Protein 9ISM (pdb70)

Sequence (1688 aa):
NDKLVELSKSDDNWVMPGKNYDSNNFSDLKQINKGNVKQLRPAWTFSTGLLNGHEGAPLVVDGKMYIHTSFPNNTFALGLDDPGTILWQDKPKQNPAARAVACCDLVNRGLAYWPGDGKTPALILKTQLDGNVAALNAETGETVWKVENSDIKVGSTLTIAPYVVKDKVIIGSSGAELGVRGYLTAYDVKTGEQVWRAYATGPDKDLLLASDFNIKNPHYGQKGLGTGTWEGDAWKIGGGTNWGWYAYDPGTNLIYFGTGNPAPWNETMRPGDNKWTMTIFGRDADTGEAKFGYQKTPHDEWDYAGVNVMMLSEQKDKDGKARKLLTHPDRNGIVYTLDRTDGALVSANKLDDTVNVFKSVDLKTGQPVRDPEYGTRMDHLAKDICPSAMGYHNQGHDSYDPKRELFFMGINHICMDWEPFMLPYRAGQFFVGATLNMYPGPKGDRQNYEGLGQIKAYNAITGDYKWEKMERFAVWGGTMATAGDLVFYGTLDGYLKARDSDTGDLLWKFKIPSGAIGYPMTYTHKGTQYVAIYYGVGGWPGVGLVFDLADPTAGLGAVGAFKKLANYTQMGGGVVVFSLDGKGPYDDPNVGEWKGTLRVCAAEQPPLSMKDGSGLENRIATTVAEAMGRKAQFVWLGKPAIYLVRDGLEKKTCDVVIGLDADDPRVLTSKPYYRSGYVFLTRADKDLDIKSWSDPRLKEVSHMVVGFGTPGEAMLKDIGRYEEDMAYLYSLVNFRAPRNQYTQIDPARMVSEVATGKAEVGVAFGPDVARYVRDSSTKLRMTPVPDDTQASDGRKMPQSFDQAMGVRKDDTALKAEIDAALEKAKPKIEAILKEEGVPVLPVSNDKLVELSKSDDNWVMPGKNYDSNNFSDLKQINKGNVKQLRPAWTFSTGLLNGHEGAPLVVDGKMYIHTSFPNNTFALGLDDPGTILWQDKPKQNPAARAVACCDLVNRGLAYWPGDGKTPALILKTQLDGNVAALNAETGETVWKVENSDIKVGSTLTIAPYVVKDKVIIGSSGAELGVRGYLTAYDVKTGEQVWRAYATGPDKDLLLASDFNIKNPHYGQKGLGTGTWEGDAWKIGGGTNWGWYAYDPGTNLIYFGTGNPAPWNETMRPGDNKWTMTIFGRDADTGEAKFGYQKTPHDEWDYAGVNVMMLSEQKDKDGKARKLLTHPDRNGIVYTLDRTDGALVSANKLDDTVNVFKSVDLKTGQPVRDPEYGTRMDHLAKDICPSAMGYHNQGHDSYDPKRELFFMGINHICMDWEPFMLPYRAGQFFVGATLNMYPGPKGDRQNYEGLGQIKAYNAITGDYKWEKMERFAVWGGTMATAGDLVFYGTLDGYLKARDSDTGDLLWKFKIPSGAIGYPMTYTHKGTQYVAIYYGVGGWPGVGLVFDLADPTAGLGAVGAFKKLANYTQMGGGVVVFSLDGKGPYDDPNVGEWKGTLRVCAAEQPPLSMKDGSGLENRIATTVAEAMGRKAQFVWLGKPAIYLVRDGLEKKTCDVVIGLDADDPRVLTSKPYYRSGYVFLTRADKDLDIKSWSDPRLKEVSHMVVGFGTPGEAMLKDIGRYEEDMAYLYSLVNFRAPRNQYTQIDPARMVSEVATGKAEVGVAFGPDVARYVRDSSTKLRMTPVPDDTQASDGRKMPQSFDQAMGVRKDDTALKAEIDAALEKAKPKIEAILKEEGVPVLPVS

InterPro domains:
  IPR001479 Quinoprotein dehydrogenase, conserved site [PS00363] (40-68)
  IPR001479 Quinoprotein dehydrogenase, conserved site [PS00364] (270-291)
  IPR002372 Pyrrolo-quinoline quinone repeat domain [PF01011] (41-372)
  IPR002372 Pyrrolo-quinoline quinone repeat domain [PF01011] (502-558)
  IPR011047 Quinoprotein alcohol dehydrogenase-like superfamily [SSF50998] (34-621)
  IPR017512 PQQ-dependent dehydrogenase, methanol/ethanol family [TIGR03075] (23-566)
  IPR018391 Pyrrolo-quinoline quinone beta-propeller repeat [SM00564] (149-175)
  IPR018391 Pyrrolo-quinoline quinone beta-propeller repeat [SM00564] (189-226)
  IPR018391 Pyrrolo-quinoline quinone beta-propeller repeat [SM00564] (507-538)

B-factor: mean 64.54, std 12.33, range [45.6, 101.45]

Radius of gyration: 38.4 Å; Cα contacts (8 Å, |Δi|>4): 4125; chains: 4; bounding box: 104×80×92 Å

Nearest PDB structures (foldseek):
  5sv6-assembly1_A  TM=9.395E-01  e=4.796E-30  Methylophaga aminisulfidivorans MP
  6g4r-assembly1_A  TM=5.018E-01  e=7.452E-09  Corynebacterium glutamicum
  4ab6-assembly1_A  TM=5.555E-01  e=7.796E-08  Neisseria meningitidis serogroup B
  2uye-assembly1_B  TM=4.887E-01  e=1.827E-05  Burkholderia cepacia
  6x84-assembly2_B  TM=5.343E-01  e=5.276E-04  Escherichia coli K-12

Structure (mmCIF, N/CA/C/O backbone):
data_9ISM
#
_entry.id   9ISM
#
_cell.length_a   1.00
_cell.length_b   1.00
_cell.length_c   1.00
_cell.angle_alpha   90.00
_cell.angle_beta   90.00
_cell.angle_gamma   90.00
#
_symmetry.space_group_name_H-M   'P 1'
#
loop_
_entity.id
_entity.type
_entity.pdbx_description
1 polymer 'Methanol dehydrogenase, alpha subunit'
2 polymer 'Methanol oxidation protein MxaJ'
#
loop_
_atom_site.group_PDB
_atom_site.id
_atom_site.type_symbol
_atom_site.label_atom_id
_atom_site.label_alt_id
_atom_site.label_comp_id
_atom_site.label_asym_id
_atom_site.label_entity_id
_atom_site.label_seq_id
_atom_site.pdbx_PDB_ins_code
_atom_site.Cartn_x
_atom_site.Cartn_y
_atom_site.Cartn_z
_atom_site.occupancy
_atom_site.B_iso_or_equiv
_atom_site.auth_seq_id
_atom_site.auth_comp_id
_atom_site.auth_asym_id
_atom_site.auth_atom_id
_atom_site.pdbx_PDB_model_num
ATOM 1 N N . ASN A 1 28 ? 116.504 109.298 161.366 1.00 58.98 1 ASN A N 1
ATOM 2 C CA . ASN A 1 28 ? 116.378 107.939 161.876 1.00 58.98 1 ASN A CA 1
ATOM 3 C C . ASN A 1 28 ? 116.291 107.906 163.400 1.00 58.98 1 ASN A C 1
ATOM 4 O O . ASN A 1 28 ? 115.917 108.896 164.025 1.00 58.98 1 ASN A O 1
ATOM 9 N N . ASP A 1 29 ? 116.633 106.764 163.996 1.00 62.14 2 ASP A N 1
ATOM 10 C CA . ASP A 1 29 ? 116.503 106.591 165.437 1.00 62.14 2 ASP A CA 1
ATOM 11 C C . ASP A 1 29 ? 117.767 106.947 166.206 1.00 62.14 2 ASP A C 1
ATOM 12 O O . ASP A 1 29 ? 117.668 107.388 167.356 1.00 62.14 2 ASP A O 1
ATOM 17 N N . LYS A 1 30 ? 118.946 106.763 165.611 1.00 59.63 3 LYS A N 1
ATOM 18 C CA . LYS A 1 30 ? 120.178 107.150 166.290 1.00 59.63 3 LYS A CA 1
ATOM 19 C C . LYS A 1 30 ? 120.292 108.664 166.399 1.00 59.63 3 LYS A C 1
ATOM 20 O O . LYS A 1 30 ? 120.860 109.185 167.369 1.00 59.63 3 LYS A O 1
ATOM 26 N N . LEU A 1 31 ? 119.759 109.386 165.413 1.00 56.56 4 LEU A N 1
ATOM 27 C CA . LEU A 1 31 ? 119.874 110.838 165.414 1.00 56.56 4 LEU A CA 1
ATOM 28 C C . LEU A 1 31 ? 119.111 111.464 166.573 1.00 56.56 4 LEU A C 1
ATOM 29 O O . LEU A 1 31 ? 119.544 112.484 167.114 1.00 56.56 4 LEU A O 1
ATOM 34 N N . VAL A 1 32 ? 117.990 110.868 166.980 1.00 57.79 5 VAL A N 1
ATOM 35 C CA . VAL A 1 32 ? 117.242 111.398 168.119 1.00 57.79 5 VAL A CA 1
ATOM 36 C C . VAL A 1 32 ? 118.062 111.280 169.401 1.00 57.79 5 VAL A C 1
ATOM 37 O O . VAL A 1 32 ? 118.162 112.234 170.189 1.00 57.79 5 VAL A O 1
ATOM 41 N N . GLU A 1 33 ? 118.668 110.112 169.625 1.00 59.35 6 GLU A N 1
ATOM 42 C CA . GLU A 1 33 ? 119.505 109.922 170.805 1.00 59.35 6 GLU A CA 1
ATOM 43 C C . GLU A 1 33 ? 120.713 110.847 170.779 1.00 59.35 6 GLU A C 1
ATOM 44 O O . GLU A 1 33 ? 121.115 111.380 171.819 1.00 59.35 6 GLU A O 1
ATOM 50 N N . LEU A 1 34 ? 121.312 111.044 169.602 1.00 56.00 7 LEU A N 1
ATOM 51 C CA . LEU A 1 34 ? 122.405 112.005 169.496 1.00 56.00 7 LEU A CA 1
ATOM 52 C C . LEU A 1 34 ? 121.928 113.426 169.770 1.00 56.00 7 LEU A C 1
ATOM 53 O O . LEU A 1 34 ? 122.685 114.241 170.309 1.00 56.00 7 LEU A O 1
ATOM 58 N N . SER A 1 35 ? 120.683 113.739 169.406 1.00 55.71 8 SER A N 1
ATOM 59 C CA . SER A 1 35 ? 120.143 115.071 169.646 1.00 55.71 8 SER A CA 1
ATOM 60 C C . SER A 1 35 ? 119.886 115.321 171.123 1.00 55.71 8 SER A C 1
ATOM 61 O O . SER A 1 35 ? 120.021 116.459 171.585 1.00 55.71 8 SER A O 1
ATOM 64 N N . LYS A 1 36 ? 119.505 114.286 171.879 1.00 58.07 9 LYS A N 1
ATOM 65 C CA . LYS A 1 36 ? 119.301 114.487 173.312 1.00 58.07 9 LYS A CA 1
ATOM 66 C C . LYS A 1 36 ? 120.582 114.911 174.022 1.00 58.07 9 LYS A C 1
ATOM 67 O O . LYS A 1 36 ? 120.519 115.612 175.037 1.00 58.07 9 LYS A O 1
ATOM 73 N N . SER A 1 37 ? 121.742 114.500 173.518 1.00 59.23 10 SER A N 1
ATOM 74 C CA . SER A 1 37 ? 123.003 114.885 174.137 1.00 59.23 10 SER A CA 1
ATOM 75 C C . SER A 1 37 ? 123.299 116.358 173.880 1.00 59.23 10 SER A C 1
ATOM 76 O O . SER A 1 37 ? 122.941 116.908 172.836 1.00 59.23 10 SER A O 1
ATOM 79 N N . ASP A 1 38 ? 123.958 116.996 174.844 1.00 59.35 11 ASP A N 1
ATOM 80 C CA . ASP A 1 38 ? 124.258 118.419 174.773 1.00 59.35 11 ASP A CA 1
ATOM 81 C C . ASP A 1 38 ? 125.607 118.716 174.135 1.00 59.35 11 ASP A C 1
ATOM 82 O O . ASP A 1 38 ? 125.971 119.889 174.013 1.00 59.35 11 ASP A O 1
ATOM 87 N N . ASP A 1 39 ? 126.354 117.696 173.730 1.00 57.13 12 ASP A N 1
ATOM 88 C CA . ASP A 1 39 ? 127.659 117.881 173.114 1.00 57.13 12 ASP A CA 1
ATOM 89 C C . ASP A 1 39 ? 127.598 117.899 171.594 1.00 57.13 12 ASP A C 1
ATOM 90 O O . ASP A 1 39 ? 128.648 117.958 170.948 1.00 57.13 12 ASP A O 1
ATOM 95 N N . ASN A 1 40 ? 126.404 117.853 171.009 1.00 53.87 13 ASN A N 1
ATOM 96 C CA . ASN A 1 40 ? 126.255 117.681 169.573 1.00 53.87 13 ASN A CA 1
ATOM 97 C C . ASN A 1 40 ? 125.288 118.707 169.000 1.00 53.87 13 ASN A C 1
ATOM 98 O O . ASN A 1 40 ? 124.404 119.215 169.693 1.00 53.87 13 ASN A O 1
ATOM 103 N N . TRP A 1 41 ? 125.483 119.006 167.716 1.00 49.61 14 TRP A N 1
ATOM 104 C CA . TRP A 1 41 ? 124.561 119.803 166.901 1.00 49.61 14 TRP A CA 1
ATOM 105 C C . TRP A 1 41 ? 124.547 119.113 165.538 1.00 49.61 14 TRP A C 1
ATOM 106 O O . TRP A 1 41 ? 125.378 119.402 164.675 1.00 49.61 14 TRP A O 1
ATOM 117 N N . VAL A 1 42 ? 123.599 118.198 165.357 1.00 49.79 15 VAL A N 1
ATOM 118 C CA . VAL A 1 42 ? 123.674 117.225 164.271 1.00 49.79 15 VAL A CA 1
ATOM 119 C C . VAL A 1 42 ? 123.047 117.746 162.985 1.00 49.79 15 VAL A C 1
ATOM 120 O O . VAL A 1 42 ? 123.548 117.472 161.893 1.00 49.79 15 VAL A O 1
ATOM 124 N N . MET A 1 43 ? 121.952 118.483 163.074 1.00 51.08 16 MET A N 1
ATOM 125 C CA . MET A 1 43 ? 121.163 118.866 161.915 1.00 51.08 16 MET A CA 1
ATOM 126 C C . MET A 1 43 ? 120.678 120.298 162.049 1.00 51.08 16 MET A C 1
ATOM 127 O O . MET A 1 43 ? 120.631 120.845 163.156 1.00 51.08 16 MET A O 1
ATOM 132 N N . PRO A 1 44 ? 120.332 120.945 160.934 1.00 49.96 17 PRO A N 1
ATOM 133 C CA . PRO A 1 44 ? 119.769 122.299 161.012 1.00 49.96 17 PRO A CA 1
ATOM 134 C C . PRO A 1 44 ? 118.512 122.327 161.869 1.00 49.96 17 PRO A C 1
ATOM 135 O O . PRO A 1 44 ? 117.571 121.562 161.650 1.00 49.96 17 PRO A O 1
ATOM 139 N N . GLY A 1 45 ? 118.503 123.226 162.851 1.00 50.73 18 GLY A N 1
ATOM 140 C CA . GLY A 1 45 ? 117.448 123.285 163.836 1.00 50.73 18 GLY A CA 1
ATOM 141 C C . GLY A 1 45 ? 117.675 122.426 165.060 1.00 50.73 18 GLY A C 1
ATOM 142 O O . GLY A 1 45 ? 116.876 122.502 166.003 1.00 50.73 18 GLY A O 1
ATOM 143 N N . LYS A 1 46 ? 118.711 121.584 165.051 1.00 50.96 19 LYS A N 1
ATOM 144 C CA . LYS A 1 46 ? 119.178 120.800 166.192 1.00 50.96 19 LYS A CA 1
ATOM 145 C C . LYS A 1 46 ? 118.236 119.645 166.520 1.00 50.96 19 LYS A C 1
ATOM 146 O O . LYS A 1 46 ? 118.628 118.697 167.207 1.00 50.96 19 LYS A O 1
ATOM 152 N N . ASN A 1 47 ? 117.042 119.651 165.934 1.00 51.32 20 ASN A N 1
ATOM 153 C CA . ASN A 1 47 ? 116.001 118.680 166.242 1.00 51.32 20 ASN A CA 1
ATOM 154 C C . ASN A 1 47 ? 115.215 118.378 164.976 1.00 51.32 20 ASN A C 1
ATOM 155 O O . ASN A 1 47 ? 115.330 119.074 163.965 1.00 51.32 20 ASN A O 1
ATOM 160 N N . TYR A 1 48 ? 114.403 117.325 165.048 1.00 50.96 21 TYR A N 1
ATOM 161 C CA . TYR A 1 48 ? 113.335 117.122 164.080 1.00 50.96 21 TYR A CA 1
ATOM 162 C C . TYR A 1 48 ? 112.167 118.075 164.285 1.00 50.96 21 TYR A C 1
ATOM 163 O O . TYR A 1 48 ? 111.299 118.161 163.410 1.00 50.96 21 TYR A O 1
ATOM 172 N N . ASP A 1 49 ? 112.123 118.788 165.407 1.00 52.66 22 ASP A N 1
ATOM 173 C CA . ASP A 1 49 ? 111.075 119.762 165.665 1.00 52.66 22 ASP A CA 1
ATOM 174 C C . ASP A 1 49 ? 111.461 121.177 165.258 1.00 52.66 22 ASP A C 1
ATOM 175 O O . ASP A 1 49 ? 110.586 122.047 165.209 1.00 52.66 22 ASP A O 1
ATOM 180 N N . SER A 1 50 ? 112.739 121.423 164.965 1.00 52.50 23 SER A N 1
ATOM 181 C CA . SER A 1 50 ? 113.237 122.731 164.539 1.00 52.50 23 SER A CA 1
ATOM 182 C C . SER A 1 50 ? 112.906 123.817 165.565 1.00 52.50 23 SER A C 1
ATOM 183 O O . SER A 1 50 ? 112.180 124.772 165.291 1.00 52.50 23 SER A O 1
ATOM 186 N N . ASN A 1 51 ? 113.464 123.657 166.763 1.00 53.24 24 ASN A N 1
ATOM 187 C CA . ASN A 1 51 ? 113.243 124.593 167.858 1.00 53.24 24 ASN A CA 1
ATOM 188 C C . ASN A 1 51 ? 114.383 125.580 168.051 1.00 53.24 24 ASN A C 1
ATOM 189 O O . ASN A 1 51 ? 114.142 126.714 168.475 1.00 53.24 24 ASN A O 1
ATOM 194 N N . ASN A 1 52 ? 115.616 125.175 167.753 1.00 52.05 25 ASN A N 1
ATOM 195 C CA . ASN A 1 52 ? 116.806 125.975 168.036 1.00 52.05 25 ASN A CA 1
ATOM 196 C C . ASN A 1 52 ? 116.872 126.343 169.517 1.00 52.05 25 ASN A C 1
ATOM 197 O O . ASN A 1 52 ? 117.153 127.483 169.892 1.00 52.05 25 ASN A O 1
ATOM 202 N N . PHE A 1 53 ? 116.610 125.354 170.366 1.00 51.20 26 PHE A N 1
ATOM 203 C CA . PHE A 1 53 ? 116.562 125.537 171.809 1.00 51.20 26 PHE A CA 1
ATOM 204 C C . PHE A 1 53 ? 117.566 124.613 172.483 1.00 51.20 26 PHE A C 1
ATOM 205 O O . PHE A 1 53 ? 117.688 123.441 172.117 1.00 51.20 26 PHE A O 1
ATOM 213 N N . SER A 1 54 ? 118.281 125.146 173.469 1.00 53.14 27 SER A N 1
ATOM 214 C CA . SER A 1 54 ? 119.294 124.406 174.206 1.00 53.14 27 SER A CA 1
ATOM 215 C C . SER A 1 54 ? 118.968 124.423 175.692 1.00 53.14 27 SER A C 1
ATOM 216 O O . SER A 1 54 ? 118.482 125.428 176.218 1.00 53.14 27 SER A O 1
ATOM 219 N N . ASP A 1 55 ? 119.240 123.308 176.363 1.00 55.57 28 ASP A N 1
ATOM 220 C CA . ASP A 1 55 ? 118.954 123.163 177.783 1.00 55.57 28 ASP A CA 1
ATOM 221 C C . ASP A 1 55 ? 120.132 123.530 178.673 1.00 55.57 28 ASP A C 1
ATOM 222 O O . ASP A 1 55 ? 120.032 123.391 179.895 1.00 55.57 28 ASP A O 1
ATOM 227 N N . LEU A 1 56 ? 121.240 123.987 178.099 1.00 53.71 29 LEU A N 1
ATOM 228 C CA . LEU A 1 56 ? 122.395 124.363 178.901 1.00 53.71 29 LEU A CA 1
ATOM 229 C C . LEU A 1 56 ? 122.146 125.689 179.606 1.00 53.71 29 LEU A C 1
ATOM 230 O O . LEU A 1 56 ? 121.628 126.638 179.014 1.00 53.71 29 LEU A O 1
ATOM 235 N N . LYS A 1 57 ? 122.523 125.753 180.885 1.00 53.20 30 LYS A N 1
ATOM 236 C CA . LYS A 1 57 ? 122.336 126.960 181.681 1.00 53.20 30 LYS A CA 1
ATOM 237 C C . LYS A 1 57 ? 123.631 127.429 182.334 1.00 53.20 30 LYS A C 1
ATOM 238 O O . LYS A 1 57 ? 123.587 128.144 183.339 1.00 53.20 30 LYS A O 1
ATOM 244 N N . GLN A 1 58 ? 124.785 127.042 181.786 1.00 50.67 31 GLN A N 1
ATOM 245 C CA . GLN A 1 58 ? 126.052 127.537 182.313 1.00 50.67 31 GLN A CA 1
ATOM 246 C C . GLN A 1 58 ? 126.194 129.036 182.086 1.00 50.67 31 GLN A C 1
ATOM 247 O O . GLN A 1 58 ? 126.716 129.753 182.948 1.00 50.67 31 GLN A O 1
ATOM 253 N N . ILE A 1 59 ? 125.743 129.525 180.936 1.00 50.44 32 ILE A N 1
ATOM 254 C CA . ILE A 1 59 ? 125.749 130.947 180.615 1.00 50.44 32 ILE A CA 1
ATOM 255 C C . ILE A 1 59 ? 124.337 131.475 180.820 1.00 50.44 32 ILE A C 1
ATOM 256 O O . ILE A 1 59 ? 123.387 130.978 180.204 1.00 50.44 32 ILE A O 1
ATOM 261 N N . ASN A 1 60 ? 124.191 132.480 181.678 1.00 50.39 33 ASN A N 1
ATOM 262 C CA . ASN A 1 60 ? 122.875 133.005 182.018 1.00 50.39 33 ASN A CA 1
ATOM 263 C C . ASN A 1 60 ? 122.986 134.509 182.233 1.00 50.39 33 ASN A C 1
ATOM 264 O O . ASN A 1 60 ? 124.007 135.127 181.917 1.00 50.39 33 ASN A O 1
ATOM 269 N N . LYS A 1 61 ? 121.921 135.101 182.778 1.00 52.34 34 LYS A N 1
ATOM 270 C CA . LYS A 1 61 ? 121.896 136.537 183.025 1.00 52.34 34 LYS A CA 1
ATOM 271 C C . LYS A 1 61 ? 122.885 136.963 184.100 1.00 52.34 34 LYS A C 1
ATOM 272 O O . LYS A 1 61 ? 123.278 138.133 184.133 1.00 52.34 34 LYS A O 1
ATOM 278 N N . GLY A 1 62 ? 123.283 136.050 184.984 1.00 52.42 35 GLY A N 1
ATOM 279 C CA . GLY A 1 62 ? 124.225 136.411 186.030 1.00 52.42 35 GLY A CA 1
ATOM 280 C C . GLY A 1 62 ? 125.611 136.722 185.501 1.00 52.42 35 GLY A C 1
ATOM 281 O O . GLY A 1 62 ? 126.276 137.640 185.986 1.00 52.42 35 GLY A O 1
ATOM 282 N N . ASN A 1 63 ? 126.069 135.967 184.507 1.00 52.29 36 ASN A N 1
ATOM 283 C CA . ASN A 1 63 ? 127.432 136.077 183.999 1.00 52.29 36 ASN A CA 1
ATOM 284 C C . ASN A 1 63 ? 127.439 136.178 182.481 1.00 52.29 36 ASN A C 1
ATOM 285 O O . ASN A 1 63 ? 128.206 135.503 181.791 1.00 52.29 36 ASN A O 1
ATOM 290 N N . VAL A 1 64 ? 126.578 137.033 181.932 1.00 53.16 37 VAL A N 1
ATOM 291 C CA . VAL A 1 64 ? 126.549 137.228 180.487 1.00 53.16 37 VAL A CA 1
ATOM 292 C C . VAL A 1 64 ? 127.511 138.322 180.039 1.00 53.16 37 VAL A C 1
ATOM 293 O O . VAL A 1 64 ? 127.873 138.373 178.855 1.00 53.16 37 VAL A O 1
ATOM 297 N N . LYS A 1 65 ? 127.960 139.178 180.953 1.00 55.54 38 LYS A N 1
ATOM 298 C CA . LYS A 1 65 ? 128.844 140.281 180.606 1.00 55.54 38 LYS A CA 1
ATOM 299 C C . LYS A 1 65 ? 130.306 139.868 180.518 1.00 55.54 38 LYS A C 1
ATOM 300 O O . LYS A 1 65 ? 131.153 140.715 180.219 1.00 55.54 38 LYS A O 1
ATOM 306 N N . GLN A 1 66 ? 130.623 138.599 180.767 1.00 54.35 39 GLN A N 1
ATOM 307 C CA . GLN A 1 66 ? 131.995 138.117 180.749 1.00 54.35 39 GLN A CA 1
ATOM 308 C C . GLN A 1 66 ? 132.320 137.278 179.519 1.00 54.35 39 GLN A C 1
ATOM 309 O O . GLN A 1 66 ? 133.384 136.653 179.478 1.00 54.35 39 GLN A O 1
ATOM 315 N N . LEU A 1 67 ? 131.442 137.244 178.521 1.00 53.47 40 LEU A N 1
ATOM 316 C CA . LEU A 1 67 ? 131.708 136.477 177.310 1.00 53.47 40 LEU A CA 1
ATOM 317 C C . LEU A 1 67 ? 132.726 137.206 176.445 1.00 53.47 40 LEU A C 1
ATOM 318 O O . LEU A 1 67 ? 132.511 138.361 176.063 1.00 53.47 40 LEU A O 1
ATOM 323 N N . ARG A 1 68 ? 133.819 136.524 176.123 1.00 53.63 41 ARG A N 1
ATOM 324 C CA . ARG A 1 68 ? 134.876 137.016 175.258 1.00 53.63 41 ARG A CA 1
ATOM 325 C C . ARG A 1 68 ? 135.232 135.937 174.247 1.00 53.63 41 ARG A C 1
ATOM 326 O O . ARG A 1 68 ? 135.028 134.749 174.509 1.00 53.63 41 ARG A O 1
ATOM 334 N N . PRO A 1 69 ? 135.753 136.319 173.081 1.00 49.99 42 PRO A N 1
ATOM 335 C CA . PRO A 1 69 ? 136.060 135.318 172.054 1.00 49.99 42 PRO A CA 1
ATOM 336 C C . PRO A 1 69 ? 137.144 134.348 172.500 1.00 49.99 42 PRO A C 1
ATOM 337 O O . PRO A 1 69 ? 138.038 134.689 173.277 1.00 49.99 42 PRO A O 1
ATOM 341 N N . ALA A 1 70 ? 137.049 133.120 171.995 1.00 48.17 43 ALA A N 1
ATOM 342 C CA . ALA A 1 70 ? 138.022 132.070 172.259 1.00 48.17 43 ALA A CA 1
ATOM 343 C C . ALA A 1 70 ? 138.917 131.789 171.063 1.00 48.17 43 ALA A C 1
ATOM 344 O O . ALA A 1 70 ? 140.142 131.756 171.206 1.00 48.17 43 ALA A O 1
ATOM 346 N N . TRP A 1 71 ? 138.341 131.577 169.882 1.00 46.45 44 TRP A N 1
ATOM 347 C CA . TRP A 1 71 ? 139.146 131.440 168.677 1.00 46.45 44 TRP A CA 1
ATOM 348 C C . TRP A 1 71 ? 138.316 131.803 167.453 1.00 46.45 44 TRP A C 1
ATOM 349 O O . TRP A 1 71 ? 137.079 131.766 167.470 1.00 46.45 44 TRP A O 1
ATOM 360 N N . THR A 1 72 ? 139.031 132.137 166.380 1.00 48.33 45 THR A N 1
ATOM 361 C CA . THR A 1 72 ? 138.444 132.576 165.124 1.00 48.33 45 THR A CA 1
ATOM 362 C C . THR A 1 72 ? 139.045 131.784 163.971 1.00 48.33 45 THR A C 1
ATOM 363 O O . THR A 1 72 ? 140.163 131.273 164.065 1.00 48.33 45 THR A O 1
ATOM 367 N N . PHE A 1 73 ? 138.286 131.683 162.881 1.00 50.36 46 PHE A N 1
ATOM 368 C CA . PHE A 1 73 ? 138.730 130.984 161.683 1.00 50.36 46 PHE A CA 1
ATOM 369 C C . PHE A 1 73 ? 138.255 131.744 160.454 1.00 50.36 46 PHE A C 1
ATOM 370 O O . PHE A 1 73 ? 137.147 132.284 160.432 1.00 50.36 46 PHE A O 1
ATOM 378 N N . SER A 1 74 ? 139.103 131.776 159.428 1.00 51.74 47 SER A N 1
ATOM 379 C CA . SER A 1 74 ? 138.826 132.501 158.196 1.00 51.74 47 SER A CA 1
ATOM 380 C C . SER A 1 74 ? 138.719 131.535 157.027 1.00 51.74 47 SER A C 1
ATOM 381 O O . SER A 1 74 ? 139.432 130.529 156.971 1.00 51.74 47 SER A O 1
ATOM 384 N N . THR A 1 75 ? 137.825 131.853 156.093 1.00 53.09 48 THR A N 1
ATOM 385 C CA . THR A 1 75 ? 137.548 131.001 154.940 1.00 53.09 48 THR A CA 1
ATOM 386 C C . THR A 1 75 ? 138.420 131.330 153.731 1.00 53.09 48 THR A C 1
ATOM 387 O O . THR A 1 75 ? 139.180 130.482 153.256 1.00 53.09 48 THR A O 1
ATOM 391 N N . GLY A 1 76 ? 138.307 132.548 153.214 1.00 54.80 49 GLY A N 1
ATOM 392 C CA . GLY A 1 76 ? 138.998 132.902 151.993 1.00 54.80 49 GLY A CA 1
ATOM 393 C C . GLY A 1 76 ? 138.053 133.182 150.845 1.00 54.80 49 GLY A C 1
ATOM 394 O O . GLY A 1 76 ? 138.422 133.023 149.678 1.00 54.80 49 GLY A O 1
ATOM 395 N N . LEU A 1 77 ? 136.826 133.591 151.162 1.00 53.60 50 LEU A N 1
ATOM 396 C CA . LEU A 1 77 ? 135.841 133.959 150.157 1.00 53.60 50 LEU A CA 1
ATOM 397 C C . LEU A 1 77 ? 135.143 135.240 150.590 1.00 53.60 50 LEU A C 1
ATOM 398 O O . LEU A 1 77 ? 135.099 135.575 151.775 1.00 53.60 50 LEU A O 1
ATOM 403 N N . LEU A 1 78 ? 134.598 135.961 149.613 1.00 54.42 51 LEU A N 1
ATOM 404 C CA . LEU A 1 78 ? 133.858 137.200 149.849 1.00 54.42 51 LEU A CA 1
ATOM 405 C C . LEU A 1 78 ? 132.447 137.031 149.300 1.00 54.42 51 LEU A C 1
ATOM 406 O O . LEU A 1 78 ? 132.157 137.445 148.176 1.00 54.42 51 LEU A O 1
ATOM 411 N N . ASN A 1 79 ? 131.567 136.449 150.106 1.00 56.76 52 ASN A N 1
ATOM 412 C CA . ASN A 1 79 ? 130.179 136.244 149.723 1.00 56.76 52 ASN A CA 1
ATOM 413 C C . ASN A 1 79 ? 129.360 136.122 151.005 1.00 56.76 52 ASN A C 1
ATOM 414 O O . ASN A 1 79 ? 129.851 136.431 152.096 1.00 56.76 52 ASN A O 1
ATOM 419 N N . GLY A 1 80 ? 128.112 135.675 150.874 1.00 57.33 53 GLY A N 1
ATOM 420 C CA . GLY A 1 80 ? 127.255 135.477 152.024 1.00 57.33 53 GLY A CA 1
ATOM 421 C C . GLY A 1 80 ? 127.388 134.070 152.568 1.00 57.33 53 GLY A C 1
ATOM 422 O O . GLY A 1 80 ? 127.319 133.094 151.817 1.00 57.33 53 GLY A O 1
ATOM 423 N N . HIS A 1 81 ? 127.580 133.971 153.878 1.00 54.77 54 HIS A N 1
ATOM 424 C CA . HIS A 1 81 ? 127.670 132.696 154.574 1.00 54.77 54 HIS A CA 1
ATOM 425 C C . HIS A 1 81 ? 126.392 132.494 155.374 1.00 54.77 54 HIS A C 1
ATOM 426 O O . HIS A 1 81 ? 126.082 133.292 156.264 1.00 54.77 54 HIS A O 1
ATOM 433 N N . GLU A 1 82 ? 125.659 131.429 155.063 1.00 58.85 55 GLU A N 1
ATOM 434 C CA . GLU A 1 82 ? 124.371 131.157 155.677 1.00 58.85 55 GLU A CA 1
ATOM 435 C C . GLU A 1 82 ? 124.422 129.845 156.448 1.00 58.85 55 GLU A C 1
ATOM 436 O O . GLU A 1 82 ? 125.320 129.020 156.258 1.00 58.85 55 GLU A O 1
ATOM 442 N N . GLY A 1 83 ? 123.442 129.662 157.323 1.00 53.54 56 GLY A N 1
ATOM 443 C CA . GLY A 1 83 ? 123.381 128.476 158.145 1.00 53.54 56 GLY A CA 1
ATOM 444 C C . GLY A 1 83 ? 124.324 128.542 159.330 1.00 53.54 56 GLY A C 1
ATOM 445 O O . GLY A 1 83 ? 124.872 129.588 159.682 1.00 53.54 56 GLY A O 1
ATOM 446 N N . ALA A 1 84 ? 124.508 127.385 159.956 1.00 50.21 57 ALA A N 1
ATOM 447 C CA . ALA A 1 84 ? 125.387 127.243 161.103 1.00 50.21 57 ALA A CA 1
ATOM 448 C C . ALA A 1 84 ? 126.232 125.990 160.937 1.00 50.21 57 ALA A C 1
ATOM 449 O O . ALA A 1 84 ? 125.824 125.052 160.241 1.00 50.21 57 ALA A O 1
ATOM 451 N N . PRO A 1 85 ? 127.409 125.947 161.553 1.00 48.10 58 PRO A N 1
ATOM 452 C CA . PRO A 1 85 ? 128.242 124.742 161.479 1.00 48.10 58 PRO A CA 1
ATOM 453 C C . PRO A 1 85 ? 127.651 123.598 162.291 1.00 48.10 58 PRO A C 1
ATOM 454 O O . PRO A 1 85 ? 126.779 123.775 163.143 1.00 48.10 58 PRO A O 1
ATOM 458 N N . LEU A 1 86 ? 128.151 122.399 162.006 1.00 47.98 59 LEU A N 1
ATOM 459 C CA . LEU A 1 86 ? 127.736 121.178 162.681 1.00 47.98 59 LEU A CA 1
ATOM 460 C C . LEU A 1 86 ? 128.869 120.663 163.557 1.00 47.98 59 LEU A C 1
ATOM 461 O O . LEU A 1 86 ? 130.040 120.729 163.173 1.00 47.98 59 LEU A O 1
ATOM 466 N N . VAL A 1 87 ? 128.518 120.152 164.734 1.00 48.50 60 VAL A N 1
ATOM 467 C CA . VAL A 1 87 ? 129.487 119.608 165.678 1.00 48.50 60 VAL A CA 1
ATOM 468 C C . VAL A 1 87 ? 129.029 118.215 166.082 1.00 48.50 60 VAL A C 1
ATOM 469 O O . VAL A 1 87 ? 127.955 118.060 166.675 1.00 48.50 60 VAL A O 1
ATOM 473 N N . VAL A 1 88 ? 129.837 117.206 165.762 1.00 50.69 61 VAL A N 1
ATOM 474 C CA . VAL A 1 88 ? 129.527 115.814 166.074 1.00 50.69 61 VAL A CA 1
ATOM 475 C C . VAL A 1 88 ? 130.822 115.109 166.452 1.00 50.69 61 VAL A C 1
ATOM 476 O O . VAL A 1 88 ? 131.785 115.121 165.678 1.00 50.69 61 VAL A O 1
ATOM 480 N N . ASP A 1 89 ? 130.845 114.495 167.636 1.00 53.81 62 ASP A N 1
ATOM 481 C CA . ASP A 1 89 ? 131.949 113.639 168.078 1.00 53.81 62 ASP A CA 1
ATOM 482 C C . ASP A 1 89 ? 133.288 114.377 168.066 1.00 53.81 62 ASP A C 1
ATOM 483 O O . ASP A 1 89 ? 134.297 113.873 167.569 1.00 53.81 62 ASP A O 1
ATOM 488 N N . GLY A 1 90 ? 133.294 115.583 168.625 1.00 49.38 63 GLY A N 1
ATOM 489 C CA . GLY A 1 90 ? 134.534 116.315 168.780 1.00 49.38 63 GLY A CA 1
ATOM 490 C C . GLY A 1 90 ? 135.095 116.932 167.521 1.00 49.38 63 GLY A C 1
ATOM 491 O O . GLY A 1 90 ? 136.294 117.210 167.465 1.00 49.38 63 GLY A O 1
ATOM 492 N N . LYS A 1 91 ? 134.266 117.160 166.506 1.00 48.94 64 LYS A N 1
ATOM 493 C CA . LYS A 1 91 ? 134.714 117.779 165.268 1.00 48.94 64 LYS A CA 1
ATOM 494 C C . LYS A 1 91 ? 133.722 118.853 164.850 1.00 48.94 64 LYS A C 1
ATOM 495 O O . LYS A 1 91 ? 132.544 118.803 165.207 1.00 48.94 64 LYS A O 1
ATOM 501 N N . MET A 1 92 ? 134.214 119.827 164.090 1.00 47.82 65 MET A N 1
ATOM 502 C CA . MET A 1 92 ? 133.389 120.888 163.530 1.00 47.82 65 MET A CA 1
ATOM 503 C C . MET A 1 92 ? 133.505 120.863 162.013 1.00 47.82 65 MET A C 1
ATOM 504 O O . MET A 1 92 ? 134.614 120.794 161.472 1.00 47.82 65 MET A O 1
ATOM 509 N N . TYR A 1 93 ? 132.365 120.921 161.333 1.00 47.54 66 TYR A N 1
ATOM 510 C CA . TYR A 1 93 ? 132.303 120.909 159.878 1.00 47.54 66 TYR A CA 1
ATOM 511 C C . TYR A 1 93 ? 131.826 122.266 159.384 1.00 47.54 66 TYR A C 1
ATOM 512 O O . TYR A 1 93 ? 130.784 122.759 159.825 1.00 47.54 66 TYR A O 1
ATOM 521 N N . ILE A 1 94 ? 132.584 122.864 158.468 1.00 49.20 67 ILE A N 1
ATOM 522 C CA . ILE A 1 94 ? 132.319 124.212 157.979 1.00 49.20 67 ILE A CA 1
ATOM 523 C C . ILE A 1 94 ? 132.092 124.154 156.476 1.00 49.20 67 ILE A C 1
ATOM 524 O O . ILE A 1 94 ? 132.904 123.580 155.741 1.00 49.20 67 ILE A O 1
ATOM 529 N N . HIS A 1 95 ? 130.991 124.750 156.026 1.00 53.67 68 HIS A N 1
ATOM 530 C CA . HIS A 1 95 ? 130.633 124.833 154.619 1.00 53.67 68 HIS A CA 1
ATOM 531 C C . HIS A 1 95 ? 130.660 126.284 154.165 1.00 53.67 68 HIS A C 1
ATOM 532 O O . HIS A 1 95 ? 130.542 127.213 154.968 1.00 53.67 68 HIS A O 1
ATOM 539 N N . THR A 1 96 ? 130.815 126.472 152.859 1.00 56.25 69 THR A N 1
ATOM 540 C CA . THR A 1 96 ? 131.076 127.786 152.297 1.00 56.25 69 THR A CA 1
ATOM 541 C C . THR A 1 96 ? 130.084 128.080 151.180 1.00 56.25 69 THR A C 1
ATOM 542 O O . THR A 1 96 ? 129.239 127.253 150.829 1.00 56.25 69 THR A O 1
ATOM 546 N N . SER A 1 97 ? 130.198 129.280 150.622 1.00 60.00 70 SER A N 1
ATOM 547 C CA . SER A 1 97 ? 129.446 129.660 149.435 1.00 60.00 70 SER A CA 1
ATOM 548 C C . SER A 1 97 ? 130.185 129.145 148.201 1.00 60.00 70 SER A C 1
ATOM 549 O O . SER A 1 97 ? 131.113 128.339 148.299 1.00 60.00 70 SER A O 1
ATOM 552 N N . PHE A 1 98 ? 129.780 129.607 147.023 1.00 60.36 71 PHE A N 1
ATOM 553 C CA . PHE A 1 98 ? 130.426 129.187 145.787 1.00 60.36 71 PHE A CA 1
ATOM 554 C C . PHE A 1 98 ? 131.914 129.519 145.845 1.00 60.36 71 PHE A C 1
ATOM 555 O O . PHE A 1 98 ? 132.278 130.629 146.252 1.00 60.36 71 PHE A O 1
ATOM 563 N N . PRO A 1 99 ? 132.806 128.597 145.449 1.00 58.72 72 PRO A N 1
ATOM 564 C CA . PRO A 1 99 ? 132.543 127.278 144.862 1.00 58.72 72 PRO A CA 1
ATOM 565 C C . PRO A 1 99 ? 132.381 126.105 145.837 1.00 58.72 72 PRO A C 1
ATOM 566 O O . PRO A 1 99 ? 132.866 125.017 145.532 1.00 58.72 72 PRO A O 1
ATOM 570 N N . ASN A 1 100 ? 131.717 126.322 146.974 1.00 58.10 73 ASN A N 1
ATOM 571 C CA . ASN A 1 100 ? 131.233 125.248 147.845 1.00 58.10 73 ASN A CA 1
ATOM 572 C C . ASN A 1 100 ? 132.375 124.351 148.337 1.00 58.10 73 ASN A C 1
ATOM 573 O O . ASN A 1 100 ? 132.461 123.164 148.018 1.00 58.10 73 ASN A O 1
ATOM 578 N N . ASN A 1 101 ? 133.254 124.956 149.127 1.00 54.70 74 ASN A N 1
ATOM 579 C CA . ASN A 1 101 ? 134.309 124.217 149.803 1.00 54.70 74 ASN A CA 1
ATOM 580 C C . ASN A 1 101 ? 133.801 123.666 151.134 1.00 54.70 74 ASN A C 1
ATOM 581 O O . ASN A 1 101 ? 132.762 124.079 151.650 1.00 54.70 74 ASN A O 1
ATOM 586 N N . THR A 1 102 ? 134.548 122.715 151.695 1.00 51.70 75 THR A N 1
ATOM 587 C CA . THR A 1 102 ? 134.193 122.123 152.979 1.00 51.70 75 THR A CA 1
ATOM 588 C C . THR A 1 102 ? 135.453 121.883 153.799 1.00 51.70 75 THR A C 1
ATOM 589 O O . THR A 1 102 ? 136.467 121.436 153.261 1.00 51.70 75 THR A O 1
ATOM 593 N N . PHE A 1 103 ? 135.386 122.179 155.098 1.00 49.08 76 PHE A N 1
ATOM 594 C CA . PHE A 1 103 ? 136.514 121.994 156.003 1.00 49.08 76 PHE A CA 1
ATOM 595 C C . PHE A 1 103 ? 136.083 121.206 157.232 1.00 49.08 76 PHE A C 1
ATOM 596 O O . PHE A 1 103 ? 134.939 121.311 157.686 1.00 49.08 76 PHE A O 1
ATOM 604 N N . ALA A 1 104 ? 137.019 120.429 157.781 1.00 47.36 77 ALA A N 1
ATOM 605 C CA . ALA A 1 104 ? 136.817 119.719 159.038 1.00 47.36 77 ALA A CA 1
ATOM 606 C C . ALA A 1 104 ? 137.898 120.121 160.032 1.00 47.36 77 ALA A C 1
ATOM 607 O O . ALA A 1 104 ? 139.082 120.152 159.685 1.00 47.36 77 ALA A O 1
ATOM 609 N N . LEU A 1 105 ? 137.491 120.423 161.265 1.00 48.15 78 LEU A N 1
ATOM 610 C CA . LEU A 1 105 ? 138.401 120.887 162.302 1.00 48.15 78 LEU A CA 1
ATOM 611 C C . LEU A 1 105 ? 138.214 120.072 163.573 1.00 48.15 78 LEU A C 1
ATOM 612 O O . LEU A 1 105 ? 137.107 119.628 163.887 1.00 48.15 78 LEU A O 1
ATOM 617 N N . GLY A 1 106 ? 139.308 119.893 164.305 1.00 50.22 79 GLY A N 1
ATOM 618 C CA . GLY A 1 106 ? 139.289 119.200 165.583 1.00 50.22 79 GLY A CA 1
ATOM 619 C C . GLY A 1 106 ? 139.202 120.191 166.731 1.00 50.22 79 GLY A C 1
ATOM 620 O O . GLY A 1 106 ? 139.884 121.216 166.733 1.00 50.22 79 GLY A O 1
ATOM 621 N N . LEU A 1 107 ? 138.356 119.870 167.710 1.00 49.67 80 LEU A N 1
ATOM 622 C CA . LEU A 1 107 ? 138.063 120.809 168.786 1.00 49.67 80 LEU A CA 1
ATOM 623 C C . LEU A 1 107 ? 139.197 120.940 169.793 1.00 49.67 80 LEU A C 1
ATOM 624 O O . LEU A 1 107 ? 139.263 121.952 170.497 1.00 49.67 80 LEU A O 1
ATOM 629 N N . ASP A 1 108 ? 140.082 119.948 169.889 1.00 54.52 81 ASP A N 1
ATOM 630 C CA . ASP A 1 108 ? 141.224 120.068 170.788 1.00 54.52 81 ASP A CA 1
ATOM 631 C C . ASP A 1 108 ? 142.305 120.974 170.209 1.00 54.52 81 ASP A C 1
ATOM 632 O O . ASP A 1 108 ? 142.954 121.720 170.950 1.00 54.52 81 ASP A O 1
ATOM 637 N N . ASP A 1 109 ? 142.516 120.920 168.895 1.00 55.09 82 ASP A N 1
ATOM 638 C CA . ASP A 1 109 ? 143.501 121.753 168.204 1.00 55.09 82 ASP A CA 1
ATOM 639 C C . ASP A 1 109 ? 142.835 122.387 166.990 1.00 55.09 82 ASP A C 1
ATOM 640 O O . ASP A 1 109 ? 142.945 121.875 165.868 1.00 55.09 82 ASP A O 1
ATOM 645 N N . PRO A 1 110 ? 142.127 123.502 167.180 1.00 51.02 83 PRO A N 1
ATOM 646 C CA . PRO A 1 110 ? 141.415 124.124 166.051 1.00 51.02 83 PRO A CA 1
ATOM 647 C C . PRO A 1 110 ? 142.322 124.645 164.950 1.00 51.02 83 PRO A C 1
ATOM 648 O O . PRO A 1 110 ? 141.836 124.895 163.841 1.00 51.02 83 PRO A O 1
ATOM 652 N N . GLY A 1 111 ? 143.616 124.831 165.216 1.00 53.41 84 GLY A N 1
ATOM 653 C CA . GLY A 1 111 ? 144.505 125.344 164.186 1.00 53.41 84 GLY A CA 1
ATOM 654 C C . GLY A 1 111 ? 144.674 124.394 163.015 1.00 53.41 84 GLY A C 1
ATOM 655 O O . GLY A 1 111 ? 144.701 124.821 161.858 1.00 53.41 84 GLY A O 1
ATOM 656 N N . THR A 1 112 ? 144.791 123.100 163.295 1.00 51.25 85 THR A N 1
ATOM 657 C CA . THR A 1 112 ? 145.013 122.111 162.251 1.00 51.25 85 THR A CA 1
ATOM 658 C C . THR A 1 112 ? 143.707 121.750 161.558 1.00 51.25 85 THR A C 1
ATOM 659 O O . THR A 1 112 ? 142.663 121.608 162.201 1.00 51.25 85 THR A O 1
ATOM 663 N N . ILE A 1 113 ? 143.770 121.600 160.238 1.00 49.69 86 ILE A N 1
ATOM 664 C CA . ILE A 1 113 ? 142.624 121.203 159.429 1.00 49.69 86 ILE A CA 1
ATOM 665 C C . ILE A 1 113 ? 142.778 119.729 159.085 1.00 49.69 86 ILE A C 1
ATOM 666 O O . ILE A 1 113 ? 143.750 119.334 158.431 1.00 49.69 86 ILE A O 1
ATOM 671 N N . LEU A 1 114 ? 141.818 118.913 159.525 1.00 49.16 87 LEU A N 1
ATOM 672 C CA . LEU A 1 114 ? 141.904 117.476 159.292 1.00 49.16 87 LEU A CA 1
ATOM 673 C C . LEU A 1 114 ? 141.735 117.144 157.814 1.00 49.16 87 LEU A C 1
ATOM 674 O O . LEU A 1 114 ? 142.527 116.384 157.247 1.00 49.16 87 LEU A O 1
ATOM 679 N N . TRP A 1 115 ? 140.708 117.698 157.173 1.00 50.36 88 TRP A N 1
ATOM 680 C CA . TRP A 1 115 ? 140.550 117.511 155.738 1.00 50.36 88 TRP A CA 1
ATOM 681 C C . TRP A 1 115 ? 139.741 118.658 155.151 1.00 50.36 88 TRP A C 1
ATOM 682 O O . TRP A 1 115 ? 138.992 119.349 155.852 1.00 50.36 88 TRP A O 1
ATOM 693 N N . GLN A 1 116 ? 139.921 118.854 153.846 1.00 51.03 89 GLN A N 1
ATOM 694 C CA . GLN A 1 116 ? 139.227 119.886 153.094 1.00 51.03 89 GLN A CA 1
ATOM 695 C C . GLN A 1 116 ? 138.830 119.337 151.733 1.00 51.03 89 GLN A C 1
ATOM 696 O O . GLN A 1 116 ? 139.513 118.481 151.167 1.00 51.03 89 GLN A O 1
ATOM 702 N N . ASP A 1 117 ? 137.716 119.845 151.214 1.00 55.78 90 ASP A N 1
ATOM 703 C CA . ASP A 1 117 ? 137.194 119.452 149.911 1.00 55.78 90 ASP A CA 1
ATOM 704 C C . ASP A 1 117 ? 136.939 120.706 149.091 1.00 55.78 90 ASP A C 1
ATOM 705 O O . ASP A 1 117 ? 136.173 121.581 149.513 1.00 55.78 90 ASP A O 1
ATOM 710 N N . LYS A 1 118 ? 137.582 120.789 147.928 1.00 56.48 91 LYS A N 1
ATOM 711 C CA . LYS A 1 118 ? 137.457 121.926 147.018 1.00 56.48 91 LYS A CA 1
ATOM 712 C C . LYS A 1 118 ? 137.130 121.405 145.625 1.00 56.48 91 LYS A C 1
ATOM 713 O O . LYS A 1 118 ? 138.025 120.904 144.921 1.00 56.48 91 LYS A O 1
ATOM 719 N N . PRO A 1 119 ? 135.878 121.496 145.192 1.00 59.17 92 PRO A N 1
ATOM 720 C CA . PRO A 1 119 ? 135.496 120.935 143.895 1.00 59.17 92 PRO A CA 1
ATOM 721 C C . PRO A 1 119 ? 135.957 121.801 142.733 1.00 59.17 92 PRO A C 1
ATOM 722 O O . PRO A 1 119 ? 136.177 123.006 142.859 1.00 59.17 92 PRO A O 1
ATOM 726 N N . LYS A 1 120 ? 136.094 121.152 141.578 1.00 65.36 93 LYS A N 1
ATOM 727 C CA . LYS A 1 120 ? 136.371 121.816 140.309 1.00 65.36 93 LYS A CA 1
ATOM 728 C C . LYS A 1 120 ? 135.091 121.776 139.485 1.00 65.36 93 LYS A C 1
ATOM 729 O O . LYS A 1 120 ? 134.700 120.714 138.990 1.00 65.36 93 LYS A O 1
ATOM 735 N N . GLN A 1 121 ? 134.444 122.927 139.336 1.00 67.53 94 GLN A N 1
ATOM 736 C CA . GLN A 1 121 ? 133.130 123.010 138.721 1.00 67.53 94 GLN A CA 1
ATOM 737 C C . GLN A 1 121 ? 133.228 123.530 137.293 1.00 67.53 94 GLN A C 1
ATOM 738 O O . GLN A 1 121 ? 134.238 124.106 136.881 1.00 67.53 94 GLN A O 1
ATOM 744 N N . ASN A 1 122 ? 132.153 123.311 136.542 1.00 78.94 95 ASN A N 1
ATOM 745 C CA . ASN A 1 122 ? 132.094 123.774 135.165 1.00 78.94 95 ASN A CA 1
ATOM 746 C C . ASN A 1 122 ? 132.116 125.300 135.127 1.00 78.94 95 ASN A C 1
ATOM 747 O O . ASN A 1 122 ? 131.471 125.952 135.958 1.00 78.94 95 ASN A O 1
ATOM 752 N N . PRO A 1 123 ? 132.850 125.903 134.190 1.00 80.26 96 PRO A N 1
ATOM 753 C CA . PRO A 1 123 ? 132.919 127.373 134.142 1.00 80.26 96 PRO A CA 1
ATOM 754 C C . PRO A 1 123 ? 131.585 128.043 133.860 1.00 80.26 96 PRO A C 1
ATOM 755 O O . PRO A 1 123 ? 131.420 129.220 134.200 1.00 80.26 96 PRO A O 1
ATOM 759 N N . ALA A 1 124 ? 130.631 127.336 133.250 1.00 82.09 97 ALA A N 1
ATOM 760 C CA . ALA A 1 124 ? 129.359 127.951 132.889 1.00 82.09 97 ALA A CA 1
ATOM 761 C C . ALA A 1 124 ? 128.464 128.207 134.093 1.00 82.09 97 ALA A C 1
ATOM 762 O O . ALA A 1 124 ? 127.568 129.054 134.010 1.00 82.09 97 ALA A O 1
ATOM 764 N N . ALA A 1 125 ? 128.694 127.510 135.208 1.00 81.11 98 ALA A N 1
ATOM 765 C CA . ALA A 1 125 ? 127.799 127.621 136.356 1.00 81.11 98 ALA A CA 1
ATOM 766 C C . ALA A 1 125 ? 127.741 129.049 136.882 1.00 81.11 98 ALA A C 1
ATOM 767 O O . ALA A 1 125 ? 126.680 129.517 137.311 1.00 81.11 98 ALA A O 1
ATOM 769 N N . ARG A 1 126 ? 128.871 129.756 136.862 1.00 83.65 99 ARG A N 1
ATOM 770 C CA . ARG A 1 126 ? 128.877 131.143 137.310 1.00 83.65 99 ARG A CA 1
ATOM 771 C C . ARG A 1 126 ? 128.108 132.044 136.354 1.00 83.65 99 ARG A C 1
ATOM 772 O O . ARG A 1 126 ? 127.506 133.033 136.787 1.00 83.65 99 ARG A O 1
ATOM 780 N N . ALA A 1 127 ? 128.118 131.725 135.058 1.00 84.00 100 ALA A N 1
ATOM 781 C CA . ALA A 1 127 ? 127.449 132.578 134.083 1.00 84.00 100 ALA A CA 1
ATOM 782 C C . ALA A 1 127 ? 125.940 132.601 134.296 1.00 84.00 100 ALA A C 1
ATOM 783 O O . ALA A 1 127 ? 125.310 133.660 134.192 1.00 84.00 100 ALA A O 1
ATOM 785 N N . VAL A 1 128 ? 125.343 131.446 134.590 1.00 82.19 101 VAL A N 1
ATOM 786 C CA . VAL A 1 128 ? 123.889 131.363 134.697 1.00 82.19 101 VAL A CA 1
ATOM 787 C C . VAL A 1 128 ? 123.392 132.131 135.916 1.00 82.19 101 VAL A C 1
ATOM 788 O O . VAL A 1 128 ? 122.459 132.936 135.823 1.00 82.19 101 VAL A O 1
ATOM 792 N N . ALA A 1 129 ? 124.008 131.903 137.071 1.00 85.71 102 ALA A N 1
ATOM 793 C CA . ALA A 1 129 ? 123.565 132.494 138.330 1.00 85.71 102 ALA A CA 1
ATOM 794 C C . ALA A 1 129 ? 124.571 133.554 138.754 1.00 85.71 102 ALA A C 1
ATOM 795 O O . ALA A 1 129 ? 125.749 133.251 138.967 1.00 85.71 102 ALA A O 1
ATOM 797 N N . CYS A 1 130 ? 124.102 134.792 138.884 1.00 91.37 103 CYS A N 1
ATOM 798 C CA . CYS A 1 130 ? 124.935 135.913 139.304 1.00 91.37 103 CYS A CA 1
ATOM 799 C C . CYS A 1 130 ? 124.538 136.486 140.654 1.00 91.37 103 CYS A C 1
ATOM 800 O O . CYS A 1 130 ? 125.410 136.773 141.476 1.00 91.37 103 CYS A O 1
ATOM 803 N N . CYS A 1 131 ? 123.238 136.658 140.906 1.00 93.85 104 CYS A N 1
ATOM 804 C CA . CYS A 1 131 ? 122.800 137.230 142.174 1.00 93.85 104 CYS A CA 1
ATOM 805 C C . CYS A 1 131 ? 122.965 136.242 143.323 1.00 93.85 104 CYS A C 1
ATOM 806 O O . CYS A 1 131 ? 123.414 136.619 144.412 1.00 93.85 104 CYS A O 1
ATOM 809 N N . ASP A 1 132 ? 122.610 134.978 143.104 1.00 88.06 105 ASP A N 1
ATOM 810 C CA . ASP A 1 132 ? 122.627 133.965 144.152 1.00 88.06 105 ASP A CA 1
ATOM 811 C C . ASP A 1 132 ? 123.873 133.099 144.010 1.00 88.06 105 ASP A C 1
ATOM 812 O O . ASP A 1 132 ? 124.028 132.384 143.014 1.00 88.06 105 ASP A O 1
ATOM 817 N N . LEU A 1 133 ? 124.754 133.166 145.004 1.00 76.76 106 LEU A N 1
ATOM 818 C CA . LEU A 1 133 ? 125.970 132.362 145.043 1.00 76.76 106 LEU A CA 1
ATOM 819 C C . LEU A 1 133 ? 126.214 131.843 146.452 1.00 76.76 106 LEU A C 1
ATOM 820 O O . LEU A 1 133 ? 127.344 131.858 146.951 1.00 76.76 106 LEU A O 1
ATOM 825 N N . VAL A 1 134 ? 125.158 131.377 147.115 1.00 66.77 107 VAL A N 1
ATOM 826 C CA . VAL A 1 134 ? 125.251 130.969 148.513 1.00 66.77 107 VAL A CA 1
ATOM 827 C C . VAL A 1 134 ? 124.854 129.507 148.665 1.00 66.77 107 VAL A C 1
ATOM 828 O O . VAL A 1 134 ? 124.495 128.841 147.688 1.00 66.77 107 VAL A O 1
ATOM 832 N N . ASN A 1 135 ? 124.931 128.999 149.894 1.00 64.26 108 ASN A N 1
ATOM 833 C CA . ASN A 1 135 ? 124.528 127.638 150.216 1.00 64.26 108 ASN A CA 1
ATOM 834 C C . ASN A 1 135 ? 124.012 127.623 151.646 1.00 64.26 108 ASN A C 1
ATOM 835 O O . ASN A 1 135 ? 124.301 128.526 152.435 1.00 64.26 108 ASN A O 1
ATOM 840 N N . ARG A 1 136 ? 123.239 126.587 151.981 1.00 63.69 109 ARG A N 1
ATOM 841 C CA . ARG A 1 136 ? 122.446 126.629 153.201 1.00 63.69 109 ARG A CA 1
ATOM 842 C C . ARG A 1 136 ? 122.793 125.574 154.243 1.00 63.69 109 ARG A C 1
ATOM 843 O O . ARG A 1 136 ? 122.321 125.688 155.377 1.00 63.69 109 ARG A O 1
ATOM 851 N N . GLY A 1 137 ? 123.585 124.566 153.914 1.00 56.72 110 GLY A N 1
ATOM 852 C CA . GLY A 1 137 ? 124.054 123.666 154.947 1.00 56.72 110 GLY A CA 1
ATOM 853 C C . GLY A 1 137 ? 124.465 122.313 154.409 1.00 56.72 110 GLY A C 1
ATOM 854 O O . GLY A 1 137 ? 124.441 122.054 153.207 1.00 56.72 110 GLY A O 1
ATOM 855 N N . LEU A 1 138 ? 124.848 121.453 155.350 1.00 52.17 111 LEU A N 1
ATOM 856 C CA . LEU A 1 138 ? 125.268 120.083 155.102 1.00 52.17 111 LEU A CA 1
ATOM 857 C C . LEU A 1 138 ? 124.326 119.125 155.821 1.00 52.17 111 LEU A C 1
ATOM 858 O O . LEU A 1 138 ? 123.486 119.533 156.626 1.00 52.17 111 LEU A O 1
ATOM 863 N N . ALA A 1 139 ? 124.472 117.833 155.529 1.00 50.66 112 ALA A N 1
ATOM 864 C CA . ALA A 1 139 ? 123.692 116.809 156.211 1.00 50.66 112 ALA A CA 1
ATOM 865 C C . ALA A 1 139 ? 124.620 115.743 156.773 1.00 50.66 112 ALA A C 1
ATOM 866 O O . ALA A 1 139 ? 125.699 115.496 156.233 1.00 50.66 112 ALA A O 1
ATOM 868 N N . TYR A 1 140 ? 124.186 115.101 157.856 1.00 48.08 113 TYR A N 1
ATOM 869 C CA . TYR A 1 140 ? 124.980 114.086 158.537 1.00 48.08 113 TYR A CA 1
ATOM 870 C C . TYR A 1 140 ? 124.162 112.814 158.701 1.00 48.08 113 TYR A C 1
ATOM 871 O O . TYR A 1 140 ? 123.018 112.866 159.162 1.00 48.08 113 TYR A O 1
ATOM 880 N N . TRP A 1 141 ? 124.748 111.677 158.330 1.00 49.59 114 TRP A N 1
ATOM 881 C CA . TRP A 1 141 ? 124.120 110.372 158.512 1.00 49.59 114 TRP A CA 1
ATOM 882 C C . TRP A 1 141 ? 125.010 109.502 159.389 1.00 49.59 114 TRP A C 1
ATOM 883 O O . TRP A 1 141 ? 126.175 109.256 159.028 1.00 49.59 114 TRP A O 1
ATOM 894 N N . PRO A 1 142 ? 124.517 109.023 160.536 1.00 50.76 115 PRO A N 1
ATOM 895 C CA . PRO A 1 142 ? 125.387 108.263 161.452 1.00 50.76 115 PRO A CA 1
ATOM 896 C C . PRO A 1 142 ? 125.952 106.989 160.855 1.00 50.76 115 PRO A C 1
ATOM 897 O O . PRO A 1 142 ? 127.089 106.616 161.167 1.00 50.76 115 PRO A O 1
ATOM 901 N N . GLY A 1 143 ? 125.190 106.301 160.012 1.00 54.97 116 GLY A N 1
ATOM 902 C CA . GLY A 1 143 ? 125.663 105.071 159.414 1.00 54.97 116 GLY A CA 1
ATOM 903 C C . GLY A 1 143 ? 125.579 103.877 160.339 1.00 54.97 116 GLY A C 1
ATOM 904 O O . GLY A 1 143 ? 125.752 104.008 161.554 1.00 54.97 116 GLY A O 1
ATOM 905 N N . ASP A 1 144 ? 125.316 102.704 159.773 1.00 60.34 117 ASP A N 1
ATOM 906 C CA . ASP A 1 144 ? 125.259 101.469 160.541 1.00 60.34 117 ASP A CA 1
ATOM 907 C C . ASP A 1 144 ? 126.671 100.907 160.696 1.00 60.34 117 ASP A C 1
ATOM 908 O O . ASP A 1 144 ? 127.669 101.583 160.428 1.00 60.34 117 ASP A O 1
ATOM 913 N N . GLY A 1 145 ? 126.772 99.656 161.146 1.00 63.86 118 GLY A N 1
ATOM 914 C CA . GLY A 1 145 ? 128.082 99.056 161.338 1.00 63.86 118 GLY A CA 1
ATOM 915 C C . GLY A 1 145 ? 128.842 98.855 160.040 1.00 63.86 118 GLY A C 1
ATOM 916 O O . GLY A 1 145 ? 130.054 99.082 159.979 1.00 63.86 118 GLY A O 1
ATOM 917 N N . LYS A 1 146 ? 128.147 98.425 158.986 1.00 64.28 119 LYS A N 1
ATOM 918 C CA . LYS A 1 146 ? 128.818 98.124 157.725 1.00 64.28 119 LYS A CA 1
ATOM 919 C C . LYS A 1 146 ? 129.296 99.393 157.028 1.00 64.28 119 LYS A C 1
ATOM 920 O O . LYS A 1 146 ? 130.438 99.463 156.560 1.00 64.28 119 LYS A O 1
ATOM 926 N N . THR A 1 147 ? 128.437 100.408 156.948 1.00 58.70 120 THR A N 1
ATOM 927 C CA . THR A 1 147 ? 128.736 101.624 156.205 1.00 58.70 120 THR A CA 1
ATOM 928 C C . THR A 1 147 ? 129.086 102.754 157.158 1.00 58.70 120 THR A C 1
ATOM 929 O O . THR A 1 147 ? 128.342 102.998 158.118 1.00 58.70 120 THR A O 1
ATOM 933 N N . PRO A 1 148 ? 130.189 103.463 156.934 1.00 54.86 121 PRO A N 1
ATOM 934 C CA . PRO A 1 148 ? 130.592 104.526 157.862 1.00 54.86 121 PRO A CA 1
ATOM 935 C C . PRO A 1 148 ? 129.683 105.742 157.763 1.00 54.86 121 PRO A C 1
ATOM 936 O O . PRO A 1 148 ? 128.840 105.865 156.873 1.00 54.86 121 PRO A O 1
ATOM 940 N N . ALA A 1 149 ? 129.873 106.655 158.713 1.00 50.54 122 ALA A N 1
ATOM 941 C CA . ALA A 1 149 ? 129.094 107.883 158.757 1.00 50.54 122 ALA A CA 1
ATOM 942 C C . ALA A 1 149 ? 129.394 108.752 157.543 1.00 50.54 122 ALA A C 1
ATOM 943 O O . ALA A 1 149 ? 130.494 108.719 156.987 1.00 50.54 122 ALA A O 1
ATOM 945 N N . LEU A 1 150 ? 128.402 109.538 157.131 1.00 49.14 123 LEU A N 1
ATOM 946 C CA . LEU A 1 150 ? 128.491 110.275 155.880 1.00 49.14 123 LEU A CA 1
ATOM 947 C C . LEU A 1 150 ? 128.114 111.736 156.070 1.00 49.14 123 LEU A C 1
ATOM 948 O O . LEU A 1 150 ? 127.236 112.075 156.869 1.00 49.14 123 LEU A O 1
ATOM 953 N N . ILE A 1 151 ? 128.791 112.596 155.313 1.00 48.82 124 ILE A N 1
ATOM 954 C CA . ILE A 1 151 ? 128.454 114.008 155.184 1.00 48.82 124 ILE A CA 1
ATOM 955 C C . ILE A 1 151 ? 127.932 114.219 153.771 1.00 48.82 124 ILE A C 1
ATOM 956 O O . ILE A 1 151 ? 128.613 113.887 152.793 1.00 48.82 124 ILE A O 1
ATOM 961 N N . LEU A 1 152 ? 126.728 114.766 153.658 1.00 48.96 125 LEU A N 1
ATOM 962 C CA . LEU A 1 152 ? 126.031 114.884 152.386 1.00 48.96 125 LEU A CA 1
ATOM 963 C C . LEU A 1 152 ? 125.941 116.349 151.989 1.00 48.96 125 LEU A C 1
ATOM 964 O O . LEU A 1 152 ? 125.545 117.192 152.807 1.00 48.96 125 LEU A O 1
ATOM 969 N N . LYS A 1 153 ? 126.303 116.646 150.737 1.00 51.24 126 LYS A N 1
ATOM 970 C CA . LYS A 1 153 ? 126.368 118.023 150.264 1.00 51.24 126 LYS A CA 1
ATOM 971 C C . LYS A 1 153 ? 125.907 118.111 148.815 1.00 51.24 126 LYS A C 1
ATOM 972 O O . LYS A 1 153 ? 125.826 117.109 148.100 1.00 51.24 126 LYS A O 1
ATOM 978 N N . THR A 1 154 ? 125.600 119.339 148.395 1.00 55.68 127 THR A N 1
ATOM 979 C CA . THR A 1 154 ? 125.171 119.641 147.038 1.00 55.68 127 THR A CA 1
ATOM 980 C C . THR A 1 154 ? 126.033 120.757 146.463 1.00 55.68 127 THR A C 1
ATOM 981 O O . THR A 1 154 ? 126.565 121.592 147.198 1.00 55.68 127 THR A O 1
ATOM 985 N N . GLN A 1 155 ? 126.162 120.766 145.140 1.00 59.26 128 GLN A N 1
ATOM 986 C CA . GLN A 1 155 ? 126.978 121.736 144.427 1.00 59.26 128 GLN A CA 1
ATOM 987 C C . GLN A 1 155 ? 126.113 122.611 143.528 1.00 59.26 128 GLN A C 1
ATOM 988 O O . GLN A 1 155 ? 124.966 122.280 143.216 1.00 59.26 128 GLN A O 1
ATOM 994 N N . LEU A 1 156 ? 126.687 123.740 143.105 1.00 62.66 129 LEU A N 1
ATOM 995 C CA . LEU A 1 156 ? 125.935 124.705 142.307 1.00 62.66 129 LEU A CA 1
ATOM 996 C C . LEU A 1 156 ? 125.629 124.169 140.914 1.00 62.66 129 LEU A C 1
ATOM 997 O O . LEU A 1 156 ? 124.556 124.442 140.363 1.00 62.66 129 LEU A O 1
ATOM 1002 N N . ASP A 1 157 ? 126.553 123.410 140.325 1.00 62.32 130 ASP A N 1
ATOM 1003 C CA . ASP A 1 157 ? 126.333 122.887 138.983 1.00 62.32 130 ASP A CA 1
ATOM 1004 C C . ASP A 1 157 ? 125.242 121.827 138.928 1.00 62.32 130 ASP A C 1
ATOM 1005 O O . ASP A 1 157 ? 124.824 121.454 137.828 1.00 62.32 130 ASP A O 1
ATOM 1010 N N . GLY A 1 158 ? 124.777 121.331 140.071 1.00 59.94 131 GLY A N 1
ATOM 1011 C CA . GLY A 1 158 ? 123.680 120.386 140.085 1.00 59.94 131 GLY A CA 1
ATOM 1012 C C . GLY A 1 158 ? 124.090 118.962 140.387 1.00 59.94 131 GLY A C 1
ATOM 1013 O O . GLY A 1 158 ? 123.547 118.018 139.806 1.00 59.94 131 GLY A O 1
ATOM 1014 N N . ASN A 1 159 ? 125.045 118.789 141.294 1.00 56.07 132 ASN A N 1
ATOM 1015 C CA . ASN A 1 159 ? 125.527 117.476 141.689 1.00 56.07 132 ASN A CA 1
ATOM 1016 C C . ASN A 1 159 ? 125.378 117.302 143.192 1.00 56.07 132 ASN A C 1
ATOM 1017 O O . ASN A 1 159 ? 125.589 118.245 143.961 1.00 56.07 132 ASN A O 1
ATOM 1022 N N . VAL A 1 160 ? 125.012 116.092 143.604 1.00 50.81 133 VAL A N 1
ATOM 1023 C CA . VAL A 1 160 ? 124.886 115.730 145.010 1.00 50.81 133 VAL A CA 1
ATOM 1024 C C . VAL A 1 160 ? 125.935 114.676 145.323 1.00 50.81 133 VAL A C 1
ATOM 1025 O O . VAL A 1 160 ? 126.056 113.680 144.598 1.00 50.81 133 VAL A O 1
ATOM 1029 N N . ALA A 1 161 ? 126.687 114.892 146.401 1.00 49.79 134 ALA A N 1
ATOM 1030 C CA . ALA A 1 161 ? 127.820 114.049 146.738 1.00 49.79 134 ALA A CA 1
ATOM 1031 C C . ALA A 1 161 ? 127.760 113.618 148.196 1.00 49.79 134 ALA A C 1
ATOM 1032 O O . ALA A 1 161 ? 127.245 114.339 149.063 1.00 49.79 134 ALA A O 1
ATOM 1034 N N . ALA A 1 162 ? 128.294 112.424 148.451 1.00 48.19 135 ALA A N 1
ATOM 1035 C CA . ALA A 1 162 ? 128.442 111.889 149.797 1.00 48.19 135 ALA A CA 1
ATOM 1036 C C . ALA A 1 162 ? 129.921 111.708 150.100 1.00 48.19 135 ALA A C 1
ATOM 1037 O O . ALA A 1 162 ? 130.666 111.180 149.269 1.00 48.19 135 ALA A O 1
ATOM 1039 N N . LEU A 1 163 ? 130.344 112.140 151.287 1.00 50.03 136 LEU A N 1
ATOM 1040 C CA . LEU A 1 163 ? 131.738 112.077 151.695 1.00 50.03 136 LEU A CA 1
ATOM 1041 C C . LEU A 1 163 ? 131.858 111.347 153.024 1.00 50.03 136 LEU A C 1
ATOM 1042 O O . LEU A 1 163 ? 130.924 111.332 153.829 1.00 50.03 136 LEU A O 1
ATOM 1047 N N . ASN A 1 164 ? 133.020 110.740 153.245 1.00 53.87 137 ASN A N 1
ATOM 1048 C CA . ASN A 1 164 ? 133.296 110.087 154.516 1.00 53.87 137 ASN A CA 1
ATOM 1049 C C . ASN A 1 164 ? 133.535 111.127 155.604 1.00 53.87 137 ASN A C 1
ATOM 1050 O O . ASN A 1 164 ? 134.133 112.179 155.361 1.00 53.87 137 ASN A O 1
ATOM 1055 N N . ALA A 1 165 ? 133.064 110.825 156.814 1.00 54.10 138 ALA A N 1
ATOM 1056 C CA . ALA A 1 165 ? 133.131 111.786 157.908 1.00 54.10 138 ALA A CA 1
ATOM 1057 C C . ALA A 1 165 ? 134.525 111.898 158.510 1.00 54.10 138 ALA A C 1
ATOM 1058 O O . ALA A 1 165 ? 134.857 112.935 159.092 1.00 54.10 138 ALA A O 1
ATOM 1060 N N . GLU A 1 166 ? 135.348 110.858 158.392 1.00 58.49 139 GLU A N 1
ATOM 1061 C CA . GLU A 1 166 ? 136.660 110.846 159.025 1.00 58.49 139 GLU A CA 1
ATOM 1062 C C . GLU A 1 166 ? 137.809 111.131 158.068 1.00 58.49 139 GLU A C 1
ATOM 1063 O O . GLU A 1 166 ? 138.822 111.695 158.493 1.00 58.49 139 GLU A O 1
ATOM 1069 N N . THR A 1 167 ? 137.687 110.761 156.797 1.00 55.03 140 THR A N 1
ATOM 1070 C CA . THR A 1 167 ? 138.772 110.913 155.835 1.00 55.03 140 THR A CA 1
ATOM 1071 C C . THR A 1 167 ? 138.540 112.013 154.814 1.00 55.03 140 THR A C 1
ATOM 1072 O O . THR A 1 167 ? 139.482 112.724 154.461 1.00 55.03 140 THR A O 1
ATOM 1076 N N . GLY A 1 168 ? 137.316 112.177 154.327 1.00 54.01 141 GLY A N 1
ATOM 1077 C CA . GLY A 1 168 ? 137.026 113.160 153.306 1.00 54.01 141 GLY A CA 1
ATOM 1078 C C . GLY A 1 168 ? 136.941 112.627 151.895 1.00 54.01 141 GLY A C 1
ATOM 1079 O O . GLY A 1 168 ? 136.839 113.425 150.958 1.00 54.01 141 GLY A O 1
ATOM 1080 N N . GLU A 1 169 ? 136.983 111.312 151.711 1.00 54.89 142 GLU A N 1
ATOM 1081 C CA . GLU A 1 169 ? 136.881 110.709 150.394 1.00 54.89 142 GLU A CA 1
ATOM 1082 C C . GLU A 1 169 ? 135.433 110.727 149.912 1.00 54.89 142 GLU A C 1
ATOM 1083 O O . GLU A 1 169 ? 134.500 110.999 150.670 1.00 54.89 142 GLU A O 1
ATOM 1089 N N . THR A 1 170 ? 135.248 110.420 148.633 1.00 50.37 143 THR A N 1
ATOM 1090 C CA . THR A 1 170 ? 133.939 110.439 147.995 1.00 50.37 143 THR A CA 1
ATOM 1091 C C . THR A 1 170 ? 133.438 109.014 147.809 1.00 50.37 143 THR A C 1
ATOM 1092 O O . THR A 1 170 ? 134.163 108.161 147.287 1.00 50.37 143 THR A O 1
ATOM 1096 N N . VAL A 1 171 ? 132.205 108.762 148.235 1.00 46.71 144 VAL A N 1
ATOM 1097 C CA . VAL A 1 171 ? 131.583 107.450 148.105 1.00 46.71 144 VAL A CA 1
ATOM 1098 C C . VAL A 1 171 ? 130.676 107.380 146.884 1.00 46.71 144 VAL A C 1
ATOM 1099 O O . VAL A 1 171 ? 130.764 106.440 146.094 1.00 46.71 144 VAL A O 1
ATOM 1103 N N . TRP A 1 172 ? 129.795 108.363 146.705 1.00 48.41 145 TRP A N 1
ATOM 1104 C CA . TRP A 1 172 ? 128.983 108.409 145.497 1.00 48.41 145 TRP A CA 1
ATOM 1105 C C . TRP A 1 172 ? 128.631 109.848 145.150 1.00 48.41 145 TRP A C 1
ATOM 1106 O O . TRP A 1 172 ? 128.634 110.746 146.004 1.00 48.41 145 TRP A O 1
ATOM 1117 N N . LYS A 1 173 ? 128.329 110.048 143.865 1.00 49.54 146 LYS A N 1
ATOM 1118 C CA . LYS A 1 173 ? 128.001 111.351 143.302 1.00 49.54 146 LYS A CA 1
ATOM 1119 C C . LYS A 1 173 ? 126.984 111.166 142.186 1.00 49.54 146 LYS A C 1
ATOM 1120 O O . LYS A 1 173 ? 127.176 110.321 141.308 1.00 49.54 146 LYS A O 1
ATOM 1126 N N . VAL A 1 174 ? 125.908 111.954 142.222 1.00 53.50 147 VAL A N 1
ATOM 1127 C CA . VAL A 1 174 ? 124.835 111.869 141.236 1.00 53.50 147 VAL A CA 1
ATOM 1128 C C . VAL A 1 174 ? 124.532 113.269 140.721 1.00 53.50 147 VAL A C 1
ATOM 1129 O O . VAL A 1 174 ? 124.830 114.269 141.381 1.00 53.50 147 VAL A O 1
ATOM 1133 N N . GLU A 1 175 ? 123.951 113.343 139.524 1.00 60.71 148 GLU A N 1
ATOM 1134 C CA . GLU A 1 175 ? 123.531 114.607 138.929 1.00 60.71 148 GLU A CA 1
ATOM 1135 C C . GLU A 1 175 ? 122.021 114.770 139.072 1.00 60.71 148 GLU A C 1
ATOM 1136 O O . GLU A 1 175 ? 121.263 113.822 138.845 1.00 60.71 148 GLU A O 1
ATOM 1142 N N . ASN A 1 176 ? 121.591 115.969 139.469 1.00 61.79 149 ASN A N 1
ATOM 1143 C CA . ASN A 1 176 ? 120.184 116.234 139.751 1.00 61.79 149 ASN A CA 1
ATOM 1144 C C . ASN A 1 176 ? 119.580 117.256 138.798 1.00 61.79 149 ASN A C 1
ATOM 1145 O O . ASN A 1 176 ? 118.563 116.966 138.159 1.00 61.79 149 ASN A O 1
ATOM 1150 N N . SER A 1 177 ? 120.168 118.444 138.682 1.00 66.97 150 SER A N 1
ATOM 1151 C CA . SER A 1 177 ? 119.595 119.528 137.902 1.00 66.97 150 SER A CA 1
ATOM 1152 C C . SER A 1 177 ? 120.308 119.654 136.559 1.00 66.97 150 SER A C 1
ATOM 1153 O O . SER A 1 177 ? 121.264 118.935 136.257 1.00 66.97 150 SER A O 1
ATOM 1156 N N . ASP A 1 178 ? 119.829 120.588 135.739 1.00 69.83 151 ASP A N 1
ATOM 1157 C CA . ASP A 1 178 ? 120.392 120.849 134.420 1.00 69.83 151 ASP A CA 1
ATOM 1158 C C . ASP A 1 178 ? 120.712 122.331 134.306 1.00 69.83 151 ASP A C 1
ATOM 1159 O O . ASP A 1 178 ? 119.835 123.175 134.514 1.00 69.83 151 ASP A O 1
ATOM 1164 N N . ILE A 1 179 ? 121.967 122.644 133.979 1.00 70.35 152 ILE A N 1
ATOM 1165 C CA . ILE A 1 179 ? 122.369 124.036 133.804 1.00 70.35 152 ILE A CA 1
ATOM 1166 C C . ILE A 1 179 ? 121.773 124.617 132.527 1.00 70.35 152 ILE A C 1
ATOM 1167 O O . ILE A 1 179 ? 121.448 125.810 132.473 1.00 70.35 152 ILE A O 1
ATOM 1172 N N . LYS A 1 180 ? 121.606 123.792 131.490 1.00 71.03 153 LYS A N 1
ATOM 1173 C CA . LYS A 1 180 ? 121.089 124.289 130.218 1.00 71.03 153 LYS A CA 1
ATOM 1174 C C . LYS A 1 180 ? 119.691 124.877 130.375 1.00 71.03 153 LYS A C 1
ATOM 1175 O O . LYS A 1 180 ? 119.387 125.933 129.808 1.00 71.03 153 LYS A O 1
ATOM 1181 N N . VAL A 1 181 ? 118.825 124.204 131.134 1.00 69.06 154 VAL A N 1
ATOM 1182 C CA . VAL A 1 181 ? 117.506 124.758 131.418 1.00 69.06 154 VAL A CA 1
ATOM 1183 C C . VAL A 1 181 ? 117.629 126.024 132.256 1.00 69.06 154 VAL A C 1
ATOM 1184 O O . VAL A 1 181 ? 116.912 127.006 132.031 1.00 69.06 154 VAL A O 1
ATOM 1188 N N . GLY A 1 182 ? 118.534 126.025 133.230 1.00 70.41 155 GLY A N 1
ATOM 1189 C CA . GLY A 1 182 ? 118.762 127.197 134.050 1.00 70.41 155 GLY A CA 1
ATOM 1190 C C . GLY A 1 182 ? 118.544 126.952 135.527 1.00 70.41 155 GLY A C 1
ATOM 1191 O O . GLY A 1 182 ? 118.271 127.887 136.284 1.00 70.41 155 GLY A O 1
ATOM 1192 N N . SER A 1 183 ? 118.665 125.698 135.950 1.00 70.57 156 SER A N 1
ATOM 1193 C CA . SER A 1 183 ? 118.426 125.307 137.333 1.00 70.57 156 SER A CA 1
ATOM 1194 C C . SER A 1 183 ? 119.759 125.131 138.049 1.00 70.57 156 SER A C 1
ATOM 1195 O O . SER A 1 183 ? 120.605 124.345 137.611 1.00 70.57 156 SER A O 1
ATOM 1198 N N . THR A 1 184 ? 119.938 125.858 139.147 1.00 69.25 157 THR A N 1
ATOM 1199 C CA . THR A 1 184 ? 121.129 125.776 139.977 1.00 69.25 157 THR A CA 1
ATOM 1200 C C . THR A 1 184 ? 120.719 125.470 141.411 1.00 69.25 157 THR A C 1
ATOM 1201 O O . THR A 1 184 ? 119.599 125.774 141.829 1.00 69.25 157 THR A O 1
ATOM 1205 N N . LEU A 1 185 ? 121.634 124.870 142.164 1.00 64.87 158 LEU A N 1
ATOM 1206 C CA . LEU A 1 185 ? 121.325 124.349 143.488 1.00 64.87 158 LEU A CA 1
ATOM 1207 C C . LEU A 1 185 ? 121.902 125.246 144.575 1.00 64.87 158 LEU A C 1
ATOM 1208 O O . LEU A 1 185 ? 123.089 125.586 144.549 1.00 64.87 158 LEU A O 1
ATOM 1213 N N . THR A 1 186 ? 121.048 125.623 145.528 1.00 65.77 159 THR A N 1
ATOM 1214 C CA . THR A 1 186 ? 121.436 126.385 146.705 1.00 65.77 159 THR A CA 1
ATOM 1215 C C . THR A 1 186 ? 120.970 125.720 147.996 1.00 65.77 159 THR A C 1
ATOM 1216 O O . THR A 1 186 ? 121.500 126.036 149.068 1.00 65.77 159 THR A O 1
ATOM 1220 N N . ILE A 1 187 ? 120.047 124.766 147.913 1.00 62.54 160 ILE A N 1
ATOM 1221 C CA . ILE A 1 187 ? 119.402 124.131 149.056 1.00 62.54 160 ILE A CA 1
ATOM 1222 C C . ILE A 1 187 ? 120.372 123.251 149.830 1.00 62.54 160 ILE A C 1
ATOM 1223 O O . ILE A 1 187 ? 121.482 122.966 149.367 1.00 62.54 160 ILE A O 1
ATOM 1228 N N . ALA A 1 188 ? 119.951 122.815 151.023 1.00 57.55 161 ALA A N 1
ATOM 1229 C CA . ALA A 1 188 ? 120.649 121.845 151.847 1.00 57.55 161 ALA A CA 1
ATOM 1230 C C . ALA A 1 188 ? 119.876 120.532 151.892 1.00 57.55 161 ALA A C 1
ATOM 1231 O O . ALA A 1 188 ? 118.641 120.544 151.924 1.00 57.55 161 ALA A O 1
ATOM 1233 N N . PRO A 1 189 ? 120.564 119.394 151.894 1.00 50.62 162 PRO A N 1
ATOM 1234 C CA . PRO A 1 189 ? 119.865 118.106 151.918 1.00 50.62 162 PRO A CA 1
ATOM 1235 C C . PRO A 1 189 ? 119.221 117.840 153.269 1.00 50.62 162 PRO A C 1
ATOM 1236 O O . PRO A 1 189 ? 119.549 118.462 154.280 1.00 50.62 162 PRO A O 1
ATOM 1240 N N . TYR A 1 190 ? 118.284 116.893 153.275 1.00 48.41 163 TYR A N 1
ATOM 1241 C CA . TYR A 1 190 ? 117.664 116.449 154.518 1.00 48.41 163 TYR A CA 1
ATOM 1242 C C . TYR A 1 190 ? 117.833 114.944 154.654 1.00 48.41 163 TYR A C 1
ATOM 1243 O O . TYR A 1 190 ? 117.827 114.226 153.654 1.00 48.41 163 TYR A O 1
ATOM 1252 N N . VAL A 1 191 ? 117.995 114.464 155.884 1.00 48.10 164 VAL A N 1
ATOM 1253 C CA . VAL A 1 191 ? 118.218 113.045 156.146 1.00 48.10 164 VAL A CA 1
ATOM 1254 C C . VAL A 1 191 ? 117.083 112.527 157.015 1.00 48.10 164 VAL A C 1
ATOM 1255 O O . VAL A 1 191 ? 116.898 112.996 158.145 1.00 48.10 164 VAL A O 1
ATOM 1259 N N . VAL A 1 192 ? 116.329 111.561 156.493 1.00 49.63 165 VAL A N 1
ATOM 1260 C CA . VAL A 1 192 ? 115.229 110.942 157.226 1.00 49.63 165 VAL A CA 1
ATOM 1261 C C . VAL A 1 192 ? 115.323 109.437 157.033 1.00 49.63 165 VAL A C 1
ATOM 1262 O O . VAL A 1 192 ? 115.354 108.958 155.894 1.00 49.63 165 VAL A O 1
ATOM 1266 N N . LYS A 1 193 ? 115.364 108.693 158.139 1.00 52.01 166 LYS A N 1
ATOM 1267 C CA . LYS A 1 193 ? 115.509 107.234 158.133 1.00 52.01 166 LYS A CA 1
ATOM 1268 C C . LYS A 1 193 ? 116.772 106.897 157.350 1.00 52.01 166 LYS A C 1
ATOM 1269 O O . LYS A 1 193 ? 117.851 107.395 157.715 1.00 52.01 166 LYS A O 1
ATOM 1275 N N . ASP A 1 194 ? 116.704 106.082 156.299 1.00 51.77 167 ASP A N 1
ATOM 1276 C CA . ASP A 1 194 ? 117.854 105.770 155.460 1.00 51.77 167 ASP A CA 1
ATOM 1277 C C . ASP A 1 194 ? 117.805 106.478 154.109 1.00 51.77 167 ASP A C 1
ATOM 1278 O O . ASP A 1 194 ? 118.353 105.976 153.123 1.00 51.77 167 ASP A O 1
ATOM 1283 N N . LYS A 1 195 ? 117.174 107.649 154.050 1.00 48.12 168 LYS A N 1
ATOM 1284 C CA . LYS A 1 195 ? 116.965 108.359 152.799 1.00 48.12 168 LYS A CA 1
ATOM 1285 C C . LYS A 1 195 ? 117.413 109.807 152.922 1.00 48.12 168 LYS A C 1
ATOM 1286 O O . LYS A 1 195 ? 117.383 110.400 154.006 1.00 48.12 168 LYS A O 1
ATOM 1292 N N . VAL A 1 196 ? 117.828 110.368 151.789 1.00 46.95 169 VAL A N 1
ATOM 1293 C CA . VAL A 1 196 ? 118.175 111.778 151.671 1.00 46.95 169 VAL A CA 1
ATOM 1294 C C . VAL A 1 196 ? 117.172 112.439 150.732 1.00 46.95 169 VAL A C 1
ATOM 1295 O O . VAL A 1 196 ? 116.849 111.895 149.671 1.00 46.95 169 VAL A O 1
ATOM 1299 N N . ILE A 1 197 ? 116.664 113.596 151.139 1.00 47.29 170 ILE A N 1
ATOM 1300 C CA . ILE A 1 197 ? 115.621 114.314 150.421 1.00 47.29 170 ILE A CA 1
ATOM 1301 C C . ILE A 1 197 ? 116.204 115.620 149.903 1.00 47.29 170 ILE A C 1
ATOM 1302 O O . ILE A 1 197 ? 116.848 116.365 150.659 1.00 47.29 170 ILE A O 1
ATOM 1307 N N . ILE A 1 198 ? 115.989 115.878 148.609 1.00 51.35 171 ILE A N 1
ATOM 1308 C CA . ILE A 1 198 ? 116.567 117.012 147.896 1.00 51.35 171 ILE A CA 1
ATOM 1309 C C . ILE A 1 198 ? 115.473 117.692 147.082 1.00 51.35 171 ILE A C 1
ATOM 1310 O O . ILE A 1 198 ? 114.726 117.028 146.355 1.00 51.35 171 ILE A O 1
ATOM 1315 N N . GLY A 1 199 ? 115.389 119.013 147.196 1.00 57.62 172 GLY A N 1
ATOM 1316 C CA . GLY A 1 199 ? 114.458 119.807 146.423 1.00 57.62 172 GLY A CA 1
ATOM 1317 C C . GLY A 1 199 ? 115.082 120.368 145.163 1.00 57.62 172 GLY A C 1
ATOM 1318 O O . GLY A 1 199 ? 116.062 119.842 144.631 1.00 57.62 172 GLY A O 1
ATOM 1319 N N . SER A 1 200 ? 114.496 121.462 144.679 1.00 64.67 173 SER A N 1
ATOM 1320 C CA . SER A 1 200 ? 114.965 122.118 143.468 1.00 64.67 173 SER A CA 1
ATOM 1321 C C . SER A 1 200 ? 114.921 123.628 143.650 1.00 64.67 173 SER A C 1
ATOM 1322 O O . SER A 1 200 ? 114.134 124.152 144.441 1.00 64.67 173 SER A O 1
ATOM 1325 N N . SER A 1 201 ? 115.778 124.320 142.903 1.00 70.19 174 SER A N 1
ATOM 1326 C CA . SER A 1 201 ? 115.841 125.775 142.930 1.00 70.19 174 SER A CA 1
ATOM 1327 C C . SER A 1 201 ? 116.495 126.249 141.640 1.00 70.19 174 SER A C 1
ATOM 1328 O O . SER A 1 201 ? 116.958 125.447 140.826 1.00 70.19 174 SER A O 1
ATOM 1331 N N . GLY A 1 202 ? 116.523 127.567 141.460 1.00 72.43 175 GLY A N 1
ATOM 1332 C CA . GLY A 1 202 ? 117.149 128.141 140.285 1.00 72.43 175 GLY A CA 1
ATOM 1333 C C . GLY A 1 202 ? 116.421 129.334 139.701 1.00 72.43 175 GLY A C 1
ATOM 1334 O O . GLY A 1 202 ? 115.715 130.054 140.413 1.00 72.43 175 GLY A O 1
ATOM 1335 N N . ALA A 1 203 ? 116.589 129.552 138.395 1.00 71.42 176 ALA A N 1
ATOM 1336 C CA . ALA A 1 203 ? 115.996 130.704 137.728 1.00 71.42 176 ALA A CA 1
ATOM 1337 C C . ALA A 1 203 ? 114.496 130.564 137.516 1.00 71.42 176 ALA A C 1
ATOM 1338 O O . ALA A 1 203 ? 113.818 131.582 137.344 1.00 71.42 176 ALA A O 1
ATOM 1340 N N . GLU A 1 204 ? 113.976 129.334 137.495 1.00 73.35 177 GLU A N 1
ATOM 1341 C CA . GLU A 1 204 ? 112.541 129.032 137.393 1.00 73.35 177 GLU A CA 1
ATOM 1342 C C . GLU A 1 204 ? 111.857 129.769 136.238 1.00 73.35 177 GLU A C 1
ATOM 1343 O O . GLU A 1 204 ? 110.636 129.961 136.249 1.00 73.35 177 GLU A O 1
ATOM 1349 N N . LEU A 1 205 ? 112.619 130.161 135.215 1.00 69.78 178 LEU A N 1
ATOM 1350 C CA . LEU A 1 205 ? 112.026 130.856 134.077 1.00 69.78 178 LEU A CA 1
ATOM 1351 C C . LEU A 1 205 ? 111.128 129.927 133.269 1.00 69.78 178 LEU A C 1
ATOM 1352 O O . LEU A 1 205 ? 109.996 130.286 132.925 1.00 69.78 178 LEU A O 1
ATOM 1357 N N . GLY A 1 206 ? 111.611 128.726 132.964 1.00 65.44 179 GLY A N 1
ATOM 1358 C CA . GLY A 1 206 ? 110.854 127.801 132.146 1.00 65.44 179 GLY A CA 1
ATOM 1359 C C . GLY A 1 206 ? 110.848 126.374 132.654 1.00 65.44 179 GLY A C 1
ATOM 1360 O O . GLY A 1 206 ? 110.828 125.433 131.857 1.00 65.44 179 GLY A O 1
ATOM 1361 N N . VAL A 1 207 ? 110.867 126.194 133.974 1.00 60.44 180 VAL A N 1
ATOM 1362 C CA . VAL A 1 207 ? 110.916 124.867 134.573 1.00 60.44 180 VAL A CA 1
ATOM 1363 C C . VAL A 1 207 ? 109.905 124.789 135.710 1.00 60.44 180 VAL A C 1
ATOM 1364 O O . VAL A 1 207 ? 109.525 125.804 136.300 1.00 60.44 180 VAL A O 1
ATOM 1368 N N . ARG A 1 208 ? 109.459 123.569 136.005 1.00 52.85 181 ARG A N 1
ATOM 1369 C CA . ARG A 1 208 ? 108.613 123.295 137.160 1.00 52.85 181 ARG A CA 1
ATOM 1370 C C . ARG A 1 208 ? 109.490 123.089 138.394 1.00 52.85 181 ARG A C 1
ATOM 1371 O O . ARG A 1 208 ? 110.692 123.365 138.390 1.00 52.85 181 ARG A O 1
ATOM 1379 N N . GLY A 1 209 ? 108.892 122.600 139.465 1.00 56.10 182 GLY A N 1
ATOM 1380 C CA . GLY A 1 209 ? 109.638 122.246 140.662 1.00 56.10 182 GLY A CA 1
ATOM 1381 C C . GLY A 1 209 ? 109.284 120.849 141.118 1.00 56.10 182 GLY A C 1
ATOM 1382 O O . GLY A 1 209 ? 108.132 120.430 141.032 1.00 56.10 182 GLY A O 1
ATOM 1383 N N . TYR A 1 210 ? 110.292 120.129 141.607 1.00 55.13 183 TYR A N 1
ATOM 1384 C CA . TYR A 1 210 ? 110.094 118.743 142.000 1.00 55.13 183 TYR A CA 1
ATOM 1385 C C . TYR A 1 210 ? 110.953 118.409 143.212 1.00 55.13 183 TYR A C 1
ATOM 1386 O O . TYR A 1 210 ? 111.948 119.077 143.503 1.00 55.13 183 TYR A O 1
ATOM 1395 N N . LEU A 1 211 ? 110.542 117.355 143.913 1.00 51.05 184 LEU A N 1
ATOM 1396 C CA . LEU A 1 211 ? 111.201 116.847 145.107 1.00 51.05 184 LEU A CA 1
ATOM 1397 C C . LEU A 1 211 ? 111.627 115.407 144.862 1.00 51.05 184 LEU A C 1
ATOM 1398 O O . LEU A 1 211 ? 110.870 114.625 144.280 1.00 51.05 184 LEU A O 1
ATOM 1403 N N . THR A 1 212 ? 112.832 115.050 145.310 1.00 49.47 185 THR A N 1
ATOM 1404 C CA . THR A 1 212 ? 113.398 113.738 145.031 1.00 49.47 185 THR A CA 1
ATOM 1405 C C . THR A 1 212 ? 113.934 113.109 146.309 1.00 49.47 185 THR A C 1
ATOM 1406 O O . THR A 1 212 ? 114.444 113.810 147.192 1.00 49.47 185 THR A O 1
ATOM 1410 N N . ALA A 1 213 ? 113.815 111.785 146.405 1.00 48.73 186 ALA A N 1
ATOM 1411 C CA . ALA A 1 213 ? 114.392 111.025 147.505 1.00 48.73 186 ALA A CA 1
ATOM 1412 C C . ALA A 1 213 ? 115.374 109.996 146.965 1.00 48.73 186 ALA A C 1
ATOM 1413 O O . ALA A 1 213 ? 115.085 109.301 145.986 1.00 48.73 186 ALA A O 1
ATOM 1415 N N . TYR A 1 214 ? 116.534 109.900 147.609 1.00 49.61 187 TYR A N 1
ATOM 1416 C CA . TYR A 1 214 ? 117.588 108.975 147.223 1.00 49.61 187 TYR A CA 1
ATOM 1417 C C . TYR A 1 214 ? 117.958 108.088 148.403 1.00 49.61 187 TYR A C 1
ATOM 1418 O O . TYR A 1 214 ? 117.812 108.479 149.565 1.00 49.61 187 TYR A O 1
ATOM 1427 N N . ASP A 1 215 ? 118.443 106.890 148.093 1.00 51.99 188 ASP A N 1
ATOM 1428 C CA . ASP A 1 215 ? 119.005 106.024 149.119 1.00 51.99 188 ASP A CA 1
ATOM 1429 C C . ASP A 1 215 ? 120.358 106.567 149.556 1.00 51.99 188 ASP A C 1
ATOM 1430 O O . ASP A 1 215 ? 121.201 106.907 148.720 1.00 51.99 188 ASP A O 1
ATOM 1435 N N . VAL A 1 216 ? 120.567 106.650 150.869 1.00 50.46 189 VAL A N 1
ATOM 1436 C CA . VAL A 1 216 ? 121.764 107.305 151.382 1.00 50.46 189 VAL A CA 1
ATOM 1437 C C . VAL A 1 216 ? 123.000 106.425 151.254 1.00 50.46 189 VAL A C 1
ATOM 1438 O O . VAL A 1 216 ? 124.123 106.942 151.249 1.00 50.46 189 VAL A O 1
ATOM 1442 N N . LYS A 1 217 ? 122.828 105.110 151.127 1.00 51.47 190 LYS A N 1
ATOM 1443 C CA . LYS A 1 217 ? 123.975 104.214 151.065 1.00 51.47 190 LYS A CA 1
ATOM 1444 C C . LYS A 1 217 ? 124.592 104.183 149.672 1.00 51.47 190 LYS A C 1
ATOM 1445 O O . LYS A 1 217 ? 125.817 104.255 149.527 1.00 51.47 190 LYS A O 1
ATOM 1451 N N . THR A 1 218 ? 123.762 104.078 148.637 1.00 50.91 191 THR A N 1
ATOM 1452 C CA . THR A 1 218 ? 124.231 103.895 147.270 1.00 50.91 191 THR A CA 1
ATOM 1453 C C . THR A 1 218 ? 123.923 105.077 146.365 1.00 50.91 191 THR A C 1
ATOM 1454 O O . THR A 1 218 ? 124.835 105.632 145.748 1.00 50.91 191 THR A O 1
ATOM 1458 N N . GLY A 1 219 ? 122.660 105.481 146.258 1.00 52.37 192 GLY A N 1
ATOM 1459 C CA . GLY A 1 219 ? 122.335 106.670 145.496 1.00 52.37 192 GLY A CA 1
ATOM 1460 C C . GLY A 1 219 ? 121.264 106.509 144.435 1.00 52.37 192 GLY A C 1
ATOM 1461 O O . GLY A 1 219 ? 121.111 107.384 143.579 1.00 52.37 192 GLY A O 1
ATOM 1462 N N . GLU A 1 220 ? 120.518 105.409 144.468 1.00 54.22 193 GLU A N 1
ATOM 1463 C CA . GLU A 1 220 ? 119.430 105.242 143.520 1.00 54.22 193 GLU A CA 1
ATOM 1464 C C . GLU A 1 220 ? 118.244 106.118 143.908 1.00 54.22 193 GLU A C 1
ATOM 1465 O O . GLU A 1 220 ? 118.153 106.631 145.026 1.00 54.22 193 GLU A O 1
ATOM 1471 N N . GLN A 1 221 ? 117.325 106.281 142.963 1.00 49.07 194 GLN A N 1
ATOM 1472 C CA . GLN A 1 221 ? 116.164 107.136 143.150 1.00 49.07 194 GLN A CA 1
ATOM 1473 C C . GLN A 1 221 ? 114.980 106.301 143.615 1.00 49.07 194 GLN A C 1
ATOM 1474 O O . GLN A 1 221 ? 114.672 105.264 143.019 1.00 49.07 194 GLN A O 1
ATOM 1480 N N . VAL A 1 222 ? 114.320 106.754 144.681 1.00 48.21 195 VAL A N 1
ATOM 1481 C CA . VAL A 1 222 ? 113.198 106.022 145.256 1.00 48.21 195 VAL A CA 1
ATOM 1482 C C . VAL A 1 222 ? 111.883 106.617 144.771 1.00 48.21 195 VAL A C 1
ATOM 1483 O O . VAL A 1 222 ? 111.075 105.924 144.146 1.00 48.21 195 VAL A O 1
ATOM 1487 N N . TRP A 1 223 ? 111.651 107.899 145.052 1.00 48.37 196 TRP A N 1
ATOM 1488 C CA . TRP A 1 223 ? 110.435 108.551 144.595 1.00 48.37 196 TRP A CA 1
ATOM 1489 C C . TRP A 1 223 ? 110.701 110.006 144.238 1.00 48.37 196 TRP A C 1
ATOM 1490 O O . TRP A 1 223 ? 111.620 110.647 144.763 1.00 48.37 196 TRP A O 1
ATOM 1501 N N . ARG A 1 224 ? 109.877 110.512 143.322 1.00 49.43 197 ARG A N 1
ATOM 1502 C CA . ARG A 1 224 ? 109.913 111.893 142.868 1.00 49.43 197 ARG A CA 1
ATOM 1503 C C . ARG A 1 224 ? 108.490 112.428 142.816 1.00 49.43 197 ARG A C 1
ATOM 1504 O O . ARG A 1 224 ? 107.576 111.734 142.365 1.00 49.43 197 ARG A O 1
ATOM 1512 N N . ALA A 1 225 ? 108.308 113.661 143.277 1.00 50.14 198 ALA A N 1
ATOM 1513 C CA . ALA A 1 225 ? 106.993 114.282 143.336 1.00 50.14 198 ALA A CA 1
ATOM 1514 C C . ALA A 1 225 ? 107.041 115.667 142.712 1.00 50.14 198 ALA A C 1
ATOM 1515 O O . ALA A 1 225 ? 108.042 116.377 142.831 1.00 50.14 198 ALA A O 1
ATOM 1517 N N . TYR A 1 226 ? 105.953 116.046 142.049 1.00 50.86 199 TYR A N 1
ATOM 1518 C CA . TYR A 1 226 ? 105.833 117.334 141.385 1.00 50.86 199 TYR A CA 1
ATOM 1519 C C . TYR A 1 226 ? 104.826 118.212 142.115 1.00 50.86 199 TYR A C 1
ATOM 1520 O O . TYR A 1 226 ? 104.020 117.737 142.919 1.00 50.86 199 TYR A O 1
ATOM 1529 N N . ALA A 1 227 ? 104.879 119.508 141.820 1.00 49.78 200 ALA A N 1
ATOM 1530 C CA . ALA A 1 227 ? 103.982 120.484 142.427 1.00 49.78 200 ALA A CA 1
ATOM 1531 C C . ALA A 1 227 ? 102.781 120.813 141.554 1.00 49.78 200 ALA A C 1
ATOM 1532 O O . ALA A 1 227 ? 101.664 120.922 142.066 1.00 49.78 200 ALA A O 1
ATOM 1534 N N . THR A 1 228 ? 102.983 120.980 140.250 1.00 49.07 201 THR A N 1
ATOM 1535 C CA . THR A 1 228 ? 101.916 121.301 139.312 1.00 49.07 201 THR A CA 1
ATOM 1536 C C . THR A 1 228 ? 101.869 120.243 138.222 1.00 49.07 201 THR A C 1
ATOM 1537 O O . THR A 1 228 ? 102.910 119.859 137.681 1.00 49.07 201 THR A O 1
ATOM 1541 N N . GLY A 1 229 ? 100.667 119.776 137.901 1.00 48.38 202 GLY A N 1
ATOM 1542 C CA . GLY A 1 229 ? 100.489 118.800 136.854 1.00 48.38 202 GLY A CA 1
ATOM 1543 C C . GLY A 1 229 ? 99.338 117.854 137.120 1.00 48.38 202 GLY A C 1
ATOM 1544 O O . GLY A 1 229 ? 98.494 118.094 137.988 1.00 48.38 202 GLY A O 1
ATOM 1545 N N . PRO A 1 230 ? 99.280 116.758 136.370 1.00 50.10 203 PRO A N 1
ATOM 1546 C CA . PRO A 1 230 ? 98.219 115.768 136.579 1.00 50.10 203 PRO A CA 1
ATOM 1547 C C . PRO A 1 230 ? 98.392 115.038 137.903 1.00 50.10 203 PRO A C 1
ATOM 1548 O O . PRO A 1 230 ? 99.418 115.137 138.578 1.00 50.10 203 PRO A O 1
ATOM 1552 N N . ASP A 1 231 ? 97.350 114.289 138.271 1.00 54.50 204 ASP A N 1
ATOM 1553 C CA . ASP A 1 231 ? 97.359 113.577 139.545 1.00 54.50 204 ASP A CA 1
ATOM 1554 C C . ASP A 1 231 ? 98.432 112.497 139.588 1.00 54.50 204 ASP A C 1
ATOM 1555 O O . ASP A 1 231 ? 98.947 112.182 140.666 1.00 54.50 204 ASP A O 1
ATOM 1560 N N . LYS A 1 232 ? 98.774 111.913 138.439 1.00 54.19 205 LYS A N 1
ATOM 1561 C CA . LYS A 1 232 ? 99.835 110.913 138.408 1.00 54.19 205 LYS A CA 1
ATOM 1562 C C . LYS A 1 232 ? 101.176 111.517 138.803 1.00 54.19 205 LYS A C 1
ATOM 1563 O O . LYS A 1 232 ? 101.948 110.901 139.546 1.00 54.19 205 LYS A O 1
ATOM 1569 N N . ASP A 1 233 ? 101.471 112.724 138.317 1.00 54.38 206 ASP A N 1
ATOM 1570 C CA . ASP A 1 233 ? 102.733 113.375 138.650 1.00 54.38 206 ASP A CA 1
ATOM 1571 C C . ASP A 1 233 ? 102.744 113.926 140.070 1.00 54.38 206 ASP A C 1
ATOM 1572 O O . ASP A 1 233 ? 103.797 113.935 140.715 1.00 54.38 206 ASP A O 1
ATOM 1577 N N . LEU A 1 234 ? 101.597 114.391 140.568 1.00 52.56 207 LEU A N 1
ATOM 1578 C CA . LEU A 1 234 ? 101.534 114.897 141.935 1.00 52.56 207 LEU A CA 1
ATOM 1579 C C . LEU A 1 234 ? 101.756 113.791 142.956 1.00 52.56 207 LEU A C 1
ATOM 1580 O O . LEU A 1 234 ? 102.317 114.045 144.027 1.00 52.56 207 LEU A O 1
ATOM 1585 N N . LEU A 1 235 ? 101.322 112.570 142.643 1.00 53.19 208 LEU A N 1
ATOM 1586 C CA . LEU A 1 235 ? 101.486 111.404 143.509 1.00 53.19 208 LEU A CA 1
ATOM 1587 C C . LEU A 1 235 ? 100.799 111.653 144.857 1.00 53.19 208 LEU A C 1
ATOM 1588 O O . LEU A 1 235 ? 101.421 111.810 145.906 1.00 53.19 208 LEU A O 1
ATOM 1593 N N . LEU A 1 236 ? 99.476 111.749 144.775 1.00 54.19 209 LEU A N 1
ATOM 1594 C CA . LEU A 1 236 ? 98.626 111.963 145.934 1.00 54.19 209 LEU A CA 1
ATOM 1595 C C . LEU A 1 236 ? 98.116 110.631 146.479 1.00 54.19 209 LEU A C 1
ATOM 1596 O O . LEU A 1 236 ? 98.188 109.590 145.824 1.00 54.19 209 LEU A O 1
ATOM 1601 N N . ALA A 1 237 ? 97.588 110.677 147.698 1.00 56.00 210 ALA A N 1
ATOM 1602 C CA . ALA A 1 237 ? 97.100 109.494 148.385 1.00 56.00 210 ALA A CA 1
ATOM 1603 C C . ALA A 1 237 ? 95.598 109.334 148.169 1.00 56.00 210 ALA A C 1
ATOM 1604 O O . ALA A 1 237 ? 94.947 110.132 147.490 1.00 56.00 210 ALA A O 1
ATOM 1606 N N . SER A 1 238 ? 95.042 108.275 148.760 1.00 57.30 211 SER A N 1
ATOM 1607 C CA . SER A 1 238 ? 93.613 108.012 148.639 1.00 57.30 211 SER A CA 1
ATOM 1608 C C . SER A 1 238 ? 92.780 108.927 149.525 1.00 57.30 211 SER A C 1
ATOM 1609 O O . SER A 1 238 ? 91.667 109.304 149.144 1.00 57.30 211 SER A O 1
ATOM 1612 N N . ASP A 1 239 ? 93.290 109.289 150.699 1.00 58.74 212 ASP A N 1
ATOM 1613 C CA . ASP A 1 239 ? 92.574 110.132 151.655 1.00 58.74 212 ASP A CA 1
ATOM 1614 C C . ASP A 1 239 ? 93.112 111.557 151.684 1.00 58.74 212 ASP A C 1
ATOM 1615 O O . ASP A 1 239 ? 93.185 112.183 152.744 1.00 58.74 212 ASP A O 1
ATOM 1620 N N . PHE A 1 240 ? 93.493 112.089 150.527 1.00 54.79 213 PHE A N 1
ATOM 1621 C CA . PHE A 1 240 ? 94.020 113.444 150.450 1.00 54.79 213 PHE A CA 1
ATOM 1622 C C . PHE A 1 240 ? 92.949 114.457 150.835 1.00 54.79 213 PHE A C 1
ATOM 1623 O O . PHE A 1 240 ? 91.899 114.539 150.189 1.00 54.79 213 PHE A O 1
ATOM 1631 N N . ASN A 1 241 ? 93.221 115.227 151.890 1.00 57.23 214 ASN A N 1
ATOM 1632 C CA . ASN A 1 241 ? 92.317 116.269 152.380 1.00 57.23 214 ASN A CA 1
ATOM 1633 C C . ASN A 1 241 ? 90.937 115.701 152.708 1.00 57.23 214 ASN A C 1
ATOM 1634 O O . ASN A 1 241 ? 89.903 116.274 152.361 1.00 57.23 214 ASN A O 1
ATOM 1639 N N . ILE A 1 242 ? 90.929 114.554 153.389 1.00 57.85 215 ILE A N 1
ATOM 1640 C CA . ILE A 1 242 ? 89.668 113.907 153.736 1.00 57.85 215 ILE A CA 1
ATOM 1641 C C . ILE A 1 242 ? 88.904 114.705 154.788 1.00 57.85 215 ILE A C 1
ATOM 1642 O O . ILE A 1 242 ? 87.669 114.760 154.754 1.00 57.85 215 ILE A O 1
ATOM 1647 N N . LYS A 1 243 ? 89.605 115.333 155.731 1.00 60.75 216 LYS A N 1
ATOM 1648 C CA . LYS A 1 243 ? 88.943 116.040 156.820 1.00 60.75 216 LYS A CA 1
ATOM 1649 C C . LYS A 1 243 ? 88.586 117.479 156.478 1.00 60.75 216 LYS A C 1
ATOM 1650 O O . LYS A 1 243 ? 87.700 118.050 157.123 1.00 60.75 216 LYS A O 1
ATOM 1656 N N . ASN A 1 244 ? 89.244 118.074 155.485 1.00 61.95 217 ASN A N 1
ATOM 1657 C CA . ASN A 1 244 ? 88.984 119.449 155.056 1.00 61.95 217 ASN A CA 1
ATOM 1658 C C . ASN A 1 244 ? 88.724 119.425 153.556 1.00 61.95 217 ASN A C 1
ATOM 1659 O O . ASN A 1 244 ? 89.596 119.789 152.755 1.00 61.95 217 ASN A O 1
ATOM 1664 N N . PRO A 1 245 ? 87.528 119.002 153.138 1.00 60.31 218 PRO A N 1
ATOM 1665 C CA . PRO A 1 245 ? 87.271 118.818 151.702 1.00 60.31 218 PRO A CA 1
ATOM 1666 C C . PRO A 1 245 ? 87.161 120.111 150.913 1.00 60.31 218 PRO A C 1
ATOM 1667 O O . PRO A 1 245 ? 87.222 120.057 149.678 1.00 60.31 218 PRO A O 1
ATOM 1671 N N . HIS A 1 246 ? 87.004 121.262 151.561 1.00 60.67 219 HIS A N 1
ATOM 1672 C CA . HIS A 1 246 ? 86.865 122.518 150.838 1.00 60.67 219 HIS A CA 1
ATOM 1673 C C . HIS A 1 246 ? 88.202 123.153 150.483 1.00 60.67 219 HIS A C 1
ATOM 1674 O O . HIS A 1 246 ? 88.217 124.231 149.881 1.00 60.67 219 HIS A O 1
ATOM 1681 N N . TYR A 1 247 ? 89.319 122.522 150.841 1.00 60.21 220 TYR A N 1
ATOM 1682 C CA . TYR A 1 247 ? 90.624 123.013 150.424 1.00 60.21 220 TYR A CA 1
ATOM 1683 C C . TYR A 1 247 ? 90.981 122.586 149.007 1.00 60.21 220 TYR A C 1
ATOM 1684 O O . TYR A 1 247 ? 91.921 123.139 148.427 1.00 60.21 220 TYR A O 1
ATOM 1693 N N . GLY A 1 248 ? 90.257 121.623 148.442 1.00 58.95 221 GLY A N 1
ATOM 1694 C CA . GLY A 1 248 ? 90.572 121.087 147.132 1.00 58.95 221 GLY A CA 1
ATOM 1695 C C . GLY A 1 248 ? 91.074 119.661 147.215 1.00 58.95 221 GLY A C 1
ATOM 1696 O O . GLY A 1 248 ? 91.993 119.374 147.987 1.00 58.95 221 GLY A O 1
ATOM 1697 N N . GLN A 1 249 ? 90.487 118.754 146.434 1.00 56.79 222 GLN A N 1
ATOM 1698 C CA . GLN A 1 249 ? 90.803 117.336 146.546 1.00 56.79 222 GLN A CA 1
ATOM 1699 C C . GLN A 1 249 ? 91.486 116.769 145.308 1.00 56.79 222 GLN A C 1
ATOM 1700 O O . GLN A 1 249 ? 92.597 116.242 145.411 1.00 56.79 222 GLN A O 1
ATOM 1706 N N . LYS A 1 250 ? 90.864 116.858 144.134 1.00 54.72 223 LYS A N 1
ATOM 1707 C CA . LYS A 1 250 ? 91.361 116.138 142.970 1.00 54.72 223 LYS A CA 1
ATOM 1708 C C . LYS A 1 250 ? 91.225 116.981 141.712 1.00 54.72 223 LYS A C 1
ATOM 1709 O O . LYS A 1 250 ? 90.309 117.797 141.583 1.00 54.72 223 LYS A O 1
ATOM 1715 N N . GLY A 1 251 ? 92.155 116.768 140.784 1.00 53.04 224 GLY A N 1
ATOM 1716 C CA . GLY A 1 251 ? 92.077 117.342 139.458 1.00 53.04 224 GLY A CA 1
ATOM 1717 C C . GLY A 1 251 ? 92.397 118.813 139.358 1.00 53.04 224 GLY A C 1
ATOM 1718 O O . GLY A 1 251 ? 92.223 119.392 138.281 1.00 53.04 224 GLY A O 1
ATOM 1719 N N . LEU A 1 252 ? 92.862 119.438 140.433 1.00 50.37 225 LEU A N 1
ATOM 1720 C CA . LEU A 1 252 ? 93.095 120.874 140.439 1.00 50.37 225 LEU A CA 1
ATOM 1721 C C . LEU A 1 252 ? 94.495 121.254 139.983 1.00 50.37 225 LEU A C 1
ATOM 1722 O O . LEU A 1 252 ? 94.796 122.447 139.888 1.00 50.37 225 LEU A O 1
ATOM 1727 N N . GLY A 1 253 ? 95.357 120.277 139.702 1.00 50.57 226 GLY A N 1
ATOM 1728 C CA . GLY A 1 253 ? 96.670 120.596 139.172 1.00 50.57 226 GLY A CA 1
ATOM 1729 C C . GLY A 1 253 ? 96.615 121.203 137.787 1.00 50.57 226 GLY A C 1
ATOM 1730 O O . GLY A 1 253 ? 97.446 122.048 137.443 1.00 50.57 226 GLY A O 1
ATOM 1731 N N . THR A 1 254 ? 95.645 120.783 136.974 1.00 51.41 227 THR A N 1
ATOM 1732 C CA . THR A 1 254 ? 95.451 121.326 135.639 1.00 51.41 227 THR A CA 1
ATOM 1733 C C . THR A 1 254 ? 94.180 122.148 135.494 1.00 51.41 227 THR A C 1
ATOM 1734 O O . THR A 1 254 ? 94.092 122.955 134.564 1.00 51.41 227 THR A O 1
ATOM 1738 N N . GLY A 1 255 ? 93.200 121.962 136.379 1.00 51.87 228 GLY A N 1
ATOM 1739 C CA . GLY A 1 255 ? 91.951 122.694 136.251 1.00 51.87 228 GLY A CA 1
ATOM 1740 C C . GLY A 1 255 ? 92.105 124.187 136.468 1.00 51.87 228 GLY A C 1
ATOM 1741 O O . GLY A 1 255 ? 91.547 124.991 135.716 1.00 51.87 228 GLY A O 1
ATOM 1742 N N . THR A 1 256 ? 92.854 124.581 137.499 1.00 52.53 229 THR A N 1
ATOM 1743 C CA . THR A 1 256 ? 93.018 126.001 137.791 1.00 52.53 229 THR A CA 1
ATOM 1744 C C . THR A 1 256 ? 93.790 126.711 136.688 1.00 52.53 229 THR A C 1
ATOM 1745 O O . THR A 1 256 ? 93.450 127.840 136.313 1.00 52.53 229 THR A O 1
ATOM 1749 N N . TRP A 1 257 ? 94.828 126.075 136.159 1.00 53.69 230 TRP A N 1
ATOM 1750 C CA . TRP A 1 257 ? 95.597 126.674 135.080 1.00 53.69 230 TRP A CA 1
ATOM 1751 C C . TRP A 1 257 ? 94.799 126.658 133.783 1.00 53.69 230 TRP A C 1
ATOM 1752 O O . TRP A 1 257 ? 94.031 125.730 133.517 1.00 53.69 230 TRP A O 1
ATOM 1763 N N . GLU A 1 258 ? 94.984 127.697 132.973 1.00 58.05 231 GLU A N 1
ATOM 1764 C CA . GLU A 1 258 ? 94.293 127.821 131.695 1.00 58.05 231 GLU A CA 1
ATOM 1765 C C . GLU A 1 258 ? 95.195 127.267 130.600 1.00 58.05 231 GLU A C 1
ATOM 1766 O O . GLU A 1 258 ? 96.205 127.882 130.248 1.00 58.05 231 GLU A O 1
ATOM 1772 N N . GLY A 1 259 ? 94.828 126.109 130.060 1.00 55.26 232 GLY A N 1
ATOM 1773 C CA . GLY A 1 259 ? 95.613 125.485 129.017 1.00 55.26 232 GLY A CA 1
ATOM 1774 C C . GLY A 1 259 ? 96.773 124.669 129.545 1.00 55.26 232 GLY A C 1
ATOM 1775 O O . GLY A 1 259 ? 96.638 123.961 130.547 1.00 55.26 232 GLY A O 1
ATOM 1776 N N . ASP A 1 260 ? 97.920 124.759 128.877 1.00 55.49 233 ASP A N 1
ATOM 1777 C CA . ASP A 1 260 ? 99.117 124.005 129.242 1.00 55.49 233 ASP A CA 1
ATOM 1778 C C . ASP A 1 260 ? 100.157 124.881 129.924 1.00 55.49 233 ASP A C 1
ATOM 1779 O O . ASP A 1 260 ? 101.360 124.696 129.726 1.00 55.49 233 ASP A O 1
ATOM 1784 N N . ALA A 1 261 ? 99.723 125.847 130.734 1.00 53.49 234 ALA A N 1
ATOM 1785 C CA . ALA A 1 261 ? 100.667 126.736 131.398 1.00 53.49 234 ALA A CA 1
ATOM 1786 C C . ALA A 1 261 ? 101.414 126.054 132.534 1.00 53.49 234 ALA A C 1
ATOM 1787 O O . ALA A 1 261 ? 102.494 126.520 132.915 1.00 53.49 234 ALA A O 1
ATOM 1789 N N . TRP A 1 262 ? 100.879 124.956 133.074 1.00 51.48 235 TRP A N 1
ATOM 1790 C CA . TRP A 1 262 ? 101.508 124.319 134.225 1.00 51.48 235 TRP A CA 1
ATOM 1791 C C . TRP A 1 262 ? 102.875 123.735 133.899 1.00 51.48 235 TRP A C 1
ATOM 1792 O O . TRP A 1 262 ? 103.636 123.429 134.823 1.00 51.48 235 TRP A O 1
ATOM 1803 N N . LYS A 1 263 ? 103.207 123.572 132.618 1.00 52.00 236 LYS A N 1
ATOM 1804 C CA . LYS A 1 263 ? 104.543 123.116 132.258 1.00 52.00 236 LYS A CA 1
ATOM 1805 C C . LYS A 1 263 ? 105.600 124.179 132.511 1.00 52.00 236 LYS A C 1
ATOM 1806 O O . LYS A 1 263 ? 106.790 123.852 132.551 1.00 52.00 236 LYS A O 1
ATOM 1812 N N . ILE A 1 264 ? 105.199 125.438 132.677 1.00 55.12 237 ILE A N 1
ATOM 1813 C CA . ILE A 1 264 ? 106.130 126.513 133.001 1.00 55.12 237 ILE A CA 1
ATOM 1814 C C . ILE A 1 264 ? 105.617 127.258 134.225 1.00 55.12 237 ILE A C 1
ATOM 1815 O O . ILE A 1 264 ? 105.975 128.417 134.458 1.00 55.12 237 ILE A O 1
ATOM 1820 N N . GLY A 1 265 ? 104.779 126.589 135.018 1.00 55.94 238 GLY A N 1
ATOM 1821 C CA . GLY A 1 265 ? 104.160 127.252 136.154 1.00 55.94 238 GLY A CA 1
ATOM 1822 C C . GLY A 1 265 ? 105.146 127.639 137.238 1.00 55.94 238 GLY A C 1
ATOM 1823 O O . GLY A 1 265 ? 105.071 128.739 137.792 1.00 55.94 238 GLY A O 1
ATOM 1824 N N . GLY A 1 266 ? 106.078 126.749 137.559 1.00 56.43 239 GLY A N 1
ATOM 1825 C CA . GLY A 1 266 ? 107.011 127.000 138.637 1.00 56.43 239 GLY A CA 1
ATOM 1826 C C . GLY A 1 266 ? 106.638 126.270 139.909 1.00 56.43 239 GLY A C 1
ATOM 1827 O O . GLY A 1 266 ? 106.085 125.169 139.859 1.00 56.43 239 GLY A O 1
ATOM 1828 N N . GLY A 1 267 ? 106.933 126.870 141.054 1.00 60.11 240 GLY A N 1
ATOM 1829 C CA . GLY A 1 267 ? 106.639 126.269 142.332 1.00 60.11 240 GLY A CA 1
ATOM 1830 C C . GLY A 1 267 ? 107.798 125.571 143.002 1.00 60.11 240 GLY A C 1
ATOM 1831 O O . GLY A 1 267 ? 107.578 124.569 143.690 1.00 60.11 240 GLY A O 1
ATOM 1832 N N . THR A 1 268 ? 109.021 126.059 142.823 1.00 61.96 241 THR A N 1
ATOM 1833 C CA . THR A 1 268 ? 110.180 125.430 143.433 1.00 61.96 241 THR A CA 1
ATOM 1834 C C . THR A 1 268 ? 110.199 125.682 144.935 1.00 61.96 241 THR A C 1
ATOM 1835 O O . THR A 1 268 ? 109.788 126.740 145.417 1.00 61.96 241 THR A O 1
ATOM 1839 N N . ASN A 1 269 ? 110.684 124.692 145.679 1.00 61.37 242 ASN A N 1
ATOM 1840 C CA . ASN A 1 269 ? 110.809 124.790 147.126 1.00 61.37 242 ASN A CA 1
ATOM 1841 C C . ASN A 1 269 ? 112.281 124.861 147.504 1.00 61.37 242 ASN A C 1
ATOM 1842 O O . ASN A 1 269 ? 113.076 124.007 147.100 1.00 61.37 242 ASN A O 1
ATOM 1847 N N . TRP A 1 270 ? 112.636 125.891 148.269 1.00 63.54 243 TRP A N 1
ATOM 1848 C CA . TRP A 1 270 ? 114.006 126.083 148.726 1.00 63.54 243 TRP A CA 1
ATOM 1849 C C . TRP A 1 270 ? 114.085 126.501 150.191 1.00 63.54 243 TRP A C 1
ATOM 1850 O O . TRP A 1 270 ? 115.101 127.063 150.613 1.00 63.54 243 TRP A O 1
ATOM 1861 N N . GLY A 1 271 ? 113.064 126.204 150.980 1.00 58.80 244 GLY A N 1
ATOM 1862 C CA . GLY A 1 271 ? 113.070 126.463 152.406 1.00 58.80 244 GLY A CA 1
ATOM 1863 C C . GLY A 1 271 ? 113.577 125.288 153.212 1.00 58.80 244 GLY A C 1
ATOM 1864 O O . GLY A 1 271 ? 114.377 124.475 152.739 1.00 58.80 244 GLY A O 1
ATOM 1865 N N . TRP A 1 272 ? 113.103 125.197 154.451 1.00 52.52 245 TRP A N 1
ATOM 1866 C CA . TRP A 1 272 ? 113.511 124.157 155.379 1.00 52.52 245 TRP A CA 1
ATOM 1867 C C . TRP A 1 272 ? 112.472 123.037 155.411 1.00 52.52 245 TRP A C 1
ATOM 1868 O O . TRP A 1 272 ? 111.463 123.065 154.703 1.00 52.52 245 TRP A O 1
ATOM 1879 N N . TYR A 1 273 ? 112.729 122.034 156.248 1.00 50.74 246 TYR A N 1
ATOM 1880 C CA . TYR A 1 273 ? 111.862 120.874 156.379 1.00 50.74 246 TYR A CA 1
ATOM 1881 C C . TYR A 1 273 ? 111.572 120.613 157.850 1.00 50.74 246 TYR A C 1
ATOM 1882 O O . TYR A 1 273 ? 112.268 121.111 158.737 1.00 50.74 246 TYR A O 1
ATOM 1891 N N . ALA A 1 274 ? 110.530 119.823 158.105 1.00 51.35 247 ALA A N 1
ATOM 1892 C CA . ALA A 1 274 ? 110.302 119.287 159.441 1.00 51.35 247 ALA A CA 1
ATOM 1893 C C . ALA A 1 274 ? 109.866 117.833 159.325 1.00 51.35 247 ALA A C 1
ATOM 1894 O O . ALA A 1 274 ? 109.310 117.420 158.309 1.00 51.35 247 ALA A O 1
ATOM 1896 N N . TYR A 1 275 ? 110.120 117.054 160.374 1.00 50.15 248 TYR A N 1
ATOM 1897 C CA . TYR A 1 275 ? 109.794 115.634 160.363 1.00 50.15 248 TYR A CA 1
ATOM 1898 C C . TYR A 1 275 ? 109.193 115.226 161.698 1.00 50.15 248 TYR A C 1
ATOM 1899 O O . TYR A 1 275 ? 109.640 115.686 162.751 1.00 50.15 248 TYR A O 1
ATOM 1908 N N . ASP A 1 276 ? 108.184 114.362 161.655 1.00 51.36 249 ASP A N 1
ATOM 1909 C CA . ASP A 1 276 ? 107.555 113.844 162.871 1.00 51.36 249 ASP A CA 1
ATOM 1910 C C . ASP A 1 276 ? 107.570 112.322 162.866 1.00 51.36 249 ASP A C 1
ATOM 1911 O O . ASP A 1 276 ? 106.891 111.703 162.020 1.00 51.36 249 ASP A O 1
ATOM 1916 N N . PRO A 1 277 ? 108.317 111.682 163.769 1.00 50.65 250 PRO A N 1
ATOM 1917 C CA . PRO A 1 277 ? 108.335 110.209 163.792 1.00 50.65 250 PRO A CA 1
ATOM 1918 C C . PRO A 1 277 ? 106.990 109.581 164.108 1.00 50.65 250 PRO A C 1
ATOM 1919 O O . PRO A 1 277 ? 106.699 108.488 163.609 1.00 50.65 250 PRO A O 1
ATOM 1923 N N . GLY A 1 278 ? 106.165 110.228 164.933 1.00 51.96 251 GLY A N 1
ATOM 1924 C CA . GLY A 1 278 ? 104.906 109.617 165.329 1.00 51.96 251 GLY A CA 1
ATOM 1925 C C . GLY A 1 278 ? 103.953 109.426 164.165 1.00 51.96 251 GLY A C 1
ATOM 1926 O O . GLY A 1 278 ? 103.359 108.359 164.000 1.00 51.96 251 GLY A O 1
ATOM 1927 N N . THR A 1 279 ? 103.792 110.460 163.343 1.00 50.30 252 THR A N 1
ATOM 1928 C CA . THR A 1 279 ? 102.920 110.392 162.180 1.00 50.30 252 THR A CA 1
ATOM 1929 C C . THR A 1 279 ? 103.653 109.998 160.905 1.00 50.30 252 THR A C 1
ATOM 1930 O O . THR A 1 279 ? 103.001 109.796 159.876 1.00 50.30 252 THR A O 1
ATOM 1934 N N . ASN A 1 280 ? 104.979 109.875 160.954 1.00 50.74 253 ASN A N 1
ATOM 1935 C CA . ASN A 1 280 ? 105.794 109.505 159.798 1.00 50.74 253 ASN A CA 1
ATOM 1936 C C . ASN A 1 280 ? 105.541 110.442 158.620 1.00 50.74 253 ASN A C 1
ATOM 1937 O O . ASN A 1 280 ? 105.246 110.014 157.503 1.00 50.74 253 ASN A O 1
ATOM 1942 N N . LEU A 1 281 ? 105.660 111.741 158.879 1.00 50.41 254 LEU A N 1
ATOM 1943 C CA . LEU A 1 281 ? 105.410 112.751 157.865 1.00 50.41 254 LEU A CA 1
ATOM 1944 C C . LEU A 1 281 ? 106.528 113.784 157.857 1.00 50.41 254 LEU A C 1
ATOM 1945 O O . LEU A 1 281 ? 107.172 114.057 158.878 1.00 50.41 254 LEU A O 1
ATOM 1950 N N . ILE A 1 282 ? 106.747 114.351 156.673 1.00 50.06 255 ILE A N 1
ATOM 1951 C CA . ILE A 1 282 ? 107.664 115.462 156.457 1.00 50.06 255 ILE A CA 1
ATOM 1952 C C . ILE A 1 282 ? 106.852 116.653 155.967 1.00 50.06 255 ILE A C 1
ATOM 1953 O O . ILE A 1 282 ? 106.009 116.518 155.073 1.00 50.06 255 ILE A O 1
ATOM 1958 N N . TYR A 1 283 ? 107.085 117.807 156.579 1.00 50.36 256 TYR A N 1
ATOM 1959 C CA . TYR A 1 283 ? 106.318 119.018 156.330 1.00 50.36 256 TYR A CA 1
ATOM 1960 C C . TYR A 1 283 ? 107.198 120.051 155.645 1.00 50.36 256 TYR A C 1
ATOM 1961 O O . TYR A 1 283 ? 108.335 120.289 156.080 1.00 50.36 256 TYR A O 1
ATOM 1970 N N . PHE A 1 284 ? 106.667 120.659 154.582 1.00 50.73 257 PHE A N 1
ATOM 1971 C CA . PHE A 1 284 ? 107.390 121.701 153.857 1.00 50.73 257 PHE A CA 1
ATOM 1972 C C . PHE A 1 284 ? 106.396 122.578 153.101 1.00 50.73 257 PHE A C 1
ATOM 1973 O O . PHE A 1 284 ? 105.178 122.399 153.196 1.00 50.73 257 PHE A O 1
ATOM 1981 N N . GLY A 1 285 ? 106.933 123.540 152.345 1.00 54.59 258 GLY A N 1
ATOM 1982 C CA . GLY A 1 285 ? 106.110 124.461 151.588 1.00 54.59 258 GLY A CA 1
ATOM 1983 C C . GLY A 1 285 ? 106.752 124.809 150.259 1.00 54.59 258 GLY A C 1
ATOM 1984 O O . GLY A 1 285 ? 107.964 124.680 150.075 1.00 54.59 258 GLY A O 1
ATOM 1985 N N . THR A 1 286 ? 105.913 125.263 149.331 1.00 56.57 259 THR A N 1
ATOM 1986 C CA . THR A 1 286 ? 106.314 125.517 147.954 1.00 56.57 259 THR A CA 1
ATOM 1987 C C . THR A 1 286 ? 106.415 127.014 147.665 1.00 56.57 259 THR A C 1
ATOM 1988 O O . THR A 1 286 ? 105.977 127.860 148.446 1.00 56.57 259 THR A O 1
ATOM 1992 N N . GLY A 1 287 ? 107.001 127.330 146.508 1.00 59.62 260 GLY A N 1
ATOM 1993 C CA . GLY A 1 287 ? 107.297 128.694 146.131 1.00 59.62 260 GLY A CA 1
ATOM 1994 C C . GLY A 1 287 ? 106.241 129.312 145.229 1.00 59.62 260 GLY A C 1
ATOM 1995 O O . GLY A 1 287 ? 105.176 128.746 144.980 1.00 59.62 260 GLY A O 1
ATOM 1996 N N . ASN A 1 288 ? 106.563 130.505 144.727 1.00 59.33 261 ASN A N 1
ATOM 1997 C CA . ASN A 1 288 ? 105.625 131.320 143.970 1.00 59.33 261 ASN A CA 1
ATOM 1998 C C . ASN A 1 288 ? 105.512 130.857 142.519 1.00 59.33 261 ASN A C 1
ATOM 1999 O O . ASN A 1 288 ? 106.418 130.208 141.989 1.00 59.33 261 ASN A O 1
ATOM 2004 N N . PRO A 1 289 ? 104.399 131.165 141.858 1.00 54.60 262 PRO A N 1
ATOM 2005 C CA . PRO A 1 289 ? 104.233 130.766 140.459 1.00 54.60 262 PRO A CA 1
ATOM 2006 C C . PRO A 1 289 ? 104.915 131.730 139.499 1.00 54.60 262 PRO A C 1
ATOM 2007 O O . PRO A 1 289 ? 105.293 132.847 139.851 1.00 54.60 262 PRO A O 1
ATOM 2011 N N . ALA A 1 290 ? 105.068 131.264 138.265 1.00 54.96 263 ALA A N 1
ATOM 2012 C CA . ALA A 1 290 ? 105.707 132.001 137.189 1.00 54.96 263 ALA A CA 1
ATOM 2013 C C . ALA A 1 290 ? 104.849 131.921 135.937 1.00 54.96 263 ALA A C 1
ATOM 2014 O O . ALA A 1 290 ? 104.088 130.964 135.769 1.00 54.96 263 ALA A O 1
ATOM 2016 N N . PRO A 1 291 ? 104.944 132.911 135.034 1.00 55.08 264 PRO A N 1
ATOM 2017 C CA . PRO A 1 291 ? 105.776 134.121 135.046 1.00 55.08 264 PRO A CA 1
ATOM 2018 C C . PRO A 1 291 ? 105.276 135.204 135.996 1.00 55.08 264 PRO A C 1
ATOM 2019 O O . PRO A 1 291 ? 104.175 135.091 136.532 1.00 55.08 264 PRO A O 1
ATOM 2023 N N . TRP A 1 292 ? 106.089 136.243 136.198 1.00 59.68 265 TRP A N 1
ATOM 2024 C CA . TRP A 1 292 ? 105.762 137.270 137.179 1.00 59.68 265 TRP A CA 1
ATOM 2025 C C . TRP A 1 292 ? 104.552 138.104 136.782 1.00 59.68 265 TRP A C 1
ATOM 2026 O O . TRP A 1 292 ? 103.953 138.747 137.650 1.00 59.68 265 TRP A O 1
ATOM 2037 N N . ASN A 1 293 ? 104.181 138.113 135.505 1.00 62.65 266 ASN A N 1
ATOM 2038 C CA . ASN A 1 293 ? 103.026 138.880 135.058 1.00 62.65 266 ASN A CA 1
ATOM 2039 C C . ASN A 1 293 ? 101.744 138.122 135.378 1.00 62.65 266 ASN A C 1
ATOM 2040 O O . ASN A 1 293 ? 101.593 136.953 135.009 1.00 62.65 266 ASN A O 1
ATOM 2045 N N . GLU A 1 294 ? 100.821 138.794 136.064 1.00 63.81 267 GLU A N 1
ATOM 2046 C CA . GLU A 1 294 ? 99.612 138.142 136.550 1.00 63.81 267 GLU A CA 1
ATOM 2047 C C . GLU A 1 294 ? 98.608 137.889 135.436 1.00 63.81 267 GLU A C 1
ATOM 2048 O O . GLU A 1 294 ? 97.809 136.951 135.529 1.00 63.81 267 GLU A O 1
ATOM 2054 N N . THR A 1 295 ? 98.628 138.712 134.387 1.00 64.28 268 THR A N 1
ATOM 2055 C CA . THR A 1 295 ? 97.673 138.553 133.298 1.00 64.28 268 THR A CA 1
ATOM 2056 C C . THR A 1 295 ? 97.948 137.292 132.490 1.00 64.28 268 THR A C 1
ATOM 2057 O O . THR A 1 295 ? 97.025 136.723 131.895 1.00 64.28 268 THR A O 1
ATOM 2061 N N . MET A 1 296 ? 99.197 136.828 132.472 1.00 65.10 269 MET A N 1
ATOM 2062 C CA . MET A 1 296 ? 99.555 135.682 131.647 1.00 65.10 269 MET A CA 1
ATOM 2063 C C . MET A 1 296 ? 99.101 134.355 132.245 1.00 65.10 269 MET A C 1
ATOM 2064 O O . MET A 1 296 ? 99.055 133.353 131.524 1.00 65.10 269 MET A O 1
ATOM 2069 N N . ARG A 1 297 ? 98.769 134.318 133.536 1.00 57.94 270 ARG A N 1
ATOM 2070 C CA . ARG A 1 297 ? 98.386 133.085 134.225 1.00 57.94 270 ARG A CA 1
ATOM 2071 C C . ARG A 1 297 ? 97.096 133.309 135.003 1.00 57.94 270 ARG A C 1
ATOM 2072 O O . ARG A 1 297 ? 97.123 133.586 136.210 1.00 57.94 270 ARG A O 1
ATOM 2080 N N . PRO A 1 298 ? 95.945 133.195 134.346 1.00 57.25 271 PRO A N 1
ATOM 2081 C CA . PRO A 1 298 ? 94.674 133.397 135.053 1.00 57.25 271 PRO A CA 1
ATOM 2082 C C . PRO A 1 298 ? 94.188 132.144 135.764 1.00 57.25 271 PRO A C 1
ATOM 2083 O O . PRO A 1 298 ? 94.177 131.056 135.183 1.00 57.25 271 PRO A O 1
ATOM 2087 N N . GLY A 1 299 ? 93.781 132.291 137.023 1.00 57.19 272 GLY A N 1
ATOM 2088 C CA . GLY A 1 299 ? 93.292 131.172 137.806 1.00 57.19 272 GLY A CA 1
ATOM 2089 C C . GLY A 1 299 ? 93.898 131.111 139.193 1.00 57.19 272 GLY A C 1
ATOM 2090 O O . GLY A 1 299 ? 94.695 131.978 139.563 1.00 57.19 272 GLY A O 1
ATOM 2091 N N . ASP A 1 300 ? 93.530 130.092 139.974 1.00 54.33 273 ASP A N 1
ATOM 2092 C CA . ASP A 1 300 ? 94.084 129.957 141.318 1.00 54.33 273 ASP A CA 1
ATOM 2093 C C . ASP A 1 300 ? 95.519 129.450 141.297 1.00 54.33 273 ASP A C 1
ATOM 2094 O O . ASP A 1 300 ? 96.270 129.701 142.246 1.00 54.33 273 ASP A O 1
ATOM 2099 N N . ASN A 1 301 ? 95.913 128.738 140.240 1.00 54.82 274 ASN A N 1
ATOM 2100 C CA . ASN A 1 301 ? 97.247 128.151 140.127 1.00 54.82 274 ASN A CA 1
ATOM 2101 C C . ASN A 1 301 ? 97.516 127.204 141.298 1.00 54.82 274 ASN A C 1
ATOM 2102 O O . ASN A 1 301 ? 98.398 127.423 142.130 1.00 54.82 274 ASN A O 1
ATOM 2107 N N . LYS A 1 302 ? 96.726 126.135 141.342 1.00 51.51 275 LYS A N 1
ATOM 2108 C CA . LYS A 1 302 ? 96.635 125.299 142.530 1.00 51.51 275 LYS A CA 1
ATOM 2109 C C . LYS A 1 302 ? 97.925 124.523 142.783 1.00 51.51 275 LYS A C 1
ATOM 2110 O O . LYS A 1 302 ? 98.681 124.200 141.862 1.00 51.51 275 LYS A O 1
ATOM 2116 N N . TRP A 1 303 ? 98.156 124.224 144.066 1.00 51.12 276 TRP A N 1
ATOM 2117 C CA . TRP A 1 303 ? 99.356 123.539 144.554 1.00 51.12 276 TRP A CA 1
ATOM 2118 C C . TRP A 1 303 ? 100.622 124.315 144.203 1.00 51.12 276 TRP A C 1
ATOM 2119 O O . TRP A 1 303 ? 101.664 123.741 143.884 1.00 51.12 276 TRP A O 1
ATOM 2130 N N . THR A 1 304 ? 100.519 125.638 144.268 1.00 55.75 277 THR A N 1
ATOM 2131 C CA . THR A 1 304 ? 101.655 126.544 144.232 1.00 55.75 277 THR A CA 1
ATOM 2132 C C . THR A 1 304 ? 101.492 127.507 145.398 1.00 55.75 277 THR A C 1
ATOM 2133 O O . THR A 1 304 ? 100.404 128.053 145.602 1.00 55.75 277 THR A O 1
ATOM 2137 N N . MET A 1 305 ? 102.566 127.702 146.164 1.00 58.06 278 MET A N 1
ATOM 2138 C CA . MET A 1 305 ? 102.517 128.405 147.446 1.00 58.06 278 MET A CA 1
ATOM 2139 C C . MET A 1 305 ? 101.541 127.717 148.402 1.00 58.06 278 MET A C 1
ATOM 2140 O O . MET A 1 305 ? 100.541 128.287 148.837 1.00 58.06 278 MET A O 1
ATOM 2145 N N . THR A 1 306 ? 101.857 126.465 148.723 1.00 54.57 279 THR A N 1
ATOM 2146 C CA . THR A 1 306 ? 101.016 125.657 149.593 1.00 54.57 279 THR A CA 1
ATOM 2147 C C . THR A 1 306 ? 101.871 124.836 150.547 1.00 54.57 279 THR A C 1
ATOM 2148 O O . THR A 1 306 ? 103.025 124.509 150.257 1.00 54.57 279 THR A O 1
ATOM 2152 N N . ILE A 1 307 ? 101.282 124.512 151.694 1.00 52.28 280 ILE A N 1
ATOM 2153 C CA . ILE A 1 307 ? 101.915 123.692 152.722 1.00 52.28 280 ILE A CA 1
ATOM 2154 C C . ILE A 1 307 ? 101.562 122.236 152.455 1.00 52.28 280 ILE A C 1
ATOM 2155 O O . ILE A 1 307 ? 100.380 121.896 152.335 1.00 52.28 280 ILE A O 1
ATOM 2160 N N . PHE A 1 308 ? 102.581 121.380 152.364 1.00 51.49 281 PHE A N 1
ATOM 2161 C CA . PHE A 1 308 ? 102.408 119.944 152.196 1.00 51.49 281 PHE A CA 1
ATOM 2162 C C . PHE A 1 308 ? 102.890 119.179 153.418 1.00 51.49 281 PHE A C 1
ATOM 2163 O O . PHE A 1 308 ? 103.911 119.530 154.030 1.00 51.49 281 PHE A O 1
ATOM 2171 N N . GLY A 1 309 ? 102.149 118.118 153.746 1.00 51.83 282 GLY A N 1
ATOM 2172 C CA . GLY A 1 309 ? 102.652 117.049 154.588 1.00 51.83 282 GLY A CA 1
ATOM 2173 C C . GLY A 1 309 ? 102.696 115.736 153.826 1.00 51.83 282 GLY A C 1
ATOM 2174 O O . GLY A 1 309 ? 101.649 115.194 153.465 1.00 51.83 282 GLY A O 1
ATOM 2175 N N . ARG A 1 310 ? 103.896 115.212 153.575 1.00 50.66 283 ARG A N 1
ATOM 2176 C CA . ARG A 1 310 ? 104.092 114.055 152.712 1.00 50.66 283 ARG A CA 1
ATOM 2177 C C . ARG A 1 310 ? 104.689 112.890 153.490 1.00 50.66 283 ARG A C 1
ATOM 2178 O O . ARG A 1 310 ? 105.409 113.079 154.472 1.00 50.66 283 ARG A O 1
ATOM 2186 N N . ASP A 1 311 ? 104.386 111.676 153.040 1.00 52.25 284 ASP A N 1
ATOM 2187 C CA . ASP A 1 311 ? 104.928 110.484 153.675 1.00 52.25 284 ASP A CA 1
ATOM 2188 C C . ASP A 1 311 ? 106.422 110.355 153.396 1.00 52.25 284 ASP A C 1
ATOM 2189 O O . ASP A 1 311 ? 106.916 110.736 152.332 1.00 52.25 284 ASP A O 1
ATOM 2194 N N . ALA A 1 312 ? 107.145 109.809 154.375 1.00 51.65 285 ALA A N 1
ATOM 2195 C CA . ALA A 1 312 ? 108.596 109.713 154.271 1.00 51.65 285 ALA A CA 1
ATOM 2196 C C . ALA A 1 312 ? 109.050 108.576 153.365 1.00 51.65 285 ALA A C 1
ATOM 2197 O O . ALA A 1 312 ? 110.086 108.699 152.703 1.00 51.65 285 ALA A O 1
ATOM 2199 N N . ASP A 1 313 ? 108.308 107.471 153.321 1.00 53.23 286 ASP A N 1
ATOM 2200 C CA . ASP A 1 313 ? 108.746 106.291 152.580 1.00 53.23 286 ASP A CA 1
ATOM 2201 C C . ASP A 1 313 ? 108.212 106.279 151.150 1.00 53.23 286 ASP A C 1
ATOM 2202 O O . ASP A 1 313 ? 108.989 106.249 150.191 1.00 53.23 286 ASP A O 1
ATOM 2207 N N . THR A 1 314 ? 106.890 106.299 150.992 1.00 51.02 287 THR A N 1
ATOM 2208 C CA . THR A 1 314 ? 106.283 106.247 149.670 1.00 51.02 287 THR A CA 1
ATOM 2209 C C . THR A 1 314 ? 106.139 107.614 149.019 1.00 51.02 287 THR A C 1
ATOM 2210 O O . THR A 1 314 ? 105.942 107.684 147.801 1.00 51.02 287 THR A O 1
ATOM 2214 N N . GLY A 1 315 ? 106.233 108.694 149.788 1.00 52.36 288 GLY A N 1
ATOM 2215 C CA . GLY A 1 315 ? 106.129 110.029 149.243 1.00 52.36 288 GLY A CA 1
ATOM 2216 C C . GLY A 1 315 ? 104.722 110.541 149.036 1.00 52.36 288 GLY A C 1
ATOM 2217 O O . GLY A 1 315 ? 104.558 111.666 148.549 1.00 52.36 288 GLY A O 1
ATOM 2218 N N . GLU A 1 316 ? 103.703 109.762 149.385 1.00 54.38 289 GLU A N 1
ATOM 2219 C CA . GLU A 1 316 ? 102.328 110.181 149.159 1.00 54.38 289 GLU A CA 1
ATOM 2220 C C . GLU A 1 316 ? 101.947 111.316 150.100 1.00 54.38 289 GLU A C 1
ATOM 2221 O O . GLU A 1 316 ? 102.370 111.355 151.258 1.00 54.38 289 GLU A O 1
ATOM 2227 N N . ALA A 1 317 ? 101.137 112.240 149.594 1.00 53.45 290 ALA A N 1
ATOM 2228 C CA . ALA A 1 317 ? 100.740 113.420 150.345 1.00 53.45 290 ALA A CA 1
ATOM 2229 C C . ALA A 1 317 ? 99.477 113.149 151.147 1.00 53.45 290 ALA A C 1
ATOM 2230 O O . ALA A 1 317 ? 98.529 112.537 150.650 1.00 53.45 290 ALA A O 1
ATOM 2232 N N . LYS A 1 318 ? 99.472 113.611 152.395 1.00 53.54 291 LYS A N 1
ATOM 2233 C CA . LYS A 1 318 ? 98.320 113.479 153.276 1.00 53.54 291 LYS A CA 1
ATOM 2234 C C . LYS A 1 318 ? 97.452 114.725 153.303 1.00 53.54 291 LYS A C 1
ATOM 2235 O O . LYS A 1 318 ? 96.223 114.614 153.322 1.00 53.54 291 LYS A O 1
ATOM 2241 N N . PHE A 1 319 ? 98.053 115.912 153.307 1.00 53.12 292 PHE A N 1
ATOM 2242 C CA . PHE A 1 319 ? 97.265 117.133 153.266 1.00 53.12 292 PHE A CA 1
ATOM 2243 C C . PHE A 1 319 ? 98.090 118.264 152.672 1.00 53.12 292 PHE A C 1
ATOM 2244 O O . PHE A 1 319 ? 99.323 118.287 152.776 1.00 53.12 292 PHE A O 1
ATOM 2252 N N . GLY A 1 320 ? 97.380 119.195 152.051 1.00 52.25 293 GLY A N 1
ATOM 2253 C CA . GLY A 1 320 ? 97.984 120.413 151.549 1.00 52.25 293 GLY A CA 1
ATOM 2254 C C . GLY A 1 320 ? 97.016 121.566 151.700 1.00 52.25 293 GLY A C 1
ATOM 2255 O O . GLY A 1 320 ? 95.802 121.409 151.562 1.00 52.25 293 GLY A O 1
ATOM 2256 N N . TYR A 1 321 ? 97.572 122.736 151.995 1.00 54.66 294 TYR A N 1
ATOM 2257 C CA . TYR A 1 321 ? 96.762 123.925 152.243 1.00 54.66 294 TYR A CA 1
ATOM 2258 C C . TYR A 1 321 ? 97.374 125.120 151.530 1.00 54.66 294 TYR A C 1
ATOM 2259 O O . TYR A 1 321 ? 98.560 125.402 151.707 1.00 54.66 294 TYR A O 1
ATOM 2268 N N . GLN A 1 322 ? 96.569 125.825 150.737 1.00 55.07 295 GLN A N 1
ATOM 2269 C CA . GLN A 1 322 ? 97.060 126.954 149.957 1.00 55.07 295 GLN A CA 1
ATOM 2270 C C . GLN A 1 322 ? 96.914 128.255 150.734 1.00 55.07 295 GLN A C 1
ATOM 2271 O O . GLN A 1 322 ? 95.904 128.485 151.404 1.00 55.07 295 GLN A O 1
ATOM 2277 N N . LYS A 1 323 ? 97.932 129.110 150.632 1.00 57.69 296 LYS A N 1
ATOM 2278 C CA . LYS A 1 323 ? 98.004 130.342 151.410 1.00 57.69 296 LYS A CA 1
ATOM 2279 C C . LYS A 1 323 ? 97.593 131.569 150.601 1.00 57.69 296 LYS A C 1
ATOM 2280 O O . LYS A 1 323 ? 96.674 132.294 150.991 1.00 57.69 296 LYS A O 1
ATOM 2286 N N . THR A 1 324 ? 98.267 131.820 149.482 1.00 60.59 297 THR A N 1
ATOM 2287 C CA . THR A 1 324 ? 98.031 133.011 148.665 1.00 60.59 297 THR A CA 1
ATOM 2288 C C . THR A 1 324 ? 97.581 132.595 147.273 1.00 60.59 297 THR A C 1
ATOM 2289 O O . THR A 1 324 ? 98.421 132.257 146.420 1.00 60.59 297 THR A O 1
ATOM 2293 N N . PRO A 1 325 ? 96.277 132.588 146.995 1.00 59.48 298 PRO A N 1
ATOM 2294 C CA . PRO A 1 325 ? 95.807 132.216 145.653 1.00 59.48 298 PRO A CA 1
ATOM 2295 C C . PRO A 1 325 ? 96.038 133.342 144.653 1.00 59.48 298 PRO A C 1
ATOM 2296 O O . PRO A 1 325 ? 95.660 134.491 144.893 1.00 59.48 298 PRO A O 1
ATOM 2300 N N . HIS A 1 326 ? 96.663 132.997 143.526 1.00 59.85 299 HIS A N 1
ATOM 2301 C CA . HIS A 1 326 ? 96.899 133.908 142.405 1.00 59.85 299 HIS A CA 1
ATOM 2302 C C . HIS A 1 326 ? 97.687 135.140 142.863 1.00 59.85 299 HIS A C 1
ATOM 2303 O O . HIS A 1 326 ? 97.203 136.273 142.859 1.00 59.85 299 HIS A O 1
ATOM 2310 N N . ASP A 1 327 ? 98.925 134.871 143.271 1.00 65.83 300 ASP A N 1
ATOM 2311 C CA . ASP A 1 327 ? 99.785 135.904 143.834 1.00 65.83 300 ASP A CA 1
ATOM 2312 C C . ASP A 1 327 ? 100.049 137.016 142.827 1.00 65.83 300 ASP A C 1
ATOM 2313 O O . ASP A 1 327 ? 100.191 136.772 141.627 1.00 65.83 300 ASP A O 1
ATOM 2318 N N . GLU A 1 328 ? 100.114 138.251 143.332 1.00 66.56 301 GLU A N 1
ATOM 2319 C CA . GLU A 1 328 ? 100.394 139.419 142.509 1.00 66.56 301 GLU A CA 1
ATOM 2320 C C . GLU A 1 328 ? 101.579 140.246 142.984 1.00 66.56 301 GLU A C 1
ATOM 2321 O O . GLU A 1 328 ? 102.025 141.124 142.240 1.00 66.56 301 GLU A O 1
ATOM 2327 N N . TRP A 1 329 ? 102.092 140.014 144.189 1.00 66.03 302 TRP A N 1
ATOM 2328 C CA . TRP A 1 329 ? 103.155 140.833 144.752 1.00 66.03 302 TRP A CA 1
ATOM 2329 C C . TRP A 1 329 ? 104.529 140.186 144.658 1.00 66.03 302 TRP A C 1
ATOM 2330 O O . TRP A 1 329 ? 105.496 140.746 145.182 1.00 66.03 302 TRP A O 1
ATOM 2341 N N . ASP A 1 330 ? 104.638 139.029 144.005 1.00 65.75 303 ASP A N 1
ATOM 2342 C CA . ASP A 1 330 ? 105.893 138.288 143.877 1.00 65.75 303 ASP A CA 1
ATOM 2343 C C . ASP A 1 330 ? 106.489 137.964 145.249 1.00 65.75 303 ASP A C 1
ATOM 2344 O O . ASP A 1 330 ? 107.637 138.287 145.555 1.00 65.75 303 ASP A O 1
ATOM 2349 N N . TYR A 1 331 ? 105.677 137.309 146.074 1.00 66.91 304 TYR A N 1
ATOM 2350 C CA . TYR A 1 331 ? 106.110 136.833 147.380 1.00 66.91 304 TYR A CA 1
ATOM 2351 C C . TYR A 1 331 ? 106.775 135.466 147.223 1.00 66.91 304 TYR A C 1
ATOM 2352 O O . TYR A 1 331 ? 107.067 135.013 146.113 1.00 66.91 304 TYR A O 1
ATOM 2361 N N . ALA A 1 332 ? 107.024 134.788 148.344 1.00 66.90 305 ALA A N 1
ATOM 2362 C CA . ALA A 1 332 ? 107.583 133.437 148.315 1.00 66.90 305 ALA A CA 1
ATOM 2363 C C . ALA A 1 332 ? 107.286 132.770 149.652 1.00 66.90 305 ALA A C 1
ATOM 2364 O O . ALA A 1 332 ? 107.786 133.217 150.688 1.00 66.90 305 ALA A O 1
ATOM 2366 N N . GLY A 1 333 ? 106.483 131.709 149.627 1.00 65.51 306 GLY A N 1
ATOM 2367 C CA . GLY A 1 333 ? 106.148 130.981 150.837 1.00 65.51 306 GLY A CA 1
ATOM 2368 C C . GLY A 1 333 ? 107.075 129.817 151.120 1.00 65.51 306 GLY A C 1
ATOM 2369 O O . GLY A 1 333 ? 106.657 128.656 151.069 1.00 65.51 306 GLY A O 1
ATOM 2370 N N . VAL A 1 334 ? 108.337 130.112 151.426 1.00 62.02 307 VAL A N 1
ATOM 2371 C CA . VAL A 1 334 ? 109.349 129.081 151.625 1.00 62.02 307 VAL A CA 1
ATOM 2372 C C . VAL A 1 334 ? 110.029 129.268 152.974 1.00 62.02 307 VAL A C 1
ATOM 2373 O O . VAL A 1 334 ? 111.213 128.951 153.132 1.00 62.02 307 VAL A O 1
ATOM 2377 N N . ASN A 1 335 ? 109.294 129.788 153.951 1.00 61.22 308 ASN A N 1
ATOM 2378 C CA . ASN A 1 335 ? 109.868 130.104 155.252 1.00 61.22 308 ASN A CA 1
ATOM 2379 C C . ASN A 1 335 ? 109.993 128.835 156.093 1.00 61.22 308 ASN A C 1
ATOM 2380 O O . ASN A 1 335 ? 109.784 127.716 155.619 1.00 61.22 308 ASN A O 1
ATOM 2385 N N . VAL A 1 336 ? 110.335 129.005 157.366 1.00 56.64 309 VAL A N 1
ATOM 2386 C CA . VAL A 1 336 ? 110.617 127.891 158.258 1.00 56.64 309 VAL A CA 1
ATOM 2387 C C . VAL A 1 336 ? 109.315 127.376 158.860 1.00 56.64 309 VAL A C 1
ATOM 2388 O O . VAL A 1 336 ? 108.305 128.082 158.921 1.00 56.64 309 VAL A O 1
ATOM 2392 N N . MET A 1 337 ? 109.334 126.120 159.303 1.00 56.09 310 MET A N 1
ATOM 2393 C CA . MET A 1 337 ? 108.179 125.475 159.910 1.00 56.09 310 MET A CA 1
ATOM 2394 C C . MET A 1 337 ? 108.599 124.837 161.226 1.00 56.09 310 MET A C 1
ATOM 2395 O O . MET A 1 337 ? 109.647 124.188 161.293 1.00 56.09 310 MET A O 1
ATOM 2400 N N . MET A 1 338 ? 107.785 125.015 162.266 1.00 55.40 311 MET A N 1
ATOM 2401 C CA . MET A 1 338 ? 108.117 124.534 163.601 1.00 55.40 311 MET A CA 1
ATOM 2402 C C . MET A 1 338 ? 106.995 123.655 164.135 1.00 55.40 311 MET A C 1
ATOM 2403 O O . MET A 1 338 ? 105.852 123.739 163.687 1.00 55.40 311 MET A O 1
ATOM 2408 N N . LEU A 1 339 ? 107.332 122.818 165.113 1.00 53.51 312 LEU A N 1
ATOM 2409 C CA . LEU A 1 339 ? 106.383 121.907 165.734 1.00 53.51 312 LEU A CA 1
ATOM 2410 C C . LEU A 1 339 ? 106.355 122.118 167.241 1.00 53.51 312 LEU A C 1
ATOM 2411 O O . LEU A 1 339 ? 107.372 122.448 167.856 1.00 53.51 312 LEU A O 1
ATOM 2416 N N . SER A 1 340 ? 105.180 121.917 167.834 1.00 57.58 313 SER A N 1
ATOM 2417 C CA . SER A 1 340 ? 105.015 122.082 169.273 1.00 57.58 313 SER A CA 1
ATOM 2418 C C . SER A 1 340 ? 103.784 121.310 169.726 1.00 57.58 313 SER A C 1
ATOM 2419 O O . SER A 1 340 ? 103.026 120.774 168.914 1.00 57.58 313 SER A O 1
ATOM 2422 N N . GLU A 1 341 ? 103.601 121.249 171.044 1.00 61.63 314 GLU A N 1
ATOM 2423 C CA . GLU A 1 341 ? 102.421 120.648 171.657 1.00 61.63 314 GLU A CA 1
ATOM 2424 C C . GLU A 1 341 ? 101.846 121.639 172.654 1.00 61.63 314 GLU A C 1
ATOM 2425 O O . GLU A 1 341 ? 102.546 122.063 173.579 1.00 61.63 314 GLU A O 1
ATOM 2431 N N . GLN A 1 342 ? 100.577 122.003 172.479 1.00 64.15 315 GLN A N 1
ATOM 2432 C CA . GLN A 1 342 ? 99.998 123.065 173.292 1.00 64.15 315 GLN A CA 1
ATOM 2433 C C . GLN A 1 342 ? 98.510 122.822 173.485 1.00 64.15 315 GLN A C 1
ATOM 2434 O O . GLN A 1 342 ? 97.885 122.057 172.751 1.00 64.15 315 GLN A O 1
ATOM 2440 N N . LYS A 1 343 ? 97.945 123.496 174.482 1.00 67.98 316 LYS A N 1
ATOM 2441 C CA . LYS A 1 343 ? 96.509 123.454 174.723 1.00 67.98 316 LYS A CA 1
ATOM 2442 C C . LYS A 1 343 ? 95.822 124.552 173.922 1.00 67.98 316 LYS A C 1
ATOM 2443 O O . LYS A 1 343 ? 96.284 125.697 173.902 1.00 67.98 316 LYS A O 1
ATOM 2449 N N . ASP A 1 344 ? 94.720 124.200 173.267 1.00 68.43 317 ASP A N 1
ATOM 2450 C CA . ASP A 1 344 ? 93.955 125.160 172.484 1.00 68.43 317 ASP A CA 1
ATOM 2451 C C . ASP A 1 344 ? 93.086 126.012 173.409 1.00 68.43 317 ASP A C 1
ATOM 2452 O O . ASP A 1 344 ? 93.183 125.939 174.637 1.00 68.43 317 ASP A O 1
ATOM 2457 N N . LYS A 1 345 ? 92.221 126.840 172.821 1.00 71.02 318 LYS A N 1
ATOM 2458 C CA . LYS A 1 345 ? 91.380 127.721 173.623 1.00 71.02 318 LYS A CA 1
ATOM 2459 C C . LYS A 1 345 ? 90.367 126.933 174.446 1.00 71.02 318 LYS A C 1
ATOM 2460 O O . LYS A 1 345 ? 90.074 127.296 175.591 1.00 71.02 318 LYS A O 1
ATOM 2466 N N . ASP A 1 346 ? 89.818 125.855 173.880 1.00 70.97 319 ASP A N 1
ATOM 2467 C CA . ASP A 1 346 ? 88.847 125.051 174.613 1.00 70.97 319 ASP A CA 1
ATOM 2468 C C . ASP A 1 346 ? 89.480 124.375 175.823 1.00 70.97 319 ASP A C 1
ATOM 2469 O O . ASP A 1 346 ? 88.879 124.335 176.903 1.00 70.97 319 ASP A O 1
ATOM 2474 N N . GLY A 1 347 ? 90.688 123.838 175.666 1.00 69.20 320 GLY A N 1
ATOM 2475 C CA . GLY A 1 347 ? 91.362 123.183 176.769 1.00 69.20 320 GLY A CA 1
ATOM 2476 C C . GLY A 1 347 ? 91.850 121.786 176.450 1.00 69.20 320 GLY A C 1
ATOM 2477 O O . GLY A 1 347 ? 92.179 121.016 177.356 1.00 69.20 320 GLY A O 1
ATOM 2478 N N . LYS A 1 348 ? 91.902 121.446 175.167 1.00 67.14 321 LYS A N 1
ATOM 2479 C CA . LYS A 1 348 ? 92.330 120.128 174.719 1.00 67.14 321 LYS A CA 1
ATOM 2480 C C . LYS A 1 348 ? 93.743 120.213 174.158 1.00 67.14 321 LYS A C 1
ATOM 2481 O O . LYS A 1 348 ? 94.047 121.107 173.363 1.00 67.14 321 LYS A O 1
ATOM 2487 N N . ALA A 1 349 ? 94.601 119.288 174.580 1.00 62.89 322 ALA A N 1
ATOM 2488 C CA . ALA A 1 349 ? 95.980 119.275 174.112 1.00 62.89 322 ALA A CA 1
ATOM 2489 C C . ALA A 1 349 ? 96.041 118.831 172.657 1.00 62.89 322 ALA A C 1
ATOM 2490 O O . ALA A 1 349 ? 95.417 117.837 172.273 1.00 62.89 322 ALA A O 1
ATOM 2492 N N . ARG A 1 350 ? 96.795 119.569 171.844 1.00 60.31 323 ARG A N 1
ATOM 2493 C CA . ARG A 1 350 ? 96.925 119.285 170.425 1.00 60.31 323 ARG A CA 1
ATOM 2494 C C . ARG A 1 350 ? 98.380 119.418 170.002 1.00 60.31 323 ARG A C 1
ATOM 2495 O O . ARG A 1 350 ? 99.171 120.141 170.622 1.00 60.31 323 ARG A O 1
ATOM 2503 N N . LYS A 1 351 ? 98.715 118.708 168.928 1.00 57.50 324 LYS A N 1
ATOM 2504 C CA . LYS A 1 351 ? 100.026 118.765 168.299 1.00 57.50 324 LYS A CA 1
ATOM 2505 C C . LYS A 1 351 ? 99.940 119.723 167.119 1.00 57.50 324 LYS A C 1
ATOM 2506 O O . LYS A 1 351 ? 99.167 119.489 166.184 1.00 57.50 324 LYS A O 1
ATOM 2512 N N . LEU A 1 352 ? 100.729 120.794 167.156 1.00 55.87 325 LEU A N 1
ATOM 2513 C CA . LEU A 1 352 ? 100.573 121.895 166.222 1.00 55.87 325 LEU A CA 1
ATOM 2514 C C . LEU A 1 352 ? 101.862 122.148 165.458 1.00 55.87 325 LEU A C 1
ATOM 2515 O O . LEU A 1 352 ? 102.960 121.834 165.928 1.00 55.87 325 LEU A O 1
ATOM 2520 N N . LEU A 1 353 ? 101.707 122.727 164.270 1.00 55.54 326 LEU A N 1
ATOM 2521 C CA . LEU A 1 353 ? 102.817 123.237 163.480 1.00 55.54 326 LEU A CA 1
ATOM 2522 C C . LEU A 1 353 ? 102.574 124.700 163.135 1.00 55.54 326 LEU A C 1
ATOM 2523 O O . LEU A 1 353 ? 101.463 125.090 162.762 1.00 55.54 326 LEU A O 1
ATOM 2528 N N . THR A 1 354 ? 103.626 125.499 163.265 1.00 54.69 327 THR A N 1
ATOM 2529 C CA . THR A 1 354 ? 103.580 126.941 163.070 1.00 54.69 327 THR A CA 1
ATOM 2530 C C . THR A 1 354 ? 104.431 127.331 161.869 1.00 54.69 327 THR A C 1
ATOM 2531 O O . THR A 1 354 ? 105.546 126.827 161.696 1.00 54.69 327 THR A O 1
ATOM 2535 N N . HIS A 1 355 ? 103.895 128.231 161.042 1.00 55.98 328 HIS A N 1
ATOM 2536 C CA . HIS A 1 355 ? 104.556 128.664 159.819 1.00 55.98 328 HIS A CA 1
ATOM 2537 C C . HIS A 1 355 ? 104.406 130.167 159.614 1.00 55.98 328 HIS A C 1
ATOM 2538 O O . HIS A 1 355 ? 103.285 130.662 159.435 1.00 55.98 328 HIS A O 1
ATOM 2545 N N . PRO A 1 356 ? 105.494 130.926 159.668 1.00 58.77 329 PRO A N 1
ATOM 2546 C CA . PRO A 1 356 ? 105.450 132.319 159.219 1.00 58.77 329 PRO A CA 1
ATOM 2547 C C . PRO A 1 356 ? 105.470 132.397 157.700 1.00 58.77 329 PRO A C 1
ATOM 2548 O O . PRO A 1 356 ? 105.916 131.482 157.006 1.00 58.77 329 PRO A O 1
ATOM 2552 N N . ASP A 1 357 ? 104.972 133.518 157.187 1.00 62.29 330 ASP A N 1
ATOM 2553 C CA . ASP A 1 357 ? 104.889 133.720 155.751 1.00 62.29 330 ASP A CA 1
ATOM 2554 C C . ASP A 1 357 ? 105.292 135.147 155.414 1.00 62.29 330 ASP A C 1
ATOM 2555 O O . ASP A 1 357 ? 105.227 136.049 156.253 1.00 62.29 330 ASP A O 1
ATOM 2560 N N . ARG A 1 358 ? 105.717 135.340 154.164 1.00 63.69 331 ARG A N 1
ATOM 2561 C CA . ARG A 1 358 ? 106.183 136.653 153.735 1.00 63.69 331 ARG A CA 1
ATOM 2562 C C . ARG A 1 358 ? 105.045 137.657 153.627 1.00 63.69 331 ARG A C 1
ATOM 2563 O O . ARG A 1 358 ? 105.277 138.865 153.741 1.00 63.69 331 ARG A O 1
ATOM 2571 N N . ASN A 1 359 ? 103.818 137.190 153.412 1.00 61.35 332 ASN A N 1
ATOM 2572 C CA . ASN A 1 359 ? 102.692 138.091 153.208 1.00 61.35 332 ASN A CA 1
ATOM 2573 C C . ASN A 1 359 ? 102.183 138.720 154.498 1.00 61.35 332 ASN A C 1
ATOM 2574 O O . ASN A 1 359 ? 101.158 139.408 154.467 1.00 61.35 332 ASN A O 1
ATOM 2579 N N . GLY A 1 360 ? 102.862 138.507 155.619 1.00 60.41 333 GLY A N 1
ATOM 2580 C CA . GLY A 1 360 ? 102.481 139.116 156.873 1.00 60.41 333 GLY A CA 1
ATOM 2581 C C . GLY A 1 360 ? 101.537 138.311 157.733 1.00 60.41 333 GLY A C 1
ATOM 2582 O O . GLY A 1 360 ? 101.016 138.850 158.715 1.00 60.41 333 GLY A O 1
ATOM 2583 N N . ILE A 1 361 ? 101.302 137.045 157.405 1.00 59.16 334 ILE A N 1
ATOM 2584 C CA . ILE A 1 361 ? 100.373 136.194 158.137 1.00 59.16 334 ILE A CA 1
ATOM 2585 C C . ILE A 1 361 ? 101.141 135.007 158.698 1.00 59.16 334 ILE A C 1
ATOM 2586 O O . ILE A 1 361 ? 101.921 134.370 157.981 1.00 59.16 334 ILE A O 1
ATOM 2591 N N . VAL A 1 362 ? 100.922 134.719 159.976 1.00 57.25 335 VAL A N 1
ATOM 2592 C CA . VAL A 1 362 ? 101.466 133.536 160.633 1.00 57.25 335 VAL A CA 1
ATOM 2593 C C . VAL A 1 362 ? 100.341 132.525 160.815 1.00 57.25 335 VAL A C 1
ATOM 2594 O O . VAL A 1 362 ? 99.231 132.882 161.239 1.00 57.25 335 VAL A O 1
ATOM 2598 N N . TYR A 1 363 ? 100.617 131.272 160.458 1.00 56.42 336 TYR A N 1
ATOM 2599 C CA . TYR A 1 363 ? 99.642 130.194 160.478 1.00 56.42 336 TYR A CA 1
ATOM 2600 C C . TYR A 1 363 ? 100.003 129.172 161.547 1.00 56.42 336 TYR A C 1
ATOM 2601 O O . TYR A 1 363 ? 101.181 128.922 161.816 1.00 56.42 336 TYR A O 1
ATOM 2610 N N . THR A 1 364 ? 98.976 128.573 162.146 1.00 54.63 337 THR A N 1
ATOM 2611 C CA . THR A 1 364 ? 99.147 127.502 163.122 1.00 54.63 337 THR A CA 1
ATOM 2612 C C . THR A 1 364 ? 98.107 126.436 162.818 1.00 54.63 337 THR A C 1
ATOM 2613 O O . THR A 1 364 ? 96.904 126.690 162.943 1.00 54.63 337 THR A O 1
ATOM 2617 N N . LEU A 1 365 ? 98.573 125.253 162.424 1.00 55.44 338 LEU A N 1
ATOM 2618 C CA . LEU A 1 365 ? 97.729 124.160 161.967 1.00 55.44 338 LEU A CA 1
ATOM 2619 C C . LEU A 1 365 ? 97.964 122.919 162.818 1.00 55.44 338 LEU A C 1
ATOM 2620 O O . LEU A 1 365 ? 98.864 122.870 163.660 1.00 55.44 338 LEU A O 1
ATOM 2625 N N . ASP A 1 366 ? 97.148 121.899 162.563 1.00 56.86 339 ASP A N 1
ATOM 2626 C CA . ASP A 1 366 ? 97.254 120.602 163.218 1.00 56.86 339 ASP A CA 1
ATOM 2627 C C . ASP A 1 366 ? 98.064 119.655 162.342 1.00 56.86 339 ASP A C 1
ATOM 2628 O O . ASP A 1 366 ? 97.809 119.546 161.138 1.00 56.86 339 ASP A O 1
ATOM 2633 N N . ARG A 1 367 ? 99.039 118.972 162.948 1.00 55.46 340 ARG A N 1
ATOM 2634 C CA . ARG A 1 367 ? 99.935 118.119 162.173 1.00 55.46 340 ARG A CA 1
ATOM 2635 C C . ARG A 1 367 ? 99.262 116.827 161.732 1.00 55.46 340 ARG A C 1
ATOM 2636 O O . ARG A 1 367 ? 99.631 116.263 160.697 1.00 55.46 340 ARG A O 1
ATOM 2644 N N . THR A 1 368 ? 98.288 116.337 162.501 1.00 56.99 341 THR A N 1
ATOM 2645 C CA . THR A 1 368 ? 97.692 115.038 162.203 1.00 56.99 341 THR A CA 1
ATOM 2646 C C . THR A 1 368 ? 96.855 115.080 160.929 1.00 56.99 341 THR A C 1
ATOM 2647 O O . THR A 1 368 ? 97.001 114.221 160.053 1.00 56.99 341 THR A O 1
ATOM 2651 N N . ASP A 1 369 ? 95.974 116.068 160.803 1.00 57.46 342 ASP A N 1
ATOM 2652 C CA . ASP A 1 369 ? 95.062 116.136 159.666 1.00 57.46 342 ASP A CA 1
ATOM 2653 C C . ASP A 1 369 ? 95.223 117.393 158.828 1.00 57.46 342 ASP A C 1
ATOM 2654 O O . ASP A 1 369 ? 95.220 117.308 157.599 1.00 57.46 342 ASP A O 1
ATOM 2659 N N . GLY A 1 370 ? 95.361 118.556 159.454 1.00 56.80 343 GLY A N 1
ATOM 2660 C CA . GLY A 1 370 ? 95.567 119.781 158.709 1.00 56.80 343 GLY A CA 1
ATOM 2661 C C . GLY A 1 370 ? 94.530 120.848 158.986 1.00 56.80 343 GLY A C 1
ATOM 2662 O O . GLY A 1 370 ? 94.376 121.788 158.201 1.00 56.80 343 GLY A O 1
ATOM 2663 N N . ALA A 1 371 ? 93.814 120.717 160.097 1.00 57.30 344 ALA A N 1
ATOM 2664 C CA . ALA A 1 371 ? 92.801 121.699 160.447 1.00 57.30 344 ALA A CA 1
ATOM 2665 C C . ALA A 1 371 ? 93.442 123.043 160.769 1.00 57.30 344 ALA A C 1
ATOM 2666 O O . ALA A 1 371 ? 94.513 123.118 161.375 1.00 57.30 344 ALA A O 1
ATOM 2668 N N . LEU A 1 372 ? 92.773 124.112 160.352 1.00 58.21 345 LEU A N 1
ATOM 2669 C CA . LEU A 1 372 ? 93.257 125.463 160.601 1.00 58.21 345 LEU A CA 1
ATOM 2670 C C . LEU A 1 372 ? 92.909 125.863 162.028 1.00 58.21 345 LEU A C 1
ATOM 2671 O O . LEU A 1 372 ? 91.729 125.974 162.377 1.00 58.21 345 LEU A O 1
ATOM 2676 N N . VAL A 1 373 ? 93.930 126.074 162.852 1.00 57.54 346 VAL A N 1
ATOM 2677 C CA . VAL A 1 373 ? 93.740 126.398 164.258 1.00 57.54 346 VAL A CA 1
ATOM 2678 C C . VAL A 1 373 ? 93.854 127.894 164.513 1.00 57.54 346 VAL A C 1
ATOM 2679 O O . VAL A 1 373 ? 93.056 128.458 165.262 1.00 57.54 346 VAL A O 1
ATOM 2683 N N . SER A 1 374 ? 94.836 128.558 163.905 1.00 59.21 347 SER A N 1
ATOM 2684 C CA . SER A 1 374 ? 94.990 129.991 164.118 1.00 59.21 347 SER A CA 1
ATOM 2685 C C . SER A 1 374 ? 95.663 130.637 162.916 1.00 59.21 347 SER A C 1
ATOM 2686 O O . SER A 1 374 ? 96.478 130.015 162.230 1.00 59.21 347 SER A O 1
ATOM 2689 N N . ALA A 1 375 ? 95.319 131.900 162.678 1.00 59.16 348 ALA A N 1
ATOM 2690 C CA . ALA A 1 375 ? 95.954 132.706 161.643 1.00 59.16 348 ALA A CA 1
ATOM 2691 C C . ALA A 1 375 ? 95.949 134.155 162.101 1.00 59.16 348 ALA A C 1
ATOM 2692 O O . ALA A 1 375 ? 94.887 134.698 162.414 1.00 59.16 348 ALA A O 1
ATOM 2694 N N . ASN A 1 376 ? 97.126 134.777 162.142 1.00 58.93 349 ASN A N 1
ATOM 2695 C CA . ASN A 1 376 ? 97.245 136.116 162.706 1.00 58.93 349 ASN A CA 1
ATOM 2696 C C . ASN A 1 376 ? 98.213 136.953 161.882 1.00 58.93 349 ASN A C 1
ATOM 2697 O O . ASN A 1 376 ? 98.857 136.465 160.953 1.00 58.93 349 ASN A O 1
ATOM 2702 N N . LYS A 1 377 ? 98.310 138.232 162.240 1.00 62.45 350 LYS A N 1
ATOM 2703 C CA . LYS A 1 377 ? 99.141 139.203 161.539 1.00 62.45 350 LYS A CA 1
ATOM 2704 C C . LYS A 1 377 ? 100.379 139.516 162.367 1.00 62.45 350 LYS A C 1
ATOM 2705 O O . LYS A 1 377 ? 100.280 139.730 163.580 1.00 62.45 350 LYS A O 1
ATOM 2711 N N . LEU A 1 378 ? 101.542 139.545 161.710 1.00 63.01 351 LEU A N 1
ATOM 2712 C CA . LEU A 1 378 ? 102.790 139.805 162.423 1.00 63.01 351 LEU A CA 1
ATOM 2713 C C . LEU A 1 378 ? 102.827 141.217 162.994 1.00 63.01 351 LEU A C 1
ATOM 2714 O O . LEU A 1 378 ? 103.282 141.422 164.125 1.00 63.01 351 LEU A O 1
ATOM 2719 N N . ASP A 1 379 ? 102.361 142.202 162.231 1.00 68.05 352 ASP A N 1
ATOM 2720 C CA . ASP A 1 379 ? 102.360 143.588 162.671 1.00 68.05 352 ASP A CA 1
ATOM 2721 C C . ASP A 1 379 ? 101.012 144.213 162.344 1.00 68.05 352 ASP A C 1
ATOM 2722 O O . ASP A 1 379 ? 100.223 143.665 161.570 1.00 68.05 352 ASP A O 1
ATOM 2727 N N . ASP A 1 380 ? 100.752 145.369 162.948 1.00 68.02 353 ASP A N 1
ATOM 2728 C CA . ASP A 1 380 ? 99.502 146.086 162.742 1.00 68.02 353 ASP A CA 1
ATOM 2729 C C . ASP A 1 380 ? 99.555 147.043 161.557 1.00 68.02 353 ASP A C 1
ATOM 2730 O O . ASP A 1 380 ? 98.577 147.753 161.305 1.00 68.02 353 ASP A O 1
ATOM 2735 N N . THR A 1 381 ? 100.668 147.079 160.830 1.00 68.03 354 THR A N 1
ATOM 2736 C CA . THR A 1 381 ? 100.825 147.923 159.651 1.00 68.03 354 THR A CA 1
ATOM 2737 C C . THR A 1 381 ? 100.878 147.088 158.376 1.00 68.03 354 THR A C 1
ATOM 2738 O O . THR A 1 381 ? 101.628 147.392 157.448 1.00 68.03 354 THR A O 1
ATOM 2742 N N . VAL A 1 382 ? 100.083 146.021 158.318 1.00 68.83 355 VAL A N 1
ATOM 2743 C CA . VAL A 1 382 ? 100.106 145.138 157.155 1.00 68.83 355 VAL A CA 1
ATOM 2744 C C . VAL A 1 382 ? 99.364 145.772 155.986 1.00 68.83 355 VAL A C 1
ATOM 2745 O O . VAL A 1 382 ? 99.945 146.012 154.924 1.00 68.83 355 VAL A O 1
ATOM 2749 N N . ASN A 1 383 ? 98.064 146.015 156.156 1.00 69.90 356 ASN A N 1
ATOM 2750 C CA . ASN A 1 383 ? 97.200 146.752 155.232 1.00 69.90 356 ASN A CA 1
ATOM 2751 C C . ASN A 1 383 ? 97.157 146.170 153.819 1.00 69.90 356 ASN A C 1
ATOM 2752 O O . ASN A 1 383 ? 96.598 146.795 152.913 1.00 69.90 356 ASN A O 1
ATOM 2757 N N . VAL A 1 384 ? 97.724 144.982 153.614 1.00 68.04 357 VAL A N 1
ATOM 2758 C CA . VAL A 1 384 ? 97.547 144.272 152.352 1.00 68.04 357 VAL A CA 1
ATOM 2759 C C . VAL A 1 384 ? 96.501 143.168 152.474 1.00 68.04 357 VAL A C 1
ATOM 2760 O O . VAL A 1 384 ? 95.898 142.786 151.460 1.00 68.04 357 VAL A O 1
ATOM 2764 N N . PHE A 1 385 ? 96.262 142.657 153.679 1.00 68.44 358 PHE A N 1
ATOM 2765 C CA . PHE A 1 385 ? 95.191 141.713 153.955 1.00 68.44 358 PHE A CA 1
ATOM 2766 C C . PHE A 1 385 ? 94.422 142.218 155.164 1.00 68.44 358 PHE A C 1
ATOM 2767 O O . PHE A 1 385 ? 95.021 142.499 156.206 1.00 68.44 358 PHE A O 1
ATOM 2775 N N . LYS A 1 386 ? 93.103 142.345 155.024 1.00 71.04 359 LYS A N 1
ATOM 2776 C CA . LYS A 1 386 ? 92.292 142.800 156.149 1.00 71.04 359 LYS A CA 1
ATOM 2777 C C . LYS A 1 386 ? 92.313 141.784 157.283 1.00 71.04 359 LYS A C 1
ATOM 2778 O O . LYS A 1 386 ? 92.480 142.148 158.453 1.00 71.04 359 LYS A O 1
ATOM 2784 N N . SER A 1 387 ? 92.154 140.507 156.954 1.00 71.45 360 SER A N 1
ATOM 2785 C CA . SER A 1 387 ? 92.167 139.416 157.923 1.00 71.45 360 SER A CA 1
ATOM 2786 C C . SER A 1 387 ? 92.176 138.108 157.142 1.00 71.45 360 SER A C 1
ATOM 2787 O O . SER A 1 387 ? 92.115 138.100 155.909 1.00 71.45 360 SER A O 1
ATOM 2790 N N . VAL A 1 388 ? 92.252 136.999 157.872 1.00 70.42 361 VAL A N 1
ATOM 2791 C CA . VAL A 1 388 ? 92.141 135.663 157.299 1.00 70.42 361 VAL A CA 1
ATOM 2792 C C . VAL A 1 388 ? 90.971 134.962 157.971 1.00 70.42 361 VAL A C 1
ATOM 2793 O O . VAL A 1 388 ? 90.903 134.902 159.204 1.00 70.42 361 VAL A O 1
ATOM 2797 N N . ASP A 1 389 ? 90.051 134.443 157.164 1.00 73.31 362 ASP A N 1
ATOM 2798 C CA . ASP A 1 389 ? 88.864 133.786 157.692 1.00 73.31 362 ASP A CA 1
ATOM 2799 C C . ASP A 1 389 ? 89.192 132.355 158.095 1.00 73.31 362 ASP A C 1
ATOM 2800 O O . ASP A 1 389 ? 89.705 131.574 157.288 1.00 73.31 362 ASP A O 1
ATOM 2805 N N . LEU A 1 390 ? 88.896 132.015 159.349 1.00 72.77 363 LEU A N 1
ATOM 2806 C CA . LEU A 1 390 ? 89.210 130.683 159.855 1.00 72.77 363 LEU A CA 1
ATOM 2807 C C . LEU A 1 390 ? 88.249 129.632 159.314 1.00 72.77 363 LEU A C 1
ATOM 2808 O O . LEU A 1 390 ? 88.656 128.496 159.047 1.00 72.77 363 LEU A O 1
ATOM 2813 N N . LYS A 1 391 ? 86.973 129.988 159.154 1.00 73.91 364 LYS A N 1
ATOM 2814 C CA . LYS A 1 391 ? 85.975 129.010 158.732 1.00 73.91 364 LYS A CA 1
ATOM 2815 C C . LYS A 1 391 ? 86.226 128.522 157.311 1.00 73.91 364 LYS A C 1
ATOM 2816 O O . LYS A 1 391 ? 86.108 127.324 157.033 1.00 73.91 364 LYS A O 1
ATOM 2822 N N . THR A 1 392 ? 86.569 129.430 156.396 1.00 72.45 365 THR A N 1
ATOM 2823 C CA . THR A 1 392 ? 86.731 129.068 154.995 1.00 72.45 365 THR A CA 1
ATOM 2824 C C . THR A 1 392 ? 88.182 129.047 154.531 1.00 72.45 365 THR A C 1
ATOM 2825 O O . THR A 1 392 ? 88.472 128.439 153.495 1.00 72.45 365 THR A O 1
ATOM 2829 N N . GLY A 1 393 ? 89.093 129.686 155.259 1.00 71.80 366 GLY A N 1
ATOM 2830 C CA . GLY A 1 393 ? 90.492 129.663 154.889 1.00 71.80 366 GLY A CA 1
ATOM 2831 C C . GLY A 1 393 ? 90.899 130.642 153.813 1.00 71.80 366 GLY A C 1
ATOM 2832 O O . GLY A 1 393 ? 92.054 130.606 153.374 1.00 71.80 366 GLY A O 1
ATOM 2833 N N . GLN A 1 394 ? 89.998 131.514 153.373 1.00 72.05 367 GLN A N 1
ATOM 2834 C CA . GLN A 1 394 ? 90.390 132.439 152.321 1.00 72.05 367 GLN A CA 1
ATOM 2835 C C . GLN A 1 394 ? 90.664 133.823 152.893 1.00 72.05 367 GLN A C 1
ATOM 2836 O O . GLN A 1 394 ? 89.886 134.322 153.713 1.00 72.05 367 GLN A O 1
ATOM 2842 N N . PRO A 1 395 ? 91.757 134.458 152.482 1.00 70.97 368 PRO A N 1
ATOM 2843 C CA . PRO A 1 395 ? 92.071 135.795 152.993 1.00 70.97 368 PRO A CA 1
ATOM 2844 C C . PRO A 1 395 ? 91.141 136.852 152.419 1.00 70.97 368 PRO A C 1
ATOM 2845 O O . PRO A 1 395 ? 90.535 136.686 151.359 1.00 70.97 368 PRO A O 1
ATOM 2849 N N . VAL A 1 396 ? 91.035 137.959 153.148 1.00 70.73 369 VAL A N 1
ATOM 2850 C CA . VAL A 1 396 ? 90.250 139.113 152.728 1.00 70.73 369 VAL A CA 1
ATOM 2851 C C . VAL A 1 396 ? 91.210 140.154 152.173 1.00 70.73 369 VAL A C 1
ATOM 2852 O O . VAL A 1 396 ? 92.086 140.649 152.893 1.00 70.73 369 VAL A O 1
ATOM 2856 N N . ARG A 1 397 ? 91.048 140.493 150.899 1.00 67.74 370 ARG A N 1
ATOM 2857 C CA . ARG A 1 397 ? 91.959 141.394 150.210 1.00 67.74 370 ARG A CA 1
ATOM 2858 C C . ARG A 1 397 ? 91.464 142.833 150.276 1.00 67.74 370 ARG A C 1
ATOM 2859 O O . ARG A 1 397 ? 90.262 143.097 150.355 1.00 67.74 370 ARG A O 1
ATOM 2867 N N . ASP A 1 398 ? 92.414 143.765 150.246 1.00 72.70 371 ASP A N 1
ATOM 2868 C CA . ASP A 1 398 ? 92.122 145.192 150.163 1.00 72.70 371 ASP A CA 1
ATOM 2869 C C . ASP A 1 398 ? 92.481 145.686 148.769 1.00 72.70 371 ASP A C 1
ATOM 2870 O O . ASP A 1 398 ? 93.672 145.720 148.420 1.00 72.70 371 ASP A O 1
ATOM 2875 N N . PRO A 1 399 ? 91.507 146.073 147.940 1.00 72.31 372 PRO A N 1
ATOM 2876 C CA . PRO A 1 399 ? 91.822 146.388 146.537 1.00 72.31 372 PRO A CA 1
ATOM 2877 C C . PRO A 1 399 ? 92.649 147.647 146.356 1.00 72.31 372 PRO A C 1
ATOM 2878 O O . PRO A 1 399 ? 93.260 147.811 145.293 1.00 72.31 372 PRO A O 1
ATOM 2882 N N . GLU A 1 400 ? 92.685 148.543 147.345 1.00 73.35 373 GLU A N 1
ATOM 2883 C CA . GLU A 1 400 ? 93.441 149.782 147.189 1.00 73.35 373 GLU A CA 1
ATOM 2884 C C . GLU A 1 400 ? 94.934 149.514 147.069 1.00 73.35 373 GLU A C 1
ATOM 2885 O O . GLU A 1 400 ? 95.622 150.143 146.257 1.00 73.35 373 GLU A O 1
ATOM 2891 N N . TYR A 1 401 ? 95.453 148.583 147.862 1.00 69.91 374 TYR A N 1
ATOM 2892 C CA . TYR A 1 401 ? 96.877 148.292 147.897 1.00 69.91 374 TYR A CA 1
ATOM 2893 C C . TYR A 1 401 ? 97.274 147.176 146.942 1.00 69.91 374 TYR A C 1
ATOM 2894 O O . TYR A 1 401 ? 98.437 146.761 146.943 1.00 69.91 374 TYR A O 1
ATOM 2903 N N . GLY A 1 402 ? 96.342 146.681 146.136 1.00 70.35 375 GLY A N 1
ATOM 2904 C CA . GLY A 1 402 ? 96.674 145.660 145.172 1.00 70.35 375 GLY A CA 1
ATOM 2905 C C . GLY A 1 402 ? 97.357 146.217 143.939 1.00 70.35 375 GLY A C 1
ATOM 2906 O O . GLY A 1 402 ? 97.334 147.415 143.662 1.00 70.35 375 GLY A O 1
ATOM 2907 N N . THR A 1 403 ? 97.979 145.316 143.189 1.00 72.20 376 THR A N 1
ATOM 2908 C CA . THR A 1 403 ? 98.631 145.659 141.936 1.00 72.20 376 THR A CA 1
ATOM 2909 C C . THR A 1 403 ? 97.605 145.490 140.811 1.00 72.20 376 THR A C 1
ATOM 2910 O O . THR A 1 403 ? 96.405 145.358 141.066 1.00 72.20 376 THR A O 1
ATOM 2914 N N . ARG A 1 404 ? 98.057 145.526 139.556 1.00 80.01 377 ARG A N 1
ATOM 2915 C CA . ARG A 1 404 ? 97.274 145.366 138.330 1.00 80.01 377 ARG A CA 1
ATOM 2916 C C . ARG A 1 404 ? 96.273 146.497 138.112 1.00 80.01 377 ARG A C 1
ATOM 2917 O O . ARG A 1 404 ? 95.573 146.499 137.091 1.00 80.01 377 ARG A O 1
ATOM 2925 N N . MET A 1 405 ? 96.211 147.480 139.010 1.00 81.89 378 MET A N 1
ATOM 2926 C CA . MET A 1 405 ? 95.330 148.630 138.852 1.00 81.89 378 MET A CA 1
ATOM 2927 C C . MET A 1 405 ? 95.775 149.556 137.724 1.00 81.89 378 MET A C 1
ATOM 2928 O O . MET A 1 405 ? 95.003 150.435 137.323 1.00 81.89 378 MET A O 1
ATOM 2933 N N . ASP A 1 406 ? 96.985 149.363 137.194 1.00 81.44 379 ASP A N 1
ATOM 2934 C CA . ASP A 1 406 ? 97.559 150.162 136.113 1.00 81.44 379 ASP A CA 1
ATOM 2935 C C . ASP A 1 406 ? 97.805 151.610 136.518 1.00 81.44 379 ASP A C 1
ATOM 2936 O O . ASP A 1 406 ? 97.837 152.498 135.660 1.00 81.44 379 ASP A O 1
ATOM 2941 N N . HIS A 1 407 ? 97.984 151.866 137.811 1.00 77.95 380 HIS A N 1
ATOM 2942 C CA . HIS A 1 407 ? 98.312 153.193 138.313 1.00 77.95 380 HIS A CA 1
ATOM 2943 C C . HIS A 1 407 ? 99.417 153.045 139.352 1.00 77.95 380 HIS A C 1
ATOM 2944 O O . HIS A 1 407 ? 99.995 151.968 139.525 1.00 77.95 380 HIS A O 1
ATOM 2951 N N . LEU A 1 408 ? 99.715 154.138 140.047 1.00 69.40 381 LEU A N 1
ATOM 2952 C CA . LEU A 1 408 ? 100.754 154.153 141.073 1.00 69.40 381 LEU A CA 1
ATOM 2953 C C . LEU A 1 408 ? 100.162 153.672 142.390 1.00 69.40 381 LEU A C 1
ATOM 2954 O O . LEU A 1 408 ? 99.486 154.424 143.094 1.00 69.40 381 LEU A O 1
ATOM 2959 N N . ALA A 1 409 ? 100.416 152.411 142.728 1.00 67.32 382 ALA A N 1
ATOM 2960 C CA . ALA A 1 409 ? 100.060 151.893 144.040 1.00 67.32 382 ALA A CA 1
ATOM 2961 C C . ALA A 1 409 ? 101.152 152.257 145.037 1.00 67.32 382 ALA A C 1
ATOM 2962 O O . ALA A 1 409 ? 102.337 152.022 144.783 1.00 67.32 382 ALA A O 1
ATOM 2964 N N . LYS A 1 410 ? 100.756 152.831 146.169 1.00 66.37 383 LYS A N 1
ATOM 2965 C CA . LYS A 1 410 ? 101.705 153.383 147.121 1.00 66.37 383 LYS A CA 1
ATOM 2966 C C . LYS A 1 410 ? 101.469 152.811 148.509 1.00 66.37 383 LYS A C 1
ATOM 2967 O O . LYS A 1 410 ? 100.366 152.368 148.840 1.00 66.37 383 LYS A O 1
ATOM 2973 N N . ASP A 1 411 ? 102.533 152.826 149.314 1.00 65.58 384 ASP A N 1
ATOM 2974 C CA . ASP A 1 411 ? 102.493 152.399 150.712 1.00 65.58 384 ASP A CA 1
ATOM 2975 C C . ASP A 1 411 ? 102.027 150.952 150.851 1.00 65.58 384 ASP A C 1
ATOM 2976 O O . ASP A 1 411 ? 101.254 150.614 151.749 1.00 65.58 384 ASP A O 1
ATOM 2981 N N . ILE A 1 412 ? 102.498 150.089 149.958 1.00 66.41 385 ILE A N 1
ATOM 2982 C CA . ILE A 1 412 ? 102.226 148.660 150.068 1.00 66.41 385 ILE A CA 1
ATOM 2983 C C . ILE A 1 412 ? 103.240 148.058 151.029 1.00 66.41 385 ILE A C 1
ATOM 2984 O O . ILE A 1 412 ? 104.452 148.155 150.811 1.00 66.41 385 ILE A O 1
ATOM 2989 N N . CYS A 1 413 ? 102.747 147.435 152.096 1.00 69.55 386 CYS A N 1
ATOM 2990 C CA . CYS A 1 413 ? 103.602 146.791 153.086 1.00 69.55 386 CYS A CA 1
ATOM 2991 C C . CYS A 1 413 ? 103.065 145.382 153.291 1.00 69.55 386 CYS A C 1
ATOM 2992 O O . CYS A 1 413 ? 101.835 145.199 153.364 1.00 69.55 386 CYS A O 1
ATOM 2995 N N . PRO A 1 414 ? 103.918 144.351 153.352 1.00 67.75 387 PRO A N 1
ATOM 2996 C CA . PRO A 1 414 ? 105.373 144.364 153.208 1.00 67.75 387 PRO A CA 1
ATOM 2997 C C . PRO A 1 414 ? 105.841 144.437 151.762 1.00 67.75 387 PRO A C 1
ATOM 2998 O O . PRO A 1 414 ? 105.039 144.306 150.839 1.00 67.75 387 PRO A O 1
ATOM 3002 N N . SER A 1 415 ? 107.142 144.643 151.578 1.00 67.99 388 SER A N 1
ATOM 3003 C CA . SER A 1 415 ? 107.734 144.710 150.250 1.00 67.99 388 SER A CA 1
ATOM 3004 C C . SER A 1 415 ? 107.935 143.315 149.675 1.00 67.99 388 SER A C 1
ATOM 3005 O O . SER A 1 415 ? 107.398 142.336 150.202 1.00 67.99 388 SER A O 1
ATOM 3008 N N . ALA A 1 416 ? 108.701 143.218 148.588 1.00 70.53 389 ALA A N 1
ATOM 3009 C CA . ALA A 1 416 ? 108.996 141.921 147.991 1.00 70.53 389 ALA A CA 1
ATOM 3010 C C . ALA A 1 416 ? 109.770 141.033 148.957 1.00 70.53 389 ALA A C 1
ATOM 3011 O O . ALA A 1 416 ? 109.528 139.823 149.029 1.00 70.53 389 ALA A O 1
ATOM 3013 N N . MET A 1 417 ? 110.709 141.616 149.705 1.00 72.21 390 MET A N 1
ATOM 3014 C CA . MET A 1 417 ? 111.410 140.864 150.739 1.00 72.21 390 MET A CA 1
ATOM 3015 C C . MET A 1 417 ? 110.472 140.394 151.840 1.00 72.21 390 MET A C 1
ATOM 3016 O O . MET A 1 417 ? 110.698 139.328 152.423 1.00 72.21 390 MET A O 1
ATOM 3021 N N . GLY A 1 418 ? 109.430 141.164 152.139 1.00 70.28 391 GLY A N 1
ATOM 3022 C CA . GLY A 1 418 ? 108.433 140.749 153.103 1.00 70.28 391 GLY A CA 1
ATOM 3023 C C . GLY A 1 418 ? 108.810 141.036 154.539 1.00 70.28 391 GLY A C 1
ATOM 3024 O O . GLY A 1 418 ? 109.950 141.407 154.828 1.00 70.28 391 GLY A O 1
ATOM 3025 N N . TYR A 1 419 ? 107.848 140.874 155.451 1.00 69.13 392 TYR A N 1
ATOM 3026 C CA . TYR A 1 419 ? 108.140 141.037 156.870 1.00 69.13 392 TYR A CA 1
ATOM 3027 C C . TYR A 1 419 ? 109.115 139.986 157.377 1.00 69.13 392 TYR A C 1
ATOM 3028 O O . TYR A 1 419 ? 109.982 140.299 158.200 1.00 69.13 392 TYR A O 1
ATOM 3037 N N . HIS A 1 420 ? 108.999 138.747 156.915 1.00 65.26 393 HIS A N 1
ATOM 3038 C CA . HIS A 1 420 ? 109.842 137.670 157.406 1.00 65.26 393 HIS A CA 1
ATOM 3039 C C . HIS A 1 420 ? 110.887 137.294 156.367 1.00 65.26 393 HIS A C 1
ATOM 3040 O O . HIS A 1 420 ? 110.581 137.144 155.180 1.00 65.26 393 HIS A O 1
ATOM 3047 N N . ASN A 1 421 ? 112.123 137.149 156.831 1.00 64.85 394 ASN A N 1
ATOM 3048 C CA . ASN A 1 421 ? 113.255 136.784 155.994 1.00 64.85 394 ASN A CA 1
ATOM 3049 C C . ASN A 1 421 ? 113.307 135.269 155.822 1.00 64.85 394 ASN A C 1
ATOM 3050 O O . ASN A 1 421 ? 112.360 134.543 156.136 1.00 64.85 394 ASN A O 1
ATOM 3055 N N . GLN A 1 422 ? 114.437 134.776 155.317 1.00 63.94 395 GLN A N 1
ATOM 3056 C CA . GLN A 1 422 ? 114.692 133.353 155.153 1.00 63.94 395 GLN A CA 1
ATOM 3057 C C . GLN A 1 422 ? 115.397 132.738 156.357 1.00 63.94 395 GLN A C 1
ATOM 3058 O O . GLN A 1 422 ? 115.976 131.653 156.241 1.00 63.94 395 GLN A O 1
ATOM 3064 N N . GLY A 1 423 ? 115.345 133.395 157.513 1.00 59.37 396 GLY A N 1
ATOM 3065 C CA . GLY A 1 423 ? 116.066 132.934 158.678 1.00 59.37 396 GLY A CA 1
ATOM 3066 C C . GLY A 1 423 ? 115.363 131.809 159.410 1.00 59.37 396 GLY A C 1
ATOM 3067 O O . GLY A 1 423 ? 114.330 131.289 158.989 1.00 59.37 396 GLY A O 1
ATOM 3068 N N . HIS A 1 424 ? 115.953 131.428 160.542 1.00 55.45 397 HIS A N 1
ATOM 3069 C CA . HIS A 1 424 ? 115.461 130.334 161.372 1.00 55.45 397 HIS A CA 1
ATOM 3070 C C . HIS A 1 424 ? 115.134 130.888 162.753 1.00 55.45 397 HIS A C 1
ATOM 3071 O O . HIS A 1 424 ? 116.041 131.208 163.528 1.00 55.45 397 HIS A O 1
ATOM 3078 N N . ASP A 1 425 ? 113.844 130.989 163.067 1.00 58.34 398 ASP A N 1
ATOM 3079 C CA . ASP A 1 425 ? 113.403 131.559 164.332 1.00 58.34 398 ASP A CA 1
ATOM 3080 C C . ASP A 1 425 ? 113.548 130.528 165.451 1.00 58.34 398 ASP A C 1
ATOM 3081 O O . ASP A 1 425 ? 114.079 129.433 165.253 1.00 58.34 398 ASP A O 1
ATOM 3086 N N . SER A 1 426 ? 113.076 130.869 166.652 1.00 55.49 399 SER A N 1
ATOM 3087 C CA . SER A 1 426 ? 113.295 130.004 167.805 1.00 55.49 399 SER A CA 1
ATOM 3088 C C . SER A 1 426 ? 112.021 129.828 168.619 1.00 55.49 399 SER A C 1
ATOM 3089 O O . SER A 1 426 ? 111.099 130.643 168.555 1.00 55.49 399 SER A O 1
ATOM 3092 N N . TYR A 1 427 ? 111.993 128.751 169.405 1.00 55.00 400 TYR A N 1
ATOM 3093 C CA . TYR A 1 427 ? 110.853 128.408 170.242 1.00 55.00 400 TYR A CA 1
ATOM 3094 C C . TYR A 1 427 ? 111.322 128.026 171.638 1.00 55.00 400 TYR A C 1
ATOM 3095 O O . TYR A 1 427 ? 112.279 127.264 171.793 1.00 55.00 400 TYR A O 1
ATOM 3104 N N . ASP A 1 428 ? 110.638 128.557 172.649 1.00 57.77 401 ASP A N 1
ATOM 3105 C CA . ASP A 1 428 ? 110.887 128.229 174.049 1.00 57.77 401 ASP A CA 1
ATOM 3106 C C . ASP A 1 428 ? 109.712 127.429 174.591 1.00 57.77 401 ASP A C 1
ATOM 3107 O O . ASP A 1 428 ? 108.588 127.959 174.665 1.00 57.77 401 ASP A O 1
ATOM 3112 N N . PRO A 1 429 ? 109.918 126.161 174.966 1.00 57.20 402 PRO A N 1
ATOM 3113 C CA . PRO A 1 429 ? 108.784 125.330 175.407 1.00 57.20 402 PRO A CA 1
ATOM 3114 C C . PRO A 1 429 ? 108.265 125.671 176.792 1.00 57.20 402 PRO A C 1
ATOM 3115 O O . PRO A 1 429 ? 107.046 125.699 176.996 1.00 57.20 402 PRO A O 1
ATOM 3119 N N . LYS A 1 430 ? 109.154 125.914 177.759 1.00 57.34 403 LYS A N 1
ATOM 3120 C CA . LYS A 1 430 ? 108.706 126.180 179.122 1.00 57.34 403 LYS A CA 1
ATOM 3121 C C . LYS A 1 430 ? 107.874 127.453 179.196 1.00 57.34 403 LYS A C 1
ATOM 3122 O O . LYS A 1 430 ? 106.846 127.491 179.881 1.00 57.34 403 LYS A O 1
ATOM 3128 N N . ARG A 1 431 ? 108.303 128.505 178.504 1.00 58.45 404 ARG A N 1
ATOM 3129 C CA . ARG A 1 431 ? 107.536 129.738 178.422 1.00 58.45 404 ARG A CA 1
ATOM 3130 C C . ARG A 1 431 ? 106.500 129.717 177.308 1.00 58.45 404 ARG A C 1
ATOM 3131 O O . ARG A 1 431 ? 105.626 130.589 177.284 1.00 58.45 404 ARG A O 1
ATOM 3139 N N . GLU A 1 432 ? 106.577 128.745 176.398 1.00 59.58 405 GLU A N 1
ATOM 3140 C CA . GLU A 1 432 ? 105.681 128.644 175.247 1.00 59.58 405 GLU A CA 1
ATOM 3141 C C . GLU A 1 432 ? 105.692 129.939 174.434 1.00 59.58 405 GLU A C 1
ATOM 3142 O O . GLU A 1 432 ? 104.668 130.596 174.246 1.00 59.58 405 GLU A O 1
ATOM 3148 N N . LEU A 1 433 ? 106.877 130.299 173.948 1.00 57.34 406 LEU A N 1
ATOM 3149 C CA . LEU A 1 433 ? 107.048 131.551 173.223 1.00 57.34 406 LEU A CA 1
ATOM 3150 C C . LEU A 1 433 ? 107.812 131.320 171.929 1.00 57.34 406 LEU A C 1
ATOM 3151 O O . LEU A 1 433 ? 108.612 130.391 171.820 1.00 57.34 406 LEU A O 1
ATOM 3156 N N . PHE A 1 434 ? 107.550 132.170 170.942 1.00 55.09 407 PHE A N 1
ATOM 3157 C CA . PHE A 1 434 ? 108.262 132.150 169.672 1.00 55.09 407 PHE A CA 1
ATOM 3158 C C . PHE A 1 434 ? 109.048 133.443 169.525 1.00 55.09 407 PHE A C 1
ATOM 3159 O O . PHE A 1 434 ? 108.476 134.532 169.620 1.00 55.09 407 PHE A O 1
ATOM 3167 N N . PHE A 1 435 ? 110.349 133.324 169.296 1.00 55.40 408 PHE A N 1
ATOM 3168 C CA . PHE A 1 435 ? 111.217 134.477 169.104 1.00 55.40 408 PHE A CA 1
ATOM 3169 C C . PHE A 1 435 ? 111.517 134.613 167.619 1.00 55.40 408 PHE A C 1
ATOM 3170 O O . PHE A 1 435 ? 112.042 133.675 166.998 1.00 55.40 408 PHE A O 1
ATOM 3178 N N . MET A 1 436 ? 111.182 135.777 167.058 1.00 60.39 409 MET A N 1
ATOM 3179 C CA . MET A 1 436 ? 111.224 135.993 165.621 1.00 60.39 409 MET A CA 1
ATOM 3180 C C . MET A 1 436 ? 111.844 137.346 165.305 1.00 60.39 409 MET A C 1
ATOM 3181 O O . MET A 1 436 ? 111.777 138.285 166.105 1.00 60.39 409 MET A O 1
ATOM 3186 N N . GLY A 1 437 ? 112.446 137.430 164.120 1.00 60.50 410 GLY A N 1
ATOM 3187 C CA . GLY A 1 437 ? 112.961 138.677 163.591 1.00 60.50 410 GLY A CA 1
ATOM 3188 C C . GLY A 1 437 ? 112.201 139.093 162.349 1.00 60.50 410 GLY A C 1
ATOM 3189 O O . GLY A 1 437 ? 112.117 138.328 161.385 1.00 60.50 410 GLY A O 1
ATOM 3190 N N . ILE A 1 438 ? 111.645 140.302 162.352 1.00 61.27 411 ILE A N 1
ATOM 3191 C CA . ILE A 1 438 ? 110.684 140.733 161.347 1.00 61.27 411 ILE A CA 1
ATOM 3192 C C . ILE A 1 438 ? 111.203 141.986 160.655 1.00 61.27 411 ILE A C 1
ATOM 3193 O O . ILE A 1 438 ? 111.591 142.957 161.315 1.00 61.27 411 ILE A O 1
ATOM 3198 N N . ASN A 1 439 ? 111.201 141.962 159.326 1.00 64.74 412 ASN A N 1
ATOM 3199 C CA . ASN A 1 439 ? 111.604 143.118 158.546 1.00 64.74 412 ASN A CA 1
ATOM 3200 C C . ASN A 1 439 ? 110.548 144.214 158.652 1.00 64.74 412 ASN A C 1
ATOM 3201 O O . ASN A 1 439 ? 109.385 143.963 158.975 1.00 64.74 412 ASN A O 1
ATOM 3206 N N . HIS A 1 440 ? 110.964 145.450 158.375 1.00 62.62 413 HIS A N 1
ATOM 3207 C CA . HIS A 1 440 ? 110.041 146.588 158.394 1.00 62.62 413 HIS A CA 1
ATOM 3208 C C . HIS A 1 440 ? 110.373 147.466 157.187 1.00 62.62 413 HIS A C 1
ATOM 3209 O O . HIS A 1 440 ? 111.158 148.412 157.291 1.00 62.62 413 HIS A O 1
ATOM 3216 N N . ILE A 1 441 ? 109.765 147.148 156.043 1.00 64.68 414 ILE A N 1
ATOM 3217 C CA . ILE A 1 441 ? 109.997 147.861 154.789 1.00 64.68 414 ILE A CA 1
ATOM 3218 C C . ILE A 1 441 ? 108.672 148.005 154.052 1.00 64.68 414 ILE A C 1
ATOM 3219 O O . ILE A 1 441 ? 107.826 147.105 154.101 1.00 64.68 414 ILE A O 1
ATOM 3224 N N . CYS A 1 442 ? 108.476 149.127 153.366 1.00 66.76 415 CYS A N 1
ATOM 3225 C CA . CYS A 1 442 ? 107.293 149.341 152.549 1.00 66.76 415 CYS A CA 1
ATOM 3226 C C . CYS A 1 442 ? 107.689 149.679 151.115 1.00 66.76 415 CYS A C 1
ATOM 3227 O O . CYS A 1 442 ? 108.790 150.169 150.842 1.00 66.76 415 CYS A O 1
ATOM 3230 N N . MET A 1 443 ? 106.761 149.409 150.196 1.00 65.79 416 MET A N 1
ATOM 3231 C CA . MET A 1 443 ? 107.063 149.282 148.778 1.00 65.79 416 MET A CA 1
ATOM 3232 C C . MET A 1 443 ? 106.130 150.142 147.937 1.00 65.79 416 MET A C 1
ATOM 3233 O O . MET A 1 443 ? 104.977 150.384 148.303 1.00 65.79 416 MET A O 1
ATOM 3238 N N . ASP A 1 444 ? 106.652 150.605 146.805 1.00 64.79 417 ASP A N 1
ATOM 3239 C CA . ASP A 1 444 ? 105.893 151.269 145.756 1.00 64.79 417 ASP A CA 1
ATOM 3240 C C . ASP A 1 444 ? 105.923 150.411 144.496 1.00 64.79 417 ASP A C 1
ATOM 3241 O O . ASP A 1 444 ? 106.738 149.496 144.360 1.00 64.79 417 ASP A O 1
ATOM 3246 N N . TRP A 1 445 ? 105.023 150.715 143.563 1.00 63.38 418 TRP A N 1
ATOM 3247 C CA . TRP A 1 445 ? 104.884 149.914 142.353 1.00 63.38 418 TRP A CA 1
ATOM 3248 C C . TRP A 1 445 ? 104.339 150.784 141.233 1.00 63.38 418 TRP A C 1
ATOM 3249 O O . TRP A 1 445 ? 103.257 151.361 141.370 1.00 63.38 418 TRP A O 1
ATOM 3260 N N . GLU A 1 446 ? 105.079 150.868 140.128 1.00 64.07 419 GLU A N 1
ATOM 3261 C CA . GLU A 1 446 ? 104.627 151.653 138.985 1.00 64.07 419 GLU A CA 1
ATOM 3262 C C . GLU A 1 446 ? 104.840 150.891 137.683 1.00 64.07 419 GLU A C 1
ATOM 3263 O O . GLU A 1 446 ? 105.987 150.663 137.280 1.00 64.07 419 GLU A O 1
ATOM 3269 N N . PRO A 1 447 ? 103.776 150.460 137.016 1.00 60.56 420 PRO A N 1
ATOM 3270 C CA . PRO A 1 447 ? 103.930 149.796 135.720 1.00 60.56 420 PRO A CA 1
ATOM 3271 C C . PRO A 1 447 ? 104.190 150.794 134.601 1.00 60.56 420 PRO A C 1
ATOM 3272 O O . PRO A 1 447 ? 103.901 151.986 134.709 1.00 60.56 420 PRO A O 1
ATOM 3276 N N . PHE A 1 448 ? 104.749 150.277 133.510 1.00 58.06 421 PHE A N 1
ATOM 3277 C CA . PHE A 1 448 ? 105.030 151.105 132.347 1.00 58.06 421 PHE A CA 1
ATOM 3278 C C . PHE A 1 448 ? 105.101 150.235 131.100 1.00 58.06 421 PHE A C 1
ATOM 3279 O O . PHE A 1 448 ? 105.387 149.034 131.165 1.00 58.06 421 PHE A O 1
ATOM 3287 N N . MET A 1 449 ? 104.828 150.871 129.961 1.00 61.89 422 MET A N 1
ATOM 3288 C CA . MET A 1 449 ? 104.909 150.243 128.649 1.00 61.89 422 MET A CA 1
ATOM 3289 C C . MET A 1 449 ? 105.592 151.205 127.689 1.00 61.89 422 MET A C 1
ATOM 3290 O O . MET A 1 449 ? 105.257 152.392 127.656 1.00 61.89 422 MET A O 1
ATOM 3295 N N . LEU A 1 450 ? 106.543 150.692 126.913 1.00 60.67 423 LEU A N 1
ATOM 3296 C CA . LEU A 1 450 ? 107.327 151.503 125.987 1.00 60.67 423 LEU A CA 1
ATOM 3297 C C . LEU A 1 450 ? 107.224 150.904 124.592 1.00 60.67 423 LEU A C 1
ATOM 3298 O O . LEU A 1 450 ? 107.596 149.728 124.397 1.00 60.67 423 LEU A O 1
ATOM 3303 N N . PRO A 1 451 ? 106.732 151.645 123.605 1.00 59.38 424 PRO A N 1
ATOM 3304 C CA . PRO A 1 451 ? 106.705 151.140 122.230 1.00 59.38 424 PRO A CA 1
ATOM 3305 C C . PRO A 1 451 ? 108.077 151.243 121.579 1.00 59.38 424 PRO A C 1
ATOM 3306 O O . PRO A 1 451 ? 109.005 151.853 122.108 1.00 59.38 424 PRO A O 1
ATOM 3310 N N . TYR A 1 452 ? 108.185 150.645 120.400 1.00 61.36 425 TYR A N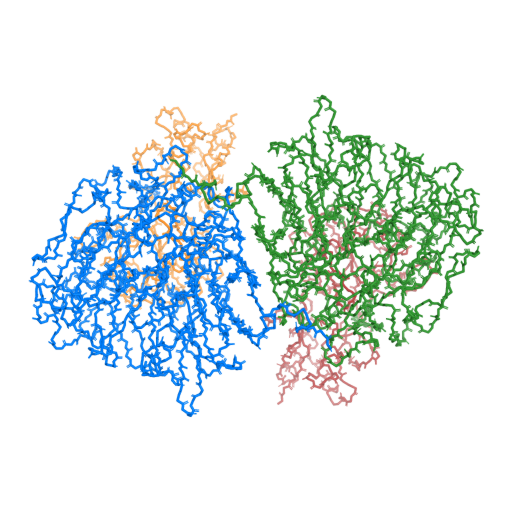 1
ATOM 3311 C CA . TYR A 1 452 ? 109.449 150.614 119.675 1.00 61.36 425 TYR A CA 1
ATOM 3312 C C . TYR A 1 452 ? 109.103 150.670 118.187 1.00 61.36 425 TYR A C 1
ATOM 3313 O O . TYR A 1 452 ? 108.003 151.087 117.812 1.00 61.36 425 TYR A O 1
ATOM 3322 N N . ARG A 1 453 ? 110.037 150.256 117.333 1.00 63.24 426 ARG A N 1
ATOM 3323 C CA . ARG A 1 453 ? 109.970 150.549 115.908 1.00 63.24 426 ARG A CA 1
ATOM 3324 C C . ARG A 1 453 ? 108.905 149.760 115.155 1.00 63.24 426 ARG A C 1
ATOM 3325 O O . ARG A 1 453 ? 107.956 150.352 114.633 1.00 63.24 426 ARG A O 1
ATOM 3333 N N . ALA A 1 454 ? 109.029 148.438 115.093 1.00 60.16 427 ALA A N 1
ATOM 3334 C CA . ALA A 1 454 ? 108.220 147.630 114.180 1.00 60.16 427 ALA A CA 1
ATOM 3335 C C . ALA A 1 454 ? 107.350 146.657 114.969 1.00 60.16 427 ALA A C 1
ATOM 3336 O O . ALA A 1 454 ? 107.729 145.501 115.174 1.00 60.16 427 ALA A O 1
ATOM 3338 N N . GLY A 1 455 ? 106.179 147.122 115.390 1.00 59.04 428 GLY A N 1
ATOM 3339 C CA . GLY A 1 455 ? 105.226 146.259 116.072 1.00 59.04 428 GLY A CA 1
ATOM 3340 C C . GLY A 1 455 ? 105.781 145.607 117.317 1.00 59.04 428 GLY A C 1
ATOM 3341 O O . GLY A 1 455 ? 105.499 144.432 117.582 1.00 59.04 428 GLY A O 1
ATOM 3342 N N . GLN A 1 456 ? 106.565 146.346 118.092 1.00 58.20 429 GLN A N 1
ATOM 3343 C CA . GLN A 1 456 ? 107.281 145.807 119.234 1.00 58.20 429 GLN A CA 1
ATOM 3344 C C . GLN A 1 456 ? 107.117 146.741 120.422 1.00 58.20 429 GLN A C 1
ATOM 3345 O O . GLN A 1 456 ? 107.130 147.964 120.264 1.00 58.20 429 GLN A O 1
ATOM 3351 N N . PHE A 1 457 ? 106.961 146.163 121.610 1.00 57.89 430 PHE A N 1
ATOM 3352 C CA . PHE A 1 457 ? 106.840 146.957 122.821 1.00 57.89 430 PHE A CA 1
ATOM 3353 C C . PHE A 1 457 ? 107.389 146.171 124.002 1.00 57.89 430 PHE A C 1
ATOM 3354 O O . PHE A 1 457 ? 107.529 144.947 123.950 1.00 57.89 430 PHE A O 1
ATOM 3362 N N . PHE A 1 458 ? 107.704 146.897 125.070 1.00 58.04 431 PHE A N 1
ATOM 3363 C CA . PHE A 1 458 ? 108.222 146.315 126.301 1.00 58.04 431 PHE A CA 1
ATOM 3364 C C . PHE A 1 458 ? 107.362 146.758 127.473 1.00 58.04 431 PHE A C 1
ATOM 3365 O O . PHE A 1 458 ? 107.095 147.952 127.633 1.00 58.04 431 PHE A O 1
ATOM 3373 N N . VAL A 1 459 ? 106.943 145.802 128.298 1.00 56.27 432 VAL A N 1
ATOM 3374 C CA . VAL A 1 459 ? 106.099 146.064 129.456 1.00 56.27 432 VAL A CA 1
ATOM 3375 C C . VAL A 1 459 ? 106.859 145.666 130.715 1.00 56.27 432 VAL A C 1
ATOM 3376 O O . VAL A 1 459 ? 107.560 144.649 130.732 1.00 56.27 432 VAL A O 1
ATOM 3380 N N . GLY A 1 460 ? 106.748 146.485 131.755 1.00 57.46 433 GLY A N 1
ATOM 3381 C CA . GLY A 1 460 ? 107.478 146.216 132.973 1.00 57.46 433 GLY A CA 1
ATOM 3382 C C . GLY A 1 460 ? 106.945 147.021 134.136 1.00 57.46 433 GLY A C 1
ATOM 3383 O O . GLY A 1 460 ? 105.924 147.701 134.029 1.00 57.46 433 GLY A O 1
ATOM 3384 N N . ALA A 1 461 ? 107.657 146.938 135.258 1.00 58.95 434 ALA A N 1
ATOM 3385 C CA . ALA A 1 461 ? 107.266 147.650 136.465 1.00 58.95 434 ALA A CA 1
ATOM 3386 C C . ALA A 1 461 ? 108.508 148.069 137.235 1.00 58.95 434 ALA A C 1
ATOM 3387 O O . ALA A 1 461 ? 109.520 147.366 137.238 1.00 58.95 434 ALA A O 1
ATOM 3389 N N . THR A 1 462 ? 108.417 149.223 137.892 1.00 61.32 435 THR A N 1
ATOM 3390 C CA . THR A 1 462 ? 109.493 149.754 138.713 1.00 61.32 435 THR A CA 1
ATOM 3391 C C . THR A 1 462 ? 109.051 149.813 140.169 1.00 61.32 435 THR A C 1
ATOM 3392 O O . THR A 1 462 ? 107.873 150.034 140.473 1.00 61.32 435 THR A O 1
ATOM 3396 N N . LEU A 1 463 ? 110.012 149.609 141.068 1.00 63.96 436 LEU A N 1
ATOM 3397 C CA . LEU A 1 463 ? 109.745 149.441 142.487 1.00 63.96 436 LEU A CA 1
ATOM 3398 C C . LEU A 1 463 ? 110.641 150.358 143.306 1.00 63.96 436 LEU A C 1
ATOM 3399 O O . LEU A 1 463 ? 111.799 150.590 142.949 1.00 63.96 436 LEU A O 1
ATOM 3404 N N . ASN A 1 464 ? 110.098 150.871 144.407 1.00 65.55 437 ASN A N 1
ATOM 3405 C CA . ASN A 1 464 ? 110.843 151.655 145.381 1.00 65.55 437 ASN A CA 1
ATOM 3406 C C . ASN A 1 464 ? 110.623 151.056 146.760 1.00 65.55 437 ASN A C 1
ATOM 3407 O O . ASN A 1 464 ? 109.525 150.589 147.070 1.00 65.55 437 ASN A O 1
ATOM 3412 N N . MET A 1 465 ? 111.665 151.073 147.588 1.00 67.35 438 MET A N 1
ATOM 3413 C CA . MET A 1 465 ? 111.610 150.500 148.926 1.00 67.35 438 MET A CA 1
ATOM 3414 C C . MET A 1 465 ? 112.074 151.532 149.940 1.00 67.35 438 MET A C 1
ATOM 3415 O O . MET A 1 465 ? 113.122 152.157 149.755 1.00 67.35 438 MET A O 1
ATOM 3420 N N . TYR A 1 466 ? 111.304 151.708 151.005 1.00 65.14 439 TYR A N 1
ATOM 3421 C CA . TYR A 1 466 ? 111.607 152.710 152.013 1.00 65.14 439 TYR A CA 1
ATOM 3422 C C . TYR A 1 466 ? 111.194 152.219 153.393 1.00 65.14 439 TYR A C 1
ATOM 3423 O O . TYR A 1 466 ? 110.338 151.336 153.516 1.00 65.14 439 TYR A O 1
ATOM 3432 N N . PRO A 1 467 ? 111.794 152.765 154.451 1.00 62.11 440 PRO A N 1
ATOM 3433 C CA . PRO A 1 467 ? 111.493 152.289 155.807 1.00 62.11 440 PRO A CA 1
ATOM 3434 C C . PRO A 1 467 ? 110.054 152.557 156.221 1.00 62.11 440 PRO A C 1
ATOM 3435 O O . PRO A 1 467 ? 109.373 153.441 155.699 1.00 62.11 440 PRO A O 1
ATOM 3439 N N . GLY A 1 468 ? 109.602 151.768 157.196 1.00 60.21 441 GLY A N 1
ATOM 3440 C CA . GLY A 1 468 ? 108.227 151.800 157.629 1.00 60.21 441 GLY A CA 1
ATOM 3441 C C . GLY A 1 468 ? 107.927 152.965 158.545 1.00 60.21 441 GLY A C 1
ATOM 3442 O O . GLY A 1 468 ? 108.785 153.799 158.861 1.00 60.21 441 GLY A O 1
ATOM 3443 N N . PRO A 1 469 ? 106.668 153.033 158.983 1.00 59.97 442 PRO A N 1
ATOM 3444 C CA . PRO A 1 469 ? 106.222 154.187 159.781 1.00 59.97 442 PRO A CA 1
ATOM 3445 C C . PRO A 1 469 ? 106.962 154.365 161.092 1.00 59.97 442 PRO A C 1
ATOM 3446 O O . PRO A 1 469 ? 107.131 155.505 161.543 1.00 59.97 442 PRO A O 1
ATOM 3450 N N . LYS A 1 470 ? 107.401 153.280 161.728 1.00 62.12 443 LYS A N 1
ATOM 3451 C CA . LYS A 1 470 ? 108.010 153.375 163.048 1.00 62.12 443 LYS A CA 1
ATOM 3452 C C . LYS A 1 470 ? 109.471 153.797 163.010 1.00 62.12 443 LYS A C 1
ATOM 3453 O O . LYS A 1 470 ? 110.048 154.060 164.069 1.00 62.12 443 LYS A O 1
ATOM 3459 N N . GLY A 1 471 ? 110.081 153.870 161.832 1.00 63.75 444 GLY A N 1
ATOM 3460 C CA . GLY A 1 471 ? 111.458 154.277 161.689 1.00 63.75 444 GLY A CA 1
ATOM 3461 C C . GLY A 1 471 ? 111.598 155.703 161.197 1.00 63.75 444 GLY A C 1
ATOM 3462 O O . GLY A 1 471 ? 110.701 156.538 161.351 1.00 63.75 444 GLY A O 1
ATOM 3463 N N . ASP A 1 472 ? 112.750 155.984 160.597 1.00 67.72 445 ASP A N 1
ATOM 3464 C CA . ASP A 1 472 ? 113.057 157.292 160.034 1.00 67.72 445 ASP A CA 1
ATOM 3465 C C . ASP A 1 472 ? 113.209 157.163 158.526 1.00 67.72 445 ASP A C 1
ATOM 3466 O O . ASP A 1 472 ? 113.983 156.328 158.046 1.00 67.72 445 ASP A O 1
ATOM 3471 N N . ARG A 1 473 ? 112.473 157.988 157.784 1.00 67.77 446 ARG A N 1
ATOM 3472 C CA . ARG A 1 473 ? 112.516 157.930 156.329 1.00 67.77 446 ARG A CA 1
ATOM 3473 C C . ARG A 1 473 ? 113.600 158.811 155.729 1.00 67.77 446 ARG A C 1
ATOM 3474 O O . ARG A 1 473 ? 114.196 158.438 154.712 1.00 67.77 446 ARG A O 1
ATOM 3482 N N . GLN A 1 474 ? 113.868 159.972 156.328 1.00 68.19 447 GLN A N 1
ATOM 3483 C CA . GLN A 1 474 ? 114.866 160.878 155.769 1.00 68.19 447 GLN A CA 1
ATOM 3484 C C . GLN A 1 474 ? 116.263 160.270 155.814 1.00 68.19 447 GLN A C 1
ATOM 3485 O O . GLN A 1 474 ? 117.021 160.368 154.842 1.00 68.19 447 GLN A O 1
ATOM 3491 N N . ASN A 1 475 ? 116.623 159.639 156.928 1.00 66.84 448 ASN A N 1
ATOM 3492 C CA . ASN A 1 475 ? 117.961 159.093 157.110 1.00 66.84 448 ASN A CA 1
ATOM 3493 C C . ASN A 1 475 ? 118.069 157.623 156.729 1.00 66.84 448 ASN A C 1
ATOM 3494 O O . ASN A 1 475 ? 119.167 157.062 156.809 1.00 66.84 448 ASN A O 1
ATOM 3499 N N . TYR A 1 476 ? 116.967 156.988 156.329 1.00 64.17 449 TYR A N 1
ATOM 3500 C CA . TYR A 1 476 ? 116.971 155.600 155.863 1.00 64.17 449 TYR A CA 1
ATOM 3501 C C . TYR A 1 476 ? 117.523 154.646 156.924 1.00 64.17 449 TYR A C 1
ATOM 3502 O O . TYR A 1 476 ? 118.464 153.889 156.682 1.00 64.17 449 TYR A O 1
ATOM 3511 N N . GLU A 1 477 ? 116.921 154.682 158.112 1.00 63.73 450 GLU A N 1
ATOM 3512 C CA . GLU A 1 477 ? 117.303 153.797 159.203 1.00 63.73 450 GLU A CA 1
ATOM 3513 C C . GLU A 1 477 ? 116.061 153.383 159.981 1.00 63.73 450 GLU A C 1
ATOM 3514 O O . GLU A 1 477 ? 115.033 154.063 159.957 1.00 63.73 450 GLU A O 1
ATOM 3520 N N . GLY A 1 478 ? 116.171 152.256 160.681 1.00 61.05 451 GLY A N 1
ATOM 3521 C CA . GLY A 1 478 ? 115.052 151.718 161.432 1.00 61.05 451 GLY A CA 1
ATOM 3522 C C . GLY A 1 478 ? 114.243 150.709 160.646 1.00 61.05 451 GLY A C 1
ATOM 3523 O O . GLY A 1 478 ? 113.025 150.850 160.511 1.00 61.05 451 GLY A O 1
ATOM 3524 N N . LEU A 1 479 ? 114.910 149.680 160.126 1.00 59.80 452 LEU A N 1
ATOM 3525 C CA . LEU A 1 479 ? 114.316 148.766 159.159 1.00 59.80 452 LEU A CA 1
ATOM 3526 C C . LEU A 1 479 ? 114.028 147.376 159.719 1.00 59.80 452 LEU A C 1
ATOM 3527 O O . LEU A 1 479 ? 113.690 146.476 158.944 1.00 59.80 452 LEU A O 1
ATOM 3532 N N . GLY A 1 480 ? 114.146 147.166 161.028 1.00 59.21 453 GLY A N 1
ATOM 3533 C CA . GLY A 1 480 ? 113.990 145.828 161.570 1.00 59.21 453 GLY A CA 1
ATOM 3534 C C . GLY A 1 480 ? 113.432 145.807 162.977 1.00 59.21 453 GLY A C 1
ATOM 3535 O O . GLY A 1 480 ? 113.584 146.762 163.746 1.00 59.21 453 GLY A O 1
ATOM 3536 N N . GLN A 1 481 ? 112.811 144.677 163.318 1.00 58.79 454 GLN A N 1
ATOM 3537 C CA . GLN A 1 481 ? 112.198 144.477 164.621 1.00 58.79 454 GLN A CA 1
ATOM 3538 C C . GLN A 1 481 ? 112.476 143.060 165.097 1.00 58.79 454 GLN A C 1
ATOM 3539 O O . GLN A 1 481 ? 112.722 142.152 164.300 1.00 58.79 454 GLN A O 1
ATOM 3545 N N . ILE A 1 482 ? 112.421 142.876 166.413 1.00 57.02 455 ILE A N 1
ATOM 3546 C CA . ILE A 1 482 ? 112.517 141.559 167.032 1.00 57.02 455 ILE A CA 1
ATOM 3547 C C . ILE A 1 482 ? 111.374 141.415 168.029 1.00 57.02 455 ILE A C 1
ATOM 3548 O O . ILE A 1 482 ? 111.097 142.341 168.804 1.00 57.02 455 ILE A O 1
ATOM 3553 N N . LYS A 1 483 ? 110.689 140.269 167.988 1.00 58.46 456 LYS A N 1
ATOM 3554 C CA . LYS A 1 483 ? 109.447 140.099 168.730 1.00 58.46 456 LYS A CA 1
ATOM 3555 C C . LYS A 1 483 ? 109.363 138.717 169.367 1.00 58.46 456 LYS A C 1
ATOM 3556 O O . LYS A 1 483 ? 110.001 137.754 168.925 1.00 58.46 456 LYS A O 1
ATOM 3562 N N . ALA A 1 484 ? 108.550 138.646 170.423 1.00 57.51 457 ALA A N 1
ATOM 3563 C CA . ALA A 1 484 ? 108.176 137.409 171.096 1.00 57.51 457 ALA A CA 1
ATOM 3564 C C . ALA A 1 484 ? 106.668 137.234 170.986 1.00 57.51 457 ALA A C 1
ATOM 3565 O O . ALA A 1 484 ? 105.912 138.177 171.240 1.00 57.51 457 ALA A O 1
ATOM 3567 N N . TYR A 1 485 ? 106.236 136.030 170.622 1.00 57.58 458 TYR A N 1
ATOM 3568 C CA . TYR A 1 485 ? 104.878 135.781 170.163 1.00 57.58 458 TYR A CA 1
ATOM 3569 C C . TYR A 1 485 ? 104.311 134.542 170.845 1.00 57.58 458 TYR A C 1
ATOM 3570 O O . TYR A 1 485 ? 105.040 133.594 171.145 1.00 57.58 458 TYR A O 1
ATOM 3579 N N . ASN A 1 486 ? 103.003 134.561 171.093 1.00 57.82 459 ASN A N 1
ATOM 3580 C CA . ASN A 1 486 ? 102.270 133.404 171.599 1.00 57.82 459 ASN A CA 1
ATOM 3581 C C . ASN A 1 486 ? 101.234 133.001 170.560 1.00 57.82 459 ASN A C 1
ATOM 3582 O O . ASN A 1 486 ? 100.398 133.819 170.165 1.00 57.82 459 ASN A O 1
ATOM 3587 N N . ALA A 1 487 ? 101.284 131.740 170.128 1.00 59.21 460 ALA A N 1
ATOM 3588 C CA . ALA A 1 487 ? 100.474 131.315 168.990 1.00 59.21 460 ALA A CA 1
ATOM 3589 C C . ALA A 1 487 ? 98.998 131.198 169.349 1.00 59.21 460 ALA A C 1
ATOM 3590 O O . ALA A 1 487 ? 98.134 131.653 168.591 1.00 59.21 460 ALA A O 1
ATOM 3592 N N . ILE A 1 488 ? 98.686 130.588 170.492 1.00 58.83 461 ILE A N 1
ATOM 3593 C CA . ILE A 1 488 ? 97.293 130.303 170.824 1.00 58.83 461 ILE A CA 1
ATOM 3594 C C . ILE A 1 488 ? 96.530 131.590 171.113 1.00 58.83 461 ILE A C 1
ATOM 3595 O O . ILE A 1 488 ? 95.422 131.800 170.606 1.00 58.83 461 ILE A O 1
ATOM 3600 N N . THR A 1 489 ? 97.110 132.475 171.925 1.00 58.02 462 THR A N 1
ATOM 3601 C CA . THR A 1 489 ? 96.402 133.693 172.308 1.00 58.02 462 THR A CA 1
ATOM 3602 C C . THR A 1 489 ? 96.566 134.796 171.269 1.00 58.02 462 THR A C 1
ATOM 3603 O O . THR A 1 489 ? 95.605 135.508 170.962 1.00 58.02 462 THR A O 1
ATOM 3607 N N . GLY A 1 490 ? 97.763 134.950 170.715 1.00 58.51 463 GLY A N 1
ATOM 3608 C CA . GLY A 1 490 ? 98.024 135.980 169.735 1.00 58.51 463 GLY A CA 1
ATOM 3609 C C . GLY A 1 490 ? 98.644 137.252 170.267 1.00 58.51 463 GLY A C 1
ATOM 3610 O O . GLY A 1 490 ? 98.694 138.245 169.534 1.00 58.51 463 GLY A O 1
ATOM 3611 N N . ASP A 1 491 ? 99.114 137.257 171.509 1.00 60.57 464 ASP A N 1
ATOM 3612 C CA . ASP A 1 491 ? 99.681 138.450 172.117 1.00 60.57 464 ASP A CA 1
ATOM 3613 C C . ASP A 1 491 ? 101.185 138.526 171.876 1.00 60.57 464 ASP A C 1
ATOM 3614 O O . ASP A 1 491 ? 101.844 137.532 171.566 1.00 60.57 464 ASP A O 1
ATOM 3619 N N . TYR A 1 492 ? 101.721 139.734 172.024 1.00 60.41 465 TYR A N 1
ATOM 3620 C CA . TYR A 1 492 ? 103.152 139.993 171.924 1.00 60.41 465 TYR A CA 1
ATOM 3621 C C . TYR A 1 492 ? 103.647 140.456 173.285 1.00 60.41 465 TYR A C 1
ATOM 3622 O O . TYR A 1 492 ? 103.177 141.472 173.806 1.00 60.41 465 TYR A O 1
ATOM 3631 N N . LYS A 1 493 ? 104.594 139.712 173.861 1.00 59.02 466 LYS A N 1
ATOM 3632 C CA . LYS A 1 493 ? 105.082 140.055 175.192 1.00 59.02 466 LYS A CA 1
ATOM 3633 C C . LYS A 1 493 ? 105.989 141.279 175.158 1.00 59.02 466 LYS A C 1
ATOM 3634 O O . LYS A 1 493 ? 105.879 142.160 176.018 1.00 59.02 466 LYS A O 1
ATOM 3640 N N . TRP A 1 494 ? 106.891 141.356 174.181 1.00 58.25 467 TRP A N 1
ATOM 3641 C CA . TRP A 1 494 ? 107.712 142.546 174.016 1.00 58.25 467 TRP A CA 1
ATOM 3642 C C . TRP A 1 494 ? 108.104 142.701 172.555 1.00 58.25 467 TRP A C 1
ATOM 3643 O O . TRP A 1 494 ? 108.105 141.740 171.782 1.00 58.25 467 TRP A O 1
ATOM 3654 N N . GLU A 1 495 ? 108.438 143.937 172.188 1.00 59.92 468 GLU A N 1
ATOM 3655 C CA . GLU A 1 495 ? 108.794 144.303 170.824 1.00 59.92 468 GLU A CA 1
ATOM 3656 C C . GLU A 1 495 ? 109.977 145.254 170.881 1.00 59.92 468 GLU A C 1
ATOM 3657 O O . GLU A 1 495 ? 109.973 146.184 171.692 1.00 59.92 468 GLU A O 1
ATOM 3663 N N . LYS A 1 496 ? 110.982 145.041 170.031 1.00 57.59 469 LYS A N 1
ATOM 3664 C CA . LYS A 1 496 ? 112.144 145.922 170.038 1.00 57.59 469 LYS A CA 1
ATOM 3665 C C . LYS A 1 496 ? 112.552 146.265 168.612 1.00 57.59 469 LYS A C 1
ATOM 3666 O O . LYS A 1 496 ? 112.337 145.490 167.678 1.00 57.59 469 LYS A O 1
ATOM 3672 N N . MET A 1 497 ? 113.161 147.442 168.462 1.00 57.00 470 MET A N 1
ATOM 3673 C CA . MET A 1 497 ? 113.563 147.991 167.174 1.00 57.00 470 MET A CA 1
ATOM 3674 C C . MET A 1 497 ? 115.060 147.811 166.951 1.00 57.00 470 MET A C 1
ATOM 3675 O O . MET A 1 497 ? 115.832 147.658 167.901 1.00 57.00 470 MET A O 1
ATOM 3680 N N . GLU A 1 498 ? 115.462 147.838 165.681 1.00 57.66 471 GLU A N 1
ATOM 3681 C CA . GLU A 1 498 ? 116.863 147.734 165.300 1.00 57.66 471 GLU A CA 1
ATOM 3682 C C . GLU A 1 498 ? 117.136 148.676 164.137 1.00 57.66 471 GLU A C 1
ATOM 3683 O O . GLU A 1 498 ? 116.222 149.092 163.421 1.00 57.66 471 GLU A O 1
ATOM 3689 N N . ARG A 1 499 ? 118.415 149.010 163.957 1.00 56.68 472 ARG A N 1
ATOM 3690 C CA . ARG A 1 499 ? 118.791 149.955 162.911 1.00 56.68 472 ARG A CA 1
ATOM 3691 C C . ARG A 1 499 ? 118.580 149.367 161.522 1.00 56.68 472 ARG A C 1
ATOM 3692 O O . ARG A 1 499 ? 118.001 150.022 160.649 1.00 56.68 472 ARG A O 1
ATOM 3700 N N . PHE A 1 500 ? 119.033 148.140 161.298 1.00 56.52 473 PHE A N 1
ATOM 3701 C CA . PHE A 1 500 ? 118.880 147.471 160.016 1.00 56.52 473 PHE A CA 1
ATOM 3702 C C . PHE A 1 500 ? 118.072 146.191 160.181 1.00 56.52 473 PHE A C 1
ATOM 3703 O O . PHE A 1 500 ? 117.695 145.797 161.287 1.00 56.52 473 PHE A O 1
ATOM 3711 N N . ALA A 1 501 ? 117.806 145.547 159.050 1.00 58.15 474 ALA A N 1
ATOM 3712 C CA . ALA A 1 501 ? 116.998 144.338 159.031 1.00 58.15 474 ALA A CA 1
ATOM 3713 C C . ALA A 1 501 ? 117.712 143.191 159.734 1.00 58.15 474 ALA A C 1
ATOM 3714 O O . ALA A 1 501 ? 118.943 143.119 159.764 1.00 58.15 474 ALA A O 1
ATOM 3716 N N . VAL A 1 502 ? 116.923 142.287 160.306 1.00 58.55 475 VAL A N 1
ATOM 3717 C CA . VAL A 1 502 ? 117.442 141.124 161.016 1.00 58.55 475 VAL A CA 1
ATOM 3718 C C . VAL A 1 502 ? 117.297 139.926 160.086 1.00 58.55 475 VAL A C 1
ATOM 3719 O O . VAL A 1 502 ? 116.205 139.377 159.920 1.00 58.55 475 VAL A O 1
ATOM 3723 N N . TRP A 1 503 ? 118.404 139.517 159.477 1.00 60.55 476 TRP A N 1
ATOM 3724 C CA . TRP A 1 503 ? 118.448 138.371 158.583 1.00 60.55 476 TRP A CA 1
ATOM 3725 C C . TRP A 1 503 ? 119.292 137.276 159.219 1.00 60.55 476 TRP A C 1
ATOM 3726 O O . TRP A 1 503 ? 120.428 137.528 159.634 1.00 60.55 476 TRP A O 1
ATOM 3737 N N . GLY A 1 504 ? 118.742 136.068 159.293 1.00 55.84 477 GLY A N 1
ATOM 3738 C CA . GLY A 1 504 ? 119.510 134.940 159.780 1.00 55.84 477 GLY A CA 1
ATOM 3739 C C . GLY A 1 504 ? 118.836 134.095 160.840 1.00 55.84 477 GLY A C 1
ATOM 3740 O O . GLY A 1 504 ? 118.996 132.871 160.847 1.00 55.84 477 GLY A O 1
ATOM 3741 N N . GLY A 1 505 ? 118.088 134.717 161.737 1.00 54.42 478 GLY A N 1
ATOM 3742 C CA . GLY A 1 505 ? 117.360 133.993 162.760 1.00 54.42 478 GLY A CA 1
ATOM 3743 C C . GLY A 1 505 ? 117.911 134.256 164.151 1.00 54.42 478 GLY A C 1
ATOM 3744 O O . GLY A 1 505 ? 118.825 135.055 164.356 1.00 54.42 478 GLY A O 1
ATOM 3745 N N . THR A 1 506 ? 117.323 133.550 165.114 1.00 53.25 479 THR A N 1
ATOM 3746 C CA . THR A 1 506 ? 117.625 133.722 166.527 1.00 53.25 479 THR A CA 1
ATOM 3747 C C . THR A 1 506 ? 117.842 132.364 167.181 1.00 53.25 479 THR A C 1
ATOM 3748 O O . THR A 1 506 ? 117.510 131.317 166.621 1.00 53.25 479 THR A O 1
ATOM 3752 N N . MET A 1 507 ? 118.411 132.390 168.385 1.00 53.19 480 MET A N 1
ATOM 3753 C CA . MET A 1 507 ? 118.565 131.200 169.211 1.00 53.19 480 MET A CA 1
ATOM 3754 C C . MET A 1 507 ? 118.076 131.501 170.621 1.00 53.19 480 MET A C 1
ATOM 3755 O O . MET A 1 507 ? 118.217 132.622 171.112 1.00 53.19 480 MET A O 1
ATOM 3760 N N . ALA A 1 508 ? 117.502 130.494 171.272 1.00 52.78 481 ALA A N 1
ATOM 3761 C CA . ALA A 1 508 ? 117.005 130.624 172.633 1.00 52.78 481 ALA A CA 1
ATOM 3762 C C . ALA A 1 508 ? 117.740 129.656 173.548 1.00 52.78 481 ALA A C 1
ATOM 3763 O O . ALA A 1 508 ? 118.112 128.553 173.139 1.00 52.78 481 ALA A O 1
ATOM 3765 N N . THR A 1 509 ? 117.948 130.073 174.796 1.00 54.54 482 THR A N 1
ATOM 3766 C CA . THR A 1 509 ? 118.692 129.276 175.759 1.00 54.54 482 THR A CA 1
ATOM 3767 C C . THR A 1 509 ? 117.906 129.182 177.059 1.00 54.54 482 THR A C 1
ATOM 3768 O O . THR A 1 509 ? 117.187 130.111 177.435 1.00 54.54 482 THR A O 1
ATOM 3772 N N . ALA A 1 510 ? 118.044 128.045 177.744 1.00 52.66 483 ALA A N 1
ATOM 3773 C CA . ALA A 1 510 ? 117.384 127.829 179.026 1.00 52.66 483 ALA A CA 1
ATOM 3774 C C . ALA A 1 510 ? 117.983 128.658 180.152 1.00 52.66 483 ALA A C 1
ATOM 3775 O O . ALA A 1 510 ? 117.527 128.534 181.293 1.00 52.66 483 ALA A O 1
ATOM 3777 N N . GLY A 1 511 ? 118.987 129.481 179.870 1.00 53.57 484 GLY A N 1
ATOM 3778 C CA . GLY A 1 511 ? 119.531 130.388 180.858 1.00 53.57 484 GLY A CA 1
ATOM 3779 C C . GLY A 1 511 ? 118.903 131.760 180.753 1.00 53.57 484 GLY A C 1
ATOM 3780 O O . GLY A 1 511 ? 119.496 132.758 181.174 1.00 53.57 484 GLY A O 1
ATOM 3781 N N . ASP A 1 512 ? 117.703 131.811 180.171 1.00 55.28 485 ASP A N 1
ATOM 3782 C CA . ASP A 1 512 ? 116.946 133.042 179.975 1.00 55.28 485 ASP A CA 1
ATOM 3783 C C . ASP A 1 512 ? 117.688 134.009 179.061 1.00 55.28 485 ASP A C 1
ATOM 3784 O O . ASP A 1 512 ? 117.960 135.149 179.449 1.00 55.28 485 ASP A O 1
ATOM 3789 N N . LEU A 1 513 ? 118.018 133.568 177.849 1.00 53.10 486 LEU A N 1
ATOM 3790 C CA . LEU A 1 513 ? 118.746 134.405 176.909 1.00 53.10 486 LEU A CA 1
ATOM 3791 C C . LEU A 1 513 ? 118.269 134.132 175.490 1.00 53.10 486 LEU A C 1
ATOM 3792 O O . LEU A 1 513 ? 117.910 133.003 175.140 1.00 53.10 486 LEU A O 1
ATOM 3797 N N . VAL A 1 514 ? 118.278 135.187 174.677 1.00 52.26 487 VAL A N 1
ATOM 3798 C CA . VAL A 1 514 ? 118.002 135.107 173.247 1.00 52.26 487 VAL A CA 1
ATOM 3799 C C . VAL A 1 514 ? 119.179 135.734 172.512 1.00 52.26 487 VAL A C 1
ATOM 3800 O O . VAL A 1 514 ? 119.512 136.901 172.748 1.00 52.26 487 VAL A O 1
ATOM 3804 N N . PHE A 1 515 ? 119.801 134.967 171.623 1.00 51.03 488 PHE A N 1
ATOM 3805 C CA . PHE A 1 515 ? 120.983 135.390 170.885 1.00 51.03 488 PHE A CA 1
ATOM 3806 C C . PHE A 1 515 ? 120.621 135.668 169.433 1.00 51.03 488 PHE A C 1
ATOM 3807 O O . PHE A 1 515 ? 119.863 134.906 168.821 1.00 51.03 488 PHE A O 1
ATOM 3815 N N . TYR A 1 516 ? 121.168 136.752 168.877 1.00 52.29 489 TYR A N 1
ATOM 3816 C CA . TYR A 1 516 ? 120.972 137.010 167.454 1.00 52.29 489 TYR A CA 1
ATOM 3817 C C . TYR A 1 516 ? 122.070 137.919 166.916 1.00 52.29 489 TYR A C 1
ATOM 3818 O O . TYR A 1 516 ? 122.710 138.668 167.659 1.00 52.29 489 TYR A O 1
ATOM 3827 N N . GLY A 1 517 ? 122.262 137.852 165.597 1.00 52.28 490 GLY A N 1
ATOM 3828 C CA . GLY A 1 517 ? 123.227 138.669 164.899 1.00 52.28 490 GLY A CA 1
ATOM 3829 C C . GLY A 1 517 ? 122.561 139.772 164.085 1.00 52.28 490 GLY A C 1
ATOM 3830 O O . GLY A 1 517 ? 121.357 139.768 163.841 1.00 52.28 490 GLY A O 1
ATOM 3831 N N . THR A 1 518 ? 123.384 140.729 163.660 1.00 53.64 491 THR A N 1
ATOM 3832 C CA . THR A 1 518 ? 122.909 141.931 162.990 1.00 53.64 491 THR A CA 1
ATOM 3833 C C . THR A 1 518 ? 123.773 142.222 161.770 1.00 53.64 491 THR A C 1
ATOM 3834 O O . THR A 1 518 ? 124.965 141.905 161.745 1.00 53.64 491 THR A O 1
ATOM 3838 N N . LEU A 1 519 ? 123.157 142.830 160.751 1.00 52.94 492 LEU A N 1
ATOM 3839 C CA . LEU A 1 519 ? 123.883 143.210 159.544 1.00 52.94 492 LEU A CA 1
ATOM 3840 C C . LEU A 1 519 ? 124.917 144.299 159.801 1.00 52.94 492 LEU A C 1
ATOM 3841 O O . LEU A 1 519 ? 125.823 144.478 158.981 1.00 52.94 492 LEU A O 1
ATOM 3846 N N . ASP A 1 520 ? 124.796 145.034 160.908 1.00 54.97 493 ASP A N 1
ATOM 3847 C CA . ASP A 1 520 ? 125.812 146.019 161.264 1.00 54.97 493 ASP A CA 1
ATOM 3848 C C . ASP A 1 520 ? 127.150 145.363 161.567 1.00 54.97 493 ASP A C 1
ATOM 3849 O O . ASP A 1 520 ? 128.202 145.929 161.252 1.00 54.97 493 ASP A O 1
ATOM 3854 N N . GLY A 1 521 ? 127.133 144.179 162.172 1.00 54.89 494 GLY A N 1
ATOM 3855 C CA . GLY A 1 521 ? 128.356 143.528 162.588 1.00 54.89 494 GLY A CA 1
ATOM 3856 C C . GLY A 1 521 ? 128.443 143.309 164.083 1.00 54.89 494 GLY A C 1
ATOM 3857 O O . GLY A 1 521 ? 129.536 143.346 164.656 1.00 54.89 494 GLY A O 1
ATOM 3858 N N . TYR A 1 522 ? 127.302 143.091 164.730 1.00 54.09 495 TYR A N 1
ATOM 3859 C CA . TYR A 1 522 ? 127.255 142.807 166.155 1.00 54.09 495 TYR A CA 1
ATOM 3860 C C . TYR A 1 522 ? 126.569 141.474 166.419 1.00 54.09 495 TYR A C 1
ATOM 3861 O O . TYR A 1 522 ? 125.695 141.040 165.664 1.00 54.09 495 TYR A O 1
ATOM 3870 N N . LEU A 1 523 ? 126.985 140.833 167.506 1.00 51.20 496 LEU A N 1
ATOM 3871 C CA . LEU A 1 523 ? 126.270 139.715 168.104 1.00 51.20 496 LEU A CA 1
ATOM 3872 C C . LEU A 1 523 ? 125.700 140.179 169.435 1.00 51.20 496 LEU A C 1
ATOM 3873 O O . LEU A 1 523 ? 126.435 140.723 170.269 1.00 51.20 496 LEU A O 1
ATOM 3878 N N . LYS A 1 524 ? 124.396 139.978 169.631 1.00 52.86 497 LYS A N 1
ATOM 3879 C CA . LYS A 1 524 ? 123.681 140.546 170.761 1.00 52.86 497 LYS A CA 1
ATOM 3880 C C . LYS A 1 524 ? 122.925 139.465 171.518 1.00 52.86 497 LYS A C 1
ATOM 3881 O O . LYS A 1 524 ? 122.462 138.475 170.935 1.00 52.86 497 LYS A O 1
ATOM 3887 N N . ALA A 1 525 ? 122.797 139.678 172.828 1.00 52.63 498 ALA A N 1
ATOM 3888 C CA . ALA A 1 525 ? 122.040 138.801 173.712 1.00 52.63 498 ALA A CA 1
ATOM 3889 C C . ALA A 1 525 ? 121.024 139.623 174.489 1.00 52.63 498 ALA A C 1
ATOM 3890 O O . ALA A 1 525 ? 121.365 140.671 175.045 1.00 52.63 498 ALA A O 1
ATOM 3892 N N . ARG A 1 526 ? 119.783 139.144 174.534 1.00 55.18 499 ARG A N 1
ATOM 3893 C CA . ARG A 1 526 ? 118.684 139.830 175.196 1.00 55.18 499 ARG A CA 1
ATOM 3894 C C . ARG A 1 526 ? 118.046 138.928 176.243 1.00 55.18 499 ARG A C 1
ATOM 3895 O O . ARG A 1 526 ? 118.104 137.698 176.149 1.00 55.18 499 ARG A O 1
ATOM 3903 N N . ASP A 1 527 ? 117.429 139.557 177.240 1.00 59.13 500 ASP A N 1
ATOM 3904 C CA . ASP A 1 527 ? 116.693 138.836 178.267 1.00 59.13 500 ASP A CA 1
ATOM 3905 C C . ASP A 1 527 ? 115.365 138.338 177.711 1.00 59.13 500 ASP A C 1
ATOM 3906 O O . ASP A 1 527 ? 114.700 139.031 176.936 1.00 59.13 500 ASP A O 1
ATOM 3911 N N . SER A 1 528 ? 114.982 137.125 178.111 1.00 58.86 501 SER A N 1
ATOM 3912 C CA . SER A 1 528 ? 113.809 136.490 177.521 1.00 58.86 501 SER A CA 1
ATOM 3913 C C . SER A 1 528 ? 112.512 137.107 178.031 1.00 58.86 501 SER A C 1
ATOM 3914 O O . SER A 1 528 ? 111.582 137.339 177.249 1.00 58.86 501 SER A O 1
ATOM 3917 N N . ASP A 1 529 ? 112.425 137.376 179.334 1.00 61.98 502 ASP A N 1
ATOM 3918 C CA . ASP A 1 529 ? 111.158 137.813 179.915 1.00 61.98 502 ASP A CA 1
ATOM 3919 C C . ASP A 1 529 ? 110.822 139.248 179.524 1.00 61.98 502 ASP A C 1
ATOM 3920 O O . ASP A 1 529 ? 109.681 139.548 179.154 1.00 61.98 502 ASP A O 1
ATOM 3925 N N . THR A 1 530 ? 111.797 140.150 179.598 1.00 61.17 503 THR A N 1
ATOM 3926 C CA . THR A 1 530 ? 111.561 141.575 179.395 1.00 61.17 503 THR A CA 1
ATOM 3927 C C . THR A 1 530 ? 112.078 142.095 178.064 1.00 61.17 503 THR A C 1
ATOM 3928 O O . THR A 1 530 ? 111.389 142.873 177.403 1.00 61.17 503 THR A O 1
ATOM 3932 N N . GLY A 1 531 ? 113.263 141.670 177.640 1.00 60.05 504 GLY A N 1
ATOM 3933 C CA . GLY A 1 531 ? 113.849 142.140 176.406 1.00 60.05 504 GLY A CA 1
ATOM 3934 C C . GLY A 1 531 ? 114.965 143.148 176.553 1.00 60.05 504 GLY A C 1
ATOM 3935 O O . GLY A 1 531 ? 115.396 143.715 175.544 1.00 60.05 504 GLY A O 1
ATOM 3936 N N . ASP A 1 532 ? 115.443 143.394 177.770 1.00 60.65 505 ASP A N 1
ATOM 3937 C CA . ASP A 1 532 ? 116.535 144.333 177.973 1.00 60.65 505 ASP A CA 1
ATOM 3938 C C . ASP A 1 532 ? 117.814 143.818 177.327 1.00 60.65 505 ASP A C 1
ATOM 3939 O O . ASP A 1 532 ? 118.097 142.617 177.341 1.00 60.65 505 ASP A O 1
ATOM 3944 N N . LEU A 1 533 ? 118.589 144.736 176.757 1.00 56.71 506 LEU A N 1
ATOM 3945 C CA . LEU A 1 533 ? 119.865 144.383 176.155 1.00 56.71 506 LEU A CA 1
ATOM 3946 C C . LEU A 1 533 ? 120.913 144.212 177.245 1.00 56.71 506 LEU A C 1
ATOM 3947 O O . LEU A 1 533 ? 121.088 145.093 178.092 1.00 56.71 506 LEU A O 1
ATOM 3952 N N . LEU A 1 534 ? 121.613 143.079 177.222 1.00 54.35 507 LEU A N 1
ATOM 3953 C CA . LEU A 1 534 ? 122.582 142.754 178.259 1.00 54.35 507 LEU A CA 1
ATOM 3954 C C . LEU A 1 534 ? 124.011 142.632 177.757 1.00 54.35 507 LEU A C 1
ATOM 3955 O O . LEU A 1 534 ? 124.938 142.918 178.514 1.00 54.35 507 LEU A O 1
ATOM 3960 N N . TRP A 1 535 ? 124.217 142.220 176.509 1.00 51.91 508 TRP A N 1
ATOM 3961 C CA . TRP A 1 535 ? 125.566 141.994 176.015 1.00 51.91 508 TRP A CA 1
ATOM 3962 C C . TRP A 1 535 ? 125.593 142.163 174.504 1.00 51.91 508 TRP A C 1
ATOM 3963 O O . TRP A 1 535 ? 124.671 141.730 173.805 1.00 51.91 508 TRP A O 1
ATOM 3974 N N . LYS A 1 536 ? 126.667 142.780 174.014 1.00 53.31 509 LYS A N 1
ATOM 3975 C CA . LYS A 1 536 ? 126.854 143.049 172.596 1.00 53.31 509 LYS A CA 1
ATOM 3976 C C . LYS A 1 536 ? 128.341 143.015 172.275 1.00 53.31 509 LYS A C 1
ATOM 3977 O O . LYS A 1 536 ? 129.154 143.554 173.030 1.00 53.31 509 LYS A O 1
ATOM 3983 N N . PHE A 1 537 ? 128.693 142.381 171.158 1.00 50.13 510 PHE A N 1
ATOM 3984 C CA . PHE A 1 537 ? 130.082 142.315 170.723 1.00 50.13 510 PHE A CA 1
ATOM 3985 C C . PHE A 1 537 ? 130.175 142.621 169.235 1.00 50.13 510 PHE A C 1
ATOM 3986 O O . PHE A 1 537 ? 129.232 142.383 168.478 1.00 50.13 510 PHE A O 1
ATOM 3994 N N . LYS A 1 538 ? 131.332 143.137 168.826 1.00 50.74 511 LYS A N 1
ATOM 3995 C CA . LYS A 1 538 ? 131.573 143.577 167.456 1.00 50.74 511 LYS A CA 1
ATOM 3996 C C . LYS A 1 538 ? 132.355 142.508 166.701 1.00 50.74 511 LYS A C 1
ATOM 3997 O O . LYS A 1 538 ? 133.475 142.162 167.091 1.00 50.74 511 LYS A O 1
ATOM 4003 N N . ILE A 1 539 ? 131.771 141.998 165.621 1.00 51.55 512 ILE A N 1
ATOM 4004 C CA . ILE A 1 539 ? 132.394 140.962 164.800 1.00 51.55 512 ILE A CA 1
ATOM 4005 C C . ILE A 1 539 ? 132.871 141.604 163.501 1.00 51.55 512 ILE A C 1
ATOM 4006 O O . ILE A 1 539 ? 132.404 142.699 163.154 1.00 51.55 512 ILE A O 1
ATOM 4011 N N . PRO A 1 540 ? 133.803 140.984 162.764 1.00 51.59 513 PRO A N 1
ATOM 4012 C CA . PRO A 1 540 ? 134.396 141.675 161.604 1.00 51.59 513 PRO A CA 1
ATOM 4013 C C . PRO A 1 540 ? 133.399 142.141 160.554 1.00 51.59 513 PRO A C 1
ATOM 4014 O O . PRO A 1 540 ? 133.574 143.229 159.993 1.00 51.59 513 PRO A O 1
ATOM 4018 N N . SER A 1 541 ? 132.362 141.359 160.264 1.00 52.71 514 SER A N 1
ATOM 4019 C CA . SER A 1 541 ? 131.414 141.708 159.216 1.00 52.71 514 SER A CA 1
ATOM 4020 C C . SER A 1 541 ? 130.015 141.302 159.655 1.00 52.71 514 SER A C 1
ATOM 4021 O O . SER A 1 541 ? 129.821 140.716 160.724 1.00 52.71 514 SER A O 1
ATOM 4024 N N . GLY A 1 542 ? 129.030 141.619 158.819 1.00 53.09 515 GLY A N 1
ATOM 4025 C CA . GLY A 1 542 ? 127.659 141.295 159.142 1.00 53.09 515 GLY A CA 1
ATOM 4026 C C . GLY A 1 542 ? 127.390 139.804 159.100 1.00 53.09 515 GLY A C 1
ATOM 4027 O O . GLY A 1 542 ? 128.122 139.021 158.496 1.00 53.09 515 GLY A O 1
ATOM 4028 N N . ALA A 1 543 ? 126.306 139.408 159.760 1.00 53.37 516 ALA A N 1
ATOM 4029 C CA . ALA A 1 543 ? 125.920 138.009 159.876 1.00 53.37 516 ALA A CA 1
ATOM 4030 C C . ALA A 1 543 ? 124.544 137.803 159.262 1.00 53.37 516 ALA A C 1
ATOM 4031 O O . ALA A 1 543 ? 123.614 138.565 159.544 1.00 53.37 516 ALA A O 1
ATOM 4033 N N . ILE A 1 544 ? 124.418 136.776 158.423 1.00 53.74 517 ILE A N 1
ATOM 4034 C CA . ILE A 1 544 ? 123.129 136.398 157.859 1.00 53.74 517 ILE A CA 1
ATOM 4035 C C . ILE A 1 544 ? 122.838 134.945 158.211 1.00 53.74 517 ILE A C 1
ATOM 4036 O O . ILE A 1 544 ? 122.099 134.258 157.498 1.00 53.74 517 ILE A O 1
ATOM 4041 N N . GLY A 1 545 ? 123.416 134.472 159.312 1.00 54.05 518 GLY A N 1
ATOM 4042 C CA . GLY A 1 545 ? 123.160 133.132 159.802 1.00 54.05 518 GLY A CA 1
ATOM 4043 C C . GLY A 1 545 ? 122.595 133.132 161.207 1.00 54.05 518 GLY A C 1
ATOM 4044 O O . GLY A 1 545 ? 122.132 134.170 161.688 1.00 54.05 518 GLY A O 1
ATOM 4045 N N . TYR A 1 546 ? 122.622 131.985 161.880 1.00 52.15 519 TYR A N 1
ATOM 4046 C CA . TYR A 1 546 ? 122.129 131.896 163.244 1.00 52.15 519 TYR A CA 1
ATOM 4047 C C . TYR A 1 546 ? 123.167 131.234 164.136 1.00 52.15 519 TYR A C 1
ATOM 4048 O O . TYR A 1 546 ? 123.921 130.367 163.684 1.00 52.15 519 TYR A O 1
ATOM 4057 N N . PRO A 1 547 ? 123.230 131.624 165.406 1.00 50.01 520 PRO A N 1
ATOM 4058 C CA . PRO A 1 547 ? 124.260 131.090 166.300 1.00 50.01 520 PRO A CA 1
ATOM 4059 C C . PRO A 1 547 ? 123.961 129.663 166.731 1.00 50.01 520 PRO A C 1
ATOM 4060 O O . PRO A 1 547 ? 122.832 129.178 166.648 1.00 50.01 520 PRO A O 1
ATOM 4064 N N . MET A 1 548 ? 125.008 128.988 167.204 1.00 49.41 521 MET A N 1
ATOM 4065 C CA . MET A 1 548 ? 124.852 127.647 167.748 1.00 49.41 521 MET A CA 1
ATOM 4066 C C . MET A 1 548 ? 125.667 127.529 169.028 1.00 49.41 521 MET A C 1
ATOM 4067 O O . MET A 1 548 ? 126.613 128.285 169.251 1.00 49.41 521 MET A O 1
ATOM 4072 N N . THR A 1 549 ? 125.281 126.584 169.882 1.00 47.59 522 THR A N 1
ATOM 4073 C CA . THR A 1 549 ? 125.939 126.393 171.167 1.00 47.59 522 THR A CA 1
ATOM 4074 C C . THR A 1 549 ? 126.233 124.918 171.398 1.00 47.59 522 THR A C 1
ATOM 4075 O O . THR A 1 549 ? 125.542 124.040 170.875 1.00 47.59 522 THR A O 1
ATOM 4079 N N . TYR A 1 550 ? 127.277 124.653 172.180 1.00 48.94 523 TYR A N 1
ATOM 4080 C CA . TYR A 1 550 ? 127.655 123.280 172.503 1.00 48.94 523 TYR A CA 1
ATOM 4081 C C . TYR A 1 550 ? 128.562 123.288 173.728 1.00 48.94 523 TYR A C 1
ATOM 4082 O O . TYR A 1 550 ? 128.880 124.342 174.282 1.00 48.94 523 TYR A O 1
ATOM 4091 N N . THR A 1 551 ? 128.961 122.091 174.162 1.00 51.78 524 THR A N 1
ATOM 4092 C CA . THR A 1 551 ? 129.912 121.913 175.252 1.00 51.78 524 THR A CA 1
ATOM 4093 C C . THR A 1 551 ? 130.940 120.860 174.867 1.00 51.78 524 THR A C 1
ATOM 4094 O O . THR A 1 551 ? 130.587 119.808 174.327 1.00 51.78 524 THR A O 1
ATOM 4098 N N . HIS A 1 552 ? 132.214 121.145 175.140 1.00 52.71 525 HIS A N 1
ATOM 4099 C CA . HIS A 1 552 ? 133.286 120.200 174.846 1.00 52.71 525 HIS A CA 1
ATOM 4100 C C . HIS A 1 552 ? 133.752 119.448 176.089 1.00 52.71 525 HIS A C 1
ATOM 4101 O O . HIS A 1 552 ? 133.648 118.220 176.148 1.00 52.71 525 HIS A O 1
ATOM 4108 N N . LYS A 1 553 ? 134.264 120.166 177.091 1.00 54.64 526 LYS A N 1
ATOM 4109 C CA . LYS A 1 553 ? 134.665 119.561 178.365 1.00 54.64 526 LYS A CA 1
ATOM 4110 C C . LYS A 1 553 ? 134.244 120.516 179.479 1.00 54.64 526 LYS A C 1
ATOM 4111 O O . LYS A 1 553 ? 135.032 121.358 179.916 1.00 54.64 526 LYS A O 1
ATOM 4117 N N . GLY A 1 554 ? 133.005 120.370 179.941 1.00 54.18 527 GLY A N 1
ATOM 4118 C CA . GLY A 1 554 ? 132.509 121.202 181.020 1.00 54.18 527 GLY A CA 1
ATOM 4119 C C . GLY A 1 554 ? 132.488 122.685 180.729 1.00 54.18 527 GLY A C 1
ATOM 4120 O O . GLY A 1 554 ? 132.396 123.487 181.661 1.00 54.18 527 GLY A O 1
ATOM 4121 N N . THR A 1 555 ? 132.572 123.078 179.461 1.00 51.86 528 THR A N 1
ATOM 4122 C CA . THR A 1 555 ? 132.603 124.483 179.083 1.00 51.86 528 THR A CA 1
ATOM 4123 C C . THR A 1 555 ? 131.670 124.706 177.905 1.00 51.86 528 THR A C 1
ATOM 4124 O O . THR A 1 555 ? 131.656 123.915 176.959 1.00 51.86 528 THR A O 1
ATOM 4128 N N . GLN A 1 556 ? 130.903 125.790 177.960 1.00 49.88 529 GLN A N 1
ATOM 4129 C CA . GLN A 1 556 ? 129.926 126.115 176.930 1.00 49.88 529 GLN A CA 1
ATOM 4130 C C . GLN A 1 556 ? 130.531 127.084 175.923 1.00 49.88 529 GLN A C 1
ATOM 4131 O O . GLN A 1 556 ? 131.151 128.080 176.308 1.00 49.88 529 GLN A O 1
ATOM 4137 N N . TYR A 1 557 ? 130.347 126.787 174.639 1.00 48.71 530 TYR A N 1
ATOM 4138 C CA . TYR A 1 557 ? 130.841 127.612 173.547 1.00 48.71 530 TYR A CA 1
ATOM 4139 C C . TYR A 1 557 ? 129.683 128.016 172.648 1.00 48.71 530 TYR A C 1
ATOM 4140 O O . TYR A 1 557 ? 128.780 127.213 172.381 1.00 48.71 530 TYR A O 1
ATOM 4149 N N . VAL A 1 558 ? 129.723 129.264 172.181 1.00 45.60 531 VAL A N 1
ATOM 4150 C CA . VAL A 1 558 ? 128.726 129.816 171.267 1.00 45.60 531 VAL A CA 1
ATOM 4151 C C . VAL A 1 558 ? 129.444 130.276 170.004 1.00 45.60 531 VAL A C 1
ATOM 4152 O O . VAL A 1 558 ? 130.309 131.155 170.064 1.00 45.60 531 VAL A O 1
ATOM 4156 N N . ALA A 1 559 ? 129.076 129.701 168.864 1.00 46.31 532 ALA A N 1
ATOM 4157 C CA . ALA A 1 559 ? 129.754 129.963 167.603 1.00 46.31 532 ALA A CA 1
ATOM 4158 C C . ALA A 1 559 ? 128.807 130.618 166.607 1.00 46.31 532 ALA A C 1
ATOM 4159 O O . ALA A 1 559 ? 127.601 130.335 166.591 1.00 46.31 532 ALA A O 1
ATOM 4161 N N . ILE A 1 560 ? 129.371 131.494 165.770 1.00 46.44 533 ILE A N 1
ATOM 4162 C CA . ILE A 1 560 ? 128.587 132.199 164.760 1.00 46.44 533 ILE A CA 1
ATOM 4163 C C . ILE A 1 560 ? 129.456 132.495 163.542 1.00 46.44 533 ILE A C 1
ATOM 4164 O O . ILE A 1 560 ? 130.659 132.747 163.655 1.00 46.44 533 ILE A O 1
ATOM 4169 N N . TYR A 1 561 ? 128.826 132.458 162.367 1.00 49.52 534 TYR A N 1
ATOM 4170 C CA . TYR A 1 561 ? 129.433 132.855 161.106 1.00 49.52 534 TYR A CA 1
ATOM 4171 C C . TYR A 1 561 ? 129.483 134.376 160.983 1.00 49.52 534 TYR A C 1
ATOM 4172 O O . TYR A 1 561 ? 128.841 135.113 161.735 1.00 49.52 534 TYR A O 1
ATOM 4181 N N . TYR A 1 562 ? 130.260 134.843 160.009 1.00 50.84 535 TYR A N 1
ATOM 4182 C CA . TYR A 1 562 ? 130.242 136.245 159.621 1.00 50.84 535 TYR A CA 1
ATOM 4183 C C . TYR A 1 562 ? 130.613 136.360 158.150 1.00 50.84 535 TYR A C 1
ATOM 4184 O O . TYR A 1 562 ? 131.428 135.589 157.633 1.00 50.84 535 TYR A O 1
ATOM 4193 N N . GLY A 1 563 ? 130.013 137.349 157.492 1.00 53.50 536 GLY A N 1
ATOM 4194 C CA . GLY A 1 563 ? 130.134 137.545 156.062 1.00 53.50 536 GLY A CA 1
ATOM 4195 C C . GLY A 1 563 ? 128.801 137.940 155.462 1.00 53.50 536 GLY A C 1
ATOM 4196 O O . GLY A 1 563 ? 127.800 137.246 155.660 1.00 53.50 536 GLY A O 1
ATOM 4197 N N . VAL A 1 564 ? 128.769 139.045 154.724 1.00 55.79 537 VAL A N 1
ATOM 4198 C CA . VAL A 1 564 ? 127.521 139.644 154.270 1.00 55.79 537 VAL A CA 1
ATOM 4199 C C . VAL A 1 564 ? 127.393 139.460 152.765 1.00 55.79 537 VAL A C 1
ATOM 4200 O O . VAL A 1 564 ? 128.388 139.380 152.037 1.00 55.79 537 VAL A O 1
ATOM 4204 N N . GLY A 1 565 ? 126.150 139.380 152.303 1.00 63.72 538 GLY A N 1
ATOM 4205 C CA . GLY A 1 565 ? 125.884 139.190 150.891 1.00 63.72 538 GLY A CA 1
ATOM 4206 C C . GLY A 1 565 ? 124.401 138.985 150.658 1.00 63.72 538 GLY A C 1
ATOM 4207 O O . GLY A 1 565 ? 123.575 139.329 151.503 1.00 63.72 538 GLY A O 1
ATOM 4208 N N . GLY A 1 566 ? 124.080 138.421 149.497 1.00 70.86 539 GLY A N 1
ATOM 4209 C CA . GLY A 1 566 ? 122.690 138.169 149.184 1.00 70.86 539 GLY A CA 1
ATOM 4210 C C . GLY A 1 566 ? 121.934 139.437 148.812 1.00 70.86 539 GLY A C 1
ATOM 4211 O O . GLY A 1 566 ? 122.504 140.441 148.375 1.00 70.86 539 GLY A O 1
ATOM 4212 N N . TRP A 1 567 ? 120.615 139.366 148.988 1.00 71.71 540 TRP A N 1
ATOM 4213 C CA . TRP A 1 567 ? 119.754 140.500 148.652 1.00 71.71 540 TRP A CA 1
ATOM 4214 C C . TRP A 1 567 ? 120.060 141.753 149.464 1.00 71.71 540 TRP A C 1
ATOM 4215 O O . TRP A 1 567 ? 120.150 142.838 148.863 1.00 71.71 540 TRP A O 1
ATOM 4226 N N . PRO A 1 568 ? 120.211 141.702 150.796 1.00 68.89 541 PRO A N 1
ATOM 4227 C CA . PRO A 1 568 ? 120.483 142.951 151.531 1.00 68.89 541 PRO A CA 1
ATOM 4228 C C . PRO A 1 568 ? 121.761 143.648 151.103 1.00 68.89 541 PRO A C 1
ATOM 4229 O O . PRO A 1 568 ? 121.824 144.882 151.127 1.00 68.89 541 PRO A O 1
ATOM 4233 N N . GLY A 1 569 ? 122.783 142.896 150.711 1.00 70.75 542 GLY A N 1
ATOM 4234 C CA . GLY A 1 569 ? 124.048 143.499 150.353 1.00 70.75 542 GLY A CA 1
ATOM 4235 C C . GLY A 1 569 ? 124.407 143.359 148.890 1.00 70.75 542 GLY A C 1
ATOM 4236 O O . GLY A 1 569 ? 125.573 143.144 148.554 1.00 70.75 542 GLY A O 1
ATOM 4237 N N . VAL A 1 570 ? 123.415 143.475 148.006 1.00 74.88 543 VAL A N 1
ATOM 4238 C CA . VAL A 1 570 ? 123.695 143.394 146.576 1.00 74.88 543 VAL A CA 1
ATOM 4239 C C . VAL A 1 570 ? 124.512 144.598 146.119 1.00 74.88 543 VAL A C 1
ATOM 4240 O O . VAL A 1 570 ? 125.473 144.457 145.352 1.00 74.88 543 VAL A O 1
ATOM 4244 N N . GLY A 1 571 ? 124.159 145.794 146.592 1.00 77.27 544 GLY A N 1
ATOM 4245 C CA . GLY A 1 571 ? 124.889 146.984 146.187 1.00 77.27 544 GLY A CA 1
ATOM 4246 C C . GLY A 1 571 ? 126.312 147.006 146.709 1.00 77.27 544 GLY A C 1
ATOM 4247 O O . GLY A 1 571 ? 127.236 147.408 145.998 1.00 77.27 544 GLY A O 1
ATOM 4248 N N . LEU A 1 572 ? 126.506 146.586 147.959 1.00 73.45 545 LEU A N 1
ATOM 4249 C CA . LEU A 1 572 ? 127.850 146.537 148.525 1.00 73.45 545 LEU A CA 1
ATOM 4250 C C . LEU A 1 572 ? 128.720 145.524 147.790 1.00 73.45 545 LEU A C 1
ATOM 4251 O O . LEU A 1 572 ? 129.901 145.783 147.533 1.00 73.45 545 LEU A O 1
ATOM 4256 N N . VAL A 1 573 ? 128.155 144.365 147.448 1.00 79.18 546 VAL A N 1
ATOM 4257 C CA . VAL A 1 573 ? 128.943 143.306 146.826 1.00 79.18 546 VAL A CA 1
ATOM 4258 C C . VAL A 1 573 ? 129.273 143.655 145.379 1.00 79.18 546 VAL A C 1
ATOM 4259 O O . VAL A 1 573 ? 130.431 143.571 144.954 1.00 79.18 546 VAL A O 1
ATOM 4263 N N . PHE A 1 574 ? 128.268 144.057 144.602 1.00 84.26 547 PHE A N 1
ATOM 4264 C CA . PHE A 1 574 ? 128.439 144.259 143.169 1.00 84.26 547 PHE A CA 1
ATOM 4265 C C . PHE A 1 574 ? 128.738 145.703 142.789 1.00 84.26 547 PHE A C 1
ATOM 4266 O O . PHE A 1 574 ? 128.855 145.999 141.596 1.00 84.26 547 PHE A O 1
ATOM 4274 N N . ASP A 1 575 ? 128.867 146.602 143.767 1.00 86.27 548 ASP A N 1
ATOM 4275 C CA . ASP A 1 575 ? 129.199 148.007 143.520 1.00 86.27 548 ASP A CA 1
ATOM 4276 C C . ASP A 1 575 ? 128.189 148.662 142.577 1.00 86.27 548 ASP A C 1
ATOM 4277 O O . ASP A 1 575 ? 128.544 149.228 141.541 1.00 86.27 548 ASP A O 1
ATOM 4282 N N . LEU A 1 576 ? 126.914 148.579 142.947 1.00 85.94 549 LEU A N 1
ATOM 4283 C CA . LEU A 1 576 ? 125.826 149.168 142.178 1.00 85.94 549 LEU A CA 1
ATOM 4284 C C . LEU A 1 576 ? 125.317 150.412 142.892 1.00 85.94 549 LEU A C 1
ATOM 4285 O O . LEU A 1 576 ? 125.046 150.372 144.096 1.00 85.94 549 LEU A O 1
ATOM 4290 N N . ALA A 1 577 ? 125.188 151.511 142.149 1.00 87.22 550 ALA A N 1
ATOM 4291 C CA . ALA A 1 577 ? 124.739 152.777 142.708 1.00 87.22 550 ALA A CA 1
ATOM 4292 C C . ALA A 1 577 ? 123.338 153.177 142.269 1.00 87.22 550 ALA A C 1
ATOM 4293 O O . ALA A 1 577 ? 122.790 154.140 142.818 1.00 87.22 550 ALA A O 1
ATOM 4295 N N . ASP A 1 578 ? 122.749 152.479 141.308 1.00 84.38 551 ASP A N 1
ATOM 4296 C CA . ASP A 1 578 ? 121.411 152.822 140.839 1.00 84.38 551 ASP A CA 1
ATOM 4297 C C . ASP A 1 578 ? 120.371 152.398 141.867 1.00 84.38 551 ASP A C 1
ATOM 4298 O O . ASP A 1 578 ? 120.330 151.217 142.243 1.00 84.38 551 ASP A O 1
ATOM 4303 N N . PRO A 1 579 ? 119.532 153.313 142.360 1.00 80.79 552 PRO A N 1
ATOM 4304 C CA . PRO A 1 579 ? 118.508 152.914 143.342 1.00 80.79 552 PRO A CA 1
ATOM 4305 C C . PRO A 1 579 ? 117.534 151.870 142.825 1.00 80.79 552 PRO A C 1
ATOM 4306 O O . PRO A 1 579 ? 117.070 151.028 143.605 1.00 80.79 552 PRO A O 1
ATOM 4310 N N . THR A 1 580 ? 117.211 151.894 141.530 1.00 79.68 553 THR A N 1
ATOM 4311 C CA . THR A 1 580 ? 116.249 150.940 140.989 1.00 79.68 553 THR A CA 1
ATOM 4312 C C . THR A 1 580 ? 116.856 149.550 140.842 1.00 79.68 553 THR A C 1
ATOM 4313 O O . THR A 1 580 ? 116.122 148.555 140.813 1.00 79.68 553 THR A O 1
ATOM 4317 N N . ALA A 1 581 ? 118.181 149.458 140.758 1.00 78.70 554 ALA A N 1
ATOM 4318 C CA . ALA A 1 581 ? 118.833 148.166 140.605 1.00 78.70 554 ALA A CA 1
ATOM 4319 C C . ALA A 1 581 ? 118.580 147.288 141.824 1.00 78.70 554 ALA A C 1
ATOM 4320 O O . ALA A 1 581 ? 118.524 147.770 142.958 1.00 78.70 554 ALA A O 1
ATOM 4322 N N . GLY A 1 582 ? 118.429 145.988 141.583 1.00 75.15 555 GLY A N 1
ATOM 4323 C CA . GLY A 1 582 ? 118.118 145.070 142.658 1.00 75.15 555 GLY A CA 1
ATOM 4324 C C . GLY A 1 582 ? 116.709 145.176 143.186 1.00 75.15 555 GLY A C 1
ATOM 4325 O O . GLY A 1 582 ? 116.462 144.812 144.338 1.00 75.15 555 GLY A O 1
ATOM 4326 N N . LEU A 1 583 ? 115.774 145.666 142.369 1.00 75.08 556 LEU A N 1
ATOM 4327 C CA . LEU A 1 583 ? 114.382 145.867 142.777 1.00 75.08 556 LEU A CA 1
ATOM 4328 C C . LEU A 1 583 ? 114.285 146.773 144.002 1.00 75.08 556 LEU A C 1
ATOM 4329 O O . LEU A 1 583 ? 113.505 146.525 144.923 1.00 75.08 556 LEU A O 1
ATOM 4334 N N . GLY A 1 584 ? 115.087 147.836 144.012 1.00 75.27 557 GLY A N 1
ATOM 4335 C CA . GLY A 1 584 ? 115.077 148.794 145.096 1.00 75.27 557 GLY A CA 1
ATOM 4336 C C . GLY A 1 584 ? 115.878 148.401 146.315 1.00 75.27 557 GLY A C 1
ATOM 4337 O O . GLY A 1 584 ? 115.830 149.119 147.322 1.00 75.27 557 GLY A O 1
ATOM 4338 N N . ALA A 1 585 ? 116.606 147.283 146.267 1.00 72.77 558 ALA A N 1
ATOM 4339 C CA . ALA A 1 585 ? 117.410 146.875 147.413 1.00 72.77 558 ALA A CA 1
ATOM 4340 C C . ALA A 1 585 ? 118.524 147.875 147.689 1.00 72.77 558 ALA A C 1
ATOM 4341 O O . ALA A 1 585 ? 118.838 148.159 148.851 1.00 72.77 558 ALA A O 1
ATOM 4343 N N . VAL A 1 586 ? 119.139 148.411 146.634 1.00 72.95 559 VAL A N 1
ATOM 4344 C CA . VAL A 1 586 ? 120.226 149.369 146.813 1.00 72.95 559 VAL A CA 1
ATOM 4345 C C . VAL A 1 586 ? 119.719 150.630 147.499 1.00 72.95 559 VAL A C 1
ATOM 4346 O O . VAL A 1 586 ? 120.383 151.183 148.384 1.00 72.95 559 VAL A O 1
ATOM 4350 N N . GLY A 1 587 ? 118.539 151.106 147.103 1.00 68.50 560 GLY A N 1
ATOM 4351 C CA . GLY A 1 587 ? 118.006 152.319 147.700 1.00 68.50 560 GLY A CA 1
ATOM 4352 C C . GLY A 1 587 ? 117.688 152.164 149.175 1.00 68.50 560 GLY A C 1
ATOM 4353 O O . GLY A 1 587 ? 117.981 153.052 149.979 1.00 68.50 560 GLY A O 1
ATOM 4354 N N . ALA A 1 588 ? 117.083 151.037 149.550 1.00 64.23 561 ALA A N 1
ATOM 4355 C CA . ALA A 1 588 ? 116.715 150.831 150.947 1.00 64.23 561 ALA A CA 1
ATOM 4356 C C . ALA A 1 588 ? 117.943 150.615 151.820 1.00 64.23 561 ALA A C 1
ATOM 4357 O O . ALA A 1 588 ? 117.972 151.050 152.977 1.00 64.23 561 ALA A O 1
ATOM 4359 N N . PHE A 1 589 ? 118.965 149.953 151.287 1.00 62.23 562 PHE A N 1
ATOM 4360 C CA . PHE A 1 589 ? 120.178 149.621 152.026 1.00 62.23 562 PHE A CA 1
ATOM 4361 C C . PHE A 1 589 ? 121.373 150.433 151.536 1.00 62.23 562 PHE A C 1
ATOM 4362 O O . PHE A 1 589 ? 122.486 149.920 151.419 1.00 62.23 562 PHE A O 1
ATOM 4370 N N . LYS A 1 590 ? 121.152 151.713 151.239 1.00 60.60 563 LYS A N 1
ATOM 4371 C CA . LYS A 1 590 ? 122.223 152.553 150.720 1.00 60.60 563 LYS A CA 1
ATOM 4372 C C . LYS A 1 590 ? 123.233 152.943 151.789 1.00 60.60 563 LYS A C 1
ATOM 4373 O O . LYS A 1 590 ? 124.362 153.310 151.448 1.00 60.60 563 LYS A O 1
ATOM 4379 N N . LYS A 1 591 ? 122.861 152.874 153.064 1.00 57.35 564 LYS A N 1
ATOM 4380 C CA . LYS A 1 591 ? 123.728 153.300 154.152 1.00 57.35 564 LYS A CA 1
ATOM 4381 C C . LYS A 1 591 ? 124.445 152.141 154.830 1.00 57.35 564 LYS A C 1
ATOM 4382 O O . LYS A 1 591 ? 125.080 152.342 155.869 1.00 57.35 564 LYS A O 1
ATOM 4388 N N . LEU A 1 592 ? 124.361 150.934 154.269 1.00 55.30 565 LEU A N 1
ATOM 4389 C CA . LEU A 1 592 ? 125.044 149.794 154.869 1.00 55.30 565 LEU A CA 1
ATOM 4390 C C . LEU A 1 592 ? 126.556 149.903 154.729 1.00 55.30 565 LEU A C 1
ATOM 4391 O O . LEU A 1 592 ? 127.293 149.389 155.577 1.00 55.30 565 LEU A O 1
ATOM 4396 N N . ALA A 1 593 ? 127.035 150.564 153.676 1.00 53.99 566 ALA A N 1
ATOM 4397 C CA . ALA A 1 593 ? 128.468 150.679 153.439 1.00 53.99 566 ALA A CA 1
ATOM 4398 C C . ALA A 1 593 ? 129.171 151.569 154.453 1.00 53.99 566 ALA A C 1
ATOM 4399 O O . ALA A 1 593 ? 130.404 151.565 154.499 1.00 53.99 566 ALA A O 1
ATOM 4401 N N . ASN A 1 594 ? 128.431 152.329 155.255 1.00 52.72 567 ASN A N 1
ATOM 4402 C CA . ASN A 1 594 ? 129.031 153.169 156.282 1.00 52.72 567 ASN A CA 1
ATOM 4403 C C . ASN A 1 594 ? 129.294 152.422 157.580 1.00 52.72 567 ASN A C 1
ATOM 4404 O O . ASN A 1 594 ? 129.848 153.015 158.512 1.00 52.72 567 ASN A O 1
ATOM 4409 N N . TYR A 1 595 ? 128.917 151.148 157.669 1.00 51.86 568 TYR A N 1
ATOM 4410 C CA . TYR A 1 595 ? 129.062 150.387 158.902 1.00 51.86 568 TYR A CA 1
ATOM 4411 C C . TYR A 1 595 ? 129.754 149.043 158.740 1.00 51.86 568 TYR A C 1
ATOM 4412 O O . TYR A 1 595 ? 130.190 148.481 159.751 1.00 51.86 568 TYR A O 1
ATOM 4421 N N . THR A 1 596 ? 129.876 148.506 157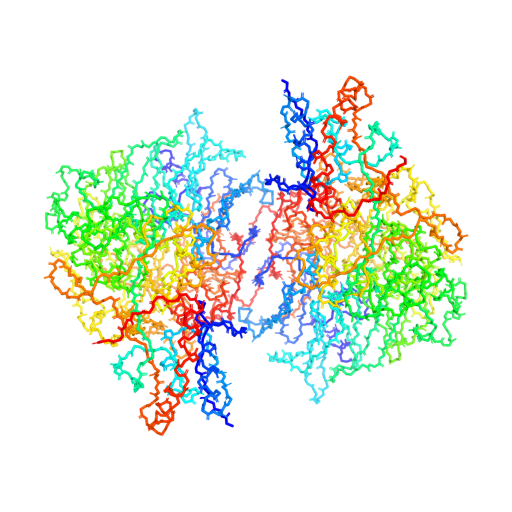.529 1.00 51.89 569 THR A N 1
ATOM 4422 C CA . THR A 1 596 ? 130.410 147.164 157.359 1.00 51.89 569 THR A CA 1
ATOM 4423 C C . THR A 1 596 ? 131.056 147.028 155.989 1.00 51.89 569 THR A C 1
ATOM 4424 O O . THR A 1 596 ? 130.835 147.842 155.090 1.00 51.89 569 THR A O 1
ATOM 4428 N N . GLN A 1 597 ? 131.866 145.983 155.849 1.00 53.97 570 GLN A N 1
ATOM 4429 C CA . GLN A 1 597 ? 132.476 145.613 154.579 1.00 53.97 570 GLN A CA 1
ATOM 4430 C C . GLN A 1 597 ? 132.330 144.102 154.419 1.00 53.97 570 GLN A C 1
ATOM 4431 O O . GLN A 1 597 ? 131.607 143.447 155.175 1.00 53.97 570 GLN A O 1
ATOM 4437 N N . MET A 1 598 ? 133.016 143.540 153.431 1.00 57.57 571 MET A N 1
ATOM 4438 C CA . MET A 1 598 ? 132.865 142.130 153.109 1.00 57.57 571 MET A CA 1
ATOM 4439 C C . MET A 1 598 ? 133.862 141.272 153.883 1.00 57.57 571 MET A C 1
ATOM 4440 O O . MET A 1 598 ? 134.839 141.765 154.450 1.00 57.57 571 MET A O 1
ATOM 4445 N N . GLY A 1 599 ? 133.597 139.971 153.899 1.00 54.36 572 GLY A N 1
ATOM 4446 C CA . GLY A 1 599 ? 134.450 139.035 154.602 1.00 54.36 572 GLY A CA 1
ATOM 4447 C C . GLY A 1 599 ? 133.782 137.679 154.701 1.00 54.36 572 GLY A C 1
ATOM 4448 O O . GLY A 1 599 ? 132.751 137.428 154.073 1.00 54.36 572 GLY A O 1
ATOM 4449 N N . GLY A 1 600 ? 134.394 136.805 155.498 1.00 51.36 573 GLY A N 1
ATOM 4450 C CA . GLY A 1 600 ? 133.824 135.495 155.754 1.00 51.36 573 GLY A CA 1
ATOM 4451 C C . GLY A 1 600 ? 134.608 134.655 156.740 1.00 51.36 573 GLY A C 1
ATOM 4452 O O . GLY A 1 600 ? 135.832 134.549 156.629 1.00 51.36 573 GLY A O 1
ATOM 4453 N N . GLY A 1 601 ? 133.923 134.047 157.704 1.00 49.44 574 GLY A N 1
ATOM 4454 C CA . GLY A 1 601 ? 134.605 133.213 158.679 1.00 49.44 574 GLY A CA 1
ATOM 4455 C C . GLY A 1 601 ? 133.684 132.851 159.828 1.00 49.44 574 GLY A C 1
ATOM 4456 O O . GLY A 1 601 ? 132.469 133.019 159.737 1.00 49.44 574 GLY A O 1
ATOM 4457 N N . VAL A 1 602 ? 134.286 132.363 160.912 1.00 47.59 575 VAL A N 1
ATOM 4458 C CA . VAL A 1 602 ? 133.547 131.920 162.092 1.00 47.59 575 VAL A CA 1
ATOM 4459 C C . VAL A 1 602 ? 134.272 132.387 163.351 1.00 47.59 575 VAL A C 1
ATOM 4460 O O . VAL A 1 602 ? 135.507 132.432 163.392 1.00 47.59 575 VAL A O 1
ATOM 4464 N N . VAL A 1 603 ? 133.496 132.755 164.374 1.00 47.53 576 VAL A N 1
ATOM 4465 C CA . VAL A 1 603 ? 134.016 133.200 165.664 1.00 47.53 576 VAL A CA 1
ATOM 4466 C C . VAL A 1 603 ? 133.358 132.382 166.768 1.00 47.53 576 VAL A C 1
ATOM 4467 O O . VAL A 1 603 ? 132.167 132.053 166.683 1.00 47.53 576 VAL A O 1
ATOM 4471 N N . VAL A 1 604 ? 134.134 132.054 167.810 1.00 46.88 577 VAL A N 1
ATOM 4472 C CA . VAL A 1 604 ? 133.655 131.263 168.939 1.00 46.88 577 VAL A CA 1
ATOM 4473 C C . VAL A 1 604 ? 133.844 132.052 170.229 1.00 46.88 577 VAL A C 1
ATOM 4474 O O . VAL A 1 604 ? 134.906 132.641 170.459 1.00 46.88 577 VAL A O 1
ATOM 4478 N N . PHE A 1 605 ? 132.811 132.055 171.072 1.00 48.31 578 PHE A N 1
ATOM 4479 C CA . PHE A 1 605 ? 132.785 132.764 172.342 1.00 48.31 578 PHE A CA 1
ATOM 4480 C C . PHE A 1 605 ? 132.643 131.777 173.493 1.00 48.31 578 PHE A C 1
ATOM 4481 O O . PHE A 1 605 ? 131.988 130.737 173.364 1.00 48.31 578 PHE A O 1
ATOM 4489 N N . SER A 1 606 ? 133.234 132.138 174.631 1.00 51.81 579 SER A N 1
ATOM 4490 C CA . SER A 1 606 ? 133.170 131.340 175.847 1.00 51.81 579 SER A CA 1
ATOM 4491 C C . SER A 1 606 ? 133.319 132.267 177.046 1.00 51.81 579 SER A C 1
ATOM 4492 O O . SER A 1 606 ? 133.699 133.432 176.912 1.00 51.81 579 SER A O 1
ATOM 4495 N N . LEU A 1 607 ? 133.011 131.737 178.228 1.00 52.43 580 LEU A N 1
ATOM 4496 C CA . LEU A 1 607 ? 133.119 132.523 179.450 1.00 52.43 580 LEU A CA 1
ATOM 4497 C C . LEU A 1 607 ? 134.578 132.803 179.778 1.00 52.43 580 LEU A C 1
ATOM 4498 O O . LEU A 1 607 ? 135.411 131.891 179.782 1.00 52.43 580 LEU A O 1
ATOM 4503 N N . ASP A 1 608 ? 134.885 134.070 180.051 1.00 56.42 581 ASP A N 1
ATOM 4504 C CA . ASP A 1 608 ? 136.221 134.548 180.398 1.00 56.42 581 ASP A CA 1
ATOM 4505 C C . ASP A 1 608 ? 137.261 134.241 179.328 1.00 56.42 581 ASP A C 1
ATOM 4506 O O . ASP A 1 608 ? 138.463 134.348 179.593 1.00 56.42 581 ASP A O 1
ATOM 4511 N N . GLY A 1 609 ? 136.836 133.866 178.125 1.00 55.75 582 GLY A N 1
ATOM 4512 C CA . GLY A 1 609 ? 137.777 133.546 177.073 1.00 55.75 582 GLY A CA 1
ATOM 4513 C C . GLY A 1 609 ? 138.502 132.234 177.246 1.00 55.75 582 GLY A C 1
ATOM 4514 O O . GLY A 1 609 ? 139.526 132.015 176.596 1.00 55.75 582 GLY A O 1
ATOM 4515 N N . LYS A 1 610 ? 138.004 131.353 178.109 1.00 57.50 583 LYS A N 1
ATOM 4516 C CA . LYS A 1 610 ? 138.648 130.065 178.321 1.00 57.50 583 LYS A CA 1
ATOM 4517 C C . LYS A 1 610 ? 138.549 129.220 177.057 1.00 57.50 583 LYS A C 1
ATOM 4518 O O . LYS A 1 610 ? 137.484 129.132 176.439 1.00 57.50 583 LYS A O 1
ATOM 4524 N N . GLY A 1 611 ? 139.660 128.598 176.672 1.00 54.97 584 GLY A N 1
ATOM 4525 C CA . GLY A 1 611 ? 139.718 127.862 175.433 1.00 54.97 584 GLY A CA 1
ATOM 4526 C C . GLY A 1 611 ? 140.801 126.805 175.411 1.00 54.97 584 GLY A C 1
ATOM 4527 O O . GLY A 1 611 ? 141.474 126.544 176.412 1.00 54.97 584 GLY A O 1
ATOM 4528 N N . PRO A 1 612 ? 140.977 126.163 174.255 1.00 53.32 585 PRO A N 1
ATOM 4529 C CA . PRO A 1 612 ? 141.966 125.078 174.159 1.00 53.32 585 PRO A CA 1
ATOM 4530 C C . PRO A 1 612 ? 143.394 125.520 174.409 1.00 53.32 585 PRO A C 1
ATOM 4531 O O . PRO A 1 612 ? 144.194 124.729 174.923 1.00 53.32 585 PRO A O 1
ATOM 4535 N N . TYR A 1 613 ? 143.746 126.757 174.061 1.00 54.92 586 TYR A N 1
ATOM 4536 C CA . TYR A 1 613 ? 145.123 127.228 174.128 1.00 54.92 586 TYR A CA 1
ATOM 4537 C C . TYR A 1 613 ? 145.418 127.996 175.411 1.00 54.92 586 TYR A C 1
ATOM 4538 O O . TYR A 1 613 ? 146.217 128.938 175.398 1.00 54.92 586 TYR A O 1
ATOM 4547 N N . ASP A 1 614 ? 144.783 127.616 176.522 1.00 58.75 587 ASP A N 1
ATOM 4548 C CA . ASP A 1 614 ? 145.129 128.216 177.806 1.00 58.75 587 ASP A CA 1
ATOM 4549 C C . ASP A 1 614 ? 146.571 127.905 178.178 1.00 58.75 587 ASP A C 1
ATOM 4550 O O . ASP A 1 614 ? 147.289 128.769 178.694 1.00 58.75 587 ASP A O 1
ATOM 4555 N N . ASP A 1 615 ? 147.013 126.673 177.927 1.00 60.87 588 ASP A N 1
ATOM 4556 C CA . ASP A 1 615 ? 148.422 126.330 178.048 1.00 60.87 588 ASP A CA 1
ATOM 4557 C C . ASP A 1 615 ? 149.085 126.606 176.707 1.00 60.87 588 ASP A C 1
ATOM 4558 O O . ASP A 1 615 ? 148.771 125.920 175.721 1.00 60.87 588 ASP A O 1
ATOM 4563 N N . PRO A 1 616 ? 149.988 127.585 176.611 1.00 58.98 589 PRO A N 1
ATOM 4564 C CA . PRO A 1 616 ? 150.524 127.963 175.294 1.00 58.98 589 PRO A CA 1
ATOM 4565 C C . PRO A 1 616 ? 151.348 126.879 174.626 1.00 58.98 589 PRO A C 1
ATOM 4566 O O . PRO A 1 616 ? 151.540 126.940 173.406 1.00 58.98 589 PRO A O 1
ATOM 4570 N N . ASN A 1 617 ? 151.840 125.894 175.373 1.00 59.64 590 ASN A N 1
ATOM 4571 C CA . ASN A 1 617 ? 152.691 124.859 174.803 1.00 59.64 590 ASN A CA 1
ATOM 4572 C C . ASN A 1 617 ? 151.926 123.844 173.963 1.00 59.64 590 ASN A C 1
ATOM 4573 O O . ASN A 1 617 ? 152.558 123.022 173.293 1.00 59.64 590 ASN A O 1
ATOM 4578 N N . VAL A 1 618 ? 150.599 123.877 173.982 1.00 59.47 591 VAL A N 1
ATOM 4579 C CA . VAL A 1 618 ? 149.798 122.943 173.198 1.00 59.47 591 VAL A CA 1
ATOM 4580 C C . VAL A 1 618 ? 149.760 123.411 171.750 1.00 59.47 591 VAL A C 1
ATOM 4581 O O . VAL A 1 618 ? 149.451 124.574 171.467 1.00 59.47 591 VAL A O 1
ATOM 4585 N N . GLY A 1 619 ? 150.072 122.503 170.828 1.00 60.32 592 GLY A N 1
ATOM 4586 C CA . GLY A 1 619 ? 150.018 122.820 169.416 1.00 60.32 592 GLY A CA 1
ATOM 4587 C C . GLY A 1 619 ? 151.227 123.532 168.862 1.00 60.32 592 GLY A C 1
ATOM 4588 O O . GLY A 1 619 ? 151.112 124.220 167.845 1.00 60.32 592 GLY A O 1
ATOM 4589 N N . GLU A 1 620 ? 152.386 123.391 169.495 1.00 61.77 593 GLU A N 1
ATOM 4590 C CA . GLU A 1 620 ? 153.618 124.007 169.031 1.00 61.77 593 GLU A CA 1
ATOM 4591 C C . GLU A 1 620 ? 154.521 122.960 168.393 1.00 61.77 593 GLU A C 1
ATOM 4592 O O . GLU A 1 620 ? 154.337 121.753 168.573 1.00 61.77 593 GLU A O 1
ATOM 4598 N N . TRP A 1 621 ? 155.504 123.439 167.638 1.00 59.79 594 TRP A N 1
ATOM 4599 C CA . TRP A 1 621 ? 156.447 122.545 166.982 1.00 59.79 594 TRP A CA 1
ATOM 4600 C C . TRP A 1 621 ? 157.381 121.917 168.009 1.00 59.79 594 TRP A C 1
ATOM 4601 O O . TRP A 1 621 ? 157.984 122.619 168.826 1.00 59.79 594 TRP A O 1
ATOM 4612 N N . LYS A 1 622 ? 157.504 120.593 167.955 1.00 60.72 595 LYS A N 1
ATOM 4613 C CA . LYS A 1 622 ? 158.325 119.822 168.889 1.00 60.72 595 LYS A CA 1
ATOM 4614 C C . LYS A 1 622 ? 157.992 120.139 170.343 1.00 60.72 595 LYS A C 1
ATOM 4615 O O . LYS A 1 622 ? 158.434 119.442 171.256 1.00 60.72 595 LYS A O 1
ATOM 4621 N N . GLY B 2 51 ? 126.708 174.937 110.275 1.00 91.27 18 GLY B N 1
ATOM 4622 C CA . GLY B 2 51 ? 125.470 174.181 110.250 1.00 91.27 18 GLY B CA 1
ATOM 4623 C C . GLY B 2 51 ? 125.569 172.852 110.971 1.00 91.27 18 GLY B C 1
ATOM 4624 O O . GLY B 2 51 ? 126.463 172.052 110.698 1.00 91.27 18 GLY B O 1
ATOM 4625 N N . THR B 2 52 ? 124.642 172.615 111.895 1.00 90.82 19 THR B N 1
ATOM 4626 C CA . THR B 2 52 ? 124.615 171.392 112.679 1.00 90.82 19 THR B CA 1
ATOM 4627 C C . THR B 2 52 ? 123.237 170.754 112.581 1.00 90.82 19 THR B C 1
ATOM 4628 O O . THR B 2 52 ? 122.237 171.421 112.304 1.00 90.82 19 THR B O 1
ATOM 4632 N N . LEU B 2 53 ? 123.196 169.443 112.812 1.00 89.05 20 LEU B N 1
ATOM 4633 C CA . LEU B 2 53 ? 121.958 168.682 112.756 1.00 89.05 20 LEU B CA 1
ATOM 4634 C C . LEU B 2 53 ? 121.548 168.077 114.089 1.00 89.05 20 LEU B C 1
ATOM 4635 O O . LEU B 2 53 ? 120.348 167.944 114.340 1.00 89.05 20 LEU B O 1
ATOM 4640 N N . ARG B 2 54 ? 122.504 167.711 114.945 1.00 88.20 21 ARG B N 1
ATOM 4641 C CA . ARG B 2 54 ? 122.234 167.176 116.279 1.00 88.20 21 ARG B CA 1
ATOM 4642 C C . ARG B 2 54 ? 121.367 165.915 116.197 1.00 88.20 21 ARG B C 1
ATOM 4643 O O . ARG B 2 54 ? 120.229 165.866 116.668 1.00 88.20 21 ARG B O 1
ATOM 4651 N N . VAL B 2 55 ? 121.945 164.888 115.579 1.00 88.53 22 VAL B N 1
ATOM 4652 C CA . VAL B 2 55 ? 121.248 163.626 115.361 1.00 88.53 22 VAL B CA 1
ATOM 4653 C C . VAL B 2 55 ? 121.391 162.752 116.600 1.00 88.53 22 VAL B C 1
ATOM 4654 O O . VAL B 2 55 ? 122.481 162.634 117.176 1.00 88.53 22 VAL B O 1
ATOM 4658 N N . CYS B 2 56 ? 120.278 162.160 117.020 1.00 90.46 23 CYS B N 1
ATOM 4659 C CA . CYS B 2 56 ? 120.248 161.325 118.209 1.00 90.46 23 CYS B CA 1
ATOM 4660 C C . CYS B 2 56 ? 120.967 160.012 117.912 1.00 90.46 23 CYS B C 1
ATOM 4661 O O . CYS B 2 56 ? 120.923 159.504 116.788 1.00 90.46 23 CYS B O 1
ATOM 4664 N N . ALA B 2 57 ? 121.638 159.450 118.918 1.00 86.84 24 ALA B N 1
ATOM 4665 C CA . ALA B 2 57 ? 122.378 158.223 118.661 1.00 86.84 24 ALA B CA 1
ATOM 4666 C C . ALA B 2 57 ? 122.490 157.377 119.921 1.00 86.84 24 ALA B C 1
ATOM 4667 O O . ALA B 2 57 ? 122.539 157.894 121.041 1.00 86.84 24 ALA B O 1
ATOM 4669 N N . ALA B 2 58 ? 122.548 156.063 119.711 1.00 83.61 25 ALA B N 1
ATOM 4670 C CA . ALA B 2 58 ? 122.746 155.095 120.778 1.00 83.61 25 ALA B CA 1
ATOM 4671 C C . ALA B 2 58 ? 123.482 153.895 120.202 1.00 83.61 25 ALA B C 1
ATOM 4672 O O . ALA B 2 58 ? 123.478 153.667 118.991 1.00 83.61 25 ALA B O 1
ATOM 4674 N N . GLU B 2 59 ? 124.120 153.128 121.081 1.00 84.22 26 GLU B N 1
ATOM 4675 C CA . GLU B 2 59 ? 124.940 151.996 120.661 1.00 84.22 26 GLU B CA 1
ATOM 4676 C C . GLU B 2 59 ? 124.057 150.776 120.426 1.00 84.22 26 GLU B C 1
ATOM 4677 O O . GLU B 2 59 ? 123.502 150.212 121.374 1.00 84.22 26 GLU B O 1
ATOM 4683 N N . GLN B 2 60 ? 123.926 150.366 119.165 1.00 77.68 27 GLN B N 1
ATOM 4684 C CA . GLN B 2 60 ? 123.273 149.103 118.840 1.00 77.68 27 GLN B CA 1
ATOM 4685 C C . GLN B 2 60 ? 123.735 148.597 117.478 1.00 77.68 27 GLN B C 1
ATOM 4686 O O . GLN B 2 60 ? 123.582 149.291 116.464 1.00 77.68 27 GLN B O 1
ATOM 4692 N N . PRO B 2 61 ? 124.334 147.414 117.414 1.00 74.84 28 PRO B N 1
ATOM 4693 C CA . PRO B 2 61 ? 124.726 146.852 116.124 1.00 74.84 28 PRO B CA 1
ATOM 4694 C C . PRO B 2 61 ? 123.543 146.198 115.438 1.00 74.84 28 PRO B C 1
ATOM 4695 O O . PRO B 2 61 ? 122.643 145.670 116.107 1.00 74.84 28 PRO B O 1
ATOM 4699 N N . PRO B 2 62 ? 123.501 146.211 114.098 1.00 73.62 29 PRO B N 1
ATOM 4700 C CA . PRO B 2 62 ? 124.441 146.900 113.218 1.00 73.62 29 PRO B CA 1
ATOM 4701 C C . PRO B 2 62 ? 123.956 148.287 112.817 1.00 73.62 29 PRO B C 1
ATOM 4702 O O . PRO B 2 62 ? 124.532 148.905 111.923 1.00 73.62 29 PRO B O 1
ATOM 4706 N N . LEU B 2 63 ? 122.896 148.763 113.470 1.00 76.80 30 LEU B N 1
ATOM 4707 C CA . LEU B 2 63 ? 122.297 150.037 113.090 1.00 76.80 30 LEU B CA 1
ATOM 4708 C C . LEU B 2 63 ? 123.217 151.212 113.402 1.00 76.80 30 LEU B C 1
ATOM 4709 O O . LEU B 2 63 ? 123.440 152.075 112.547 1.00 76.80 30 LEU B O 1
ATOM 4714 N N . SER B 2 64 ? 123.769 151.262 114.612 1.00 82.10 31 SER B N 1
ATOM 4715 C CA . SER B 2 64 ? 124.599 152.382 115.036 1.00 82.10 31 SER B CA 1
ATOM 4716 C C . SER B 2 64 ? 125.827 151.883 115.777 1.00 82.10 31 SER B C 1
ATOM 4717 O O . SER B 2 64 ? 125.708 151.133 116.751 1.00 82.10 31 SER B O 1
ATOM 4720 N N . MET B 2 65 ? 127.001 152.308 115.320 1.00 86.17 32 MET B N 1
ATOM 4721 C CA . MET B 2 65 ? 128.258 152.041 116.000 1.00 86.17 32 MET B CA 1
ATOM 4722 C C . MET B 2 65 ? 129.053 153.336 116.097 1.00 86.17 32 MET B C 1
ATOM 4723 O O . MET B 2 65 ? 128.807 154.296 115.363 1.00 86.17 32 MET B O 1
ATOM 4728 N N . LYS B 2 66 ? 130.012 153.354 117.025 1.00 87.89 33 LYS B N 1
ATOM 4729 C CA . LYS B 2 66 ? 130.851 154.536 117.198 1.00 87.89 33 LYS B CA 1
ATOM 4730 C C . LYS B 2 66 ? 131.692 154.809 115.957 1.00 87.89 33 LYS B C 1
ATOM 4731 O O . LYS B 2 66 ? 131.854 155.966 115.551 1.00 87.89 33 LYS B O 1
ATOM 4737 N N . ASP B 2 67 ? 132.234 153.759 115.337 1.00 90.19 34 ASP B N 1
ATOM 4738 C CA . ASP B 2 67 ? 133.120 153.936 114.192 1.00 90.19 34 ASP B CA 1
ATOM 4739 C C . ASP B 2 67 ? 132.402 154.466 112.959 1.00 90.19 34 ASP B C 1
ATOM 4740 O O . ASP B 2 67 ? 133.071 154.862 111.998 1.00 90.19 34 ASP B O 1
ATOM 4745 N N . GLY B 2 68 ? 131.073 154.485 112.957 1.00 87.45 35 GLY B N 1
ATOM 4746 C CA . GLY B 2 68 ? 130.339 155.036 111.838 1.00 87.45 35 GLY B CA 1
ATOM 4747 C C . GLY B 2 68 ? 130.129 154.097 110.676 1.00 87.45 35 GLY B C 1
ATOM 4748 O O . GLY B 2 68 ? 129.911 154.564 109.554 1.00 87.45 35 GLY B O 1
ATOM 4749 N N . SER B 2 69 ? 130.184 152.788 110.903 1.00 84.95 36 SER B N 1
ATOM 4750 C CA . SER B 2 69 ? 129.990 151.810 109.842 1.00 84.95 36 SER B CA 1
ATOM 4751 C C . SER B 2 69 ? 128.548 151.335 109.716 1.00 84.95 36 SER B C 1
ATOM 4752 O O . SER B 2 69 ? 128.256 150.523 108.831 1.00 84.95 36 SER B O 1
ATOM 4755 N N . GLY B 2 70 ? 127.641 151.814 110.568 1.00 83.30 37 GLY B N 1
ATOM 4756 C CA . GLY B 2 70 ? 126.270 151.357 110.516 1.00 83.30 37 GLY B CA 1
ATOM 4757 C C . GLY B 2 70 ? 125.438 152.083 109.475 1.00 83.30 37 GLY B C 1
ATOM 4758 O O . GLY B 2 70 ? 125.796 153.153 108.987 1.00 83.30 37 GLY B O 1
ATOM 4759 N N . LEU B 2 71 ? 124.289 151.483 109.153 1.00 80.03 38 LEU B N 1
ATOM 4760 C CA . LEU B 2 71 ? 123.394 152.064 108.156 1.00 80.03 38 LEU B CA 1
ATOM 4761 C C . LEU B 2 71 ? 122.919 153.448 108.581 1.00 80.03 38 LEU B C 1
ATOM 4762 O O . LEU B 2 71 ? 122.823 154.366 107.752 1.00 80.03 38 LEU B O 1
ATOM 4767 N N . GLU B 2 72 ? 122.616 153.613 109.872 1.00 83.60 39 GLU B N 1
ATOM 4768 C CA . GLU B 2 72 ? 122.254 154.923 110.403 1.00 83.60 39 GLU B CA 1
ATOM 4769 C C . GLU B 2 72 ? 123.303 155.976 110.079 1.00 83.60 39 GLU B C 1
ATOM 4770 O O . GLU B 2 72 ? 122.964 157.092 109.674 1.00 83.60 39 GLU B O 1
ATOM 4776 N N . ASN B 2 73 ? 124.580 155.646 110.262 1.00 85.31 40 ASN B N 1
ATOM 4777 C CA . ASN B 2 73 ? 125.630 156.638 110.066 1.00 85.31 40 ASN B CA 1
ATOM 4778 C C . ASN B 2 73 ? 125.715 157.078 108.607 1.00 85.31 40 ASN B C 1
ATOM 4779 O O . ASN B 2 73 ? 125.756 158.280 108.314 1.00 85.31 40 ASN B O 1
ATOM 4784 N N . ARG B 2 74 ? 125.722 156.119 107.675 1.00 83.65 41 ARG B N 1
ATOM 4785 C CA . ARG B 2 74 ? 125.761 156.474 106.259 1.00 83.65 41 ARG B CA 1
ATOM 4786 C C . ARG B 2 74 ? 124.547 157.304 105.862 1.00 83.65 41 ARG B C 1
ATOM 4787 O O . ARG B 2 74 ? 124.677 158.323 105.171 1.00 83.65 41 ARG B O 1
ATOM 4795 N N . ILE B 2 75 ? 123.354 156.889 106.294 1.00 83.52 42 ILE B N 1
ATOM 4796 C CA . ILE B 2 75 ? 122.151 157.580 105.843 1.00 83.52 42 ILE B CA 1
ATOM 4797 C C . ILE B 2 75 ? 122.081 158.985 106.439 1.00 83.52 42 ILE B C 1
ATOM 4798 O O . ILE B 2 75 ? 121.709 159.948 105.752 1.00 83.52 42 ILE B O 1
ATOM 4803 N N . ALA B 2 76 ? 122.479 159.137 107.707 1.00 85.08 43 ALA B N 1
ATOM 4804 C CA . ALA B 2 76 ? 122.491 160.454 108.328 1.00 85.08 43 ALA B CA 1
ATOM 4805 C C . ALA B 2 76 ? 123.508 161.368 107.663 1.00 85.08 43 ALA B C 1
ATOM 4806 O O . ALA B 2 76 ? 123.224 162.546 107.422 1.00 85.08 43 ALA B O 1
ATOM 4808 N N . THR B 2 77 ? 124.702 160.848 107.360 1.00 86.00 44 THR B N 1
ATOM 4809 C CA . THR B 2 77 ? 125.702 161.670 106.689 1.00 86.00 44 THR B CA 1
ATOM 4810 C C . THR B 2 77 ? 125.217 162.112 105.317 1.00 86.00 44 THR B C 1
ATOM 4811 O O . THR B 2 77 ? 125.403 163.272 104.932 1.00 86.00 44 THR B O 1
ATOM 4815 N N . THR B 2 78 ? 124.593 161.204 104.563 1.00 86.91 45 THR B N 1
ATOM 4816 C CA . THR B 2 78 ? 124.105 161.574 103.239 1.00 86.91 45 THR B CA 1
ATOM 4817 C C . THR B 2 78 ? 123.022 162.643 103.323 1.00 86.91 45 THR B C 1
ATOM 4818 O O . THR B 2 78 ? 123.049 163.622 102.566 1.00 86.91 45 THR B O 1
ATOM 4822 N N . VAL B 2 79 ? 122.070 162.489 104.247 1.00 88.21 46 VAL B N 1
ATOM 4823 C CA . VAL B 2 79 ? 121.007 163.485 104.366 1.00 88.21 46 VAL B CA 1
ATOM 4824 C C . VAL B 2 79 ? 121.571 164.829 104.820 1.00 88.21 46 VAL B C 1
ATOM 4825 O O . VAL B 2 79 ? 121.180 165.888 104.308 1.00 88.21 46 VAL B O 1
ATOM 4829 N N . ALA B 2 80 ? 122.501 164.813 105.780 1.00 90.20 47 ALA B N 1
ATOM 4830 C CA . ALA B 2 80 ? 123.097 166.056 106.257 1.00 90.20 47 ALA B CA 1
ATOM 4831 C C . ALA B 2 80 ? 123.874 166.758 105.153 1.00 90.20 47 ALA B C 1
ATOM 4832 O O . ALA B 2 80 ? 123.811 167.986 105.024 1.00 90.20 47 ALA B O 1
ATOM 4834 N N . GLU B 2 81 ? 124.621 165.998 104.348 1.00 91.74 48 GLU B N 1
ATOM 4835 C CA . GLU B 2 81 ? 125.323 166.594 103.217 1.00 91.74 48 GLU B CA 1
ATOM 4836 C C . GLU B 2 81 ? 124.341 167.164 102.205 1.00 91.74 48 GLU B C 1
ATOM 4837 O O . GLU B 2 81 ? 124.599 168.211 101.601 1.00 91.74 48 GLU B O 1
ATOM 4843 N N . ALA B 2 82 ? 123.211 166.484 101.999 1.00 90.45 49 ALA B N 1
ATOM 4844 C CA . ALA B 2 82 ? 122.191 167.011 101.101 1.00 90.45 49 ALA B CA 1
ATOM 4845 C C . ALA B 2 82 ? 121.658 168.349 101.597 1.00 90.45 49 ALA B C 1
ATOM 4846 O O . ALA B 2 82 ? 121.475 169.283 100.809 1.00 90.45 49 ALA B O 1
ATOM 4848 N N . MET B 2 83 ? 121.405 168.463 102.901 1.00 94.07 50 MET B N 1
ATOM 4849 C CA . MET B 2 83 ? 120.951 169.730 103.463 1.00 94.07 50 MET B CA 1
ATOM 4850 C C . MET B 2 83 ? 122.064 170.761 103.590 1.00 94.07 50 MET B C 1
ATOM 4851 O O . MET B 2 83 ? 121.773 171.929 103.866 1.00 94.07 50 MET B O 1
ATOM 4856 N N . GLY B 2 84 ? 123.321 170.363 103.406 1.00 94.27 51 GLY B N 1
ATOM 4857 C CA . GLY B 2 84 ? 124.437 171.280 103.490 1.00 94.27 51 GLY B CA 1
ATOM 4858 C C . GLY B 2 84 ? 125.021 171.470 104.873 1.00 94.27 51 GLY B C 1
ATOM 4859 O O . GLY B 2 84 ? 126.040 172.160 105.005 1.00 94.27 51 GLY B O 1
ATOM 4860 N N . ARG B 2 85 ? 124.419 170.887 105.903 1.00 90.96 52 ARG B N 1
ATOM 4861 C CA . ARG B 2 85 ? 124.949 170.987 107.252 1.00 90.96 52 ARG B CA 1
ATOM 4862 C C . ARG B 2 85 ? 125.901 169.828 107.536 1.00 90.96 52 ARG B C 1
ATOM 4863 O O . ARG B 2 85 ? 126.049 168.897 106.743 1.00 90.96 52 ARG B O 1
ATOM 4871 N N . LYS B 2 86 ? 126.553 169.896 108.693 1.00 90.88 53 LYS B N 1
ATOM 4872 C CA . LYS B 2 86 ? 127.402 168.819 109.180 1.00 90.88 53 LYS B CA 1
ATOM 4873 C C . LYS B 2 86 ? 126.686 168.100 110.314 1.00 90.88 53 LYS B C 1
ATOM 4874 O O . LYS B 2 86 ? 126.195 168.741 111.249 1.00 90.88 53 LYS B O 1
ATOM 4880 N N . ALA B 2 87 ? 126.626 166.775 110.228 1.00 89.58 54 ALA B N 1
ATOM 4881 C CA . ALA B 2 87 ? 125.895 165.984 111.207 1.00 89.58 54 ALA B CA 1
ATOM 4882 C C . ALA B 2 87 ? 126.662 165.919 112.521 1.00 89.58 54 ALA B C 1
ATOM 4883 O O . ALA B 2 87 ? 127.854 165.600 112.539 1.00 89.58 54 ALA B O 1
ATOM 4885 N N . GLN B 2 88 ? 125.974 166.222 113.617 1.00 90.88 55 GLN B N 1
ATOM 4886 C CA . GLN B 2 88 ? 126.535 166.145 114.959 1.00 90.88 55 GLN B CA 1
ATOM 4887 C C . GLN B 2 88 ? 125.791 165.071 115.736 1.00 90.88 55 GLN B C 1
ATOM 4888 O O . GLN B 2 88 ? 124.558 165.085 115.794 1.00 90.88 55 GLN B O 1
ATOM 4894 N N . PHE B 2 89 ? 126.538 164.149 116.335 1.00 88.84 56 PHE B N 1
ATOM 4895 C CA . PHE B 2 89 ? 125.967 162.984 117.000 1.00 88.84 56 PHE B CA 1
ATOM 4896 C C . PHE B 2 89 ? 125.881 163.240 118.498 1.00 88.84 56 PHE B C 1
ATOM 4897 O O . PHE B 2 89 ? 126.896 163.530 119.141 1.00 88.84 56 PHE B O 1
ATOM 4905 N N . VAL B 2 90 ? 124.678 163.129 119.051 1.00 88.45 57 VAL B N 1
ATOM 4906 C CA . VAL B 2 90 ? 124.467 163.205 120.491 1.00 88.45 57 VAL B CA 1
ATOM 4907 C C . VAL B 2 90 ? 124.255 161.781 120.986 1.00 88.45 57 VAL B C 1
ATOM 4908 O O . VAL B 2 90 ? 123.246 161.144 120.660 1.00 88.45 57 VAL B O 1
ATOM 4912 N N . TRP B 2 91 ? 125.203 161.284 121.777 1.00 86.64 58 TRP B N 1
ATOM 4913 C CA . TRP B 2 91 ? 125.222 159.889 122.192 1.00 86.64 58 TRP B CA 1
ATOM 4914 C C . TRP B 2 91 ? 124.506 159.702 123.522 1.00 86.64 58 TRP B C 1
ATOM 4915 O O . TRP B 2 91 ? 124.651 160.513 124.441 1.00 86.64 58 TRP B O 1
ATOM 4926 N N . LEU B 2 92 ? 123.729 158.627 123.616 1.00 84.96 59 LEU B N 1
ATOM 4927 C CA . LEU B 2 92 ? 123.155 158.176 124.876 1.00 84.96 59 LEU B CA 1
ATOM 4928 C C . LEU B 2 92 ? 123.543 156.723 125.105 1.00 84.96 59 LEU B C 1
ATOM 4929 O O . LEU B 2 92 ? 123.431 155.892 124.198 1.00 84.96 59 LEU B O 1
ATOM 4934 N N . GLY B 2 93 ? 124.005 156.422 126.320 1.00 83.68 60 GLY B N 1
ATOM 4935 C CA . GLY B 2 93 ? 124.461 155.076 126.619 1.00 83.68 60 GLY B CA 1
ATOM 4936 C C . GLY B 2 93 ? 123.365 154.033 126.549 1.00 83.68 60 GLY B C 1
ATOM 4937 O O . GLY B 2 93 ? 123.609 152.899 126.126 1.00 83.68 60 GLY B O 1
ATOM 4938 N N . LYS B 2 94 ? 122.154 154.392 126.961 1.00 82.15 61 LYS B N 1
ATOM 4939 C CA . LYS B 2 94 ? 121.044 153.459 126.961 1.00 82.15 61 LYS B CA 1
ATOM 4940 C C . LYS B 2 94 ? 120.625 153.124 125.529 1.00 82.15 61 LYS B C 1
ATOM 4941 O O . LYS B 2 94 ? 120.870 153.900 124.603 1.00 82.15 61 LYS B O 1
ATOM 4947 N N . PRO B 2 95 ? 119.990 151.957 125.320 1.00 78.16 62 PRO B N 1
ATOM 4948 C CA . PRO B 2 95 ? 119.696 151.512 123.949 1.00 78.16 62 PRO B CA 1
ATOM 4949 C C . PRO B 2 95 ? 118.656 152.364 123.238 1.00 78.16 62 PRO B C 1
ATOM 4950 O O . PRO B 2 95 ? 118.184 153.370 123.776 1.00 78.16 62 PRO B O 1
ATOM 4954 N N . ALA B 2 96 ? 118.295 151.958 122.017 1.00 77.22 63 ALA B N 1
ATOM 4955 C CA . ALA B 2 96 ? 117.439 152.788 121.175 1.00 77.22 63 ALA B CA 1
ATOM 4956 C C . ALA B 2 96 ? 116.047 152.963 121.763 1.00 77.22 63 ALA B C 1
ATOM 4957 O O . ALA B 2 96 ? 115.384 153.971 121.492 1.00 77.22 63 ALA B O 1
ATOM 4959 N N . ILE B 2 97 ? 115.592 152.003 122.570 1.00 73.24 64 ILE B N 1
ATOM 4960 C CA . ILE B 2 97 ? 114.241 152.055 123.123 1.00 73.24 64 ILE B CA 1
ATOM 4961 C C . ILE B 2 97 ? 114.023 153.328 123.928 1.00 73.24 64 ILE B C 1
ATOM 4962 O O . ILE B 2 97 ? 112.900 153.841 123.999 1.00 73.24 64 ILE B O 1
ATOM 4967 N N . TYR B 2 98 ? 115.080 153.868 124.529 1.00 79.78 65 TYR B N 1
ATOM 4968 C CA . TYR B 2 98 ? 114.988 155.057 125.362 1.00 79.78 65 TYR B CA 1
ATOM 4969 C C . TYR B 2 98 ? 115.334 156.334 124.612 1.00 79.78 65 TYR B C 1
ATOM 4970 O O . TYR B 2 98 ? 115.393 157.402 125.230 1.00 79.78 65 TYR B O 1
ATOM 4979 N N . LEU B 2 99 ? 115.576 156.253 123.301 1.00 80.36 66 LEU B N 1
ATOM 4980 C CA . LEU B 2 99 ? 116.051 157.426 122.574 1.00 80.36 66 LEU B CA 1
ATOM 4981 C C . LEU B 2 99 ? 115.020 158.546 122.572 1.00 80.36 66 LEU B C 1
ATOM 4982 O O . LEU B 2 99 ? 115.365 159.714 122.781 1.00 80.36 66 LEU B O 1
ATOM 4987 N N . VAL B 2 100 ? 113.753 158.218 122.327 1.00 82.66 67 VAL B N 1
ATOM 4988 C CA . VAL B 2 100 ? 112.739 159.259 122.200 1.00 82.66 67 VAL B CA 1
ATOM 4989 C C . VAL B 2 100 ? 112.470 159.921 123.546 1.00 82.66 67 VAL B C 1
ATOM 4990 O O . VAL B 2 100 ? 112.485 161.151 123.663 1.00 82.66 67 VAL B O 1
ATOM 4994 N N . ARG B 2 101 ? 112.242 159.118 124.586 1.00 87.26 68 ARG B N 1
ATOM 4995 C CA . ARG B 2 101 ? 111.754 159.672 125.845 1.00 87.26 68 ARG B CA 1
ATOM 4996 C C . ARG B 2 101 ? 112.854 160.419 126.592 1.00 87.26 68 ARG B C 1
ATOM 4997 O O . ARG B 2 101 ? 112.558 161.318 127.386 1.00 87.26 68 ARG B O 1
ATOM 5005 N N . ASP B 2 102 ? 114.124 160.084 126.342 1.00 87.39 69 ASP B N 1
ATOM 5006 C CA . ASP B 2 102 ? 115.241 160.763 126.988 1.00 87.39 69 ASP B CA 1
ATOM 5007 C C . ASP B 2 102 ? 116.049 161.669 126.070 1.00 87.39 69 ASP B C 1
ATOM 5008 O O . ASP B 2 102 ? 116.848 162.464 126.573 1.00 87.39 69 ASP B O 1
ATOM 5013 N N . GLY B 2 103 ? 115.877 161.573 124.755 1.00 87.80 70 GLY B N 1
ATOM 5014 C CA . GLY B 2 103 ? 116.725 162.329 123.854 1.00 87.80 70 GLY B CA 1
ATOM 5015 C C . GLY B 2 103 ? 116.053 163.475 123.128 1.00 87.80 70 GLY B C 1
ATOM 5016 O O . GLY B 2 103 ? 116.670 164.520 122.907 1.00 87.80 70 GLY B O 1
ATOM 5017 N N . LEU B 2 104 ? 114.789 163.297 122.750 1.00 86.88 71 LEU B N 1
ATOM 5018 C CA . LEU B 2 104 ? 114.115 164.282 121.916 1.00 86.88 71 LEU B CA 1
ATOM 5019 C C . LEU B 2 104 ? 113.387 165.346 122.730 1.00 86.88 71 LEU B C 1
ATOM 5020 O O . LEU B 2 104 ? 113.466 166.534 122.400 1.00 86.88 71 LEU B O 1
ATOM 5025 N N . GLU B 2 105 ? 112.678 164.952 123.786 1.00 89.22 72 GLU B N 1
ATOM 5026 C CA . GLU B 2 105 ? 111.968 165.904 124.631 1.00 89.22 72 GLU B CA 1
ATOM 5027 C C . GLU B 2 105 ? 112.802 166.416 125.798 1.00 89.22 72 GLU B C 1
ATOM 5028 O O . GLU B 2 105 ? 112.281 167.168 126.627 1.00 89.22 72 GLU B O 1
ATOM 5034 N N . LYS B 2 106 ? 114.073 166.031 125.888 1.00 92.31 73 LYS B N 1
ATOM 5035 C CA . LYS B 2 106 ? 114.987 166.591 126.872 1.00 92.31 73 LYS B CA 1
ATOM 5036 C C . LYS B 2 106 ? 115.790 167.760 126.316 1.00 92.31 73 LYS B C 1
ATOM 5037 O O . LYS B 2 106 ? 116.675 168.274 127.007 1.00 92.31 73 LYS B O 1
ATOM 5043 N N . LYS B 2 107 ? 115.500 168.183 125.084 1.00 92.06 74 LYS B N 1
ATOM 5044 C CA . LYS B 2 107 ? 116.162 169.325 124.450 1.00 92.06 74 LYS B CA 1
ATOM 5045 C C . LYS B 2 107 ? 117.674 169.129 124.376 1.00 92.06 74 LYS B C 1
ATOM 5046 O O . LYS B 2 107 ? 118.452 170.019 124.725 1.00 92.06 74 LYS B O 1
ATOM 5052 N N . THR B 2 108 ? 118.098 167.953 123.919 1.00 90.85 75 THR B N 1
ATOM 5053 C CA . THR B 2 108 ? 119.512 167.648 123.742 1.00 90.85 75 THR B CA 1
ATOM 5054 C C . THR B 2 108 ? 119.865 167.315 122.300 1.00 90.85 75 THR B C 1
ATOM 5055 O O . THR B 2 108 ? 120.838 167.849 121.761 1.00 90.85 75 THR B O 1
ATOM 5059 N N . CYS B 2 109 ? 119.092 166.445 121.657 1.00 90.20 76 CYS B N 1
ATOM 5060 C CA . CYS B 2 109 ? 119.283 166.096 120.257 1.00 90.20 76 CYS B CA 1
ATOM 5061 C C . CYS B 2 109 ? 117.980 166.310 119.502 1.00 90.20 76 CYS B C 1
ATOM 5062 O O . CYS B 2 109 ? 116.889 166.141 120.053 1.00 90.20 76 CYS B O 1
ATOM 5065 N N . ASP B 2 110 ? 118.104 166.687 118.230 1.00 87.98 77 ASP B N 1
ATOM 5066 C CA . ASP B 2 110 ? 116.996 167.275 117.488 1.00 87.98 77 ASP B CA 1
ATOM 5067 C C . ASP B 2 110 ? 116.241 166.299 116.598 1.00 87.98 77 ASP B C 1
ATOM 5068 O O . ASP B 2 110 ? 115.031 166.464 116.420 1.00 87.98 77 ASP B O 1
ATOM 5073 N N . VAL B 2 111 ? 116.905 165.303 116.019 1.00 84.76 78 VAL B N 1
ATOM 5074 C CA . VAL B 2 111 ? 116.255 164.408 115.071 1.00 84.76 78 VAL B CA 1
ATOM 5075 C C . VAL B 2 111 ? 116.579 162.963 115.422 1.00 84.76 78 VAL B C 1
ATOM 5076 O O . VAL B 2 111 ? 117.672 162.645 115.903 1.00 84.76 78 VAL B O 1
ATOM 5080 N N . VAL B 2 112 ? 115.603 162.086 115.199 1.00 78.65 79 VAL B N 1
ATOM 5081 C CA . VAL B 2 112 ? 115.776 160.646 115.330 1.00 78.65 79 VAL B CA 1
ATOM 5082 C C . VAL B 2 112 ? 115.612 160.029 113.949 1.00 78.65 79 VAL B C 1
ATOM 5083 O O . VAL B 2 112 ? 114.754 160.450 113.165 1.00 78.65 79 VAL B O 1
ATOM 5087 N N . ILE B 2 113 ? 116.458 159.050 113.642 1.00 76.53 80 ILE B N 1
ATOM 5088 C CA . ILE B 2 113 ? 116.606 158.593 112.265 1.00 76.53 80 ILE B CA 1
ATOM 5089 C C . ILE B 2 113 ? 115.624 157.482 111.894 1.00 76.53 80 ILE B C 1
ATOM 5090 O O . ILE B 2 113 ? 115.191 157.405 110.741 1.00 76.53 80 ILE B O 1
ATOM 5095 N N . GLY B 2 114 ? 115.267 156.612 112.836 1.00 73.42 81 GLY B N 1
ATOM 5096 C CA . GLY B 2 114 ? 114.398 155.500 112.518 1.00 73.42 81 GLY B CA 1
ATOM 5097 C C . GLY B 2 114 ? 113.233 155.341 113.469 1.00 73.42 81 GLY B C 1
ATOM 5098 O O . GLY B 2 114 ? 113.418 155.039 114.650 1.00 73.42 81 GLY B O 1
ATOM 5099 N N . LEU B 2 115 ? 112.025 155.531 112.949 1.00 70.62 82 LEU B N 1
ATOM 5100 C CA . LEU B 2 115 ? 110.794 155.348 113.699 1.00 70.62 82 LEU B CA 1
ATOM 5101 C C . LEU B 2 115 ? 109.699 154.975 112.716 1.00 70.62 82 LEU B C 1
ATOM 5102 O O . LEU B 2 115 ? 109.724 155.389 111.555 1.00 70.62 82 LEU B O 1
ATOM 5107 N N . ASP B 2 116 ? 108.743 154.183 113.185 1.00 72.54 83 ASP B N 1
ATOM 5108 C CA . ASP B 2 116 ? 107.648 153.768 112.326 1.00 72.54 83 ASP B CA 1
ATOM 5109 C C . ASP B 2 116 ? 106.813 154.978 111.930 1.00 72.54 83 ASP B C 1
ATOM 5110 O O . ASP B 2 116 ? 106.702 155.955 112.675 1.00 72.54 83 ASP B O 1
ATOM 5115 N N . ALA B 2 117 ? 106.230 154.909 110.738 1.00 73.82 84 ALA B N 1
ATOM 5116 C CA . ALA B 2 117 ? 105.386 155.992 110.264 1.00 73.82 84 ALA B CA 1
ATOM 5117 C C . ALA B 2 117 ? 104.161 156.140 111.161 1.00 73.82 84 ALA B C 1
ATOM 5118 O O . ALA B 2 117 ? 103.800 155.235 111.917 1.00 73.82 84 ALA B O 1
ATOM 5120 N N . ASP B 2 118 ? 103.540 157.320 111.082 1.00 77.43 85 ASP B N 1
ATOM 5121 C CA . ASP B 2 118 ? 102.348 157.688 111.859 1.00 77.43 85 ASP B CA 1
ATOM 5122 C C . ASP B 2 118 ? 102.473 157.321 113.339 1.00 77.43 85 ASP B C 1
ATOM 5123 O O . ASP B 2 118 ? 101.486 156.981 113.996 1.00 77.43 85 ASP B O 1
ATOM 5128 N N . ASP B 2 119 ? 103.678 157.420 113.882 1.00 76.45 86 ASP B N 1
ATOM 5129 C CA . ASP B 2 119 ? 103.883 157.183 115.306 1.00 76.45 86 ASP B CA 1
ATOM 5130 C C . ASP B 2 119 ? 103.282 158.332 116.105 1.00 76.45 86 ASP B C 1
ATOM 5131 O O . ASP B 2 119 ? 103.655 159.491 115.881 1.00 76.45 86 ASP B O 1
ATOM 5136 N N . PRO B 2 120 ? 102.355 158.069 117.030 1.00 75.65 87 PRO B N 1
ATOM 5137 C CA . PRO B 2 120 ? 101.674 159.173 117.726 1.00 75.65 87 PRO B CA 1
ATOM 5138 C C . PRO B 2 120 ? 102.580 160.016 118.608 1.00 75.65 87 PRO B C 1
ATOM 5139 O O . PRO B 2 120 ? 102.228 161.167 118.895 1.00 75.65 87 PRO B O 1
ATOM 5143 N N . ARG B 2 121 ? 103.722 159.491 119.052 1.00 75.02 88 ARG B N 1
ATOM 5144 C CA . ARG B 2 121 ? 104.545 160.219 120.014 1.00 75.02 88 ARG B CA 1
ATOM 5145 C C . ARG B 2 121 ? 105.134 161.485 119.403 1.00 75.02 88 ARG B C 1
ATOM 5146 O O . ARG B 2 121 ? 105.026 162.572 119.980 1.00 75.02 88 ARG B O 1
ATOM 5154 N N . VAL B 2 122 ? 105.761 161.366 118.233 1.00 77.60 89 VAL B N 1
ATOM 5155 C CA . VAL B 2 122 ? 106.472 162.475 117.615 1.00 77.60 89 VAL B CA 1
ATOM 5156 C C . VAL B 2 122 ? 106.038 162.606 116.163 1.00 77.60 89 VAL B C 1
ATOM 5157 O O . VAL B 2 122 ? 105.519 161.668 115.554 1.00 77.60 89 VAL B O 1
ATOM 5161 N N . LEU B 2 123 ? 106.255 163.797 115.613 1.00 80.00 90 LEU B N 1
ATOM 5162 C CA . LEU B 2 123 ? 105.890 164.062 114.229 1.00 80.00 90 LEU B CA 1
ATOM 5163 C C . LEU B 2 123 ? 106.826 163.317 113.286 1.00 80.00 90 LEU B C 1
ATOM 5164 O O . LEU B 2 123 ? 108.033 163.227 113.525 1.00 80.00 90 LEU B O 1
ATOM 5169 N N . THR B 2 124 ? 106.263 162.782 112.206 1.00 79.30 91 THR B N 1
ATOM 5170 C CA . THR B 2 124 ? 106.998 161.934 111.282 1.00 79.30 91 THR B CA 1
ATOM 5171 C C . THR B 2 124 ? 107.063 162.573 109.902 1.00 79.30 91 THR B C 1
ATOM 5172 O O . THR B 2 124 ? 106.124 163.240 109.461 1.00 79.30 91 THR B O 1
ATOM 5176 N N . SER B 2 125 ? 108.186 162.353 109.223 1.00 78.73 92 SER B N 1
ATOM 5177 C CA . SER B 2 125 ? 108.402 162.857 107.877 1.00 78.73 92 SER B CA 1
ATOM 5178 C C . SER B 2 125 ? 107.963 161.807 106.858 1.00 78.73 92 SER B C 1
ATOM 5179 O O . SER B 2 125 ? 107.319 160.811 107.196 1.00 78.73 92 SER B O 1
ATOM 5182 N N . LYS B 2 126 ? 108.308 162.022 105.594 1.00 78.93 93 LYS B N 1
ATOM 5183 C CA . LYS B 2 126 ? 107.946 161.066 104.560 1.00 78.93 93 LYS B CA 1
ATOM 5184 C C . LYS B 2 126 ? 108.821 159.819 104.663 1.00 78.93 93 LYS B C 1
ATOM 5185 O O . LYS B 2 126 ? 110.033 159.925 104.876 1.00 78.93 93 LYS B O 1
ATOM 5191 N N . PRO B 2 127 ? 108.240 158.630 104.526 1.00 74.59 94 PRO B N 1
ATOM 5192 C CA . PRO B 2 127 ? 109.046 157.408 104.567 1.00 74.59 94 PRO B CA 1
ATOM 5193 C C . PRO B 2 127 ? 109.974 157.320 103.369 1.00 74.59 94 PRO B C 1
ATOM 5194 O O . PRO B 2 127 ? 109.680 157.834 102.288 1.00 74.59 94 PRO B O 1
ATOM 5198 N N . TYR B 2 128 ? 111.110 156.654 103.571 1.00 73.29 95 TYR B N 1
ATOM 5199 C CA . TYR B 2 128 ? 112.073 156.469 102.498 1.00 73.29 95 TYR B CA 1
ATOM 5200 C C . TYR B 2 128 ? 112.343 155.014 102.139 1.00 73.29 95 TYR B C 1
ATOM 5201 O O . TYR B 2 128 ? 112.972 154.768 101.104 1.00 73.29 95 TYR B O 1
ATOM 5210 N N . TYR B 2 129 ? 111.892 154.047 102.939 1.00 71.82 96 TYR B N 1
ATOM 5211 C CA . TYR B 2 129 ? 111.975 152.655 102.515 1.00 71.82 96 TYR B CA 1
ATOM 5212 C C . TYR B 2 129 ? 110.964 151.807 103.277 1.00 71.82 96 TYR B C 1
ATOM 5213 O O . TYR B 2 129 ? 110.386 152.232 104.284 1.00 71.82 96 TYR B O 1
ATOM 5222 N N . ARG B 2 130 ? 110.746 150.605 102.745 1.00 72.71 97 ARG B N 1
ATOM 5223 C CA . ARG B 2 130 ? 109.732 149.663 103.199 1.00 72.71 97 ARG B CA 1
ATOM 5224 C C . ARG B 2 130 ? 110.401 148.328 103.472 1.00 72.71 97 ARG B C 1
ATOM 5225 O O . ARG B 2 130 ? 111.154 147.831 102.630 1.00 72.71 97 ARG B O 1
ATOM 5233 N N . SER B 2 131 ? 110.133 147.744 104.637 1.00 69.23 98 SER B N 1
ATOM 5234 C CA . SER B 2 131 ? 110.780 146.493 105.008 1.00 69.23 98 SER B CA 1
ATOM 5235 C C . SER B 2 131 ? 109.763 145.613 105.722 1.00 69.23 98 SER B C 1
ATOM 5236 O O . SER B 2 131 ? 108.575 145.937 105.796 1.00 69.23 98 SER B O 1
ATOM 5239 N N . GLY B 2 132 ? 110.235 144.495 106.257 1.00 65.27 99 GLY B N 1
ATOM 5240 C CA . GLY B 2 132 ? 109.346 143.568 106.929 1.00 65.27 99 GLY B CA 1
ATOM 5241 C C . GLY B 2 132 ? 110.121 142.416 107.524 1.00 65.27 99 GLY B C 1
ATOM 5242 O O . GLY B 2 132 ? 111.354 142.366 107.469 1.00 65.27 99 GLY B O 1
ATOM 5243 N N . TYR B 2 133 ? 109.371 141.485 108.104 1.00 60.19 100 TYR B N 1
ATOM 5244 C CA . TYR B 2 133 ? 109.957 140.314 108.734 1.00 60.19 100 TYR B CA 1
ATOM 5245 C C . TYR B 2 133 ? 110.256 139.238 107.699 1.00 60.19 100 TYR B C 1
ATOM 5246 O O . TYR B 2 133 ? 109.516 139.053 106.730 1.00 60.19 100 TYR B O 1
ATOM 5255 N N . VAL B 2 134 ? 111.357 138.524 107.914 1.00 61.37 101 VAL B N 1
ATOM 5256 C CA . VAL B 2 134 ? 111.831 137.507 106.986 1.00 61.37 101 VAL B CA 1
ATOM 5257 C C . VAL B 2 134 ? 112.142 136.224 107.745 1.00 61.37 101 VAL B C 1
ATOM 5258 O O . VAL B 2 134 ? 112.613 136.259 108.890 1.00 61.37 101 VAL B O 1
ATOM 5262 N N . PHE B 2 135 ? 111.853 135.092 107.107 1.00 63.51 102 PHE B N 1
ATOM 5263 C CA . PHE B 2 135 ? 112.262 133.785 107.594 1.00 63.51 102 PHE B CA 1
ATOM 5264 C C . PHE B 2 135 ? 113.749 133.565 107.332 1.00 63.51 102 PHE B C 1
ATOM 5265 O O . PHE B 2 135 ? 114.362 134.215 106.482 1.00 63.51 102 PHE B O 1
ATOM 5273 N N . LEU B 2 136 ? 114.328 132.633 108.083 1.00 66.97 103 LEU B N 1
ATOM 5274 C CA . LEU B 2 136 ? 115.733 132.275 107.936 1.00 66.97 103 LEU B CA 1
ATOM 5275 C C . LEU B 2 136 ? 115.856 130.766 108.058 1.00 66.97 103 LEU B C 1
ATOM 5276 O O . LEU B 2 136 ? 115.474 130.195 109.086 1.00 66.97 103 LEU B O 1
ATOM 5281 N N . THR B 2 137 ? 116.382 130.126 107.012 1.00 72.51 104 THR B N 1
ATOM 5282 C CA . THR B 2 137 ? 116.514 128.674 106.998 1.00 72.51 104 THR B CA 1
ATOM 5283 C C . THR B 2 137 ? 117.740 128.287 106.184 1.00 72.51 104 THR B C 1
ATOM 5284 O O . THR B 2 137 ? 118.077 128.944 105.198 1.00 72.51 104 THR B O 1
ATOM 5288 N N . ARG B 2 138 ? 118.411 127.216 106.605 1.00 78.62 105 ARG B N 1
ATOM 5289 C CA . ARG B 2 138 ? 119.580 126.739 105.876 1.00 78.62 105 ARG B CA 1
ATOM 5290 C C . ARG B 2 138 ? 119.189 126.286 104.474 1.00 78.62 105 ARG B C 1
ATOM 5291 O O . ARG B 2 138 ? 118.120 125.707 104.263 1.00 78.62 105 ARG B O 1
ATOM 5299 N N . ALA B 2 139 ? 120.070 126.559 103.508 1.00 79.87 106 ALA B N 1
ATOM 5300 C CA . ALA B 2 139 ? 119.744 126.295 102.110 1.00 79.87 106 ALA B CA 1
ATOM 5301 C C . ALA B 2 139 ? 119.719 124.803 101.806 1.00 79.87 106 ALA B C 1
ATOM 5302 O O . ALA B 2 139 ? 118.819 124.323 101.108 1.00 79.87 106 ALA B O 1
ATOM 5304 N N . ASP B 2 140 ? 120.694 124.054 102.317 1.00 83.06 107 ASP B N 1
ATOM 5305 C CA . ASP B 2 140 ? 120.833 122.647 101.964 1.00 83.06 107 ASP B CA 1
ATOM 5306 C C . ASP B 2 140 ? 119.872 121.731 102.711 1.00 83.06 107 ASP B C 1
ATOM 5307 O O . ASP B 2 140 ? 119.803 120.542 102.386 1.00 83.06 107 ASP B O 1
ATOM 5312 N N . LYS B 2 141 ? 119.132 122.245 103.692 1.00 83.59 108 LYS B N 1
ATOM 5313 C CA . LYS B 2 141 ? 118.240 121.408 104.482 1.00 83.59 108 LYS B CA 1
ATOM 5314 C C . LYS B 2 141 ? 116.959 121.035 103.748 1.00 83.59 108 LYS B C 1
ATOM 5315 O O . LYS B 2 141 ? 116.227 120.164 104.231 1.00 83.59 108 LYS B O 1
ATOM 5321 N N . ASP B 2 142 ? 116.678 121.662 102.605 1.00 83.86 109 ASP B N 1
ATOM 5322 C CA . ASP B 2 142 ? 115.486 121.369 101.806 1.00 83.86 109 ASP B CA 1
ATOM 5323 C C . ASP B 2 142 ? 114.221 121.522 102.652 1.00 83.86 109 ASP B C 1
ATOM 5324 O O . ASP B 2 142 ? 113.344 120.656 102.676 1.00 83.86 109 ASP B O 1
ATOM 5329 N N . LEU B 2 143 ? 114.145 122.634 103.373 1.00 78.59 110 LEU B N 1
ATOM 5330 C CA . LEU B 2 143 ? 112.981 122.984 104.182 1.00 78.59 110 LEU B CA 1
ATOM 5331 C C . LEU B 2 143 ? 112.352 124.224 103.551 1.00 78.59 110 LEU B C 1
ATOM 5332 O O . LEU B 2 143 ? 112.654 125.356 103.932 1.00 78.59 110 LEU B O 1
ATOM 5337 N N . ASP B 2 144 ? 111.471 124.000 102.578 1.00 79.15 111 ASP B N 1
ATOM 5338 C CA . ASP B 2 144 ? 110.812 125.093 101.870 1.00 79.15 111 ASP B CA 1
ATOM 5339 C C . ASP B 2 144 ? 109.616 125.561 102.687 1.00 79.15 111 ASP B C 1
ATOM 5340 O O . ASP B 2 144 ? 108.633 124.829 102.839 1.00 79.15 111 ASP B O 1
ATOM 5345 N N . ILE B 2 145 ? 109.696 126.779 103.213 1.00 72.62 112 ILE B N 1
ATOM 5346 C CA . ILE B 2 145 ? 108.651 127.353 104.049 1.00 72.62 112 ILE B CA 1
ATOM 5347 C C . ILE B 2 145 ? 108.232 128.688 103.449 1.00 72.62 112 ILE B C 1
ATOM 5348 O O . ILE B 2 145 ? 109.083 129.490 103.045 1.00 72.62 112 ILE B O 1
ATOM 5353 N N . LYS B 2 146 ? 106.919 128.910 103.357 1.00 70.48 113 LYS B N 1
ATOM 5354 C CA . LYS B 2 146 ? 106.386 130.114 102.740 1.00 70.48 113 LYS B CA 1
ATOM 5355 C C . LYS B 2 146 ? 105.256 130.760 103.527 1.00 70.48 113 LYS B C 1
ATOM 5356 O O . LYS B 2 146 ? 104.802 131.842 103.141 1.00 70.48 113 LYS B O 1
ATOM 5362 N N . SER B 2 147 ? 104.790 130.143 104.608 1.00 67.45 114 SER B N 1
ATOM 5363 C CA . SER B 2 147 ? 103.657 130.672 105.351 1.00 67.45 114 SER B CA 1
ATOM 5364 C C . SER B 2 147 ? 103.758 130.228 106.802 1.00 67.45 114 SER B C 1
ATOM 5365 O O . SER B 2 147 ? 104.569 129.369 107.158 1.00 67.45 114 SER B O 1
ATOM 5368 N N . TRP B 2 148 ? 102.918 130.827 107.639 1.00 64.71 115 TRP B N 1
ATOM 5369 C CA . TRP B 2 148 ? 102.889 130.534 109.065 1.00 64.71 115 TRP B CA 1
ATOM 5370 C C . TRP B 2 148 ? 101.860 129.479 109.442 1.00 64.71 115 TRP B C 1
ATOM 5371 O O . TRP B 2 148 ? 101.694 129.198 110.632 1.00 64.71 115 TRP B O 1
ATOM 5382 N N . SER B 2 149 ? 101.159 128.899 108.472 1.00 68.54 116 SER B N 1
ATOM 5383 C CA . SER B 2 149 ? 100.210 127.826 108.733 1.00 68.54 116 SER B CA 1
ATOM 5384 C C . SER B 2 149 ? 100.733 126.467 108.288 1.00 68.54 116 SER B C 1
ATOM 5385 O O . SER B 2 149 ? 99.981 125.487 108.308 1.00 68.54 116 SER B O 1
ATOM 5388 N N . ASP B 2 150 ? 101.996 126.385 107.886 1.00 71.84 117 ASP B N 1
ATOM 5389 C CA . ASP B 2 150 ? 102.551 125.126 107.417 1.00 71.84 117 ASP B CA 1
ATOM 5390 C C . ASP B 2 150 ? 102.667 124.138 108.577 1.00 71.84 117 ASP B C 1
ATOM 5391 O O . ASP B 2 150 ? 103.091 124.516 109.674 1.00 71.84 117 ASP B O 1
ATOM 5396 N N . PRO B 2 151 ? 102.287 122.874 108.372 1.00 71.82 118 PRO B N 1
ATOM 5397 C CA . PRO B 2 151 ? 102.321 121.908 109.483 1.00 71.82 118 PRO B CA 1
ATOM 5398 C C . PRO B 2 151 ? 103.704 121.680 110.064 1.00 71.82 118 PRO B C 1
ATOM 5399 O O . PRO B 2 151 ? 103.825 121.437 111.272 1.00 71.82 118 PRO B O 1
ATOM 5403 N N . ARG B 2 152 ? 104.755 121.765 109.245 1.00 70.29 119 ARG B N 1
ATOM 5404 C CA . ARG B 2 152 ? 106.092 121.399 109.699 1.00 70.29 119 ARG B CA 1
ATOM 5405 C C . ARG B 2 152 ? 106.582 122.267 110.848 1.00 70.29 119 ARG B C 1
ATOM 5406 O O . ARG B 2 152 ? 107.532 121.879 111.536 1.00 70.29 119 ARG B O 1
ATOM 5414 N N . LEU B 2 153 ? 105.966 123.430 111.072 1.00 70.49 120 LEU B N 1
ATOM 5415 C CA . LEU B 2 153 ? 106.364 124.265 112.199 1.00 70.49 120 LEU B CA 1
ATOM 5416 C C . LEU B 2 153 ? 106.089 123.586 113.533 1.00 70.49 120 LEU B C 1
ATOM 5417 O O . LEU B 2 153 ? 106.769 123.874 114.524 1.00 70.49 120 LEU B O 1
ATOM 5422 N N . LYS B 2 154 ? 105.108 122.687 113.585 1.00 70.45 121 LYS B N 1
ATOM 5423 C CA . LYS B 2 154 ? 104.821 121.986 114.828 1.00 70.45 121 LYS B CA 1
ATOM 5424 C C . LYS B 2 154 ? 105.790 120.845 115.102 1.00 70.45 121 LYS B C 1
ATOM 5425 O O . LYS B 2 154 ? 105.737 120.257 116.187 1.00 70.45 121 LYS B O 1
ATOM 5431 N N . GLU B 2 155 ? 106.669 120.520 114.154 1.00 74.46 122 GLU B N 1
ATOM 5432 C CA . GLU B 2 155 ? 107.634 119.444 114.320 1.00 74.46 122 GLU B CA 1
ATOM 5433 C C . GLU B 2 155 ? 109.077 119.923 114.374 1.00 74.46 122 GLU B C 1
ATOM 5434 O O . GLU B 2 155 ? 109.971 119.105 114.616 1.00 74.46 122 GLU B O 1
ATOM 5440 N N . VAL B 2 156 ? 109.330 121.213 114.148 1.00 69.88 123 VAL B N 1
ATOM 5441 C CA . VAL B 2 156 ? 110.693 121.726 114.190 1.00 69.88 123 VAL B CA 1
ATOM 5442 C C . VAL B 2 156 ? 111.248 121.589 115.601 1.00 69.88 123 VAL B C 1
ATOM 5443 O O . VAL B 2 156 ? 110.541 121.811 116.593 1.00 69.88 123 VAL B O 1
ATOM 5447 N N . SER B 2 157 ? 112.522 121.203 115.695 1.00 67.27 124 SER B N 1
ATOM 5448 C CA . SER B 2 157 ? 113.143 120.989 116.999 1.00 67.27 124 SER B CA 1
ATOM 5449 C C . SER B 2 157 ? 113.165 122.271 117.822 1.00 67.27 124 SER B C 1
ATOM 5450 O O . SER B 2 157 ? 112.831 122.262 119.012 1.00 67.27 124 SER B O 1
ATOM 5453 N N . HIS B 2 158 ? 113.553 123.385 117.206 1.00 68.18 125 HIS B N 1
ATOM 5454 C CA . HIS B 2 158 ? 113.620 124.656 117.911 1.00 68.18 125 HIS B CA 1
ATOM 5455 C C . HIS B 2 158 ? 113.525 125.797 116.908 1.00 68.18 125 HIS B C 1
ATOM 5456 O O . HIS B 2 158 ? 113.963 125.672 115.762 1.00 68.18 125 HIS B O 1
ATOM 5463 N N . MET B 2 159 ? 112.955 126.911 117.361 1.00 67.83 126 MET B N 1
ATOM 5464 C CA . MET B 2 159 ? 112.871 128.137 116.582 1.00 67.83 126 MET B CA 1
ATOM 5465 C C . MET B 2 159 ? 113.379 129.295 117.424 1.00 67.83 126 MET B C 1
ATOM 5466 O O . MET B 2 159 ? 113.308 129.263 118.655 1.00 67.83 126 MET B O 1
ATOM 5471 N N . VAL B 2 160 ? 113.890 130.323 116.754 1.00 63.45 127 VAL B N 1
ATOM 5472 C CA . VAL B 2 160 ? 114.390 131.521 117.417 1.00 63.45 127 VAL B CA 1
ATOM 5473 C C . VAL B 2 160 ? 113.544 132.715 116.992 1.00 63.45 127 VAL B C 1
ATOM 5474 O O . VAL B 2 160 ? 113.324 132.941 115.795 1.00 63.45 127 VAL B O 1
ATOM 5478 N N . VAL B 2 161 ? 113.041 133.458 117.979 1.00 58.70 128 VAL B N 1
ATOM 5479 C CA . VAL B 2 161 ? 112.281 134.682 117.759 1.00 58.70 128 VAL B CA 1
ATOM 5480 C C . VAL B 2 161 ? 112.690 135.693 118.823 1.00 58.70 128 VAL B C 1
ATOM 5481 O O . VAL B 2 161 ? 113.404 135.375 119.774 1.00 58.70 128 VAL B O 1
ATOM 5485 N N . GLY B 2 162 ? 112.223 136.926 118.650 1.00 57.71 129 GLY B N 1
ATOM 5486 C CA . GLY B 2 162 ? 112.521 138.000 119.571 1.00 57.71 129 GLY B CA 1
ATOM 5487 C C . GLY B 2 162 ? 111.545 138.055 120.729 1.00 57.71 129 GLY B C 1
ATOM 5488 O O . GLY B 2 162 ? 110.718 137.166 120.935 1.00 57.71 129 GLY B O 1
ATOM 5489 N N . PHE B 2 163 ? 111.652 139.133 121.499 1.00 59.52 130 PHE B N 1
ATOM 5490 C CA . PHE B 2 163 ? 110.798 139.370 122.654 1.00 59.52 130 PHE B CA 1
ATOM 5491 C C . PHE B 2 163 ? 109.841 140.516 122.354 1.00 59.52 130 PHE B C 1
ATOM 5492 O O . PHE B 2 163 ? 110.258 141.556 121.833 1.00 59.52 130 PHE B O 1
ATOM 5500 N N . GLY B 2 164 ? 108.569 140.325 122.686 1.00 59.49 131 GLY B N 1
ATOM 5501 C CA . GLY B 2 164 ? 107.563 141.343 122.423 1.00 59.49 131 GLY B CA 1
ATOM 5502 C C . GLY B 2 164 ? 107.357 141.637 120.954 1.00 59.49 131 GLY B C 1
ATOM 5503 O O . GLY B 2 164 ? 107.202 142.803 120.572 1.00 59.49 131 GLY B O 1
ATOM 5504 N N . THR B 2 165 ? 107.341 140.607 120.123 1.00 60.35 132 THR B N 1
ATOM 5505 C CA . THR B 2 165 ? 107.255 140.724 118.677 1.00 60.35 132 THR B CA 1
ATOM 5506 C C . THR B 2 165 ? 106.103 139.874 118.170 1.00 60.35 132 THR B C 1
ATOM 5507 O O . THR B 2 165 ? 105.639 138.965 118.868 1.00 60.35 132 THR B O 1
ATOM 5511 N N . PRO B 2 166 ? 105.604 140.154 116.963 1.00 61.83 133 PRO B N 1
ATOM 5512 C CA . PRO B 2 166 ? 104.523 139.320 116.411 1.00 61.83 133 PRO B CA 1
ATOM 5513 C C . PRO B 2 166 ? 104.877 137.848 116.302 1.00 61.83 133 PRO B C 1
ATOM 5514 O O . PRO B 2 166 ? 103.985 136.996 116.426 1.00 61.83 133 PRO B O 1
ATOM 5518 N N . GLY B 2 167 ? 106.149 137.520 116.071 1.00 62.50 134 GLY B N 1
ATOM 5519 C CA . GLY B 2 167 ? 106.539 136.121 116.015 1.00 62.50 134 GLY B CA 1
ATOM 5520 C C . GLY B 2 167 ? 106.276 135.388 117.316 1.00 62.50 134 GLY B C 1
ATOM 5521 O O . GLY B 2 167 ? 105.821 134.243 117.314 1.00 62.50 134 GLY B O 1
ATOM 5522 N N . GLU B 2 168 ? 106.558 136.039 118.444 1.00 62.83 135 GLU B N 1
ATOM 5523 C CA . GLU B 2 168 ? 106.290 135.427 119.741 1.00 62.83 135 GLU B CA 1
ATOM 5524 C C . GLU B 2 168 ? 104.793 135.233 119.957 1.00 62.83 135 GLU B C 1
ATOM 5525 O O . GLU B 2 168 ? 104.357 134.202 120.493 1.00 62.83 135 GLU B O 1
ATOM 5531 N N . ALA B 2 169 ? 103.990 136.211 119.536 1.00 64.62 136 ALA B N 1
ATOM 5532 C CA . ALA B 2 169 ? 102.544 136.076 119.641 1.00 64.62 136 ALA B CA 1
ATOM 5533 C C . ALA B 2 169 ? 102.045 134.895 118.823 1.00 64.62 136 ALA B C 1
ATOM 5534 O O . ALA B 2 169 ? 101.185 134.133 119.279 1.00 64.62 136 ALA B O 1
ATOM 5536 N N . MET B 2 170 ? 102.585 134.709 117.618 1.00 67.74 137 MET B N 1
ATOM 5537 C CA . MET B 2 170 ? 102.158 133.562 116.823 1.00 67.74 137 MET B CA 1
ATOM 5538 C C . MET B 2 170 ? 102.672 132.245 117.389 1.00 67.74 137 MET B C 1
ATOM 5539 O O . MET B 2 170 ? 102.010 131.211 117.238 1.00 67.74 137 MET B O 1
ATOM 5544 N N . LEU B 2 171 ? 103.846 132.250 118.023 1.00 64.14 138 LEU B N 1
ATOM 5545 C CA . LEU B 2 171 ? 104.303 131.045 118.705 1.00 64.14 138 LEU B CA 1
ATOM 5546 C C . LEU B 2 171 ? 103.336 130.650 119.809 1.00 64.14 138 LEU B C 1
ATOM 5547 O O . LEU B 2 171 ? 103.028 129.464 119.980 1.00 64.14 138 LEU B O 1
ATOM 5552 N N . LYS B 2 172 ? 102.847 131.627 120.575 1.00 66.35 139 LYS B N 1
ATOM 5553 C CA . LYS B 2 172 ? 101.793 131.323 121.540 1.00 66.35 139 LYS B CA 1
ATOM 5554 C C . LYS B 2 172 ? 100.526 130.843 120.842 1.00 66.35 139 LYS B C 1
ATOM 5555 O O . LYS B 2 172 ? 99.847 129.933 121.331 1.00 66.35 139 LYS B O 1
ATOM 5561 N N . ASP B 2 173 ? 100.187 131.450 119.703 1.00 70.80 140 ASP B N 1
ATOM 5562 C CA . ASP B 2 173 ? 98.936 131.121 119.025 1.00 70.80 140 ASP B CA 1
ATOM 5563 C C . ASP B 2 173 ? 98.917 129.678 118.534 1.00 70.80 140 ASP B C 1
ATOM 5564 O O . ASP B 2 173 ? 97.906 128.983 118.682 1.00 70.80 140 ASP B O 1
ATOM 5569 N N . ILE B 2 174 ? 100.021 129.205 117.944 1.00 67.58 141 ILE B N 1
ATOM 5570 C CA . ILE B 2 174 ? 100.054 127.851 117.398 1.00 67.58 141 ILE B CA 1
ATOM 5571 C C . ILE B 2 174 ? 100.509 126.816 118.419 1.00 67.58 141 ILE B C 1
ATOM 5572 O O . ILE B 2 174 ? 100.643 125.635 118.071 1.00 67.58 141 ILE B O 1
ATOM 5577 N N . GLY B 2 175 ? 100.750 127.217 119.665 1.00 66.48 142 GLY B N 1
ATOM 5578 C CA . GLY B 2 175 ? 101.043 126.273 120.727 1.00 66.48 142 GLY B CA 1
ATOM 5579 C C . GLY B 2 175 ? 102.448 125.708 120.713 1.00 66.48 142 GLY B C 1
ATOM 5580 O O . GLY B 2 175 ? 102.630 124.497 120.568 1.00 66.48 142 GLY B O 1
ATOM 5581 N N . ARG B 2 176 ? 103.451 126.574 120.856 1.00 64.58 143 ARG B N 1
ATOM 5582 C CA . ARG B 2 176 ? 104.835 126.128 120.918 1.00 64.58 143 ARG B CA 1
ATOM 5583 C C . ARG B 2 176 ? 105.681 126.879 121.936 1.00 64.58 143 ARG B C 1
ATOM 5584 O O . ARG B 2 176 ? 106.889 126.635 121.998 1.00 64.58 143 ARG B O 1
ATOM 5592 N N . TYR B 2 177 ? 105.098 127.780 122.728 1.00 65.23 144 TYR B N 1
ATOM 5593 C CA . TYR B 2 177 ? 105.903 128.604 123.624 1.00 65.23 144 TYR B CA 1
ATOM 5594 C C . TYR B 2 177 ? 106.552 127.769 124.720 1.00 65.23 144 TYR B C 1
ATOM 5595 O O . TYR B 2 177 ? 107.679 128.056 125.143 1.00 65.23 144 TYR B O 1
ATOM 5604 N N . GLU B 2 178 ? 105.853 126.738 125.197 1.00 65.91 145 GLU B N 1
ATOM 5605 C CA . GLU B 2 178 ? 106.377 125.928 126.289 1.00 65.91 145 GLU B CA 1
ATOM 5606 C C . GLU B 2 178 ? 107.604 125.130 125.870 1.00 65.91 145 GLU B C 1
ATOM 5607 O O . GLU B 2 178 ? 108.493 124.886 126.694 1.00 65.91 145 GLU B O 1
ATOM 5613 N N . GLU B 2 179 ? 107.675 124.716 124.606 1.00 69.21 146 GLU B N 1
ATOM 5614 C CA . GLU B 2 179 ? 108.799 123.924 124.127 1.00 69.21 146 GLU B CA 1
ATOM 5615 C C . GLU B 2 179 ? 110.033 124.757 123.808 1.00 69.21 146 GLU B C 1
ATOM 5616 O O . GLU B 2 179 ? 111.105 124.181 123.598 1.00 69.21 146 GLU B O 1
ATOM 5622 N N . ASP B 2 180 ? 109.919 126.085 123.762 1.00 67.97 147 ASP B N 1
ATOM 5623 C CA . ASP B 2 180 ? 111.035 126.929 123.362 1.00 67.97 147 ASP B CA 1
ATOM 5624 C C . ASP B 2 180 ? 111.335 128.072 124.320 1.00 67.97 147 ASP B C 1
ATOM 5625 O O . ASP B 2 180 ? 112.260 128.846 124.051 1.00 67.97 147 ASP B O 1
ATOM 5630 N N . MET B 2 181 ? 110.584 128.215 125.415 1.00 66.55 148 MET B N 1
ATOM 5631 C CA . MET B 2 181 ? 110.846 129.313 126.340 1.00 66.55 148 MET B CA 1
ATOM 5632 C C . MET B 2 181 ? 112.235 129.206 126.956 1.00 66.55 148 MET B C 1
ATOM 5633 O O . MET B 2 181 ? 112.948 130.211 127.080 1.00 66.55 148 MET B O 1
ATOM 5638 N N . ALA B 2 182 ? 112.637 127.996 127.354 1.00 66.88 149 ALA B N 1
ATOM 5639 C CA . ALA B 2 182 ? 113.953 127.815 127.956 1.00 66.88 149 ALA B CA 1
ATOM 5640 C C . ALA B 2 182 ? 115.064 128.149 126.969 1.00 66.88 149 ALA B C 1
ATOM 5641 O O . ALA B 2 182 ? 116.037 128.821 127.325 1.00 66.88 149 ALA B O 1
ATOM 5643 N N . TYR B 2 183 ? 114.933 127.697 125.722 1.00 66.68 150 TYR B N 1
ATOM 5644 C CA . TYR B 2 183 ? 115.931 128.018 124.708 1.00 66.68 150 TYR B CA 1
ATOM 5645 C C . TYR B 2 183 ? 115.997 129.519 124.455 1.00 66.68 150 TYR B C 1
ATOM 5646 O O . TYR B 2 183 ? 117.090 130.097 124.353 1.00 66.68 150 TYR B O 1
ATOM 5655 N N . LEU B 2 184 ? 114.834 130.169 124.364 1.00 65.65 151 LEU B N 1
ATOM 5656 C CA . LEU B 2 184 ? 114.798 131.604 124.111 1.00 65.65 151 LEU B CA 1
ATOM 5657 C C . LEU B 2 184 ? 115.462 132.378 125.238 1.00 65.65 151 LEU B C 1
ATOM 5658 O O . LEU B 2 184 ? 116.218 133.324 124.991 1.00 65.65 151 LEU B O 1
ATOM 5663 N N . TYR B 2 185 ? 115.197 131.991 126.483 1.00 66.28 152 TYR B N 1
ATOM 5664 C CA . TYR B 2 185 ? 115.816 132.672 127.609 1.00 66.28 152 TYR B CA 1
ATOM 5665 C C . TYR B 2 185 ? 117.251 132.229 127.850 1.00 66.28 152 TYR B C 1
ATOM 5666 O O . TYR B 2 185 ? 117.942 132.853 128.661 1.00 66.28 152 TYR B O 1
ATOM 5675 N N . SER B 2 186 ? 117.706 131.164 127.191 1.00 66.59 153 SER B N 1
ATOM 5676 C CA . SER B 2 186 ? 119.097 130.750 127.287 1.00 66.59 153 SER B CA 1
ATOM 5677 C C . SER B 2 186 ? 119.973 131.349 126.200 1.00 66.59 153 SER B C 1
ATOM 5678 O O . SER B 2 186 ? 121.199 131.357 126.353 1.00 66.59 153 SER B O 1
ATOM 5681 N N . LEU B 2 187 ? 119.383 131.837 125.104 1.00 65.95 154 LEU B N 1
ATOM 5682 C CA . LEU B 2 187 ? 120.192 132.500 124.085 1.00 65.95 154 LEU B CA 1
ATOM 5683 C C . LEU B 2 187 ? 120.910 133.713 124.661 1.00 65.95 154 LEU B C 1
ATOM 5684 O O . LEU B 2 187 ? 122.079 133.961 124.345 1.00 65.95 154 LEU B O 1
ATOM 5689 N N . VAL B 2 188 ? 120.229 134.480 125.498 1.00 68.86 155 VAL B N 1
ATOM 5690 C CA . VAL B 2 188 ? 120.878 135.433 126.374 1.00 68.86 155 VAL B CA 1
ATOM 5691 C C . VAL B 2 188 ? 121.014 134.750 127.728 1.00 68.86 155 VAL B C 1
ATOM 5692 O O . VAL B 2 188 ? 120.372 133.735 128.003 1.00 68.86 155 VAL B O 1
ATOM 5696 N N . ASN B 2 189 ? 121.882 135.284 128.581 1.00 72.11 156 ASN B N 1
ATOM 5697 C CA . ASN B 2 189 ? 121.976 134.754 129.932 1.00 72.11 156 ASN B CA 1
ATOM 5698 C C . ASN B 2 189 ? 120.650 134.957 130.653 1.00 72.11 156 ASN B C 1
ATOM 5699 O O . ASN B 2 189 ? 119.869 135.853 130.322 1.00 72.11 156 ASN B O 1
ATOM 5704 N N . PHE B 2 190 ? 120.393 134.116 131.651 1.00 68.66 157 PHE B N 1
ATOM 5705 C CA . PHE B 2 190 ? 119.087 134.114 132.297 1.00 68.66 157 PHE B CA 1
ATOM 5706 C C . PHE B 2 190 ? 118.931 135.332 133.197 1.00 68.66 157 PHE B C 1
ATOM 5707 O O . PHE B 2 190 ? 118.733 135.200 134.408 1.00 68.66 157 PHE B O 1
ATOM 5715 N N . ARG B 2 191 ? 119.011 136.523 132.605 1.00 71.45 158 ARG B N 1
ATOM 5716 C CA . ARG B 2 191 ? 118.918 137.793 133.321 1.00 71.45 158 ARG B CA 1
ATOM 5717 C C . ARG B 2 191 ? 117.922 138.672 132.571 1.00 71.45 158 ARG B C 1
ATOM 5718 O O . ARG B 2 191 ? 118.290 139.373 131.625 1.00 71.45 158 ARG B O 1
ATOM 5726 N N . ALA B 2 192 ? 116.661 138.632 132.994 1.00 67.01 159 ALA B N 1
ATOM 5727 C CA . ALA B 2 192 ? 115.592 139.431 132.396 1.00 67.01 159 ALA B CA 1
ATOM 5728 C C . ALA B 2 192 ? 114.836 140.145 133.508 1.00 67.01 159 ALA B C 1
ATOM 5729 O O . ALA B 2 192 ? 113.727 139.740 133.881 1.00 67.01 159 ALA B O 1
ATOM 5731 N N . PRO B 2 193 ? 115.406 141.212 134.061 1.00 66.78 160 PRO B N 1
ATOM 5732 C CA . PRO B 2 193 ? 114.716 141.950 135.122 1.00 66.78 160 PRO B CA 1
ATOM 5733 C C . PRO B 2 193 ? 113.530 142.729 134.577 1.00 66.78 160 PRO B C 1
ATOM 5734 O O . PRO B 2 193 ? 113.410 142.984 133.377 1.00 66.78 160 PRO B O 1
ATOM 5738 N N . ARG B 2 194 ? 112.636 143.106 135.493 1.00 65.08 161 ARG B N 1
ATOM 5739 C CA . ARG B 2 194 ? 111.472 143.895 135.106 1.00 65.08 161 ARG B CA 1
ATOM 5740 C C . ARG B 2 194 ? 111.876 145.270 134.589 1.00 65.08 161 ARG B C 1
ATOM 5741 O O . ARG B 2 194 ? 111.319 145.758 133.599 1.00 65.08 161 ARG B O 1
ATOM 5749 N N . ASN B 2 195 ? 112.842 145.914 135.248 1.00 66.73 162 ASN B N 1
ATOM 5750 C CA . ASN B 2 195 ? 113.160 147.300 134.923 1.00 66.73 162 ASN B CA 1
ATOM 5751 C C . ASN B 2 195 ? 113.882 147.420 133.587 1.00 66.73 162 ASN B C 1
ATOM 5752 O O . ASN B 2 195 ? 113.543 148.280 132.768 1.00 66.73 162 ASN B O 1
ATOM 5757 N N . GLN B 2 196 ? 114.875 146.573 133.348 1.00 69.17 163 GLN B N 1
ATOM 5758 C CA . GLN B 2 196 ? 115.752 146.722 132.199 1.00 69.17 163 GLN B CA 1
ATOM 5759 C C . GLN B 2 196 ? 115.145 146.088 130.951 1.00 69.17 163 GLN B C 1
ATOM 5760 O O . GLN B 2 196 ? 114.213 145.284 131.016 1.00 69.17 163 GLN B O 1
ATOM 5766 N N . TYR B 2 197 ? 115.701 146.462 129.803 1.00 62.93 164 TYR B N 1
ATOM 5767 C CA . TYR B 2 197 ? 115.248 145.989 128.502 1.00 62.93 164 TYR B CA 1
ATOM 5768 C C . TYR B 2 197 ? 116.260 144.986 127.963 1.00 62.93 164 TYR B C 1
ATOM 5769 O O . TYR B 2 197 ? 117.449 145.301 127.847 1.00 62.93 164 TYR B O 1
ATOM 5778 N N . THR B 2 198 ? 115.789 143.785 127.635 1.00 61.06 165 THR B N 1
ATOM 5779 C CA . THR B 2 198 ? 116.640 142.709 127.146 1.00 61.06 165 THR B CA 1
ATOM 5780 C C . THR B 2 198 ? 116.155 142.241 125.782 1.00 61.06 165 THR B C 1
ATOM 5781 O O . THR B 2 198 ? 114.949 142.140 125.542 1.00 61.06 165 THR B O 1
ATOM 5785 N N . GLN B 2 199 ? 117.103 141.955 124.892 1.00 60.51 166 GLN B N 1
ATOM 5786 C CA . GLN B 2 199 ? 116.783 141.482 123.554 1.00 60.51 166 GLN B CA 1
ATOM 5787 C C . GLN B 2 199 ? 117.945 140.646 123.037 1.00 60.51 166 GLN B C 1
ATOM 5788 O O . GLN B 2 199 ? 119.086 140.790 123.483 1.00 60.51 166 GLN B O 1
ATOM 5794 N N . ILE B 2 200 ? 117.641 139.765 122.091 1.00 63.04 167 ILE B N 1
ATOM 5795 C CA . ILE B 2 200 ? 118.648 138.894 121.494 1.00 63.04 167 ILE B CA 1
ATOM 5796 C C . ILE B 2 200 ? 119.342 139.638 120.362 1.00 63.04 167 ILE B C 1
ATOM 5797 O O . ILE B 2 200 ? 118.686 140.245 119.507 1.00 63.04 167 ILE B O 1
ATOM 5802 N N . ASP B 2 201 ? 120.670 139.596 120.354 1.00 67.65 168 ASP B N 1
ATOM 5803 C CA . ASP B 2 201 ? 121.424 140.240 119.290 1.00 67.65 168 ASP B CA 1
ATOM 5804 C C . ASP B 2 201 ? 121.194 139.512 117.967 1.00 67.65 168 ASP B C 1
ATOM 5805 O O . ASP B 2 201 ? 121.156 138.277 117.936 1.00 67.65 168 ASP B O 1
ATOM 5810 N N . PRO B 2 202 ? 121.025 140.244 116.863 1.00 66.97 169 PRO B N 1
ATOM 5811 C CA . PRO B 2 202 ? 120.803 139.576 115.569 1.00 66.97 169 PRO B CA 1
ATOM 5812 C C . PRO B 2 202 ? 121.946 138.672 115.145 1.00 66.97 169 PRO B C 1
ATOM 5813 O O . PRO B 2 202 ? 121.706 137.647 114.489 1.00 66.97 169 PRO B O 1
ATOM 5817 N N . ALA B 2 203 ? 123.184 139.023 115.495 1.00 67.32 170 ALA B N 1
ATOM 5818 C CA . ALA B 2 203 ? 124.315 138.161 115.173 1.00 67.32 170 ALA B CA 1
ATOM 5819 C C . ALA B 2 203 ? 124.167 136.801 115.835 1.00 67.32 170 ALA B C 1
ATOM 5820 O O . ALA B 2 203 ? 124.480 135.767 115.232 1.00 67.32 170 ALA B O 1
ATOM 5822 N N . ARG B 2 204 ? 123.695 136.785 117.081 1.00 67.78 171 ARG B N 1
ATOM 5823 C CA . ARG B 2 204 ? 123.463 135.521 117.765 1.00 67.78 171 ARG B CA 1
ATOM 5824 C C . ARG B 2 204 ? 122.407 134.697 117.038 1.00 67.78 171 ARG B C 1
ATOM 5825 O O . ARG B 2 204 ? 122.556 133.480 116.892 1.00 67.78 171 ARG B O 1
ATOM 5833 N N . MET B 2 205 ? 121.324 135.340 116.589 1.00 66.14 172 MET B N 1
ATOM 5834 C CA . MET B 2 205 ? 120.300 134.636 115.819 1.00 66.14 172 MET B CA 1
ATOM 5835 C C . MET B 2 205 ? 120.883 134.008 114.558 1.00 66.14 172 MET B C 1
ATOM 5836 O O . MET B 2 205 ? 120.616 132.839 114.249 1.00 66.14 172 MET B O 1
ATOM 5841 N N . VAL B 2 206 ? 121.676 134.777 113.809 1.00 66.89 173 VAL B N 1
ATOM 5842 C CA . VAL B 2 206 ? 122.250 134.252 112.572 1.00 66.89 173 VAL B CA 1
ATOM 5843 C C . VAL B 2 206 ? 123.187 133.089 112.871 1.00 66.89 173 VAL B C 1
ATOM 5844 O O . VAL B 2 206 ? 123.197 132.080 112.155 1.00 66.89 173 VAL B O 1
ATOM 5848 N N . SER B 2 207 ? 123.978 133.202 113.942 1.00 68.72 174 SER B N 1
ATOM 5849 C CA . SER B 2 207 ? 124.862 132.106 114.328 1.00 68.72 174 SER B CA 1
ATOM 5850 C C . SER B 2 207 ? 124.071 130.860 114.708 1.00 68.72 174 SER B C 1
ATOM 5851 O O . SER B 2 207 ? 124.462 129.739 114.364 1.00 68.72 174 SER B O 1
ATOM 5854 N N . GLU B 2 208 ? 122.964 131.033 115.435 1.00 67.72 175 GLU B N 1
ATOM 5855 C CA . GLU B 2 208 ? 122.148 129.889 115.829 1.00 67.72 175 GLU B CA 1
ATOM 5856 C C . GLU B 2 208 ? 121.528 129.207 114.618 1.00 67.72 175 GLU B C 1
ATOM 5857 O O . GLU B 2 208 ? 121.432 127.975 114.576 1.00 67.72 175 GLU B O 1
ATOM 5863 N N . VAL B 2 209 ? 121.093 129.985 113.627 1.00 68.24 176 VAL B N 1
ATOM 5864 C CA . VAL B 2 209 ? 120.547 129.380 112.415 1.00 68.24 176 VAL B CA 1
ATOM 5865 C C . VAL B 2 209 ? 121.642 128.667 111.628 1.00 68.24 176 VAL B C 1
ATOM 5866 O O . VAL B 2 209 ? 121.411 127.601 111.045 1.00 68.24 176 VAL B O 1
ATOM 5870 N N . ALA B 2 210 ? 122.849 129.236 111.602 1.00 69.81 177 ALA B N 1
ATOM 5871 C CA . ALA B 2 210 ? 123.917 128.660 110.790 1.00 69.81 177 ALA B CA 1
ATOM 5872 C C . ALA B 2 210 ? 124.469 127.378 111.404 1.00 69.81 177 ALA B C 1
ATOM 5873 O O . ALA B 2 210 ? 124.738 126.409 110.685 1.00 69.81 177 ALA B O 1
ATOM 5875 N N . THR B 2 211 ? 124.645 127.349 112.728 1.00 68.99 178 THR B N 1
ATOM 5876 C CA . THR B 2 211 ? 125.276 126.201 113.376 1.00 68.99 178 THR B CA 1
ATOM 5877 C C . THR B 2 211 ? 124.386 124.966 113.396 1.00 68.99 178 THR B C 1
ATOM 5878 O O . THR B 2 211 ? 124.897 123.856 113.577 1.00 68.99 178 THR B O 1
ATOM 5882 N N . GLY B 2 212 ? 123.080 125.127 113.227 1.00 68.63 179 GLY B N 1
ATOM 5883 C CA . GLY B 2 212 ? 122.169 124.004 113.200 1.00 68.63 179 GLY B CA 1
ATOM 5884 C C . GLY B 2 212 ? 121.445 123.715 114.494 1.00 68.63 179 GLY B C 1
ATOM 5885 O O . GLY B 2 212 ? 120.693 122.736 114.552 1.00 68.63 179 GLY B O 1
ATOM 5886 N N . LYS B 2 213 ? 121.651 124.523 115.534 1.00 69.67 180 LYS B N 1
ATOM 5887 C CA . LYS B 2 213 ? 120.915 124.320 116.776 1.00 69.67 180 LYS B CA 1
ATOM 5888 C C . LYS B 2 213 ? 119.468 124.790 116.677 1.00 69.67 180 LYS B C 1
ATOM 5889 O O . LYS B 2 213 ? 118.603 124.255 117.376 1.00 69.67 180 LYS B O 1
ATOM 5895 N N . ALA B 2 214 ? 119.188 125.775 115.829 1.00 67.99 181 ALA B N 1
ATOM 5896 C CA . ALA B 2 214 ? 117.828 126.187 115.514 1.00 67.99 181 ALA B CA 1
ATOM 5897 C C . ALA B 2 214 ? 117.594 126.017 114.020 1.00 67.99 181 ALA B C 1
ATOM 5898 O O . ALA B 2 214 ? 118.463 126.347 113.207 1.00 67.99 181 ALA B O 1
ATOM 5900 N N . GLU B 2 215 ? 116.424 125.495 113.656 1.00 68.72 182 GLU B N 1
ATOM 5901 C CA . GLU B 2 215 ? 116.151 125.193 112.256 1.00 68.72 182 GLU B CA 1
ATOM 5902 C C . GLU B 2 215 ? 115.550 126.379 111.507 1.00 68.72 182 GLU B C 1
ATOM 5903 O O . GLU B 2 215 ? 116.029 126.742 110.429 1.00 68.72 182 GLU B O 1
ATOM 5909 N N . VAL B 2 216 ? 114.506 126.990 112.062 1.00 66.90 183 VAL B N 1
ATOM 5910 C CA . VAL B 2 216 ? 113.777 128.073 111.413 1.00 66.90 183 VAL B CA 1
ATOM 5911 C C . VAL B 2 216 ? 113.835 129.299 112.311 1.00 66.90 183 VAL B C 1
ATOM 5912 O O . VAL B 2 216 ? 113.529 129.212 113.505 1.00 66.90 183 VAL B O 1
ATOM 5916 N N . GLY B 2 217 ? 114.221 130.438 111.739 1.00 65.03 184 GLY B N 1
ATOM 5917 C CA . GLY B 2 217 ? 114.238 131.675 112.497 1.00 65.03 184 GLY B CA 1
ATOM 5918 C C . GLY B 2 217 ? 113.391 132.765 111.873 1.00 65.03 184 GLY B C 1
ATOM 5919 O O . GLY B 2 217 ? 113.117 132.726 110.672 1.00 65.03 184 GLY B O 1
ATOM 5920 N N . VAL B 2 218 ? 112.966 133.740 112.671 1.00 60.25 185 VAL B N 1
ATOM 5921 C CA . VAL B 2 218 ? 112.211 134.891 112.189 1.00 60.25 185 VAL B CA 1
ATOM 5922 C C . VAL B 2 218 ? 112.945 136.148 112.630 1.00 60.25 185 VAL B C 1
ATOM 5923 O O . VAL B 2 218 ? 113.239 136.310 113.819 1.00 60.25 185 VAL B O 1
ATOM 5927 N N . ALA B 2 219 ? 113.240 137.037 111.683 1.00 60.72 186 ALA B N 1
ATOM 5928 C CA . ALA B 2 219 ? 114.049 138.206 111.994 1.00 60.72 186 ALA B CA 1
ATOM 5929 C C . ALA B 2 219 ? 113.545 139.410 111.214 1.00 60.72 186 ALA B C 1
ATOM 5930 O O . ALA B 2 219 ? 112.652 139.308 110.371 1.00 60.72 186 ALA B O 1
ATOM 5932 N N . PHE B 2 220 ? 114.131 140.565 111.516 1.00 62.79 187 PHE B N 1
ATOM 5933 C CA . PHE B 2 220 ? 113.827 141.819 110.842 1.00 62.79 187 PHE B CA 1
ATOM 5934 C C . PHE B 2 220 ? 114.966 142.136 109.883 1.00 62.79 187 PHE B C 1
ATOM 5935 O O . PHE B 2 220 ? 116.139 142.081 110.269 1.00 62.79 187 PHE B O 1
ATOM 5943 N N . GLY B 2 221 ? 114.618 142.456 108.639 1.00 64.27 188 GLY B N 1
ATOM 5944 C CA . GLY B 2 221 ? 115.573 142.540 107.557 1.00 64.27 188 GLY B CA 1
ATOM 5945 C C . GLY B 2 221 ? 116.758 143.463 107.777 1.00 64.27 188 GLY B C 1
ATOM 5946 O O . GLY B 2 221 ? 117.913 143.074 107.567 1.00 64.27 188 GLY B O 1
ATOM 5947 N N . PRO B 2 222 ? 116.500 144.712 108.172 1.00 65.27 189 PRO B N 1
ATOM 5948 C CA . PRO B 2 222 ? 117.617 145.645 108.392 1.00 65.27 189 PRO B CA 1
ATOM 5949 C C . PRO B 2 222 ? 118.624 145.177 109.424 1.00 65.27 189 PRO B C 1
ATOM 5950 O O . PRO B 2 222 ? 119.814 145.489 109.293 1.00 65.27 189 PRO B O 1
ATOM 5954 N N . ASP B 2 223 ? 118.195 144.443 110.446 1.00 68.69 190 ASP B N 1
ATOM 5955 C CA . ASP B 2 223 ? 119.107 144.041 111.506 1.00 68.69 190 ASP B CA 1
ATOM 5956 C C . ASP B 2 223 ? 119.947 142.819 111.156 1.00 68.69 190 ASP B C 1
ATOM 5957 O O . ASP B 2 223 ? 120.933 142.553 111.850 1.00 68.69 190 ASP B O 1
ATOM 5962 N N . VAL B 2 224 ? 119.593 142.071 110.109 1.00 66.45 191 VAL B N 1
ATOM 5963 C CA . VAL B 2 224 ? 120.261 140.814 109.796 1.00 66.45 191 VAL B CA 1
ATOM 5964 C C . VAL B 2 224 ? 120.799 140.760 108.376 1.00 66.45 191 VAL B C 1
ATOM 5965 O O . VAL B 2 224 ? 121.460 139.782 108.018 1.00 66.45 191 VAL B O 1
ATOM 5969 N N . ALA B 2 225 ? 120.532 141.771 107.544 1.00 69.66 192 ALA B N 1
ATOM 5970 C CA . ALA B 2 225 ? 120.980 141.716 106.155 1.00 69.66 192 ALA B CA 1
ATOM 5971 C C . ALA B 2 225 ? 122.499 141.656 106.059 1.00 69.66 192 ALA B C 1
ATOM 5972 O O . ALA B 2 225 ? 123.048 140.877 105.270 1.00 69.66 192 ALA B O 1
ATOM 5974 N N . ARG B 2 226 ? 123.196 142.465 106.859 1.00 72.31 193 ARG B N 1
ATOM 5975 C CA . ARG B 2 226 ? 124.654 142.483 106.808 1.00 72.31 193 ARG B CA 1
ATOM 5976 C C . ARG B 2 226 ? 125.236 141.131 107.194 1.00 72.31 193 ARG B C 1
ATOM 5977 O O . ARG B 2 226 ? 126.173 140.638 106.554 1.00 72.31 193 ARG B O 1
ATOM 5985 N N . TYR B 2 227 ? 124.693 140.515 108.244 1.00 68.30 194 TYR B N 1
ATOM 5986 C CA . TYR B 2 227 ? 125.235 139.246 108.715 1.00 68.30 194 TYR B CA 1
ATOM 5987 C C . TYR B 2 227 ? 124.909 138.108 107.757 1.00 68.30 194 TYR B C 1
ATOM 5988 O O . TYR B 2 227 ? 125.716 137.188 107.586 1.00 68.30 194 TYR B O 1
ATOM 5997 N N . VAL B 2 228 ? 123.733 138.141 107.125 1.00 69.85 195 VAL B N 1
ATOM 5998 C CA . VAL B 2 228 ? 123.416 137.101 106.149 1.00 69.85 195 VAL B CA 1
ATOM 5999 C C . VAL B 2 228 ? 124.250 137.263 104.883 1.00 69.85 195 VAL B C 1
ATOM 6000 O O . VAL B 2 228 ? 124.603 136.269 104.237 1.00 69.85 195 VAL B O 1
ATOM 6004 N N . ARG B 2 229 ? 124.579 138.499 104.502 1.00 75.74 196 ARG B N 1
ATOM 6005 C CA . ARG B 2 229 ? 125.424 138.697 103.328 1.00 75.74 196 ARG B CA 1
ATOM 6006 C C . ARG B 2 229 ? 126.807 138.086 103.527 1.00 75.74 196 ARG B C 1
ATOM 6007 O O . ARG B 2 229 ? 127.343 137.437 102.622 1.00 75.74 196 ARG B O 1
ATOM 6015 N N . ASP B 2 230 ? 127.395 138.275 104.704 1.00 77.90 197 ASP B N 1
ATOM 6016 C CA . ASP B 2 230 ? 128.756 137.835 104.981 1.00 77.90 197 ASP B CA 1
ATOM 6017 C C . ASP B 2 230 ? 128.829 136.459 105.631 1.00 77.90 197 ASP B C 1
ATOM 6018 O O . ASP B 2 230 ? 129.925 136.029 106.005 1.00 77.90 197 ASP B O 1
ATOM 6023 N N . SER B 2 231 ? 127.704 135.767 105.785 1.00 79.09 198 SER B N 1
ATOM 6024 C CA . SER B 2 231 ? 127.710 134.469 106.444 1.00 79.09 198 SER B CA 1
ATOM 6025 C C . SER B 2 231 ? 128.472 133.443 105.614 1.00 79.09 198 SER B C 1
ATOM 6026 O O . SER B 2 231 ? 128.375 133.419 104.384 1.00 79.09 198 SER B O 1
ATOM 6029 N N . SER B 2 232 ? 129.240 132.593 106.300 1.00 81.21 199 SER B N 1
ATOM 6030 C CA . SER B 2 232 ? 130.012 131.568 105.605 1.00 81.21 199 SER B CA 1
ATOM 6031 C C . SER B 2 232 ? 129.098 130.541 104.949 1.00 81.21 199 SER B C 1
ATOM 6032 O O . SER B 2 232 ? 129.237 130.240 103.758 1.00 81.21 199 SER B O 1
ATOM 6035 N N . THR B 2 233 ? 128.155 129.995 105.710 1.00 79.64 200 THR B N 1
ATOM 6036 C CA . THR B 2 233 ? 127.172 129.079 105.155 1.00 79.64 200 THR B CA 1
ATOM 6037 C C . THR B 2 233 ? 126.082 129.869 104.441 1.00 79.64 200 THR B C 1
ATOM 6038 O O . THR B 2 233 ? 125.725 130.978 104.846 1.00 79.64 200 THR B O 1
ATOM 6042 N N . LYS B 2 234 ? 125.566 129.299 103.355 1.00 77.78 201 LYS B N 1
ATOM 6043 C CA . LYS B 2 234 ? 124.538 129.963 102.561 1.00 77.78 201 LYS B CA 1
ATOM 6044 C C . LYS B 2 234 ? 123.184 129.769 103.232 1.00 77.78 201 LYS B C 1
ATOM 6045 O O . LYS B 2 234 ? 122.639 128.661 103.236 1.00 77.78 201 LYS B O 1
ATOM 6051 N N . LEU B 2 235 ? 122.641 130.842 103.804 1.00 71.44 202 LEU B N 1
ATOM 6052 C CA . LEU B 2 235 ? 121.310 130.811 104.386 1.00 71.44 202 LEU B CA 1
ATOM 6053 C C . LEU B 2 235 ? 120.267 131.108 103.313 1.00 71.44 202 LEU B C 1
ATOM 6054 O O . LEU B 2 235 ? 120.575 131.241 102.127 1.00 71.44 202 LEU B O 1
ATOM 6059 N N . ARG B 2 236 ? 119.010 131.218 103.733 1.00 70.09 203 ARG B N 1
ATOM 6060 C CA . ARG B 2 236 ? 117.926 131.510 102.809 1.00 70.09 203 ARG B CA 1
ATOM 6061 C C . ARG B 2 236 ? 116.856 132.311 103.532 1.00 70.09 203 ARG B C 1
ATOM 6062 O O . ARG B 2 236 ? 116.431 131.938 104.633 1.00 70.09 203 ARG B O 1
ATOM 6070 N N . MET B 2 237 ? 116.435 133.405 102.901 1.00 64.90 204 MET B N 1
ATOM 6071 C CA . MET B 2 237 ? 115.373 134.275 103.378 1.00 64.90 204 MET B CA 1
ATOM 6072 C C . MET B 2 237 ? 114.077 134.008 102.622 1.00 64.90 204 MET B C 1
ATOM 6073 O O . MET B 2 237 ? 114.054 133.348 101.582 1.00 64.90 204 MET B O 1
ATOM 6078 N N . THR B 2 238 ? 112.988 134.544 103.164 1.00 65.03 205 THR B N 1
ATOM 6079 C CA . THR B 2 238 ? 111.675 134.526 102.534 1.00 65.03 205 THR B CA 1
ATOM 6080 C C . THR B 2 238 ? 110.773 135.531 103.241 1.00 65.03 205 THR B C 1
ATOM 6081 O O . THR B 2 238 ? 110.686 135.521 104.476 1.00 65.03 205 THR B O 1
ATOM 6085 N N . PRO B 2 239 ? 110.108 136.419 102.508 1.00 63.43 206 PRO B N 1
ATOM 6086 C CA . PRO B 2 239 ? 109.211 137.380 103.155 1.00 63.43 206 PRO B CA 1
ATOM 6087 C C . PRO B 2 239 ? 107.968 136.706 103.711 1.00 63.43 206 PRO B C 1
ATOM 6088 O O . PRO B 2 239 ? 107.415 135.776 103.120 1.00 63.43 206 PRO B O 1
ATOM 6092 N N . VAL B 2 240 ? 107.528 137.196 104.865 1.00 63.19 207 VAL B N 1
ATOM 6093 C CA . VAL B 2 240 ? 106.335 136.679 105.530 1.00 63.19 207 VAL B CA 1
ATOM 6094 C C . VAL B 2 240 ? 105.104 137.313 104.896 1.00 63.19 207 VAL B C 1
ATOM 6095 O O . VAL B 2 240 ? 105.050 138.543 104.752 1.00 63.19 207 VAL B O 1
ATOM 6099 N N . PRO B 2 241 ? 104.110 136.526 104.490 1.00 67.19 208 PRO B N 1
ATOM 6100 C CA . PRO B 2 241 ? 102.924 137.107 103.849 1.00 67.19 208 PRO B CA 1
ATOM 6101 C C . PRO B 2 241 ? 102.191 138.067 104.774 1.00 67.19 208 PRO B C 1
ATOM 6102 O O . PRO B 2 241 ? 102.113 137.857 105.985 1.00 67.19 208 PRO B O 1
ATOM 6106 N N . ASP B 2 242 ? 101.650 139.133 104.182 1.00 72.06 209 ASP B N 1
ATOM 6107 C CA . ASP B 2 242 ? 100.885 140.123 104.929 1.00 72.06 209 ASP B CA 1
ATOM 6108 C C . ASP B 2 242 ? 99.481 139.650 105.273 1.00 72.06 209 ASP B C 1
ATOM 6109 O O . ASP B 2 242 ? 98.831 140.265 106.124 1.00 72.06 209 ASP B O 1
ATOM 6114 N N . ASP B 2 243 ? 98.999 138.584 104.638 1.00 76.35 210 ASP B N 1
ATOM 6115 C CA . ASP B 2 243 ? 97.686 138.023 104.948 1.00 76.35 210 ASP B CA 1
ATOM 6116 C C . ASP B 2 243 ? 97.813 136.982 106.060 1.00 76.35 210 ASP B C 1
ATOM 6117 O O . ASP B 2 243 ? 97.410 135.826 105.937 1.00 76.35 210 ASP B O 1
ATOM 6122 N N . THR B 2 244 ? 98.395 137.429 107.166 1.00 76.65 211 THR B N 1
ATOM 6123 C CA . THR B 2 244 ? 98.677 136.580 108.314 1.00 76.65 211 THR B CA 1
ATOM 6124 C C . THR B 2 244 ? 97.557 136.727 109.336 1.00 76.65 211 THR B C 1
ATOM 6125 O O . THR B 2 244 ? 97.296 137.832 109.823 1.00 76.65 211 THR B O 1
ATOM 6129 N N . GLN B 2 245 ? 96.904 135.615 109.660 1.00 83.92 212 GLN B N 1
ATOM 6130 C CA . GLN B 2 245 ? 95.755 135.613 110.552 1.00 83.92 212 GLN B CA 1
ATOM 6131 C C . GLN B 2 245 ? 95.985 134.632 111.692 1.00 83.92 212 GLN B C 1
ATOM 6132 O O . GLN B 2 245 ? 96.519 133.539 111.484 1.00 83.92 212 GLN B O 1
ATOM 6138 N N . ALA B 2 246 ? 95.581 135.031 112.894 1.00 85.72 213 ALA B N 1
ATOM 6139 C CA . ALA B 2 246 ? 95.711 134.193 114.073 1.00 85.72 213 ALA B CA 1
ATOM 6140 C C . ALA B 2 246 ? 94.467 133.322 114.241 1.00 85.72 213 ALA B C 1
ATOM 6141 O O . ALA B 2 246 ? 93.512 133.397 113.464 1.00 85.72 213 ALA B O 1
ATOM 6143 N N . SER B 2 247 ? 94.484 132.473 115.271 1.00 88.62 214 SER B N 1
ATOM 6144 C CA . SER B 2 247 ? 93.340 131.604 115.533 1.00 88.62 214 SER B CA 1
ATOM 6145 C C . SER B 2 247 ? 92.099 132.414 115.880 1.00 88.62 214 SER B C 1
ATOM 6146 O O . SER B 2 247 ? 90.997 132.110 115.408 1.00 88.62 214 SER B O 1
ATOM 6149 N N . ASP B 2 248 ? 92.255 133.447 116.711 1.00 89.30 215 ASP B N 1
ATOM 6150 C CA . ASP B 2 248 ? 91.126 134.314 117.029 1.00 89.30 215 ASP B CA 1
ATOM 6151 C C . ASP B 2 248 ? 90.641 135.058 115.794 1.00 89.30 215 ASP B C 1
ATOM 6152 O O . ASP B 2 248 ? 89.432 135.217 115.590 1.00 89.30 215 ASP B O 1
ATOM 6157 N N . GLY B 2 249 ? 91.567 135.526 114.962 1.00 87.99 216 GLY B N 1
ATOM 6158 C CA . GLY B 2 249 ? 91.205 136.203 113.734 1.00 87.99 216 GLY B CA 1
ATOM 6159 C C . GLY B 2 249 ? 91.856 137.560 113.567 1.00 87.99 216 GLY B C 1
ATOM 6160 O O . GLY B 2 249 ? 91.886 138.102 112.458 1.00 87.99 216 GLY B O 1
ATOM 6161 N N . ARG B 2 250 ? 92.376 138.120 114.656 1.00 87.39 217 ARG B N 1
ATOM 6162 C CA . ARG B 2 250 ? 92.987 139.440 114.589 1.00 87.39 217 ARG B CA 1
ATOM 6163 C C . ARG B 2 250 ? 94.210 139.418 113.681 1.00 87.39 217 ARG B C 1
ATOM 6164 O O . ARG B 2 250 ? 95.028 138.495 113.730 1.00 87.39 217 ARG B O 1
ATOM 6172 N N . LYS B 2 251 ? 94.324 140.440 112.840 1.00 83.80 218 LYS B N 1
ATOM 6173 C CA . LYS B 2 251 ? 95.399 140.492 111.862 1.00 83.80 218 LYS B CA 1
ATOM 6174 C C . LYS B 2 251 ? 96.731 140.806 112.533 1.00 83.80 218 LYS B C 1
ATOM 6175 O O . LYS B 2 251 ? 96.802 141.554 113.511 1.00 83.80 218 LYS B O 1
ATOM 6181 N N . MET B 2 252 ? 97.795 140.219 111.994 1.00 79.79 219 MET B N 1
ATOM 6182 C CA . MET B 2 252 ? 99.158 140.462 112.467 1.00 79.79 219 MET B CA 1
ATOM 6183 C C . MET B 2 252 ? 99.993 141.012 111.321 1.00 79.79 219 MET B C 1
ATOM 6184 O O . MET B 2 252 ? 100.463 140.240 110.466 1.00 79.79 219 MET B O 1
ATOM 6189 N N . PRO B 2 253 ? 100.201 142.326 111.250 1.00 71.92 220 PRO B N 1
ATOM 6190 C CA . PRO B 2 253 ? 100.989 142.889 110.149 1.00 71.92 220 PRO B CA 1
ATOM 6191 C C . PRO B 2 253 ? 102.433 142.420 110.200 1.00 71.92 220 PRO B C 1
ATOM 6192 O O . PRO B 2 253 ? 102.983 142.140 111.267 1.00 71.92 220 PRO B O 1
ATOM 6196 N N . GLN B 2 254 ? 103.049 142.333 109.020 1.00 69.33 221 GLN B N 1
ATOM 6197 C CA . GLN B 2 254 ? 104.427 141.884 108.906 1.00 69.33 221 GLN B CA 1
ATOM 6198 C C . GLN B 2 254 ? 105.309 142.807 108.077 1.00 69.33 221 GLN B C 1
ATOM 6199 O O . GLN B 2 254 ? 106.480 142.481 107.863 1.00 69.33 221 GLN B O 1
ATOM 6205 N N . SER B 2 255 ? 104.792 143.937 107.604 1.00 69.36 222 SER B N 1
ATOM 6206 C CA . SER B 2 255 ? 105.570 144.892 106.828 1.00 69.36 222 SER B CA 1
ATOM 6207 C C . SER B 2 255 ? 105.365 146.289 107.391 1.00 69.36 222 SER B C 1
ATOM 6208 O O . SER B 2 255 ? 104.297 146.613 107.915 1.00 69.36 222 SER B O 1
ATOM 6211 N N . PHE B 2 256 ? 106.400 147.118 107.280 1.00 67.72 223 PHE B N 1
ATOM 6212 C CA . PHE B 2 256 ? 106.371 148.445 107.875 1.00 67.72 223 PHE B CA 1
ATOM 6213 C C . PHE B 2 256 ? 107.178 149.425 107.034 1.00 67.72 223 PHE B C 1
ATOM 6214 O O . PHE B 2 256 ? 108.206 149.071 106.444 1.00 67.72 223 PHE B O 1
ATOM 6222 N N . ASP B 2 257 ? 106.698 150.666 106.997 1.00 71.47 224 ASP B N 1
ATOM 6223 C CA . ASP B 2 257 ? 107.459 151.787 106.473 1.00 71.47 224 ASP B CA 1
ATOM 6224 C C . ASP B 2 257 ? 108.536 152.189 107.473 1.00 71.47 224 ASP B C 1
ATOM 6225 O O . ASP B 2 257 ? 108.495 151.814 108.648 1.00 71.47 224 ASP B O 1
ATOM 6230 N N . GLN B 2 258 ? 109.507 152.968 107.004 1.00 70.67 225 GLN B N 1
ATOM 6231 C CA . GLN B 2 258 ? 110.468 153.595 107.902 1.00 70.67 225 GLN B CA 1
ATOM 6232 C C . GLN B 2 258 ? 110.610 155.066 107.544 1.00 70.67 225 GLN B C 1
ATOM 6233 O O . GLN B 2 258 ? 110.816 155.405 106.375 1.00 70.67 225 GLN B O 1
ATOM 6239 N N . ALA B 2 259 ? 110.508 155.932 108.551 1.00 73.95 226 ALA B N 1
ATOM 6240 C CA . ALA B 2 259 ? 110.532 157.371 108.330 1.00 73.95 226 ALA B CA 1
ATOM 6241 C C . ALA B 2 259 ? 111.228 158.055 109.497 1.00 73.95 226 ALA B C 1
ATOM 6242 O O . ALA B 2 259 ? 111.365 157.489 110.584 1.00 73.95 226 ALA B O 1
ATOM 6244 N N . MET B 2 260 ? 111.669 159.287 109.255 1.00 76.10 227 MET B N 1
ATOM 6245 C CA . MET B 2 260 ? 112.325 160.071 110.288 1.00 76.10 227 MET B CA 1
ATOM 6246 C C . MET B 2 260 ? 111.300 160.671 111.243 1.00 76.10 227 MET B C 1
ATOM 6247 O O . MET B 2 260 ? 110.110 160.779 110.937 1.00 76.10 227 MET B O 1
ATOM 6252 N N . GLY B 2 261 ? 111.780 161.064 112.409 1.00 79.82 228 GLY B N 1
ATOM 6253 C CA . GLY B 2 261 ? 110.929 161.675 113.417 1.00 79.82 228 GLY B CA 1
ATOM 6254 C C . GLY B 2 261 ? 111.549 162.937 113.972 1.00 79.82 228 GLY B C 1
ATOM 6255 O O . GLY B 2 261 ? 112.737 162.973 114.288 1.00 79.82 228 GLY B O 1
ATOM 6256 N N . VAL B 2 262 ? 110.725 163.978 114.088 1.00 82.60 229 VAL B N 1
ATOM 6257 C CA . VAL B 2 262 ? 111.151 165.266 114.614 1.00 82.60 229 VAL B CA 1
ATOM 6258 C C . VAL B 2 262 ? 110.187 165.684 115.715 1.00 82.60 229 VAL B C 1
ATOM 6259 O O . VAL B 2 262 ? 109.103 165.120 115.874 1.00 82.60 229 VAL B O 1
ATOM 6263 N N . ARG B 2 263 ? 110.602 166.687 116.483 1.00 85.92 230 ARG B N 1
ATOM 6264 C CA . ARG B 2 263 ? 109.769 167.194 117.561 1.00 85.92 230 ARG B CA 1
ATOM 6265 C C . ARG B 2 263 ? 108.521 167.869 116.995 1.00 85.92 230 ARG B C 1
ATOM 6266 O O . ARG B 2 263 ? 108.436 168.188 115.806 1.00 85.92 230 ARG B O 1
ATOM 6274 N N . LYS B 2 264 ? 107.536 168.079 117.872 1.00 86.59 231 LYS B N 1
ATOM 6275 C CA . LYS B 2 264 ? 106.241 168.590 117.431 1.00 86.59 231 LYS B CA 1
ATOM 6276 C C . LYS B 2 264 ? 106.356 169.988 116.831 1.00 86.59 231 LYS B C 1
ATOM 6277 O O . LYS B 2 264 ? 105.736 170.281 115.802 1.00 86.59 231 LYS B O 1
ATOM 6283 N N . ASP B 2 265 ? 107.142 170.865 117.458 1.00 90.49 232 ASP B N 1
ATOM 6284 C CA . ASP B 2 265 ? 107.144 172.274 117.074 1.00 90.49 232 ASP B CA 1
ATOM 6285 C C . ASP B 2 265 ? 107.931 172.532 115.791 1.00 90.49 232 ASP B C 1
ATOM 6286 O O . ASP B 2 265 ? 107.551 173.399 114.996 1.00 90.49 232 ASP B O 1
ATOM 6291 N N . ASP B 2 266 ? 109.022 171.800 115.568 1.00 91.61 233 ASP B N 1
ATOM 6292 C CA . ASP B 2 266 ? 109.972 172.123 114.502 1.00 91.61 233 ASP B CA 1
ATOM 6293 C C . ASP B 2 266 ? 109.393 171.733 113.144 1.00 91.61 233 ASP B C 1
ATOM 6294 O O . ASP B 2 266 ? 109.698 170.684 112.573 1.00 91.61 233 ASP B O 1
ATOM 6299 N N . THR B 2 267 ? 108.537 172.609 112.615 1.00 91.97 234 THR B N 1
ATOM 6300 C CA . THR B 2 267 ? 107.985 172.404 111.281 1.00 91.97 234 THR B CA 1
ATOM 6301 C C . THR B 2 267 ? 108.981 172.760 110.183 1.00 91.97 234 THR B C 1
ATOM 6302 O O . THR B 2 267 ? 108.995 172.110 109.131 1.00 91.97 234 THR B O 1
ATOM 6306 N N . ALA B 2 268 ? 109.812 173.782 110.403 1.00 92.82 235 ALA B N 1
ATOM 6307 C CA . ALA B 2 268 ? 110.789 174.178 109.392 1.00 92.82 235 ALA B CA 1
ATOM 6308 C C . ALA B 2 268 ? 111.817 173.080 109.153 1.00 92.82 235 ALA B C 1
ATOM 6309 O O . ALA B 2 268 ? 112.218 172.827 108.009 1.00 92.82 235 ALA B O 1
ATOM 6311 N N . LEU B 2 269 ? 112.269 172.426 110.225 1.00 92.40 236 LEU B N 1
ATOM 6312 C CA . LEU B 2 269 ? 113.196 171.313 110.068 1.00 92.40 236 LEU B CA 1
ATOM 6313 C C . LEU B 2 269 ? 112.544 170.169 109.304 1.00 92.40 236 LEU B C 1
ATOM 6314 O O . LEU B 2 269 ? 113.194 169.505 108.488 1.00 92.40 236 LEU B O 1
ATOM 6319 N N . LYS B 2 270 ? 111.253 169.930 109.549 1.00 91.22 237 LYS B N 1
ATOM 6320 C CA . LYS B 2 270 ? 110.523 168.937 108.767 1.00 91.22 237 LYS B CA 1
ATOM 6321 C C . LYS B 2 270 ? 110.484 169.315 107.295 1.00 91.22 237 LYS B C 1
ATOM 6322 O O . LYS B 2 270 ? 110.641 168.454 106.422 1.00 91.22 237 LYS B O 1
ATOM 6328 N N . ALA B 2 271 ? 110.260 170.597 106.999 1.00 92.84 238 ALA B N 1
ATOM 6329 C CA . ALA B 2 271 ? 110.244 171.038 105.609 1.00 92.84 238 ALA B CA 1
ATOM 6330 C C . ALA B 2 271 ? 111.599 170.822 104.950 1.00 92.84 238 ALA B C 1
ATOM 6331 O O . ALA B 2 271 ? 111.674 170.372 103.800 1.00 92.84 238 ALA B O 1
ATOM 6333 N N . GLU B 2 272 ? 112.682 171.135 105.665 1.00 93.66 239 GLU B N 1
ATOM 6334 C CA . GLU B 2 272 ? 114.017 170.914 105.115 1.00 93.66 239 GLU B CA 1
ATOM 6335 C C . GLU B 2 272 ? 114.280 169.433 104.871 1.00 93.66 239 GLU B C 1
ATOM 6336 O O . GLU B 2 272 ? 114.847 169.057 103.836 1.00 93.66 239 GLU B O 1
ATOM 6342 N N . ILE B 2 273 ? 113.879 168.576 105.813 1.00 91.39 240 ILE B N 1
ATOM 6343 C CA . ILE B 2 273 ? 114.073 167.138 105.645 1.00 91.39 240 ILE B CA 1
ATOM 6344 C C . ILE B 2 273 ? 113.294 166.636 104.436 1.00 91.39 240 ILE B C 1
ATOM 6345 O O . ILE B 2 273 ? 113.810 165.861 103.617 1.00 91.39 240 ILE B O 1
ATOM 6350 N N . ASP B 2 274 ? 112.042 167.077 104.302 1.00 92.82 241 ASP B N 1
ATOM 6351 C CA . ASP B 2 274 ? 111.233 166.682 103.156 1.00 92.82 241 ASP B CA 1
ATOM 6352 C C . ASP B 2 274 ? 111.878 167.140 101.856 1.00 92.82 241 ASP B C 1
ATOM 6353 O O . ASP B 2 274 ? 111.946 166.376 100.888 1.00 92.82 241 ASP B O 1
ATOM 6358 N N . ALA B 2 275 ? 112.377 168.376 101.822 1.00 94.28 242 ALA B N 1
ATOM 6359 C CA . ALA B 2 275 ? 113.008 168.883 100.608 1.00 94.28 242 ALA B CA 1
ATOM 6360 C C . ALA B 2 275 ? 114.246 168.073 100.248 1.00 94.28 242 ALA B C 1
ATOM 6361 O O . ALA B 2 275 ? 114.483 167.777 99.071 1.00 94.28 242 ALA B O 1
ATOM 6363 N N . ALA B 2 276 ? 115.047 167.703 101.246 1.00 92.61 243 ALA B N 1
ATOM 6364 C CA . ALA B 2 276 ? 116.279 166.974 100.976 1.00 92.61 243 ALA B CA 1
ATOM 6365 C C . ALA B 2 276 ? 116.048 165.505 100.651 1.00 92.61 243 ALA B C 1
ATOM 6366 O O . ALA B 2 276 ? 116.938 164.867 100.072 1.00 92.61 243 ALA B O 1
ATOM 6368 N N . LEU B 2 277 ? 114.891 164.949 101.019 1.00 93.43 244 LEU B N 1
ATOM 6369 C CA . LEU B 2 277 ? 114.669 163.521 100.806 1.00 93.43 244 LEU B CA 1
ATOM 6370 C C . LEU B 2 277 ? 114.694 163.159 99.324 1.00 93.43 244 LEU B C 1
ATOM 6371 O O . LEU B 2 277 ? 115.404 162.232 98.916 1.00 93.43 244 LEU B O 1
ATOM 6376 N N . GLU B 2 278 ? 113.920 163.870 98.498 1.00 97.41 245 GLU B N 1
ATOM 6377 C CA . GLU B 2 278 ? 113.937 163.566 97.069 1.00 97.41 245 GLU B CA 1
ATOM 6378 C C . GLU B 2 278 ? 115.277 163.912 96.436 1.00 97.41 245 GLU B C 1
ATOM 6379 O O . GLU B 2 278 ? 115.674 163.282 95.449 1.00 97.41 245 GLU B O 1
ATOM 6385 N N . LYS B 2 279 ? 115.981 164.906 96.977 1.00 96.13 246 LYS B N 1
ATOM 6386 C CA . LYS B 2 279 ? 117.298 165.242 96.449 1.00 96.13 246 LYS B CA 1
ATOM 6387 C C . LYS B 2 279 ? 118.287 164.104 96.666 1.00 96.13 246 LYS B C 1
ATOM 6388 O O . LYS B 2 279 ? 119.083 163.788 95.774 1.00 96.13 246 LYS B O 1
ATOM 6394 N N . ALA B 2 280 ? 118.250 163.473 97.838 1.00 93.50 247 ALA B N 1
ATOM 6395 C CA . ALA B 2 280 ? 119.213 162.436 98.185 1.00 93.50 247 ALA B CA 1
ATOM 6396 C C . ALA B 2 280 ? 118.702 161.020 97.945 1.00 93.50 247 ALA B C 1
ATOM 6397 O O . ALA B 2 280 ? 119.418 160.064 98.255 1.00 93.50 247 ALA B O 1
ATOM 6399 N N . LYS B 2 281 ? 117.491 160.863 97.408 1.00 93.17 248 LYS B N 1
ATOM 6400 C CA . LYS B 2 281 ? 116.908 159.536 97.205 1.00 93.17 248 LYS B CA 1
ATOM 6401 C C . LYS B 2 281 ? 117.806 158.545 96.468 1.00 93.17 248 LYS B C 1
ATOM 6402 O O . LYS B 2 281 ? 117.918 157.396 96.930 1.00 93.17 248 LYS B O 1
ATOM 6408 N N . PRO B 2 282 ? 118.439 158.885 95.335 1.00 90.99 249 PRO B N 1
ATOM 6409 C CA . PRO B 2 282 ? 119.274 157.876 94.658 1.00 90.99 249 PRO B CA 1
ATOM 6410 C C . PRO B 2 282 ? 120.408 157.347 95.518 1.00 90.99 249 PRO B C 1
ATOM 6411 O O . PRO B 2 282 ? 120.716 156.150 95.460 1.00 90.99 249 PRO B O 1
ATOM 6415 N N . LYS B 2 283 ? 121.036 158.205 96.324 1.00 91.34 250 LYS B N 1
ATOM 6416 C CA . LYS B 2 283 ? 122.120 157.744 97.186 1.00 91.34 250 LYS B CA 1
ATOM 6417 C C . LYS B 2 283 ? 121.610 156.771 98.242 1.00 91.34 250 LYS B C 1
ATOM 6418 O O . LYS B 2 283 ? 122.261 155.758 98.530 1.00 91.34 250 LYS B O 1
ATOM 6424 N N . ILE B 2 284 ? 120.445 157.062 98.828 1.00 90.14 251 ILE B N 1
ATOM 6425 C CA . ILE B 2 284 ? 119.860 156.162 99.818 1.00 90.14 251 ILE B CA 1
ATOM 6426 C C . ILE B 2 284 ? 119.530 154.818 99.185 1.00 90.14 251 ILE B C 1
ATOM 6427 O O . ILE B 2 284 ? 119.786 153.757 99.771 1.00 90.14 251 ILE B O 1
ATOM 6432 N N . GLU B 2 285 ? 118.953 154.841 97.980 1.00 90.42 252 GLU B N 1
ATOM 6433 C CA . GLU B 2 285 ? 118.637 153.591 97.298 1.00 90.42 252 GLU B CA 1
ATOM 6434 C C . GLU B 2 285 ? 119.901 152.794 97.000 1.00 90.42 252 GLU B C 1
ATOM 6435 O O . GLU B 2 285 ? 119.924 151.568 97.166 1.00 90.42 252 GLU B O 1
ATOM 6441 N N . ALA B 2 286 ? 120.963 153.472 96.560 1.00 87.61 253 ALA B N 1
ATOM 6442 C CA . ALA B 2 286 ? 122.214 152.779 96.272 1.00 87.61 253 ALA B CA 1
ATOM 6443 C C . ALA B 2 286 ? 122.803 152.153 97.529 1.00 87.61 253 ALA B C 1
ATOM 6444 O O . ALA B 2 286 ? 123.284 151.014 97.497 1.00 87.61 253 ALA B O 1
ATOM 6446 N N . ILE B 2 287 ? 122.775 152.881 98.647 1.00 86.55 254 ILE B N 1
ATOM 6447 C CA . ILE B 2 287 ? 123.304 152.339 99.897 1.00 86.55 254 ILE B CA 1
ATOM 6448 C C . ILE B 2 287 ? 122.497 151.125 100.338 1.00 86.55 254 ILE B C 1
ATOM 6449 O O . ILE B 2 287 ? 123.061 150.103 100.754 1.00 86.55 254 ILE B O 1
ATOM 6454 N N . LEU B 2 288 ? 121.167 151.212 100.252 1.00 83.48 255 LEU B N 1
ATOM 6455 C CA . LEU B 2 288 ? 120.331 150.081 100.645 1.00 83.48 255 LEU B CA 1
ATOM 6456 C C . LEU B 2 288 ? 120.585 148.870 99.758 1.00 83.48 255 LEU B C 1
ATOM 6457 O O . LEU B 2 288 ? 120.629 147.734 100.244 1.00 83.48 255 LEU B O 1
ATOM 6462 N N . LYS B 2 289 ? 120.746 149.090 98.451 1.00 84.37 256 LYS B N 1
ATOM 6463 C CA . LYS B 2 289 ? 121.057 147.983 97.551 1.00 84.37 256 LYS B CA 1
ATOM 6464 C C . LYS B 2 289 ? 122.405 147.359 97.888 1.00 84.37 256 LYS B C 1
ATOM 6465 O O . LYS B 2 289 ? 122.551 146.131 97.867 1.00 84.37 256 LYS B O 1
ATOM 6471 N N . GLU B 2 290 ? 123.403 148.189 98.196 1.00 85.45 257 GLU B N 1
ATOM 6472 C CA . GLU B 2 290 ? 124.726 147.666 98.522 1.00 85.45 257 GLU B CA 1
ATOM 6473 C C . GLU B 2 290 ? 124.705 146.847 99.805 1.00 85.45 257 GLU B C 1
ATOM 6474 O O . GLU B 2 290 ? 125.334 145.785 99.879 1.00 85.45 257 GLU B O 1
ATOM 6480 N N . GLU B 2 291 ? 123.987 147.320 100.826 1.00 83.34 258 GLU B N 1
ATOM 6481 C CA . GLU B 2 291 ? 123.993 146.627 102.111 1.00 83.34 258 GLU B CA 1
ATOM 6482 C C . GLU B 2 291 ? 123.373 145.239 102.000 1.00 83.34 258 GLU B C 1
ATOM 6483 O O . GLU B 2 291 ? 123.861 144.283 102.614 1.00 83.34 258 GLU B O 1
ATOM 6489 N N . GLY B 2 292 ? 122.300 145.107 101.227 1.00 79.49 259 GLY B N 1
ATOM 6490 C CA . GLY B 2 292 ? 121.617 143.841 101.066 1.00 79.49 259 GLY B CA 1
ATOM 6491 C C . GLY B 2 292 ? 120.238 143.758 101.684 1.00 79.49 259 GLY B C 1
ATOM 6492 O O . GLY B 2 292 ? 119.672 142.661 101.739 1.00 79.49 259 GLY B O 1
ATOM 6493 N N . VAL B 2 293 ? 119.684 144.868 102.151 1.00 76.15 260 VAL B N 1
ATOM 6494 C CA . VAL B 2 293 ? 118.353 144.851 102.768 1.00 76.15 260 VAL B CA 1
ATOM 6495 C C . VAL B 2 293 ? 117.302 144.621 101.688 1.00 76.15 260 VAL B C 1
ATOM 6496 O O . VAL B 2 293 ? 117.280 145.356 100.685 1.00 76.15 260 VAL B O 1
ATOM 6500 N N . PRO B 2 294 ? 116.421 143.634 101.834 1.00 75.72 261 PRO B N 1
ATOM 6501 C CA . PRO B 2 294 ? 115.361 143.421 100.841 1.00 75.72 261 PRO B CA 1
ATOM 6502 C C . PRO B 2 294 ? 114.234 144.421 101.040 1.00 75.72 261 PRO B C 1
ATOM 6503 O O . PRO B 2 294 ? 113.454 144.323 101.992 1.00 75.72 261 PRO B O 1
ATOM 6507 N N . VAL B 2 295 ? 114.142 145.387 100.131 1.00 77.90 262 VAL B N 1
ATOM 6508 C CA . VAL B 2 295 ? 113.173 146.471 100.230 1.00 77.90 262 VAL B CA 1
ATOM 6509 C C . VAL B 2 295 ? 111.957 146.130 99.382 1.00 77.90 262 VAL B C 1
ATOM 6510 O O . VAL B 2 295 ? 112.087 145.698 98.230 1.00 77.90 262 VAL B O 1
ATOM 6514 N N . LEU B 2 296 ? 110.780 146.288 99.962 1.00 81.92 263 LEU B N 1
ATOM 6515 C CA . LEU B 2 296 ? 109.533 146.054 99.256 1.00 81.92 263 LEU B CA 1
ATOM 6516 C C . LEU B 2 296 ? 109.032 147.345 98.621 1.00 81.92 263 LEU B C 1
ATOM 6517 O O . LEU B 2 296 ? 109.294 148.438 99.132 1.00 81.92 263 LEU B O 1
ATOM 6522 N N . PRO B 2 297 ? 108.324 147.249 97.496 1.00 90.48 264 PRO B N 1
ATOM 6523 C CA . PRO B 2 297 ? 107.766 148.456 96.877 1.00 90.48 264 PRO B CA 1
ATOM 6524 C C . PRO B 2 297 ? 106.787 149.149 97.813 1.00 90.48 264 PRO B C 1
ATOM 6525 O O . PRO B 2 297 ? 106.033 148.503 98.543 1.00 90.48 264 PRO B O 1
ATOM 6529 N N . VAL B 2 298 ? 106.806 150.477 97.784 1.00 94.14 265 VAL B N 1
ATOM 6530 C CA . VAL B 2 298 ? 105.934 151.273 98.642 1.00 94.14 265 VAL B CA 1
ATOM 6531 C C . VAL B 2 298 ? 104.554 151.344 98.001 1.00 94.14 265 VAL B C 1
ATOM 6532 O O . VAL B 2 298 ? 104.415 151.755 96.844 1.00 94.14 265 VAL B O 1
ATOM 6536 N N . SER B 2 299 ? 103.532 150.946 98.752 1.00 97.89 266 SER B N 1
ATOM 6537 C CA . SER B 2 299 ? 102.163 150.957 98.251 1.00 97.89 266 SER B CA 1
ATOM 6538 C C . SER B 2 299 ? 101.163 151.097 99.393 1.00 97.89 266 SER B C 1
ATOM 6539 O O . SER B 2 299 ? 99.953 151.137 99.170 1.00 97.89 266 SER B O 1
ATOM 6542 N N . ASN C 1 28 ? 160.328 167.171 161.383 1.00 60.15 1 ASN C N 1
ATOM 6543 C CA . ASN C 1 28 ? 159.485 168.144 162.065 1.00 60.15 1 ASN C CA 1
ATOM 6544 C C . ASN C 1 28 ? 159.857 168.264 163.534 1.00 60.15 1 ASN C C 1
ATOM 6545 O O . ASN C 1 28 ? 160.522 167.391 164.089 1.00 60.15 1 ASN C O 1
ATOM 6550 N N . ASP C 1 29 ? 159.424 169.355 164.159 1.00 63.94 2 ASP C N 1
ATOM 6551 C CA . ASP C 1 29 ? 159.566 169.531 165.597 1.00 63.94 2 ASP C CA 1
ATOM 6552 C C . ASP C 1 29 ? 158.296 169.193 166.360 1.00 63.94 2 ASP C C 1
ATOM 6553 O O . ASP C 1 29 ? 158.374 168.796 167.526 1.00 63.94 2 ASP C O 1
ATOM 6558 N N . LYS C 1 30 ? 157.130 169.347 165.731 1.00 61.78 3 LYS C N 1
ATOM 6559 C CA . LYS C 1 30 ? 155.882 168.959 166.378 1.00 61.78 3 LYS C CA 1
ATOM 6560 C C . LYS C 1 30 ? 155.766 167.445 166.482 1.00 61.78 3 LYS C C 1
ATOM 6561 O O . LYS C 1 30 ? 155.202 166.922 167.453 1.00 61.78 3 LYS C O 1
ATOM 6567 N N . LEU C 1 31 ? 156.293 166.724 165.491 1.00 57.77 4 LEU C N 1
ATOM 6568 C CA . LEU C 1 31 ? 156.168 165.273 165.489 1.00 57.77 4 LEU C CA 1
ATOM 6569 C C . LEU C 1 31 ? 156.955 164.635 166.625 1.00 57.77 4 LEU C C 1
ATOM 6570 O O . LEU C 1 31 ? 156.540 163.597 167.149 1.00 57.77 4 LEU C O 1
ATOM 6575 N N . VAL C 1 32 ? 158.073 165.237 167.034 1.00 59.56 5 VAL C N 1
ATOM 6576 C CA . VAL C 1 32 ? 158.831 164.704 168.165 1.00 59.56 5 VAL C CA 1
ATOM 6577 C C . VAL C 1 32 ? 157.998 164.769 169.442 1.00 59.56 5 VAL C C 1
ATOM 6578 O O . VAL C 1 32 ? 157.887 163.785 170.188 1.00 59.56 5 VAL C O 1
ATOM 6582 N N . GLU C 1 33 ? 157.390 165.928 169.704 1.00 60.89 6 GLU C N 1
ATOM 6583 C CA . GLU C 1 33 ? 156.553 166.076 170.889 1.00 60.89 6 GLU C CA 1
ATOM 6584 C C . GLU C 1 33 ? 155.337 165.163 170.822 1.00 60.89 6 GLU C C 1
ATOM 6585 O O . GLU C 1 33 ? 154.916 164.603 171.840 1.00 60.89 6 GLU C O 1
ATOM 6591 N N . LEU C 1 34 ? 154.752 165.007 169.632 1.00 58.39 7 LEU C N 1
ATOM 6592 C CA . LEU C 1 34 ? 153.632 164.085 169.483 1.00 58.39 7 LEU C CA 1
ATOM 6593 C C . LEU C 1 34 ? 154.059 162.649 169.762 1.00 58.39 7 LEU C C 1
ATOM 6594 O O . LEU C 1 34 ? 153.299 161.870 170.349 1.00 58.39 7 LEU C O 1
ATOM 6599 N N . SER C 1 35 ? 155.273 162.280 169.350 1.00 57.61 8 SER C N 1
ATOM 6600 C CA . SER C 1 35 ? 155.751 160.920 169.560 1.00 57.61 8 SER C CA 1
ATOM 6601 C C . SER C 1 35 ? 156.105 160.661 171.017 1.00 57.61 8 SER C C 1
ATOM 6602 O O . SER C 1 35 ? 156.037 159.513 171.471 1.00 57.61 8 SER C O 1
ATOM 6605 N N . LYS C 1 36 ? 156.492 161.699 171.763 1.00 59.32 9 LYS C N 1
ATOM 6606 C CA . LYS C 1 36 ? 156.775 161.497 173.183 1.00 59.32 9 LYS C CA 1
ATOM 6607 C C . LYS C 1 36 ? 155.530 161.082 173.959 1.00 59.32 9 LYS C C 1
ATOM 6608 O O . LYS C 1 36 ? 155.641 160.395 174.979 1.00 59.32 9 LYS C O 1
ATOM 6614 N N . SER C 1 37 ? 154.347 161.488 173.506 1.00 60.01 10 SER C N 1
ATOM 6615 C CA . SER C 1 37 ? 153.114 161.101 174.176 1.00 60.01 10 SER C CA 1
ATOM 6616 C C . SER C 1 37 ? 152.784 159.638 173.901 1.00 60.01 10 SER C C 1
ATOM 6617 O O . SER C 1 37 ? 153.149 159.078 172.865 1.00 60.01 10 SER C O 1
ATOM 6620 N N . ASP C 1 38 ? 152.080 159.021 174.847 1.00 59.66 11 ASP C N 1
ATOM 6621 C CA . ASP C 1 38 ? 151.719 157.613 174.757 1.00 59.66 11 ASP C CA 1
ATOM 6622 C C . ASP C 1 38 ? 150.373 157.382 174.086 1.00 59.66 11 ASP C C 1
ATOM 6623 O O . ASP C 1 38 ? 149.981 156.226 173.902 1.00 59.66 11 ASP C O 1
ATOM 6628 N N . ASP C 1 39 ? 149.661 158.440 173.717 1.00 57.08 12 ASP C N 1
ATOM 6629 C CA . ASP C 1 39 ? 148.361 158.318 173.074 1.00 57.08 12 ASP C CA 1
ATOM 6630 C C . ASP C 1 39 ? 148.452 158.216 171.559 1.00 57.08 12 ASP C C 1
ATOM 6631 O O . ASP C 1 39 ? 147.417 158.064 170.903 1.00 57.08 12 ASP C O 1
ATOM 6636 N N . ASN C 1 40 ? 149.651 158.291 170.986 1.00 55.50 13 ASN C N 1
ATOM 6637 C CA . ASN C 1 40 ? 149.807 158.444 169.549 1.00 55.50 13 ASN C CA 1
ATOM 6638 C C . ASN C 1 40 ? 150.791 157.425 168.993 1.00 55.50 13 ASN C C 1
ATOM 6639 O O . ASN C 1 40 ? 151.667 156.915 169.695 1.00 55.50 13 ASN C O 1
ATOM 6644 N N . TRP C 1 41 ? 150.620 157.136 167.702 1.00 51.19 14 TRP C N 1
ATOM 6645 C CA . TRP C 1 41 ? 151.538 156.321 166.902 1.00 51.19 14 TRP C CA 1
ATOM 6646 C C . TRP C 1 41 ? 151.565 156.988 165.527 1.00 51.19 14 TRP C C 1
ATOM 6647 O O . TRP C 1 41 ? 150.724 156.702 164.671 1.00 51.19 14 TRP C O 1
ATOM 6658 N N . VAL C 1 42 ? 152.534 157.876 165.325 1.00 51.38 15 VAL C N 1
ATOM 6659 C CA . VAL C 1 42 ? 152.455 158.857 164.245 1.00 51.38 15 VAL C CA 1
ATOM 6660 C C . VAL C 1 42 ? 153.123 158.372 162.963 1.00 51.38 15 VAL C C 1
ATOM 6661 O O . VAL C 1 42 ? 152.621 158.630 161.868 1.00 51.38 15 VAL C O 1
ATOM 6665 N N . MET C 1 43 ? 154.251 157.684 163.048 1.00 52.40 16 MET C N 1
ATOM 6666 C CA . MET C 1 43 ? 154.996 157.276 161.869 1.00 52.40 16 MET C CA 1
ATOM 6667 C C . MET C 1 43 ? 155.382 155.811 161.967 1.00 52.40 16 MET C C 1
ATOM 6668 O O . MET C 1 43 ? 155.425 155.244 163.064 1.00 52.40 16 MET C O 1
ATOM 6673 N N . PRO C 1 44 ? 155.649 155.162 160.832 1.00 50.39 17 PRO C N 1
ATOM 6674 C CA . PRO C 1 44 ? 156.162 153.784 160.870 1.00 50.39 17 PRO C CA 1
ATOM 6675 C C . PRO C 1 44 ? 157.467 153.712 161.646 1.00 50.39 17 PRO C C 1
ATOM 6676 O O . PRO C 1 44 ? 158.456 154.360 161.297 1.00 50.39 17 PRO C O 1
ATOM 6680 N N . GLY C 1 45 ? 157.464 152.910 162.706 1.00 52.08 18 GLY C N 1
ATOM 6681 C CA . GLY C 1 45 ? 158.574 152.836 163.628 1.00 52.08 18 GLY C CA 1
ATOM 6682 C C . GLY C 1 45 ? 158.373 153.603 164.917 1.00 52.08 18 GLY C C 1
ATOM 6683 O O . GLY C 1 45 ? 159.181 153.443 165.841 1.00 52.08 18 GLY C O 1
ATOM 6684 N N . LYS C 1 46 ? 157.349 154.457 164.983 1.00 52.77 19 LYS C N 1
ATOM 6685 C CA . LYS C 1 46 ? 156.918 155.163 166.187 1.00 52.77 19 LYS C CA 1
ATOM 6686 C C . LYS C 1 46 ? 157.873 156.284 166.581 1.00 52.77 19 LYS C C 1
ATOM 6687 O O . LYS C 1 46 ? 157.541 157.112 167.435 1.00 52.77 19 LYS C O 1
ATOM 6693 N N . ASN C 1 47 ? 159.036 156.354 165.940 1.00 52.76 20 ASN C N 1
ATOM 6694 C CA . ASN C 1 47 ? 160.060 157.346 166.245 1.00 52.76 20 ASN C CA 1
ATOM 6695 C C . ASN C 1 47 ? 160.901 157.586 165.002 1.00 52.76 20 ASN C C 1
ATOM 6696 O O . ASN C 1 47 ? 160.857 156.821 164.036 1.00 52.76 20 ASN C O 1
ATOM 6701 N N . TYR C 1 48 ? 161.676 158.670 165.040 1.00 52.75 21 TYR C N 1
ATOM 6702 C CA . TYR C 1 48 ? 162.756 158.864 164.083 1.00 52.75 21 TYR C CA 1
ATOM 6703 C C . TYR C 1 48 ? 163.905 157.889 164.285 1.00 52.75 21 TYR C C 1
ATOM 6704 O O . TYR C 1 48 ? 164.765 157.783 163.405 1.00 52.75 21 TYR C O 1
ATOM 6713 N N . ASP C 1 49 ? 163.945 157.180 165.411 1.00 55.53 22 ASP C N 1
ATOM 6714 C CA . ASP C 1 49 ? 164.975 156.184 165.661 1.00 55.53 22 ASP C CA 1
ATOM 6715 C C . ASP C 1 49 ? 164.582 154.783 165.213 1.00 55.53 22 ASP C C 1
ATOM 6716 O O . ASP C 1 49 ? 165.445 153.900 165.185 1.00 55.53 22 ASP C O 1
ATOM 6721 N N . SER C 1 50 ? 163.314 154.561 164.864 1.00 55.49 23 SER C N 1
ATOM 6722 C CA . SER C 1 50 ? 162.815 153.255 164.432 1.00 55.49 23 SER C CA 1
ATOM 6723 C C . SER C 1 50 ? 163.089 152.181 165.488 1.00 55.49 23 SER C C 1
ATOM 6724 O O . SER C 1 50 ? 163.841 151.231 165.273 1.00 55.49 23 SER C O 1
ATOM 6727 N N . ASN C 1 51 ? 162.451 152.349 166.645 1.00 55.14 24 ASN C N 1
ATOM 6728 C CA . ASN C 1 51 ? 162.690 151.499 167.805 1.00 55.14 24 ASN C CA 1
ATOM 6729 C C . ASN C 1 51 ? 161.611 150.448 168.034 1.00 55.14 24 ASN C C 1
ATOM 6730 O O . ASN C 1 51 ? 161.932 149.328 168.440 1.00 55.14 24 ASN C O 1
ATOM 6735 N N . ASN C 1 52 ? 160.345 150.780 167.785 1.00 54.98 25 ASN C N 1
ATOM 6736 C CA . ASN C 1 52 ? 159.208 149.957 168.203 1.00 54.98 25 ASN C CA 1
ATOM 6737 C C . ASN C 1 52 ? 159.268 149.654 169.698 1.00 54.98 25 ASN C C 1
ATOM 6738 O O . ASN C 1 52 ? 159.126 148.510 170.135 1.00 54.98 25 ASN C O 1
ATOM 6743 N N . PHE C 1 53 ? 159.482 150.698 170.491 1.00 54.56 26 PHE C N 1
ATOM 6744 C CA . PHE C 1 53 ? 159.552 150.577 171.939 1.00 54.56 26 PHE C CA 1
ATOM 6745 C C . PHE C 1 53 ? 158.519 151.489 172.582 1.00 54.56 26 PHE C C 1
ATOM 6746 O O . PHE C 1 53 ? 158.355 152.642 172.174 1.00 54.56 26 PHE C O 1
ATOM 6754 N N . SER C 1 54 ? 157.824 150.966 173.589 1.00 56.75 27 SER C N 1
ATOM 6755 C CA . SER C 1 54 ? 156.795 151.705 174.303 1.00 56.75 27 SER C CA 1
ATOM 6756 C C . SER C 1 54 ? 157.100 151.696 175.792 1.00 56.75 27 SER C C 1
ATOM 6757 O O . SER C 1 54 ? 157.516 150.673 176.343 1.00 56.75 27 SER C O 1
ATOM 6760 N N . ASP C 1 55 ? 156.890 152.838 176.438 1.00 58.57 28 ASP C N 1
ATOM 6761 C CA . ASP C 1 55 ? 157.147 152.987 177.864 1.00 58.57 28 ASP C CA 1
ATOM 6762 C C . ASP C 1 55 ? 155.967 152.569 178.729 1.00 58.57 28 ASP C C 1
ATOM 6763 O O . ASP C 1 55 ? 156.076 152.613 179.958 1.00 58.57 28 ASP C O 1
ATOM 6768 N N . LEU C 1 56 ? 154.849 152.176 178.127 1.00 55.86 29 LEU C N 1
ATOM 6769 C CA . LEU C 1 56 ? 153.694 151.746 178.901 1.00 55.86 29 LEU C CA 1
ATOM 6770 C C . LEU C 1 56 ? 153.978 150.419 179.594 1.00 55.86 29 LEU C C 1
ATOM 6771 O O . LEU C 1 56 ? 154.583 149.514 179.014 1.00 55.86 29 LEU C O 1
ATOM 6776 N N . LYS C 1 57 ? 153.534 150.305 180.847 1.00 55.62 30 LYS C N 1
ATOM 6777 C CA . LYS C 1 57 ? 153.746 149.099 181.638 1.00 55.62 30 LYS C CA 1
ATOM 6778 C C . LYS C 1 57 ? 152.456 148.630 182.298 1.00 55.62 30 LYS C C 1
ATOM 6779 O O . LYS C 1 57 ? 152.489 147.945 183.323 1.00 55.62 30 LYS C O 1
ATOM 6785 N N . GLN C 1 58 ? 151.307 148.988 181.722 1.00 53.32 31 GLN C N 1
ATOM 6786 C CA . GLN C 1 58 ? 150.037 148.508 182.256 1.00 53.32 31 GLN C CA 1
ATOM 6787 C C . GLN C 1 58 ? 149.885 147.007 182.048 1.00 53.32 31 GLN C C 1
ATOM 6788 O O . GLN C 1 58 ? 149.326 146.311 182.903 1.00 53.32 31 GLN C O 1
ATOM 6794 N N . ILE C 1 59 ? 150.368 146.494 180.922 1.00 52.28 32 ILE C N 1
ATOM 6795 C CA . ILE C 1 59 ? 150.381 145.063 180.641 1.00 52.28 32 ILE C CA 1
ATOM 6796 C C . ILE C 1 59 ? 151.799 144.559 180.855 1.00 52.28 32 ILE C C 1
ATOM 6797 O O . ILE C 1 59 ? 152.744 145.063 180.237 1.00 52.28 32 ILE C O 1
ATOM 6802 N N . ASN C 1 60 ? 151.956 143.567 181.726 1.00 52.70 33 ASN C N 1
ATOM 6803 C CA . ASN C 1 60 ? 153.276 143.059 182.071 1.00 52.70 33 ASN C CA 1
ATOM 6804 C C . ASN C 1 60 ? 153.182 141.555 182.297 1.00 52.70 33 ASN C C 1
ATOM 6805 O O . ASN C 1 60 ? 152.178 140.919 181.963 1.00 52.70 33 ASN C O 1
ATOM 6810 N N . LYS C 1 61 ? 154.246 140.984 182.868 1.00 53.88 34 LYS C N 1
ATOM 6811 C CA . LYS C 1 61 ? 154.293 139.545 183.103 1.00 53.88 34 LYS C CA 1
ATOM 6812 C C . LYS C 1 61 ? 153.251 139.098 184.118 1.00 53.88 34 LYS C C 1
ATOM 6813 O O . LYS C 1 61 ? 152.810 137.944 184.083 1.00 53.88 34 LYS C O 1
ATOM 6819 N N . GLY C 1 62 ? 152.856 139.983 185.032 1.00 53.74 35 GLY C N 1
ATOM 6820 C CA . GLY C 1 62 ? 151.905 139.596 186.059 1.00 53.74 35 GLY C CA 1
ATOM 6821 C C . GLY C 1 62 ? 150.522 139.295 185.514 1.00 53.74 35 GLY C C 1
ATOM 6822 O O . GLY C 1 62 ? 149.871 138.341 185.949 1.00 53.74 35 GLY C O 1
ATOM 6823 N N . ASN C 1 63 ? 150.052 140.095 184.562 1.00 53.54 36 ASN C N 1
ATOM 6824 C CA . ASN C 1 63 ? 148.685 139.995 184.062 1.00 53.54 36 ASN C CA 1
ATOM 6825 C C . ASN C 1 63 ? 148.667 139.880 182.545 1.00 53.54 36 ASN C C 1
ATOM 6826 O O . ASN C 1 63 ? 147.890 140.545 181.856 1.00 53.54 36 ASN C O 1
ATOM 6831 N N . VAL C 1 64 ? 149.527 139.024 181.997 1.00 54.00 37 VAL C N 1
ATOM 6832 C CA . VAL C 1 64 ? 149.515 138.787 180.559 1.00 54.00 37 VAL C CA 1
ATOM 6833 C C . VAL C 1 64 ? 148.529 137.691 180.168 1.00 54.00 37 VAL C C 1
ATOM 6834 O O . VAL C 1 64 ? 148.151 137.599 178.992 1.00 54.00 37 VAL C O 1
ATOM 6838 N N . LYS C 1 65 ? 148.088 136.871 181.122 1.00 55.76 38 LYS C N 1
ATOM 6839 C CA . LYS C 1 65 ? 147.158 135.788 180.835 1.00 55.76 38 LYS C CA 1
ATOM 6840 C C . LYS C 1 65 ? 145.741 136.274 180.566 1.00 55.76 38 LYS C C 1
ATOM 6841 O O . LYS C 1 65 ? 144.911 135.482 180.110 1.00 55.76 38 LYS C O 1
ATOM 6847 N N . GLN C 1 66 ? 145.445 137.544 180.832 1.00 55.62 39 GLN C N 1
ATOM 6848 C CA . GLN C 1 66 ? 144.085 138.057 180.785 1.00 55.62 39 GLN C CA 1
ATOM 6849 C C . GLN C 1 66 ? 143.787 138.865 179.528 1.00 55.62 39 GLN C C 1
ATOM 6850 O O . GLN C 1 66 ? 142.744 139.521 179.463 1.00 55.62 39 GLN C O 1
ATOM 6856 N N . LEU C 1 67 ? 144.668 138.837 178.534 1.00 54.32 40 LEU C N 1
ATOM 6857 C CA . LEU C 1 67 ? 144.431 139.568 177.297 1.00 54.32 40 LEU C CA 1
ATOM 6858 C C . LEU C 1 67 ? 143.397 138.845 176.445 1.00 54.32 40 LEU C C 1
ATOM 6859 O O . LEU C 1 67 ? 143.557 137.662 176.129 1.00 54.32 40 LEU C O 1
ATOM 6864 N N . ARG C 1 68 ? 142.338 139.557 176.072 1.00 54.48 41 ARG C N 1
ATOM 6865 C CA . ARG C 1 68 ? 141.286 139.037 175.215 1.00 54.48 41 ARG C CA 1
ATOM 6866 C C . ARG C 1 68 ? 140.874 140.118 174.229 1.00 54.48 41 ARG C C 1
ATOM 6867 O O . ARG C 1 68 ? 141.049 141.310 174.507 1.00 54.48 41 ARG C O 1
ATOM 6875 N N . PRO C 1 69 ? 140.337 139.737 173.069 1.00 50.78 42 PRO C N 1
ATOM 6876 C CA . PRO C 1 69 ? 139.997 140.738 172.052 1.00 50.78 42 PRO C CA 1
ATOM 6877 C C . PRO C 1 69 ? 138.928 141.710 172.523 1.00 50.78 42 PRO C C 1
ATOM 6878 O O . PRO C 1 69 ? 138.041 141.368 173.307 1.00 50.78 42 PRO C O 1
ATOM 6882 N N . ALA C 1 70 ? 139.026 142.943 172.028 1.00 49.20 43 ALA C N 1
ATOM 6883 C CA . ALA C 1 70 ? 138.043 143.987 172.280 1.00 49.20 43 ALA C CA 1
ATOM 6884 C C . ALA C 1 70 ? 137.149 144.247 171.078 1.00 49.20 43 ALA C C 1
ATOM 6885 O O . ALA C 1 70 ? 135.926 144.304 171.222 1.00 49.20 43 ALA C O 1
ATOM 6887 N N . TRP C 1 71 ? 137.727 144.410 169.890 1.00 47.58 44 TRP C N 1
ATOM 6888 C CA . TRP C 1 71 ? 136.929 144.523 168.677 1.00 47.58 44 TRP C CA 1
ATOM 6889 C C . TRP C 1 71 ? 137.772 144.127 167.470 1.00 47.58 44 TRP C C 1
ATOM 6890 O O . TRP C 1 71 ? 138.994 143.952 167.555 1.00 47.58 44 TRP C O 1
ATOM 6901 N N . THR C 1 72 ? 137.079 143.957 166.345 1.00 48.60 45 THR C N 1
ATOM 6902 C CA . THR C 1 72 ? 137.666 143.493 165.098 1.00 48.60 45 THR C CA 1
ATOM 6903 C C . THR C 1 72 ? 137.070 144.285 163.943 1.00 48.60 45 THR C C 1
ATOM 6904 O O . THR C 1 72 ? 136.001 144.886 164.064 1.00 48.60 45 THR C O 1
ATOM 6908 N N . PHE C 1 73 ? 137.777 144.283 162.814 1.00 50.61 46 PHE C N 1
ATOM 6909 C CA . PHE C 1 73 ? 137.325 145.001 161.631 1.00 50.61 46 PHE C CA 1
ATOM 6910 C C . PHE C 1 73 ? 137.839 144.289 160.389 1.00 50.61 46 PHE C C 1
ATOM 6911 O O . PHE C 1 73 ? 138.946 143.746 160.384 1.00 50.61 46 PHE C O 1
ATOM 6919 N N . SER C 1 74 ? 137.026 144.298 159.335 1.00 52.66 47 SER C N 1
ATOM 6920 C CA . SER C 1 74 ? 137.339 143.621 158.084 1.00 52.66 47 SER C CA 1
ATOM 6921 C C . SER C 1 74 ? 137.436 144.633 156.951 1.00 52.66 47 SER C C 1
ATOM 6922 O O . SER C 1 74 ? 136.609 145.543 156.847 1.00 52.66 47 SER C O 1
ATOM 6925 N N . THR C 1 75 ? 138.448 144.465 156.100 1.00 53.35 48 THR C N 1
ATOM 6926 C CA . THR C 1 75 ? 138.690 145.397 155.005 1.00 53.35 48 THR C CA 1
ATOM 6927 C C . THR C 1 75 ? 137.997 144.993 153.712 1.00 53.35 48 THR C C 1
ATOM 6928 O O . THR C 1 75 ? 137.643 145.867 152.913 1.00 53.35 48 THR C O 1
ATOM 6932 N N . GLY C 1 76 ? 137.792 143.701 153.483 1.00 53.15 49 GLY C N 1
ATOM 6933 C CA . GLY C 1 76 ? 137.118 143.248 152.285 1.00 53.15 49 GLY C CA 1
ATOM 6934 C C . GLY C 1 76 ? 138.013 142.880 151.126 1.00 53.15 49 GLY C C 1
ATOM 6935 O O . GLY C 1 76 ? 137.557 142.920 149.978 1.00 53.15 49 GLY C O 1
ATOM 6936 N N . LEU C 1 77 ? 139.270 142.525 151.380 1.00 53.11 50 LEU C N 1
ATOM 6937 C CA . LEU C 1 77 ? 140.206 142.155 150.330 1.00 53.11 50 LEU C CA 1
ATOM 6938 C C . LEU C 1 77 ? 140.977 140.909 150.743 1.00 53.11 50 LEU C C 1
ATOM 6939 O O . LEU C 1 77 ? 141.142 140.628 151.932 1.00 53.11 50 LEU C O 1
ATOM 6944 N N . LEU C 1 78 ? 141.448 140.165 149.745 1.00 54.52 51 LEU C N 1
ATOM 6945 C CA . LEU C 1 78 ? 142.220 138.937 149.945 1.00 54.52 51 LEU C CA 1
ATOM 6946 C C . LEU C 1 78 ? 143.600 139.099 149.323 1.00 54.52 51 LEU C C 1
ATOM 6947 O O . LEU C 1 78 ? 143.836 138.681 148.187 1.00 54.52 51 LEU C O 1
ATOM 6952 N N . ASN C 1 79 ? 144.513 139.682 150.087 1.00 57.09 52 ASN C N 1
ATOM 6953 C CA . ASN C 1 79 ? 145.912 139.821 149.711 1.00 57.09 52 ASN C CA 1
ATOM 6954 C C . ASN C 1 79 ? 146.713 139.972 150.997 1.00 57.09 52 ASN C C 1
ATOM 6955 O O . ASN C 1 79 ? 146.203 139.727 152.095 1.00 57.09 52 ASN C O 1
ATOM 6960 N N . GLY C 1 80 ? 147.971 140.376 150.865 1.00 56.98 53 GLY C N 1
ATOM 6961 C CA . GLY C 1 80 ? 148.804 140.631 152.022 1.00 56.98 53 GLY C CA 1
ATOM 6962 C C . GLY C 1 80 ? 148.569 142.029 152.571 1.00 56.98 53 GLY C C 1
ATOM 6963 O O . GLY C 1 80 ? 148.385 142.984 151.820 1.00 56.98 53 GLY C O 1
ATOM 6964 N N . HIS C 1 81 ? 148.574 142.131 153.896 1.00 55.22 54 HIS C N 1
ATOM 6965 C CA . HIS C 1 81 ? 148.450 143.403 154.594 1.00 55.22 54 HIS C CA 1
ATOM 6966 C C . HIS C 1 81 ? 149.705 143.611 155.426 1.00 55.22 54 HIS C C 1
ATOM 6967 O O . HIS C 1 81 ? 149.997 142.811 156.321 1.00 55.22 54 HIS C O 1
ATOM 6974 N N . GLU C 1 82 ? 150.439 144.679 155.137 1.00 58.96 55 GLU C N 1
ATOM 6975 C CA . GLU C 1 82 ? 151.710 144.963 155.784 1.00 58.96 55 GLU C CA 1
ATOM 6976 C C . GLU C 1 82 ? 151.615 146.259 156.576 1.00 58.96 55 GLU C C 1
ATOM 6977 O O . GLU C 1 82 ? 150.653 147.023 156.459 1.00 58.96 55 GLU C O 1
ATOM 6983 N N . GLY C 1 83 ? 152.634 146.500 157.391 1.00 54.03 56 GLY C N 1
ATOM 6984 C CA . GLY C 1 83 ? 152.673 147.694 158.203 1.00 54.03 56 GLY C CA 1
ATOM 6985 C C . GLY C 1 83 ? 151.731 147.615 159.392 1.00 54.03 56 GLY C C 1
ATOM 6986 O O . GLY C 1 83 ? 151.196 146.566 159.744 1.00 54.03 56 GLY C O 1
ATOM 6987 N N . ALA C 1 84 ? 151.538 148.772 160.015 1.00 50.59 57 ALA C N 1
ATOM 6988 C CA . ALA C 1 84 ? 150.668 148.907 161.170 1.00 50.59 57 ALA C CA 1
ATOM 6989 C C . ALA C 1 84 ? 149.808 150.150 161.008 1.00 50.59 57 ALA C C 1
ATOM 6990 O O . ALA C 1 84 ? 150.218 151.109 160.345 1.00 50.59 57 ALA C O 1
ATOM 6992 N N . PRO C 1 85 ? 148.614 150.159 161.593 1.00 49.12 58 PRO C N 1
ATOM 6993 C CA . PRO C 1 85 ? 147.775 151.359 161.540 1.00 49.12 58 PRO C CA 1
ATOM 6994 C C . PRO C 1 85 ? 148.352 152.495 162.370 1.00 49.12 58 PRO C C 1
ATOM 6995 O O . PRO C 1 85 ? 149.144 152.297 163.294 1.00 49.12 58 PRO C O 1
ATOM 6999 N N . LEU C 1 86 ? 147.939 153.709 162.018 1.00 49.19 59 LEU C N 1
ATOM 7000 C CA . LEU C 1 86 ? 148.350 154.926 162.704 1.00 49.19 59 LEU C CA 1
ATOM 7001 C C . LEU C 1 86 ? 147.215 155.430 163.584 1.00 49.19 59 LEU C C 1
ATOM 7002 O O . LEU C 1 86 ? 146.043 155.357 163.202 1.00 49.19 59 LEU C O 1
ATOM 7007 N N . VAL C 1 87 ? 147.564 155.940 164.762 1.00 50.46 60 VAL C N 1
ATOM 7008 C CA . VAL C 1 87 ? 146.595 156.478 165.712 1.00 50.46 60 VAL C CA 1
ATOM 7009 C C . VAL C 1 87 ? 147.065 157.865 166.123 1.00 50.46 60 VAL C C 1
ATOM 7010 O O . VAL C 1 87 ? 148.088 158.001 166.804 1.00 50.46 60 VAL C O 1
ATOM 7014 N N . VAL C 1 88 ? 146.330 158.896 165.706 1.00 52.37 61 VAL C N 1
ATOM 7015 C CA . VAL C 1 88 ? 146.658 160.281 166.030 1.00 52.37 61 VAL C CA 1
ATOM 7016 C C . VAL C 1 88 ? 145.374 161.002 166.421 1.00 52.37 61 VAL C C 1
ATOM 7017 O O . VAL C 1 88 ? 144.414 161.027 165.643 1.00 52.37 61 VAL C O 1
ATOM 7021 N N . ASP C 1 89 ? 145.360 161.595 167.617 1.00 55.77 62 ASP C N 1
ATOM 7022 C CA . ASP C 1 89 ? 144.248 162.423 168.096 1.00 55.77 62 ASP C CA 1
ATOM 7023 C C . ASP C 1 89 ? 142.907 161.691 168.033 1.00 55.77 62 ASP C C 1
ATOM 7024 O O . ASP C 1 89 ? 141.925 162.193 167.485 1.00 55.77 62 ASP C O 1
ATOM 7029 N N . GLY C 1 90 ? 142.870 160.493 168.607 1.00 50.72 63 GLY C N 1
ATOM 7030 C CA . GLY C 1 90 ? 141.611 159.790 168.757 1.00 50.72 63 GLY C CA 1
ATOM 7031 C C . GLY C 1 90 ? 141.035 159.196 167.494 1.00 50.72 63 GLY C C 1
ATOM 7032 O O . GLY C 1 90 ? 139.827 158.962 167.432 1.00 50.72 63 GLY C O 1
ATOM 7033 N N . LYS C 1 91 ? 141.860 158.942 166.482 1.00 50.65 64 LYS C N 1
ATOM 7034 C CA . LYS C 1 91 ? 141.401 158.319 165.251 1.00 50.65 64 LYS C CA 1
ATOM 7035 C C . LYS C 1 91 ? 142.390 157.242 164.835 1.00 50.65 64 LYS C C 1
ATOM 7036 O O . LYS C 1 91 ? 143.565 157.275 165.203 1.00 50.65 64 LYS C O 1
ATOM 7042 N N . MET C 1 92 ? 141.898 156.279 164.061 1.00 49.23 65 MET C N 1
ATOM 7043 C CA . MET C 1 92 ? 142.721 155.212 163.510 1.00 49.23 65 MET C CA 1
ATOM 7044 C C . MET C 1 92 ? 142.584 155.203 161.995 1.00 49.23 65 MET C C 1
ATOM 7045 O O . MET C 1 92 ? 141.469 155.268 161.468 1.00 49.23 65 MET C O 1
ATOM 7050 N N . TYR C 1 93 ? 143.715 155.121 161.301 1.00 49.24 66 TYR C N 1
ATOM 7051 C CA . TYR C 1 93 ? 143.756 155.121 159.846 1.00 49.24 66 TYR C CA 1
ATOM 7052 C C . TYR C 1 93 ? 144.222 153.759 159.353 1.00 49.24 66 TYR C C 1
ATOM 7053 O O . TYR C 1 93 ? 145.269 153.266 159.783 1.00 49.24 66 TYR C O 1
ATOM 7062 N N . ILE C 1 94 ? 143.449 153.158 158.451 1.00 50.40 67 ILE C N 1
ATOM 7063 C CA . ILE C 1 94 ? 143.690 151.800 157.978 1.00 50.40 67 ILE C CA 1
ATOM 7064 C C . ILE C 1 94 ? 143.904 151.835 156.473 1.00 50.40 67 ILE C C 1
ATOM 7065 O O . ILE C 1 94 ? 143.116 152.448 155.743 1.00 50.40 67 ILE C O 1
ATOM 7070 N N . HIS C 1 95 ? 144.965 151.177 156.012 1.00 54.28 68 HIS C N 1
ATOM 7071 C CA . HIS C 1 95 ? 145.287 151.080 154.597 1.00 54.28 68 HIS C CA 1
ATOM 7072 C C . HIS C 1 95 ? 145.314 149.620 154.172 1.00 54.28 68 HIS C C 1
ATOM 7073 O O . HIS C 1 95 ? 145.694 148.737 154.947 1.00 54.28 68 HIS C O 1
ATOM 7080 N N . THR C 1 96 ? 144.905 149.372 152.935 1.00 56.47 69 THR C N 1
ATOM 7081 C CA . THR C 1 96 ? 144.800 148.029 152.387 1.00 56.47 69 THR C CA 1
ATOM 7082 C C . THR C 1 96 ? 145.750 147.871 151.204 1.00 56.47 69 THR C C 1
ATOM 7083 O O . THR C 1 96 ? 146.471 148.794 150.822 1.00 56.47 69 THR C O 1
ATOM 7087 N N . SER C 1 97 ? 145.739 146.674 150.627 1.00 60.70 70 SER C N 1
ATOM 7088 C CA . SER C 1 97 ? 146.523 146.367 149.439 1.00 60.70 70 SER C CA 1
ATOM 7089 C C . SER C 1 97 ? 145.791 146.892 148.205 1.00 60.70 70 SER C C 1
ATOM 7090 O O . SER C 1 97 ? 144.853 147.687 148.303 1.00 60.70 70 SER C O 1
ATOM 7093 N N . PHE C 1 98 ? 146.221 146.453 147.027 1.00 61.19 71 PHE C N 1
ATOM 7094 C CA . PHE C 1 98 ? 145.593 146.883 145.786 1.00 61.19 71 PHE C CA 1
ATOM 7095 C C . PHE C 1 98 ? 144.104 146.554 145.819 1.00 61.19 71 PHE C C 1
ATOM 7096 O O . PHE C 1 98 ? 143.731 145.437 146.201 1.00 61.19 71 PHE C O 1
ATOM 7104 N N . PRO C 1 99 ? 143.220 147.485 145.426 1.00 59.19 72 PRO C N 1
ATOM 7105 C CA . PRO C 1 99 ? 143.510 148.804 144.854 1.00 59.19 72 PRO C CA 1
ATOM 7106 C C . PRO C 1 99 ? 143.684 149.965 145.841 1.00 59.19 72 PRO C C 1
ATOM 7107 O O . PRO C 1 99 ? 143.195 151.057 145.556 1.00 59.19 72 PRO C O 1
ATOM 7111 N N . ASN C 1 100 ? 144.363 149.734 146.966 1.00 58.43 73 ASN C N 1
ATOM 7112 C CA . ASN C 1 100 ? 144.849 150.796 147.850 1.00 58.43 73 ASN C CA 1
ATOM 7113 C C . ASN C 1 100 ? 143.708 151.686 148.354 1.00 58.43 73 ASN C C 1
ATOM 7114 O O . ASN C 1 100 ? 143.620 152.876 148.051 1.00 58.43 73 ASN C O 1
ATOM 7119 N N . ASN C 1 101 ? 142.830 151.070 149.138 1.00 54.83 74 ASN C N 1
ATOM 7120 C CA . ASN C 1 101 ? 141.768 151.799 149.813 1.00 54.83 74 ASN C CA 1
ATOM 7121 C C . ASN C 1 101 ? 142.266 152.356 151.144 1.00 54.83 74 ASN C C 1
ATOM 7122 O O . ASN C 1 101 ? 143.293 151.930 151.677 1.00 54.83 74 ASN C O 1
ATOM 7127 N N . THR C 1 102 ? 141.525 153.325 151.679 1.00 52.26 75 THR C N 1
ATOM 7128 C CA . THR C 1 102 ? 141.866 153.929 152.961 1.00 52.26 75 THR C CA 1
ATOM 7129 C C . THR C 1 102 ? 140.600 154.152 153.776 1.00 52.26 75 THR C C 1
ATOM 7130 O O . THR C 1 102 ? 139.574 154.560 153.230 1.00 52.26 75 THR C O 1
ATOM 7134 N N . PHE C 1 103 ? 140.676 153.885 155.081 1.00 49.67 76 PHE C N 1
ATOM 7135 C CA . PHE C 1 103 ? 139.547 154.060 155.986 1.00 49.67 76 PHE C CA 1
ATOM 7136 C C . PHE C 1 103 ? 139.976 154.849 157.214 1.00 49.67 76 PHE C C 1
ATOM 7137 O O . PHE C 1 103 ? 141.121 154.749 157.665 1.00 49.67 76 PHE C O 1
ATOM 7145 N N . ALA C 1 104 ? 139.039 155.621 157.767 1.00 48.04 77 ALA C N 1
ATOM 7146 C CA . ALA C 1 104 ? 139.245 156.331 159.024 1.00 48.04 77 ALA C CA 1
ATOM 7147 C C . ALA C 1 104 ? 138.174 155.919 160.025 1.00 48.04 77 ALA C C 1
ATOM 7148 O O . ALA C 1 104 ? 136.987 155.879 159.687 1.00 48.04 77 ALA C O 1
ATOM 7150 N N . LEU C 1 105 ? 138.594 155.620 161.255 1.00 48.96 78 LEU C N 1
ATOM 7151 C CA . LEU C 1 105 ? 137.696 155.150 162.300 1.00 48.96 78 LEU C CA 1
ATOM 7152 C C . LEU C 1 105 ? 137.891 155.968 163.568 1.00 48.96 78 LEU C C 1
ATOM 7153 O O . LEU C 1 105 ? 138.998 156.422 163.869 1.00 48.96 78 LEU C O 1
ATOM 7158 N N . GLY C 1 106 ? 136.803 156.142 164.311 1.00 51.82 79 GLY C N 1
ATOM 7159 C CA . GLY C 1 106 ? 136.830 156.848 165.583 1.00 51.82 79 GLY C CA 1
ATOM 7160 C C . GLY C 1 106 ? 136.891 155.867 166.740 1.00 51.82 79 GLY C C 1
ATOM 7161 O O . GLY C 1 106 ? 136.190 154.855 166.748 1.00 51.82 79 GLY C O 1
ATOM 7162 N N . LEU C 1 107 ? 137.739 156.180 167.722 1.00 51.71 80 LEU C N 1
ATOM 7163 C CA . LEU C 1 107 ? 138.014 155.231 168.794 1.00 51.71 80 LEU C CA 1
ATOM 7164 C C . LEU C 1 107 ? 136.876 155.125 169.800 1.00 51.71 80 LEU C C 1
ATOM 7165 O O . LEU C 1 107 ? 136.792 154.119 170.511 1.00 51.71 80 LEU C O 1
ATOM 7170 N N . ASP C 1 108 ? 136.006 156.130 169.885 1.00 55.48 81 ASP C N 1
ATOM 7171 C CA . ASP C 1 108 ? 134.861 156.034 170.784 1.00 55.48 81 ASP C CA 1
ATOM 7172 C C . ASP C 1 108 ? 133.777 155.123 170.219 1.00 55.48 81 ASP C C 1
ATOM 7173 O O . ASP C 1 108 ? 133.148 154.366 170.967 1.00 55.48 81 ASP C O 1
ATOM 7178 N N . ASP C 1 109 ? 133.540 155.183 168.910 1.00 55.98 82 ASP C N 1
ATOM 7179 C CA . ASP C 1 109 ? 132.542 154.355 168.234 1.00 55.98 82 ASP C CA 1
ATOM 7180 C C . ASP C 1 109 ? 133.186 153.722 167.008 1.00 55.98 82 ASP C C 1
ATOM 7181 O O . ASP C 1 109 ? 133.056 154.234 165.888 1.00 55.98 82 ASP C O 1
ATOM 7186 N N . PRO C 1 110 ? 133.897 152.604 167.184 1.00 51.24 83 PRO C N 1
ATOM 7187 C CA . PRO C 1 110 ? 134.599 151.982 166.050 1.00 51.24 83 PRO C CA 1
ATOM 7188 C C . PRO C 1 110 ? 133.685 151.451 164.956 1.00 51.24 83 PRO C C 1
ATOM 7189 O O . PRO C 1 110 ? 134.174 151.180 163.853 1.00 51.24 83 PRO C O 1
ATOM 7193 N N . GLY C 1 111 ? 132.390 151.278 165.222 1.00 52.33 84 GLY C N 1
ATOM 7194 C CA . GLY C 1 111 ? 131.499 150.764 164.194 1.00 52.33 84 GLY C CA 1
ATOM 7195 C C . GLY C 1 111 ? 131.321 151.718 163.027 1.00 52.33 84 GLY C C 1
ATOM 7196 O O . GLY C 1 111 ? 131.261 151.292 161.871 1.00 52.33 84 GLY C O 1
ATOM 7197 N N . THR C 1 112 ? 131.231 153.014 163.310 1.00 50.29 85 THR C N 1
ATOM 7198 C CA . THR C 1 112 ? 131.019 154.007 162.268 1.00 50.29 85 THR C CA 1
ATOM 7199 C C . THR C 1 112 ? 132.329 154.355 161.574 1.00 50.29 85 THR C C 1
ATOM 7200 O O . THR C 1 112 ? 133.371 154.504 162.218 1.00 50.29 85 THR C O 1
ATOM 7204 N N . ILE C 1 113 ? 132.270 154.488 160.252 1.00 48.71 86 ILE C N 1
ATOM 7205 C CA . ILE C 1 113 ? 133.418 154.870 159.440 1.00 48.71 86 ILE C CA 1
ATOM 7206 C C . ILE C 1 113 ? 133.284 156.347 159.098 1.00 48.71 86 ILE C C 1
ATOM 7207 O O . ILE C 1 113 ? 132.315 156.755 158.447 1.00 48.71 86 ILE C O 1
ATOM 7212 N N . LEU C 1 114 ? 134.257 157.150 159.532 1.00 49.40 87 LEU C N 1
ATOM 7213 C CA . LEU C 1 114 ? 134.186 158.588 159.300 1.00 49.40 87 LEU C CA 1
ATOM 7214 C C . LEU C 1 114 ? 134.341 158.917 157.821 1.00 49.40 87 LEU C C 1
ATOM 7215 O O . LEU C 1 114 ? 133.551 159.686 157.262 1.00 49.40 87 LEU C O 1
ATOM 7220 N N . TRP C 1 115 ? 135.352 158.350 157.167 1.00 50.02 88 TRP C N 1
ATOM 7221 C CA . TRP C 1 115 ? 135.503 158.540 155.732 1.00 50.02 88 TRP C CA 1
ATOM 7222 C C . TRP C 1 115 ? 136.321 157.401 155.142 1.00 50.02 88 TRP C C 1
ATOM 7223 O O . TRP C 1 115 ? 137.062 156.702 155.844 1.00 50.02 88 TRP C O 1
ATOM 7234 N N . GLN C 1 116 ? 136.157 157.221 153.832 1.00 51.50 89 GLN C N 1
ATOM 7235 C CA . GLN C 1 116 ? 136.850 156.190 153.079 1.00 51.50 89 GLN C CA 1
ATOM 7236 C C . GLN C 1 116 ? 137.269 156.747 151.728 1.00 51.50 89 GLN C C 1
ATOM 7237 O O . GLN C 1 116 ? 136.607 157.621 151.164 1.00 51.50 89 GLN C O 1
ATOM 7243 N N . ASP C 1 117 ? 138.378 156.223 151.213 1.00 55.92 90 ASP C N 1
ATOM 7244 C CA . ASP C 1 117 ? 138.927 156.622 149.922 1.00 55.92 90 ASP C CA 1
ATOM 7245 C C . ASP C 1 117 ? 139.166 155.367 149.095 1.00 55.92 90 ASP C C 1
ATOM 7246 O O . ASP C 1 117 ? 139.990 154.522 149.465 1.00 55.92 90 ASP C O 1
ATOM 7251 N N . LYS C 1 118 ? 138.437 155.246 147.991 1.00 56.73 91 LYS C N 1
ATOM 7252 C CA . LYS C 1 118 ? 138.564 154.122 147.066 1.00 56.73 91 LYS C CA 1
ATOM 7253 C C . LYS C 1 118 ? 138.881 154.652 145.677 1.00 56.73 91 LYS C C 1
ATOM 7254 O O . LYS C 1 118 ? 137.984 155.200 145.008 1.00 56.73 91 LYS C O 1
ATOM 7260 N N . PRO C 1 119 ? 140.112 154.525 145.196 1.00 59.14 92 PRO C N 1
ATOM 7261 C CA . PRO C 1 119 ? 140.472 155.123 143.910 1.00 59.14 92 PRO C CA 1
ATOM 7262 C C . PRO C 1 119 ? 140.085 154.239 142.735 1.00 59.14 92 PRO C C 1
ATOM 7263 O O . PRO C 1 119 ? 139.831 153.042 142.869 1.00 59.14 92 PRO C O 1
ATOM 7267 N N . LYS C 1 120 ? 140.047 154.866 141.562 1.00 64.19 93 LYS C N 1
ATOM 7268 C CA . LYS C 1 120 ? 139.796 154.188 140.295 1.00 64.19 93 LYS C CA 1
ATOM 7269 C C . LYS C 1 120 ? 141.084 154.234 139.485 1.00 64.19 93 LYS C C 1
ATOM 7270 O O . LYS C 1 120 ? 141.499 155.306 139.032 1.00 64.19 93 LYS C O 1
ATOM 7276 N N . GLN C 1 121 ? 141.712 153.078 139.302 1.00 66.95 94 GLN C N 1
ATOM 7277 C CA . GLN C 1 121 ? 143.026 152.995 138.686 1.00 66.95 94 GLN C CA 1
ATOM 7278 C C . GLN C 1 121 ? 142.927 152.455 137.266 1.00 66.95 94 GLN C C 1
ATOM 7279 O O . GLN C 1 121 ? 141.929 151.845 136.873 1.00 66.95 94 GLN C O 1
ATOM 7285 N N . ASN C 1 122 ? 143.985 152.697 136.499 1.00 75.98 95 ASN C N 1
ATOM 7286 C CA . ASN C 1 122 ? 144.035 152.233 135.122 1.00 75.98 95 ASN C CA 1
ATOM 7287 C C . ASN C 1 122 ? 144.039 150.707 135.087 1.00 75.98 95 ASN C C 1
ATOM 7288 O O . ASN C 1 122 ? 144.698 150.068 135.916 1.00 75.98 95 ASN C O 1
ATOM 7293 N N . PRO C 1 123 ? 143.308 150.089 134.155 1.00 77.06 96 PRO C N 1
ATOM 7294 C CA . PRO C 1 123 ? 143.272 148.618 134.110 1.00 77.06 96 PRO C CA 1
ATOM 7295 C C . PRO C 1 123 ? 144.628 147.981 133.867 1.00 77.06 96 PRO C C 1
ATOM 7296 O O . PRO C 1 123 ? 144.856 146.848 134.309 1.00 77.06 96 PRO C O 1
ATOM 7300 N N . ALA C 1 124 ? 145.535 148.671 133.171 1.00 78.92 97 ALA C N 1
ATOM 7301 C CA . ALA C 1 124 ? 146.835 148.093 132.853 1.00 78.92 97 ALA C CA 1
ATOM 7302 C C . ALA C 1 124 ? 147.699 147.873 134.087 1.00 78.92 97 ALA C C 1
ATOM 7303 O O . ALA C 1 124 ? 148.594 147.020 134.053 1.00 78.92 97 ALA C O 1
ATOM 7305 N N . ALA C 1 125 ? 147.441 148.604 135.173 1.00 78.42 98 ALA C N 1
ATOM 7306 C CA . ALA C 1 125 ? 148.314 148.545 136.341 1.00 78.42 98 ALA C CA 1
ATOM 7307 C C . ALA C 1 125 ? 148.401 147.133 136.905 1.00 78.42 98 ALA C C 1
ATOM 7308 O O . ALA C 1 125 ? 149.476 146.693 137.330 1.00 78.42 98 ALA C O 1
ATOM 7310 N N . ARG C 1 126 ? 147.283 146.407 136.921 1.00 81.67 99 ARG C N 1
ATOM 7311 C CA . ARG C 1 126 ? 147.312 145.040 137.430 1.00 81.67 99 ARG C CA 1
ATOM 7312 C C . ARG C 1 126 ? 148.049 144.104 136.482 1.00 81.67 99 ARG C C 1
ATOM 7313 O O . ARG C 1 126 ? 148.652 143.122 136.930 1.00 81.67 99 ARG C O 1
ATOM 7321 N N . ALA C 1 127 ? 148.009 144.384 135.178 1.00 82.33 100 ALA C N 1
ATOM 7322 C CA . ALA C 1 127 ? 148.655 143.501 134.213 1.00 82.33 100 ALA C CA 1
ATOM 7323 C C . ALA C 1 127 ? 150.169 143.490 134.389 1.00 82.33 100 ALA C C 1
ATOM 7324 O O . ALA C 1 127 ? 150.803 142.432 134.301 1.00 82.33 100 ALA C O 1
ATOM 7326 N N . VAL C 1 128 ? 150.766 144.657 134.633 1.00 80.94 101 VAL C N 1
ATOM 7327 C CA . VAL C 1 128 ? 152.221 144.753 134.701 1.00 80.94 101 VAL C CA 1
ATOM 7328 C C . VAL C 1 128 ? 152.754 144.045 135.941 1.00 80.94 101 VAL C C 1
ATOM 7329 O O . VAL C 1 128 ? 153.704 143.258 135.865 1.00 80.94 101 VAL C O 1
ATOM 7333 N N . ALA C 1 129 ? 152.146 144.302 137.097 1.00 84.58 102 ALA C N 1
ATOM 7334 C CA . ALA C 1 129 ? 152.710 143.842 138.360 1.00 84.58 102 ALA C CA 1
ATOM 7335 C C . ALA C 1 129 ? 151.756 142.922 139.110 1.00 84.58 102 ALA C C 1
ATOM 7336 O O . ALA C 1 129 ? 151.546 143.091 140.315 1.00 84.58 102 ALA C O 1
ATOM 7338 N N . CYS C 1 130 ? 151.173 141.950 138.407 1.00 89.30 103 CYS C N 1
ATOM 7339 C CA . CYS C 1 130 ? 150.260 141.012 139.051 1.00 89.30 103 CYS C CA 1
ATOM 7340 C C . CYS C 1 130 ? 150.955 140.146 140.094 1.00 89.30 103 CYS C C 1
ATOM 7341 O O . CYS C 1 130 ? 150.285 139.616 140.987 1.00 89.30 103 CYS C O 1
ATOM 7344 N N . CYS C 1 131 ? 152.277 139.984 139.997 1.00 88.35 104 CYS C N 1
ATOM 7345 C CA . CYS C 1 131 ? 152.994 139.139 140.947 1.00 88.35 104 CYS C CA 1
ATOM 7346 C C . CYS C 1 131 ? 152.943 139.709 142.360 1.00 88.35 104 CYS C C 1
ATOM 7347 O O . CYS C 1 131 ? 152.741 138.965 143.327 1.00 88.35 104 CYS C O 1
ATOM 7350 N N . ASP C 1 132 ? 153.125 141.021 142.503 1.00 82.39 105 ASP C N 1
ATOM 7351 C CA . ASP C 1 132 ? 153.197 141.670 143.808 1.00 82.39 105 ASP C CA 1
ATOM 7352 C C . ASP C 1 132 ? 152.131 142.752 143.895 1.00 82.39 105 ASP C C 1
ATOM 7353 O O . ASP C 1 132 ? 152.176 143.733 143.146 1.00 82.39 105 ASP C O 1
ATOM 7358 N N . LEU C 1 133 ? 151.176 142.571 144.812 1.00 75.67 106 LEU C N 1
ATOM 7359 C CA . LEU C 1 133 ? 150.123 143.554 145.079 1.00 75.67 106 LEU C CA 1
ATOM 7360 C C . LEU C 1 133 ? 150.078 143.783 146.589 1.00 75.67 106 LEU C C 1
ATOM 7361 O O . LEU C 1 133 ? 149.271 143.177 147.297 1.00 75.67 106 LEU C O 1
ATOM 7366 N N . VAL C 1 134 ? 150.942 144.674 147.075 1.00 67.63 107 VAL C N 1
ATOM 7367 C CA . VAL C 1 134 ? 151.024 145.000 148.496 1.00 67.63 107 VAL C CA 1
ATOM 7368 C C . VAL C 1 134 ? 151.311 146.487 148.650 1.00 67.63 107 VAL C C 1
ATOM 7369 O O . VAL C 1 134 ? 151.490 147.202 147.657 1.00 67.63 107 VAL C O 1
ATOM 7373 N N . ASN C 1 135 ? 151.353 146.964 149.892 1.00 64.23 108 ASN C N 1
ATOM 7374 C CA . ASN C 1 135 ? 151.695 148.350 150.174 1.00 64.23 108 ASN C CA 1
ATOM 7375 C C . ASN C 1 135 ? 152.344 148.428 151.547 1.00 64.23 108 ASN C C 1
ATOM 7376 O O . ASN C 1 135 ? 152.167 147.544 152.389 1.00 64.23 108 ASN C O 1
ATOM 7381 N N . ARG C 1 136 ? 153.100 149.503 151.768 1.00 63.07 109 ARG C N 1
ATOM 7382 C CA . ARG C 1 136 ? 153.856 149.657 153.008 1.00 63.07 109 ARG C CA 1
ATOM 7383 C C . ARG C 1 136 ? 153.052 150.383 154.086 1.00 63.07 109 ARG C C 1
ATOM 7384 O O . ARG C 1 136 ? 152.831 149.837 155.171 1.00 63.07 109 ARG C O 1
ATOM 7392 N N . GLY C 1 137 ? 152.615 151.605 153.808 1.00 56.91 110 GLY C N 1
ATOM 7393 C CA . GLY C 1 137 ? 151.878 152.353 154.807 1.00 56.91 110 GLY C CA 1
ATOM 7394 C C . GLY C 1 137 ? 151.568 153.758 154.342 1.00 56.91 110 GLY C C 1
ATOM 7395 O O . GLY C 1 137 ? 151.682 154.085 153.160 1.00 56.91 110 GLY C O 1
ATOM 7396 N N . LEU C 1 138 ? 151.167 154.586 155.304 1.00 51.74 111 LEU C N 1
ATOM 7397 C CA . LEU C 1 138 ? 150.764 155.966 155.083 1.00 51.74 111 LEU C CA 1
ATOM 7398 C C . LEU C 1 138 ? 151.713 156.906 155.816 1.00 51.74 111 LEU C C 1
ATOM 7399 O O . LEU C 1 138 ? 152.534 156.484 156.632 1.00 51.74 111 LEU C O 1
ATOM 7404 N N . ALA C 1 139 ? 151.592 158.201 155.523 1.00 51.19 112 ALA C N 1
ATOM 7405 C CA . ALA C 1 139 ? 152.381 159.215 156.210 1.00 51.19 112 ALA C CA 1
ATOM 7406 C C . ALA C 1 139 ? 151.465 160.301 156.756 1.00 51.19 112 ALA C C 1
ATOM 7407 O O . ALA C 1 139 ? 150.396 160.562 156.203 1.00 51.19 112 ALA C O 1
ATOM 7409 N N . TYR C 1 140 ? 151.900 160.943 157.839 1.00 50.26 113 TYR C N 1
ATOM 7410 C CA . TYR C 1 140 ? 151.106 161.958 158.523 1.00 50.26 113 TYR C CA 1
ATOM 7411 C C . TYR C 1 140 ? 151.923 163.230 158.697 1.00 50.26 113 TYR C C 1
ATOM 7412 O O . TYR C 1 140 ? 153.063 163.176 159.165 1.00 50.26 113 TYR C O 1
ATOM 7421 N N . TRP C 1 141 ? 151.338 164.369 158.329 1.00 51.41 114 TRP C N 1
ATOM 7422 C CA . TRP C 1 141 ? 151.963 165.675 158.521 1.00 51.41 114 TRP C CA 1
ATOM 7423 C C . TRP C 1 141 ? 151.064 166.543 159.390 1.00 51.41 114 TRP C C 1
ATOM 7424 O O . TRP C 1 141 ? 149.894 166.768 159.030 1.00 51.41 114 TRP C O 1
ATOM 7435 N N . PRO C 1 142 ? 151.552 167.045 160.530 1.00 52.22 115 PRO C N 1
ATOM 7436 C CA . PRO C 1 142 ? 150.674 167.803 161.439 1.00 52.22 115 PRO C CA 1
ATOM 7437 C C . PRO C 1 142 ? 150.087 169.064 160.833 1.00 52.22 115 PRO C C 1
ATOM 7438 O O . PRO C 1 142 ? 148.941 169.415 161.137 1.00 52.22 115 PRO C O 1
ATOM 7442 N N . GLY C 1 143 ? 150.838 169.764 159.990 1.00 56.23 116 GLY C N 1
ATOM 7443 C CA . GLY C 1 143 ? 150.346 170.991 159.397 1.00 56.23 116 GLY C CA 1
ATOM 7444 C C . GLY C 1 143 ? 150.512 172.203 160.288 1.00 56.23 116 GLY C C 1
ATOM 7445 O O . GLY C 1 143 ? 150.367 172.110 161.510 1.00 56.23 116 GLY C O 1
ATOM 7446 N N . ASP C 1 144 ? 150.817 173.348 159.686 1.00 61.74 117 ASP C N 1
ATOM 7447 C CA . ASP C 1 144 ? 150.970 174.597 160.420 1.00 61.74 117 ASP C CA 1
ATOM 7448 C C . ASP C 1 144 ? 149.596 175.224 160.649 1.00 61.74 117 ASP C C 1
ATOM 7449 O O . ASP C 1 144 ? 148.555 174.586 160.474 1.00 61.74 117 ASP C O 1
ATOM 7454 N N . GLY C 1 145 ? 149.580 176.491 161.066 1.00 64.36 118 GLY C N 1
ATOM 7455 C CA . GLY C 1 145 ? 148.313 177.165 161.297 1.00 64.36 118 GLY C CA 1
ATOM 7456 C C . GLY C 1 145 ? 147.501 177.360 160.030 1.00 64.36 118 GLY C C 1
ATOM 7457 O O . GLY C 1 145 ? 146.277 177.198 160.037 1.00 64.36 118 GLY C O 1
ATOM 7458 N N . LYS C 1 146 ? 148.164 177.712 158.928 1.00 64.62 119 LYS C N 1
ATOM 7459 C CA . LYS C 1 146 ? 147.443 178.013 157.694 1.00 64.62 119 LYS C CA 1
ATOM 7460 C C . LYS C 1 146 ? 146.881 176.750 157.050 1.00 64.62 119 LYS C C 1
ATOM 7461 O O . LYS C 1 146 ? 145.722 176.726 156.621 1.00 64.62 119 LYS C O 1
ATOM 7467 N N . THR C 1 147 ? 147.684 175.690 156.972 1.00 60.65 120 THR C N 1
ATOM 7468 C CA . THR C 1 147 ? 147.252 174.487 156.277 1.00 60.65 120 THR C CA 1
ATOM 7469 C C . THR C 1 147 ? 146.872 173.389 157.266 1.00 60.65 120 THR C C 1
ATOM 7470 O O . THR C 1 147 ? 147.490 173.258 158.326 1.00 60.65 120 THR C O 1
ATOM 7474 N N . PRO C 1 148 ? 145.867 172.582 156.947 1.00 57.21 121 PRO C N 1
ATOM 7475 C CA . PRO C 1 148 ? 145.439 171.522 157.863 1.00 57.21 121 PRO C CA 1
ATOM 7476 C C . PRO C 1 148 ? 146.361 170.310 157.795 1.00 57.21 121 PRO C C 1
ATOM 7477 O O . PRO C 1 148 ? 147.242 170.204 156.942 1.00 57.21 121 PRO C O 1
ATOM 7481 N N . ALA C 1 149 ? 146.136 169.387 158.727 1.00 52.58 122 ALA C N 1
ATOM 7482 C CA . ALA C 1 149 ? 146.910 168.157 158.780 1.00 52.58 122 ALA C CA 1
ATOM 7483 C C . ALA C 1 149 ? 146.651 167.310 157.541 1.00 52.58 122 ALA C C 1
ATOM 7484 O O . ALA C 1 149 ? 145.561 167.333 156.964 1.00 52.58 122 ALA C O 1
ATOM 7486 N N . LEU C 1 150 ? 147.666 166.555 157.130 1.00 50.20 123 LEU C N 1
ATOM 7487 C CA . LEU C 1 150 ? 147.613 165.836 155.866 1.00 50.20 123 LEU C CA 1
ATOM 7488 C C . LEU C 1 150 ? 147.980 164.371 156.048 1.00 50.20 123 LEU C C 1
ATOM 7489 O O . LEU C 1 150 ? 148.840 164.029 156.865 1.00 50.20 123 LEU C O 1
ATOM 7494 N N . ILE C 1 151 ? 147.320 163.517 155.271 1.00 49.75 124 ILE C N 1
ATOM 7495 C CA . ILE C 1 151 ? 147.651 162.103 155.152 1.00 49.75 124 ILE C CA 1
ATOM 7496 C C . ILE C 1 151 ? 148.171 161.881 153.739 1.00 49.75 124 ILE C C 1
ATOM 7497 O O . ILE C 1 151 ? 147.489 162.207 152.760 1.00 49.75 124 ILE C O 1
ATOM 7502 N N . LEU C 1 152 ? 149.376 161.337 153.632 1.00 50.09 125 LEU C N 1
ATOM 7503 C CA . LEU C 1 152 ? 150.073 161.195 152.362 1.00 50.09 125 LEU C CA 1
ATOM 7504 C C . LEU C 1 152 ? 150.142 159.725 151.978 1.00 50.09 125 LEU C C 1
ATOM 7505 O O . LEU C 1 152 ? 150.520 158.882 152.804 1.00 50.09 125 LEU C O 1
ATOM 7510 N N . LYS C 1 153 ? 149.784 159.427 150.726 1.00 51.45 126 LYS C N 1
ATOM 7511 C CA . LYS C 1 153 ? 149.704 158.046 150.270 1.00 51.45 126 LYS C CA 1
ATOM 7512 C C . LYS C 1 153 ? 150.142 157.942 148.815 1.00 51.45 126 LYS C C 1
ATOM 7513 O O . LYS C 1 153 ? 150.232 158.941 148.094 1.00 51.45 126 LYS C O 1
ATOM 7519 N N . THR C 1 154 ? 150.413 156.706 148.397 1.00 55.89 127 THR C N 1
ATOM 7520 C CA . THR C 1 154 ? 150.841 156.386 147.043 1.00 55.89 127 THR C CA 1
ATOM 7521 C C . THR C 1 154 ? 149.967 155.273 146.478 1.00 55.89 127 THR C C 1
ATOM 7522 O O . THR C 1 154 ? 149.355 154.499 147.217 1.00 55.89 127 THR C O 1
ATOM 7526 N N . GLN C 1 155 ? 149.919 155.198 145.150 1.00 59.57 128 GLN C N 1
ATOM 7527 C CA . GLN C 1 155 ? 149.104 154.225 144.439 1.00 59.57 128 GLN C CA 1
ATOM 7528 C C . GLN C 1 155 ? 149.973 153.376 143.520 1.00 59.57 128 GLN C C 1
ATOM 7529 O O . GLN C 1 155 ? 151.063 153.782 143.110 1.00 59.57 128 GLN C O 1
ATOM 7535 N N . LEU C 1 156 ? 149.466 152.184 143.193 1.00 63.24 129 LEU C N 1
ATOM 7536 C CA . LEU C 1 156 ? 150.212 151.263 142.341 1.00 63.24 129 LEU C CA 1
ATOM 7537 C C . LEU C 1 156 ? 150.365 151.798 140.924 1.00 63.24 129 LEU C C 1
ATOM 7538 O O . LEU C 1 156 ? 151.341 151.467 140.241 1.00 63.24 129 LEU C O 1
ATOM 7543 N N . ASP C 1 157 ? 149.417 152.614 140.462 1.00 63.52 130 ASP C N 1
ATOM 7544 C CA . ASP C 1 157 ? 149.519 153.180 139.123 1.00 63.52 130 ASP C CA 1
ATOM 7545 C C . ASP C 1 157 ? 150.716 154.110 138.996 1.00 63.52 130 ASP C C 1
ATOM 7546 O O . ASP C 1 157 ? 151.253 154.283 137.897 1.00 63.52 130 ASP C O 1
ATOM 7551 N N . GLY C 1 158 ? 151.149 154.715 140.098 1.00 61.14 131 GLY C N 1
ATOM 7552 C CA . GLY C 1 158 ? 152.298 155.596 140.070 1.00 61.14 131 GLY C CA 1
ATOM 7553 C C . GLY C 1 158 ? 151.970 157.034 140.409 1.00 61.14 131 GLY C C 1
ATOM 7554 O O . GLY C 1 158 ? 152.622 157.958 139.918 1.00 61.14 131 GLY C O 1
ATOM 7555 N N . ASN C 1 159 ? 150.961 157.237 141.249 1.00 57.39 132 ASN C N 1
ATOM 7556 C CA . ASN C 1 159 ? 150.529 158.565 141.651 1.00 57.39 132 ASN C CA 1
ATOM 7557 C C . ASN C 1 159 ? 150.711 158.741 143.151 1.00 57.39 132 ASN C C 1
ATOM 7558 O O . ASN C 1 159 ? 150.627 157.780 143.922 1.00 57.39 132 ASN C O 1
ATOM 7563 N N . VAL C 1 160 ? 150.964 159.982 143.558 1.00 53.24 133 VAL C N 1
ATOM 7564 C CA . VAL C 1 160 ? 151.133 160.348 144.958 1.00 53.24 133 VAL C CA 1
ATOM 7565 C C . VAL C 1 160 ? 150.088 161.397 145.303 1.00 53.24 133 VAL C C 1
ATOM 7566 O O . VAL C 1 160 ? 149.941 162.392 144.583 1.00 53.24 133 VAL C O 1
ATOM 7570 N N . ALA C 1 161 ? 149.369 161.178 146.405 1.00 51.42 134 ALA C N 1
ATOM 7571 C CA . ALA C 1 161 ? 148.231 162.009 146.759 1.00 51.42 134 ALA C CA 1
ATOM 7572 C C . ALA C 1 161 ? 148.307 162.455 148.212 1.00 51.42 134 ALA C C 1
ATOM 7573 O O . ALA C 1 161 ? 148.818 161.737 149.084 1.00 51.42 134 ALA C O 1
ATOM 7575 N N . ALA C 1 162 ? 147.786 163.658 148.456 1.00 49.50 135 ALA C N 1
ATOM 7576 C CA . ALA C 1 162 ? 147.626 164.203 149.796 1.00 49.50 135 ALA C CA 1
ATOM 7577 C C . ALA C 1 162 ? 146.145 164.377 150.099 1.00 49.50 135 ALA C C 1
ATOM 7578 O O . ALA C 1 162 ? 145.385 164.858 149.254 1.00 49.50 135 ALA C O 1
ATOM 7580 N N . LEU C 1 163 ? 145.735 163.987 151.306 1.00 50.10 136 LEU C N 1
ATOM 7581 C CA . LEU C 1 163 ? 144.339 164.038 151.709 1.00 50.10 136 LEU C CA 1
ATOM 7582 C C . LEU C 1 163 ? 144.201 164.753 153.046 1.00 50.10 136 LEU C C 1
ATOM 7583 O O . LEU C 1 163 ? 145.117 164.745 153.870 1.00 50.10 136 LEU C O 1
ATOM 7588 N N . ASN C 1 164 ? 143.044 165.378 153.248 1.00 53.72 137 ASN C N 1
ATOM 7589 C CA . ASN C 1 164 ? 142.749 166.017 154.522 1.00 53.72 137 ASN C CA 1
ATOM 7590 C C . ASN C 1 164 ? 142.445 164.967 155.584 1.00 53.72 137 ASN C C 1
ATOM 7591 O O . ASN C 1 164 ? 141.786 163.959 155.314 1.00 53.72 137 ASN C O 1
ATOM 7596 N N . ALA C 1 165 ? 142.932 165.210 156.803 1.00 54.06 138 ALA C N 1
ATOM 7597 C CA . ALA C 1 165 ? 142.788 164.220 157.865 1.00 54.06 138 ALA C CA 1
ATOM 7598 C C . ALA C 1 165 ? 141.364 164.169 158.403 1.00 54.06 138 ALA C C 1
ATOM 7599 O O . ALA C 1 165 ? 140.826 163.083 158.641 1.00 54.06 138 ALA C O 1
ATOM 7601 N N . GLU C 1 166 ? 140.740 165.329 158.609 1.00 57.71 139 GLU C N 1
ATOM 7602 C CA . GLU C 1 166 ? 139.419 165.359 159.229 1.00 57.71 139 GLU C CA 1
ATOM 7603 C C . GLU C 1 166 ? 138.318 164.910 158.274 1.00 57.71 139 GLU C C 1
ATOM 7604 O O . GLU C 1 166 ? 137.428 164.149 158.669 1.00 57.71 139 GLU C O 1
ATOM 7610 N N . THR C 1 167 ? 138.353 165.363 157.021 1.00 53.40 140 THR C N 1
ATOM 7611 C CA . THR C 1 167 ? 137.266 165.120 156.081 1.00 53.40 140 THR C CA 1
ATOM 7612 C C . THR C 1 167 ? 137.622 164.075 155.031 1.00 53.40 140 THR C C 1
ATOM 7613 O O . THR C 1 167 ? 136.904 163.083 154.883 1.00 53.40 140 THR C O 1
ATOM 7617 N N . GLY C 1 168 ? 138.706 164.268 154.287 1.00 53.17 141 GLY C N 1
ATOM 7618 C CA . GLY C 1 168 ? 139.155 163.240 153.367 1.00 53.17 141 GLY C CA 1
ATOM 7619 C C . GLY C 1 168 ? 139.161 163.608 151.897 1.00 53.17 141 GLY C C 1
ATOM 7620 O O . GLY C 1 168 ? 139.170 162.718 151.043 1.00 53.17 141 GLY C O 1
ATOM 7621 N N . GLU C 1 169 ? 139.157 164.900 151.578 1.00 54.46 142 GLU C N 1
ATOM 7622 C CA . GLU C 1 169 ? 139.241 165.318 150.188 1.00 54.46 142 GLU C CA 1
ATOM 7623 C C . GLU C 1 169 ? 140.691 165.281 149.716 1.00 54.46 142 GLU C C 1
ATOM 7624 O O . GLU C 1 169 ? 141.615 164.988 150.477 1.00 54.46 142 GLU C O 1
ATOM 7630 N N . THR C 1 170 ? 140.894 165.593 148.441 1.00 51.12 143 THR C N 1
ATOM 7631 C CA . THR C 1 170 ? 142.216 165.589 147.831 1.00 51.12 143 THR C CA 1
ATOM 7632 C C . THR C 1 170 ? 142.717 167.019 147.689 1.00 51.12 143 THR C C 1
ATOM 7633 O O . THR C 1 170 ? 142.026 167.869 147.120 1.00 51.12 143 THR C O 1
ATOM 7637 N N . VAL C 1 171 ? 143.912 167.280 148.206 1.00 49.28 144 VAL C N 1
ATOM 7638 C CA . VAL C 1 171 ? 144.532 168.596 148.118 1.00 49.28 144 VAL C CA 1
ATOM 7639 C C . VAL C 1 171 ? 145.474 168.691 146.925 1.00 49.28 144 VAL C C 1
ATOM 7640 O O . VAL C 1 171 ? 145.432 169.663 146.172 1.00 49.28 144 VAL C O 1
ATOM 7644 N N . TRP C 1 172 ? 146.335 167.693 146.730 1.00 50.85 145 TRP C N 1
ATOM 7645 C CA . TRP C 1 172 ? 147.150 167.655 145.524 1.00 50.85 145 TRP C CA 1
ATOM 7646 C C . TRP C 1 172 ? 147.481 166.217 145.152 1.00 50.85 145 TRP C C 1
ATOM 7647 O O . TRP C 1 172 ? 147.467 165.306 145.990 1.00 50.85 145 TRP C O 1
ATOM 7658 N N . LYS C 1 173 ? 147.779 166.036 143.864 1.00 52.75 146 LYS C N 1
ATOM 7659 C CA . LYS C 1 173 ? 148.041 164.734 143.265 1.00 52.75 146 LYS C CA 1
ATOM 7660 C C . LYS C 1 173 ? 149.067 164.901 142.154 1.00 52.75 146 LYS C C 1
ATOM 7661 O O . LYS C 1 173 ? 148.881 165.731 141.261 1.00 52.75 146 LYS C O 1
ATOM 7667 N N . VAL C 1 174 ? 150.142 164.115 142.210 1.00 55.82 147 VAL C N 1
ATOM 7668 C CA . VAL C 1 174 ? 151.230 164.205 141.242 1.00 55.82 147 VAL C CA 1
ATOM 7669 C C . VAL C 1 174 ? 151.526 162.812 140.699 1.00 55.82 147 VAL C C 1
ATOM 7670 O O . VAL C 1 174 ? 151.210 161.801 141.332 1.00 55.82 147 VAL C O 1
ATOM 7674 N N . GLU C 1 175 ? 152.124 162.762 139.510 1.00 62.69 148 GLU C N 1
ATOM 7675 C CA . GLU C 1 175 ? 152.548 161.512 138.890 1.00 62.69 148 GLU C CA 1
ATOM 7676 C C . GLU C 1 175 ? 154.058 161.355 139.034 1.00 62.69 148 GLU C C 1
ATOM 7677 O O . GLU C 1 175 ? 154.813 162.306 138.806 1.00 62.69 148 GLU C O 1
ATOM 7683 N N . ASN C 1 176 ? 154.492 160.160 139.437 1.00 63.08 149 ASN C N 1
ATOM 7684 C CA . ASN C 1 176 ? 155.893 159.902 139.746 1.00 63.08 149 ASN C CA 1
ATOM 7685 C C . ASN C 1 176 ? 156.531 158.899 138.793 1.00 63.08 149 ASN C C 1
ATOM 7686 O O . ASN C 1 176 ? 157.555 159.200 138.174 1.00 63.08 149 ASN C O 1
ATOM 7691 N N . SER C 1 177 ? 155.954 157.710 138.659 1.00 67.77 150 SER C N 1
ATOM 7692 C CA . SER C 1 177 ? 156.535 156.636 137.867 1.00 67.77 150 SER C CA 1
ATOM 7693 C C . SER C 1 177 ? 155.756 156.446 136.573 1.00 67.77 150 SER C C 1
ATOM 7694 O O . SER C 1 177 ? 154.710 157.059 136.348 1.00 67.77 150 SER C O 1
ATOM 7697 N N . ASP C 1 178 ? 156.287 155.579 135.714 1.00 69.96 151 ASP C N 1
ATOM 7698 C CA . ASP C 1 178 ? 155.693 155.283 134.417 1.00 69.96 151 ASP C CA 1
ATOM 7699 C C . ASP C 1 178 ? 155.371 153.798 134.331 1.00 69.96 151 ASP C C 1
ATOM 7700 O O . ASP C 1 178 ? 156.246 152.955 134.554 1.00 69.96 151 ASP C O 1
ATOM 7705 N N . ILE C 1 179 ? 154.115 153.485 134.009 1.00 69.68 152 ILE C N 1
ATOM 7706 C CA . ILE C 1 179 ? 153.703 152.093 133.861 1.00 69.68 152 ILE C CA 1
ATOM 7707 C C . ILE C 1 179 ? 154.305 151.479 132.603 1.00 69.68 152 ILE C C 1
ATOM 7708 O O . ILE C 1 179 ? 154.664 150.295 132.594 1.00 69.68 152 ILE C O 1
ATOM 7713 N N . LYS C 1 180 ? 154.437 152.266 131.532 1.00 69.62 153 LYS C N 1
ATOM 7714 C CA . LYS C 1 180 ? 154.940 151.731 130.270 1.00 69.62 153 LYS C CA 1
ATOM 7715 C C . LYS C 1 180 ? 156.353 151.180 130.421 1.00 69.62 153 LYS C C 1
ATOM 7716 O O . LYS C 1 180 ? 156.678 150.125 129.862 1.00 69.62 153 LYS C O 1
ATOM 7722 N N . VAL C 1 181 ? 157.209 151.881 131.164 1.00 68.45 154 VAL C N 1
ATOM 7723 C CA . VAL C 1 181 ? 158.540 151.356 131.453 1.00 68.45 154 VAL C CA 1
ATOM 7724 C C . VAL C 1 181 ? 158.438 150.092 132.296 1.00 68.45 154 VAL C C 1
ATOM 7725 O O . VAL C 1 181 ? 159.151 149.110 132.059 1.00 68.45 154 VAL C O 1
ATOM 7729 N N . GLY C 1 182 ? 157.549 150.092 133.285 1.00 69.34 155 GLY C N 1
ATOM 7730 C CA . GLY C 1 182 ? 157.320 148.913 134.095 1.00 69.34 155 GLY C CA 1
ATOM 7731 C C . GLY C 1 182 ? 157.482 149.152 135.581 1.00 69.34 155 GLY C C 1
ATOM 7732 O O . GLY C 1 182 ? 157.640 148.203 136.353 1.00 69.34 155 GLY C O 1
ATOM 7733 N N . SER C 1 183 ? 157.438 150.414 135.995 1.00 69.05 156 SER C N 1
ATOM 7734 C CA . SER C 1 183 ? 157.662 150.794 137.383 1.00 69.05 156 SER C CA 1
ATOM 7735 C C . SER C 1 183 ? 156.323 150.965 138.089 1.00 69.05 156 SER C C 1
ATOM 7736 O O . SER C 1 183 ? 155.484 151.762 137.655 1.00 69.05 156 SER C O 1
ATOM 7739 N N . THR C 1 184 ? 156.130 150.221 139.174 1.00 68.25 157 THR C N 1
ATOM 7740 C CA . THR C 1 184 ? 154.922 150.288 139.981 1.00 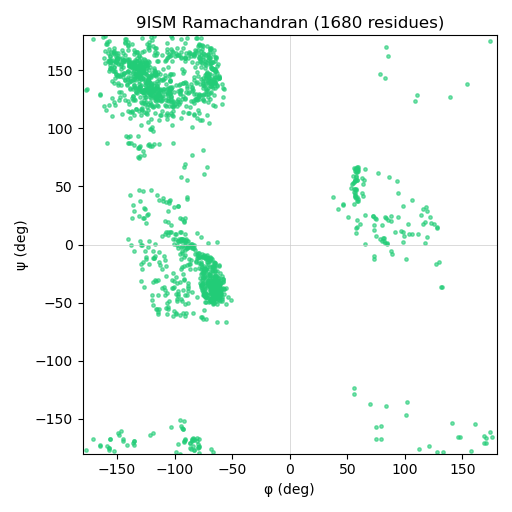68.25 157 THR C CA 1
ATOM 7741 C C . THR C 1 184 ? 155.304 150.577 141.424 1.00 68.25 157 THR C C 1
ATOM 7742 O O . THR C 1 184 ? 156.375 150.180 141.889 1.00 68.25 157 THR C O 1
ATOM 7746 N N . LEU C 1 185 ? 154.416 151.265 142.134 1.00 64.02 158 LEU C N 1
ATOM 7747 C CA . LEU C 1 185 ? 154.721 151.793 143.455 1.00 64.02 158 LEU C CA 1
ATOM 7748 C C . LEU C 1 185 ? 154.139 150.902 144.545 1.00 64.02 158 LEU C C 1
ATOM 7749 O O . LEU C 1 185 ? 152.962 150.532 144.496 1.00 64.02 158 LEU C O 1
ATOM 7754 N N . THR C 1 186 ? 154.976 150.565 145.526 1.00 65.15 159 THR C N 1
ATOM 7755 C CA . THR C 1 186 ? 154.575 149.817 146.711 1.00 65.15 159 THR C CA 1
ATOM 7756 C C . THR C 1 186 ? 155.010 150.489 148.008 1.00 65.15 159 THR C C 1
ATOM 7757 O O . THR C 1 186 ? 154.381 150.260 149.049 1.00 65.15 159 THR C O 1
ATOM 7761 N N . ILE C 1 187 ? 156.015 151.359 147.963 1.00 61.43 160 ILE C N 1
ATOM 7762 C CA . ILE C 1 187 ? 156.626 152.001 149.120 1.00 61.43 160 ILE C CA 1
ATOM 7763 C C . ILE C 1 187 ? 155.659 152.933 149.836 1.00 61.43 160 ILE C C 1
ATOM 7764 O O . ILE C 1 187 ? 154.589 153.263 149.314 1.00 61.43 160 ILE C O 1
ATOM 7769 N N . ALA C 1 188 ? 156.039 153.362 151.045 1.00 56.63 161 ALA C N 1
ATOM 7770 C CA . ALA C 1 188 ? 155.355 154.389 151.810 1.00 56.63 161 ALA C CA 1
ATOM 7771 C C . ALA C 1 188 ? 156.186 155.669 151.850 1.00 56.63 161 ALA C C 1
ATOM 7772 O O . ALA C 1 188 ? 157.419 155.615 151.874 1.00 56.63 161 ALA C O 1
ATOM 7774 N N . PRO C 1 189 ? 155.543 156.833 151.853 1.00 50.68 162 PRO C N 1
ATOM 7775 C CA . PRO C 1 189 ? 156.291 158.093 151.903 1.00 50.68 162 PRO C CA 1
ATOM 7776 C C . PRO C 1 189 ? 156.899 158.329 153.276 1.00 50.68 162 PRO C C 1
ATOM 7777 O O . PRO C 1 189 ? 156.513 157.714 154.271 1.00 50.68 162 PRO C O 1
ATOM 7781 N N . TYR C 1 190 ? 157.871 159.240 153.324 1.00 49.49 163 TYR C N 1
ATOM 7782 C CA . TYR C 1 190 ? 158.486 159.621 154.592 1.00 49.49 163 TYR C CA 1
ATOM 7783 C C . TYR C 1 190 ? 158.421 161.131 154.756 1.00 49.49 163 TYR C C 1
ATOM 7784 O O . TYR C 1 190 ? 158.752 161.870 153.827 1.00 49.49 163 TYR C O 1
ATOM 7793 N N . VAL C 1 191 ? 158.007 161.594 155.932 1.00 49.30 164 VAL C N 1
ATOM 7794 C CA . VAL C 1 191 ? 157.801 163.017 156.187 1.00 49.30 164 VAL C CA 1
ATOM 7795 C C . VAL C 1 191 ? 158.951 163.530 157.039 1.00 49.30 164 VAL C C 1
ATOM 7796 O O . VAL C 1 191 ? 159.150 163.068 158.169 1.00 49.30 164 VAL C O 1
ATOM 7800 N N . VAL C 1 192 ? 159.705 164.488 156.503 1.00 52.24 165 VAL C N 1
ATOM 7801 C CA . VAL C 1 192 ? 160.806 165.114 157.227 1.00 52.24 165 VAL C CA 1
ATOM 7802 C C . VAL C 1 192 ? 160.714 166.618 157.023 1.00 52.24 165 VAL C C 1
ATOM 7803 O O . VAL C 1 192 ? 160.693 167.092 155.882 1.00 52.24 165 VAL C O 1
ATOM 7807 N N . LYS C 1 193 ? 160.664 167.364 158.124 1.00 55.04 166 LYS C N 1
ATOM 7808 C CA . LYS C 1 193 ? 160.529 168.826 158.110 1.00 55.04 166 LYS C CA 1
ATOM 7809 C C . LYS C 1 193 ? 159.275 169.156 157.304 1.00 55.04 166 LYS C C 1
ATOM 7810 O O . LYS C 1 193 ? 158.208 168.587 157.585 1.00 55.04 166 LYS C O 1
ATOM 7816 N N . ASP C 1 194 ? 159.343 170.043 156.312 1.00 54.68 167 ASP C N 1
ATOM 7817 C CA . ASP C 1 194 ? 158.209 170.351 155.449 1.00 54.68 167 ASP C CA 1
ATOM 7818 C C . ASP C 1 194 ? 158.288 169.638 154.103 1.00 54.68 167 ASP C C 1
ATOM 7819 O O . ASP C 1 194 ? 157.806 170.161 153.093 1.00 54.68 167 ASP C O 1
ATOM 7824 N N . LYS C 1 195 ? 158.869 168.441 154.072 1.00 51.19 168 LYS C N 1
ATOM 7825 C CA . LYS C 1 195 ? 159.113 167.727 152.830 1.00 51.19 168 LYS C CA 1
ATOM 7826 C C . LYS C 1 195 ? 158.663 166.278 152.944 1.00 51.19 168 LYS C C 1
ATOM 7827 O O . LYS C 1 195 ? 158.661 165.688 154.029 1.00 51.19 168 LYS C O 1
ATOM 7833 N N . VAL C 1 196 ? 158.284 165.713 151.800 1.00 48.97 169 VAL C N 1
ATOM 7834 C CA . VAL C 1 196 ? 157.911 164.309 151.682 1.00 48.97 169 VAL C CA 1
ATOM 7835 C C . VAL C 1 196 ? 158.881 163.631 150.722 1.00 48.97 169 VAL C C 1
ATOM 7836 O O . VAL C 1 196 ? 159.157 164.141 149.631 1.00 48.97 169 VAL C O 1
ATOM 7840 N N . ILE C 1 197 ? 159.414 162.488 151.140 1.00 48.37 170 ILE C N 1
ATOM 7841 C CA . ILE C 1 197 ? 160.467 161.785 150.420 1.00 48.37 170 ILE C CA 1
ATOM 7842 C C . ILE C 1 197 ? 159.906 160.464 149.919 1.00 48.37 170 ILE C C 1
ATOM 7843 O O . ILE C 1 197 ? 159.281 159.716 150.687 1.00 48.37 170 ILE C O 1
ATOM 7848 N N . ILE C 1 198 ? 160.113 160.200 148.626 1.00 51.77 171 ILE C N 1
ATOM 7849 C CA . ILE C 1 198 ? 159.539 159.060 147.922 1.00 51.77 171 ILE C CA 1
ATOM 7850 C C . ILE C 1 198 ? 160.631 158.385 147.101 1.00 51.77 171 ILE C C 1
ATOM 7851 O O . ILE C 1 198 ? 161.367 159.052 146.364 1.00 51.77 171 ILE C O 1
ATOM 7856 N N . GLY C 1 199 ? 160.727 157.067 147.221 1.00 58.24 172 GLY C N 1
ATOM 7857 C CA . GLY C 1 199 ? 161.627 156.271 146.415 1.00 58.24 172 GLY C CA 1
ATOM 7858 C C . GLY C 1 199 ? 160.956 155.735 145.168 1.00 58.24 172 GLY C C 1
ATOM 7859 O O . GLY C 1 199 ? 159.938 156.253 144.703 1.00 58.24 172 GLY C O 1
ATOM 7860 N N . SER C 1 200 ? 161.542 154.673 144.619 1.00 63.56 173 SER C N 1
ATOM 7861 C CA . SER C 1 200 ? 161.033 154.055 143.404 1.00 63.56 173 SER C CA 1
ATOM 7862 C C . SER C 1 200 ? 161.073 152.540 143.539 1.00 63.56 173 SER C C 1
ATOM 7863 O O . SER C 1 200 ? 161.889 151.987 144.279 1.00 63.56 173 SER C O 1
ATOM 7866 N N . SER C 1 201 ? 160.177 151.877 142.812 1.00 70.34 174 SER C N 1
ATOM 7867 C CA . SER C 1 201 ? 160.102 150.422 142.788 1.00 70.34 174 SER C CA 1
ATOM 7868 C C . SER C 1 201 ? 159.453 150.003 141.477 1.00 70.34 174 SER C C 1
ATOM 7869 O O . SER C 1 201 ? 158.868 150.820 140.763 1.00 70.34 174 SER C O 1
ATOM 7872 N N . GLY C 1 202 ? 159.571 148.720 141.163 1.00 73.50 175 GLY C N 1
ATOM 7873 C CA . GLY C 1 202 ? 158.976 148.214 139.935 1.00 73.50 175 GLY C CA 1
ATOM 7874 C C . GLY C 1 202 ? 159.598 146.886 139.533 1.00 73.50 175 GLY C C 1
ATOM 7875 O O . GLY C 1 202 ? 160.109 146.145 140.374 1.00 73.50 175 GLY C O 1
ATOM 7876 N N . ALA C 1 203 ? 159.535 146.611 138.229 1.00 72.69 176 ALA C N 1
ATOM 7877 C CA . ALA C 1 203 ? 160.031 145.360 137.674 1.00 72.69 176 ALA C CA 1
ATOM 7878 C C . ALA C 1 203 ? 161.542 145.335 137.500 1.00 72.69 176 ALA C C 1
ATOM 7879 O O . ALA C 1 203 ? 162.087 144.270 137.192 1.00 72.69 176 ALA C O 1
ATOM 7881 N N . GLU C 1 204 ? 162.217 146.476 137.671 1.00 73.83 177 GLU C N 1
ATOM 7882 C CA . GLU C 1 204 ? 163.683 146.590 137.614 1.00 73.83 177 GLU C CA 1
ATOM 7883 C C . GLU C 1 204 ? 164.280 145.860 136.409 1.00 73.83 177 GLU C C 1
ATOM 7884 O O . GLU C 1 204 ? 165.398 145.340 136.465 1.00 73.83 177 GLU C O 1
ATOM 7890 N N . LEU C 1 205 ? 163.550 145.844 135.294 1.00 70.61 178 LEU C N 1
ATOM 7891 C CA . LEU C 1 205 ? 164.042 145.181 134.091 1.00 70.61 178 LEU C CA 1
ATOM 7892 C C . LEU C 1 205 ? 164.959 146.098 133.288 1.00 70.61 178 LEU C C 1
ATOM 7893 O O . LEU C 1 205 ? 166.127 145.774 133.052 1.00 70.61 178 LEU C O 1
ATOM 7898 N N . GLY C 1 206 ? 164.447 147.250 132.863 1.00 65.60 179 GLY C N 1
ATOM 7899 C CA . GLY C 1 206 ? 165.225 148.153 132.037 1.00 65.60 179 GLY C CA 1
ATOM 7900 C C . GLY C 1 206 ? 165.248 149.592 132.510 1.00 65.60 179 GLY C C 1
ATOM 7901 O O . GLY C 1 206 ? 165.233 150.513 131.690 1.00 65.60 179 GLY C O 1
ATOM 7902 N N . VAL C 1 207 ? 165.285 149.807 133.825 1.00 60.42 180 VAL C N 1
ATOM 7903 C CA . VAL C 1 207 ? 165.302 151.153 134.383 1.00 60.42 180 VAL C CA 1
ATOM 7904 C C . VAL C 1 207 ? 166.133 151.143 135.657 1.00 60.42 180 VAL C C 1
ATOM 7905 O O . VAL C 1 207 ? 166.274 150.112 136.319 1.00 60.42 180 VAL C O 1
ATOM 7909 N N . ARG C 1 208 ? 166.700 152.300 135.991 1.00 53.04 181 ARG C N 1
ATOM 7910 C CA . ARG C 1 208 ? 167.449 152.487 137.224 1.00 53.04 181 ARG C CA 1
ATOM 7911 C C . ARG C 1 208 ? 166.618 153.262 138.241 1.00 53.04 181 ARG C C 1
ATOM 7912 O O . ARG C 1 208 ? 165.633 153.922 137.903 1.00 53.04 181 ARG C O 1
ATOM 7920 N N . GLY C 1 209 ? 167.035 153.174 139.506 1.00 55.93 182 GLY C N 1
ATOM 7921 C CA . GLY C 1 209 ? 166.274 153.759 140.587 1.00 55.93 182 GLY C CA 1
ATOM 7922 C C . GLY C 1 209 ? 166.674 155.185 140.916 1.00 55.93 182 GLY C C 1
ATOM 7923 O O . GLY C 1 209 ? 167.760 155.645 140.573 1.00 55.93 182 GLY C O 1
ATOM 7924 N N . TYR C 1 210 ? 165.770 155.884 141.600 1.00 54.41 183 TYR C N 1
ATOM 7925 C CA . TYR C 1 210 ? 166.008 157.267 141.987 1.00 54.41 183 TYR C CA 1
ATOM 7926 C C . TYR C 1 210 ? 165.146 157.618 143.191 1.00 54.41 183 TYR C C 1
ATOM 7927 O O . TYR C 1 210 ? 164.172 156.931 143.508 1.00 54.41 183 TYR C O 1
ATOM 7936 N N . LEU C 1 211 ? 165.529 158.706 143.856 1.00 51.47 184 LEU C N 1
ATOM 7937 C CA . LEU C 1 211 ? 164.871 159.214 145.054 1.00 51.47 184 LEU C CA 1
ATOM 7938 C C . LEU C 1 211 ? 164.446 160.653 144.809 1.00 51.47 184 LEU C C 1
ATOM 7939 O O . LEU C 1 211 ? 165.193 161.427 144.205 1.00 51.47 184 LEU C O 1
ATOM 7944 N N . THR C 1 212 ? 163.252 161.018 145.283 1.00 50.32 185 THR C N 1
ATOM 7945 C CA . THR C 1 212 ? 162.681 162.326 145.003 1.00 50.32 185 THR C CA 1
ATOM 7946 C C . THR C 1 212 ? 162.149 162.953 146.286 1.00 50.32 185 THR C C 1
ATOM 7947 O O . THR C 1 212 ? 161.620 162.261 147.163 1.00 50.32 185 THR C O 1
ATOM 7951 N N . ALA C 1 213 ? 162.303 164.273 146.396 1.00 49.38 186 ALA C N 1
ATOM 7952 C CA . ALA C 1 213 ? 161.736 165.038 147.500 1.00 49.38 186 ALA C CA 1
ATOM 7953 C C . ALA C 1 213 ? 160.742 166.054 146.958 1.00 49.38 186 ALA C C 1
ATOM 7954 O O . ALA C 1 213 ? 161.040 166.768 145.995 1.00 49.38 186 ALA C O 1
ATOM 7956 N N . TYR C 1 214 ? 159.565 166.118 147.577 1.00 50.61 187 TYR C N 1
ATOM 7957 C CA . TYR C 1 214 ? 158.506 167.039 147.196 1.00 50.61 187 TYR C CA 1
ATOM 7958 C C . TYR C 1 214 ? 158.153 167.939 148.372 1.00 50.61 187 TYR C C 1
ATOM 7959 O O . TYR C 1 214 ? 158.321 167.563 149.536 1.00 50.61 187 TYR C O 1
ATOM 7968 N N . ASP C 1 215 ? 157.659 169.131 148.056 1.00 54.03 188 ASP C N 1
ATOM 7969 C CA . ASP C 1 215 ? 157.067 169.984 149.075 1.00 54.03 188 ASP C CA 1
ATOM 7970 C C . ASP C 1 215 ? 155.738 169.396 149.527 1.00 54.03 188 ASP C C 1
ATOM 7971 O O . ASP C 1 215 ? 154.954 168.895 148.716 1.00 54.03 188 ASP C O 1
ATOM 7976 N N . VAL C 1 216 ? 155.484 169.455 150.834 1.00 52.92 189 VAL C N 1
ATOM 7977 C CA . VAL C 1 216 ? 154.310 168.787 151.380 1.00 52.92 189 VAL C CA 1
ATOM 7978 C C . VAL C 1 216 ? 153.049 169.629 151.233 1.00 52.92 189 VAL C C 1
ATOM 7979 O O . VAL C 1 216 ? 151.940 169.081 151.255 1.00 52.92 189 VAL C O 1
ATOM 7983 N N . LYS C 1 217 ? 153.182 170.942 151.060 1.00 53.64 190 LYS C N 1
ATOM 7984 C CA . LYS C 1 217 ? 152.020 171.812 150.943 1.00 53.64 190 LYS C CA 1
ATOM 7985 C C . LYS C 1 217 ? 151.535 171.956 149.505 1.00 53.64 190 LYS C C 1
ATOM 7986 O O . LYS C 1 217 ? 150.324 171.962 149.261 1.00 53.64 190 LYS C O 1
ATOM 7992 N N . THR C 1 218 ? 152.451 172.071 148.546 1.00 53.32 191 THR C N 1
ATOM 7993 C CA . THR C 1 218 ? 152.101 172.310 147.151 1.00 53.32 191 THR C CA 1
ATOM 7994 C C . THR C 1 218 ? 152.260 171.078 146.275 1.00 53.32 191 THR C C 1
ATOM 7995 O O . THR C 1 218 ? 151.318 170.691 145.579 1.00 53.32 191 THR C O 1
ATOM 7999 N N . GLY C 1 219 ? 153.433 170.452 146.281 1.00 53.67 192 GLY C N 1
ATOM 8000 C CA . GLY C 1 219 ? 153.659 169.272 145.469 1.00 53.67 192 GLY C CA 1
ATOM 8001 C C . GLY C 1 219 ? 154.763 169.439 144.446 1.00 53.67 192 GLY C C 1
ATOM 8002 O O . GLY C 1 219 ? 154.979 168.561 143.607 1.00 53.67 192 GLY C O 1
ATOM 8003 N N . GLU C 1 220 ? 155.468 170.564 144.504 1.00 54.76 193 GLU C N 1
ATOM 8004 C CA . GLU C 1 220 ? 156.563 170.827 143.586 1.00 54.76 193 GLU C CA 1
ATOM 8005 C C . GLU C 1 220 ? 157.805 170.034 143.988 1.00 54.76 193 GLU C C 1
ATOM 8006 O O . GLU C 1 220 ? 158.010 169.694 145.156 1.00 54.76 193 GLU C O 1
ATOM 8012 N N . GLN C 1 221 ? 158.638 169.740 142.994 1.00 50.16 194 GLN C N 1
ATOM 8013 C CA . GLN C 1 221 ? 159.810 168.896 143.183 1.00 50.16 194 GLN C CA 1
ATOM 8014 C C . GLN C 1 221 ? 160.999 169.736 143.631 1.00 50.16 194 GLN C C 1
ATOM 8015 O O . GLN C 1 221 ? 161.302 170.766 143.023 1.00 50.16 194 GLN C O 1
ATOM 8021 N N . VAL C 1 222 ? 161.676 169.286 144.688 1.00 50.16 195 VAL C N 1
ATOM 8022 C CA . VAL C 1 222 ? 162.804 170.023 145.247 1.00 50.16 195 VAL C CA 1
ATOM 8023 C C . VAL C 1 222 ? 164.117 169.438 144.746 1.00 50.16 195 VAL C C 1
ATOM 8024 O O . VAL C 1 222 ? 164.917 170.142 144.121 1.00 50.16 195 VAL C O 1
ATOM 8028 N N . TRP C 1 223 ? 164.361 168.154 145.012 1.00 50.20 196 TRP C N 1
ATOM 8029 C CA . TRP C 1 223 ? 165.592 167.539 144.539 1.00 50.20 196 TRP C CA 1
ATOM 8030 C C . TRP C 1 223 ? 165.372 166.075 144.187 1.00 50.20 196 TRP C C 1
ATOM 8031 O O . TRP C 1 223 ? 164.453 165.416 144.691 1.00 50.20 196 TRP C O 1
ATOM 8042 N N . ARG C 1 224 ? 166.239 165.584 143.299 1.00 50.56 197 ARG C N 1
ATOM 8043 C CA . ARG C 1 224 ? 166.257 164.204 142.843 1.00 50.56 197 ARG C CA 1
ATOM 8044 C C . ARG C 1 224 ? 167.675 163.662 142.943 1.00 50.56 197 ARG C C 1
ATOM 8045 O O . ARG C 1 224 ? 168.650 164.390 142.743 1.00 50.56 197 ARG C O 1
ATOM 8053 N N . ALA C 1 225 ? 167.782 162.374 143.255 1.00 51.70 198 ALA C N 1
ATOM 8054 C CA . ALA C 1 225 ? 169.075 161.719 143.372 1.00 51.70 198 ALA C CA 1
ATOM 8055 C C . ALA C 1 225 ? 169.021 160.363 142.688 1.00 51.70 198 ALA C C 1
ATOM 8056 O O . ALA C 1 225 ? 167.996 159.680 142.715 1.00 51.70 198 ALA C O 1
ATOM 8058 N N . TYR C 1 226 ? 170.137 159.978 142.077 1.00 52.08 199 TYR C N 1
ATOM 8059 C CA . TYR C 1 226 ? 170.250 158.720 141.358 1.00 52.08 199 TYR C CA 1
ATOM 8060 C C . TYR C 1 226 ? 171.258 157.815 142.054 1.00 52.08 199 TYR C C 1
ATOM 8061 O O . TYR C 1 226 ? 172.129 158.275 142.795 1.00 52.08 199 TYR C O 1
ATOM 8070 N N . ALA C 1 227 ? 171.128 156.514 141.805 1.00 52.56 200 ALA C N 1
ATOM 8071 C CA . ALA C 1 227 ? 172.011 155.532 142.422 1.00 52.56 200 ALA C CA 1
ATOM 8072 C C . ALA C 1 227 ? 173.257 155.263 141.590 1.00 52.56 200 ALA C C 1
ATOM 8073 O O . ALA C 1 227 ? 174.360 155.183 142.140 1.00 52.56 200 ALA C O 1
ATOM 8075 N N . THR C 1 228 ? 173.107 155.118 140.275 1.00 52.12 201 THR C N 1
ATOM 8076 C CA . THR C 1 228 ? 174.218 154.826 139.380 1.00 52.12 201 THR C CA 1
ATOM 8077 C C . THR C 1 228 ? 174.269 155.861 138.269 1.00 52.12 201 THR C C 1
ATOM 8078 O O . THR C 1 228 ? 173.235 156.237 137.712 1.00 52.12 201 THR C O 1
ATOM 8082 N N . GLY C 1 229 ? 175.475 156.318 137.948 1.00 52.54 202 GLY C N 1
ATOM 8083 C CA . GLY C 1 229 ? 175.664 157.279 136.890 1.00 52.54 202 GLY C CA 1
ATOM 8084 C C . GLY C 1 229 ? 176.794 158.246 137.171 1.00 52.54 202 GLY C C 1
ATOM 8085 O O . GLY C 1 229 ? 177.623 158.030 138.059 1.00 52.54 202 GLY C O 1
ATOM 8086 N N . PRO C 1 230 ? 176.849 159.335 136.410 1.00 54.30 203 PRO C N 1
ATOM 8087 C CA . PRO C 1 230 ? 177.893 160.343 136.627 1.00 54.30 203 PRO C CA 1
ATOM 8088 C C . PRO C 1 230 ? 177.699 161.069 137.950 1.00 54.30 203 PRO C C 1
ATOM 8089 O O . PRO C 1 230 ? 176.672 160.950 138.622 1.00 54.30 203 PRO C O 1
ATOM 8093 N N . ASP C 1 231 ? 178.724 161.839 138.322 1.00 57.74 204 ASP C N 1
ATOM 8094 C CA . ASP C 1 231 ? 178.706 162.533 139.605 1.00 57.74 204 ASP C CA 1
ATOM 8095 C C . ASP C 1 231 ? 177.616 163.595 139.667 1.00 57.74 204 ASP C C 1
ATOM 8096 O O . ASP C 1 231 ? 177.076 163.860 140.747 1.00 57.74 204 ASP C O 1
ATOM 8101 N N . LYS C 1 232 ? 177.286 164.217 138.535 1.00 57.41 205 LYS C N 1
ATOM 8102 C CA . LYS C 1 232 ? 176.215 165.208 138.527 1.00 57.41 205 LYS C CA 1
ATOM 8103 C C . LYS C 1 232 ? 174.874 164.573 138.871 1.00 57.41 205 LYS C C 1
ATOM 8104 O O . LYS C 1 232 ? 174.080 165.150 139.623 1.00 57.41 205 LYS C O 1
ATOM 8110 N N . ASP C 1 233 ? 174.603 163.384 138.329 1.00 56.78 206 ASP C N 1
ATOM 8111 C CA . ASP C 1 233 ? 173.354 162.697 138.641 1.00 56.78 206 ASP C CA 1
ATOM 8112 C C . ASP C 1 233 ? 173.355 162.138 140.057 1.00 56.78 206 ASP C C 1
ATOM 8113 O O . ASP C 1 233 ? 172.302 162.087 140.701 1.00 56.78 206 ASP C O 1
ATOM 8118 N N . LEU C 1 234 ? 174.517 161.709 140.554 1.00 55.38 207 LEU C N 1
ATOM 8119 C CA . LEU C 1 234 ? 174.601 161.205 141.921 1.00 55.38 207 LEU C CA 1
ATOM 8120 C C . LEU C 1 234 ? 174.345 162.304 142.941 1.00 55.38 207 LEU C C 1
ATOM 8121 O O . LEU C 1 234 ? 173.789 162.034 144.011 1.00 55.38 207 LEU C O 1
ATOM 8126 N N . LEU C 1 235 ? 174.745 163.537 142.629 1.00 56.40 208 LEU C N 1
ATOM 8127 C CA . LEU C 1 235 ? 174.564 164.695 143.502 1.00 56.40 208 LEU C CA 1
ATOM 8128 C C . LEU C 1 235 ? 175.263 164.449 144.844 1.00 56.40 208 LEU C C 1
ATOM 8129 O O . LEU C 1 235 ? 174.651 164.270 145.895 1.00 56.40 208 LEU C O 1
ATOM 8134 N N . LEU C 1 236 ? 176.586 164.377 144.751 1.00 58.25 209 LEU C N 1
ATOM 8135 C CA . LEU C 1 236 ? 177.458 164.125 145.887 1.00 58.25 209 LEU C CA 1
ATOM 8136 C C . LEU C 1 236 ? 177.995 165.437 146.449 1.00 58.25 209 LEU C C 1
ATOM 8137 O O . LEU C 1 236 ? 177.953 166.483 145.799 1.00 58.25 209 LEU C O 1
ATOM 8142 N N . ALA C 1 237 ? 178.508 165.365 147.673 1.00 60.84 210 ALA C N 1
ATOM 8143 C CA . ALA C 1 237 ? 179.005 166.532 148.381 1.00 60.84 210 ALA C CA 1
ATOM 8144 C C . ALA C 1 237 ? 180.512 166.677 148.180 1.00 60.84 210 ALA C C 1
ATOM 8145 O O . ALA C 1 237 ? 181.168 165.851 147.543 1.00 60.84 210 ALA C O 1
ATOM 8147 N N . SER C 1 238 ? 181.064 167.756 148.739 1.00 62.64 211 SER C N 1
ATOM 8148 C CA . SER C 1 238 ? 182.493 168.018 148.614 1.00 62.64 211 SER C CA 1
ATOM 8149 C C . SER C 1 238 ? 183.326 167.130 149.528 1.00 62.64 211 SER C C 1
ATOM 8150 O O . SER C 1 238 ? 184.439 166.740 149.159 1.00 62.64 211 SER C O 1
ATOM 8153 N N . ASP C 1 239 ? 182.816 166.806 150.714 1.00 63.27 212 ASP C N 1
ATOM 8154 C CA . ASP C 1 239 ? 183.527 165.977 151.685 1.00 63.27 212 ASP C CA 1
ATOM 8155 C C . ASP C 1 239 ? 182.972 164.561 151.736 1.00 63.27 212 ASP C C 1
ATOM 8156 O O . ASP C 1 239 ? 182.878 163.959 152.808 1.00 63.27 212 ASP C O 1
ATOM 8161 N N . PHE C 1 240 ? 182.593 164.010 150.587 1.00 58.17 213 PHE C N 1
ATOM 8162 C CA . PHE C 1 240 ? 182.049 162.660 150.533 1.00 58.17 213 PHE C CA 1
ATOM 8163 C C . PHE C 1 240 ? 183.127 161.646 150.900 1.00 58.17 213 PHE C C 1
ATOM 8164 O O . PHE C 1 240 ? 184.166 161.566 150.236 1.00 58.17 213 PHE C O 1
ATOM 8172 N N . ASN C 1 241 ? 182.873 160.873 151.958 1.00 60.50 214 ASN C N 1
ATOM 8173 C CA . ASN C 1 241 ? 183.780 159.819 152.417 1.00 60.50 214 ASN C CA 1
ATOM 8174 C C . ASN C 1 241 ? 185.172 160.366 152.725 1.00 60.50 214 ASN C C 1
ATOM 8175 O O . ASN C 1 241 ? 186.187 159.758 152.381 1.00 60.50 214 ASN C O 1
ATOM 8180 N N . ILE C 1 242 ? 185.221 161.526 153.381 1.00 62.24 215 ILE C N 1
ATOM 8181 C CA . ILE C 1 242 ? 186.505 162.126 153.730 1.00 62.24 215 ILE C CA 1
ATOM 8182 C C . ILE C 1 242 ? 187.211 161.314 154.811 1.00 62.24 215 ILE C C 1
ATOM 8183 O O . ILE C 1 242 ? 188.441 161.186 154.803 1.00 62.24 215 ILE C O 1
ATOM 8188 N N . LYS C 1 243 ? 186.455 160.756 155.758 1.00 65.64 216 LYS C N 1
ATOM 8189 C CA . LYS C 1 243 ? 187.063 160.033 156.869 1.00 65.64 216 LYS C CA 1
ATOM 8190 C C . LYS C 1 243 ? 187.528 158.638 156.473 1.00 65.64 216 LYS C C 1
ATOM 8191 O O . LYS C 1 243 ? 188.483 158.120 157.061 1.00 65.64 216 LYS C O 1
ATOM 8197 N N . ASN C 1 244 ? 186.871 158.014 155.493 1.00 65.14 217 ASN C N 1
ATOM 8198 C CA . ASN C 1 244 ? 187.177 156.652 155.059 1.00 65.14 217 ASN C CA 1
ATOM 8199 C C . ASN C 1 244 ? 187.388 156.666 153.550 1.00 65.14 217 ASN C C 1
ATOM 8200 O O . ASN C 1 244 ? 186.482 156.313 152.781 1.00 65.14 217 ASN C O 1
ATOM 8205 N N . PRO C 1 245 ? 188.576 157.070 153.088 1.00 62.79 218 PRO C N 1
ATOM 8206 C CA . PRO C 1 245 ? 188.801 157.193 151.641 1.00 62.79 218 PRO C CA 1
ATOM 8207 C C . PRO C 1 245 ? 188.885 155.867 150.905 1.00 62.79 218 PRO C C 1
ATOM 8208 O O . PRO C 1 245 ? 188.785 155.866 149.672 1.00 62.79 218 PRO C O 1
ATOM 8212 N N . HIS C 1 246 ? 189.060 154.746 151.600 1.00 63.38 219 HIS C N 1
ATOM 8213 C CA . HIS C 1 246 ? 189.188 153.462 150.922 1.00 63.38 219 HIS C CA 1
ATOM 8214 C C . HIS C 1 246 ? 187.845 152.820 150.602 1.00 63.38 219 HIS C C 1
ATOM 8215 O O . HIS C 1 246 ? 187.823 151.739 150.005 1.00 63.38 219 HIS C O 1
ATOM 8222 N N . TYR C 1 247 ? 186.734 153.448 150.981 1.00 63.00 220 TYR C N 1
ATOM 8223 C CA . TYR C 1 247 ? 185.416 152.947 150.619 1.00 63.00 220 TYR C CA 1
ATOM 8224 C C . TYR C 1 247 ? 185.017 153.316 149.198 1.00 63.00 220 TYR C C 1
ATOM 8225 O O . TYR C 1 247 ? 184.026 152.779 148.692 1.00 63.00 220 TYR C O 1
ATOM 8234 N N . GLY C 1 248 ? 185.758 154.209 148.547 1.00 62.26 221 GLY C N 1
ATOM 8235 C CA . GLY C 1 248 ? 185.377 154.732 147.250 1.00 62.26 221 GLY C CA 1
ATOM 8236 C C . GLY C 1 248 ? 184.939 156.177 147.355 1.00 62.26 221 GLY C C 1
ATOM 8237 O O . GLY C 1 248 ? 184.019 156.489 148.117 1.00 62.26 221 GLY C O 1
ATOM 8238 N N . GLN C 1 249 ? 185.579 157.072 146.604 1.00 60.97 222 GLN C N 1
ATOM 8239 C CA . GLN C 1 249 ? 185.369 158.503 146.782 1.00 60.97 222 GLN C CA 1
ATOM 8240 C C . GLN C 1 249 ? 184.703 159.168 145.584 1.00 60.97 222 GLN C C 1
ATOM 8241 O O . GLN C 1 249 ? 183.621 159.743 145.729 1.00 60.97 222 GLN C O 1
ATOM 8247 N N . LYS C 1 250 ? 185.308 159.110 144.399 1.00 58.85 223 LYS C N 1
ATOM 8248 C CA . LYS C 1 250 ? 184.799 159.877 143.269 1.00 58.85 223 LYS C CA 1
ATOM 8249 C C . LYS C 1 250 ? 184.979 159.102 141.975 1.00 58.85 223 LYS C C 1
ATOM 8250 O O . LYS C 1 250 ? 185.932 158.335 141.816 1.00 58.85 223 LYS C O 1
ATOM 8256 N N . GLY C 1 251 ? 184.046 159.315 141.049 1.00 57.20 224 GLY C N 1
ATOM 8257 C CA . GLY C 1 251 ? 184.150 158.805 139.700 1.00 57.20 224 GLY C CA 1
ATOM 8258 C C . GLY C 1 251 ? 183.782 157.351 139.514 1.00 57.20 224 GLY C C 1
ATOM 8259 O O . GLY C 1 251 ? 183.891 156.846 138.390 1.00 57.20 224 GLY C O 1
ATOM 8260 N N . LEU C 1 252 ? 183.344 156.662 140.563 1.00 54.63 225 LEU C N 1
ATOM 8261 C CA . LEU C 1 252 ? 183.094 155.231 140.489 1.00 54.63 225 LEU C CA 1
ATOM 8262 C C . LEU C 1 252 ? 181.680 154.889 140.044 1.00 54.63 225 LEU C C 1
ATOM 8263 O O . LEU C 1 252 ? 181.354 153.705 139.931 1.00 54.63 225 LEU C O 1
ATOM 8268 N N . GLY C 1 253 ? 180.833 155.888 139.792 1.00 54.76 226 GLY C N 1
ATOM 8269 C CA . GLY C 1 253 ? 179.495 155.602 139.308 1.00 54.76 226 GLY C CA 1
ATOM 8270 C C . GLY C 1 253 ? 179.484 154.964 137.936 1.00 54.76 226 GLY C C 1
ATOM 8271 O O . GLY C 1 253 ? 178.630 154.122 137.647 1.00 54.76 226 GLY C O 1
ATOM 8272 N N . THR C 1 254 ? 180.424 155.354 137.073 1.00 55.92 227 THR C N 1
ATOM 8273 C CA . THR C 1 254 ? 180.552 154.781 135.742 1.00 55.92 227 THR C CA 1
ATOM 8274 C C . THR C 1 254 ? 181.824 153.972 135.546 1.00 55.92 227 THR C C 1
ATOM 8275 O O . THR C 1 254 ? 181.890 153.180 134.601 1.00 55.92 227 THR C O 1
ATOM 8279 N N . GLY C 1 255 ? 182.828 154.151 136.405 1.00 56.11 228 GLY C N 1
ATOM 8280 C CA . GLY C 1 255 ? 184.075 153.423 136.234 1.00 56.11 228 GLY C CA 1
ATOM 8281 C C . GLY C 1 255 ? 183.930 151.928 136.441 1.00 56.11 228 GLY C C 1
ATOM 8282 O O . GLY C 1 255 ? 184.492 151.132 135.684 1.00 56.11 228 GLY C O 1
ATOM 8283 N N . THR C 1 256 ? 183.183 151.524 137.470 1.00 56.76 229 THR C N 1
ATOM 8284 C CA . THR C 1 256 ? 183.036 150.101 137.763 1.00 56.76 229 THR C CA 1
ATOM 8285 C C . THR C 1 256 ? 182.282 149.378 136.654 1.00 56.76 229 THR C C 1
ATOM 8286 O O . THR C 1 256 ? 182.640 148.254 136.285 1.00 56.76 229 THR C O 1
ATOM 8290 N N . TRP C 1 257 ? 181.241 150.000 136.115 1.00 57.49 230 TRP C N 1
ATOM 8291 C CA . TRP C 1 257 ? 180.486 149.386 135.036 1.00 57.49 230 TRP C CA 1
ATOM 8292 C C . TRP C 1 257 ? 181.292 149.404 133.741 1.00 57.49 230 TRP C C 1
ATOM 8293 O O . TRP C 1 257 ? 182.175 150.242 133.535 1.00 57.49 230 TRP C O 1
ATOM 8304 N N . GLU C 1 258 ? 180.978 148.460 132.860 1.00 62.67 231 GLU C N 1
ATOM 8305 C CA . GLU C 1 258 ? 181.628 148.352 131.562 1.00 62.67 231 GLU C CA 1
ATOM 8306 C C . GLU C 1 258 ? 180.731 148.986 130.508 1.00 62.67 231 GLU C C 1
ATOM 8307 O O . GLU C 1 258 ? 179.589 148.554 130.320 1.00 62.67 231 GLU C O 1
ATOM 8313 N N . GLY C 1 259 ? 181.247 150.003 129.826 1.00 60.65 232 GLY C N 1
ATOM 8314 C CA . GLY C 1 259 ? 180.450 150.679 128.817 1.00 60.65 232 GLY C CA 1
ATOM 8315 C C . GLY C 1 259 ? 179.325 151.485 129.437 1.00 60.65 232 GLY C C 1
ATOM 8316 O O . GLY C 1 259 ? 179.501 152.177 130.446 1.00 60.65 232 GLY C O 1
ATOM 8317 N N . ASP C 1 260 ? 178.148 151.398 128.824 1.00 59.78 233 ASP C N 1
ATOM 8318 C CA . ASP C 1 260 ? 176.970 152.151 129.240 1.00 59.78 233 ASP C CA 1
ATOM 8319 C C . ASP C 1 260 ? 175.940 151.255 129.919 1.00 59.78 233 ASP C C 1
ATOM 8320 O O . ASP C 1 260 ? 174.733 151.431 129.748 1.00 59.78 233 ASP C O 1
ATOM 8325 N N . ALA C 1 261 ? 176.406 150.279 130.699 1.00 57.55 234 ALA C N 1
ATOM 8326 C CA . ALA C 1 261 ? 175.491 149.359 131.362 1.00 57.55 234 ALA C CA 1
ATOM 8327 C C . ALA C 1 261 ? 174.745 150.005 132.521 1.00 57.55 234 ALA C C 1
ATOM 8328 O O . ALA C 1 261 ? 173.683 149.506 132.910 1.00 57.55 234 ALA C O 1
ATOM 8330 N N . TRP C 1 262 ? 175.260 151.107 133.071 1.00 54.77 235 TRP C N 1
ATOM 8331 C CA . TRP C 1 262 ? 174.640 151.706 134.246 1.00 54.77 235 TRP C CA 1
ATOM 8332 C C . TRP C 1 262 ? 173.250 152.257 133.962 1.00 54.77 235 TRP C C 1
ATOM 8333 O O . TRP C 1 262 ? 172.504 152.529 134.908 1.00 54.77 235 TRP C O 1
ATOM 8344 N N . LYS C 1 263 ? 172.883 152.430 132.693 1.00 55.08 236 LYS C N 1
ATOM 8345 C CA . LYS C 1 263 ? 171.528 152.847 132.365 1.00 55.08 236 LYS C CA 1
ATOM 8346 C C . LYS C 1 263 ? 170.503 151.753 132.615 1.00 55.08 236 LYS C C 1
ATOM 8347 O O . LYS C 1 263 ? 169.302 152.038 132.591 1.00 55.08 236 LYS C O 1
ATOM 8353 N N . ILE C 1 264 ? 170.941 150.517 132.845 1.00 57.45 237 ILE C N 1
ATOM 8354 C CA . ILE C 1 264 ? 170.059 149.409 133.182 1.00 57.45 237 ILE C CA 1
ATOM 8355 C C . ILE C 1 264 ? 170.501 148.756 134.495 1.00 57.45 237 ILE C C 1
ATOM 8356 O O . ILE C 1 264 ? 170.127 147.633 134.804 1.00 57.45 237 ILE C O 1
ATOM 8361 N N . GLY C 1 265 ? 171.301 149.475 135.283 1.00 57.63 238 GLY C N 1
ATOM 8362 C CA . GLY C 1 265 ? 171.898 148.873 136.464 1.00 57.63 238 GLY C CA 1
ATOM 8363 C C . GLY C 1 265 ? 170.882 148.460 137.510 1.00 57.63 238 GLY C C 1
ATOM 8364 O O . GLY C 1 265 ? 170.981 147.376 138.090 1.00 57.63 238 GLY C O 1
ATOM 8365 N N . GLY C 1 266 ? 169.894 149.309 137.766 1.00 57.62 239 GLY C N 1
ATOM 8366 C CA . GLY C 1 266 ? 168.944 149.040 138.824 1.00 57.62 239 GLY C CA 1
ATOM 8367 C C . GLY C 1 266 ? 169.246 149.841 140.072 1.00 57.62 239 GLY C C 1
ATOM 8368 O O . GLY C 1 266 ? 169.536 151.037 139.990 1.00 57.62 239 GLY C O 1
ATOM 8369 N N . GLY C 1 267 ? 169.186 149.198 141.233 1.00 61.12 240 GLY C N 1
ATOM 8370 C CA . GLY C 1 267 ? 169.474 149.878 142.476 1.00 61.12 240 GLY C CA 1
ATOM 8371 C C . GLY C 1 267 ? 168.292 150.556 143.127 1.00 61.12 240 GLY C C 1
ATOM 8372 O O . GLY C 1 267 ? 168.483 151.508 143.891 1.00 61.12 240 GLY C O 1
ATOM 8373 N N . THR C 1 268 ? 167.075 150.104 142.844 1.00 61.06 241 THR C N 1
ATOM 8374 C CA . THR C 1 268 ? 165.895 150.691 143.458 1.00 61.06 241 THR C CA 1
ATOM 8375 C C . THR C 1 268 ? 165.844 150.366 144.946 1.00 61.06 241 THR C C 1
ATOM 8376 O O . THR C 1 268 ? 166.277 149.299 145.387 1.00 61.06 241 THR C O 1
ATOM 8380 N N . ASN C 1 269 ? 165.306 151.302 145.722 1.00 61.08 242 ASN C N 1
ATOM 8381 C CA . ASN C 1 269 ? 165.161 151.147 147.162 1.00 61.08 242 ASN C CA 1
ATOM 8382 C C . ASN C 1 269 ? 163.685 151.110 147.524 1.00 61.08 242 ASN C C 1
ATOM 8383 O O . ASN C 1 269 ? 162.918 151.987 147.112 1.00 61.08 242 ASN C O 1
ATOM 8388 N N . TRP C 1 270 ? 163.287 150.094 148.289 1.00 63.54 243 TRP C N 1
ATOM 8389 C CA . TRP C 1 270 ? 161.911 149.979 148.755 1.00 63.54 243 TRP C CA 1
ATOM 8390 C C . TRP C 1 270 ? 161.861 149.603 150.230 1.00 63.54 243 TRP C C 1
ATOM 8391 O O . TRP C 1 270 ? 160.906 148.971 150.685 1.00 63.54 243 TRP C O 1
ATOM 8402 N N . GLY C 1 271 ? 162.875 149.993 150.988 1.00 58.99 244 GLY C N 1
ATOM 8403 C CA . GLY C 1 271 ? 162.966 149.706 152.401 1.00 58.99 244 GLY C CA 1
ATOM 8404 C C . GLY C 1 271 ? 162.445 150.837 153.259 1.00 58.99 244 GLY C C 1
ATOM 8405 O O . GLY C 1 271 ? 161.563 151.603 152.855 1.00 58.99 244 GLY C O 1
ATOM 8406 N N . TRP C 1 272 ? 162.998 150.945 154.462 1.00 54.17 245 TRP C N 1
ATOM 8407 C CA . TRP C 1 272 ? 162.597 151.953 155.427 1.00 54.17 245 TRP C CA 1
ATOM 8408 C C . TRP C 1 272 ? 163.624 153.081 155.465 1.00 54.17 245 TRP C C 1
ATOM 8409 O O . TRP C 1 272 ? 164.637 153.064 154.761 1.00 54.17 245 TRP C O 1
ATOM 8420 N N . TYR C 1 273 ? 163.356 154.078 156.304 1.00 51.09 246 TYR C N 1
ATOM 8421 C CA . TYR C 1 273 ? 164.216 155.241 156.444 1.00 51.09 246 TYR C CA 1
ATOM 8422 C C . TYR C 1 273 ? 164.492 155.499 157.917 1.00 51.09 246 TYR C C 1
ATOM 8423 O O . TYR C 1 273 ? 163.787 155.004 158.798 1.00 51.09 246 TYR C O 1
ATOM 8432 N N . ALA C 1 274 ? 165.535 156.283 158.180 1.00 52.61 247 ALA C N 1
ATOM 8433 C CA . ALA C 1 274 ? 165.763 156.819 159.516 1.00 52.61 247 ALA C CA 1
ATOM 8434 C C . ALA C 1 274 ? 166.206 158.269 159.392 1.00 52.61 247 ALA C C 1
ATOM 8435 O O . ALA C 1 274 ? 166.752 158.677 158.370 1.00 52.61 247 ALA C O 1
ATOM 8437 N N . TYR C 1 275 ? 165.968 159.053 160.441 1.00 51.94 248 TYR C N 1
ATOM 8438 C CA . TYR C 1 275 ? 166.289 160.473 160.410 1.00 51.94 248 TYR C CA 1
ATOM 8439 C C . TYR C 1 275 ? 166.896 160.892 161.740 1.00 51.94 248 TYR C C 1
ATOM 8440 O O . TYR C 1 275 ? 166.462 160.443 162.803 1.00 51.94 248 TYR C O 1
ATOM 8449 N N . ASP C 1 276 ? 167.903 161.756 161.676 1.00 54.09 249 ASP C N 1
ATOM 8450 C CA . ASP C 1 276 ? 168.559 162.271 162.879 1.00 54.09 249 ASP C CA 1
ATOM 8451 C C . ASP C 1 276 ? 168.519 163.792 162.895 1.00 54.09 249 ASP C C 1
ATOM 8452 O O . ASP C 1 276 ? 169.180 164.433 162.052 1.00 54.09 249 ASP C O 1
ATOM 8457 N N . PRO C 1 277 ? 167.768 164.406 163.813 1.00 52.95 250 PRO C N 1
ATOM 8458 C CA . PRO C 1 277 ? 167.734 165.876 163.868 1.00 52.95 250 PRO C CA 1
ATOM 8459 C C . PRO C 1 277 ? 169.080 166.515 164.162 1.00 52.95 250 PRO C C 1
ATOM 8460 O O . PRO C 1 277 ? 169.360 167.604 163.647 1.00 52.95 250 PRO C O 1
ATOM 8464 N N . GLY C 1 278 ? 169.918 165.879 164.982 1.00 54.71 251 GLY C N 1
ATOM 8465 C CA . GLY C 1 278 ? 171.178 166.500 165.359 1.00 54.71 251 GLY C CA 1
ATOM 8466 C C . GLY C 1 278 ? 172.122 166.679 164.185 1.00 54.71 251 GLY C C 1
ATOM 8467 O O . GLY C 1 278 ? 172.712 167.746 164.003 1.00 54.71 251 GLY C O 1
ATOM 8468 N N . THR C 1 279 ? 172.278 165.635 163.375 1.00 53.18 252 THR C N 1
ATOM 8469 C CA . THR C 1 279 ? 173.154 165.686 162.213 1.00 53.18 252 THR C CA 1
ATOM 8470 C C . THR C 1 279 ? 172.427 166.075 160.933 1.00 53.18 252 THR C C 1
ATOM 8471 O O . THR C 1 279 ? 173.085 166.287 159.909 1.00 53.18 252 THR C O 1
ATOM 8475 N N . ASN C 1 280 ? 171.098 166.181 160.970 1.00 53.98 253 ASN C N 1
ATOM 8476 C CA . ASN C 1 280 ? 170.284 166.558 159.814 1.00 53.98 253 ASN C CA 1
ATOM 8477 C C . ASN C 1 280 ? 170.548 165.631 158.627 1.00 53.98 253 ASN C C 1
ATOM 8478 O O . ASN C 1 280 ? 170.865 166.067 157.519 1.00 53.98 253 ASN C O 1
ATOM 8483 N N . LEU C 1 281 ? 170.410 164.332 158.879 1.00 52.60 254 LEU C N 1
ATOM 8484 C CA . LEU C 1 281 ? 170.647 163.329 157.855 1.00 52.60 254 LEU C CA 1
ATOM 8485 C C . LEU C 1 281 ? 169.523 162.303 157.858 1.00 52.60 254 LEU C C 1
ATOM 8486 O O . LEU C 1 281 ? 168.880 162.044 158.883 1.00 52.60 254 LEU C O 1
ATOM 8491 N N . ILE C 1 282 ? 169.301 161.720 156.682 1.00 51.28 255 ILE C N 1
ATOM 8492 C CA . ILE C 1 282 ? 168.363 160.624 156.480 1.00 51.28 255 ILE C CA 1
ATOM 8493 C C . ILE C 1 282 ? 169.145 159.421 155.967 1.00 51.28 255 ILE C C 1
ATOM 8494 O O . ILE C 1 282 ? 169.939 159.539 155.026 1.00 51.28 255 ILE C O 1
ATOM 8499 N N . TYR C 1 283 ? 168.952 158.281 156.619 1.00 51.74 256 TYR C N 1
ATOM 8500 C CA . TYR C 1 283 ? 169.711 157.067 156.364 1.00 51.74 256 TYR C CA 1
ATOM 8501 C C . TYR C 1 283 ? 168.821 156.031 155.694 1.00 51.74 256 TYR C C 1
ATOM 8502 O O . TYR C 1 283 ? 167.688 155.799 156.140 1.00 51.74 256 TYR C O 1
ATOM 8511 N N . PHE C 1 284 ? 169.342 155.413 154.633 1.00 52.95 257 PHE C N 1
ATOM 8512 C CA . PHE C 1 284 ? 168.628 154.364 153.912 1.00 52.95 257 PHE C CA 1
ATOM 8513 C C . PHE C 1 284 ? 169.638 153.489 153.176 1.00 52.95 257 PHE C C 1
ATOM 8514 O O . PHE C 1 284 ? 170.853 153.649 153.323 1.00 52.95 257 PHE C O 1
ATOM 8522 N N . GLY C 1 285 ? 169.123 152.555 152.385 1.00 56.49 258 GLY C N 1
ATOM 8523 C CA . GLY C 1 285 ? 169.970 151.631 151.648 1.00 56.49 258 GLY C CA 1
ATOM 8524 C C . GLY C 1 285 ? 169.356 151.265 150.315 1.00 56.49 258 GLY C C 1
ATOM 8525 O O . GLY C 1 285 ? 168.131 151.252 150.159 1.00 56.49 258 GLY C O 1
ATOM 8526 N N . THR C 1 286 ? 170.217 150.954 149.350 1.00 58.20 259 THR C N 1
ATOM 8527 C CA . THR C 1 286 ? 169.811 150.690 147.977 1.00 58.20 259 THR C CA 1
ATOM 8528 C C . THR C 1 286 ? 169.704 149.191 147.709 1.00 58.20 259 THR C C 1
ATOM 8529 O O . THR C 1 286 ? 170.138 148.354 148.503 1.00 58.20 259 THR C O 1
ATOM 8533 N N . GLY C 1 287 ? 169.123 148.861 146.559 1.00 61.30 260 GLY C N 1
ATOM 8534 C CA . GLY C 1 287 ? 168.798 147.494 146.208 1.00 61.30 260 GLY C CA 1
ATOM 8535 C C . GLY C 1 287 ? 169.874 146.792 145.407 1.00 61.30 260 GLY C C 1
ATOM 8536 O O . GLY C 1 287 ? 171.048 147.169 145.421 1.00 61.30 260 GLY C O 1
ATOM 8537 N N . ASN C 1 288 ? 169.454 145.738 144.698 1.00 62.08 261 ASN C N 1
ATOM 8538 C CA . ASN C 1 288 ? 170.328 144.849 143.949 1.00 62.08 261 ASN C CA 1
ATOM 8539 C C . ASN C 1 288 ? 170.503 145.313 142.508 1.00 62.08 261 ASN C C 1
ATOM 8540 O O . ASN C 1 288 ? 169.682 146.069 141.980 1.00 62.08 261 ASN C O 1
ATOM 8545 N N . PRO C 1 289 ? 171.584 144.900 141.850 1.00 57.26 262 PRO C N 1
ATOM 8546 C CA . PRO C 1 289 ? 171.792 145.271 140.450 1.00 57.26 262 PRO C CA 1
ATOM 8547 C C . PRO C 1 289 ? 171.127 144.300 139.483 1.00 57.26 262 PRO C C 1
ATOM 8548 O O . PRO C 1 289 ? 170.749 143.181 139.833 1.00 57.26 262 PRO C O 1
ATOM 8552 N N . ALA C 1 290 ? 170.991 144.761 138.246 1.00 56.48 263 ALA C N 1
ATOM 8553 C CA . ALA C 1 290 ? 170.350 144.021 137.173 1.00 56.48 263 ALA C CA 1
ATOM 8554 C C . ALA C 1 290 ? 171.219 144.072 135.927 1.00 56.48 263 ALA C C 1
ATOM 8555 O O . ALA C 1 290 ? 171.993 145.017 135.749 1.00 56.48 263 ALA C O 1
ATOM 8557 N N . PRO C 1 291 ? 171.120 143.067 135.040 1.00 56.17 264 PRO C N 1
ATOM 8558 C CA . PRO C 1 291 ? 170.281 141.862 135.080 1.00 56.17 264 PRO C CA 1
ATOM 8559 C C . PRO C 1 291 ? 170.792 140.784 136.031 1.00 56.17 264 PRO C C 1
ATOM 8560 O O . PRO C 1 291 ? 171.897 140.900 136.559 1.00 56.17 264 PRO C O 1
ATOM 8564 N N . TRP C 1 292 ? 169.981 139.746 136.245 1.00 60.31 265 TRP C N 1
ATOM 8565 C CA . TRP C 1 292 ? 170.314 138.716 137.223 1.00 60.31 265 TRP C CA 1
ATOM 8566 C C . TRP C 1 292 ? 171.523 137.885 136.822 1.00 60.31 265 TRP C C 1
ATOM 8567 O O . TRP C 1 292 ? 172.118 137.230 137.683 1.00 60.31 265 TRP C O 1
ATOM 8578 N N . ASN C 1 293 ? 171.898 137.889 135.545 1.00 63.15 266 ASN C N 1
ATOM 8579 C CA . ASN C 1 293 ? 173.047 137.119 135.076 1.00 63.15 266 ASN C CA 1
ATOM 8580 C C . ASN C 1 293 ? 174.322 137.877 135.421 1.00 63.15 266 ASN C C 1
ATOM 8581 O O . ASN C 1 293 ? 174.580 138.953 134.875 1.00 63.15 266 ASN C O 1
ATOM 8586 N N . GLU C 1 294 ? 175.125 137.315 136.325 1.00 65.99 267 GLU C N 1
ATOM 8587 C CA . GLU C 1 294 ? 176.338 137.987 136.774 1.00 65.99 267 GLU C CA 1
ATOM 8588 C C . GLU C 1 294 ? 177.411 138.060 135.699 1.00 65.99 267 GLU C C 1
ATOM 8589 O O . GLU C 1 294 ? 178.373 138.817 135.861 1.00 65.99 267 GLU C O 1
ATOM 8595 N N . THR C 1 295 ? 177.276 137.299 134.614 1.00 65.45 268 THR C N 1
ATOM 8596 C CA . THR C 1 295 ? 178.254 137.332 133.537 1.00 65.45 268 THR C CA 1
ATOM 8597 C C . THR C 1 295 ? 178.134 138.583 132.677 1.00 65.45 268 THR C C 1
ATOM 8598 O O . THR C 1 295 ? 179.148 139.070 132.166 1.00 65.45 268 THR C O 1
ATOM 8602 N N . MET C 1 296 ? 176.931 139.133 132.536 1.00 64.41 269 MET C N 1
ATOM 8603 C CA . MET C 1 296 ? 176.690 140.249 131.635 1.00 64.41 269 MET C CA 1
ATOM 8604 C C . MET C 1 296 ? 177.045 141.608 132.227 1.00 64.41 269 MET C C 1
ATOM 8605 O O . MET C 1 296 ? 177.022 142.604 131.496 1.00 64.41 269 MET C O 1
ATOM 8610 N N . ARG C 1 297 ? 177.368 141.686 133.517 1.00 59.50 270 ARG C N 1
ATOM 8611 C CA . ARG C 1 297 ? 177.703 142.948 134.177 1.00 59.50 270 ARG C CA 1
ATOM 8612 C C . ARG C 1 297 ? 178.984 142.788 134.986 1.00 59.50 270 ARG C C 1
ATOM 8613 O O . ARG C 1 297 ? 178.950 142.693 136.219 1.00 59.50 270 ARG C O 1
ATOM 8621 N N . PRO C 1 298 ? 180.138 142.757 134.324 1.00 59.62 271 PRO C N 1
ATOM 8622 C CA . PRO C 1 298 ? 181.402 142.621 135.056 1.00 59.62 271 PRO C CA 1
ATOM 8623 C C . PRO C 1 298 ? 181.804 143.918 135.742 1.00 59.62 271 PRO C C 1
ATOM 8624 O O . PRO C 1 298 ? 181.663 145.010 135.187 1.00 59.62 271 PRO C O 1
ATOM 8628 N N . GLY C 1 299 ? 182.310 143.786 136.963 1.00 60.51 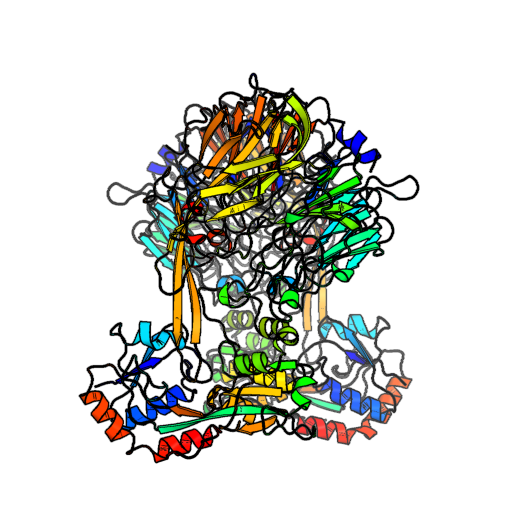272 GLY C N 1
ATOM 8629 C CA . GLY C 1 299 ? 182.762 144.909 137.757 1.00 60.51 272 GLY C CA 1
ATOM 8630 C C . GLY C 1 299 ? 182.138 144.906 139.135 1.00 60.51 272 GLY C C 1
ATOM 8631 O O . GLY C 1 299 ? 181.366 144.022 139.501 1.00 60.51 272 GLY C O 1
ATOM 8632 N N . ASP C 1 300 ? 182.493 145.932 139.913 1.00 59.52 273 ASP C N 1
ATOM 8633 C CA . ASP C 1 300 ? 181.946 146.067 141.259 1.00 59.52 273 ASP C CA 1
ATOM 8634 C C . ASP C 1 300 ? 180.512 146.579 141.259 1.00 59.52 273 ASP C C 1
ATOM 8635 O O . ASP C 1 300 ? 179.777 146.329 142.220 1.00 59.52 273 ASP C O 1
ATOM 8640 N N . ASN C 1 301 ? 180.101 147.289 140.207 1.00 58.81 274 ASN C N 1
ATOM 8641 C CA . ASN C 1 301 ? 178.767 147.884 140.118 1.00 58.81 274 ASN C CA 1
ATOM 8642 C C . ASN C 1 301 ? 178.521 148.826 141.299 1.00 58.81 274 ASN C C 1
ATOM 8643 O O . ASN C 1 301 ? 177.656 148.601 142.148 1.00 58.81 274 ASN C O 1
ATOM 8648 N N . LYS C 1 302 ? 179.311 149.895 141.332 1.00 54.76 275 LYS C N 1
ATOM 8649 C CA . LYS C 1 302 ? 179.402 150.743 142.511 1.00 54.76 275 LYS C CA 1
ATOM 8650 C C . LYS C 1 302 ? 178.101 151.495 142.774 1.00 54.76 275 LYS C C 1
ATOM 8651 O O . LYS C 1 302 ? 177.334 151.809 141.859 1.00 54.76 275 LYS C O 1
ATOM 8657 N N . TRP C 1 303 ? 177.871 151.783 144.059 1.00 53.90 276 TRP C N 1
ATOM 8658 C CA . TRP C 1 303 ? 176.670 152.462 144.553 1.00 53.90 276 TRP C CA 1
ATOM 8659 C C . TRP C 1 303 ? 175.404 151.683 144.210 1.00 53.90 276 TRP C C 1
ATOM 8660 O O . TRP C 1 303 ? 174.359 152.253 143.896 1.00 53.90 276 TRP C O 1
ATOM 8671 N N . THR C 1 304 ? 175.513 150.360 144.276 1.00 57.78 277 THR C N 1
ATOM 8672 C CA . THR C 1 304 ? 174.381 149.449 144.318 1.00 57.78 277 THR C CA 1
ATOM 8673 C C . THR C 1 304 ? 174.616 148.521 145.500 1.00 57.78 277 THR C C 1
ATOM 8674 O O . THR C 1 304 ? 175.731 148.021 145.678 1.00 57.78 277 THR C O 1
ATOM 8678 N N . MET C 1 305 ? 173.578 148.307 146.311 1.00 60.50 278 MET C N 1
ATOM 8679 C CA . MET C 1 305 ? 173.710 147.700 147.636 1.00 60.50 278 MET C CA 1
ATOM 8680 C C . MET C 1 305 ? 174.643 148.535 148.518 1.00 60.50 278 MET C C 1
ATOM 8681 O O . MET C 1 305 ? 175.709 148.094 148.950 1.00 60.50 278 MET C O 1
ATOM 8686 N N . THR C 1 306 ? 174.206 149.766 148.774 1.00 57.62 279 THR C N 1
ATOM 8687 C CA . THR C 1 306 ? 175.002 150.735 149.513 1.00 57.62 279 THR C CA 1
ATOM 8688 C C . THR C 1 306 ? 174.166 151.408 150.592 1.00 57.62 279 THR C C 1
ATOM 8689 O O . THR C 1 306 ? 173.027 151.816 150.346 1.00 57.62 279 THR C O 1
ATOM 8693 N N . ILE C 1 307 ? 174.743 151.518 151.785 1.00 55.46 280 ILE C N 1
ATOM 8694 C CA . ILE C 1 307 ? 174.166 152.310 152.866 1.00 55.46 280 ILE C CA 1
ATOM 8695 C C . ILE C 1 307 ? 174.518 153.771 152.625 1.00 55.46 280 ILE C C 1
ATOM 8696 O O . ILE C 1 307 ? 175.696 154.113 152.464 1.00 55.46 280 ILE C O 1
ATOM 8701 N N . PHE C 1 308 ? 173.494 154.626 152.590 1.00 54.81 281 PHE C N 1
ATOM 8702 C CA . PHE C 1 308 ? 173.624 156.051 152.322 1.00 54.81 281 PHE C CA 1
ATOM 8703 C C . PHE C 1 308 ? 173.066 156.871 153.475 1.00 54.81 281 PHE C C 1
ATOM 8704 O O . PHE C 1 308 ? 172.065 156.492 154.100 1.00 54.81 281 PHE C O 1
ATOM 8712 N N . GLY C 1 309 ? 173.719 158.002 153.735 1.00 54.89 282 GLY C N 1
ATOM 8713 C CA . GLY C 1 309 ? 173.190 159.051 154.583 1.00 54.89 282 GLY C CA 1
ATOM 8714 C C . GLY C 1 309 ? 173.202 160.383 153.857 1.00 54.89 282 GLY C C 1
ATOM 8715 O O . GLY C 1 309 ? 174.272 160.914 153.548 1.00 54.89 282 GLY C O 1
ATOM 8716 N N . ARG C 1 310 ? 172.023 160.934 153.584 1.00 54.06 283 ARG C N 1
ATOM 8717 C CA . ARG C 1 310 ? 171.874 162.106 152.734 1.00 54.06 283 ARG C CA 1
ATOM 8718 C C . ARG C 1 310 ? 171.284 163.271 153.517 1.00 54.06 283 ARG C C 1
ATOM 8719 O O . ARG C 1 310 ? 170.502 163.081 154.450 1.00 54.06 283 ARG C O 1
ATOM 8727 N N . ASP C 1 311 ? 171.667 164.484 153.128 1.00 55.51 284 ASP C N 1
ATOM 8728 C CA . ASP C 1 311 ? 171.112 165.679 153.747 1.00 55.51 284 ASP C CA 1
ATOM 8729 C C . ASP C 1 311 ? 169.644 165.836 153.371 1.00 55.51 284 ASP C C 1
ATOM 8730 O O . ASP C 1 311 ? 169.245 165.568 152.236 1.00 55.51 284 ASP C O 1
ATOM 8735 N N . ALA C 1 312 ? 168.834 166.267 154.338 1.00 55.28 285 ALA C N 1
ATOM 8736 C CA . ALA C 1 312 ? 167.401 166.386 154.098 1.00 55.28 285 ALA C CA 1
ATOM 8737 C C . ALA C 1 312 ? 167.062 167.607 153.251 1.00 55.28 285 ALA C C 1
ATOM 8738 O O . ALA C 1 312 ? 166.182 167.539 152.386 1.00 55.28 285 ALA C O 1
ATOM 8740 N N . ASP C 1 313 ? 167.742 168.730 153.487 1.00 57.27 286 ASP C N 1
ATOM 8741 C CA . ASP C 1 313 ? 167.385 169.973 152.812 1.00 57.27 286 ASP C CA 1
ATOM 8742 C C . ASP C 1 313 ? 167.831 169.992 151.353 1.00 57.27 286 ASP C C 1
ATOM 8743 O O . ASP C 1 313 ? 167.075 170.429 150.480 1.00 57.27 286 ASP C O 1
ATOM 8748 N N . THR C 1 314 ? 169.049 169.531 151.066 1.00 55.25 287 THR C N 1
ATOM 8749 C CA . THR C 1 314 ? 169.614 169.629 149.728 1.00 55.25 287 THR C CA 1
ATOM 8750 C C . THR C 1 314 ? 169.815 168.288 149.040 1.00 55.25 287 THR C C 1
ATOM 8751 O O . THR C 1 314 ? 170.012 168.264 147.822 1.00 55.25 287 THR C O 1
ATOM 8755 N N . GLY C 1 315 ? 169.774 167.180 149.774 1.00 55.73 288 GLY C N 1
ATOM 8756 C CA . GLY C 1 315 ? 169.934 165.869 149.185 1.00 55.73 288 GLY C CA 1
ATOM 8757 C C . GLY C 1 315 ? 171.362 165.408 148.999 1.00 55.73 288 GLY C C 1
ATOM 8758 O O . GLY C 1 315 ? 171.574 164.307 148.480 1.00 55.73 288 GLY C O 1
ATOM 8759 N N . GLU C 1 316 ? 172.345 166.208 149.397 1.00 58.67 289 GLU C N 1
ATOM 8760 C CA . GLU C 1 316 ? 173.737 165.835 149.201 1.00 58.67 289 GLU C CA 1
ATOM 8761 C C . GLU C 1 316 ? 174.125 164.689 150.126 1.00 58.67 289 GLU C C 1
ATOM 8762 O O . GLU C 1 316 ? 173.744 164.656 151.298 1.00 58.67 289 GLU C O 1
ATOM 8768 N N . ALA C 1 317 ? 174.895 163.747 149.590 1.00 56.78 290 ALA C N 1
ATOM 8769 C CA . ALA C 1 317 ? 175.318 162.572 150.335 1.00 56.78 290 ALA C CA 1
ATOM 8770 C C . ALA C 1 317 ? 176.579 162.871 151.129 1.00 56.78 290 ALA C C 1
ATOM 8771 O O . ALA C 1 317 ? 177.497 163.531 150.636 1.00 56.78 290 ALA C O 1
ATOM 8773 N N . LYS C 1 318 ? 176.620 162.377 152.364 1.00 56.65 291 LYS C N 1
ATOM 8774 C CA . LYS C 1 318 ? 177.746 162.598 153.260 1.00 56.65 291 LYS C CA 1
ATOM 8775 C C . LYS C 1 318 ? 178.690 161.407 153.321 1.00 56.65 291 LYS C C 1
ATOM 8776 O O . LYS C 1 318 ? 179.905 161.592 153.421 1.00 56.65 291 LYS C O 1
ATOM 8782 N N . PHE C 1 319 ? 178.160 160.188 153.259 1.00 56.65 292 PHE C N 1
ATOM 8783 C CA . PHE C 1 319 ? 178.994 158.997 153.195 1.00 56.65 292 PHE C CA 1
ATOM 8784 C C . PHE C 1 319 ? 178.196 157.871 152.558 1.00 56.65 292 PHE C C 1
ATOM 8785 O O . PHE C 1 319 ? 176.966 157.922 152.479 1.00 56.65 292 PHE C O 1
ATOM 8793 N N . GLY C 1 320 ? 178.915 156.858 152.103 1.00 55.57 293 GLY C N 1
ATOM 8794 C CA . GLY C 1 320 ? 178.291 155.681 151.525 1.00 55.57 293 GLY C CA 1
ATOM 8795 C C . GLY C 1 320 ? 179.173 154.474 151.732 1.00 55.57 293 GLY C C 1
ATOM 8796 O O . GLY C 1 320 ? 180.403 154.566 151.672 1.00 55.57 293 GLY C O 1
ATOM 8797 N N . TYR C 1 321 ? 178.541 153.332 151.986 1.00 58.00 294 TYR C N 1
ATOM 8798 C CA . TYR C 1 321 ? 179.288 152.107 152.257 1.00 58.00 294 TYR C CA 1
ATOM 8799 C C . TYR C 1 321 ? 178.666 150.937 151.510 1.00 58.00 294 TYR C C 1
ATOM 8800 O O . TYR C 1 321 ? 177.468 150.685 151.647 1.00 58.00 294 TYR C O 1
ATOM 8809 N N . GLN C 1 322 ? 179.478 150.208 150.746 1.00 58.55 295 GLN C N 1
ATOM 8810 C CA . GLN C 1 322 ? 178.982 149.083 149.963 1.00 58.55 295 GLN C CA 1
ATOM 8811 C C . GLN C 1 322 ? 179.167 147.771 150.714 1.00 58.55 295 GLN C C 1
ATOM 8812 O O . GLN C 1 322 ? 180.206 147.538 151.337 1.00 58.55 295 GLN C O 1
ATOM 8818 N N . LYS C 1 323 ? 178.149 146.913 150.645 1.00 60.55 296 LYS C N 1
ATOM 8819 C CA . LYS C 1 323 ? 178.114 145.672 151.412 1.00 60.55 296 LYS C CA 1
ATOM 8820 C C . LYS C 1 323 ? 178.621 144.471 150.619 1.00 60.55 296 LYS C C 1
ATOM 8821 O O . LYS C 1 323 ? 179.594 143.827 151.020 1.00 60.55 296 LYS C O 1
ATOM 8827 N N . THR C 1 324 ? 177.973 144.151 149.502 1.00 62.96 297 THR C N 1
ATOM 8828 C CA . THR C 1 324 ? 178.324 142.981 148.695 1.00 62.96 297 THR C CA 1
ATOM 8829 C C . THR C 1 324 ? 178.687 143.410 147.282 1.00 62.96 297 THR C C 1
ATOM 8830 O O . THR C 1 324 ? 177.790 143.653 146.455 1.00 62.96 297 THR C O 1
ATOM 8834 N N . PRO C 1 325 ? 179.972 143.524 146.954 1.00 62.57 298 PRO C N 1
ATOM 8835 C CA . PRO C 1 325 ? 180.352 143.875 145.580 1.00 62.57 298 PRO C CA 1
ATOM 8836 C C . PRO C 1 325 ? 180.088 142.719 144.626 1.00 62.57 298 PRO C C 1
ATOM 8837 O O . PRO C 1 325 ? 180.415 141.567 144.919 1.00 62.57 298 PRO C O 1
ATOM 8841 N N . HIS C 1 326 ? 179.495 143.041 143.474 1.00 62.40 299 HIS C N 1
ATOM 8842 C CA . HIS C 1 326 ? 179.209 142.080 142.408 1.00 62.40 299 HIS C CA 1
ATOM 8843 C C . HIS C 1 326 ? 178.378 140.905 142.933 1.00 62.40 299 HIS C C 1
ATOM 8844 O O . HIS C 1 326 ? 178.821 139.756 142.985 1.00 62.40 299 HIS C O 1
ATOM 8851 N N . ASP C 1 327 ? 177.155 141.238 143.335 1.00 68.03 300 ASP C N 1
ATOM 8852 C CA . ASP C 1 327 ? 176.235 140.239 143.862 1.00 68.03 300 ASP C CA 1
ATOM 8853 C C . ASP C 1 327 ? 175.971 139.144 142.835 1.00 68.03 300 ASP C C 1
ATOM 8854 O O . ASP C 1 327 ? 175.793 139.413 141.645 1.00 68.03 300 ASP C O 1
ATOM 8859 N N . GLU C 1 328 ? 175.950 137.897 143.311 1.00 68.11 301 GLU C N 1
ATOM 8860 C CA . GLU C 1 328 ? 175.714 136.735 142.468 1.00 68.11 301 GLU C CA 1
ATOM 8861 C C . GLU C 1 328 ? 174.527 135.890 142.900 1.00 68.11 301 GLU C C 1
ATOM 8862 O O . GLU C 1 328 ? 174.052 135.079 142.099 1.00 68.11 301 GLU C O 1
ATOM 8868 N N . TRP C 1 329 ? 174.041 136.049 144.128 1.00 66.90 302 TRP C N 1
ATOM 8869 C CA . TRP C 1 329 ? 172.990 135.206 144.677 1.00 66.90 302 TRP C CA 1
ATOM 8870 C C . TRP C 1 329 ? 171.612 135.847 144.616 1.00 66.90 302 TRP C C 1
ATOM 8871 O O . TRP C 1 329 ? 170.655 135.270 145.139 1.00 66.90 302 TRP C O 1
ATOM 8882 N N . ASP C 1 330 ? 171.491 137.021 143.996 1.00 66.96 303 ASP C N 1
ATOM 8883 C CA . ASP C 1 330 ? 170.232 137.758 143.893 1.00 66.96 303 ASP C CA 1
ATOM 8884 C C . ASP C 1 330 ? 169.658 138.075 145.276 1.00 66.96 303 ASP C C 1
ATOM 8885 O O . ASP C 1 330 ? 168.516 137.748 145.600 1.00 66.96 303 ASP C O 1
ATOM 8890 N N . TYR C 1 331 ? 170.481 138.730 146.089 1.00 68.19 304 TYR C N 1
ATOM 8891 C CA . TYR C 1 331 ? 170.063 139.236 147.386 1.00 68.19 304 TYR C CA 1
ATOM 8892 C C . TYR C 1 331 ? 169.454 140.627 147.206 1.00 68.19 304 TYR C C 1
ATOM 8893 O O . TYR C 1 331 ? 169.226 141.085 146.084 1.00 68.19 304 TYR C O 1
ATOM 8902 N N . ALA C 1 332 ? 169.185 141.317 148.314 1.00 68.83 305 ALA C N 1
ATOM 8903 C CA . ALA C 1 332 ? 168.707 142.699 148.258 1.00 68.83 305 ALA C CA 1
ATOM 8904 C C . ALA C 1 332 ? 168.930 143.350 149.613 1.00 68.83 305 ALA C C 1
ATOM 8905 O O . ALA C 1 332 ? 168.382 142.886 150.618 1.00 68.83 305 ALA C O 1
ATOM 8907 N N . GLY C 1 333 ? 169.727 144.416 149.643 1.00 66.23 306 GLY C N 1
ATOM 8908 C CA . GLY C 1 333 ? 169.983 145.139 150.875 1.00 66.23 306 GLY C CA 1
ATOM 8909 C C . GLY C 1 333 ? 169.017 146.280 151.124 1.00 66.23 306 GLY C C 1
ATOM 8910 O O . GLY C 1 333 ? 169.403 147.451 151.064 1.00 66.23 306 GLY C O 1
ATOM 8911 N N . VAL C 1 334 ? 167.759 145.953 151.414 1.00 63.19 307 VAL C N 1
ATOM 8912 C CA . VAL C 1 334 ? 166.722 146.962 151.597 1.00 63.19 307 VAL C CA 1
ATOM 8913 C C . VAL C 1 334 ? 166.046 146.777 152.948 1.00 63.19 307 VAL C C 1
ATOM 8914 O O . VAL C 1 334 ? 164.858 147.080 153.107 1.00 63.19 307 VAL C O 1
ATOM 8918 N N . ASN C 1 335 ? 166.792 146.280 153.929 1.00 62.37 308 ASN C N 1
ATOM 8919 C CA . ASN C 1 335 ? 166.244 146.006 155.250 1.00 62.37 308 ASN C CA 1
ATOM 8920 C C . ASN C 1 335 ? 166.164 147.301 156.059 1.00 62.37 308 ASN C C 1
ATOM 8921 O O . ASN C 1 335 ? 166.334 148.405 155.536 1.00 62.37 308 ASN C O 1
ATOM 8926 N N . VAL C 1 336 ? 165.902 147.175 157.353 1.00 57.96 309 VAL C N 1
ATOM 8927 C CA . VAL C 1 336 ? 165.584 148.307 158.215 1.00 57.96 309 VAL C CA 1
ATOM 8928 C C . VAL C 1 336 ? 166.848 148.844 158.873 1.00 57.96 309 VAL C C 1
ATOM 8929 O O . VAL C 1 336 ? 167.795 148.105 159.161 1.00 57.96 309 VAL C O 1
ATOM 8933 N N . MET C 1 337 ? 166.866 150.156 159.096 1.00 57.65 310 MET C N 1
ATOM 8934 C CA . MET C 1 337 ? 167.922 150.829 159.839 1.00 57.65 310 MET C CA 1
ATOM 8935 C C . MET C 1 337 ? 167.415 151.183 161.231 1.00 57.65 310 MET C C 1
ATOM 8936 O O . MET C 1 337 ? 166.262 151.590 161.393 1.00 57.65 310 MET C O 1
ATOM 8941 N N . MET C 1 338 ? 168.277 151.031 162.237 1.00 57.61 311 MET C N 1
ATOM 8942 C CA . MET C 1 338 ? 167.932 151.408 163.601 1.00 57.61 311 MET C CA 1
ATOM 8943 C C . MET C 1 338 ? 169.029 152.288 164.181 1.00 57.61 311 MET C C 1
ATOM 8944 O O . MET C 1 338 ? 170.185 152.208 163.767 1.00 57.61 311 MET C O 1
ATOM 8949 N N . LEU C 1 339 ? 168.661 153.129 165.144 1.00 56.33 312 LEU C N 1
ATOM 8950 C CA . LEU C 1 339 ? 169.581 154.084 165.746 1.00 56.33 312 LEU C CA 1
ATOM 8951 C C . LEU C 1 339 ? 169.659 153.870 167.251 1.00 56.33 312 LEU C C 1
ATOM 8952 O O . LEU C 1 339 ? 168.664 153.517 167.889 1.00 56.33 312 LEU C O 1
ATOM 8957 N N . SER C 1 340 ? 170.846 154.087 167.814 1.00 59.87 313 SER C N 1
ATOM 8958 C CA . SER C 1 340 ? 171.050 153.921 169.247 1.00 59.87 313 SER C CA 1
ATOM 8959 C C . SER C 1 340 ? 172.257 154.744 169.677 1.00 59.87 313 SER C C 1
ATOM 8960 O O . SER C 1 340 ? 172.955 155.342 168.855 1.00 59.87 313 SER C O 1
ATOM 8963 N N . GLU C 1 341 ? 172.494 154.766 170.988 1.00 63.65 314 GLU C N 1
ATOM 8964 C CA . GLU C 1 341 ? 173.633 155.472 171.571 1.00 63.65 314 GLU C CA 1
ATOM 8965 C C . GLU C 1 341 ? 174.213 154.597 172.673 1.00 63.65 314 GLU C C 1
ATOM 8966 O O . GLU C 1 341 ? 173.592 154.439 173.727 1.00 63.65 314 GLU C O 1
ATOM 8972 N N . GLN C 1 342 ? 175.397 154.030 172.439 1.00 64.58 315 GLN C N 1
ATOM 8973 C CA . GLN C 1 342 ? 175.961 153.055 173.365 1.00 64.58 315 GLN C CA 1
ATOM 8974 C C . GLN C 1 342 ? 177.460 153.268 173.504 1.00 64.58 315 GLN C C 1
ATOM 8975 O O . GLN C 1 342 ? 178.072 154.047 172.773 1.00 64.58 315 GLN C O 1
ATOM 8981 N N . LYS C 1 343 ? 178.054 152.553 174.454 1.00 68.56 316 LYS C N 1
ATOM 8982 C CA . LYS C 1 343 ? 179.493 152.598 174.669 1.00 68.56 316 LYS C CA 1
ATOM 8983 C C . LYS C 1 343 ? 180.178 151.489 173.882 1.00 68.56 316 LYS C C 1
ATOM 8984 O O . LYS C 1 343 ? 179.688 150.358 173.824 1.00 68.56 316 LYS C O 1
ATOM 8990 N N . ASP C 1 344 ? 181.314 151.820 173.277 1.00 70.49 317 ASP C N 1
ATOM 8991 C CA . ASP C 1 344 ? 182.076 150.859 172.495 1.00 70.49 317 ASP C CA 1
ATOM 8992 C C . ASP C 1 344 ? 182.984 150.039 173.411 1.00 70.49 317 ASP C C 1
ATOM 8993 O O . ASP C 1 344 ? 182.917 150.136 174.639 1.00 70.49 317 ASP C O 1
ATOM 8998 N N . LYS C 1 345 ? 183.847 149.214 172.815 1.00 73.48 318 LYS C N 1
ATOM 8999 C CA . LYS C 1 345 ? 184.734 148.373 173.612 1.00 73.48 318 LYS C CA 1
ATOM 9000 C C . LYS C 1 345 ? 185.790 149.194 174.343 1.00 73.48 318 LYS C C 1
ATOM 9001 O O . LYS C 1 345 ? 186.197 148.828 175.451 1.00 73.48 318 LYS C O 1
ATOM 9007 N N . ASP C 1 346 ? 186.248 150.296 173.744 1.00 73.21 319 ASP C N 1
ATOM 9008 C CA . ASP C 1 346 ? 187.229 151.145 174.411 1.00 73.21 319 ASP C CA 1
ATOM 9009 C C . ASP C 1 346 ? 186.643 151.797 175.656 1.00 73.21 319 ASP C C 1
ATOM 9010 O O . ASP C 1 346 ? 187.317 151.893 176.688 1.00 73.21 319 ASP C O 1
ATOM 9015 N N . GLY C 1 347 ? 185.394 152.249 175.583 1.00 71.53 320 GLY C N 1
ATOM 9016 C CA . GLY C 1 347 ? 184.747 152.850 176.732 1.00 71.53 320 GLY C CA 1
ATOM 9017 C C . GLY C 1 347 ? 184.317 154.289 176.537 1.00 71.53 320 GLY C C 1
ATOM 9018 O O . GLY C 1 347 ? 184.259 155.057 177.502 1.00 71.53 320 GLY C O 1
ATOM 9019 N N . LYS C 1 348 ? 184.013 154.672 175.301 1.00 69.00 321 LYS C N 1
ATOM 9020 C CA . LYS C 1 348 ? 183.542 156.014 174.990 1.00 69.00 321 LYS C CA 1
ATOM 9021 C C . LYS C 1 348 ? 182.167 155.938 174.342 1.00 69.00 321 LYS C C 1
ATOM 9022 O O . LYS C 1 348 ? 181.874 155.005 173.589 1.00 69.00 321 LYS C O 1
ATOM 9028 N N . ALA C 1 349 ? 181.323 156.920 174.649 1.00 65.29 322 ALA C N 1
ATOM 9029 C CA . ALA C 1 349 ? 179.962 156.932 174.133 1.00 65.29 322 ALA C CA 1
ATOM 9030 C C . ALA C 1 349 ? 179.957 157.281 172.651 1.00 65.29 322 ALA C C 1
ATOM 9031 O O . ALA C 1 349 ? 180.625 158.227 172.224 1.00 65.29 322 ALA C O 1
ATOM 9033 N N . ARG C 1 350 ? 179.200 156.517 171.866 1.00 63.56 323 ARG C N 1
ATOM 9034 C CA . ARG C 1 350 ? 179.118 156.711 170.430 1.00 63.56 323 ARG C CA 1
ATOM 9035 C C . ARG C 1 350 ? 177.676 156.554 169.971 1.00 63.56 323 ARG C C 1
ATOM 9036 O O . ARG C 1 350 ? 176.901 155.769 170.534 1.00 63.56 323 ARG C O 1
ATOM 9044 N N . LYS C 1 351 ? 177.336 157.307 168.929 1.00 59.76 324 LYS C N 1
ATOM 9045 C CA . LYS C 1 351 ? 176.033 157.252 168.282 1.00 59.76 324 LYS C CA 1
ATOM 9046 C C . LYS C 1 351 ? 176.127 156.281 167.113 1.00 59.76 324 LYS C C 1
ATOM 9047 O O . LYS C 1 351 ? 176.994 156.435 166.247 1.00 59.76 324 LYS C O 1
ATOM 9053 N N . LEU C 1 352 ? 175.242 155.288 167.081 1.00 57.58 325 LEU C N 1
ATOM 9054 C CA . LEU C 1 352 ? 175.410 154.146 166.199 1.00 57.58 325 LEU C CA 1
ATOM 9055 C C . LEU C 1 352 ? 174.143 153.880 165.400 1.00 57.58 325 LEU C C 1
ATOM 9056 O O . LEU C 1 352 ? 173.028 154.156 165.854 1.00 57.58 325 LEU C O 1
ATOM 9061 N N . LEU C 1 353 ? 174.334 153.328 164.202 1.00 56.80 326 LEU C N 1
ATOM 9062 C CA . LEU C 1 353 ? 173.251 152.800 163.386 1.00 56.80 326 LEU C CA 1
ATOM 9063 C C . LEU C 1 353 ? 173.500 151.323 163.118 1.00 56.80 326 LEU C C 1
ATOM 9064 O O . LEU C 1 353 ? 174.627 150.913 162.822 1.00 56.80 326 LEU C O 1
ATOM 9069 N N . THR C 1 354 ? 172.441 150.532 163.232 1.00 56.37 327 THR C N 1
ATOM 9070 C CA . THR C 1 354 ? 172.485 149.092 163.039 1.00 56.37 327 THR C CA 1
ATOM 9071 C C . THR C 1 354 ? 171.639 148.708 161.833 1.00 56.37 327 THR C C 1
ATOM 9072 O O . THR C 1 354 ? 170.516 149.201 161.665 1.00 56.37 327 THR C O 1
ATOM 9076 N N . HIS C 1 355 ? 172.190 147.831 160.991 1.00 56.26 328 HIS C N 1
ATOM 9077 C CA . HIS C 1 355 ? 171.528 147.379 159.776 1.00 56.26 328 HIS C CA 1
ATOM 9078 C C . HIS C 1 355 ? 171.684 145.874 159.595 1.00 56.26 328 HIS C C 1
ATOM 9079 O O . HIS C 1 355 ? 172.809 145.381 159.429 1.00 56.26 328 HIS C O 1
ATOM 9086 N N . PRO C 1 356 ? 170.598 145.112 159.658 1.00 59.12 329 PRO C N 1
ATOM 9087 C CA . PRO C 1 356 ? 170.645 143.718 159.215 1.00 59.12 329 PRO C CA 1
ATOM 9088 C C . PRO C 1 356 ? 170.590 143.637 157.698 1.00 59.12 329 PRO C C 1
ATOM 9089 O O . PRO C 1 356 ? 170.123 144.549 157.013 1.00 59.12 329 PRO C O 1
ATOM 9093 N N . ASP C 1 357 ? 171.081 142.519 157.175 1.00 62.96 330 ASP C N 1
ATOM 9094 C CA . ASP C 1 357 ? 171.148 142.328 155.737 1.00 62.96 330 ASP C CA 1
ATOM 9095 C C . ASP C 1 357 ? 170.775 140.893 155.396 1.00 62.96 330 ASP C C 1
ATOM 9096 O O . ASP C 1 357 ? 170.877 139.987 156.227 1.00 62.96 330 ASP C O 1
ATOM 9101 N N . ARG C 1 358 ? 170.331 140.699 154.153 1.00 64.83 331 ARG C N 1
ATOM 9102 C CA . ARG C 1 358 ? 169.847 139.389 153.735 1.00 64.83 331 ARG C CA 1
ATOM 9103 C C . ARG C 1 358 ? 170.968 138.366 153.634 1.00 64.83 331 ARG C C 1
ATOM 9104 O O . ARG C 1 358 ? 170.719 137.165 153.783 1.00 64.83 331 ARG C O 1
ATOM 9112 N N . ASN C 1 359 ? 172.202 138.808 153.387 1.00 62.24 332 ASN C N 1
ATOM 9113 C CA . ASN C 1 359 ? 173.298 137.864 153.210 1.00 62.24 332 ASN C CA 1
ATOM 9114 C C . ASN C 1 359 ? 173.709 137.186 154.508 1.00 62.24 332 ASN C C 1
ATOM 9115 O O . ASN C 1 359 ? 174.514 136.251 154.468 1.00 62.24 332 ASN C O 1
ATOM 9120 N N . GLY C 1 360 ? 173.186 137.625 155.645 1.00 60.17 333 GLY C N 1
ATOM 9121 C CA . GLY C 1 360 ? 173.530 137.041 156.919 1.00 60.17 333 GLY C CA 1
ATOM 9122 C C . GLY C 1 360 ? 174.500 137.835 157.762 1.00 60.17 333 GLY C C 1
ATOM 9123 O O . GLY C 1 360 ? 175.084 137.269 158.691 1.00 60.17 333 GLY C O 1
ATOM 9124 N N . ILE C 1 361 ? 174.689 139.118 157.473 1.00 59.03 334 ILE C N 1
ATOM 9125 C CA . ILE C 1 361 ? 175.635 139.962 158.191 1.00 59.03 334 ILE C CA 1
ATOM 9126 C C . ILE C 1 361 ? 174.884 141.147 158.779 1.00 59.03 334 ILE C C 1
ATOM 9127 O O . ILE C 1 361 ? 174.087 141.792 158.087 1.00 59.03 334 ILE C O 1
ATOM 9132 N N . VAL C 1 362 ? 175.137 141.425 160.054 1.00 56.96 335 VAL C N 1
ATOM 9133 C CA . VAL C 1 362 ? 174.637 142.615 160.731 1.00 56.96 335 VAL C CA 1
ATOM 9134 C C . VAL C 1 362 ? 175.776 143.616 160.842 1.00 56.96 335 VAL C C 1
ATOM 9135 O O . VAL C 1 362 ? 176.867 143.275 161.324 1.00 56.96 335 VAL C O 1
ATOM 9139 N N . TYR C 1 363 ? 175.523 144.843 160.391 1.00 56.91 336 TYR C N 1
ATOM 9140 C CA . TYR C 1 363 ? 176.501 145.920 160.398 1.00 56.91 336 TYR C CA 1
ATOM 9141 C C . TYR C 1 363 ? 176.132 146.947 161.458 1.00 56.91 336 TYR C C 1
ATOM 9142 O O . TYR C 1 363 ? 174.950 147.229 161.678 1.00 56.91 336 TYR C O 1
ATOM 9151 N N . THR C 1 364 ? 177.148 147.507 162.110 1.00 55.08 337 THR C N 1
ATOM 9152 C CA . THR C 1 364 ? 176.974 148.581 163.078 1.00 55.08 337 THR C CA 1
ATOM 9153 C C . THR C 1 364 ? 177.998 149.658 162.769 1.00 55.08 337 THR C C 1
ATOM 9154 O O . THR C 1 364 ? 179.206 149.413 162.870 1.00 55.08 337 THR C O 1
ATOM 9158 N N . LEU C 1 365 ? 177.510 150.843 162.404 1.00 56.70 338 LEU C N 1
ATOM 9159 C CA . LEU C 1 365 ? 178.331 151.950 161.939 1.00 56.70 338 LEU C CA 1
ATOM 9160 C C . LEU C 1 365 ? 178.100 153.172 162.814 1.00 56.70 338 LEU C C 1
ATOM 9161 O O . LEU C 1 365 ? 177.166 153.221 163.617 1.00 56.70 338 LEU C O 1
ATOM 9166 N N . ASP C 1 366 ? 178.960 154.169 162.633 1.00 58.28 339 ASP C N 1
ATOM 9167 C CA . ASP C 1 366 ? 178.808 155.468 163.274 1.00 58.28 339 ASP C CA 1
ATOM 9168 C C . ASP C 1 366 ? 178.047 156.398 162.339 1.00 58.28 339 ASP C C 1
ATOM 9169 O O . ASP C 1 366 ? 178.422 156.554 161.172 1.00 58.28 339 ASP C O 1
ATOM 9174 N N . ARG C 1 367 ? 176.980 157.014 162.848 1.00 57.23 340 ARG C N 1
ATOM 9175 C CA . ARG C 1 367 ? 176.101 157.831 162.023 1.00 57.23 340 ARG C CA 1
ATOM 9176 C C . ARG C 1 367 ? 176.512 159.296 161.982 1.00 57.23 340 ARG C C 1
ATOM 9177 O O . ARG C 1 367 ? 175.675 160.157 161.690 1.00 57.23 340 ARG C O 1
ATOM 9185 N N . THR C 1 368 ? 177.775 159.599 162.262 1.00 58.00 341 THR C N 1
ATOM 9186 C CA . THR C 1 368 ? 178.317 160.942 162.092 1.00 58.00 341 THR C CA 1
ATOM 9187 C C . THR C 1 368 ? 179.322 161.039 160.956 1.00 58.00 341 THR C C 1
ATOM 9188 O O . THR C 1 368 ? 179.351 162.048 160.251 1.00 58.00 341 THR C O 1
ATOM 9192 N N . ASP C 1 369 ? 180.141 160.017 160.760 1.00 59.51 342 ASP C N 1
ATOM 9193 C CA . ASP C 1 369 ? 181.107 159.985 159.667 1.00 59.51 342 ASP C CA 1
ATOM 9194 C C . ASP C 1 369 ? 180.998 158.730 158.816 1.00 59.51 342 ASP C C 1
ATOM 9195 O O . ASP C 1 369 ? 181.187 158.803 157.601 1.00 59.51 342 ASP C O 1
ATOM 9200 N N . GLY C 1 370 ? 180.701 157.583 159.420 1.00 58.52 343 GLY C N 1
ATOM 9201 C CA . GLY C 1 370 ? 180.519 156.360 158.665 1.00 58.52 343 GLY C CA 1
ATOM 9202 C C . GLY C 1 370 ? 181.548 155.289 158.960 1.00 58.52 343 GLY C C 1
ATOM 9203 O O . GLY C 1 370 ? 181.710 154.348 158.178 1.00 58.52 343 GLY C O 1
ATOM 9204 N N . ALA C 1 371 ? 182.251 155.419 160.080 1.00 58.77 344 ALA C N 1
ATOM 9205 C CA . ALA C 1 371 ? 183.270 154.446 160.438 1.00 58.77 344 ALA C CA 1
ATOM 9206 C C . ALA C 1 371 ? 182.640 153.106 160.797 1.00 58.77 344 ALA C C 1
ATOM 9207 O O . ALA C 1 371 ? 181.570 153.039 161.407 1.00 58.77 344 ALA C O 1
ATOM 9209 N N . LEU C 1 372 ? 183.320 152.031 160.412 1.00 59.37 345 LEU C N 1
ATOM 9210 C CA . LEU C 1 372 ? 182.850 150.686 160.710 1.00 59.37 345 LEU C CA 1
ATOM 9211 C C . LEU C 1 372 ? 183.175 150.332 162.154 1.00 59.37 345 LEU C C 1
ATOM 9212 O O . LEU C 1 372 ? 184.332 150.407 162.575 1.00 59.37 345 LEU C O 1
ATOM 9217 N N . VAL C 1 373 ? 182.150 149.947 162.910 1.00 58.44 346 VAL C N 1
ATOM 9218 C CA . VAL C 1 373 ? 182.297 149.605 164.314 1.00 58.44 346 VAL C CA 1
ATOM 9219 C C . VAL C 1 373 ? 182.160 148.107 164.546 1.00 58.44 346 VAL C C 1
ATOM 9220 O O . VAL C 1 373 ? 182.937 147.524 165.305 1.00 58.44 346 VAL C O 1
ATOM 9224 N N . SER C 1 374 ? 181.188 147.462 163.905 1.00 58.97 347 SER C N 1
ATOM 9225 C CA . SER C 1 374 ? 181.043 146.024 164.089 1.00 58.97 347 SER C CA 1
ATOM 9226 C C . SER C 1 374 ? 180.395 145.396 162.864 1.00 58.97 347 SER C C 1
ATOM 9227 O O . SER C 1 374 ? 179.630 146.043 162.147 1.00 58.97 347 SER C O 1
ATOM 9230 N N . ALA C 1 375 ? 180.703 144.119 162.648 1.00 57.72 348 ALA C N 1
ATOM 9231 C CA . ALA C 1 375 ? 180.088 143.322 161.593 1.00 57.72 348 ALA C CA 1
ATOM 9232 C C . ALA C 1 375 ? 180.090 141.870 162.040 1.00 57.72 348 ALA C C 1
ATOM 9233 O O . ALA C 1 375 ? 181.156 141.303 162.293 1.00 57.72 348 ALA C O 1
ATOM 9235 N N . ASN C 1 376 ? 178.906 141.269 162.140 1.00 57.77 349 ASN C N 1
ATOM 9236 C CA . ASN C 1 376 ? 178.791 139.925 162.695 1.00 57.77 349 ASN C CA 1
ATOM 9237 C C . ASN C 1 376 ? 177.825 139.090 161.866 1.00 57.77 349 ASN C C 1
ATOM 9238 O O . ASN C 1 376 ? 177.149 139.590 160.967 1.00 57.77 349 ASN C O 1
ATOM 9243 N N . LYS C 1 377 ? 177.766 137.799 162.186 1.00 61.92 350 LYS C N 1
ATOM 9244 C CA . LYS C 1 377 ? 176.915 136.843 161.491 1.00 61.92 350 LYS C CA 1
ATOM 9245 C C . LYS C 1 377 ? 175.694 136.510 162.337 1.00 61.92 350 LYS C C 1
ATOM 9246 O O . LYS C 1 377 ? 175.807 136.277 163.544 1.00 61.92 350 LYS C O 1
ATOM 9252 N N . LEU C 1 378 ? 174.522 136.491 161.694 1.00 63.16 351 LEU C N 1
ATOM 9253 C CA . LEU C 1 378 ? 173.280 136.249 162.423 1.00 63.16 351 LEU C CA 1
ATOM 9254 C C . LEU C 1 378 ? 173.236 134.846 163.012 1.00 63.16 351 LEU C C 1
ATOM 9255 O O . LEU C 1 378 ? 172.824 134.661 164.163 1.00 63.16 351 LEU C O 1
ATOM 9260 N N . ASP C 1 379 ? 173.650 133.845 162.242 1.00 68.25 352 ASP C N 1
ATOM 9261 C CA . ASP C 1 379 ? 173.635 132.462 162.689 1.00 68.25 352 ASP C CA 1
ATOM 9262 C C . ASP C 1 379 ? 174.951 131.796 162.318 1.00 68.25 352 ASP C C 1
ATOM 9263 O O . ASP C 1 379 ? 175.655 132.230 161.402 1.00 68.25 352 ASP C O 1
ATOM 9268 N N . ASP C 1 380 ? 175.281 130.733 163.046 1.00 69.07 353 ASP C N 1
ATOM 9269 C CA . ASP C 1 380 ? 176.519 129.998 162.826 1.00 69.07 353 ASP C CA 1
ATOM 9270 C C . ASP C 1 380 ? 176.437 129.020 161.659 1.00 69.07 353 ASP C C 1
ATOM 9271 O O . ASP C 1 380 ? 177.354 128.211 161.484 1.00 69.07 353 ASP C O 1
ATOM 9276 N N . THR C 1 381 ? 175.372 129.074 160.861 1.00 68.36 354 THR C N 1
ATOM 9277 C CA . THR C 1 381 ? 175.199 128.195 159.712 1.00 68.36 354 THR C CA 1
ATOM 9278 C C . THR C 1 381 ? 175.365 128.954 158.401 1.00 68.36 354 THR C C 1
ATOM 9279 O O . THR C 1 381 ? 174.903 128.503 157.352 1.00 68.36 354 THR C O 1
ATOM 9283 N N . VAL C 1 382 ? 176.020 130.109 158.445 1.00 68.85 355 VAL C N 1
ATOM 9284 C CA . VAL C 1 382 ? 176.265 130.909 157.252 1.00 68.85 355 VAL C CA 1
ATOM 9285 C C . VAL C 1 382 ? 177.515 130.374 156.570 1.00 68.85 355 VAL C C 1
ATOM 9286 O O . VAL C 1 382 ? 178.587 130.306 157.181 1.00 68.85 355 VAL C O 1
ATOM 9290 N N . ASN C 1 383 ? 177.379 129.990 155.303 1.00 70.52 356 ASN C N 1
ATOM 9291 C CA . ASN C 1 383 ? 178.495 129.477 154.528 1.00 70.52 356 ASN C CA 1
ATOM 9292 C C . ASN C 1 383 ? 178.843 130.330 153.319 1.00 70.52 356 ASN C C 1
ATOM 9293 O O . ASN C 1 383 ? 179.895 130.104 152.712 1.00 70.52 356 ASN C O 1
ATOM 9298 N N . VAL C 1 384 ? 177.999 131.294 152.950 1.00 68.45 357 VAL C N 1
ATOM 9299 C CA . VAL C 1 384 ? 178.297 132.142 151.801 1.00 68.45 357 VAL C CA 1
ATOM 9300 C C . VAL C 1 384 ? 179.477 133.059 152.096 1.00 68.45 357 VAL C C 1
ATOM 9301 O O . VAL C 1 384 ? 180.218 133.442 151.183 1.00 68.45 357 VAL C O 1
ATOM 9305 N N . PHE C 1 385 ? 179.677 133.422 153.362 1.00 69.46 358 PHE C N 1
ATOM 9306 C CA . PHE C 1 385 ? 180.789 134.260 153.782 1.00 69.46 358 PHE C CA 1
ATOM 9307 C C . PHE C 1 385 ? 181.472 133.625 154.982 1.00 69.46 358 PHE C C 1
ATOM 9308 O O . PHE C 1 385 ? 180.827 132.973 155.808 1.00 69.46 358 PHE C O 1
ATOM 9316 N N . LYS C 1 386 ? 182.786 133.817 155.076 1.00 72.82 359 LYS C N 1
ATOM 9317 C CA . LYS C 1 386 ? 183.528 133.321 156.227 1.00 72.82 359 LYS C CA 1
ATOM 9318 C C . LYS C 1 386 ? 183.608 134.365 157.335 1.00 72.82 359 LYS C C 1
ATOM 9319 O O . LYS C 1 386 ? 183.297 134.070 158.493 1.00 72.82 359 LYS C O 1
ATOM 9325 N N . SER C 1 387 ? 184.022 135.582 156.997 1.00 73.65 360 SER C N 1
ATOM 9326 C CA . SER C 1 387 ? 184.076 136.682 157.949 1.00 73.65 360 SER C CA 1
ATOM 9327 C C . SER C 1 387 ? 184.113 137.986 157.167 1.00 73.65 360 SER C C 1
ATOM 9328 O O . SER C 1 387 ? 184.333 137.999 155.954 1.00 73.65 360 SER C O 1
ATOM 9331 N N . VAL C 1 388 ? 183.890 139.087 157.879 1.00 71.01 361 VAL C N 1
ATOM 9332 C CA . VAL C 1 388 ? 183.979 140.427 157.312 1.00 71.01 361 VAL C CA 1
ATOM 9333 C C . VAL C 1 388 ? 185.131 141.151 157.991 1.00 71.01 361 VAL C C 1
ATOM 9334 O O . VAL C 1 388 ? 185.177 141.235 159.223 1.00 71.01 361 VAL C O 1
ATOM 9338 N N . ASP C 1 389 ? 186.061 141.662 157.190 1.00 73.71 362 ASP C N 1
ATOM 9339 C CA . ASP C 1 389 ? 187.230 142.347 157.721 1.00 73.71 362 ASP C CA 1
ATOM 9340 C C . ASP C 1 389 ? 186.873 143.779 158.093 1.00 73.71 362 ASP C C 1
ATOM 9341 O O . ASP C 1 389 ? 186.370 144.539 157.260 1.00 73.71 362 ASP C O 1
ATOM 9346 N N . LEU C 1 390 ? 187.134 144.147 159.348 1.00 71.27 363 LEU C N 1
ATOM 9347 C CA . LEU C 1 390 ? 186.789 145.484 159.816 1.00 71.27 363 LEU C CA 1
ATOM 9348 C C . LEU C 1 390 ? 187.742 146.547 159.288 1.00 71.27 363 LEU C C 1
ATOM 9349 O O . LEU C 1 390 ? 187.322 147.685 159.052 1.00 71.27 363 LEU C O 1
ATOM 9354 N N . LYS C 1 391 ? 189.018 146.204 159.102 1.00 72.83 364 LYS C N 1
ATOM 9355 C CA . LYS C 1 391 ? 189.994 147.196 158.663 1.00 72.83 364 LYS C CA 1
ATOM 9356 C C . LYS C 1 391 ? 189.750 147.626 157.222 1.00 72.83 364 LYS C C 1
ATOM 9357 O O . LYS C 1 391 ? 189.912 148.805 156.886 1.00 72.83 364 LYS C O 1
ATOM 9363 N N . THR C 1 392 ? 189.364 146.691 156.355 1.00 72.22 365 THR C N 1
ATOM 9364 C CA . THR C 1 392 ? 189.171 146.984 154.941 1.00 72.22 365 THR C CA 1
ATOM 9365 C C . THR C 1 392 ? 187.714 147.024 154.508 1.00 72.22 365 THR C C 1
ATOM 9366 O O . THR C 1 392 ? 187.393 147.720 153.544 1.00 72.22 365 THR C O 1
ATOM 9370 N N . GLY C 1 393 ? 186.828 146.303 155.188 1.00 72.25 366 GLY C N 1
ATOM 9371 C CA . GLY C 1 393 ? 185.429 146.280 154.821 1.00 72.25 366 GLY C CA 1
ATOM 9372 C C . GLY C 1 393 ? 185.060 145.289 153.740 1.00 72.25 366 GLY C C 1
ATOM 9373 O O . GLY C 1 393 ? 183.881 145.214 153.370 1.00 72.25 366 GLY C O 1
ATOM 9374 N N . GLN C 1 394 ? 186.016 144.531 153.224 1.00 72.47 367 GLN C N 1
ATOM 9375 C CA . GLN C 1 394 ? 185.745 143.557 152.173 1.00 72.47 367 GLN C CA 1
ATOM 9376 C C . GLN C 1 394 ? 185.418 142.202 152.787 1.00 72.47 367 GLN C C 1
ATOM 9377 O O . GLN C 1 394 ? 186.208 141.686 153.586 1.00 72.47 367 GLN C O 1
ATOM 9383 N N . PRO C 1 395 ? 184.277 141.606 152.453 1.00 71.27 368 PRO C N 1
ATOM 9384 C CA . PRO C 1 395 ? 183.948 140.288 153.003 1.00 71.27 368 PRO C CA 1
ATOM 9385 C C . PRO C 1 395 ? 184.863 139.205 152.455 1.00 71.27 368 PRO C C 1
ATOM 9386 O O . PRO C 1 395 ? 185.394 139.305 151.346 1.00 71.27 368 PRO C O 1
ATOM 9390 N N . VAL C 1 396 ? 185.043 138.158 153.253 1.00 72.11 369 VAL C N 1
ATOM 9391 C CA . VAL C 1 396 ? 185.836 137.000 152.856 1.00 72.11 369 VAL C CA 1
ATOM 9392 C C . VAL C 1 396 ? 184.895 135.939 152.305 1.00 72.11 369 VAL C C 1
ATOM 9393 O O . VAL C 1 396 ? 183.970 135.493 152.997 1.00 72.11 369 VAL C O 1
ATOM 9397 N N . ARG C 1 397 ? 185.132 135.527 151.064 1.00 70.14 370 ARG C N 1
ATOM 9398 C CA . ARG C 1 397 ? 184.218 134.659 150.339 1.00 70.14 370 ARG C CA 1
ATOM 9399 C C . ARG C 1 397 ? 184.708 133.216 150.342 1.00 70.14 370 ARG C C 1
ATOM 9400 O O . ARG C 1 397 ? 185.912 132.947 150.334 1.00 70.14 370 ARG C O 1
ATOM 9408 N N . ASP C 1 398 ? 183.748 132.291 150.359 1.00 74.50 371 ASP C N 1
ATOM 9409 C CA . ASP C 1 398 ? 184.021 130.868 150.226 1.00 74.50 371 ASP C CA 1
ATOM 9410 C C . ASP C 1 398 ? 183.610 130.432 148.828 1.00 74.50 371 ASP C C 1
ATOM 9411 O O . ASP C 1 398 ? 182.408 130.425 148.524 1.00 74.50 371 ASP C O 1
ATOM 9416 N N . PRO C 1 399 ? 184.547 130.064 147.949 1.00 74.92 372 PRO C N 1
ATOM 9417 C CA . PRO C 1 399 ? 184.178 129.800 146.550 1.00 74.92 372 PRO C CA 1
ATOM 9418 C C . PRO C 1 399 ? 183.419 128.502 146.343 1.00 74.92 372 PRO C C 1
ATOM 9419 O O . PRO C 1 399 ? 182.865 128.304 145.254 1.00 74.92 372 PRO C O 1
ATOM 9423 N N . GLU C 1 400 ? 183.377 127.613 147.337 1.00 74.81 373 GLU C N 1
ATOM 9424 C CA . GLU C 1 400 ? 182.633 126.367 147.181 1.00 74.81 373 GLU C CA 1
ATOM 9425 C C . GLU C 1 400 ? 181.138 126.627 147.052 1.00 74.81 373 GLU C C 1
ATOM 9426 O O . GLU C 1 400 ? 180.447 125.951 146.282 1.00 74.81 373 GLU C O 1
ATOM 9432 N N . TYR C 1 401 ? 180.623 127.606 147.790 1.00 71.87 374 TYR C N 1
ATOM 9433 C CA . TYR C 1 401 ? 179.199 127.902 147.817 1.00 71.87 374 TYR C CA 1
ATOM 9434 C C . TYR C 1 401 ? 178.807 129.005 146.844 1.00 71.87 374 TYR C C 1
ATOM 9435 O O . TYR C 1 401 ? 177.677 129.498 146.904 1.00 71.87 374 TYR C O 1
ATOM 9444 N N . GLY C 1 402 ? 179.710 129.403 145.953 1.00 73.17 375 GLY C N 1
ATOM 9445 C CA . GLY C 1 402 ? 179.396 130.391 144.946 1.00 73.17 375 GLY C CA 1
ATOM 9446 C C . GLY C 1 402 ? 178.577 129.811 143.812 1.00 73.17 375 GLY C C 1
ATOM 9447 O O . GLY C 1 402 ? 178.265 128.622 143.764 1.00 73.17 375 GLY C O 1
ATOM 9448 N N . THR C 1 403 ? 178.219 130.684 142.876 1.00 74.56 376 THR C N 1
ATOM 9449 C CA . THR C 1 403 ? 177.428 130.313 141.708 1.00 74.56 376 THR C CA 1
ATOM 9450 C C . THR C 1 403 ? 178.340 130.307 140.487 1.00 74.56 376 THR C C 1
ATOM 9451 O O . THR C 1 403 ? 178.830 131.360 140.066 1.00 74.56 376 THR C O 1
ATOM 9455 N N . ARG C 1 404 ? 178.563 129.123 139.922 1.00 82.99 377 ARG C N 1
ATOM 9456 C CA . ARG C 1 404 ? 179.404 128.953 138.747 1.00 82.99 377 ARG C CA 1
ATOM 9457 C C . ARG C 1 404 ? 178.705 128.038 137.753 1.00 82.99 377 ARG C C 1
ATOM 9458 O O . ARG C 1 404 ? 177.892 127.190 138.130 1.00 82.99 377 ARG C O 1
ATOM 9466 N N . MET C 1 405 ? 179.033 128.218 136.477 1.00 89.07 378 MET C N 1
ATOM 9467 C CA . MET C 1 405 ? 178.365 127.475 135.419 1.00 89.07 378 MET C CA 1
ATOM 9468 C C . MET C 1 405 ? 178.795 126.011 135.418 1.00 89.07 378 MET C C 1
ATOM 9469 O O . MET C 1 405 ? 179.928 125.670 135.771 1.00 89.07 378 MET C O 1
ATOM 9474 N N . ASP C 1 406 ? 177.863 125.144 135.017 1.00 87.40 379 ASP C N 1
ATOM 9475 C CA . ASP C 1 406 ? 178.104 123.705 134.896 1.00 87.40 379 ASP C CA 1
ATOM 9476 C C . ASP C 1 406 ? 178.593 123.105 136.214 1.00 87.40 379 ASP C C 1
ATOM 9477 O O . ASP C 1 406 ? 179.570 122.355 136.259 1.00 87.40 379 ASP C O 1
ATOM 9482 N N . HIS C 1 407 ? 177.899 123.443 137.299 1.00 84.50 380 HIS C N 1
ATOM 9483 C CA . HIS C 1 407 ? 178.259 122.937 138.615 1.00 84.50 380 HIS C CA 1
ATOM 9484 C C . HIS C 1 407 ? 177.003 122.762 139.455 1.00 84.50 380 HIS C C 1
ATOM 9485 O O . HIS C 1 407 ? 175.959 123.360 139.185 1.00 84.50 380 HIS C O 1
ATOM 9492 N N . LEU C 1 408 ? 177.124 121.927 140.485 1.00 79.27 381 LEU C N 1
ATOM 9493 C CA . LEU C 1 408 ? 176.047 121.665 141.438 1.00 79.27 381 LEU C CA 1
ATOM 9494 C C . LEU C 1 408 ? 176.327 122.472 142.701 1.00 79.27 381 LEU C C 1
ATOM 9495 O O . LEU C 1 408 ? 176.954 121.987 143.643 1.00 79.27 381 LEU C O 1
ATOM 9500 N N . ALA C 1 409 ? 175.858 123.716 142.719 1.00 72.11 382 ALA C N 1
ATOM 9501 C CA . ALA C 1 409 ? 175.937 124.531 143.923 1.00 72.11 382 ALA C CA 1
ATOM 9502 C C . ALA C 1 409 ? 174.868 124.059 144.898 1.00 72.11 382 ALA C C 1
ATOM 9503 O O . ALA C 1 409 ? 173.676 124.307 144.688 1.00 72.11 382 ALA C O 1
ATOM 9505 N N . LYS C 1 410 ? 175.288 123.378 145.959 1.00 69.01 383 LYS C N 1
ATOM 9506 C CA . LYS C 1 410 ? 174.370 122.686 146.849 1.00 69.01 383 LYS C CA 1
ATOM 9507 C C . LYS C 1 410 ? 174.524 123.201 148.271 1.00 69.01 383 LYS C C 1
ATOM 9508 O O . LYS C 1 410 ? 175.638 123.480 148.723 1.00 69.01 383 LYS C O 1
ATOM 9514 N N . ASP C 1 411 ? 173.389 123.335 148.962 1.00 67.16 384 ASP C N 1
ATOM 9515 C CA . ASP C 1 411 ? 173.341 123.713 150.375 1.00 67.16 384 ASP C CA 1
ATOM 9516 C C . ASP C 1 411 ? 173.901 125.113 150.612 1.00 67.16 384 ASP C C 1
ATOM 9517 O O . ASP C 1 411 ? 174.765 125.310 151.465 1.00 67.16 384 ASP C O 1
ATOM 9522 N N . ILE C 1 412 ? 173.407 126.097 149.862 1.00 67.97 385 ILE C N 1
ATOM 9523 C CA . ILE C 1 412 ? 173.788 127.482 150.103 1.00 67.97 385 ILE C CA 1
ATOM 9524 C C . ILE C 1 412 ? 172.857 128.054 151.161 1.00 67.97 385 ILE C C 1
ATOM 9525 O O . ILE C 1 412 ? 171.635 128.100 150.973 1.00 67.97 385 ILE C O 1
ATOM 9530 N N . CYS C 1 413 ? 173.428 128.458 152.288 1.00 70.38 386 CYS C N 1
ATOM 9531 C CA . CYS C 1 413 ? 172.673 129.053 153.376 1.00 70.38 386 CYS C CA 1
ATOM 9532 C C . CYS C 1 413 ? 173.110 130.507 153.542 1.00 70.38 386 CYS C C 1
ATOM 9533 O O . CYS C 1 413 ? 174.290 130.758 153.830 1.00 70.38 386 CYS C O 1
ATOM 9536 N N . PRO C 1 414 ? 172.208 131.489 153.383 1.00 68.62 387 PRO C N 1
ATOM 9537 C CA . PRO C 1 414 ? 170.759 131.442 153.179 1.00 68.62 387 PRO C CA 1
ATOM 9538 C C . PRO C 1 414 ? 170.308 131.286 151.734 1.00 68.62 387 PRO C C 1
ATOM 9539 O O . PRO C 1 414 ? 171.125 131.133 150.827 1.00 68.62 387 PRO C O 1
ATOM 9543 N N . SER C 1 415 ? 168.990 131.327 151.540 1.00 68.63 388 SER C N 1
ATOM 9544 C CA . SER C 1 415 ? 168.393 131.288 150.214 1.00 68.63 388 SER C CA 1
ATOM 9545 C C . SER C 1 415 ? 168.194 132.698 149.680 1.00 68.63 388 SER C C 1
ATOM 9546 O O . SER C 1 415 ? 168.687 133.665 150.268 1.00 68.63 388 SER C O 1
ATOM 9549 N N . ALA C 1 416 ? 167.475 132.827 148.566 1.00 72.05 389 ALA C N 1
ATOM 9550 C CA . ALA C 1 416 ? 167.174 134.138 148.005 1.00 72.05 389 ALA C CA 1
ATOM 9551 C C . ALA C 1 416 ? 166.291 134.964 148.930 1.00 72.05 389 ALA C C 1
ATOM 9552 O O . ALA C 1 416 ? 166.382 136.196 148.936 1.00 72.05 389 ALA C O 1
ATOM 9554 N N . MET C 1 417 ? 165.428 134.304 149.706 1.00 73.49 390 MET C N 1
ATOM 9555 C CA . MET C 1 417 ? 164.644 135.012 150.712 1.00 73.49 390 MET C CA 1
ATOM 9556 C C . MET C 1 417 ? 165.545 135.610 151.784 1.00 73.49 390 MET C C 1
ATOM 9557 O O . MET C 1 417 ? 165.317 136.735 152.243 1.00 73.49 390 MET C O 1
ATOM 9562 N N . GLY C 1 418 ? 166.571 134.872 152.197 1.00 70.91 391 GLY C N 1
ATOM 9563 C CA . GLY C 1 418 ? 167.517 135.354 153.178 1.00 70.91 391 GLY C CA 1
ATOM 9564 C C . GLY C 1 418 ? 167.048 135.115 154.600 1.00 70.91 391 GLY C C 1
ATOM 9565 O O . GLY C 1 418 ? 165.874 134.867 154.875 1.00 70.91 391 GLY C O 1
ATOM 9566 N N . TYR C 1 419 ? 168.005 135.188 155.527 1.00 68.99 392 TYR C N 1
ATOM 9567 C CA . TYR C 1 419 ? 167.680 135.061 156.944 1.00 68.99 392 TYR C CA 1
ATOM 9568 C C . TYR C 1 419 ? 166.768 136.185 157.414 1.00 68.99 392 TYR C C 1
ATOM 9569 O O . TYR C 1 419 ? 165.799 135.949 15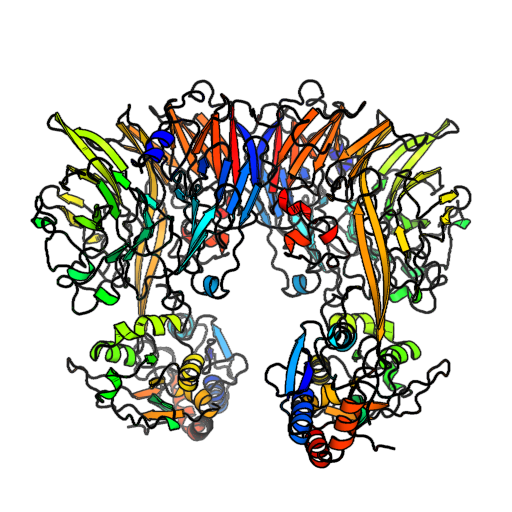8.145 1.00 68.99 392 TYR C O 1
ATOM 9578 N N . HIS C 1 420 ? 167.057 137.414 157.014 1.00 66.19 393 HIS C N 1
ATOM 9579 C CA . HIS C 1 420 ? 166.193 138.519 157.390 1.00 66.19 393 HIS C CA 1
ATOM 9580 C C . HIS C 1 420 ? 165.418 139.015 156.178 1.00 66.19 393 HIS C C 1
ATOM 9581 O O . HIS C 1 420 ? 165.808 138.799 155.028 1.00 66.19 393 HIS C O 1
ATOM 9588 N N . ASN C 1 421 ? 164.304 139.684 156.446 1.00 67.92 394 ASN C N 1
ATOM 9589 C CA . ASN C 1 421 ? 163.466 140.192 155.369 1.00 67.92 394 ASN C CA 1
ATOM 9590 C C . ASN C 1 421 ? 162.778 141.467 155.848 1.00 67.92 394 ASN C C 1
ATOM 9591 O O . ASN C 1 421 ? 163.205 142.089 156.826 1.00 67.92 394 ASN C O 1
ATOM 9596 N N . GLN C 1 422 ? 161.710 141.856 155.156 1.00 67.32 395 GLN C N 1
ATOM 9597 C CA . GLN C 1 422 ? 161.048 143.156 155.243 1.00 67.32 395 GLN C CA 1
ATOM 9598 C C . GLN C 1 422 ? 160.434 143.456 156.603 1.00 67.32 395 GLN C C 1
ATOM 9599 O O . GLN C 1 422 ? 159.825 144.528 156.714 1.00 67.32 395 GLN C O 1
ATOM 9605 N N . GLY C 1 423 ? 160.532 142.622 157.629 1.00 62.72 396 GLY C N 1
ATOM 9606 C CA . GLY C 1 423 ? 159.966 142.970 158.914 1.00 62.72 396 GLY C CA 1
ATOM 9607 C C . GLY C 1 423 ? 160.722 144.100 159.586 1.00 62.72 396 GLY C C 1
ATOM 9608 O O . GLY C 1 423 ? 161.838 144.461 159.212 1.00 62.72 396 GLY C O 1
ATOM 9609 N N . HIS C 1 424 ? 160.091 144.673 160.607 1.00 57.22 397 HIS C N 1
ATOM 9610 C CA . HIS C 1 424 ? 160.648 145.803 161.342 1.00 57.22 397 HIS C CA 1
ATOM 9611 C C . HIS C 1 424 ? 160.963 145.315 162.753 1.00 57.22 397 HIS C C 1
ATOM 9612 O O . HIS C 1 424 ? 160.049 145.026 163.533 1.00 57.22 397 HIS C O 1
ATOM 9619 N N . ASP C 1 425 ? 162.250 145.224 163.081 1.00 59.16 398 ASP C N 1
ATOM 9620 C CA . ASP C 1 425 ? 162.691 144.621 164.330 1.00 59.16 398 ASP C CA 1
ATOM 9621 C C . ASP C 1 425 ? 162.538 145.613 165.483 1.00 59.16 398 ASP C C 1
ATOM 9622 O O . ASP C 1 425 ? 161.995 146.708 165.323 1.00 59.16 398 ASP C O 1
ATOM 9627 N N . SER C 1 426 ? 163.020 145.238 166.671 1.00 57.11 399 SER C N 1
ATOM 9628 C CA . SER C 1 426 ? 162.797 146.066 167.851 1.00 57.11 399 SER C CA 1
ATOM 9629 C C . SER C 1 426 ? 164.079 146.246 168.653 1.00 57.11 399 SER C C 1
ATOM 9630 O O . SER C 1 426 ? 165.008 145.442 168.568 1.00 57.11 399 SER C O 1
ATOM 9633 N N . TYR C 1 427 ? 164.107 147.315 169.451 1.00 57.41 400 TYR C N 1
ATOM 9634 C CA . TYR C 1 427 ? 165.246 147.648 170.296 1.00 57.41 400 TYR C CA 1
ATOM 9635 C C . TYR C 1 427 ? 164.761 148.055 171.680 1.00 57.41 400 TYR C C 1
ATOM 9636 O O . TYR C 1 427 ? 163.735 148.727 171.811 1.00 57.41 400 TYR C O 1
ATOM 9645 N N . ASP C 1 428 ? 165.501 147.645 172.710 1.00 60.45 401 ASP C N 1
ATOM 9646 C CA . ASP C 1 428 ? 165.172 147.985 174.093 1.00 60.45 401 ASP C CA 1
ATOM 9647 C C . ASP C 1 428 ? 166.244 148.896 174.674 1.00 60.45 401 ASP C C 1
ATOM 9648 O O . ASP C 1 428 ? 167.359 148.427 174.954 1.00 60.45 401 ASP C O 1
ATOM 9653 N N . PRO C 1 429 ? 165.968 150.189 174.866 1.00 60.28 402 PRO C N 1
ATOM 9654 C CA . PRO C 1 429 ? 167.024 151.100 175.344 1.00 60.28 402 PRO C CA 1
ATOM 9655 C C . PRO C 1 429 ? 167.588 150.747 176.711 1.00 60.28 402 PRO C C 1
ATOM 9656 O O . PRO C 1 429 ? 168.788 150.937 176.943 1.00 60.28 402 PRO C O 1
ATOM 9660 N N . LYS C 1 430 ? 166.760 150.247 177.629 1.00 61.89 403 LYS C N 1
ATOM 9661 C CA . LYS C 1 430 ? 167.241 149.983 178.982 1.00 61.89 403 LYS C CA 1
ATOM 9662 C C . LYS C 1 430 ? 168.141 148.754 179.028 1.00 61.89 403 LYS C C 1
ATOM 9663 O O . LYS C 1 430 ? 169.194 148.773 179.675 1.00 61.89 403 LYS C O 1
ATOM 9669 N N . ARG C 1 431 ? 167.742 147.676 178.357 1.00 61.31 404 ARG C N 1
ATOM 9670 C CA . ARG C 1 431 ? 168.515 146.442 178.344 1.00 61.31 404 ARG C CA 1
ATOM 9671 C C . ARG C 1 431 ? 169.574 146.405 177.252 1.00 61.31 404 ARG C C 1
ATOM 9672 O O . ARG C 1 431 ? 170.442 145.526 177.289 1.00 61.31 404 ARG C O 1
ATOM 9680 N N . GLU C 1 432 ? 169.524 147.329 176.292 1.00 62.11 405 GLU C N 1
ATOM 9681 C CA . GLU C 1 432 ? 170.462 147.372 175.170 1.00 62.11 405 GLU C CA 1
ATOM 9682 C C . GLU C 1 432 ? 170.451 146.050 174.399 1.00 62.11 405 GLU C C 1
ATOM 9683 O O . GLU C 1 432 ? 171.479 145.401 174.203 1.00 62.11 405 GLU C O 1
ATOM 9689 N N . LEU C 1 433 ? 169.256 145.660 173.961 1.00 59.84 406 LEU C N 1
ATOM 9690 C CA . LEU C 1 433 ? 169.058 144.410 173.245 1.00 59.84 406 LEU C CA 1
ATOM 9691 C C . LEU C 1 433 ? 168.218 144.647 171.999 1.00 59.84 406 LEU C C 1
ATOM 9692 O O . LEU C 1 433 ? 167.308 145.480 171.990 1.00 59.84 406 LEU C O 1
ATOM 9697 N N . PHE C 1 434 ? 168.533 143.900 170.946 1.00 57.50 407 PHE C N 1
ATOM 9698 C CA . PHE C 1 434 ? 167.789 143.928 169.695 1.00 57.50 407 PHE C CA 1
ATOM 9699 C C . PHE C 1 434 ? 167.006 142.632 169.556 1.00 57.50 407 PHE C C 1
ATOM 9700 O O . PHE C 1 434 ? 167.571 141.545 169.701 1.00 57.50 407 PHE C O 1
ATOM 9708 N N . PHE C 1 435 ? 165.713 142.747 169.277 1.00 56.00 408 PHE C N 1
ATOM 9709 C CA . PHE C 1 435 ? 164.839 141.598 169.086 1.00 56.00 408 PHE C CA 1
ATOM 9710 C C . PHE C 1 435 ? 164.543 141.461 167.601 1.00 56.00 408 PHE C C 1
ATOM 9711 O O . PHE C 1 435 ? 164.038 142.407 166.975 1.00 56.00 408 PHE C O 1
ATOM 9719 N N . MET C 1 436 ? 164.858 140.286 167.047 1.00 60.57 409 MET C N 1
ATOM 9720 C CA . MET C 1 436 ? 164.802 140.062 165.610 1.00 60.57 409 MET C CA 1
ATOM 9721 C C . MET C 1 436 ? 164.172 138.711 165.305 1.00 60.57 409 MET C C 1
ATOM 9722 O O . MET C 1 436 ? 164.222 137.780 166.116 1.00 60.57 409 MET C O 1
ATOM 9727 N N . GLY C 1 437 ? 163.584 138.620 164.113 1.00 60.71 410 GLY C N 1
ATOM 9728 C CA . GLY C 1 437 ? 163.048 137.379 163.589 1.00 60.71 410 GLY C CA 1
ATOM 9729 C C . GLY C 1 437 ? 163.783 136.952 162.335 1.00 60.71 410 GLY C C 1
ATOM 9730 O O . GLY C 1 437 ? 163.842 137.705 161.360 1.00 60.71 410 GLY C O 1
ATOM 9731 N N . ILE C 1 438 ? 164.344 135.746 162.343 1.00 61.78 411 ILE C N 1
ATOM 9732 C CA . ILE C 1 438 ? 165.304 135.310 161.339 1.00 61.78 411 ILE C CA 1
ATOM 9733 C C . ILE C 1 438 ? 164.808 134.036 160.670 1.00 61.78 411 ILE C C 1
ATOM 9734 O O . ILE C 1 438 ? 164.418 133.077 161.348 1.00 61.78 411 ILE C O 1
ATOM 9739 N N . ASN C 1 439 ? 164.843 134.027 159.341 1.00 63.95 412 ASN C N 1
ATOM 9740 C CA . ASN C 1 439 ? 164.431 132.875 158.560 1.00 63.95 412 ASN C CA 1
ATOM 9741 C C . ASN C 1 439 ? 165.431 131.733 158.728 1.00 63.95 412 ASN C C 1
ATOM 9742 O O . ASN C 1 439 ? 166.580 131.931 159.131 1.00 63.95 412 ASN C O 1
ATOM 9747 N N . HIS C 1 440 ? 164.976 130.519 158.415 1.00 61.78 413 HIS C N 1
ATOM 9748 C CA . HIS C 1 440 ? 165.836 129.331 158.422 1.00 61.78 413 HIS C CA 1
ATOM 9749 C C . HIS C 1 440 ? 165.529 128.540 157.150 1.00 61.78 413 HIS C C 1
ATOM 9750 O O . HIS C 1 440 ? 164.716 127.613 157.166 1.00 61.78 413 HIS C O 1
ATOM 9757 N N . ILE C 1 441 ? 166.192 128.908 156.051 1.00 65.34 414 ILE C N 1
ATOM 9758 C CA . ILE C 1 441 ? 165.978 128.286 154.749 1.00 65.34 414 ILE C CA 1
ATOM 9759 C C . ILE C 1 441 ? 167.320 128.194 154.036 1.00 65.34 414 ILE C C 1
ATOM 9760 O O . ILE C 1 441 ? 168.152 129.101 154.115 1.00 65.34 414 ILE C O 1
ATOM 9765 N N . CYS C 1 442 ? 167.530 127.083 153.331 1.00 68.84 415 CYS C N 1
ATOM 9766 C CA . CYS C 1 442 ? 168.742 126.900 152.547 1.00 68.84 415 CYS C CA 1
ATOM 9767 C C . CYS C 1 442 ? 168.378 126.374 151.169 1.00 68.84 415 CYS C C 1
ATOM 9768 O O . CYS C 1 442 ? 167.435 125.588 151.024 1.00 68.84 415 CYS C O 1
ATOM 9771 N N . MET C 1 443 ? 169.128 126.808 150.158 1.00 67.40 416 MET C N 1
ATOM 9772 C CA . MET C 1 443 ? 168.734 126.596 148.775 1.00 67.40 416 MET C CA 1
ATOM 9773 C C . MET C 1 443 ? 169.796 125.836 147.991 1.00 67.40 416 MET C C 1
ATOM 9774 O O . MET C 1 443 ? 170.907 125.579 148.462 1.00 67.40 416 MET C O 1
ATOM 9779 N N . ASP C 1 444 ? 169.401 125.465 146.779 1.00 67.10 417 ASP C N 1
ATOM 9780 C CA . ASP C 1 444 ? 170.236 124.844 145.765 1.00 67.10 417 ASP C CA 1
ATOM 9781 C C . ASP C 1 444 ? 170.213 125.711 144.512 1.00 67.10 417 ASP C C 1
ATOM 9782 O O . ASP C 1 444 ? 169.421 126.649 144.392 1.00 67.10 417 ASP C O 1
ATOM 9787 N N . TRP C 1 445 ? 171.094 125.392 143.568 1.00 66.82 418 TRP C N 1
ATOM 9788 C CA . TRP C 1 445 ? 171.224 126.187 142.355 1.00 66.82 418 TRP C CA 1
ATOM 9789 C C . TRP C 1 445 ? 171.766 125.308 141.241 1.00 66.82 418 TRP C C 1
ATOM 9790 O O . TRP C 1 445 ? 172.814 124.679 141.406 1.00 66.82 418 TRP C O 1
ATOM 9801 N N . GLU C 1 446 ? 171.059 125.266 140.115 1.00 69.38 419 GLU C N 1
ATOM 9802 C CA . GLU C 1 446 ? 171.565 124.511 138.974 1.00 69.38 419 GLU C CA 1
ATOM 9803 C C . GLU C 1 446 ? 171.306 125.238 137.662 1.00 69.38 419 GLU C C 1
ATOM 9804 O O . GLU C 1 446 ? 170.147 125.430 137.275 1.00 69.38 419 GLU C O 1
ATOM 9810 N N . PRO C 1 447 ? 172.349 125.669 136.963 1.00 65.68 420 PRO C N 1
ATOM 9811 C CA . PRO C 1 447 ? 172.158 126.321 135.668 1.00 65.68 420 PRO C CA 1
ATOM 9812 C C . PRO C 1 447 ? 171.904 125.310 134.561 1.00 65.68 420 PRO C C 1
ATOM 9813 O O . PRO C 1 447 ? 172.207 124.122 134.678 1.00 65.68 420 PRO C O 1
ATOM 9817 N N . PHE C 1 448 ? 171.334 125.811 133.469 1.00 61.85 421 PHE C N 1
ATOM 9818 C CA . PHE C 1 448 ? 171.066 124.970 132.314 1.00 61.85 421 PHE C CA 1
ATOM 9819 C C . PHE C 1 448 ? 170.977 125.830 131.062 1.00 61.85 421 PHE C C 1
ATOM 9820 O O . PHE C 1 448 ? 170.598 127.006 131.118 1.00 61.85 421 PHE C O 1
ATOM 9828 N N . MET C 1 449 ? 171.342 125.222 129.935 1.00 64.77 422 MET C N 1
ATOM 9829 C CA . MET C 1 449 ? 171.240 125.836 128.619 1.00 64.77 422 MET C CA 1
ATOM 9830 C C . MET C 1 449 ? 170.516 124.879 127.687 1.00 64.77 422 MET C C 1
ATOM 9831 O O . MET C 1 449 ? 170.847 123.691 127.633 1.00 64.77 422 MET C O 1
ATOM 9836 N N . LEU C 1 450 ? 169.532 125.395 126.957 1.00 65.77 423 LEU C N 1
ATOM 9837 C CA . LEU C 1 450 ? 168.725 124.594 126.046 1.00 65.77 423 LEU C CA 1
ATOM 9838 C C . LEU C 1 450 ? 168.788 125.191 124.647 1.00 65.77 423 LEU C C 1
ATOM 9839 O O . LEU C 1 450 ? 168.372 126.347 124.457 1.00 65.77 423 LEU C O 1
ATOM 9844 N N . PRO C 1 451 ? 169.300 124.472 123.654 1.00 63.91 424 PRO C N 1
ATOM 9845 C CA . PRO C 1 451 ? 169.301 124.986 122.283 1.00 63.91 424 PRO C CA 1
ATOM 9846 C C . PRO C 1 451 ? 167.934 124.833 121.628 1.00 63.91 424 PRO C C 1
ATOM 9847 O O . PRO C 1 451 ? 167.016 124.218 122.168 1.00 63.91 424 PRO C O 1
ATOM 9851 N N . TYR C 1 452 ? 167.818 125.412 120.440 1.00 65.24 425 TYR C N 1
ATOM 9852 C CA . TYR C 1 452 ? 166.565 125.408 119.694 1.00 65.24 425 TYR C CA 1
ATOM 9853 C C . TYR C 1 452 ? 166.895 125.400 118.202 1.00 65.24 425 TYR C C 1
ATOM 9854 O O . TYR C 1 452 ? 168.024 125.095 117.805 1.00 65.24 425 TYR C O 1
ATOM 9863 N N . ARG C 1 453 ? 165.903 125.729 117.375 1.00 65.95 426 ARG C N 1
ATOM 9864 C CA . ARG C 1 453 ? 165.948 125.495 115.937 1.00 65.95 426 ARG C CA 1
ATOM 9865 C C . ARG C 1 453 ? 167.048 126.249 115.199 1.00 65.95 426 ARG C C 1
ATOM 9866 O O . ARG C 1 453 ? 167.979 125.630 114.679 1.00 65.95 426 ARG C O 1
ATOM 9874 N N . ALA C 1 454 ? 166.966 127.575 115.148 1.00 61.72 427 ALA C N 1
ATOM 9875 C CA . ALA C 1 454 ? 167.799 128.367 114.243 1.00 61.72 427 ALA C CA 1
ATOM 9876 C C . ALA C 1 454 ? 168.621 129.373 115.039 1.00 61.72 427 ALA C C 1
ATOM 9877 O O . ALA C 1 454 ? 168.215 130.525 115.208 1.00 61.72 427 ALA C O 1
ATOM 9879 N N . GLY C 1 455 ? 169.784 128.938 115.510 1.00 59.60 428 GLY C N 1
ATOM 9880 C CA . GLY C 1 455 ? 170.697 129.833 116.202 1.00 59.60 428 GLY C CA 1
ATOM 9881 C C . GLY C 1 455 ? 170.116 130.475 117.441 1.00 59.60 428 GLY C C 1
ATOM 9882 O O . GLY C 1 455 ? 170.371 131.657 117.702 1.00 59.60 428 GLY C O 1
ATOM 9883 N N . GLN C 1 456 ? 169.340 129.725 118.213 1.00 59.24 429 GLN C N 1
ATOM 9884 C CA . GLN C 1 456 ? 168.749 130.222 119.443 1.00 59.24 429 GLN C CA 1
ATOM 9885 C C . GLN C 1 456 ? 169.120 129.314 120.603 1.00 59.24 429 GLN C C 1
ATOM 9886 O O . GLN C 1 456 ? 169.362 128.117 120.426 1.00 59.24 429 GLN C O 1
ATOM 9892 N N . PHE C 1 457 ? 169.164 129.898 121.795 1.00 60.45 430 PHE C N 1
ATOM 9893 C CA . PHE C 1 457 ? 169.389 129.130 123.007 1.00 60.45 430 PHE C CA 1
ATOM 9894 C C . PHE C 1 457 ? 168.824 129.900 124.190 1.00 60.45 430 PHE C C 1
ATOM 9895 O O . PHE C 1 457 ? 168.748 131.131 124.176 1.00 60.45 430 PHE C O 1
ATOM 9903 N N . PHE C 1 458 ? 168.423 129.152 125.213 1.00 61.64 431 PHE C N 1
ATOM 9904 C CA . PHE C 1 458 ? 167.881 129.710 126.444 1.00 61.64 431 PHE C CA 1
ATOM 9905 C C . PHE C 1 458 ? 168.775 129.322 127.612 1.00 61.64 431 PHE C C 1
ATOM 9906 O O . PHE C 1 458 ? 169.110 128.145 127.776 1.00 61.64 431 PHE C O 1
ATOM 9914 N N . VAL C 1 459 ? 169.152 130.309 128.421 1.00 59.80 432 VAL C N 1
ATOM 9915 C CA . VAL C 1 459 ? 170.010 130.110 129.582 1.00 59.80 432 VAL C CA 1
ATOM 9916 C C . VAL C 1 459 ? 169.204 130.435 130.830 1.00 59.80 432 VAL C C 1
ATOM 9917 O O . VAL C 1 459 ? 168.600 131.509 130.918 1.00 59.80 432 VAL C O 1
ATOM 9921 N N . GLY C 1 460 ? 169.195 129.513 131.792 1.00 61.51 433 GLY C N 1
ATOM 9922 C CA . GLY C 1 460 ? 168.422 129.720 132.998 1.00 61.51 433 GLY C CA 1
ATOM 9923 C C . GLY C 1 460 ? 169.018 128.979 134.174 1.00 61.51 433 GLY C C 1
ATOM 9924 O O . GLY C 1 460 ? 170.054 128.324 134.062 1.00 61.51 433 GLY C O 1
ATOM 9925 N N . ALA C 1 461 ? 168.340 129.085 135.315 1.00 62.85 434 ALA C N 1
ATOM 9926 C CA . ALA C 1 461 ? 168.765 128.426 136.539 1.00 62.85 434 ALA C CA 1
ATOM 9927 C C . ALA C 1 461 ? 167.546 127.938 137.304 1.00 62.85 434 ALA C C 1
ATOM 9928 O O . ALA C 1 461 ? 166.518 128.617 137.343 1.00 62.85 434 ALA C O 1
ATOM 9930 N N . THR C 1 462 ? 167.666 126.760 137.909 1.00 64.75 435 THR C N 1
ATOM 9931 C CA . THR C 1 462 ? 166.607 126.174 138.716 1.00 64.75 435 THR C CA 1
ATOM 9932 C C . THR C 1 462 ? 167.030 126.145 140.178 1.00 64.75 435 THR C C 1
ATOM 9933 O O . THR C 1 462 ? 168.201 125.901 140.497 1.00 64.75 435 THR C O 1
ATOM 9937 N N . LEU C 1 463 ? 166.071 126.417 141.062 1.00 67.17 436 LEU C N 1
ATOM 9938 C CA . LEU C 1 463 ? 166.326 126.611 142.481 1.00 67.17 436 LEU C CA 1
ATOM 9939 C C . LEU C 1 463 ? 165.424 125.707 143.307 1.00 67.17 436 LEU C C 1
ATOM 9940 O O . LEU C 1 463 ? 164.262 125.486 142.956 1.00 67.17 436 LEU C O 1
ATOM 9945 N N . ASN C 1 464 ? 165.967 125.190 144.406 1.00 67.12 437 ASN C N 1
ATOM 9946 C CA . ASN C 1 464 ? 165.211 124.436 145.394 1.00 67.12 437 ASN C CA 1
ATOM 9947 C C . ASN C 1 464 ? 165.454 125.048 146.764 1.00 67.12 437 ASN C C 1
ATOM 9948 O O . ASN C 1 464 ? 166.538 125.565 147.037 1.00 67.12 437 ASN C O 1
ATOM 9953 N N . MET C 1 465 ? 164.445 124.980 147.628 1.00 67.45 438 MET C N 1
ATOM 9954 C CA . MET C 1 465 ? 164.535 125.528 148.974 1.00 67.45 438 MET C CA 1
ATOM 9955 C C . MET C 1 465 ? 164.057 124.495 149.983 1.00 67.45 438 MET C C 1
ATOM 9956 O O . MET C 1 465 ? 163.056 123.813 149.751 1.00 67.45 438 MET C O 1
ATOM 9961 N N . TYR C 1 466 ? 164.768 124.380 151.101 1.00 66.00 439 TYR C N 1
ATOM 9962 C CA . TYR C 1 466 ? 164.411 123.403 152.118 1.00 66.00 439 TYR C CA 1
ATOM 9963 C C . TYR C 1 466 ? 164.822 123.934 153.484 1.00 66.00 439 TYR C C 1
ATOM 9964 O O . TYR C 1 466 ? 165.655 124.845 153.579 1.00 66.00 439 TYR C O 1
ATOM 9973 N N . PRO C 1 467 ? 164.250 123.395 154.561 1.00 61.79 440 PRO C N 1
ATOM 9974 C CA . PRO C 1 467 ? 164.609 123.859 155.905 1.00 61.79 440 PRO C CA 1
ATOM 9975 C C . PRO C 1 467 ? 166.059 123.565 156.254 1.00 61.79 440 PRO C C 1
ATOM 9976 O O . PRO C 1 467 ? 166.723 122.720 155.650 1.00 61.79 440 PRO C O 1
ATOM 9980 N N . GLY C 1 468 ? 166.544 124.287 157.262 1.00 61.13 441 GLY C N 1
ATOM 9981 C CA . GLY C 1 468 ? 167.926 124.200 157.664 1.00 61.13 441 GLY C CA 1
ATOM 9982 C C . GLY C 1 468 ? 168.192 123.031 158.584 1.00 61.13 441 GLY C C 1
ATOM 9983 O O . GLY C 1 468 ? 167.316 122.211 158.885 1.00 61.13 441 GLY C O 1
ATOM 9984 N N . PRO C 1 469 ? 169.442 122.942 159.041 1.00 61.29 442 PRO C N 1
ATOM 9985 C CA . PRO C 1 469 ? 169.849 121.786 159.857 1.00 61.29 442 PRO C CA 1
ATOM 9986 C C . PRO C 1 469 ? 169.083 121.641 161.158 1.00 61.29 442 PRO C C 1
ATOM 9987 O O . PRO C 1 469 ? 168.867 120.510 161.612 1.00 61.29 442 PRO C O 1
ATOM 9991 N N . LYS C 1 470 ? 168.669 122.745 161.779 1.00 62.37 443 LYS C N 1
ATOM 9992 C CA . LYS C 1 470 ? 168.031 122.671 163.087 1.00 62.37 443 LYS C CA 1
ATOM 9993 C C . LYS C 1 470 ? 166.599 122.157 163.024 1.00 62.37 443 LYS C C 1
ATOM 9994 O O . LYS C 1 470 ? 166.081 121.688 164.041 1.00 62.37 443 LYS C O 1
ATOM 10000 N N . GLY C 1 471 ? 165.953 122.234 161.868 1.00 63.46 444 GLY C N 1
ATOM 10001 C CA . GLY C 1 471 ? 164.641 121.657 161.670 1.00 63.46 444 GLY C CA 1
ATOM 10002 C C . GLY C 1 471 ? 164.727 120.256 161.103 1.00 63.46 444 GLY C C 1
ATOM 10003 O O . GLY C 1 471 ? 165.742 119.566 161.225 1.00 63.46 444 GLY C O 1
ATOM 10004 N N . ASP C 1 472 ? 163.636 119.830 160.474 1.00 66.40 445 ASP C N 1
ATOM 10005 C CA . ASP C 1 472 ? 163.583 118.548 159.786 1.00 66.40 445 ASP C CA 1
ATOM 10006 C C . ASP C 1 472 ? 163.154 118.762 158.342 1.00 66.40 445 ASP C C 1
ATOM 10007 O O . ASP C 1 472 ? 162.292 119.598 158.056 1.00 66.40 445 ASP C O 1
ATOM 10012 N N . ARG C 1 473 ? 163.770 118.010 157.431 1.00 68.37 446 ARG C N 1
ATOM 10013 C CA . ARG C 1 473 ? 163.513 118.177 156.008 1.00 68.37 446 ARG C CA 1
ATOM 10014 C C . ARG C 1 473 ? 162.452 117.229 155.471 1.00 68.37 446 ARG C C 1
ATOM 10015 O O . ARG C 1 473 ? 161.875 117.506 154.413 1.00 68.37 446 ARG C O 1
ATOM 10023 N N . GLN C 1 474 ? 162.184 116.121 156.164 1.00 68.77 447 GLN C N 1
ATOM 10024 C CA . GLN C 1 474 ? 161.172 115.185 155.687 1.00 68.77 447 GLN C CA 1
ATOM 10025 C C . GLN C 1 474 ? 159.775 115.794 155.747 1.00 68.77 447 GLN C C 1
ATOM 10026 O O . GLN C 1 474 ? 158.999 115.670 154.794 1.00 68.77 447 GLN C O 1
ATOM 10032 N N . ASN C 1 475 ? 159.438 116.452 156.853 1.00 66.64 448 ASN C N 1
ATOM 10033 C CA . ASN C 1 475 ? 158.105 117.003 157.055 1.00 66.64 448 ASN C CA 1
ATOM 10034 C C . ASN C 1 475 ? 158.005 118.482 156.711 1.00 66.64 448 ASN C C 1
ATOM 10035 O O . ASN C 1 475 ? 156.909 119.045 156.796 1.00 66.64 448 ASN C O 1
ATOM 10040 N N . TYR C 1 476 ? 159.112 119.123 156.336 1.00 64.23 449 TYR C N 1
ATOM 10041 C CA . TYR C 1 476 ? 159.129 120.534 155.952 1.00 64.23 449 TYR C CA 1
ATOM 10042 C C . TYR C 1 476 ? 158.590 121.423 157.077 1.00 64.23 449 TYR C C 1
ATOM 10043 O O . TYR C 1 476 ? 157.617 122.160 156.916 1.00 64.23 449 TYR C O 1
ATOM 10052 N N . GLU C 1 477 ? 159.250 121.341 158.231 1.00 62.93 450 GLU C N 1
ATOM 10053 C CA . GLU C 1 477 ? 158.883 122.124 159.402 1.00 62.93 450 GLU C CA 1
ATOM 10054 C C . GLU C 1 477 ? 160.139 122.703 160.035 1.00 62.93 450 GLU C C 1
ATOM 10055 O O . GLU C 1 477 ? 161.236 122.161 159.880 1.00 62.93 450 GLU C O 1
ATOM 10061 N N . GLY C 1 478 ? 159.971 123.808 160.756 1.00 59.96 451 GLY C N 1
ATOM 10062 C CA . GLY C 1 478 ? 161.085 124.444 161.433 1.00 59.96 451 GLY C CA 1
ATOM 10063 C C . GLY C 1 478 ? 161.847 125.413 160.557 1.00 59.96 451 GLY C C 1
ATOM 10064 O O . GLY C 1 478 ? 163.053 125.257 160.352 1.00 59.96 451 GLY C O 1
ATOM 10065 N N . LEU C 1 479 ? 161.154 126.424 160.035 1.00 59.37 452 LEU C N 1
ATOM 10066 C CA . LEU C 1 479 ? 161.714 127.325 159.038 1.00 59.37 452 LEU C CA 1
ATOM 10067 C C . LEU C 1 479 ? 162.026 128.716 159.580 1.00 59.37 452 LEU C C 1
ATOM 10068 O O . LEU C 1 479 ? 162.310 129.621 158.790 1.00 59.37 452 LEU C O 1
ATOM 10073 N N . GLY C 1 480 ? 161.986 128.918 160.895 1.00 59.35 453 GLY C N 1
ATOM 10074 C CA . GLY C 1 480 ? 162.219 130.246 161.430 1.00 59.35 453 GLY C CA 1
ATOM 10075 C C . GLY C 1 480 ? 162.578 130.233 162.896 1.00 59.35 453 GLY C C 1
ATOM 10076 O O . GLY C 1 480 ? 162.304 129.270 163.618 1.00 59.35 453 GLY C O 1
ATOM 10077 N N . GLN C 1 481 ? 163.183 131.335 163.338 1.00 59.85 454 GLN C N 1
ATOM 10078 C CA . GLN C 1 481 ? 163.586 131.471 164.728 1.00 59.85 454 GLN C CA 1
ATOM 10079 C C . GLN C 1 481 ? 163.523 132.935 165.136 1.00 59.85 454 GLN C C 1
ATOM 10080 O O . GLN C 1 481 ? 163.414 133.833 164.298 1.00 59.85 454 GLN C O 1
ATOM 10086 N N . ILE C 1 482 ? 163.566 133.160 166.446 1.00 57.93 455 ILE C N 1
ATOM 10087 C CA . ILE C 1 482 ? 163.526 134.495 167.030 1.00 57.93 455 ILE C CA 1
ATOM 10088 C C . ILE C 1 482 ? 164.684 134.630 168.010 1.00 57.93 455 ILE C C 1
ATOM 10089 O O . ILE C 1 482 ? 164.978 133.703 168.780 1.00 57.93 455 ILE C O 1
ATOM 10094 N N . LYS C 1 483 ? 165.359 135.782 167.962 1.00 59.02 456 LYS C N 1
ATOM 10095 C CA . LYS C 1 483 ? 166.624 135.970 168.658 1.00 59.02 456 LYS C CA 1
ATOM 10096 C C . LYS C 1 483 ? 166.691 137.332 169.336 1.00 59.02 456 LYS C C 1
ATOM 10097 O O . LYS C 1 483 ? 166.044 138.299 168.913 1.00 59.02 456 LYS C O 1
ATOM 10103 N N . ALA C 1 484 ? 167.497 137.384 170.397 1.00 58.77 457 ALA C N 1
ATOM 10104 C CA . ALA C 1 484 ? 167.875 138.608 171.090 1.00 58.77 457 ALA C CA 1
ATOM 10105 C C . ALA C 1 484 ? 169.382 138.781 170.968 1.00 58.77 457 ALA C C 1
ATOM 10106 O O . ALA C 1 484 ? 170.138 137.832 171.196 1.00 58.77 457 ALA C O 1
ATOM 10108 N N . TYR C 1 485 ? 169.814 139.990 170.617 1.00 58.84 458 TYR C N 1
ATOM 10109 C CA . TYR C 1 485 ? 171.175 140.238 170.166 1.00 58.84 458 TYR C CA 1
ATOM 10110 C C . TYR C 1 485 ? 171.739 141.476 170.851 1.00 58.84 458 TYR C C 1
ATOM 10111 O O . TYR C 1 485 ? 171.006 142.417 171.165 1.00 58.84 458 TYR C O 1
ATOM 10120 N N . ASN C 1 486 ? 173.049 141.465 171.086 1.00 58.18 459 ASN C N 1
ATOM 10121 C CA . ASN C 1 486 ? 173.776 142.622 171.595 1.00 58.18 459 ASN C CA 1
ATOM 10122 C C . ASN C 1 486 ? 174.787 143.067 170.548 1.00 58.18 459 ASN C C 1
ATOM 10123 O O . ASN C 1 486 ? 175.600 142.261 170.084 1.00 58.18 459 ASN C O 1
ATOM 10128 N N . ALA C 1 487 ? 174.742 144.351 170.188 1.00 59.00 460 ALA C N 1
ATOM 10129 C CA . ALA C 1 487 ? 175.500 144.824 169.033 1.00 59.00 460 ALA C CA 1
ATOM 10130 C C . ALA C 1 487 ? 176.996 144.881 169.315 1.00 59.00 460 ALA C C 1
ATOM 10131 O O . ALA C 1 487 ? 177.805 144.484 168.469 1.00 59.00 460 ALA C O 1
ATOM 10133 N N . ILE C 1 488 ? 177.386 145.373 170.490 1.00 58.33 461 ILE C N 1
ATOM 10134 C CA . ILE C 1 488 ? 178.801 145.626 170.752 1.00 58.33 461 ILE C CA 1
ATOM 10135 C C . ILE C 1 488 ? 179.546 144.319 170.998 1.00 58.33 461 ILE C C 1
ATOM 10136 O O . ILE C 1 488 ? 180.531 144.009 170.318 1.00 58.33 461 ILE C O 1
ATOM 10141 N N . THR C 1 489 ? 179.090 143.534 171.977 1.00 57.59 462 THR C N 1
ATOM 10142 C CA . THR C 1 489 ? 179.802 142.306 172.318 1.00 57.59 462 THR C CA 1
ATOM 10143 C C . THR C 1 489 ? 179.567 141.214 171.281 1.00 57.59 462 THR C C 1
ATOM 10144 O O . THR C 1 489 ? 180.497 140.487 170.918 1.00 57.59 462 THR C O 1
ATOM 10148 N N . GLY C 1 490 ? 178.338 141.082 170.794 1.00 58.40 463 GLY C N 1
ATOM 10149 C CA . GLY C 1 490 ? 178.015 140.087 169.795 1.00 58.40 463 GLY C CA 1
ATOM 10150 C C . GLY C 1 490 ? 177.381 138.811 170.303 1.00 58.40 463 GLY C C 1
ATOM 10151 O O . GLY C 1 490 ? 177.263 137.855 169.530 1.00 58.40 463 GLY C O 1
ATOM 10152 N N . ASP C 1 491 ? 176.971 138.761 171.565 1.00 60.17 464 ASP C N 1
ATOM 10153 C CA . ASP C 1 491 ? 176.380 137.559 172.131 1.00 60.17 464 ASP C CA 1
ATOM 10154 C C . ASP C 1 491 ? 174.871 137.528 171.910 1.00 60.17 464 ASP C C 1
ATOM 10155 O O . ASP C 1 491 ? 174.231 138.548 171.645 1.00 60.17 464 ASP C O 1
ATOM 10160 N N . TYR C 1 492 ? 174.308 136.329 172.025 1.00 60.39 465 TYR C N 1
ATOM 10161 C CA . TYR C 1 492 ? 172.870 136.107 171.959 1.00 60.39 465 TYR C CA 1
ATOM 10162 C C . TYR C 1 492 ? 172.386 135.669 173.333 1.00 60.39 465 TYR C C 1
ATOM 10163 O O . TYR C 1 492 ? 172.876 134.674 173.877 1.00 60.39 465 TYR C O 1
ATOM 10172 N N . LYS C 1 493 ? 171.427 136.409 173.893 1.00 58.95 466 LYS C N 1
ATOM 10173 C CA . LYS C 1 493 ? 170.934 136.077 175.224 1.00 58.95 466 LYS C CA 1
ATOM 10174 C C . LYS C 1 493 ? 170.036 134.846 175.197 1.00 58.95 466 LYS C C 1
ATOM 10175 O O . LYS C 1 493 ? 170.139 133.980 176.073 1.00 58.95 466 LYS C O 1
ATOM 10181 N N . TRP C 1 494 ? 169.151 134.745 174.206 1.00 58.26 467 TRP C N 1
ATOM 10182 C CA . TRP C 1 494 ? 168.323 133.556 174.066 1.00 58.26 467 TRP C CA 1
ATOM 10183 C C . TRP C 1 494 ? 167.971 133.340 172.602 1.00 58.26 467 TRP C C 1
ATOM 10184 O O . TRP C 1 494 ? 168.121 134.231 171.763 1.00 58.26 467 TRP C O 1
ATOM 10195 N N . GLU C 1 495 ? 167.500 132.129 172.313 1.00 60.06 468 GLU C N 1
ATOM 10196 C CA . GLU C 1 495 ? 167.250 131.651 170.960 1.00 60.06 468 GLU C CA 1
ATOM 10197 C C . GLU C 1 495 ? 166.018 130.763 170.992 1.00 60.06 468 GLU C C 1
ATOM 10198 O O . GLU C 1 495 ? 165.953 129.843 171.812 1.00 60.06 468 GLU C O 1
ATOM 10204 N N . LYS C 1 496 ? 165.044 131.012 170.114 1.00 57.86 469 LYS C N 1
ATOM 10205 C CA . LYS C 1 496 ? 163.860 130.161 170.103 1.00 57.86 469 LYS C CA 1
ATOM 10206 C C . LYS C 1 496 ? 163.470 129.812 168.675 1.00 57.86 469 LYS C C 1
ATOM 10207 O O . LYS C 1 496 ? 163.673 130.602 167.753 1.00 57.86 469 LYS C O 1
ATOM 10213 N N . MET C 1 497 ? 162.896 128.623 168.505 1.00 57.56 470 MET C N 1
ATOM 10214 C CA . MET C 1 497 ? 162.488 128.100 167.208 1.00 57.56 470 MET C CA 1
ATOM 10215 C C . MET C 1 497 ? 160.993 128.299 166.984 1.00 57.56 470 MET C C 1
ATOM 10216 O O . MET C 1 497 ? 160.223 128.517 167.921 1.00 57.56 470 MET C O 1
ATOM 10221 N N . GLU C 1 498 ? 160.585 128.210 165.717 1.00 57.29 471 GLU C N 1
ATOM 10222 C CA . GLU C 1 498 ? 159.185 128.329 165.343 1.00 57.29 471 GLU C CA 1
ATOM 10223 C C . GLU C 1 498 ? 158.890 127.380 164.192 1.00 57.29 471 GLU C C 1
ATOM 10224 O O . GLU C 1 498 ? 159.789 126.959 163.461 1.00 57.29 471 GLU C O 1
ATOM 10230 N N . ARG C 1 499 ? 157.607 127.045 164.039 1.00 55.86 472 ARG C N 1
ATOM 10231 C CA . ARG C 1 499 ? 157.206 126.108 162.995 1.00 55.86 472 ARG C CA 1
ATOM 10232 C C . ARG C 1 499 ? 157.418 126.693 161.606 1.00 55.86 472 ARG C C 1
ATOM 10233 O O . ARG C 1 499 ? 157.958 126.022 160.720 1.00 55.86 472 ARG C O 1
ATOM 10241 N N . PHE C 1 500 ? 157.007 127.938 161.397 1.00 55.94 473 PHE C N 1
ATOM 10242 C CA . PHE C 1 500 ? 157.156 128.610 160.117 1.00 55.94 473 PHE C CA 1
ATOM 10243 C C . PHE C 1 500 ? 157.965 129.887 160.298 1.00 55.94 473 PHE C C 1
ATOM 10244 O O . PHE C 1 500 ? 158.203 130.353 161.415 1.00 55.94 473 PHE C O 1
ATOM 10252 N N . ALA C 1 501 ? 158.391 130.446 159.172 1.00 58.34 474 ALA C N 1
ATOM 10253 C CA . ALA C 1 501 ? 159.288 131.591 159.189 1.00 58.34 474 ALA C CA 1
ATOM 10254 C C . ALA C 1 501 ? 158.599 132.825 159.755 1.00 58.34 474 ALA C C 1
ATOM 10255 O O . ALA C 1 501 ? 157.449 133.124 159.422 1.00 58.34 474 ALA C O 1
ATOM 10257 N N . VAL C 1 502 ? 159.312 133.546 160.615 1.00 59.23 475 VAL C N 1
ATOM 10258 C CA . VAL C 1 502 ? 158.802 134.794 161.171 1.00 59.23 475 VAL C CA 1
ATOM 10259 C C . VAL C 1 502 ? 158.887 135.872 160.101 1.00 59.23 475 VAL C C 1
ATOM 10260 O O . VAL C 1 502 ? 159.883 135.971 159.376 1.00 59.23 475 VAL C O 1
ATOM 10264 N N . TRP C 1 503 ? 157.839 136.681 159.998 1.00 60.03 476 TRP C N 1
ATOM 10265 C CA . TRP C 1 503 ? 157.659 137.560 158.848 1.00 60.03 476 TRP C CA 1
ATOM 10266 C C . TRP C 1 503 ? 156.801 138.735 159.293 1.00 60.03 476 TRP C C 1
ATOM 10267 O O . TRP C 1 503 ? 155.608 138.560 159.559 1.00 60.03 476 TRP C O 1
ATOM 10278 N N . GLY C 1 504 ? 157.396 139.921 159.378 1.00 56.53 477 GLY C N 1
ATOM 10279 C CA . GLY C 1 504 ? 156.641 141.096 159.765 1.00 56.53 477 GLY C CA 1
ATOM 10280 C C . GLY C 1 504 ? 157.279 141.961 160.832 1.00 56.53 477 GLY C C 1
ATOM 10281 O O . GLY C 1 504 ? 157.165 143.188 160.777 1.00 56.53 477 GLY C O 1
ATOM 10282 N N . GLY C 1 505 ? 157.946 141.355 161.803 1.00 55.63 478 GLY C N 1
ATOM 10283 C CA . GLY C 1 505 ? 158.673 142.099 162.811 1.00 55.63 478 GLY C CA 1
ATOM 10284 C C . GLY C 1 505 ? 158.177 141.804 164.211 1.00 55.63 478 GLY C C 1
ATOM 10285 O O . GLY C 1 505 ? 157.341 140.926 164.439 1.00 55.63 478 GLY C O 1
ATOM 10286 N N . THR C 1 506 ? 158.714 142.564 165.165 1.00 54.48 479 THR C N 1
ATOM 10287 C CA . THR C 1 506 ? 158.433 142.392 166.582 1.00 54.48 479 THR C CA 1
ATOM 10288 C C . THR C 1 506 ? 158.186 143.752 167.221 1.00 54.48 479 THR C C 1
ATOM 10289 O O . THR C 1 506 ? 158.515 144.794 166.652 1.00 54.48 479 THR C O 1
ATOM 10293 N N . MET C 1 507 ? 157.599 143.736 168.418 1.00 54.97 480 MET C N 1
ATOM 10294 C CA . MET C 1 507 ? 157.373 144.968 169.166 1.00 54.97 480 MET C CA 1
ATOM 10295 C C . MET C 1 507 ? 157.640 144.715 170.642 1.00 54.97 480 MET C C 1
ATOM 10296 O O . MET C 1 507 ? 157.026 143.829 171.240 1.00 54.97 480 MET C O 1
ATOM 10301 N N . ALA C 1 508 ? 158.545 145.491 171.227 1.00 54.04 481 ALA C N 1
ATOM 10302 C CA . ALA C 1 508 ? 158.951 145.316 172.613 1.00 54.04 481 ALA C CA 1
ATOM 10303 C C . ALA C 1 508 ? 158.319 146.386 173.493 1.00 54.04 481 ALA C C 1
ATOM 10304 O O . ALA C 1 508 ? 158.104 147.520 173.059 1.00 54.04 481 ALA C O 1
ATOM 10306 N N . THR C 1 509 ? 158.020 146.018 174.737 1.00 55.74 482 THR C N 1
ATOM 10307 C CA . THR C 1 509 ? 157.400 146.938 175.680 1.00 55.74 482 THR C CA 1
ATOM 10308 C C . THR C 1 509 ? 158.215 146.989 176.965 1.00 55.74 482 THR C C 1
ATOM 10309 O O . THR C 1 509 ? 159.095 146.159 177.207 1.00 55.74 482 THR C O 1
ATOM 10313 N N . ALA C 1 510 ? 157.912 147.987 177.794 1.00 54.71 483 ALA C N 1
ATOM 10314 C CA . ALA C 1 510 ? 158.591 148.181 179.069 1.00 54.71 483 ALA C CA 1
ATOM 10315 C C . ALA C 1 510 ? 157.995 147.343 180.188 1.00 54.71 483 ALA C C 1
ATOM 10316 O O . ALA C 1 510 ? 158.466 147.433 181.326 1.00 54.71 483 ALA C O 1
ATOM 10318 N N . GLY C 1 511 ? 156.973 146.545 179.898 1.00 56.22 484 GLY C N 1
ATOM 10319 C CA . GLY C 1 511 ? 156.418 145.624 180.866 1.00 56.22 484 GLY C CA 1
ATOM 10320 C C . GLY C 1 511 ? 157.073 144.264 180.761 1.00 56.22 484 GLY C C 1
ATOM 10321 O O . GLY C 1 511 ? 156.511 143.256 181.200 1.00 56.22 484 GLY C O 1
ATOM 10322 N N . ASP C 1 512 ? 158.260 144.237 180.154 1.00 57.66 485 ASP C N 1
ATOM 10323 C CA . ASP C 1 512 ? 159.063 143.026 179.986 1.00 57.66 485 ASP C CA 1
ATOM 10324 C C . ASP C 1 512 ? 158.349 142.014 179.089 1.00 57.66 485 ASP C C 1
ATOM 10325 O O . ASP C 1 512 ? 158.130 140.859 179.456 1.00 57.66 485 ASP C O 1
ATOM 10330 N N . LEU C 1 513 ? 157.989 142.470 177.890 1.00 55.02 486 LEU C N 1
ATOM 10331 C CA . LEU C 1 513 ? 157.288 141.632 176.930 1.00 55.02 486 LEU C CA 1
ATOM 10332 C C . LEU C 1 513 ? 157.746 141.953 175.514 1.00 55.02 486 LEU C C 1
ATOM 10333 O O . LEU C 1 513 ? 158.083 143.097 175.190 1.00 55.02 486 LEU C O 1
ATOM 10338 N N . VAL C 1 514 ? 157.749 140.918 174.676 1.00 53.71 487 VAL C N 1
ATOM 10339 C CA . VAL C 1 514 ? 158.013 141.034 173.246 1.00 53.71 487 VAL C CA 1
ATOM 10340 C C . VAL C 1 514 ? 156.860 140.367 172.508 1.00 53.71 487 VAL C C 1
ATOM 10341 O O . VAL C 1 514 ? 156.593 139.178 172.720 1.00 53.71 487 VAL C O 1
ATOM 10345 N N . PHE C 1 515 ? 156.181 141.124 171.652 1.00 52.13 488 PHE C N 1
ATOM 10346 C CA . PHE C 1 515 ? 155.033 140.646 170.897 1.00 52.13 488 PHE C CA 1
ATOM 10347 C C . PHE C 1 515 ? 155.431 140.392 169.450 1.00 52.13 488 PHE C C 1
ATOM 10348 O O . PHE C 1 515 ? 156.190 141.171 168.862 1.00 52.13 488 PHE C O 1
ATOM 10356 N N . TYR C 1 516 ? 154.907 139.309 168.875 1.00 52.49 489 TYR C N 1
ATOM 10357 C CA . TYR C 1 516 ? 155.096 139.073 167.448 1.00 52.49 489 TYR C CA 1
ATOM 10358 C C . TYR C 1 516 ? 154.001 138.157 166.915 1.00 52.49 489 TYR C C 1
ATOM 10359 O O . TYR C 1 516 ? 153.384 137.388 167.658 1.00 52.49 489 TYR C O 1
ATOM 10368 N N . GLY C 1 517 ? 153.783 138.245 165.605 1.00 51.50 490 GLY C N 1
ATOM 10369 C CA . GLY C 1 517 ? 152.797 137.430 164.922 1.00 51.50 490 GLY C CA 1
ATOM 10370 C C . GLY C 1 517 ? 153.412 136.339 164.069 1.00 51.50 490 GLY C C 1
ATOM 10371 O O . GLY C 1 517 ? 154.576 136.438 163.672 1.00 51.50 490 GLY C O 1
ATOM 10372 N N . THR C 1 518 ? 152.638 135.298 163.772 1.00 52.91 491 THR C N 1
ATOM 10373 C CA . THR C 1 518 ? 153.140 134.118 163.083 1.00 52.91 491 THR C CA 1
ATOM 10374 C C . THR C 1 518 ? 152.260 133.815 161.877 1.00 52.91 491 THR C C 1
ATOM 10375 O O . THR C 1 518 ? 151.060 134.098 161.879 1.00 52.91 491 THR C O 1
ATOM 10379 N N . LEU C 1 519 ? 152.872 133.236 160.839 1.00 52.68 492 LEU C N 1
ATOM 10380 C CA . LEU C 1 519 ? 152.142 132.843 159.639 1.00 52.68 492 LEU C CA 1
ATOM 10381 C C . LEU C 1 519 ? 151.124 131.740 159.895 1.00 52.68 492 LEU C C 1
ATOM 10382 O O . LEU C 1 519 ? 150.259 131.516 159.043 1.00 52.68 492 LEU C O 1
ATOM 10387 N N . ASP C 1 520 ? 151.208 131.044 161.030 1.00 54.36 493 ASP C N 1
ATOM 10388 C CA . ASP C 1 520 ? 150.214 130.042 161.393 1.00 54.36 493 ASP C CA 1
ATOM 10389 C C . ASP C 1 520 ? 148.878 130.650 161.791 1.00 54.36 493 ASP C C 1
ATOM 10390 O O . ASP C 1 520 ? 147.896 129.912 161.917 1.00 54.36 493 ASP C O 1
ATOM 10395 N N . GLY C 1 521 ? 148.816 131.960 162.001 1.00 52.94 494 GLY C N 1
ATOM 10396 C CA . GLY C 1 521 ? 147.605 132.591 162.480 1.00 52.94 494 GLY C CA 1
ATOM 10397 C C . GLY C 1 521 ? 147.604 132.737 163.985 1.00 52.94 494 GLY C C 1
ATOM 10398 O O . GLY C 1 521 ? 146.596 132.464 164.643 1.00 52.94 494 GLY C O 1
ATOM 10399 N N . TYR C 1 522 ? 148.731 133.170 164.542 1.00 52.41 495 TYR C N 1
ATOM 10400 C CA . TYR C 1 522 ? 148.893 133.305 165.979 1.00 52.41 495 TYR C CA 1
ATOM 10401 C C . TYR C 1 522 ? 149.524 134.649 166.308 1.00 52.41 495 TYR C C 1
ATOM 10402 O O . TYR C 1 522 ? 150.336 135.179 165.545 1.00 52.41 495 TYR C O 1
ATOM 10411 N N . LEU C 1 523 ? 149.133 135.197 167.454 1.00 50.27 496 LEU C N 1
ATOM 10412 C CA . LEU C 1 523 ? 149.818 136.324 168.072 1.00 50.27 496 LEU C CA 1
ATOM 10413 C C . LEU C 1 523 ? 150.374 135.859 169.408 1.00 50.27 496 LEU C C 1
ATOM 10414 O O . LEU C 1 523 ? 149.628 135.325 170.237 1.00 50.27 496 LEU C O 1
ATOM 10419 N N . LYS C 1 524 ? 151.677 136.050 169.615 1.00 52.36 497 LYS C N 1
ATOM 10420 C CA . LYS C 1 524 ? 152.361 135.510 170.779 1.00 52.36 497 LYS C CA 1
ATOM 10421 C C . LYS C 1 524 ? 153.124 136.604 171.510 1.00 52.36 497 LYS C C 1
ATOM 10422 O O . LYS C 1 524 ? 153.598 137.575 170.905 1.00 52.36 497 LYS C O 1
ATOM 10428 N N . ALA C 1 525 ? 153.238 136.424 172.826 1.00 52.17 498 ALA C N 1
ATOM 10429 C CA . ALA C 1 525 ? 154.014 137.307 173.687 1.00 52.17 498 ALA C CA 1
ATOM 10430 C C . ALA C 1 525 ? 155.009 136.478 174.484 1.00 52.17 498 ALA C C 1
ATOM 10431 O O . ALA C 1 525 ? 154.640 135.452 175.063 1.00 52.17 498 ALA C O 1
ATOM 10433 N N . ARG C 1 526 ? 156.262 136.924 174.517 1.00 55.23 499 ARG C N 1
ATOM 10434 C CA . ARG C 1 526 ? 157.330 136.227 175.218 1.00 55.23 499 ARG C CA 1
ATOM 10435 C C . ARG C 1 526 ? 158.012 137.153 176.216 1.00 55.23 499 ARG C C 1
ATOM 10436 O O . ARG C 1 526 ? 157.973 138.380 176.092 1.00 55.23 499 ARG C O 1
ATOM 10444 N N . ASP C 1 527 ? 158.642 136.539 177.213 1.00 59.69 500 ASP C N 1
ATOM 10445 C CA . ASP C 1 527 ? 159.399 137.280 178.210 1.00 59.69 500 ASP C CA 1
ATOM 10446 C C . ASP C 1 527 ? 160.676 137.847 177.601 1.00 59.69 500 ASP C C 1
ATOM 10447 O O . ASP C 1 527 ? 161.294 137.244 176.720 1.00 59.69 500 ASP C O 1
ATOM 10452 N N . SER C 1 528 ? 161.071 139.023 178.083 1.00 60.02 501 SER C N 1
ATOM 10453 C CA . SER C 1 528 ? 162.201 139.746 177.519 1.00 60.02 501 SER C CA 1
ATOM 10454 C C . SER C 1 528 ? 163.536 139.379 178.152 1.00 60.02 501 SER C C 1
ATOM 10455 O O . SER C 1 528 ? 164.569 139.894 177.714 1.00 60.02 501 SER C O 1
ATOM 10458 N N . ASP C 1 529 ? 163.546 138.510 179.162 1.00 61.96 502 ASP C N 1
ATOM 10459 C CA . ASP C 1 529 ? 164.782 138.121 179.835 1.00 61.96 502 ASP C CA 1
ATOM 10460 C C . ASP C 1 529 ? 165.209 136.701 179.478 1.00 61.96 502 ASP C C 1
ATOM 10461 O O . ASP C 1 529 ? 166.340 136.482 179.036 1.00 61.96 502 ASP C O 1
ATOM 10466 N N . THR C 1 530 ? 164.320 135.726 179.663 1.00 60.46 503 THR C N 1
ATOM 10467 C CA . THR C 1 530 ? 164.629 134.326 179.400 1.00 60.46 503 THR C CA 1
ATOM 10468 C C . THR C 1 530 ? 164.066 133.826 178.079 1.00 60.46 503 THR C C 1
ATOM 10469 O O . THR C 1 530 ? 164.718 133.032 177.397 1.00 60.46 503 THR C O 1
ATOM 10473 N N . GLY C 1 531 ? 162.871 134.267 177.699 1.00 59.39 504 GLY C N 1
ATOM 10474 C CA . GLY C 1 531 ? 162.260 133.860 176.454 1.00 59.39 504 GLY C CA 1
ATOM 10475 C C . GLY C 1 531 ? 161.111 132.883 176.570 1.00 59.39 504 GLY C C 1
ATOM 10476 O O . GLY C 1 531 ? 160.662 132.364 175.542 1.00 59.39 504 GLY C O 1
ATOM 10477 N N . ASP C 1 532 ? 160.623 132.610 177.776 1.00 60.40 505 ASP C N 1
ATOM 10478 C CA . ASP C 1 532 ? 159.518 131.676 177.942 1.00 60.40 505 ASP C CA 1
ATOM 10479 C C . ASP C 1 532 ? 158.242 132.238 177.330 1.00 60.40 505 ASP C C 1
ATOM 10480 O O . ASP C 1 532 ? 157.945 133.429 177.452 1.00 60.40 505 ASP C O 1
ATOM 10485 N N . LEU C 1 533 ? 157.486 131.369 176.665 1.00 56.07 506 LEU C N 1
ATOM 10486 C CA . LEU C 1 533 ? 156.224 131.770 176.062 1.00 56.07 506 LEU C CA 1
ATOM 10487 C C . LEU C 1 533 ? 155.157 131.885 177.140 1.00 56.07 506 LEU C C 1
ATOM 10488 O O . LEU C 1 533 ? 154.963 130.959 177.934 1.00 56.07 506 LEU C O 1
ATOM 10493 N N . LEU C 1 534 ? 154.463 133.021 177.167 1.00 54.29 507 LEU C N 1
ATOM 10494 C CA . LEU C 1 534 ? 153.486 133.304 178.209 1.00 54.29 507 LEU C CA 1
ATOM 10495 C C . LEU C 1 534 ? 152.054 133.402 177.710 1.00 54.29 507 LEU C C 1
ATOM 10496 O O . LEU C 1 534 ? 151.135 133.073 178.458 1.00 54.29 507 LEU C O 1
ATOM 10501 N N . TRP C 1 535 ? 151.837 133.843 176.474 1.00 51.54 508 TRP C N 1
ATOM 10502 C CA . TRP C 1 535 ? 150.483 134.061 175.989 1.00 51.54 508 TRP C CA 1
ATOM 10503 C C . TRP C 1 535 ? 150.449 133.895 174.478 1.00 51.54 508 TRP C C 1
ATOM 10504 O O . TRP C 1 535 ? 151.354 134.358 173.774 1.00 51.54 508 TRP C O 1
ATOM 10515 N N . LYS C 1 536 ? 149.389 133.250 173.993 1.00 52.12 509 LYS C N 1
ATOM 10516 C CA . LYS C 1 536 ? 149.199 132.982 172.576 1.00 52.12 509 LYS C CA 1
ATOM 10517 C C . LYS C 1 536 ? 147.713 133.038 172.251 1.00 52.12 509 LYS C C 1
ATOM 10518 O O . LYS C 1 536 ? 146.889 132.523 173.010 1.00 52.12 509 LYS C O 1
ATOM 10524 N N . PHE C 1 537 ? 147.377 133.665 171.124 1.00 49.03 510 PHE C N 1
ATOM 10525 C CA . PHE C 1 537 ? 145.994 133.744 170.674 1.00 49.03 510 PHE C CA 1
ATOM 10526 C C . PHE C 1 537 ? 145.917 133.433 169.186 1.00 49.03 510 PHE C C 1
ATOM 10527 O O . PHE C 1 537 ? 146.876 133.649 168.441 1.00 49.03 510 PHE C O 1
ATOM 10535 N N . LYS C 1 538 ? 144.755 132.937 168.762 1.00 49.40 511 LYS C N 1
ATOM 10536 C CA . LYS C 1 538 ? 144.526 132.484 167.393 1.00 49.40 511 LYS C CA 1
ATOM 10537 C C . LYS C 1 538 ? 143.731 133.542 166.633 1.00 49.40 511 LYS C C 1
ATOM 10538 O O . LYS C 1 538 ? 142.553 133.769 166.923 1.00 49.40 511 LYS C O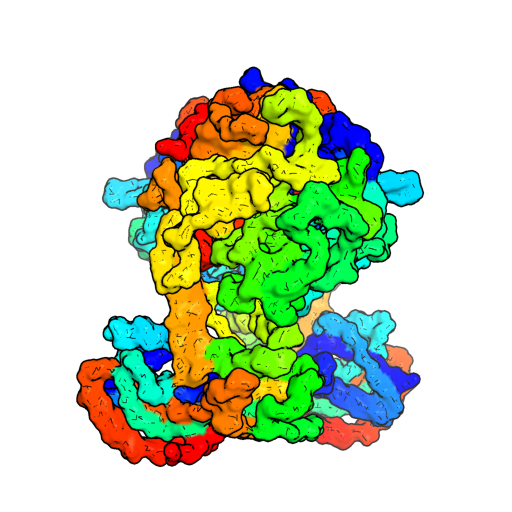 1
ATOM 10544 N N . ILE C 1 539 ? 144.374 134.181 165.660 1.00 49.88 512 ILE C N 1
ATOM 10545 C CA . ILE C 1 539 ? 143.735 135.195 164.822 1.00 49.88 512 ILE C CA 1
ATOM 10546 C C . ILE C 1 539 ? 143.216 134.517 163.557 1.00 49.88 512 ILE C C 1
ATOM 10547 O O . ILE C 1 539 ? 143.658 133.404 163.239 1.00 49.88 512 ILE C O 1
ATOM 10552 N N . PRO C 1 540 ? 142.277 135.126 162.819 1.00 50.64 513 PRO C N 1
ATOM 10553 C CA . PRO C 1 540 ? 141.672 134.410 161.680 1.00 50.64 513 PRO C CA 1
ATOM 10554 C C . PRO C 1 540 ? 142.662 133.937 160.628 1.00 50.64 513 PRO C C 1
ATOM 10555 O O . PRO C 1 540 ? 142.481 132.849 160.068 1.00 50.64 513 PRO C O 1
ATOM 10559 N N . SER C 1 541 ? 143.700 134.716 160.336 1.00 52.41 514 SER C N 1
ATOM 10560 C CA . SER C 1 541 ? 144.662 134.364 159.302 1.00 52.41 514 SER C CA 1
ATOM 10561 C C . SER C 1 541 ? 146.049 134.804 159.748 1.00 52.41 514 SER C C 1
ATOM 10562 O O . SER C 1 541 ? 146.213 135.463 160.779 1.00 52.41 514 SER C O 1
ATOM 10565 N N . GLY C 1 542 ? 147.056 134.435 158.962 1.00 53.08 515 GLY C N 1
ATOM 10566 C CA . GLY C 1 542 ? 148.419 134.770 159.309 1.00 53.08 515 GLY C CA 1
ATOM 10567 C C . GLY C 1 542 ? 148.699 136.255 159.197 1.00 53.08 515 GLY C C 1
ATOM 10568 O O . GLY C 1 542 ? 147.981 137.011 158.544 1.00 53.08 515 GLY C O 1
ATOM 10569 N N . ALA C 1 543 ? 149.775 136.676 159.855 1.00 53.82 516 ALA C N 1
ATOM 10570 C CA . ALA C 1 543 ? 150.158 138.078 159.928 1.00 53.82 516 ALA C CA 1
ATOM 10571 C C . ALA C 1 543 ? 151.532 138.272 159.307 1.00 53.82 516 ALA C C 1
ATOM 10572 O O . ALA C 1 543 ? 152.458 137.503 159.585 1.00 53.82 516 ALA C O 1
ATOM 10574 N N . ILE C 1 544 ? 151.661 139.297 158.468 1.00 53.25 517 ILE C N 1
ATOM 10575 C CA . ILE C 1 544 ? 152.948 139.664 157.888 1.00 53.25 517 ILE C CA 1
ATOM 10576 C C . ILE C 1 544 ? 153.240 141.124 158.207 1.00 53.25 517 ILE C C 1
ATOM 10577 O O . ILE C 1 544 ? 153.991 141.791 157.488 1.00 53.25 517 ILE C O 1
ATOM 10582 N N . GLY C 1 545 ? 152.650 141.625 159.289 1.00 54.11 518 GLY C N 1
ATOM 10583 C CA . GLY C 1 545 ? 152.930 142.963 159.773 1.00 54.11 518 GLY C CA 1
ATOM 10584 C C . GLY C 1 545 ? 153.510 142.945 161.172 1.00 54.11 518 GLY C C 1
ATOM 10585 O O . GLY C 1 545 ? 153.989 141.903 161.630 1.00 54.11 518 GLY C O 1
ATOM 10586 N N . TYR C 1 546 ? 153.480 144.079 161.866 1.00 53.59 519 TYR C N 1
ATOM 10587 C CA . TYR C 1 546 ? 153.994 144.144 163.223 1.00 53.59 519 TYR C CA 1
ATOM 10588 C C . TYR C 1 546 ? 152.978 144.804 164.143 1.00 53.59 519 TYR C C 1
ATOM 10589 O O . TYR C 1 546 ? 152.246 145.705 163.723 1.00 53.59 519 TYR C O 1
ATOM 10598 N N . PRO C 1 547 ? 152.912 144.373 165.400 1.00 51.65 520 PRO C N 1
ATOM 10599 C CA . PRO C 1 547 ? 151.887 144.893 166.309 1.00 51.65 520 PRO C CA 1
ATOM 10600 C C . PRO C 1 547 ? 152.187 146.316 166.750 1.00 51.65 520 PRO C C 1
ATOM 10601 O O . PRO C 1 547 ? 153.326 146.784 166.714 1.00 51.65 520 PRO C O 1
ATOM 10605 N N . MET C 1 548 ? 151.133 147.009 167.179 1.00 51.21 521 MET C N 1
ATOM 10606 C CA . MET C 1 548 ? 151.289 148.355 167.712 1.00 51.21 521 MET C CA 1
ATOM 10607 C C . MET C 1 548 ? 150.469 148.486 168.988 1.00 51.21 521 MET C C 1
ATOM 10608 O O . MET C 1 548 ? 149.515 147.741 169.212 1.00 51.21 521 MET C O 1
ATOM 10613 N N . THR C 1 549 ? 150.862 149.432 169.839 1.00 49.87 522 THR C N 1
ATOM 10614 C CA . THR C 1 549 ? 150.207 149.633 171.124 1.00 49.87 522 THR C CA 1
ATOM 10615 C C . THR C 1 549 ? 149.914 151.110 171.344 1.00 49.87 522 THR C C 1
ATOM 10616 O O . THR C 1 549 ? 150.616 151.984 170.829 1.00 49.87 522 THR C O 1
ATOM 10620 N N . TYR C 1 550 ? 148.857 151.380 172.105 1.00 51.33 523 TYR C N 1
ATOM 10621 C CA . TYR C 1 550 ? 148.481 152.752 172.432 1.00 51.33 523 TYR C CA 1
ATOM 10622 C C . TYR C 1 550 ? 147.583 152.738 173.662 1.00 51.33 523 TYR C C 1
ATOM 10623 O O . TYR C 1 550 ? 147.284 151.682 174.223 1.00 51.33 523 TYR C O 1
ATOM 10632 N N . THR C 1 551 ? 147.166 153.928 174.091 1.00 52.90 524 THR C N 1
ATOM 10633 C CA . THR C 1 551 ? 146.236 154.077 175.201 1.00 52.90 524 THR C CA 1
ATOM 10634 C C . THR C 1 551 ? 145.258 155.204 174.899 1.00 52.90 524 THR C C 1
ATOM 10635 O O . THR C 1 551 ? 145.651 156.255 174.386 1.00 52.90 524 THR C O 1
ATOM 10639 N N . HIS C 1 552 ? 143.980 154.973 175.202 1.00 53.92 525 HIS C N 1
ATOM 10640 C CA . HIS C 1 552 ? 142.932 155.942 174.906 1.00 53.92 525 HIS C CA 1
ATOM 10641 C C . HIS C 1 552 ? 142.423 156.653 176.153 1.00 53.92 525 HIS C C 1
ATOM 10642 O O . HIS C 1 552 ? 142.508 157.881 176.241 1.00 53.92 525 HIS C O 1
ATOM 10649 N N . LYS C 1 553 ? 141.894 155.913 177.130 1.00 56.05 526 LYS C N 1
ATOM 10650 C CA . LYS C 1 553 ? 141.464 156.492 178.407 1.00 56.05 526 LYS C CA 1
ATOM 10651 C C . LYS C 1 553 ? 141.866 155.514 179.508 1.00 56.05 526 LYS C C 1
ATOM 10652 O O . LYS C 1 553 ? 141.074 154.658 179.909 1.00 56.05 526 LYS C O 1
ATOM 10658 N N . GLY C 1 554 ? 143.094 155.656 180.000 1.00 56.40 527 GLY C N 1
ATOM 10659 C CA . GLY C 1 554 ? 143.576 154.797 181.065 1.00 56.40 527 GLY C CA 1
ATOM 10660 C C . GLY C 1 554 ? 143.568 153.319 180.747 1.00 56.40 527 GLY C C 1
ATOM 10661 O O . GLY C 1 554 ? 143.576 152.499 181.668 1.00 56.40 527 GLY C O 1
ATOM 10662 N N . THR C 1 555 ? 143.553 152.951 179.468 1.00 53.65 528 THR C N 1
ATOM 10663 C CA . THR C 1 555 ? 143.488 151.554 179.063 1.00 53.65 528 THR C CA 1
ATOM 10664 C C . THR C 1 555 ? 144.424 151.333 177.887 1.00 53.65 528 THR C C 1
ATOM 10665 O O . THR C 1 555 ? 144.421 152.118 176.935 1.00 53.65 528 THR C O 1
ATOM 10669 N N . GLN C 1 556 ? 145.213 150.264 177.950 1.00 52.08 529 GLN C N 1
ATOM 10670 C CA . GLN C 1 556 ? 146.183 149.952 176.910 1.00 52.08 529 GLN C CA 1
ATOM 10671 C C . GLN C 1 556 ? 145.580 148.979 175.905 1.00 52.08 529 GLN C C 1
ATOM 10672 O O . GLN C 1 556 ? 144.973 147.975 176.289 1.00 52.08 529 GLN C O 1
ATOM 10678 N N . TYR C 1 557 ? 145.752 149.280 174.621 1.00 51.23 530 TYR C N 1
ATOM 10679 C CA . TYR C 1 557 ? 145.259 148.453 173.532 1.00 51.23 530 TYR C CA 1
ATOM 10680 C C . TYR C 1 557 ? 146.413 148.052 172.625 1.00 51.23 530 TYR C C 1
ATOM 10681 O O . TYR C 1 557 ? 147.330 148.848 172.379 1.00 51.23 530 TYR C O 1
ATOM 10690 N N . VAL C 1 558 ? 146.356 146.817 172.130 1.00 48.35 531 VAL C N 1
ATOM 10691 C CA . VAL C 1 558 ? 147.356 146.268 171.218 1.00 48.35 531 VAL C CA 1
ATOM 10692 C C . VAL C 1 558 ? 146.643 145.811 169.951 1.00 48.35 531 VAL C C 1
ATOM 10693 O O . VAL C 1 558 ? 145.769 144.942 170.008 1.00 48.35 531 VAL C O 1
ATOM 10697 N N . ALA C 1 559 ? 147.027 146.375 168.811 1.00 49.11 532 ALA C N 1
ATOM 10698 C CA . ALA C 1 559 ? 146.358 146.114 167.546 1.00 49.11 532 ALA C CA 1
ATOM 10699 C C . ALA C 1 559 ? 147.305 145.442 166.561 1.00 49.11 532 ALA C C 1
ATOM 10700 O O . ALA C 1 559 ? 148.516 145.704 166.558 1.00 49.11 532 ALA C O 1
ATOM 10702 N N . ILE C 1 560 ? 146.736 144.574 165.719 1.00 48.41 533 ILE C N 1
ATOM 10703 C CA . ILE C 1 560 ? 147.515 143.855 164.714 1.00 48.41 533 ILE C CA 1
ATOM 10704 C C . ILE C 1 560 ? 146.637 143.532 163.509 1.00 48.41 533 ILE C C 1
ATOM 10705 O O . ILE C 1 560 ? 145.433 143.283 163.637 1.00 48.41 533 ILE C O 1
ATOM 10710 N N . TYR C 1 561 ? 147.256 143.542 162.328 1.00 50.64 534 TYR C N 1
ATOM 10711 C CA . TYR C 1 561 ? 146.633 143.134 161.078 1.00 50.64 534 TYR C CA 1
ATOM 10712 C C . TYR C 1 561 ? 146.617 141.612 160.946 1.00 50.64 534 TYR C C 1
ATOM 10713 O O . TYR C 1 561 ? 147.281 140.885 161.688 1.00 50.64 534 TYR C O 1
ATOM 10722 N N . TYR C 1 562 ? 145.841 141.133 159.975 1.00 51.36 535 TYR C N 1
ATOM 10723 C CA . TYR C 1 562 ? 145.879 139.732 159.582 1.00 51.36 535 TYR C CA 1
ATOM 10724 C C . TYR C 1 562 ? 145.546 139.612 158.102 1.00 51.36 535 TYR C C 1
ATOM 10725 O O . TYR C 1 562 ? 144.649 140.297 157.598 1.00 51.36 535 TYR C O 1
ATOM 10734 N N . GLY C 1 563 ? 146.280 138.733 157.420 1.00 54.36 536 GLY C N 1
ATOM 10735 C CA . GLY C 1 563 ? 146.199 138.545 155.984 1.00 54.36 536 GLY C CA 1
ATOM 10736 C C . GLY C 1 563 ? 147.506 138.004 155.437 1.00 54.36 536 GLY C C 1
ATOM 10737 O O . GLY C 1 563 ? 148.580 138.452 155.848 1.00 54.36 536 GLY C O 1
ATOM 10738 N N . VAL C 1 564 ? 147.441 137.047 154.513 1.00 55.72 537 VAL C N 1
ATOM 10739 C CA . VAL C 1 564 ? 148.616 136.319 154.045 1.00 55.72 537 VAL C CA 1
ATOM 10740 C C . VAL C 1 564 ? 148.840 136.614 152.569 1.00 55.72 537 VAL C C 1
ATOM 10741 O O . VAL C 1 564 ? 147.897 136.591 151.769 1.00 55.72 537 VAL C O 1
ATOM 10745 N N . GLY C 1 565 ? 150.088 136.886 152.212 1.00 63.59 538 GLY C N 1
ATOM 10746 C CA . GLY C 1 565 ? 150.432 137.150 150.831 1.00 63.59 538 GLY C CA 1
ATOM 10747 C C . GLY C 1 565 ? 151.931 137.205 150.648 1.00 63.59 538 GLY C C 1
ATOM 10748 O O . GLY C 1 565 ? 152.699 136.821 151.532 1.00 63.59 538 GLY C O 1
ATOM 10749 N N . GLY C 1 566 ? 152.341 137.692 149.480 1.00 72.39 539 GLY C N 1
ATOM 10750 C CA . GLY C 1 566 ? 153.752 137.812 149.175 1.00 72.39 539 GLY C CA 1
ATOM 10751 C C . GLY C 1 566 ? 154.377 136.492 148.758 1.00 72.39 539 GLY C C 1
ATOM 10752 O O . GLY C 1 566 ? 153.710 135.574 148.269 1.00 72.39 539 GLY C O 1
ATOM 10753 N N . TRP C 1 567 ? 155.695 136.409 148.949 1.00 76.67 540 TRP C N 1
ATOM 10754 C CA . TRP C 1 567 ? 156.418 135.184 148.612 1.00 76.67 540 TRP C CA 1
ATOM 10755 C C . TRP C 1 567 ? 155.945 133.966 149.397 1.00 76.67 540 TRP C C 1
ATOM 10756 O O . TRP C 1 567 ? 155.725 132.913 148.774 1.00 76.67 540 TRP C O 1
ATOM 10767 N N . PRO C 1 568 ? 155.791 134.008 150.728 1.00 70.77 541 PRO C N 1
ATOM 10768 C CA . PRO C 1 568 ? 155.361 132.787 151.432 1.00 70.77 541 PRO C CA 1
ATOM 10769 C C . PRO C 1 568 ? 153.997 132.283 151.003 1.00 70.77 541 PRO C C 1
ATOM 10770 O O . PRO C 1 568 ? 153.758 131.070 151.036 1.00 70.77 541 PRO C O 1
ATOM 10774 N N . GLY C 1 569 ? 153.094 133.170 150.602 1.00 73.17 542 GLY C N 1
ATOM 10775 C CA . GLY C 1 569 ? 151.750 132.756 150.264 1.00 73.17 542 GLY C CA 1
ATOM 10776 C C . GLY C 1 569 ? 151.454 132.677 148.782 1.00 73.17 542 GLY C C 1
ATOM 10777 O O . GLY C 1 569 ? 150.284 132.641 148.393 1.00 73.17 542 GLY C O 1
ATOM 10778 N N . VAL C 1 570 ? 152.491 132.641 147.944 1.00 76.16 543 VAL C N 1
ATOM 10779 C CA . VAL C 1 570 ? 152.271 132.658 146.499 1.00 76.16 543 VAL C CA 1
ATOM 10780 C C . VAL C 1 570 ? 151.497 131.421 146.056 1.00 76.16 543 VAL C C 1
ATOM 10781 O O . VAL C 1 570 ? 150.546 131.517 145.269 1.00 76.16 543 VAL C O 1
ATOM 10785 N N . GLY C 1 571 ? 151.869 130.248 146.569 1.00 78.63 544 GLY C N 1
ATOM 10786 C CA . GLY C 1 571 ? 151.165 129.033 146.196 1.00 78.63 544 GLY C CA 1
ATOM 10787 C C . GLY C 1 571 ? 149.735 129.010 146.697 1.00 78.63 544 GLY C C 1
ATOM 10788 O O . GLY C 1 571 ? 148.837 128.507 146.018 1.00 78.63 544 GLY C O 1
ATOM 10789 N N . LEU C 1 572 ? 149.504 129.549 147.894 1.00 75.42 545 LEU C N 1
ATOM 10790 C CA . LEU C 1 572 ? 148.151 129.598 148.435 1.00 75.42 545 LEU C CA 1
ATOM 10791 C C . LEU C 1 572 ? 147.311 130.658 147.735 1.00 75.42 545 LEU C C 1
ATOM 10792 O O . LEU C 1 572 ? 146.119 130.446 147.484 1.00 75.42 545 LEU C O 1
ATOM 10797 N N . VAL C 1 573 ? 147.911 131.806 147.414 1.00 79.56 546 VAL C N 1
ATOM 10798 C CA . VAL C 1 573 ? 147.153 132.900 146.815 1.00 79.56 546 VAL C CA 1
ATOM 10799 C C . VAL C 1 573 ? 146.794 132.581 145.368 1.00 79.56 546 VAL C C 1
ATOM 10800 O O . VAL C 1 573 ? 145.635 132.712 144.957 1.00 79.56 546 VAL C O 1
ATOM 10804 N N . PHE C 1 574 ? 147.775 132.151 144.574 1.00 84.15 547 PHE C N 1
ATOM 10805 C CA . PHE C 1 574 ? 147.572 131.954 143.145 1.00 84.15 547 PHE C CA 1
ATOM 10806 C C . PHE C 1 574 ? 147.268 130.511 142.767 1.00 84.15 547 PHE C C 1
ATOM 10807 O O . PHE C 1 574 ? 147.140 130.216 141.575 1.00 84.15 547 PHE C O 1
ATOM 10815 N N . ASP C 1 575 ? 147.150 129.611 143.744 1.00 87.30 548 ASP C N 1
ATOM 10816 C CA . ASP C 1 575 ? 146.844 128.200 143.503 1.00 87.30 548 ASP C CA 1
ATOM 10817 C C . ASP C 1 575 ? 147.878 127.563 142.571 1.00 87.30 548 ASP C C 1
ATOM 10818 O O . ASP C 1 575 ? 147.570 127.108 141.468 1.00 87.30 548 ASP C O 1
ATOM 10823 N N . LEU C 1 576 ? 149.122 127.541 143.041 1.00 86.35 549 LEU C N 1
ATOM 10824 C CA . LEU C 1 576 ? 150.239 126.967 142.303 1.00 86.35 549 LEU C CA 1
ATOM 10825 C C . LEU C 1 576 ? 150.732 125.722 143.026 1.00 86.35 549 LEU C C 1
ATOM 10826 O O . LEU C 1 576 ? 150.917 125.740 144.247 1.00 86.35 549 LEU C O 1
ATOM 10831 N N . ALA C 1 577 ? 150.945 124.644 142.270 1.00 88.67 550 ALA C N 1
ATOM 10832 C CA . ALA C 1 577 ? 151.359 123.369 142.837 1.00 88.67 550 ALA C CA 1
ATOM 10833 C C . ALA C 1 577 ? 152.727 122.902 142.358 1.00 88.67 550 ALA C C 1
ATOM 10834 O O . ALA C 1 577 ? 153.167 121.821 142.764 1.00 88.67 550 ALA C O 1
ATOM 10836 N N . ASP C 1 578 ? 153.403 123.669 141.510 1.00 85.39 551 ASP C N 1
ATOM 10837 C CA . ASP C 1 578 ? 154.714 123.271 141.007 1.00 85.39 551 ASP C CA 1
ATOM 10838 C C . ASP C 1 578 ? 155.802 123.705 141.982 1.00 85.39 551 ASP C C 1
ATOM 10839 O O . ASP C 1 578 ? 155.883 124.894 142.311 1.00 85.39 551 ASP C O 1
ATOM 10844 N N . PRO C 1 579 ? 156.632 122.786 142.483 1.00 82.61 552 PRO C N 1
ATOM 10845 C CA . PRO C 1 579 ? 157.713 123.194 143.393 1.00 82.61 552 PRO C CA 1
ATOM 10846 C C . PRO C 1 579 ? 158.626 124.266 142.825 1.00 82.61 552 PRO C C 1
ATOM 10847 O O . PRO C 1 579 ? 159.064 125.151 143.569 1.00 82.61 552 PRO C O 1
ATOM 10851 N N . THR C 1 580 ? 158.930 124.213 141.527 1.00 81.60 553 THR C N 1
ATOM 10852 C CA . THR C 1 580 ? 159.850 125.181 140.940 1.00 81.60 553 THR C CA 1
ATOM 10853 C C . THR C 1 580 ? 159.208 126.556 140.793 1.00 81.60 553 THR C C 1
ATOM 10854 O O . THR C 1 580 ? 159.917 127.568 140.752 1.00 81.60 553 THR C O 1
ATOM 10858 N N . ALA C 1 581 ? 157.881 126.616 140.719 1.00 80.31 554 ALA C N 1
ATOM 10859 C CA . ALA C 1 581 ? 157.197 127.891 140.561 1.00 80.31 554 ALA C CA 1
ATOM 10860 C C . ALA C 1 581 ? 157.418 128.776 141.782 1.00 80.31 554 ALA C C 1
ATOM 10861 O O . ALA C 1 581 ? 157.485 128.302 142.919 1.00 80.31 554 ALA C O 1
ATOM 10863 N N . GLY C 1 582 ? 157.532 130.078 141.535 1.00 76.12 555 GLY C N 1
ATOM 10864 C CA . GLY C 1 582 ? 157.819 131.008 142.606 1.00 76.12 555 GLY C CA 1
ATOM 10865 C C . GLY C 1 582 ? 159.234 130.944 143.129 1.00 76.12 555 GLY C C 1
ATOM 10866 O O . GLY C 1 582 ? 159.474 131.316 144.280 1.00 76.12 555 GLY C O 1
ATOM 10867 N N . LEU C 1 583 ? 160.179 130.480 142.309 1.00 77.45 556 LEU C N 1
ATOM 10868 C CA . LEU C 1 583 ? 161.579 130.328 142.709 1.00 77.45 556 LEU C CA 1
ATOM 10869 C C . LEU C 1 583 ? 161.714 129.427 143.935 1.00 77.45 556 LEU C C 1
ATOM 10870 O O . LEU C 1 583 ? 162.498 129.698 144.845 1.00 77.45 556 LEU C O 1
ATOM 10875 N N . GLY C 1 584 ? 160.941 128.343 143.957 1.00 77.02 557 GLY C N 1
ATOM 10876 C CA . GLY C 1 584 ? 160.989 127.390 145.044 1.00 77.02 557 GLY C CA 1
ATOM 10877 C C . GLY C 1 584 ? 160.194 127.767 146.273 1.00 77.02 557 GLY C C 1
ATOM 10878 O O . GLY C 1 584 ? 160.243 127.033 147.268 1.00 77.02 557 GLY C O 1
ATOM 10879 N N . ALA C 1 585 ? 159.471 128.888 146.245 1.00 75.54 558 ALA C N 1
ATOM 10880 C CA . ALA C 1 585 ? 158.670 129.280 147.399 1.00 75.54 558 ALA C CA 1
ATOM 10881 C C . ALA C 1 585 ? 157.544 128.288 147.653 1.00 75.54 558 ALA C C 1
ATOM 10882 O O . ALA C 1 585 ? 157.209 128.004 148.809 1.00 75.54 558 ALA C O 1
ATOM 10884 N N . VAL C 1 586 ? 156.942 127.760 146.586 1.00 75.00 559 VAL C N 1
ATOM 10885 C CA . VAL C 1 586 ? 155.842 126.814 146.741 1.00 75.00 559 VAL C CA 1
ATOM 10886 C C . VAL C 1 586 ? 156.319 125.547 147.438 1.00 75.00 559 VAL C C 1
ATOM 10887 O O . VAL C 1 586 ? 155.642 125.017 148.328 1.00 75.00 559 VAL C O 1
ATOM 10891 N N . GLY C 1 587 ? 157.490 125.042 147.049 1.00 70.54 560 GLY C N 1
ATOM 10892 C CA . GLY C 1 587 ? 157.991 123.817 147.649 1.00 70.54 560 GLY C CA 1
ATOM 10893 C C . GLY C 1 587 ? 158.313 123.964 149.123 1.00 70.54 560 GLY C C 1
ATOM 10894 O O . GLY C 1 587 ? 157.969 123.096 149.931 1.00 70.54 560 GLY C O 1
ATOM 10895 N N . ALA C 1 588 ? 158.977 125.058 149.497 1.00 66.62 561 ALA C N 1
ATOM 10896 C CA . ALA C 1 588 ? 159.354 125.246 150.893 1.00 66.62 561 ALA C CA 1
ATOM 10897 C C . ALA C 1 588 ? 158.147 125.537 151.772 1.00 66.62 561 ALA C C 1
ATOM 10898 O O . ALA C 1 588 ? 158.172 125.244 152.972 1.00 66.62 561 ALA C O 1
ATOM 10900 N N . PHE C 1 589 ? 157.088 126.103 151.201 1.00 64.80 562 PHE C N 1
ATOM 10901 C CA . PHE C 1 589 ? 155.877 126.454 151.930 1.00 64.80 562 PHE C CA 1
ATOM 10902 C C . PHE C 1 589 ? 154.688 125.641 151.434 1.00 64.80 562 PHE C C 1
ATOM 10903 O O . PHE C 1 589 ? 153.590 126.163 151.244 1.00 64.80 562 PHE C O 1
ATOM 10911 N N . LYS C 1 590 ? 154.899 124.344 151.213 1.00 63.10 563 LYS C N 1
ATOM 10912 C CA . LYS C 1 590 ? 153.839 123.488 150.699 1.00 63.10 563 LYS C CA 1
ATOM 10913 C C . LYS C 1 590 ? 152.840 123.072 151.769 1.00 63.10 563 LYS C C 1
ATOM 10914 O O . LYS C 1 590 ? 151.750 122.602 151.427 1.00 63.10 563 LYS C O 1
ATOM 10920 N N . LYS C 1 591 ? 153.180 123.230 153.046 1.00 59.15 564 LYS C N 1
ATOM 10921 C CA . LYS C 1 591 ? 152.320 122.802 154.139 1.00 59.15 564 LYS C CA 1
ATOM 10922 C C . LYS C 1 591 ? 151.607 123.960 154.822 1.00 59.15 564 LYS C C 1
ATOM 10923 O O . LYS C 1 591 ? 151.012 123.765 155.885 1.00 59.15 564 LYS C O 1
ATOM 10929 N N . LEU C 1 592 ? 151.649 125.158 154.239 1.00 56.20 565 LEU C N 1
ATOM 10930 C CA . LEU C 1 592 ? 150.970 126.295 154.848 1.00 56.20 565 LEU C CA 1
ATOM 10931 C C . LEU C 1 592 ? 149.459 126.196 154.695 1.00 56.20 565 LEU C C 1
ATOM 10932 O O . LEU C 1 592 ? 148.717 126.729 155.527 1.00 56.20 565 LEU C O 1
ATOM 10937 N N . ALA C 1 593 ? 148.985 125.519 153.650 1.00 55.50 566 ALA C N 1
ATOM 10938 C CA . ALA C 1 593 ? 147.554 125.404 153.407 1.00 55.50 566 ALA C CA 1
ATOM 10939 C C . ALA C 1 593 ? 146.853 124.500 154.410 1.00 55.50 566 ALA C C 1
ATOM 10940 O O . ALA C 1 593 ? 145.619 124.482 154.439 1.00 55.50 566 ALA C O 1
ATOM 10942 N N . ASN C 1 594 ? 147.595 123.755 155.221 1.00 53.23 567 ASN C N 1
ATOM 10943 C CA . ASN C 1 594 ? 147.006 122.903 156.243 1.00 53.23 567 ASN C CA 1
ATOM 10944 C C . ASN C 1 594 ? 146.748 123.639 157.549 1.00 53.23 567 ASN C C 1
ATOM 10945 O O . ASN C 1 594 ? 146.237 123.029 158.494 1.00 53.23 567 ASN C O 1
ATOM 10950 N N . TYR C 1 595 ? 147.084 124.926 157.630 1.00 52.33 568 TYR C N 1
ATOM 10951 C CA . TYR C 1 595 ? 146.939 125.657 158.882 1.00 52.33 568 TYR C CA 1
ATOM 10952 C C . TYR C 1 595 ? 146.173 126.964 158.713 1.00 52.33 568 TYR C C 1
ATOM 10953 O O . TYR C 1 595 ? 145.480 127.397 159.639 1.00 52.33 568 TYR C O 1
ATOM 10962 N N . THR C 1 596 ? 146.282 127.604 157.551 1.00 53.05 569 THR C N 1
ATOM 10963 C CA . THR C 1 596 ? 145.691 128.920 157.346 1.00 53.05 569 THR C CA 1
ATOM 10964 C C . THR C 1 596 ? 144.976 128.979 156.005 1.00 53.05 569 THR C C 1
ATOM 10965 O O . THR C 1 596 ? 145.131 128.107 155.146 1.00 53.05 569 THR C O 1
ATOM 10969 N N . GLN C 1 597 ? 144.184 130.034 155.843 1.00 54.15 570 GLN C N 1
ATOM 10970 C CA . GLN C 1 597 ? 143.562 130.384 154.574 1.00 54.15 570 GLN C CA 1
ATOM 10971 C C . GLN C 1 597 ? 143.726 131.889 154.385 1.00 54.15 570 GLN C C 1
ATOM 10972 O O . GLN C 1 597 ? 144.466 132.547 155.122 1.00 54.15 570 GLN C O 1
ATOM 10978 N N . MET C 1 598 ? 143.038 132.443 153.396 1.00 58.34 571 MET C N 1
ATOM 10979 C CA . MET C 1 598 ? 143.204 133.846 153.052 1.00 58.34 571 MET C CA 1
ATOM 10980 C C . MET C 1 598 ? 142.212 134.722 153.812 1.00 58.34 571 MET C C 1
ATOM 10981 O O . MET C 1 598 ? 141.194 134.254 154.326 1.00 58.34 571 MET C O 1
ATOM 10986 N N . GLY C 1 599 ? 142.527 136.011 153.876 1.00 54.92 572 GLY C N 1
ATOM 10987 C CA . GLY C 1 599 ? 141.676 136.961 154.560 1.00 54.92 572 GLY C CA 1
ATOM 10988 C C . GLY C 1 599 ? 142.371 138.301 154.692 1.00 54.92 572 GLY C C 1
ATOM 10989 O O . GLY C 1 599 ? 143.434 138.528 154.110 1.00 54.92 572 GLY C O 1
ATOM 10990 N N . GLY C 1 600 ? 141.748 139.186 155.466 1.00 51.85 573 GLY C N 1
ATOM 10991 C CA . GLY C 1 600 ? 142.333 140.484 155.746 1.00 51.85 573 GLY C CA 1
ATOM 10992 C C . GLY C 1 600 ? 141.532 141.333 156.712 1.00 51.85 573 GLY C C 1
ATOM 10993 O O . GLY C 1 600 ? 140.313 141.455 156.566 1.00 51.85 573 GLY C O 1
ATOM 10994 N N . GLY C 1 601 ? 142.197 141.930 157.694 1.00 50.08 574 GLY C N 1
ATOM 10995 C CA . GLY C 1 601 ? 141.506 142.774 158.649 1.00 50.08 574 GLY C CA 1
ATOM 10996 C C . GLY C 1 601 ? 142.419 143.158 159.796 1.00 50.08 574 GLY C C 1
ATOM 10997 O O . GLY C 1 601 ? 143.633 142.967 159.735 1.00 50.08 574 GLY C O 1
ATOM 10998 N N . VAL C 1 602 ? 141.804 143.695 160.851 1.00 47.98 575 VAL C N 1
ATOM 10999 C CA . VAL C 1 602 ? 142.524 144.166 162.032 1.00 47.98 575 VAL C CA 1
ATOM 11000 C C . VAL C 1 602 ? 141.809 143.682 163.289 1.00 47.98 575 VAL C C 1
ATOM 11001 O O . VAL C 1 602 ? 140.578 143.574 163.317 1.00 47.98 575 VAL C O 1
ATOM 11005 N N . VAL C 1 603 ? 142.591 143.369 164.327 1.00 48.10 576 VAL C N 1
ATOM 11006 C CA . VAL C 1 603 ? 142.082 142.905 165.615 1.00 48.10 576 VAL C CA 1
ATOM 11007 C C . VAL C 1 603 ? 142.748 143.713 166.723 1.00 48.10 576 VAL C C 1
ATOM 11008 O O . VAL C 1 603 ? 143.949 144.007 166.651 1.00 48.10 576 VAL C O 1
ATOM 11012 N N . VAL C 1 604 ? 141.970 144.070 167.751 1.00 48.08 577 VAL C N 1
ATOM 11013 C CA . VAL C 1 604 ? 142.455 144.867 168.875 1.00 48.08 577 VAL C CA 1
ATOM 11014 C C . VAL C 1 604 ? 142.236 144.092 170.171 1.00 48.08 577 VAL C C 1
ATOM 11015 O O . VAL C 1 604 ? 141.147 143.556 170.404 1.00 48.08 577 VAL C O 1
ATOM 11019 N N . PHE C 1 605 ? 143.270 144.043 171.010 1.00 49.79 578 PHE C N 1
ATOM 11020 C CA . PHE C 1 605 ? 143.272 143.344 172.286 1.00 49.79 578 PHE C CA 1
ATOM 11021 C C . PHE C 1 605 ? 143.409 144.335 173.435 1.00 49.79 578 PHE C C 1
ATOM 11022 O O . PHE C 1 605 ? 144.072 145.370 173.309 1.00 49.79 578 PHE C O 1
ATOM 11030 N N . SER C 1 606 ? 142.803 143.983 174.568 1.00 53.10 579 SER C N 1
ATOM 11031 C CA . SER C 1 606 ? 142.872 144.776 175.787 1.00 53.10 579 SER C CA 1
ATOM 11032 C C . SER C 1 606 ? 142.701 143.852 176.984 1.00 53.10 579 SER C C 1
ATOM 11033 O O . SER C 1 606 ? 142.265 142.707 176.849 1.00 53.10 579 SER C O 1
ATOM 11036 N N . LEU C 1 607 ? 143.053 144.362 178.163 1.00 53.60 580 LEU C N 1
ATOM 11037 C CA . LEU C 1 607 ? 142.955 143.567 179.381 1.00 53.60 580 LEU C CA 1
ATOM 11038 C C . LEU C 1 607 ? 141.497 143.300 179.730 1.00 53.60 580 LEU C C 1
ATOM 11039 O O . LEU C 1 607 ? 140.672 144.219 179.744 1.00 53.60 580 LEU C O 1
ATOM 11044 N N . ASP C 1 608 ? 141.184 142.036 180.010 1.00 57.48 581 ASP C N 1
ATOM 11045 C CA . ASP C 1 608 ? 139.852 141.567 180.383 1.00 57.48 581 ASP C CA 1
ATOM 11046 C C . ASP C 1 608 ? 138.794 141.871 179.331 1.00 57.48 581 ASP C C 1
ATOM 11047 O O . ASP C 1 608 ? 137.596 141.785 179.623 1.00 57.48 581 ASP C O 1
ATOM 11052 N N . GLY C 1 609 ? 139.196 142.225 178.113 1.00 56.46 582 GLY C N 1
ATOM 11053 C CA . GLY C 1 609 ? 138.238 142.539 177.076 1.00 56.46 582 GLY C CA 1
ATOM 11054 C C . GLY C 1 609 ? 137.532 143.864 177.231 1.00 56.46 582 GLY C C 1
ATOM 11055 O O . GLY C 1 609 ? 136.541 144.104 176.535 1.00 56.46 582 GLY C O 1
ATOM 11056 N N . LYS C 1 610 ? 138.004 144.729 178.123 1.00 57.88 583 LYS C N 1
ATOM 11057 C CA . LYS C 1 610 ? 137.372 146.025 178.321 1.00 57.88 583 LYS C CA 1
ATOM 11058 C C . LYS C 1 610 ? 137.500 146.875 177.064 1.00 57.88 583 LYS C C 1
ATOM 11059 O O . LYS C 1 610 ? 138.570 146.954 176.454 1.00 57.88 583 LYS C O 1
ATOM 11065 N N . GLY C 1 611 ? 136.401 147.515 176.675 1.00 55.65 584 GLY C N 1
ATOM 11066 C CA . GLY C 1 611 ? 136.365 148.268 175.446 1.00 55.65 584 GLY C CA 1
ATOM 11067 C C . GLY C 1 611 ? 135.271 149.314 175.412 1.00 55.65 584 GLY C C 1
ATOM 11068 O O . GLY C 1 611 ? 134.592 149.575 176.409 1.00 55.65 584 GLY C O 1
ATOM 11069 N N . PRO C 1 612 ? 135.093 149.946 174.251 1.00 54.59 585 PRO C N 1
ATOM 11070 C CA . PRO C 1 612 ? 134.094 151.021 174.144 1.00 54.59 585 PRO C CA 1
ATOM 11071 C C . PRO C 1 612 ? 132.672 150.568 174.407 1.00 54.59 585 PRO C C 1
ATOM 11072 O O . PRO C 1 612 ? 131.870 151.352 174.928 1.00 54.59 585 PRO C O 1
ATOM 11076 N N . TYR C 1 613 ? 132.329 149.328 174.062 1.00 56.79 586 TYR C N 1
ATOM 11077 C CA . TYR C 1 613 ? 130.956 148.846 174.127 1.00 56.79 586 TYR C CA 1
ATOM 11078 C C . TYR C 1 613 ? 130.663 148.080 175.411 1.00 56.79 586 TYR C C 1
ATOM 11079 O O . TYR C 1 613 ? 129.869 147.134 175.399 1.00 56.79 586 TYR C O 1
ATOM 11088 N N . ASP C 1 614 ? 131.296 148.465 176.522 1.00 60.58 587 ASP C N 1
ATOM 11089 C CA . ASP C 1 614 ? 130.947 147.867 177.806 1.00 60.58 587 ASP C CA 1
ATOM 11090 C C . ASP C 1 614 ? 129.504 148.178 178.175 1.00 60.58 587 ASP C C 1
ATOM 11091 O O . ASP C 1 614 ? 128.784 147.312 178.686 1.00 60.58 587 ASP C O 1
ATOM 11096 N N . ASP C 1 615 ? 129.064 149.410 177.926 1.00 62.53 588 ASP C N 1
ATOM 11097 C CA . ASP C 1 615 ? 127.654 149.750 178.037 1.00 62.53 588 ASP C CA 1
ATOM 11098 C C . ASP C 1 615 ? 126.997 149.445 176.699 1.00 62.53 588 ASP C C 1
ATOM 11099 O O . ASP C 1 615 ? 127.311 150.114 175.702 1.00 62.53 588 ASP C O 1
ATOM 11104 N N . PRO C 1 616 ? 126.101 148.458 176.619 1.00 60.02 589 PRO C N 1
ATOM 11105 C CA . PRO C 1 616 ? 125.562 148.061 175.309 1.00 60.02 589 PRO C CA 1
ATOM 11106 C C . PRO C 1 616 ? 124.731 149.133 174.632 1.00 60.02 589 PRO C C 1
ATOM 11107 O O . PRO C 1 616 ? 124.532 149.056 173.414 1.00 60.02 589 PRO C O 1
ATOM 11111 N N . ASN C 1 617 ? 124.239 150.126 175.370 1.00 61.83 590 ASN C N 1
ATOM 11112 C CA . ASN C 1 617 ? 123.383 151.153 174.794 1.00 61.83 590 ASN C CA 1
ATOM 11113 C C . ASN C 1 617 ? 124.145 152.170 173.954 1.00 61.83 590 ASN C C 1
ATOM 11114 O O . ASN C 1 617 ? 123.511 152.982 173.273 1.00 61.83 590 ASN C O 1
ATOM 11119 N N . VAL C 1 618 ? 125.472 152.150 173.983 1.00 61.41 591 VAL C N 1
ATOM 11120 C CA . VAL C 1 618 ? 126.269 153.089 173.203 1.00 61.41 591 VAL C CA 1
ATOM 11121 C C . VAL C 1 618 ? 126.327 152.614 171.758 1.00 61.41 591 VAL C C 1
ATOM 11122 O O . VAL C 1 618 ? 126.669 151.458 171.485 1.00 61.41 591 VAL C O 1
ATOM 11126 N N . GLY C 1 619 ? 125.994 153.505 170.830 1.00 62.36 592 GLY C N 1
ATOM 11127 C CA . GLY C 1 619 ? 126.054 153.184 169.419 1.00 62.36 592 GLY C CA 1
ATOM 11128 C C . GLY C 1 619 ? 124.836 152.495 168.854 1.00 62.36 592 GLY C C 1
ATOM 11129 O O . GLY C 1 619 ? 124.941 151.852 167.804 1.00 62.36 592 GLY C O 1
ATOM 11130 N N . GLU C 1 620 ? 123.686 152.604 169.509 1.00 64.21 593 GLU C N 1
ATOM 11131 C CA . GLU C 1 620 ? 122.456 151.979 169.053 1.00 64.21 593 GLU C CA 1
ATOM 11132 C C . GLU C 1 620 ? 121.521 153.026 168.462 1.00 64.21 593 GLU C C 1
ATOM 11133 O O . GLU C 1 620 ? 121.566 154.202 168.831 1.00 64.21 593 GLU C O 1
ATOM 11139 N N . TRP C 1 621 ? 120.675 152.584 167.538 1.00 62.78 594 TRP C N 1
ATOM 11140 C CA . TRP C 1 621 ? 119.695 153.475 166.934 1.00 62.78 594 TRP C CA 1
ATOM 11141 C C . TRP C 1 621 ? 118.637 153.872 167.954 1.00 62.78 594 TRP C C 1
ATOM 11142 O O . TRP C 1 621 ? 118.202 153.059 168.773 1.00 62.78 594 TRP C O 1
ATOM 11153 N N . LYS C 1 622 ? 118.222 155.133 167.902 1.00 65.29 595 LYS C N 1
ATOM 11154 C CA . LYS C 1 622 ? 117.206 155.640 168.815 1.00 65.29 595 LYS C CA 1
ATOM 11155 C C . LYS C 1 622 ? 116.284 156.628 168.108 1.00 65.29 595 LYS C C 1
ATOM 11156 O O . LYS C 1 622 ? 115.080 156.674 168.360 1.00 65.29 595 LYS C O 1
ATOM 11162 N N . GLY D 2 51 ? 150.336 99.766 111.851 1.00 95.07 18 GLY D N 1
ATOM 11163 C CA . GLY D 2 51 ? 151.289 100.585 111.126 1.00 95.07 18 GLY D CA 1
ATOM 11164 C C . GLY D 2 51 ? 150.927 102.056 111.114 1.00 95.07 18 GLY D C 1
ATOM 11165 O O . GLY D 2 51 ? 150.240 102.529 110.209 1.00 95.07 18 GLY D O 1
ATOM 11166 N N . THR D 2 52 ? 151.390 102.783 112.127 1.00 93.60 19 THR D N 1
ATOM 11167 C CA . THR D 2 52 ? 151.134 104.211 112.237 1.00 93.60 19 THR D CA 1
ATOM 11168 C C . THR D 2 52 ? 152.416 104.918 112.649 1.00 93.60 19 THR D C 1
ATOM 11169 O O . THR D 2 52 ? 153.302 104.331 113.274 1.00 93.60 19 THR D O 1
ATOM 11173 N N . LEU D 2 53 ? 152.505 106.194 112.287 1.00 90.91 20 LEU D N 1
ATOM 11174 C CA . LEU D 2 53 ? 153.667 107.024 112.578 1.00 90.91 20 LEU D CA 1
ATOM 11175 C C . LEU D 2 53 ? 153.322 108.008 113.685 1.00 90.91 20 LEU D C 1
ATOM 11176 O O . LEU D 2 53 ? 152.292 108.686 113.621 1.00 90.91 20 LEU D O 1
ATOM 11181 N N . ARG D 2 54 ? 154.183 108.085 114.693 1.00 89.76 21 ARG D N 1
ATOM 11182 C CA . ARG D 2 54 ? 153.979 108.962 115.837 1.00 89.76 21 ARG D CA 1
ATOM 11183 C C . ARG D 2 54 ? 154.874 110.186 115.688 1.00 89.76 21 ARG D C 1
ATOM 11184 O O . ARG D 2 54 ? 156.091 110.053 115.524 1.00 89.76 21 ARG D O 1
ATOM 11192 N N . VAL D 2 55 ? 154.272 111.371 115.747 1.00 88.67 22 VAL D N 1
ATOM 11193 C CA . VAL D 2 55 ? 154.996 112.625 115.585 1.00 88.67 22 VAL D CA 1
ATOM 11194 C C . VAL D 2 55 ? 154.884 113.424 116.875 1.00 88.67 22 VAL D C 1
ATOM 11195 O O . VAL D 2 55 ? 153.884 113.347 117.597 1.00 88.67 22 VAL D O 1
ATOM 11199 N N . CYS D 2 56 ? 155.937 114.180 117.175 1.00 91.76 23 CYS D N 1
ATOM 11200 C CA . CYS D 2 56 ? 155.996 114.997 118.381 1.00 91.76 23 CYS D CA 1
ATOM 11201 C C . CYS D 2 56 ? 155.493 116.394 118.035 1.00 91.76 23 CYS D C 1
ATOM 11202 O O . CYS D 2 56 ? 156.130 117.115 117.260 1.00 91.76 23 CYS D O 1
ATOM 11205 N N . ALA D 2 57 ? 154.354 116.777 118.606 1.00 87.69 24 ALA D N 1
ATOM 11206 C CA . ALA D 2 57 ? 153.721 118.047 118.290 1.00 87.69 24 ALA D CA 1
ATOM 11207 C C . ALA D 2 57 ? 153.438 118.822 119.568 1.00 87.69 24 ALA D C 1
ATOM 11208 O O . ALA D 2 57 ? 153.231 118.239 120.635 1.00 87.69 24 ALA D O 1
ATOM 11210 N N . ALA D 2 58 ? 153.432 120.147 119.445 1.00 85.62 25 ALA D N 1
ATOM 11211 C CA . ALA D 2 58 ? 153.169 121.023 120.576 1.00 85.62 25 ALA D CA 1
ATOM 11212 C C . ALA D 2 58 ? 152.521 122.301 120.067 1.00 85.62 25 ALA D C 1
ATOM 11213 O O . ALA D 2 58 ? 152.614 122.638 118.885 1.00 85.62 25 ALA D O 1
ATOM 11215 N N . GLU D 2 59 ? 151.863 123.014 120.978 1.00 85.93 26 GLU D N 1
ATOM 11216 C CA . GLU D 2 59 ? 151.151 124.239 120.626 1.00 85.93 26 GLU D CA 1
ATOM 11217 C C . GLU D 2 59 ? 152.172 125.331 120.335 1.00 85.93 26 GLU D C 1
ATOM 11218 O O . GLU D 2 59 ? 152.865 125.801 121.243 1.00 85.93 26 GLU D O 1
ATOM 11224 N N . GLN D 2 60 ? 152.265 125.737 119.075 1.00 81.17 27 GLN D N 1
ATOM 11225 C CA . GLN D 2 60 ? 153.227 126.752 118.670 1.00 81.17 27 GLN D CA 1
ATOM 11226 C C . GLN D 2 60 ? 152.778 127.383 117.359 1.00 81.17 27 GLN D C 1
ATOM 11227 O O . GLN D 2 60 ? 153.182 126.928 116.281 1.00 81.17 27 GLN D O 1
ATOM 11233 N N . PRO D 2 61 ? 151.941 128.420 117.404 1.00 77.33 28 PRO D N 1
ATOM 11234 C CA . PRO D 2 61 ? 151.480 129.030 116.162 1.00 77.33 28 PRO D CA 1
ATOM 11235 C C . PRO D 2 61 ? 152.593 129.826 115.509 1.00 77.33 28 PRO D C 1
ATOM 11236 O O . PRO D 2 61 ? 153.444 130.412 116.199 1.00 77.33 28 PRO D O 1
ATOM 11240 N N . PRO D 2 62 ? 152.631 129.879 114.170 1.00 75.12 29 PRO D N 1
ATOM 11241 C CA . PRO D 2 62 ? 151.709 129.200 113.262 1.00 75.12 29 PRO D CA 1
ATOM 11242 C C . PRO D 2 62 ? 152.209 127.837 112.792 1.00 75.12 29 PRO D C 1
ATOM 11243 O O . PRO D 2 62 ? 151.767 127.359 111.749 1.00 75.12 29 PRO D O 1
ATOM 11247 N N . LEU D 2 63 ? 153.121 127.222 113.544 1.00 79.91 30 LEU D N 1
ATOM 11248 C CA . LEU D 2 63 ? 153.692 125.949 113.117 1.00 79.91 30 LEU D CA 1
ATOM 11249 C C . LEU D 2 63 ? 152.729 124.791 113.360 1.00 79.91 30 LEU D C 1
ATOM 11250 O O . LEU D 2 63 ? 152.288 124.131 112.413 1.00 79.91 30 LEU D O 1
ATOM 11255 N N . SER D 2 64 ? 152.377 124.537 114.619 1.00 84.27 31 SER D N 1
ATOM 11256 C CA . SER D 2 64 ? 151.512 123.418 114.971 1.00 84.27 31 SER D CA 1
ATOM 11257 C C . SER D 2 64 ? 150.330 123.906 115.791 1.00 84.27 31 SER D C 1
ATOM 11258 O O . SER D 2 64 ? 150.511 124.605 116.793 1.00 84.27 31 SER D O 1
ATOM 11261 N N . MET D 2 65 ? 149.125 123.531 115.367 1.00 89.29 32 MET D N 1
ATOM 11262 C CA . MET D 2 65 ? 147.902 123.815 116.100 1.00 89.29 32 MET D CA 1
ATOM 11263 C C . MET D 2 65 ? 147.062 122.547 116.183 1.00 89.29 32 MET D C 1
ATOM 11264 O O . MET D 2 65 ? 147.309 121.567 115.476 1.00 89.29 32 MET D O 1
ATOM 11269 N N . LYS D 2 66 ? 146.062 122.575 117.070 1.00 91.13 33 LYS D N 1
ATOM 11270 C CA . LYS D 2 66 ? 145.152 121.440 117.195 1.00 91.13 33 LYS D CA 1
ATOM 11271 C C . LYS D 2 66 ? 144.352 121.217 115.917 1.00 91.13 33 LYS D C 1
ATOM 11272 O O . LYS D 2 66 ? 144.176 120.075 115.478 1.00 91.13 33 LYS D O 1
ATOM 11278 N N . ASP D 2 67 ? 143.860 122.297 115.305 1.00 94.99 34 ASP D N 1
ATOM 11279 C CA . ASP D 2 67 ? 142.965 122.163 114.161 1.00 94.99 34 ASP D CA 1
ATOM 11280 C C . ASP D 2 67 ? 143.661 121.591 112.932 1.00 94.99 34 ASP D C 1
ATOM 11281 O O . ASP D 2 67 ? 142.980 121.207 111.975 1.00 94.99 34 ASP D O 1
ATOM 11286 N N . GLY D 2 68 ? 144.988 121.526 112.932 1.00 92.28 35 GLY D N 1
ATOM 11287 C CA . GLY D 2 68 ? 145.712 120.944 111.822 1.00 92.28 35 GLY D CA 1
ATOM 11288 C C . GLY D 2 68 ? 145.889 121.840 110.621 1.00 92.28 35 GLY D C 1
ATOM 11289 O O . GLY D 2 68 ? 146.197 121.339 109.534 1.00 92.28 35 GLY D O 1
ATOM 11290 N N . SER D 2 69 ? 145.704 123.148 110.774 1.00 88.06 36 SER D N 1
ATOM 11291 C CA . SER D 2 69 ? 145.876 124.086 109.676 1.00 88.06 36 SER D CA 1
ATOM 11292 C C . SER D 2 69 ? 147.290 124.645 109.585 1.00 88.06 36 SER D C 1
ATOM 11293 O O . SER D 2 69 ? 147.545 125.506 108.738 1.00 88.06 36 SER D O 1
ATOM 11296 N N . GLY D 2 70 ? 148.210 124.189 110.436 1.00 85.12 37 GLY D N 1
ATOM 11297 C CA . GLY D 2 70 ? 149.562 124.699 110.399 1.00 85.12 37 GLY D CA 1
ATOM 11298 C C . GLY D 2 70 ? 150.411 124.056 109.317 1.00 85.12 37 GLY D C 1
ATOM 11299 O O . GLY D 2 70 ? 150.055 123.038 108.725 1.00 85.12 37 GLY D O 1
ATOM 11300 N N . LEU D 2 71 ? 151.562 124.681 109.060 1.00 81.20 38 LEU D N 1
ATOM 11301 C CA . LEU D 2 71 ? 152.507 124.132 108.092 1.00 81.20 38 LEU D CA 1
ATOM 11302 C C . LEU D 2 71 ? 153.063 122.796 108.565 1.00 81.20 38 LEU D C 1
ATOM 11303 O O . LEU D 2 71 ? 153.225 121.861 107.769 1.00 81.20 38 LEU D O 1
ATOM 11308 N N . GLU D 2 72 ? 153.365 122.693 109.860 1.00 85.23 39 GLU D N 1
ATOM 11309 C CA . GLU D 2 72 ? 153.913 121.464 110.425 1.00 85.23 39 GLU D CA 1
ATOM 11310 C C . GLU D 2 72 ? 152.976 120.279 110.223 1.00 85.23 39 GLU D C 1
ATOM 11311 O O . GLU D 2 72 ? 153.400 119.206 109.777 1.00 85.23 39 GLU D O 1
ATOM 11317 N N . ASN D 2 73 ? 151.694 120.456 110.543 1.00 87.34 40 ASN D N 1
ATOM 11318 C CA . ASN D 2 73 ? 150.750 119.351 110.427 1.00 87.34 40 ASN D CA 1
ATOM 11319 C C . ASN D 2 73 ? 150.589 118.904 108.979 1.00 87.34 40 ASN D C 1
ATOM 11320 O O . ASN D 2 73 ? 150.556 117.701 108.694 1.00 87.34 40 ASN D O 1
ATOM 11325 N N . ARG D 2 74 ? 150.487 119.857 108.050 1.00 84.16 41 ARG D N 1
ATOM 11326 C CA . ARG D 2 74 ? 150.326 119.499 106.644 1.00 84.16 41 ARG D CA 1
ATOM 11327 C C . ARG D 2 74 ? 151.563 118.795 106.101 1.00 84.16 41 ARG D C 1
ATOM 11328 O O . ARG D 2 74 ? 151.450 117.791 105.380 1.00 84.16 41 ARG D O 1
ATOM 11336 N N . ILE D 2 75 ? 152.751 119.304 106.434 1.00 83.08 42 ILE D N 1
ATOM 11337 C CA . ILE D 2 75 ? 153.974 118.694 105.927 1.00 83.08 42 ILE D CA 1
ATOM 11338 C C . ILE D 2 75 ? 154.197 117.327 106.561 1.00 83.08 42 ILE D C 1
ATOM 11339 O O . ILE D 2 75 ? 154.855 116.463 105.969 1.00 83.08 42 ILE D O 1
ATOM 11344 N N . ALA D 2 76 ? 153.659 117.099 107.762 1.00 85.94 43 ALA D N 1
ATOM 11345 C CA . ALA D 2 76 ? 153.725 115.764 108.345 1.00 85.94 43 ALA D CA 1
ATOM 11346 C C . ALA D 2 76 ? 152.743 114.816 107.669 1.00 85.94 43 ALA D C 1
ATOM 11347 O O . ALA D 2 76 ? 153.086 113.663 107.378 1.00 85.94 43 ALA D O 1
ATOM 11349 N N . THR D 2 77 ? 151.518 115.283 107.411 1.00 87.53 44 THR D N 1
ATOM 11350 C CA . THR D 2 77 ? 150.506 114.421 106.809 1.00 87.53 44 THR D CA 1
ATOM 11351 C C . THR D 2 77 ? 150.901 114.000 105.402 1.00 87.53 44 THR D C 1
ATOM 11352 O O . THR D 2 77 ? 150.654 112.858 104.998 1.00 87.53 44 THR D O 1
ATOM 11356 N N . THR D 2 78 ? 151.499 114.912 104.632 1.00 88.54 45 THR D N 1
ATOM 11357 C CA . THR D 2 78 ? 151.893 114.561 103.270 1.00 88.54 45 THR D CA 1
ATOM 11358 C C . THR D 2 78 ? 152.930 113.442 103.269 1.00 88.54 45 THR D C 1
ATOM 11359 O O . THR D 2 78 ? 152.814 112.472 102.511 1.00 88.54 45 THR D O 1
ATOM 11363 N N . VAL D 2 79 ? 153.939 113.544 104.136 1.00 90.77 46 VAL D N 1
ATOM 11364 C CA . VAL D 2 79 ? 154.964 112.505 104.203 1.00 90.77 46 VAL D CA 1
ATOM 11365 C C . VAL D 2 79 ? 154.376 111.204 104.738 1.00 90.77 46 VAL D C 1
ATOM 11366 O O . VAL D 2 79 ? 154.734 110.109 104.280 1.00 90.77 46 VAL D O 1
ATOM 11370 N N . ALA D 2 80 ? 153.464 111.297 105.709 1.00 92.11 47 ALA D N 1
ATOM 11371 C CA . ALA D 2 80 ? 152.830 110.095 106.240 1.00 92.11 47 ALA D CA 1
ATOM 11372 C C . ALA D 2 80 ? 152.040 109.367 105.162 1.00 92.11 47 ALA D C 1
ATOM 11373 O O . ALA D 2 80 ? 152.092 108.136 105.067 1.00 92.11 47 ALA D O 1
ATOM 11375 N N . GLU D 2 81 ? 151.301 110.112 104.338 1.00 93.66 48 GLU D N 1
ATOM 11376 C CA . GLU D 2 81 ? 150.587 109.494 103.227 1.00 93.66 48 GLU D CA 1
ATOM 11377 C C . GLU D 2 81 ? 151.556 108.932 102.197 1.00 93.66 48 GLU D C 1
ATOM 11378 O O . GLU D 2 81 ? 151.287 107.891 101.587 1.00 93.66 48 GLU D O 1
ATOM 11384 N N . ALA D 2 82 ? 152.685 109.612 101.983 1.00 93.43 49 ALA D N 1
ATOM 11385 C CA . ALA D 2 82 ? 153.686 109.105 101.050 1.00 93.43 49 ALA D CA 1
ATOM 11386 C C . ALA D 2 82 ? 154.218 107.751 101.500 1.00 93.43 49 ALA D C 1
ATOM 11387 O O . ALA D 2 82 ? 154.416 106.850 100.678 1.00 93.43 49 ALA D O 1
ATOM 11389 N N . MET D 2 83 ? 154.459 107.589 102.800 1.00 96.94 50 MET D N 1
ATOM 11390 C CA . MET D 2 83 ? 154.866 106.292 103.326 1.00 96.94 50 MET D CA 1
ATOM 11391 C C . MET D 2 83 ? 153.709 105.309 103.439 1.00 96.94 50 MET D C 1
ATOM 11392 O O . MET D 2 83 ? 153.945 104.134 103.740 1.00 96.94 50 MET D O 1
ATOM 11397 N N . GLY D 2 84 ? 152.474 105.756 103.218 1.00 98.09 51 GLY D N 1
ATOM 11398 C CA . GLY D 2 84 ? 151.320 104.886 103.284 1.00 98.09 51 GLY D CA 1
ATOM 11399 C C . GLY D 2 84 ? 150.835 104.563 104.679 1.00 98.09 51 GLY D C 1
ATOM 11400 O O . GLY D 2 84 ? 149.906 103.758 104.822 1.00 98.09 51 GLY D O 1
ATOM 11401 N N . ARG D 2 85 ? 151.428 105.158 105.709 1.00 94.37 52 ARG D N 1
ATOM 11402 C CA . ARG D 2 85 ? 151.097 104.866 107.095 1.00 94.37 52 ARG D CA 1
ATOM 11403 C C . ARG D 2 85 ? 150.600 106.140 107.767 1.00 94.37 52 ARG D C 1
ATOM 11404 O O . ARG D 2 85 ? 151.207 107.205 107.616 1.00 94.37 52 ARG D O 1
ATOM 11412 N N . LYS D 2 86 ? 149.483 106.030 108.481 1.00 92.68 53 LYS D N 1
ATOM 11413 C CA . LYS D 2 86 ? 148.815 107.207 109.021 1.00 92.68 53 LYS D CA 1
ATOM 11414 C C . LYS D 2 86 ? 149.614 107.809 110.170 1.00 92.68 53 LYS D C 1
ATOM 11415 O O . LYS D 2 86 ? 150.255 107.095 110.945 1.00 92.68 53 LYS D O 1
ATOM 11421 N N . ALA D 2 87 ? 149.569 109.135 110.277 1.00 90.02 54 ALA D N 1
ATOM 11422 C CA . ALA D 2 87 ? 150.318 109.859 111.292 1.00 90.02 54 ALA D CA 1
ATOM 11423 C C . ALA D 2 87 ? 149.494 110.026 112.561 1.00 90.02 54 ALA D C 1
ATOM 11424 O O . ALA D 2 87 ? 148.295 110.311 112.506 1.00 90.02 54 ALA D O 1
ATOM 11426 N N . GLN D 2 88 ? 150.149 109.851 113.704 1.00 90.56 55 GLN D N 1
ATOM 11427 C CA . GLN D 2 88 ? 149.541 110.049 115.013 1.00 90.56 55 GLN D CA 1
ATOM 11428 C C . GLN D 2 88 ? 150.208 111.231 115.699 1.00 90.56 55 GLN D C 1
ATOM 11429 O O . GLN D 2 88 ? 151.440 111.328 115.717 1.00 90.56 55 GLN D O 1
ATOM 11435 N N . PHE D 2 89 ? 149.398 112.124 116.263 1.00 89.28 56 PHE D N 1
ATOM 11436 C CA . PHE D 2 89 ? 149.889 113.345 116.894 1.00 89.28 56 PHE D CA 1
ATOM 11437 C C . PHE D 2 89 ? 149.904 113.154 118.406 1.00 89.28 56 PHE D C 1
ATOM 11438 O O . PHE D 2 89 ? 148.847 113.084 119.040 1.00 89.28 56 PHE D O 1
ATOM 11446 N N . VAL D 2 90 ? 151.100 113.077 118.979 1.00 88.93 57 VAL D N 1
ATOM 11447 C CA . VAL D 2 90 ? 151.270 113.025 120.425 1.00 88.93 57 VAL D CA 1
ATOM 11448 C C . VAL D 2 90 ? 151.400 114.455 120.932 1.00 88.93 57 VAL D C 1
ATOM 11449 O O . VAL D 2 90 ? 152.321 115.180 120.540 1.00 88.93 57 VAL D O 1
ATOM 11453 N N . TRP D 2 91 ? 150.482 114.865 121.801 1.00 87.64 58 TRP D N 1
ATOM 11454 C CA . TRP D 2 91 ? 150.421 116.238 122.281 1.00 87.64 58 TRP D CA 1
ATOM 11455 C C . TRP D 2 91 ? 151.165 116.363 123.603 1.00 87.64 58 TRP D C 1
ATOM 11456 O O . TRP D 2 91 ? 150.931 115.580 124.530 1.00 87.64 58 TRP D O 1
ATOM 11467 N N . LEU D 2 92 ? 152.059 117.345 123.683 1.00 86.04 59 LEU D N 1
ATOM 11468 C CA . LEU D 2 92 ? 152.792 117.654 124.902 1.00 86.04 59 LEU D CA 1
ATOM 11469 C C . LEU D 2 92 ? 152.578 119.127 125.219 1.00 86.04 59 LEU D C 1
ATOM 11470 O O . LEU D 2 92 ? 152.702 119.978 124.333 1.00 86.04 59 LEU D O 1
ATOM 11475 N N . GLY D 2 93 ? 152.251 119.421 126.479 1.00 84.83 60 GLY D N 1
ATOM 11476 C CA . GLY D 2 93 ? 151.804 120.762 126.827 1.00 84.83 60 GLY D CA 1
ATOM 11477 C C . GLY D 2 93 ? 152.878 121.825 126.681 1.00 84.83 60 GLY D C 1
ATOM 11478 O O . GLY D 2 93 ? 152.603 122.934 126.216 1.00 84.83 60 GLY D O 1
ATOM 11479 N N . LYS D 2 94 ? 154.106 121.507 127.077 1.00 84.25 61 LYS D N 1
ATOM 11480 C CA . LYS D 2 94 ? 155.179 122.484 127.078 1.00 84.25 61 LYS D CA 1
ATOM 11481 C C . LYS D 2 94 ? 155.530 122.900 125.648 1.00 84.25 61 LYS D C 1
ATOM 11482 O O . LYS D 2 94 ? 155.253 122.169 124.694 1.00 84.25 61 LYS D O 1
ATOM 11488 N N . PRO D 2 95 ? 156.137 124.088 125.472 1.00 80.52 62 PRO D N 1
ATOM 11489 C CA . PRO D 2 95 ? 156.384 124.596 124.114 1.00 80.52 62 PRO D CA 1
ATOM 11490 C C . PRO D 2 95 ? 157.387 123.767 123.327 1.00 80.52 62 PRO D C 1
ATOM 11491 O O . PRO D 2 95 ? 157.900 122.757 123.817 1.00 80.52 62 PRO D O 1
ATOM 11495 N N . ALA D 2 96 ? 157.671 124.198 122.096 1.00 77.92 63 ALA D N 1
ATOM 11496 C CA . ALA D 2 96 ? 158.448 123.386 121.167 1.00 77.92 63 ALA D CA 1
ATOM 11497 C C . ALA D 2 96 ? 159.879 123.148 121.629 1.00 77.92 63 ALA D C 1
ATOM 11498 O O . ALA D 2 96 ? 160.458 122.111 121.287 1.00 77.92 63 ALA D O 1
ATOM 11500 N N . ILE D 2 97 ? 160.461 124.073 122.395 1.00 74.36 64 ILE D N 1
ATOM 11501 C CA . ILE D 2 97 ? 161.855 123.925 122.803 1.00 74.36 64 ILE D CA 1
ATOM 11502 C C . ILE D 2 97 ? 162.043 122.690 123.674 1.00 74.36 64 ILE D C 1
ATOM 11503 O O . ILE D 2 97 ? 163.131 122.103 123.705 1.00 74.36 64 ILE D O 1
ATOM 11508 N N . TYR D 2 98 ? 160.999 122.265 124.378 1.00 81.62 65 TYR D N 1
ATOM 11509 C CA . TYR D 2 98 ? 161.048 121.080 125.221 1.00 81.62 65 TYR D CA 1
ATOM 11510 C C . TYR D 2 98 ? 160.650 119.812 124.482 1.00 81.62 65 TYR D C 1
ATOM 11511 O O . TYR D 2 98 ? 160.557 118.752 125.110 1.00 81.62 65 TYR D O 1
ATOM 11520 N N . LEU D 2 99 ? 160.406 119.895 123.173 1.00 82.84 66 LEU D N 1
ATOM 11521 C CA . LEU D 2 99 ? 159.865 118.752 122.445 1.00 82.84 66 LEU D CA 1
ATOM 11522 C C . LEU D 2 99 ? 160.840 117.584 122.418 1.00 82.84 66 LEU D C 1
ATOM 11523 O O . LEU D 2 99 ? 160.423 116.424 122.511 1.00 82.84 66 LEU D O 1
ATOM 11528 N N . VAL D 2 100 ? 162.136 117.857 122.277 1.00 85.97 67 VAL D N 1
ATOM 11529 C CA . VAL D 2 100 ? 163.098 116.771 122.114 1.00 85.97 67 VAL D CA 1
ATOM 11530 C C . VAL D 2 100 ? 163.345 116.070 123.445 1.00 85.97 67 VAL D C 1
ATOM 11531 O O . VAL D 2 100 ? 162.981 114.902 123.627 1.00 85.97 67 VAL D O 1
ATOM 11535 N N . ARG D 2 101 ? 163.914 116.796 124.411 1.00 89.40 68 ARG D N 1
ATOM 11536 C CA . ARG D 2 101 ? 164.407 116.164 125.632 1.00 89.40 68 ARG D CA 1
ATOM 11537 C C . ARG D 2 101 ? 163.292 115.462 126.392 1.00 89.40 68 ARG D C 1
ATOM 11538 O O . ARG D 2 101 ? 163.486 114.358 126.915 1.00 89.40 68 ARG D O 1
ATOM 11546 N N . ASP D 2 102 ? 162.119 116.081 126.465 1.00 89.89 69 ASP D N 1
ATOM 11547 C CA . ASP D 2 102 ? 160.990 115.481 127.157 1.00 89.89 69 ASP D CA 1
ATOM 11548 C C . ASP D 2 102 ? 160.103 114.638 126.251 1.00 89.89 69 ASP D C 1
ATOM 11549 O O . ASP D 2 102 ? 159.163 114.010 126.749 1.00 89.89 69 ASP D O 1
ATOM 11554 N N . GLY D 2 103 ? 160.365 114.604 124.945 1.00 90.57 70 GLY D N 1
ATOM 11555 C CA . GLY D 2 103 ? 159.462 113.901 124.053 1.00 90.57 70 GLY D CA 1
ATOM 11556 C C . GLY D 2 103 ? 160.048 112.734 123.286 1.00 90.57 70 GLY D C 1
ATOM 11557 O O . GLY D 2 103 ? 159.346 111.757 123.013 1.00 90.57 70 GLY D O 1
ATOM 11558 N N . LEU D 2 104 ? 161.331 112.811 122.940 1.00 90.56 71 LEU D N 1
ATOM 11559 C CA . LEU D 2 104 ? 161.961 111.801 122.098 1.00 90.56 71 LEU D CA 1
ATOM 11560 C C . LEU D 2 104 ? 162.719 110.754 122.905 1.00 90.56 71 LEU D C 1
ATOM 11561 O O . LEU D 2 104 ? 162.605 109.557 122.625 1.00 90.56 71 LEU D O 1
ATOM 11566 N N . GLU D 2 105 ? 163.492 111.178 123.902 1.00 93.63 72 GLU D N 1
ATOM 11567 C CA . GLU D 2 105 ? 164.236 110.244 124.735 1.00 93.63 72 GLU D CA 1
ATOM 11568 C C . GLU D 2 105 ? 163.399 109.652 125.860 1.00 93.63 72 GLU D C 1
ATOM 11569 O O . GLU D 2 105 ? 163.902 108.802 126.601 1.00 93.63 72 GLU D O 1
ATOM 11575 N N . LYS D 2 106 ? 162.147 110.075 126.008 1.00 95.43 73 LYS D N 1
ATOM 11576 C CA . LYS D 2 106 ? 161.244 109.504 126.996 1.00 95.43 73 LYS D CA 1
ATOM 11577 C C . LYS D 2 106 ? 160.427 108.343 126.444 1.00 95.43 73 LYS D C 1
ATOM 11578 O O . LYS D 2 106 ? 159.586 107.799 127.167 1.00 95.43 73 LYS D O 1
ATOM 11584 N N . LYS D 2 107 ? 160.656 107.960 125.187 1.00 94.46 74 LYS D N 1
ATOM 11585 C CA . LYS D 2 107 ? 159.953 106.856 124.534 1.00 94.46 74 LYS D CA 1
ATOM 11586 C C . LYS D 2 107 ? 158.439 107.095 124.558 1.00 94.46 74 LYS D C 1
ATOM 11587 O O . LYS D 2 107 ? 157.655 106.317 125.104 1.00 94.46 74 LYS D O 1
ATOM 11593 N N . THR D 2 108 ? 158.044 108.227 123.982 1.00 92.85 75 THR D N 1
ATOM 11594 C CA . THR D 2 108 ? 156.637 108.558 123.794 1.00 92.85 75 THR D CA 1
ATOM 11595 C C . THR D 2 108 ? 156.275 108.728 122.328 1.00 92.85 75 THR D C 1
ATOM 11596 O O . THR D 2 108 ? 155.317 108.106 121.855 1.00 92.85 75 THR D O 1
ATOM 11600 N N . CYS D 2 109 ? 157.014 109.554 121.593 1.00 91.81 76 CYS D N 1
ATOM 11601 C CA . CYS D 2 109 ? 156.818 109.740 120.165 1.00 91.81 76 CYS D CA 1
ATOM 11602 C C . CYS D 2 109 ? 158.068 109.292 119.419 1.00 91.81 76 CYS D C 1
ATOM 11603 O O . CYS D 2 109 ? 159.133 109.099 120.010 1.00 91.81 76 CYS D O 1
ATOM 11606 N N . ASP D 2 110 ? 157.928 109.121 118.106 1.00 90.03 77 ASP D N 1
ATOM 11607 C CA . ASP D 2 110 ? 158.973 108.509 117.294 1.00 90.03 77 ASP D CA 1
ATOM 11608 C C . ASP D 2 110 ? 159.852 109.521 116.568 1.00 90.03 77 ASP D C 1
ATOM 11609 O O . ASP D 2 110 ? 161.079 109.395 116.592 1.00 90.03 77 ASP D O 1
ATOM 11614 N N . VAL D 2 111 ? 159.259 110.517 115.913 1.00 86.92 78 VAL D N 1
ATOM 11615 C CA . VAL D 2 111 ? 160.008 111.428 115.057 1.00 86.92 78 VAL D CA 1
ATOM 11616 C C . VAL D 2 111 ? 159.575 112.864 115.319 1.00 86.92 78 VAL D C 1
ATOM 11617 O O . VAL D 2 111 ? 158.401 113.145 115.579 1.00 86.92 78 VAL D O 1
ATOM 11621 N N . VAL D 2 112 ? 160.545 113.775 115.274 1.00 81.75 79 VAL D N 1
ATOM 11622 C CA . VAL D 2 112 ? 160.285 115.207 115.328 1.00 81.75 79 VAL D CA 1
ATOM 11623 C C . VAL D 2 112 ? 160.428 115.756 113.915 1.00 81.75 79 VAL D C 1
ATOM 11624 O O . VAL D 2 112 ? 161.238 115.270 113.116 1.00 81.75 79 VAL D O 1
ATOM 11628 N N . ILE D 2 113 ? 159.625 116.770 113.603 1.00 78.77 80 ILE D N 1
ATOM 11629 C CA . ILE D 2 113 ? 159.400 117.178 112.221 1.00 78.77 80 ILE D CA 1
ATOM 11630 C C . ILE D 2 113 ? 160.327 118.315 111.810 1.00 78.77 80 ILE D C 1
ATOM 11631 O O . ILE D 2 113 ? 160.717 118.415 110.642 1.00 78.77 80 ILE D O 1
ATOM 11636 N N . GLY D 2 114 ? 160.685 119.183 112.753 1.00 74.98 81 GLY D N 1
ATOM 11637 C CA . GLY D 2 114 ? 161.513 120.321 112.413 1.00 74.98 81 GLY D CA 1
ATOM 11638 C C . GLY D 2 114 ? 162.663 120.557 113.366 1.00 74.98 81 GLY D C 1
ATOM 11639 O O . GLY D 2 114 ? 162.457 120.854 114.546 1.00 74.98 81 GLY D O 1
ATOM 11640 N N . LEU D 2 115 ? 163.883 120.444 112.849 1.00 72.44 82 LEU D N 1
ATOM 11641 C CA . LEU D 2 115 ? 165.091 120.697 113.616 1.00 72.44 82 LEU D CA 1
ATOM 11642 C C . LEU D 2 115 ? 166.187 121.110 112.648 1.00 72.44 82 LEU D C 1
ATOM 11643 O O . LEU D 2 115 ? 166.119 120.831 111.449 1.00 72.44 82 LEU D O 1
ATOM 11648 N N . ASP D 2 116 ? 167.200 121.780 113.181 1.00 73.49 83 ASP D N 1
ATOM 11649 C CA . ASP D 2 116 ? 168.292 122.243 112.345 1.00 73.49 83 ASP D CA 1
ATOM 11650 C C . ASP D 2 116 ? 169.105 121.062 111.829 1.00 73.49 83 ASP D C 1
ATOM 11651 O O . ASP D 2 116 ? 169.122 119.978 112.418 1.00 73.49 83 ASP D O 1
ATOM 11656 N N . ALA D 2 117 ? 169.780 121.282 110.705 1.00 75.15 84 ALA D N 1
ATOM 11657 C CA . ALA D 2 117 ? 170.669 120.267 110.169 1.00 75.15 84 ALA D CA 1
ATOM 11658 C C . ALA D 2 117 ? 171.826 120.024 111.132 1.00 75.15 84 ALA D C 1
ATOM 11659 O O . ALA D 2 117 ? 172.084 120.815 112.041 1.00 75.15 84 ALA D O 1
ATOM 11661 N N . ASP D 2 118 ? 172.479 118.872 110.953 1.00 79.39 85 ASP D N 1
ATOM 11662 C CA . ASP D 2 118 ? 173.635 118.392 111.714 1.00 79.39 85 ASP D CA 1
ATOM 11663 C C . ASP D 2 118 ? 173.567 118.737 113.201 1.00 79.39 85 ASP D C 1
ATOM 11664 O O . ASP D 2 118 ? 174.582 119.071 113.822 1.00 79.39 85 ASP D O 1
ATOM 11669 N N . ASP D 2 119 ? 172.381 118.617 113.785 1.00 77.82 86 ASP D N 1
ATOM 11670 C CA . ASP D 2 119 ? 172.221 118.853 115.214 1.00 77.82 86 ASP D CA 1
ATOM 11671 C C . ASP D 2 119 ? 172.916 117.744 115.997 1.00 77.82 86 ASP D C 1
ATOM 11672 O O . ASP D 2 119 ? 172.789 116.567 115.638 1.00 77.82 86 ASP D O 1
ATOM 11677 N N . PRO D 2 120 ? 173.657 118.069 117.059 1.00 77.95 87 PRO D N 1
ATOM 11678 C CA . PRO D 2 120 ? 174.476 117.032 117.710 1.00 77.95 87 PRO D CA 1
ATOM 11679 C C . PRO D 2 120 ? 173.679 116.031 118.530 1.00 77.95 87 PRO D C 1
ATOM 11680 O O . PRO D 2 120 ? 173.968 114.830 118.472 1.00 77.95 87 PRO D O 1
ATOM 11684 N N . ARG D 2 121 ? 172.686 116.484 119.296 1.00 77.57 88 ARG D N 1
ATOM 11685 C CA . ARG D 2 121 ? 172.067 115.615 120.293 1.00 77.57 88 ARG D CA 1
ATOM 11686 C C . ARG D 2 121 ? 171.188 114.532 119.676 1.00 77.57 88 ARG D C 1
ATOM 11687 O O . ARG D 2 121 ? 171.075 113.442 120.246 1.00 77.57 88 ARG D O 1
ATOM 11695 N N . VAL D 2 122 ? 170.562 114.798 118.531 1.00 78.98 89 VAL D N 1
ATOM 11696 C CA . VAL D 2 122 ? 169.706 113.821 117.873 1.00 78.98 89 VAL D CA 1
ATOM 11697 C C . VAL D 2 122 ? 170.108 113.717 116.409 1.00 78.98 89 VAL D C 1
ATOM 11698 O O . VAL D 2 122 ? 170.676 114.642 115.827 1.00 78.98 89 VAL D O 1
ATOM 11702 N N . LEU D 2 123 ? 169.803 112.566 115.818 1.00 81.20 90 LEU D N 1
ATOM 11703 C CA . LEU D 2 123 ? 170.181 112.315 114.435 1.00 81.20 90 LEU D CA 1
ATOM 11704 C C . LEU D 2 123 ? 169.307 113.132 113.493 1.00 81.20 90 LEU D C 1
ATOM 11705 O O . LEU D 2 123 ? 168.117 113.339 113.744 1.00 81.20 90 LEU D O 1
ATOM 11710 N N . THR D 2 124 ? 169.905 113.594 112.399 1.00 80.80 91 THR D N 1
ATOM 11711 C CA . THR D 2 124 ? 169.227 114.433 111.422 1.00 80.80 91 THR D CA 1
ATOM 11712 C C . THR D 2 124 ? 169.125 113.711 110.086 1.00 80.80 91 THR D C 1
ATOM 11713 O O . THR D 2 124 ? 170.062 113.025 109.666 1.00 80.80 91 THR D O 1
ATOM 11717 N N . SER D 2 125 ? 167.985 113.874 109.423 1.00 80.72 92 SER D N 1
ATOM 11718 C CA . SER D 2 125 ? 167.743 113.276 108.119 1.00 80.72 92 SER D CA 1
ATOM 11719 C C . SER D 2 125 ? 168.163 114.249 107.020 1.00 80.72 92 SER D C 1
ATOM 11720 O O . SER D 2 125 ? 168.843 115.249 107.267 1.00 80.72 92 SER D O 1
ATOM 11723 N N . LYS D 2 126 ? 167.765 113.959 105.790 1.00 80.97 93 LYS D N 1
ATOM 11724 C CA . LYS D 2 126 ? 168.105 114.826 104.670 1.00 80.97 93 LYS D CA 1
ATOM 11725 C C . LYS D 2 126 ? 167.285 116.110 104.735 1.00 80.97 93 LYS D C 1
ATOM 11726 O O . LYS D 2 126 ? 166.059 116.049 104.882 1.00 80.97 93 LYS D O 1
ATOM 11732 N N . PRO D 2 127 ? 167.913 117.280 104.639 1.00 75.72 94 PRO D N 1
ATOM 11733 C CA . PRO D 2 127 ? 167.150 118.531 104.677 1.00 75.72 94 PRO D CA 1
ATOM 11734 C C . PRO D 2 127 ? 166.271 118.680 103.450 1.00 75.72 94 PRO D C 1
ATOM 11735 O O . PRO D 2 127 ? 166.572 118.156 102.376 1.00 75.72 94 PRO D O 1
ATOM 11739 N N . TYR D 2 128 ? 165.167 119.410 103.617 1.00 74.53 95 TYR D N 1
ATOM 11740 C CA . TYR D 2 128 ? 164.213 119.558 102.526 1.00 74.53 95 TYR D CA 1
ATOM 11741 C C . TYR D 2 128 ? 163.874 120.992 102.133 1.00 74.53 95 TYR D C 1
ATOM 11742 O O . TYR D 2 128 ? 163.240 121.175 101.088 1.00 74.53 95 TYR D O 1
ATOM 11751 N N . TYR D 2 129 ? 164.267 122.005 102.905 1.00 73.78 96 TYR D N 1
ATOM 11752 C CA . TYR D 2 129 ? 164.082 123.380 102.452 1.00 73.78 96 TYR D CA 1
ATOM 11753 C C . TYR D 2 129 ? 165.000 124.314 103.226 1.00 73.78 96 TYR D C 1
ATOM 11754 O O . TYR D 2 129 ? 165.432 124.012 104.341 1.00 73.78 96 TYR D O 1
ATOM 11763 N N . ARG D 2 130 ? 165.288 125.457 102.610 1.00 75.57 97 ARG D N 1
ATOM 11764 C CA . ARG D 2 130 ? 166.093 126.515 103.201 1.00 75.57 97 ARG D CA 1
ATOM 11765 C C . ARG D 2 130 ? 165.200 127.634 103.722 1.00 75.57 97 ARG D C 1
ATOM 11766 O O . ARG D 2 130 ? 164.014 127.725 103.397 1.00 75.57 97 ARG D O 1
ATOM 11774 N N . SER D 2 131 ? 165.793 128.500 104.529 1.00 70.22 98 SER D N 1
ATOM 11775 C CA . SER D 2 131 ? 165.103 129.646 105.112 1.00 70.22 98 SER D CA 1
ATOM 11776 C C . SER D 2 131 ? 166.163 130.595 105.653 1.00 70.22 98 SER D C 1
ATOM 11777 O O . SER D 2 131 ? 167.365 130.397 105.436 1.00 70.22 98 SER D O 1
ATOM 11780 N N . GLY D 2 132 ? 165.723 131.627 106.358 1.00 66.33 99 GLY D N 1
ATOM 11781 C CA . GLY D 2 132 ? 166.647 132.576 106.944 1.00 66.33 99 GLY D CA 1
ATOM 11782 C C . GLY D 2 132 ? 165.902 133.728 107.572 1.00 66.33 99 GLY D C 1
ATOM 11783 O O . GLY D 2 132 ? 164.678 133.841 107.477 1.00 66.33 99 GLY D O 1
ATOM 11784 N N . TYR D 2 133 ? 166.672 134.589 108.228 1.00 62.34 100 TYR D N 1
ATOM 11785 C CA . TYR D 2 133 ? 166.118 135.784 108.841 1.00 62.34 100 TYR D CA 1
ATOM 11786 C C . TYR D 2 133 ? 165.872 136.852 107.786 1.00 62.34 100 TYR D C 1
ATOM 11787 O O . TYR D 2 133 ? 166.692 137.062 106.889 1.00 62.34 100 TYR D O 1
ATOM 11796 N N . VAL D 2 134 ? 164.732 137.530 107.898 1.00 63.31 101 VAL D N 1
ATOM 11797 C CA . VAL D 2 134 ? 164.341 138.561 106.950 1.00 63.31 101 VAL D CA 1
ATOM 11798 C C . VAL D 2 134 ? 163.970 139.826 107.708 1.00 63.31 101 VAL D C 1
ATOM 11799 O O . VAL D 2 134 ? 163.485 139.782 108.846 1.00 63.31 101 VAL D O 1
ATOM 11803 N N . PHE D 2 135 ? 164.219 140.965 107.064 1.00 65.52 102 PHE D N 1
ATOM 11804 C CA . PHE D 2 135 ? 163.803 142.260 107.572 1.00 65.52 102 PHE D CA 1
ATOM 11805 C C . PHE D 2 135 ? 162.312 142.467 107.329 1.00 65.52 102 PHE D C 1
ATOM 11806 O O . PHE D 2 135 ? 161.682 141.779 106.521 1.00 65.52 102 PHE D O 1
ATOM 11814 N N . LEU D 2 136 ? 161.747 143.432 108.048 1.00 67.80 103 LEU D N 1
ATOM 11815 C CA . LEU D 2 136 ? 160.318 143.714 107.957 1.00 67.80 103 LEU D CA 1
ATOM 11816 C C . LEU D 2 136 ? 160.122 145.213 108.124 1.00 67.80 103 LEU D C 1
ATOM 11817 O O . LEU D 2 136 ? 160.369 145.750 109.210 1.00 67.80 103 LEU D O 1
ATOM 11822 N N . THR D 2 137 ? 159.693 145.883 107.055 1.00 71.52 104 THR D N 1
ATOM 11823 C CA . THR D 2 137 ? 159.386 147.311 107.107 1.00 71.52 104 THR D CA 1
ATOM 11824 C C . THR D 2 137 ? 158.070 147.545 106.375 1.00 71.52 104 THR D C 1
ATOM 11825 O O . THR D 2 137 ? 157.390 146.602 105.963 1.00 71.52 104 THR D O 1
ATOM 11829 N N . ARG D 2 138 ? 157.715 148.812 106.200 1.00 77.77 105 ARG D N 1
ATOM 11830 C CA . ARG D 2 138 ? 156.531 149.198 105.448 1.00 77.77 105 ARG D CA 1
ATOM 11831 C C . ARG D 2 138 ? 156.870 149.452 103.986 1.00 77.77 105 ARG D C 1
ATOM 11832 O O . ARG D 2 138 ? 158.036 149.533 103.592 1.00 77.77 105 ARG D O 1
ATOM 11840 N N . ALA D 2 139 ? 155.820 149.579 103.181 1.00 83.60 106 ALA D N 1
ATOM 11841 C CA . ALA D 2 139 ? 155.967 150.032 101.810 1.00 83.60 106 ALA D CA 1
ATOM 11842 C C . ALA D 2 139 ? 156.021 151.555 101.766 1.00 83.60 106 ALA D C 1
ATOM 11843 O O . ALA D 2 139 ? 155.721 152.235 102.748 1.00 83.60 106 ALA D O 1
ATOM 11845 N N . ASP D 2 140 ? 156.496 152.071 100.629 1.00 90.47 107 ASP D N 1
ATOM 11846 C CA . ASP D 2 140 ? 156.527 153.483 100.234 1.00 90.47 107 ASP D CA 1
ATOM 11847 C C . ASP D 2 140 ? 156.925 154.430 101.365 1.00 90.47 107 ASP D C 1
ATOM 11848 O O . ASP D 2 140 ? 156.488 155.585 101.396 1.00 90.47 107 ASP D O 1
ATOM 11853 N N . LYS D 2 141 ? 157.755 153.958 102.292 1.00 87.40 108 LYS D N 1
ATOM 11854 C CA . LYS D 2 141 ? 158.346 154.813 103.313 1.00 87.40 108 LYS D CA 1
ATOM 11855 C C . LYS D 2 141 ? 159.755 155.269 102.965 1.00 87.40 108 LYS D C 1
ATOM 11856 O O . LYS D 2 141 ? 160.360 156.004 103.752 1.00 87.40 108 LYS D O 1
ATOM 11862 N N . ASP D 2 142 ? 160.285 154.854 101.814 1.00 88.45 109 ASP D N 1
ATOM 11863 C CA . ASP D 2 142 ? 161.646 155.194 101.398 1.00 88.45 109 ASP D CA 1
ATOM 11864 C C . ASP D 2 142 ? 162.663 154.773 102.458 1.00 88.45 109 ASP D C 1
ATOM 11865 O O . ASP D 2 142 ? 163.675 155.440 102.680 1.00 88.45 109 ASP D O 1
ATOM 11870 N N . LEU D 2 143 ? 162.386 153.653 103.119 1.00 82.16 110 LEU D N 1
ATOM 11871 C CA . LEU D 2 143 ? 163.266 153.074 104.130 1.00 82.16 110 LEU D CA 1
ATOM 11872 C C . LEU D 2 143 ? 163.591 151.653 103.683 1.00 82.16 110 LEU D C 1
ATOM 11873 O O . LEU D 2 143 ? 162.927 150.695 104.087 1.00 82.16 110 LEU D O 1
ATOM 11878 N N . ASP D 2 144 ? 164.615 151.519 102.846 1.00 80.96 111 ASP D N 1
ATOM 11879 C CA . ASP D 2 144 ? 165.064 150.223 102.357 1.00 80.96 111 ASP D CA 1
ATOM 11880 C C . ASP D 2 144 ? 166.389 149.864 103.015 1.00 80.96 111 ASP D C 1
ATOM 11881 O O . ASP D 2 144 ? 167.354 150.631 102.940 1.00 80.96 111 ASP D O 1
ATOM 11886 N N . ILE D 2 145 ? 166.430 148.702 103.657 1.00 74.97 112 ILE D N 1
ATOM 11887 C CA . ILE D 2 145 ? 167.606 148.241 104.381 1.00 74.97 112 ILE D CA 1
ATOM 11888 C C . ILE D 2 145 ? 168.094 146.953 103.735 1.00 74.97 112 ILE D C 1
ATOM 11889 O O . ILE D 2 145 ? 167.317 146.009 103.556 1.00 74.97 112 ILE D O 1
ATOM 11894 N N . LYS D 2 146 ? 169.378 146.920 103.383 1.00 71.96 113 LYS D N 1
ATOM 11895 C CA . LYS D 2 146 ? 169.979 145.764 102.740 1.00 71.96 113 LYS D CA 1
ATOM 11896 C C . LYS D 2 146 ? 171.166 145.204 103.506 1.00 71.96 113 LYS D C 1
ATOM 11897 O O . LYS D 2 146 ? 171.794 144.251 103.030 1.00 71.96 113 LYS D O 1
ATOM 11903 N N . SER D 2 147 ? 171.495 145.759 104.667 1.00 67.96 114 SER D N 1
ATOM 11904 C CA . SER D 2 147 ? 172.641 145.296 105.436 1.00 67.96 114 SER D CA 1
ATOM 11905 C C . SER D 2 147 ? 172.464 145.732 106.882 1.00 67.96 114 SER D C 1
ATOM 11906 O O . SER D 2 147 ? 171.543 146.478 107.219 1.00 67.96 114 SER D O 1
ATOM 11909 N N . TRP D 2 148 ? 173.365 145.252 107.734 1.00 66.30 115 TRP D N 1
ATOM 11910 C CA . TRP D 2 148 ? 173.352 145.574 109.153 1.00 66.30 115 TRP D CA 1
ATOM 11911 C C . TRP D 2 148 ? 174.336 146.676 109.514 1.00 66.30 115 TRP D C 1
ATOM 11912 O O . TRP D 2 148 ? 174.558 146.930 110.701 1.00 66.30 115 TRP D O 1
ATOM 11923 N N . SER D 2 149 ? 174.939 147.329 108.523 1.00 70.45 116 SER D N 1
ATOM 11924 C CA . SER D 2 149 ? 175.854 148.437 108.758 1.00 70.45 116 SER D CA 1
ATOM 11925 C C . SER D 2 149 ? 175.288 149.772 108.291 1.00 70.45 116 SER D C 1
ATOM 11926 O O . SER D 2 149 ? 176.009 150.775 108.294 1.00 70.45 116 SER D O 1
ATOM 11929 N N . ASP D 2 150 ? 174.026 149.809 107.892 1.00 73.15 117 ASP D N 1
ATOM 11930 C CA . ASP D 2 150 ? 173.408 151.042 107.416 1.00 73.15 117 ASP D CA 1
ATOM 11931 C C . ASP D 2 150 ? 173.253 152.007 108.584 1.00 73.15 117 ASP D C 1
ATOM 11932 O O . ASP D 2 150 ? 172.660 151.634 109.605 1.00 73.15 117 ASP D O 1
ATOM 11937 N N . PRO D 2 151 ? 173.771 153.236 108.495 1.00 73.94 118 PRO D N 1
ATOM 11938 C CA . PRO D 2 151 ? 173.700 154.150 109.648 1.00 73.94 118 PRO D CA 1
ATOM 11939 C C . PRO D 2 151 ? 172.288 154.481 110.095 1.00 73.94 118 PRO D C 1
ATOM 11940 O O . PRO D 2 151 ? 172.094 154.819 111.270 1.00 73.94 118 PRO D O 1
ATOM 11944 N N . ARG D 2 152 ? 171.294 154.380 109.209 1.00 72.86 119 ARG D N 1
ATOM 11945 C CA . ARG D 2 152 ? 169.924 154.701 109.591 1.00 72.86 119 ARG D CA 1
ATOM 11946 C C . ARG D 2 152 ? 169.411 153.806 110.708 1.00 72.86 119 ARG D C 1
ATOM 11947 O O . ARG D 2 152 ? 168.427 154.158 111.366 1.00 72.86 119 ARG D O 1
ATOM 11955 N N . LEU D 2 153 ? 170.049 152.657 110.936 1.00 72.03 120 LEU D N 1
ATOM 11956 C CA . LEU D 2 153 ? 169.645 151.784 112.029 1.00 72.03 120 LEU D CA 1
ATOM 11957 C C . LEU D 2 153 ? 169.929 152.397 113.393 1.00 72.03 120 LEU D C 1
ATOM 11958 O O . LEU D 2 153 ? 169.305 151.993 114.380 1.00 72.03 120 LEU D O 1
ATOM 11963 N N . LYS D 2 154 ? 170.850 153.354 113.474 1.00 70.84 121 LYS D N 1
ATOM 11964 C CA . LYS D 2 154 ? 171.150 154.012 114.739 1.00 70.84 121 LYS D CA 1
ATOM 11965 C C . LYS D 2 154 ? 170.203 155.163 115.050 1.00 70.84 121 LYS D C 1
ATOM 11966 O O . LYS D 2 154 ? 170.313 155.759 116.125 1.00 70.84 121 LYS D O 1
ATOM 11972 N N . GLU D 2 155 ? 169.280 155.487 114.145 1.00 75.18 122 GLU D N 1
ATOM 11973 C CA . GLU D 2 155 ? 168.400 156.632 114.312 1.00 75.18 122 GLU D CA 1
ATOM 11974 C C . GLU D 2 155 ? 166.923 156.278 114.404 1.00 75.18 122 GLU D C 1
ATOM 11975 O O . GLU D 2 155 ? 166.118 157.161 114.722 1.00 75.18 122 GLU D O 1
ATOM 11981 N N . VAL D 2 156 ? 166.539 155.029 114.130 1.00 71.33 123 VAL D N 1
ATOM 11982 C CA . VAL D 2 156 ? 165.127 154.669 114.181 1.00 71.33 123 VAL D CA 1
ATOM 11983 C C . VAL D 2 156 ? 164.618 154.739 115.618 1.00 71.33 123 VAL D C 1
ATOM 11984 O O . VAL D 2 156 ? 165.379 154.655 116.589 1.00 71.33 123 VAL D O 1
ATOM 11988 N N . SER D 2 157 ? 163.302 154.909 115.749 1.00 69.28 124 SER D N 1
ATOM 11989 C CA . SER D 2 157 ? 162.704 155.056 117.071 1.00 69.28 124 SER D CA 1
ATOM 11990 C C . SER D 2 157 ? 162.796 153.761 117.868 1.00 69.28 124 SER D C 1
ATOM 11991 O O . SER D 2 157 ? 163.223 153.764 119.028 1.00 69.28 124 SER D O 1
ATOM 11994 N N . HIS D 2 158 ? 162.405 152.642 117.262 1.00 69.99 125 HIS D N 1
ATOM 11995 C CA . HIS D 2 158 ? 162.435 151.358 117.946 1.00 69.99 125 HIS D CA 1
ATOM 11996 C C . HIS D 2 158 ? 162.512 150.243 116.915 1.00 69.99 125 HIS D C 1
ATOM 11997 O O . HIS D 2 158 ? 162.122 150.414 115.757 1.00 69.99 125 HIS D O 1
ATOM 12004 N N . MET D 2 159 ? 163.022 149.096 117.356 1.00 70.11 126 MET D N 1
ATOM 12005 C CA . MET D 2 159 ? 163.025 147.876 116.564 1.00 70.11 126 MET D CA 1
ATOM 12006 C C . MET D 2 159 ? 162.602 146.703 117.433 1.00 70.11 126 MET D C 1
ATOM 12007 O O . MET D 2 159 ? 162.760 146.728 118.657 1.00 70.11 126 MET D O 1
ATOM 12012 N N . VAL D 2 160 ? 162.067 145.671 116.789 1.00 65.59 127 VAL D N 1
ATOM 12013 C CA . VAL D 2 160 ? 161.566 144.485 117.472 1.00 65.59 127 VAL D CA 1
ATOM 12014 C C . VAL D 2 160 ? 162.395 143.282 117.036 1.00 65.59 127 VAL D C 1
ATOM 12015 O O . VAL D 2 160 ? 162.556 143.030 115.835 1.00 65.59 127 VAL D O 1
ATOM 12019 N N . VAL D 2 161 ? 162.944 142.559 118.014 1.00 60.88 128 VAL D N 1
ATOM 12020 C CA . VAL D 2 161 ? 163.697 141.335 117.773 1.00 60.88 128 VAL D CA 1
ATOM 12021 C C . VAL D 2 161 ? 163.345 140.330 118.860 1.00 60.88 128 VAL D C 1
ATOM 12022 O O . VAL D 2 161 ? 162.730 140.664 119.873 1.00 60.88 128 VAL D O 1
ATOM 12026 N N . GLY D 2 162 ? 163.748 139.083 118.636 1.00 60.03 129 GLY D N 1
ATOM 12027 C CA . GLY D 2 162 ? 163.480 138.021 119.579 1.00 60.03 129 GLY D CA 1
ATOM 12028 C C . GLY D 2 162 ? 164.491 137.972 120.705 1.00 60.03 129 GLY D C 1
ATOM 12029 O O . GLY D 2 162 ? 165.393 138.801 120.821 1.00 60.03 129 GLY D O 1
ATOM 12030 N N . PHE D 2 163 ? 164.329 136.965 121.555 1.00 62.37 130 PHE D N 1
ATOM 12031 C CA . PHE D 2 163 ? 165.213 136.741 122.689 1.00 62.37 130 PHE D CA 1
ATOM 12032 C C . PHE D 2 163 ? 166.151 135.577 122.400 1.00 62.37 130 PHE D C 1
ATOM 12033 O O . PHE D 2 163 ? 165.722 134.528 121.912 1.00 62.37 130 PHE D O 1
ATOM 12041 N N . GLY D 2 164 ? 167.429 135.767 122.709 1.00 62.27 131 GLY D N 1
ATOM 12042 C CA . GLY D 2 164 ? 168.418 134.733 122.444 1.00 62.27 131 GLY D CA 1
ATOM 12043 C C . GLY D 2 164 ? 168.584 134.412 120.976 1.00 62.27 131 GLY D C 1
ATOM 12044 O O . GLY D 2 164 ? 168.648 133.235 120.601 1.00 62.27 131 GLY D O 1
ATOM 12045 N N . THR D 2 165 ? 168.658 135.432 120.135 1.00 63.00 132 THR D N 1
ATOM 12046 C CA . THR D 2 165 ? 168.731 135.300 118.690 1.00 63.00 132 THR D CA 1
ATOM 12047 C C . THR D 2 165 ? 169.900 136.120 118.171 1.00 63.00 132 THR D C 1
ATOM 12048 O O . THR D 2 165 ? 170.392 137.018 118.864 1.00 63.00 132 THR D O 1
ATOM 12052 N N . PRO D 2 166 ? 170.381 135.827 116.960 1.00 64.48 133 PRO D N 1
ATOM 12053 C CA . PRO D 2 166 ? 171.471 136.639 116.395 1.00 64.48 133 PRO D CA 1
ATOM 12054 C C . PRO D 2 166 ? 171.143 138.118 116.286 1.00 64.48 133 PRO D C 1
ATOM 12055 O O . PRO D 2 166 ? 172.056 138.951 116.371 1.00 64.48 133 PRO D O 1
ATOM 12059 N N . GLY D 2 167 ? 169.871 138.473 116.100 1.00 65.62 134 GLY D N 1
ATOM 12060 C CA . GLY D 2 167 ? 169.508 139.880 116.056 1.00 65.62 134 GLY D CA 1
ATOM 12061 C C . GL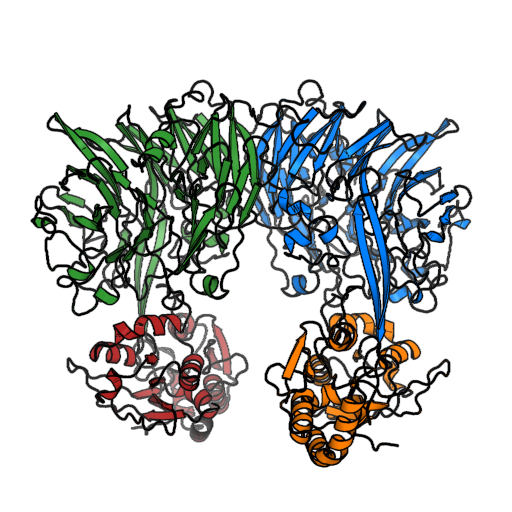Y D 2 167 ? 169.797 140.600 117.359 1.00 65.62 134 GLY D C 1
ATOM 12062 O O . GLY D 2 167 ? 170.238 141.753 117.359 1.00 65.62 134 GLY D O 1
ATOM 12063 N N . GLU D 2 168 ? 169.548 139.934 118.487 1.00 66.07 135 GLU D N 1
ATOM 12064 C CA . GLU D 2 168 ? 169.854 140.533 119.782 1.00 66.07 135 GLU D CA 1
ATOM 12065 C C . GLU D 2 168 ? 171.351 140.772 119.938 1.00 66.07 135 GLU D C 1
ATOM 12066 O O . GLU D 2 168 ? 171.774 141.827 120.428 1.00 66.07 135 GLU D O 1
ATOM 12072 N N . ALA D 2 169 ? 172.170 139.806 119.518 1.00 67.01 136 ALA D N 1
ATOM 12073 C CA . ALA D 2 169 ? 173.615 139.990 119.578 1.00 67.01 136 ALA D CA 1
ATOM 12074 C C . ALA D 2 169 ? 174.060 141.135 118.679 1.00 67.01 136 ALA D C 1
ATOM 12075 O O . ALA D 2 169 ? 174.959 141.906 119.037 1.00 67.01 136 ALA D O 1
ATOM 12077 N N . MET D 2 170 ? 173.444 141.262 117.502 1.00 68.62 137 MET D N 1
ATOM 12078 C CA . MET D 2 170 ? 173.803 142.361 116.614 1.00 68.62 137 MET D CA 1
ATOM 12079 C C . MET D 2 170 ? 173.404 143.709 117.200 1.00 68.62 137 MET D C 1
ATOM 12080 O O . MET D 2 170 ? 174.122 144.699 117.015 1.00 68.62 137 MET D O 1
ATOM 12085 N N . LEU D 2 171 ? 172.268 143.774 117.901 1.00 66.08 138 LEU D N 1
ATOM 12086 C CA . LEU D 2 171 ? 171.923 145.001 118.615 1.00 66.08 138 LEU D CA 1
ATOM 12087 C C . LEU D 2 171 ? 172.934 145.300 119.712 1.00 66.08 138 LEU D C 1
ATOM 12088 O O . LEU D 2 171 ? 173.273 146.464 119.952 1.00 66.08 138 LEU D O 1
ATOM 12093 N N . LYS D 2 172 ? 173.413 144.262 120.402 1.00 69.19 139 LYS D N 1
ATOM 12094 C CA . LYS D 2 172 ? 174.508 144.456 121.347 1.00 69.19 139 LYS D CA 1
ATOM 12095 C C . LYS D 2 172 ? 175.720 145.069 120.659 1.00 69.19 139 LYS D C 1
ATOM 12096 O O . LYS D 2 172 ? 176.368 145.968 121.206 1.00 69.19 139 LYS D O 1
ATOM 12102 N N . ASP D 2 173 ? 176.042 144.590 119.454 1.00 73.32 140 ASP D N 1
ATOM 12103 C CA . ASP D 2 173 ? 177.263 145.019 118.778 1.00 73.32 140 ASP D CA 1
ATOM 12104 C C . ASP D 2 173 ? 177.228 146.501 118.421 1.00 73.32 140 ASP D C 1
ATOM 12105 O O . ASP D 2 173 ? 178.216 147.214 118.629 1.00 73.32 140 ASP D O 1
ATOM 12110 N N . ILE D 2 174 ? 176.109 146.987 117.886 1.00 69.22 141 ILE D N 1
ATOM 12111 C CA . ILE D 2 174 ? 176.049 148.357 117.386 1.00 69.22 141 ILE D CA 1
ATOM 12112 C C . ILE D 2 174 ? 175.591 149.306 118.487 1.00 69.22 141 ILE D C 1
ATOM 12113 O O . ILE D 2 174 ? 175.325 150.486 118.233 1.00 69.22 141 ILE D O 1
ATOM 12118 N N . GLY D 2 175 ? 175.500 148.801 119.716 1.00 68.80 142 GLY D N 1
ATOM 12119 C CA . GLY D 2 175 ? 175.218 149.640 120.867 1.00 68.80 142 GLY D CA 1
ATOM 12120 C C . GLY D 2 175 ? 173.845 150.276 120.860 1.00 68.80 142 GLY D C 1
ATOM 12121 O O . GLY D 2 175 ? 173.724 151.501 120.776 1.00 68.80 142 GLY D O 1
ATOM 12122 N N . ARG D 2 176 ? 172.800 149.454 120.937 1.00 66.42 143 ARG D N 1
ATOM 12123 C CA . ARG D 2 176 ? 171.437 149.959 120.951 1.00 66.42 143 ARG D CA 1
ATOM 12124 C C . ARG D 2 176 ? 170.536 149.256 121.959 1.00 66.42 143 ARG D C 1
ATOM 12125 O O . ARG D 2 176 ? 169.362 149.624 122.070 1.00 66.42 143 ARG D O 1
ATOM 12133 N N . TYR D 2 177 ? 171.041 148.272 122.706 1.00 67.25 144 TYR D N 1
ATOM 12134 C CA . TYR D 2 177 ? 170.180 147.491 123.590 1.00 67.25 144 TYR D CA 1
ATOM 12135 C C . TYR D 2 177 ? 169.567 148.343 124.692 1.00 67.25 144 TYR D C 1
ATOM 12136 O O . TYR D 2 177 ? 168.439 148.078 125.128 1.00 67.25 144 TYR D O 1
ATOM 12145 N N . GLU D 2 178 ? 170.294 149.358 125.161 1.00 66.59 145 GLU D N 1
ATOM 12146 C CA . GLU D 2 178 ? 169.813 150.160 126.279 1.00 66.59 145 GLU D CA 1
ATOM 12147 C C . GLU D 2 178 ? 168.566 150.955 125.915 1.00 66.59 145 GLU D C 1
ATOM 12148 O O . GLU D 2 178 ? 167.717 151.200 126.779 1.00 66.59 145 GLU D O 1
ATOM 12154 N N . GLU D 2 179 ? 168.437 151.366 124.654 1.00 69.10 146 GLU D N 1
ATOM 12155 C CA . GLU D 2 179 ? 167.283 152.156 124.246 1.00 69.10 146 GLU D CA 1
ATOM 12156 C C . GLU D 2 179 ? 166.036 151.308 124.033 1.00 69.10 146 GLU D C 1
ATOM 12157 O O . GLU D 2 179 ? 164.922 151.842 124.060 1.00 69.10 146 GLU D O 1
ATOM 12163 N N . ASP D 2 180 ? 166.189 150.000 123.821 1.00 68.21 147 ASP D N 1
ATOM 12164 C CA . ASP D 2 180 ? 165.075 149.153 123.421 1.00 68.21 147 ASP D CA 1
ATOM 12165 C C . ASP D 2 180 ? 164.746 148.030 124.393 1.00 68.21 147 ASP D C 1
ATOM 12166 O O . ASP D 2 180 ? 163.759 147.321 124.165 1.00 68.21 147 ASP D O 1
ATOM 12171 N N . MET D 2 181 ? 165.538 147.830 125.448 1.00 66.77 148 MET D N 1
ATOM 12172 C CA . MET D 2 181 ? 165.297 146.698 126.338 1.00 66.77 148 MET D CA 1
ATOM 12173 C C . MET D 2 181 ? 163.921 146.785 126.987 1.00 66.77 148 MET D C 1
ATOM 12174 O O . MET D 2 181 ? 163.212 145.775 127.099 1.00 66.77 148 MET D O 1
ATOM 12179 N N . ALA D 2 182 ? 163.525 147.984 127.419 1.00 66.94 149 ALA D N 1
ATOM 12180 C CA . ALA D 2 182 ? 162.206 148.158 128.017 1.00 66.94 149 ALA D CA 1
ATOM 12181 C C . ALA D 2 182 ? 161.098 147.866 127.014 1.00 66.94 149 ALA D C 1
ATOM 12182 O O . ALA D 2 182 ? 160.090 147.243 127.359 1.00 66.94 149 ALA D O 1
ATOM 12184 N N . TYR D 2 183 ? 161.266 148.305 125.766 1.00 66.97 150 TYR D N 1
ATOM 12185 C CA . TYR D 2 183 ? 160.256 148.045 124.744 1.00 66.97 150 TYR D CA 1
ATOM 12186 C C . TYR D 2 183 ? 160.097 146.549 124.494 1.00 66.97 150 TYR D C 1
ATOM 12187 O O . TYR D 2 183 ? 158.973 146.033 124.418 1.00 66.97 150 TYR D O 1
ATOM 12196 N N . LEU D 2 184 ? 161.218 145.831 124.368 1.00 65.95 151 LEU D N 1
ATOM 12197 C CA . LEU D 2 184 ? 161.139 144.383 124.173 1.00 65.95 151 LEU D CA 1
ATOM 12198 C C . LEU D 2 184 ? 160.510 143.678 125.368 1.00 65.95 151 LEU D C 1
ATOM 12199 O O . LEU D 2 184 ? 159.687 142.773 125.193 1.00 65.95 151 LEU D O 1
ATOM 12204 N N . TYR D 2 185 ? 160.876 144.066 126.590 1.00 68.02 152 TYR D N 1
ATOM 12205 C CA . TYR D 2 185 ? 160.213 143.452 127.736 1.00 68.02 152 TYR D CA 1
ATOM 12206 C C . TYR D 2 185 ? 158.781 143.930 127.925 1.00 68.02 152 TYR D C 1
ATOM 12207 O O . TYR D 2 185 ? 158.069 143.361 128.756 1.00 68.02 152 TYR D O 1
ATOM 12216 N N . SER D 2 186 ? 158.350 144.961 127.200 1.00 67.07 153 SER D N 1
ATOM 12217 C CA . SER D 2 186 ? 156.959 145.387 127.254 1.00 67.07 153 SER D CA 1
ATOM 12218 C C . SER D 2 186 ? 156.100 144.758 126.170 1.00 67.07 153 SER D C 1
ATOM 12219 O O . SER D 2 186 ? 154.872 144.749 126.306 1.00 67.07 153 SER D O 1
ATOM 12222 N N . LEU D 2 187 ? 156.709 144.246 125.096 1.00 66.35 154 LEU D N 1
ATOM 12223 C CA . LEU D 2 187 ? 155.922 143.558 124.074 1.00 66.35 154 LEU D CA 1
ATOM 12224 C C . LEU D 2 187 ? 155.179 142.368 124.664 1.00 66.35 154 LEU D C 1
ATOM 12225 O O . LEU D 2 187 ? 154.008 142.136 124.346 1.00 66.35 154 LEU D O 1
ATOM 12230 N N . VAL D 2 188 ? 155.842 141.602 125.517 1.00 68.75 155 VAL D N 1
ATOM 12231 C CA . VAL D 2 188 ? 155.172 140.666 126.396 1.00 68.75 155 VAL D CA 1
ATOM 12232 C C . VAL D 2 188 ? 155.046 141.362 127.745 1.00 68.75 155 VAL D C 1
ATOM 12233 O O . VAL D 2 188 ? 155.704 142.368 128.012 1.00 68.75 155 VAL D O 1
ATOM 12237 N N . ASN D 2 189 ? 154.169 140.848 128.601 1.00 71.82 156 ASN D N 1
ATOM 12238 C CA . ASN D 2 189 ? 154.076 141.394 129.946 1.00 71.82 156 ASN D CA 1
ATOM 12239 C C . ASN D 2 189 ? 155.393 141.174 130.677 1.00 71.82 156 ASN D C 1
ATOM 12240 O O . ASN D 2 189 ? 156.146 140.243 130.378 1.00 71.82 156 ASN D O 1
ATOM 12245 N N . PHE D 2 190 ? 155.677 142.042 131.644 1.00 70.20 157 PHE D N 1
ATOM 12246 C CA . PHE D 2 190 ? 156.984 142.029 132.287 1.00 70.20 157 PHE D CA 1
ATOM 12247 C C . PHE D 2 190 ? 157.118 140.812 133.189 1.00 70.20 157 PHE D C 1
ATOM 12248 O O . PHE D 2 190 ? 157.215 140.940 134.413 1.00 70.20 157 PHE D O 1
ATOM 12256 N N . ARG D 2 191 ? 157.135 139.625 132.583 1.00 76.53 158 ARG D N 1
ATOM 12257 C CA . ARG D 2 191 ? 157.185 138.353 133.303 1.00 76.53 158 ARG D CA 1
ATOM 12258 C C . ARG D 2 191 ? 158.152 137.442 132.550 1.00 76.53 158 ARG D C 1
ATOM 12259 O O . ARG D 2 191 ? 157.762 136.752 131.605 1.00 76.53 158 ARG D O 1
ATOM 12267 N N . ALA D 2 192 ? 159.413 137.447 132.974 1.00 71.43 159 ALA D N 1
ATOM 12268 C CA . ALA D 2 192 ? 160.457 136.616 132.377 1.00 71.43 159 ALA D CA 1
ATOM 12269 C C . ALA D 2 192 ? 161.208 135.883 133.480 1.00 71.43 159 ALA D C 1
ATOM 12270 O O . ALA D 2 192 ? 162.346 136.232 133.815 1.00 71.43 159 ALA D O 1
ATOM 12272 N N . PRO D 2 193 ? 160.597 134.860 134.071 1.00 70.72 160 PRO D N 1
ATOM 12273 C CA . PRO D 2 193 ? 161.288 134.087 135.105 1.00 70.72 160 PRO D CA 1
ATOM 12274 C C . PRO D 2 193 ? 162.428 133.270 134.520 1.00 70.72 160 PRO D C 1
ATOM 12275 O O . PRO D 2 193 ? 162.448 132.928 133.335 1.00 70.72 160 PRO D O 1
ATOM 12279 N N . ARG D 2 194 ? 163.396 132.960 135.382 1.00 68.41 161 ARG D N 1
ATOM 12280 C CA . ARG D 2 194 ? 164.539 132.161 134.955 1.00 68.41 161 ARG D CA 1
ATOM 12281 C C . ARG D 2 194 ? 164.128 130.741 134.586 1.00 68.41 161 ARG D C 1
ATOM 12282 O O . ARG D 2 194 ? 164.655 130.167 133.627 1.00 68.41 161 ARG D O 1
ATOM 12290 N N . ASN D 2 195 ? 163.195 130.156 135.339 1.00 71.22 162 ASN D N 1
ATOM 12291 C CA . ASN D 2 195 ? 162.861 128.748 135.146 1.00 71.22 162 ASN D CA 1
ATOM 12292 C C . ASN D 2 195 ? 162.209 128.499 133.791 1.00 71.22 162 ASN D C 1
ATOM 12293 O O . ASN D 2 195 ? 162.570 127.547 133.091 1.00 71.22 162 ASN D O 1
ATOM 12298 N N . GLN D 2 196 ? 161.255 129.336 133.402 1.00 72.24 163 GLN D N 1
ATOM 12299 C CA . GLN D 2 196 ? 160.461 129.100 132.207 1.00 72.24 163 GLN D CA 1
ATOM 12300 C C . GLN D 2 196 ? 160.993 129.905 131.026 1.00 72.24 163 GLN D C 1
ATOM 12301 O O . GLN D 2 196 ? 161.774 130.846 131.175 1.00 72.24 163 GLN D O 1
ATOM 12307 N N . TYR D 2 197 ? 160.544 129.518 129.836 1.00 66.23 164 TYR D N 1
ATOM 12308 C CA . TYR D 2 197 ? 161.007 130.085 128.577 1.00 66.23 164 TYR D CA 1
ATOM 12309 C C . TYR D 2 197 ? 159.930 130.993 128.002 1.00 66.23 164 TYR D C 1
ATOM 12310 O O . TYR D 2 197 ? 158.784 130.566 127.824 1.00 66.23 164 TYR D O 1
ATOM 12319 N N . THR D 2 198 ? 160.299 132.239 127.712 1.00 63.68 165 THR D N 1
ATOM 12320 C CA . THR D 2 198 ? 159.375 133.242 127.202 1.00 63.68 165 THR D CA 1
ATOM 12321 C C . THR D 2 198 ? 159.879 133.786 125.873 1.00 63.68 165 THR D C 1
ATOM 12322 O O . THR D 2 198 ? 161.084 133.980 125.688 1.00 63.68 165 THR D O 1
ATOM 12326 N N . GLN D 2 199 ? 158.951 134.033 124.952 1.00 61.95 166 GLN D N 1
ATOM 12327 C CA . GLN D 2 199 ? 159.295 134.544 123.634 1.00 61.95 166 GLN D CA 1
ATOM 12328 C C . GLN D 2 199 ? 158.114 135.333 123.085 1.00 61.95 166 GLN D C 1
ATOM 12329 O O . GLN D 2 199 ? 156.961 135.075 123.438 1.00 61.95 166 GLN D O 1
ATOM 12335 N N . ILE D 2 200 ? 158.414 136.298 122.223 1.00 62.56 167 ILE D N 1
ATOM 12336 C CA . ILE D 2 200 ? 157.389 137.134 121.610 1.00 62.56 167 ILE D CA 1
ATOM 12337 C C . ILE D 2 200 ? 156.666 136.332 120.538 1.00 62.56 167 ILE D C 1
ATOM 12338 O O . ILE D 2 200 ? 157.298 135.636 119.735 1.00 62.56 167 ILE D O 1
ATOM 12343 N N . ASP D 2 201 ? 155.340 136.422 120.525 1.00 66.18 168 ASP D N 1
ATOM 12344 C CA . ASP D 2 201 ? 154.560 135.728 119.512 1.00 66.18 168 ASP D CA 1
ATOM 12345 C C . ASP D 2 201 ? 154.844 136.319 118.133 1.00 66.18 168 ASP D C 1
ATOM 12346 O O . ASP D 2 201 ? 154.974 137.540 117.996 1.00 66.18 168 ASP D O 1
ATOM 12351 N N . PRO D 2 202 ? 154.958 135.483 117.099 1.00 65.66 169 PRO D N 1
ATOM 12352 C CA . PRO D 2 202 ? 155.263 136.012 115.760 1.00 65.66 169 PRO D CA 1
ATOM 12353 C C . PRO D 2 202 ? 154.221 136.980 115.232 1.00 65.66 169 PRO D C 1
ATOM 12354 O O . PRO D 2 202 ? 154.576 137.921 114.511 1.00 65.66 169 PRO D O 1
ATOM 12358 N N . ALA D 2 203 ? 152.943 136.779 115.560 1.00 66.58 170 ALA D N 1
ATOM 12359 C CA . ALA D 2 203 ? 151.914 137.706 115.103 1.00 66.58 170 ALA D CA 1
ATOM 12360 C C . ALA D 2 203 ? 152.071 139.074 115.748 1.00 66.58 170 ALA D C 1
ATOM 12361 O O . ALA D 2 203 ? 151.731 140.093 115.134 1.00 66.58 170 ALA D O 1
ATOM 12363 N N . ARG D 2 204 ? 152.582 139.112 116.979 1.00 66.34 171 ARG D N 1
ATOM 12364 C CA . ARG D 2 204 ? 152.767 140.381 117.672 1.00 66.34 171 ARG D CA 1
ATOM 12365 C C . ARG D 2 204 ? 153.769 141.268 116.945 1.00 66.34 171 ARG D C 1
ATOM 12366 O O . ARG D 2 204 ? 153.578 142.485 116.859 1.00 66.34 171 ARG D O 1
ATOM 12374 N N . MET D 2 205 ? 154.844 140.679 116.417 1.00 65.03 172 MET D N 1
ATOM 12375 C CA . MET D 2 205 ? 155.840 141.467 115.696 1.00 65.03 172 MET D CA 1
ATOM 12376 C C . MET D 2 205 ? 155.234 142.120 114.460 1.00 65.03 172 MET D C 1
ATOM 12377 O O . MET D 2 205 ? 155.438 143.315 114.208 1.00 65.03 172 MET D O 1
ATOM 12382 N N . VAL D 2 206 ? 154.479 141.348 113.678 1.00 65.76 173 VAL D N 1
ATOM 12383 C CA . VAL D 2 206 ? 153.856 141.891 112.475 1.00 65.76 173 VAL D CA 1
ATOM 12384 C C . VAL D 2 206 ? 152.839 142.963 112.842 1.00 65.76 173 VAL D C 1
ATOM 12385 O O . VAL D 2 206 ? 152.751 144.007 112.182 1.00 65.76 173 VAL D O 1
ATOM 12389 N N . SER D 2 207 ? 152.063 142.731 113.903 1.00 67.89 174 SER D N 1
ATOM 12390 C CA . SER D 2 207 ? 151.098 143.734 114.342 1.00 67.89 174 SER D CA 1
ATOM 12391 C C . SER D 2 207 ? 151.790 145.027 114.752 1.00 67.89 174 SER D C 1
ATOM 12392 O O . SER D 2 207 ? 151.318 146.122 114.425 1.00 67.89 174 SER D O 1
ATOM 12395 N N . GLU D 2 208 ? 152.907 144.923 115.475 1.00 66.99 175 GLU D N 1
ATOM 12396 C CA . GLU D 2 208 ? 153.621 146.119 115.912 1.00 66.99 175 GLU D CA 1
ATOM 12397 C C . GLU D 2 208 ? 154.226 146.871 114.735 1.00 66.99 175 GLU D C 1
ATOM 12398 O O . GLU D 2 208 ? 154.218 148.107 114.715 1.00 66.99 175 GLU D O 1
ATOM 12404 N N . VAL D 2 209 ? 154.763 146.151 113.749 1.00 67.86 176 VAL D N 1
ATOM 12405 C CA . VAL D 2 209 ? 155.301 146.825 112.571 1.00 67.86 176 VAL D CA 1
ATOM 12406 C C . VAL D 2 209 ? 154.183 147.493 111.776 1.00 67.86 176 VAL D C 1
ATOM 12407 O O . VAL D 2 209 ? 154.372 148.572 111.203 1.00 67.86 176 VAL D O 1
ATOM 12411 N N . ALA D 2 210 ? 153.003 146.870 111.731 1.00 70.29 177 ALA D N 1
ATOM 12412 C CA . ALA D 2 210 ? 151.899 147.442 110.966 1.00 70.29 177 ALA D CA 1
ATOM 12413 C C . ALA D 2 210 ? 151.303 148.663 111.659 1.00 70.29 177 ALA D C 1
ATOM 12414 O O . ALA D 2 210 ? 150.910 149.627 110.993 1.00 70.29 177 ALA D O 1
ATOM 12416 N N . THR D 2 211 ? 151.212 148.637 112.991 1.00 69.82 178 THR D N 1
ATOM 12417 C CA . THR D 2 211 ? 150.612 149.757 113.712 1.00 69.82 178 THR D CA 1
ATOM 12418 C C . THR D 2 211 ? 151.468 151.013 113.611 1.00 69.82 178 THR D C 1
ATOM 12419 O O . THR D 2 211 ? 150.940 152.120 113.456 1.00 69.82 178 THR D O 1
ATOM 12423 N N . GLY D 2 212 ? 152.786 150.866 113.696 1.00 68.19 179 GLY D N 1
ATOM 12424 C CA . GLY D 2 212 ? 153.698 151.997 113.673 1.00 68.19 179 GLY D CA 1
ATOM 12425 C C . GLY D 2 212 ? 154.518 152.176 114.933 1.00 68.19 179 GLY D C 1
ATOM 12426 O O . GLY D 2 212 ? 155.300 153.134 115.007 1.00 68.19 179 GLY D O 1
ATOM 12427 N N . LYS D 2 213 ? 154.377 151.305 115.935 1.00 70.53 180 LYS D N 1
ATOM 12428 C CA . LYS D 2 213 ? 155.168 151.438 117.155 1.00 70.53 180 LYS D CA 1
ATOM 12429 C C . LYS D 2 213 ? 156.650 151.197 116.890 1.00 70.53 180 LYS D C 1
ATOM 12430 O O . LYS D 2 213 ? 157.507 151.884 117.458 1.00 70.53 180 LYS D O 1
ATOM 12436 N N . ALA D 2 214 ? 156.973 150.225 116.040 1.00 68.40 181 ALA D N 1
ATOM 12437 C CA . ALA D 2 214 ? 158.345 149.937 115.655 1.00 68.40 181 ALA D CA 1
ATOM 12438 C C . ALA D 2 214 ? 158.504 150.109 114.151 1.00 68.40 181 ALA D C 1
ATOM 12439 O O . ALA D 2 214 ? 157.574 149.856 113.380 1.00 68.40 181 ALA D O 1
ATOM 12441 N N . GLU D 2 215 ? 159.693 150.541 113.736 1.00 70.36 182 GLU D N 1
ATOM 12442 C CA . GLU D 2 215 ? 159.943 150.833 112.330 1.00 70.36 182 GLU D CA 1
ATOM 12443 C C . GLU D 2 215 ? 160.532 149.642 111.579 1.00 70.36 182 GLU D C 1
ATOM 12444 O O . GLU D 2 215 ? 160.049 149.289 110.499 1.00 70.36 182 GLU D O 1
ATOM 12450 N N . VAL D 2 216 ? 161.569 149.018 112.131 1.00 68.02 183 VAL D N 1
ATOM 12451 C CA . VAL D 2 216 ? 162.294 147.939 111.470 1.00 68.02 183 VAL D CA 1
ATOM 12452 C C . VAL D 2 216 ? 162.212 146.695 112.342 1.00 68.02 183 VAL D C 1
ATOM 12453 O O . VAL D 2 216 ? 162.451 146.764 113.552 1.00 68.02 183 VAL D O 1
ATOM 12457 N N . GLY D 2 217 ? 161.868 145.563 111.733 1.00 66.57 184 GLY D N 1
ATOM 12458 C CA . GLY D 2 217 ? 161.853 144.310 112.465 1.00 66.57 184 GLY D CA 1
ATOM 12459 C C . GLY D 2 217 ? 162.713 143.239 111.825 1.00 66.57 184 GLY D C 1
ATOM 12460 O O . GLY D 2 217 ? 162.983 143.298 110.625 1.00 66.57 184 GLY D O 1
ATOM 12461 N N . VAL D 2 218 ? 163.154 142.259 112.611 1.00 62.19 185 VAL D N 1
ATOM 12462 C CA . VAL D 2 218 ? 163.905 141.112 112.114 1.00 62.19 185 VAL D CA 1
ATOM 12463 C C . VAL D 2 218 ? 163.187 139.852 112.573 1.00 62.19 185 VAL D C 1
ATOM 12464 O O . VAL D 2 218 ? 162.918 139.692 113.768 1.00 62.19 185 VAL D O 1
ATOM 12468 N N . ALA D 2 219 ? 162.876 138.957 111.636 1.00 61.77 186 ALA D N 1
ATOM 12469 C CA . ALA D 2 219 ? 162.088 137.791 112.010 1.00 61.77 186 ALA D CA 1
ATOM 12470 C C . ALA D 2 219 ? 162.449 136.599 111.138 1.00 61.77 186 ALA D C 1
ATOM 12471 O O . ALA D 2 219 ? 162.942 136.744 110.018 1.00 61.77 186 ALA D O 1
ATOM 12473 N N . PHE D 2 220 ? 162.181 135.410 111.673 1.00 63.40 187 PHE D N 1
ATOM 12474 C CA . PHE D 2 220 ? 162.374 134.172 110.931 1.00 63.40 187 PHE D CA 1
ATOM 12475 C C . PHE D 2 220 ? 161.254 134.003 109.913 1.00 63.40 187 PHE D C 1
ATOM 12476 O O . PHE D 2 220 ? 160.102 134.362 110.172 1.00 63.40 187 PHE D O 1
ATOM 12484 N N . GLY D 2 221 ? 161.602 133.463 108.748 1.00 64.61 188 GLY D N 1
ATOM 12485 C CA . GLY D 2 221 ? 160.689 133.364 107.633 1.00 64.61 188 GLY D CA 1
ATOM 12486 C C . GLY D 2 221 ? 159.390 132.641 107.933 1.00 64.61 188 GLY D C 1
ATOM 12487 O O . GLY D 2 221 ? 158.308 133.240 107.926 1.00 64.61 188 GLY D O 1
ATOM 12488 N N . PRO D 2 222 ? 159.473 131.336 108.205 1.00 65.71 189 PRO D N 1
ATOM 12489 C CA . PRO D 2 222 ? 158.245 130.541 108.373 1.00 65.71 189 PRO D CA 1
ATOM 12490 C C . PRO D 2 222 ? 157.329 131.030 109.478 1.00 65.71 189 PRO D C 1
ATOM 12491 O O . PRO D 2 222 ? 156.115 130.806 109.401 1.00 65.71 189 PRO D O 1
ATOM 12495 N N . ASP D 2 223 ? 157.863 131.685 110.507 1.00 68.46 190 ASP D N 1
ATOM 12496 C CA . ASP D 2 223 ? 157.015 132.142 111.600 1.00 68.46 190 ASP D CA 1
ATOM 12497 C C . ASP D 2 223 ? 156.117 133.306 111.200 1.00 68.46 190 ASP D C 1
ATOM 12498 O O . ASP D 2 223 ? 155.082 133.517 111.839 1.00 68.46 190 ASP D O 1
ATOM 12503 N N . VAL D 2 224 ? 156.481 134.062 110.165 1.00 65.32 191 VAL D N 1
ATOM 12504 C CA . VAL D 2 224 ? 155.757 135.267 109.781 1.00 65.32 191 VAL D CA 1
ATOM 12505 C C . VAL D 2 224 ? 155.260 135.227 108.345 1.00 65.32 191 VAL D C 1
ATOM 12506 O O . VAL D 2 224 ? 154.607 136.182 107.903 1.00 65.32 191 VAL D O 1
ATOM 12510 N N . ALA D 2 225 ? 155.557 134.163 107.596 1.00 69.18 192 ALA D N 1
ATOM 12511 C CA . ALA D 2 225 ? 155.152 134.113 106.195 1.00 69.18 192 ALA D CA 1
ATOM 12512 C C . ALA D 2 225 ? 153.637 134.156 106.049 1.00 69.18 192 ALA D C 1
ATOM 12513 O O . ALA D 2 225 ? 153.111 134.842 105.165 1.00 69.18 192 ALA D O 1
ATOM 12515 N N . ARG D 2 226 ? 152.918 133.427 106.902 1.00 72.51 193 ARG D N 1
ATOM 12516 C CA . ARG D 2 226 ? 151.461 133.442 106.836 1.00 72.51 193 ARG D CA 1
ATOM 12517 C C . ARG D 2 226 ? 150.903 134.820 107.163 1.00 72.51 193 ARG D C 1
ATOM 12518 O O . ARG D 2 226 ? 149.977 135.298 106.498 1.00 72.51 193 ARG D O 1
ATOM 12526 N N . TYR D 2 227 ? 151.455 135.476 108.185 1.00 68.06 194 TYR D N 1
ATOM 12527 C CA . TYR D 2 227 ? 150.872 136.724 108.659 1.00 68.06 194 TYR D CA 1
ATOM 12528 C C . TYR D 2 227 ? 151.184 137.895 107.737 1.00 68.06 194 TYR D C 1
ATOM 12529 O O . TYR D 2 227 ? 150.383 138.831 107.644 1.00 68.06 194 TYR D O 1
ATOM 12538 N N . VAL D 2 228 ? 152.333 137.877 107.056 1.00 69.59 195 VAL D N 1
ATOM 12539 C CA . VAL D 2 228 ? 152.690 139.018 106.214 1.00 69.59 195 VAL D CA 1
ATOM 12540 C C . VAL D 2 228 ? 151.767 139.124 105.005 1.00 69.59 195 VAL D C 1
ATOM 12541 O O . VAL D 2 228 ? 151.332 140.222 104.639 1.00 69.59 195 VAL D O 1
ATOM 12545 N N . ARG D 2 229 ? 151.441 137.999 104.369 1.00 74.35 196 ARG D N 1
ATOM 12546 C CA . ARG D 2 229 ? 150.615 138.062 103.170 1.00 74.35 196 ARG D CA 1
ATOM 12547 C C . ARG D 2 229 ? 149.137 138.276 103.474 1.00 74.35 196 ARG D C 1
ATOM 12548 O O . ARG D 2 229 ? 148.365 138.539 102.547 1.00 74.35 196 ARG D O 1
ATOM 12556 N N . ASP D 2 230 ? 148.727 138.170 104.736 1.00 76.59 197 ASP D N 1
ATOM 12557 C CA . ASP D 2 230 ? 147.371 138.497 105.152 1.00 76.59 197 ASP D CA 1
ATOM 12558 C C . ASP D 2 230 ? 147.263 139.875 105.792 1.00 76.59 197 ASP D C 1
ATOM 12559 O O . ASP D 2 230 ? 146.165 140.269 106.198 1.00 76.59 197 ASP D O 1
ATOM 12564 N N . SER D 2 231 ? 148.367 140.609 105.898 1.00 77.29 198 SER D N 1
ATOM 12565 C CA . SER D 2 231 ? 148.350 141.900 106.571 1.00 77.29 198 SER D CA 1
ATOM 12566 C C . SER D 2 231 ? 147.600 142.935 105.743 1.00 77.29 198 SER D C 1
ATOM 12567 O O . SER D 2 231 ? 147.656 142.928 104.510 1.00 77.29 198 SER D O 1
ATOM 12570 N N . SER D 2 232 ? 146.889 143.828 106.434 1.00 78.77 199 SER D N 1
ATOM 12571 C CA . SER D 2 232 ? 146.151 144.881 105.744 1.00 78.77 199 SER D CA 1
ATOM 12572 C C . SER D 2 232 ? 147.098 145.845 105.041 1.00 78.77 199 SER D C 1
ATOM 12573 O O . SER D 2 232 ? 146.931 146.139 103.852 1.00 78.77 199 SER D O 1
ATOM 12576 N N . THR D 2 233 ? 148.101 146.343 105.757 1.00 78.51 200 THR D N 1
ATOM 12577 C CA . THR D 2 233 ? 149.076 147.247 105.168 1.00 78.51 200 THR D CA 1
ATOM 12578 C C . THR D 2 233 ? 150.179 146.449 104.485 1.00 78.51 200 THR D C 1
ATOM 12579 O O . THR D 2 233 ? 150.680 145.462 105.032 1.00 78.51 200 THR D O 1
ATOM 12583 N N . LYS D 2 234 ? 150.554 146.879 103.284 1.00 77.71 201 LYS D N 1
ATOM 12584 C CA . LYS D 2 234 ? 151.529 146.153 102.474 1.00 77.71 201 LYS D CA 1
ATOM 12585 C C . LYS D 2 234 ? 152.907 146.278 103.110 1.00 77.71 201 LYS D C 1
ATOM 12586 O O . LYS D 2 234 ? 153.551 147.326 103.030 1.00 77.71 201 LYS D O 1
ATOM 12592 N N . LEU D 2 235 ? 153.361 145.204 103.749 1.00 72.08 202 LEU D N 1
ATOM 12593 C CA . LEU D 2 235 ? 154.684 145.170 104.347 1.00 72.08 202 LEU D CA 1
ATOM 12594 C C . LEU D 2 235 ? 155.718 144.723 103.319 1.00 72.08 202 LEU D C 1
ATOM 12595 O O . LEU D 2 235 ? 155.387 144.205 102.250 1.00 72.08 202 LEU D O 1
ATOM 12600 N N . ARG D 2 236 ? 156.988 144.930 103.654 1.00 71.26 203 ARG D N 1
ATOM 12601 C CA . ARG D 2 236 ? 158.086 144.602 102.758 1.00 71.26 203 ARG D CA 1
ATOM 12602 C C . ARG D 2 236 ? 159.142 143.800 103.504 1.00 71.26 203 ARG D C 1
ATOM 12603 O O . ARG D 2 236 ? 159.526 144.156 104.627 1.00 71.26 203 ARG D O 1
ATOM 12611 N N . MET D 2 237 ? 159.600 142.723 102.869 1.00 67.01 204 MET D N 1
ATOM 12612 C CA . MET D 2 237 ? 160.667 141.865 103.357 1.00 67.01 204 MET D CA 1
ATOM 12613 C C . MET D 2 237 ? 161.966 142.145 102.612 1.00 67.01 204 MET D C 1
ATOM 12614 O O . MET D 2 237 ? 161.996 142.834 101.590 1.00 67.01 204 MET D O 1
ATOM 12619 N N . THR D 2 238 ? 163.050 141.586 103.141 1.00 66.67 205 THR D N 1
ATOM 12620 C CA . THR D 2 238 ? 164.356 141.581 102.495 1.00 66.67 205 THR D CA 1
ATOM 12621 C C . THR D 2 238 ? 165.248 140.556 103.184 1.00 66.67 205 THR D C 1
ATOM 12622 O O . THR D 2 238 ? 165.363 140.565 104.417 1.00 66.67 205 THR D O 1
ATOM 12626 N N . PRO D 2 239 ? 165.870 139.648 102.435 1.00 65.30 206 PRO D N 1
ATOM 12627 C CA . PRO D 2 239 ? 166.788 138.688 103.056 1.00 65.30 206 PRO D CA 1
ATOM 12628 C C . PRO D 2 239 ? 168.011 139.380 103.638 1.00 65.30 206 PRO D C 1
ATOM 12629 O O . PRO D 2 239 ? 168.507 140.373 103.101 1.00 65.30 206 PRO D O 1
ATOM 12633 N N . VAL D 2 240 ? 168.498 138.837 104.748 1.00 66.24 207 VAL D N 1
ATOM 12634 C CA . VAL D 2 240 ? 169.667 139.380 105.435 1.00 66.24 207 VAL D CA 1
ATOM 12635 C C . VAL D 2 240 ? 170.920 138.739 104.851 1.00 66.24 207 VAL D C 1
ATOM 12636 O O . VAL D 2 240 ? 170.977 137.508 104.717 1.00 66.24 207 VAL D O 1
ATOM 12640 N N . PRO D 2 241 ? 171.931 139.522 104.477 1.00 71.43 208 PRO D N 1
ATOM 12641 C CA . PRO D 2 241 ? 173.133 138.938 103.873 1.00 71.43 208 PRO D CA 1
ATOM 12642 C C . PRO D 2 241 ? 173.834 137.971 104.816 1.00 71.43 208 PRO D C 1
ATOM 12643 O O . PRO D 2 241 ? 173.867 138.170 106.031 1.00 71.43 208 PRO D O 1
ATOM 12647 N N . ASP D 2 242 ? 174.401 136.912 104.234 1.00 77.49 209 ASP D N 1
ATOM 12648 C CA . ASP D 2 242 ? 175.099 135.900 105.015 1.00 77.49 209 ASP D CA 1
ATOM 12649 C C . ASP D 2 242 ? 176.484 136.346 105.459 1.00 77.49 209 ASP D C 1
ATOM 12650 O O . ASP D 2 242 ? 177.055 135.732 106.365 1.00 77.49 209 ASP D O 1
ATOM 12655 N N . ASP D 2 243 ? 177.036 137.384 104.843 1.00 82.31 210 ASP D N 1
ATOM 12656 C CA . ASP D 2 243 ? 178.356 137.894 105.213 1.00 82.31 210 ASP D CA 1
ATOM 12657 C C . ASP D 2 243 ? 178.225 139.045 106.208 1.00 82.31 210 ASP D C 1
ATOM 12658 O O . ASP D 2 243 ? 178.679 140.166 105.980 1.00 82.31 210 ASP D O 1
ATOM 12663 N N . THR D 2 244 ? 177.588 138.745 107.335 1.00 81.61 211 THR D N 1
ATOM 12664 C CA . THR D 2 244 ? 177.403 139.705 108.413 1.00 81.61 211 THR D CA 1
ATOM 12665 C C . THR D 2 244 ? 178.490 139.500 109.458 1.00 81.61 211 THR D C 1
ATOM 12666 O O . THR D 2 244 ? 178.663 138.391 109.972 1.00 81.61 211 THR D O 1
ATOM 12670 N N . GLN D 2 245 ? 179.217 140.568 109.770 1.00 89.46 212 GLN D N 1
ATOM 12671 C CA . GLN D 2 245 ? 180.335 140.515 110.699 1.00 89.46 212 GLN D CA 1
ATOM 12672 C C . GLN D 2 245 ? 180.088 141.460 111.865 1.00 89.46 212 GLN D C 1
ATOM 12673 O O . GLN D 2 245 ? 179.605 142.580 111.679 1.00 89.46 212 GLN D O 1
ATOM 12679 N N . ALA D 2 246 ? 180.424 141.000 113.067 1.00 91.93 213 ALA D N 1
ATOM 12680 C CA . ALA D 2 246 ? 180.287 141.813 114.263 1.00 91.93 213 ALA D CA 1
ATOM 12681 C C . ALA D 2 246 ? 181.477 142.761 114.392 1.00 91.93 213 ALA D C 1
ATOM 12682 O O . ALA D 2 246 ? 182.405 142.754 113.579 1.00 91.93 213 ALA D O 1
ATOM 12684 N N . SER D 2 247 ? 181.444 143.600 115.430 1.00 94.01 214 SER D N 1
ATOM 12685 C CA . SER D 2 247 ? 182.549 144.524 115.666 1.00 94.01 214 SER D CA 1
ATOM 12686 C C . SER D 2 247 ? 183.839 143.772 115.966 1.00 94.01 214 SER D C 1
ATOM 12687 O O . SER D 2 247 ? 184.908 144.134 115.461 1.00 94.01 214 SER D O 1
ATOM 12690 N N . ASP D 2 248 ? 183.759 142.725 116.789 1.00 96.45 215 ASP D N 1
ATOM 12691 C CA . ASP D 2 248 ? 184.938 141.913 117.067 1.00 96.45 215 ASP D CA 1
ATOM 12692 C C . ASP D 2 248 ? 185.422 141.197 115.814 1.00 96.45 215 ASP D C 1
ATOM 12693 O O . ASP D 2 248 ? 186.630 141.109 115.567 1.00 96.45 215 ASP D O 1
ATOM 12698 N N . GLY D 2 249 ? 184.495 140.677 115.013 1.00 95.01 216 GLY D N 1
ATOM 12699 C CA . GLY D 2 249 ? 184.855 140.012 113.778 1.00 95.01 216 GLY D CA 1
ATOM 12700 C C . GLY D 2 249 ? 184.233 138.641 113.614 1.00 95.01 216 GLY D C 1
ATOM 12701 O O . GLY D 2 249 ? 184.230 138.087 112.511 1.00 95.01 216 GLY D O 1
ATOM 12702 N N . ARG D 2 250 ? 183.707 138.081 114.701 1.00 94.09 217 ARG D N 1
ATOM 12703 C CA . ARG D 2 250 ? 183.109 136.755 114.637 1.00 94.09 217 ARG D CA 1
ATOM 12704 C C . ARG D 2 250 ? 181.895 136.760 113.717 1.00 94.09 217 ARG D C 1
ATOM 12705 O O . ARG D 2 250 ? 181.080 137.687 113.737 1.00 94.09 217 ARG D O 1
ATOM 12713 N N . LYS D 2 251 ? 181.783 135.718 112.900 1.00 90.16 218 LYS D N 1
ATOM 12714 C CA . LYS D 2 251 ? 180.723 135.641 111.906 1.00 90.16 218 LYS D CA 1
ATOM 12715 C C . LYS D 2 251 ? 179.399 135.259 112.554 1.00 90.16 218 LYS D C 1
ATOM 12716 O O . LYS D 2 251 ? 179.355 134.447 113.482 1.00 90.16 218 LYS D O 1
ATOM 12722 N N . MET D 2 252 ? 178.318 135.854 112.058 1.00 84.48 219 MET D N 1
ATOM 12723 C CA . MET D 2 252 ? 176.964 135.555 112.524 1.00 84.48 219 MET D CA 1
ATOM 12724 C C . MET D 2 252 ? 176.139 135.019 111.363 1.00 84.48 219 MET D C 1
ATOM 12725 O O . MET D 2 252 ? 175.673 135.803 110.516 1.00 84.48 219 MET D O 1
ATOM 12730 N N . PRO D 2 253 ? 175.933 133.708 111.272 1.00 75.89 220 PRO D N 1
ATOM 12731 C CA . PRO D 2 253 ? 175.146 133.160 110.163 1.00 75.89 220 PRO D CA 1
ATOM 12732 C C . PRO D 2 253 ? 173.698 133.613 110.229 1.00 75.89 220 PRO D C 1
ATOM 12733 O O . PRO D 2 253 ? 173.154 133.884 111.301 1.00 75.89 220 PRO D O 1
ATOM 12737 N N . GLN D 2 254 ? 173.073 133.697 109.053 1.00 72.06 221 GLN D N 1
ATOM 12738 C CA . GLN D 2 254 ? 171.694 134.146 108.952 1.00 72.06 221 GLN D CA 1
ATOM 12739 C C . GLN D 2 254 ? 170.797 133.206 108.158 1.00 72.06 221 GLN D C 1
ATOM 12740 O O . GLN D 2 254 ? 169.603 133.492 108.024 1.00 72.06 221 GLN D O 1
ATOM 12746 N N . SER D 2 255 ? 171.325 132.106 107.630 1.00 71.11 222 SER D N 1
ATOM 12747 C CA . SER D 2 255 ? 170.531 131.121 106.911 1.00 71.11 222 SER D CA 1
ATOM 12748 C C . SER D 2 255 ? 170.781 129.744 107.504 1.00 71.11 222 SER D C 1
ATOM 12749 O O . SER D 2 255 ? 171.873 129.456 108.001 1.00 71.11 222 SER D O 1
ATOM 12752 N N . PHE D 2 256 ? 169.760 128.892 107.451 1.00 68.97 223 PHE D N 1
ATOM 12753 C CA . PHE D 2 256 ? 169.838 127.571 108.052 1.00 68.97 223 PHE D CA 1
ATOM 12754 C C . PHE D 2 256 ? 169.063 126.570 107.209 1.00 68.97 223 PHE D C 1
ATOM 12755 O O . PHE D 2 256 ? 168.159 126.931 106.451 1.00 68.97 223 PHE D O 1
ATOM 12763 N N . ASP D 2 257 ? 169.429 125.301 107.353 1.00 72.26 224 ASP D N 1
ATOM 12764 C CA . ASP D 2 257 ? 168.729 124.207 106.700 1.00 72.26 224 ASP D CA 1
ATOM 12765 C C . ASP D 2 257 ? 167.687 123.622 107.646 1.00 72.26 224 ASP D C 1
ATOM 12766 O O . ASP D 2 257 ? 167.748 123.804 108.864 1.00 72.26 224 ASP D O 1
ATOM 12771 N N . GLN D 2 258 ? 166.722 122.906 107.072 1.00 71.84 225 GLN D N 1
ATOM 12772 C CA . GLN D 2 258 ? 165.645 122.303 107.848 1.00 71.84 225 GLN D CA 1
ATOM 12773 C C . GLN D 2 258 ? 165.515 120.832 107.487 1.00 71.84 225 GLN D C 1
ATOM 12774 O O . GLN D 2 258 ? 165.176 120.495 106.346 1.00 71.84 225 GLN D O 1
ATOM 12780 N N . ALA D 2 259 ? 165.755 119.964 108.470 1.00 75.62 226 ALA D N 1
ATOM 12781 C CA . ALA D 2 259 ? 165.714 118.523 108.282 1.00 75.62 226 ALA D CA 1
ATOM 12782 C C . ALA D 2 259 ? 164.960 117.883 109.437 1.00 75.62 226 ALA D C 1
ATOM 12783 O O . ALA D 2 259 ? 164.871 118.440 110.533 1.00 75.62 226 ALA D O 1
ATOM 12785 N N . MET D 2 260 ? 164.413 116.699 109.177 1.00 78.32 227 MET D N 1
ATOM 12786 C CA . MET D 2 260 ? 163.719 115.955 110.215 1.00 78.32 227 MET D CA 1
ATOM 12787 C C . MET D 2 260 ? 164.718 115.351 111.196 1.00 78.32 227 MET D C 1
ATOM 12788 O O . MET D 2 260 ? 165.885 115.116 110.875 1.00 78.32 227 MET D O 1
ATOM 12793 N N . GLY D 2 261 ? 164.241 115.099 112.410 1.00 82.76 228 GLY D N 1
ATOM 12794 C CA . GLY D 2 261 ? 165.070 114.500 113.435 1.00 82.76 228 GLY D CA 1
ATOM 12795 C C . GLY D 2 261 ? 164.491 113.212 113.980 1.00 82.76 228 GLY D C 1
ATOM 12796 O O . GLY D 2 261 ? 163.309 113.153 114.326 1.00 82.76 228 GLY D O 1
ATOM 12797 N N . VAL D 2 262 ? 165.314 112.169 114.059 1.00 84.81 229 VAL D N 1
ATOM 12798 C CA . VAL D 2 262 ? 164.887 110.871 114.554 1.00 84.81 229 VAL D CA 1
ATOM 12799 C C . VAL D 2 262 ? 165.786 110.474 115.719 1.00 84.81 229 VAL D C 1
ATOM 12800 O O . VAL D 2 262 ? 166.779 111.135 116.024 1.00 84.81 229 VAL D O 1
ATOM 12804 N N . ARG D 2 263 ? 165.419 109.375 116.372 1.00 88.58 230 ARG D N 1
ATOM 12805 C CA . ARG D 2 263 ? 166.204 108.864 117.482 1.00 88.58 230 ARG D CA 1
ATOM 12806 C C . ARG D 2 263 ? 167.534 108.305 116.976 1.00 88.58 230 ARG D C 1
ATOM 12807 O O . ARG D 2 263 ? 167.743 108.107 115.776 1.00 88.58 230 ARG D O 1
ATOM 12815 N N . LYS D 2 264 ? 168.446 108.054 117.917 1.00 89.40 231 LYS D N 1
ATOM 12816 C CA . LYS D 2 264 ? 169.794 107.633 117.547 1.00 89.40 231 LYS D CA 1
ATOM 12817 C C . LYS D 2 264 ? 169.795 106.273 116.855 1.00 89.40 231 LYS D C 1
ATOM 12818 O O . LYS D 2 264 ? 170.517 106.072 115.871 1.00 89.40 231 LYS D O 1
ATOM 12824 N N . ASP D 2 265 ? 168.997 105.327 117.350 1.00 93.08 232 ASP D N 1
ATOM 12825 C CA . ASP D 2 265 ? 169.096 103.939 116.915 1.00 93.08 232 ASP D CA 1
ATOM 12826 C C . ASP D 2 265 ? 168.126 103.563 115.801 1.00 93.08 232 ASP D C 1
ATOM 12827 O O . ASP D 2 265 ? 168.234 102.456 115.263 1.00 93.08 232 ASP D O 1
ATOM 12832 N N . ASP D 2 266 ? 167.191 104.440 115.435 1.00 94.26 233 ASP D N 1
ATOM 12833 C CA . ASP D 2 266 ? 166.168 104.106 114.442 1.00 94.26 233 ASP D CA 1
ATOM 12834 C C . ASP D 2 266 ? 166.726 104.347 113.041 1.00 94.26 233 ASP D C 1
ATOM 12835 O O . ASP D 2 266 ? 166.420 105.334 112.369 1.00 94.26 233 ASP D O 1
ATOM 12840 N N . THR D 2 267 ? 167.563 103.410 112.594 1.00 94.57 234 THR D N 1
ATOM 12841 C CA . THR D 2 267 ? 168.146 103.509 111.259 1.00 94.57 234 THR D CA 1
ATOM 12842 C C . THR D 2 267 ? 167.143 103.124 110.176 1.00 94.57 234 THR D C 1
ATOM 12843 O O . THR D 2 267 ? 167.124 103.734 109.101 1.00 94.57 234 THR D O 1
ATOM 12847 N N . ALA D 2 268 ? 166.303 102.119 110.438 1.00 94.48 235 ALA D N 1
ATOM 12848 C CA . ALA D 2 268 ? 165.304 101.715 109.452 1.00 94.48 235 ALA D CA 1
ATOM 12849 C C . ALA D 2 268 ? 164.283 102.820 109.213 1.00 94.48 235 ALA D C 1
ATOM 12850 O O . ALA D 2 268 ? 163.875 103.068 108.071 1.00 94.48 235 ALA D O 1
ATOM 12852 N N . LEU D 2 269 ? 163.847 103.487 110.283 1.00 94.36 236 LEU D N 1
ATOM 12853 C CA . LEU D 2 269 ? 162.938 104.613 110.120 1.00 94.36 236 LEU D CA 1
ATOM 12854 C C . LEU D 2 269 ? 163.614 105.749 109.366 1.00 94.36 236 LEU D C 1
ATOM 12855 O O . LEU D 2 269 ? 162.963 106.446 108.582 1.00 94.36 236 LEU D O 1
ATOM 12860 N N . LYS D 2 270 ? 164.920 105.938 109.575 1.00 93.49 237 LYS D N 1
ATOM 12861 C CA . LYS D 2 270 ? 165.669 106.894 108.765 1.00 93.49 237 LYS D CA 1
ATOM 12862 C C . LYS D 2 270 ? 165.641 106.514 107.294 1.00 93.49 237 LYS D C 1
ATOM 12863 O O . LYS D 2 270 ? 165.492 107.381 106.425 1.00 93.49 237 LYS D O 1
ATOM 12869 N N . ALA D 2 271 ? 165.818 105.227 106.993 1.00 95.09 238 ALA D N 1
ATOM 12870 C CA . ALA D 2 271 ? 165.775 104.784 105.604 1.00 95.09 238 ALA D CA 1
ATOM 12871 C C . ALA D 2 271 ? 164.411 105.061 104.990 1.00 95.09 238 ALA D C 1
ATOM 12872 O O . ALA D 2 271 ? 164.317 105.570 103.867 1.00 95.09 238 ALA D O 1
ATOM 12874 N N . GLU D 2 272 ? 163.341 104.760 105.727 1.00 96.02 239 GLU D N 1
ATOM 12875 C CA . GLU D 2 272 ? 162.002 105.054 105.226 1.00 96.02 239 GLU D CA 1
ATOM 12876 C C . GLU D 2 272 ? 161.816 106.548 104.992 1.00 96.02 239 GLU D C 1
ATOM 12877 O O . GLU D 2 272 ? 161.278 106.962 103.957 1.00 96.02 239 GLU D O 1
ATOM 12883 N N . ILE D 2 273 ? 162.277 107.375 105.933 1.00 94.08 240 ILE D N 1
ATOM 12884 C CA . ILE D 2 273 ? 162.059 108.814 105.838 1.00 94.08 240 ILE D CA 1
ATOM 12885 C C . ILE D 2 273 ? 162.820 109.398 104.654 1.00 94.08 240 ILE D C 1
ATOM 12886 O O . ILE D 2 273 ? 162.260 110.153 103.850 1.00 94.08 240 ILE D O 1
ATOM 12891 N N . ASP D 2 274 ? 164.101 109.055 104.517 1.00 96.11 241 ASP D N 1
ATOM 12892 C CA . ASP D 2 274 ? 164.890 109.643 103.443 1.00 96.11 241 ASP D CA 1
ATOM 12893 C C . ASP D 2 274 ? 164.696 108.934 102.110 1.00 96.11 241 ASP D C 1
ATOM 12894 O O . ASP D 2 274 ? 165.245 109.392 101.102 1.00 96.11 241 ASP D O 1
ATOM 12899 N N . ALA D 2 275 ? 163.941 107.836 102.076 1.00 98.28 242 ALA D N 1
ATOM 12900 C CA . ALA D 2 275 ? 163.509 107.270 100.808 1.00 98.28 242 ALA D CA 1
ATOM 12901 C C . ALA D 2 275 ? 162.147 107.786 100.371 1.00 98.28 242 ALA D C 1
ATOM 12902 O O . ALA D 2 275 ? 161.856 107.787 99.170 1.00 98.28 242 ALA D O 1
ATOM 12904 N N . ALA D 2 276 ? 161.308 108.219 101.309 1.00 96.96 243 ALA D N 1
ATOM 12905 C CA . ALA D 2 276 ? 160.005 108.766 100.964 1.00 96.96 243 ALA D CA 1
ATOM 12906 C C . ALA D 2 276 ? 160.019 110.275 100.763 1.00 96.96 243 ALA D C 1
ATOM 12907 O O . ALA D 2 276 ? 159.015 110.830 100.307 1.00 96.96 243 ALA D O 1
ATOM 12909 N N . LEU D 2 277 ? 161.122 110.951 101.091 1.00 97.36 244 LEU D N 1
ATOM 12910 C CA . LEU D 2 277 ? 161.159 112.403 100.951 1.00 97.36 244 LEU D CA 1
ATOM 12911 C C . LEU D 2 277 ? 161.153 112.822 99.487 1.00 97.36 244 LEU D C 1
ATOM 12912 O O . LEU D 2 277 ? 160.479 113.791 99.117 1.00 97.36 244 LEU D O 1
ATOM 12917 N N . GLU D 2 278 ? 161.894 112.109 98.638 1.00 100.12 245 GLU D N 1
ATOM 12918 C CA . GLU D 2 278 ? 161.930 112.456 97.223 1.00 100.12 245 GLU D CA 1
ATOM 12919 C C . GLU D 2 278 ? 160.651 112.059 96.497 1.00 100.12 245 GLU D C 1
ATOM 12920 O O . GLU D 2 278 ? 160.391 112.573 95.404 1.00 100.12 245 GLU D O 1
ATOM 12926 N N . LYS D 2 279 ? 159.853 111.158 97.073 1.00 99.52 246 LYS D N 1
ATOM 12927 C CA . LYS D 2 279 ? 158.604 110.763 96.430 1.00 99.52 246 LYS D CA 1
ATOM 12928 C C . LYS D 2 279 ? 157.588 111.899 96.441 1.00 99.52 246 LYS D C 1
ATOM 12929 O O . LYS D 2 279 ? 156.909 112.140 95.437 1.00 99.52 246 LYS D O 1
ATOM 12935 N N . ALA D 2 280 ? 157.472 112.609 97.564 1.00 93.86 247 ALA D N 1
ATOM 12936 C CA . ALA D 2 280 ? 156.486 113.670 97.726 1.00 93.86 247 ALA D CA 1
ATOM 12937 C C . ALA D 2 280 ? 157.110 115.059 97.662 1.00 93.86 247 ALA D C 1
ATOM 12938 O O . ALA D 2 280 ? 156.506 116.027 98.136 1.00 93.86 247 ALA D O 1
ATOM 12940 N N . LYS D 2 281 ? 158.307 115.175 97.090 1.00 92.83 248 LYS D N 1
ATOM 12941 C CA . LYS D 2 281 ? 158.979 116.471 97.020 1.00 92.83 248 LYS D CA 1
ATOM 12942 C C . LYS D 2 281 ? 158.170 117.526 96.270 1.00 92.83 248 LYS D C 1
ATOM 12943 O O . LYS D 2 281 ? 158.094 118.669 96.758 1.00 92.83 248 LYS D O 1
ATOM 12949 N N . PRO D 2 282 ? 157.572 117.245 95.102 1.00 90.31 249 PRO D N 1
ATOM 12950 C CA . PRO D 2 282 ? 156.733 118.280 94.469 1.00 90.31 249 PRO D CA 1
ATOM 12951 C C . PRO D 2 282 ? 155.599 118.763 95.355 1.00 90.31 249 PRO D C 1
ATOM 12952 O O . PRO D 2 282 ? 155.294 119.961 95.359 1.00 90.31 249 PRO D O 1
ATOM 12956 N N . LYS D 2 283 ? 154.965 117.865 96.112 1.00 88.82 250 LYS D N 1
ATOM 12957 C CA . LYS D 2 283 ? 153.873 118.279 96.987 1.00 88.82 250 LYS D CA 1
ATOM 12958 C C . LYS D 2 283 ? 154.368 119.207 98.090 1.00 88.82 250 LYS D C 1
ATOM 12959 O O . LYS D 2 283 ? 153.724 120.219 98.396 1.00 88.82 250 LYS D O 1
ATOM 12965 N N . ILE D 2 284 ? 155.512 118.876 98.695 1.00 87.69 251 ILE D N 1
ATOM 12966 C CA . ILE D 2 284 ? 156.078 119.724 99.740 1.00 87.69 251 ILE D CA 1
ATOM 12967 C C . ILE D 2 284 ? 156.435 121.091 99.177 1.00 87.69 251 ILE D C 1
ATOM 12968 O O . ILE D 2 284 ? 156.158 122.127 99.796 1.00 87.69 251 ILE D O 1
ATOM 12973 N N . GLU D 2 285 ? 157.050 121.118 97.992 1.00 86.90 252 GLU D N 1
ATOM 12974 C CA . GLU D 2 285 ? 157.402 122.391 97.373 1.00 86.90 252 GLU D CA 1
ATOM 12975 C C . GLU D 2 285 ? 156.159 123.219 97.071 1.00 86.90 252 GLU D C 1
ATOM 12976 O O . GLU D 2 285 ? 156.148 124.435 97.291 1.00 86.90 252 GLU D O 1
ATOM 12982 N N . ALA D 2 286 ? 155.104 122.578 96.562 1.00 84.37 253 ALA D N 1
ATOM 12983 C CA . ALA D 2 286 ? 153.883 123.308 96.242 1.00 84.37 253 ALA D CA 1
ATOM 12984 C C . ALA D 2 286 ? 153.240 123.887 97.494 1.00 84.37 253 ALA D C 1
ATOM 12985 O O . ALA D 2 286 ? 152.806 125.045 97.498 1.00 84.37 253 ALA D O 1
ATOM 12987 N N . ILE D 2 287 ? 153.178 123.102 98.572 1.00 83.31 254 ILE D N 1
ATOM 12988 C CA . ILE D 2 287 ? 152.602 123.605 99.817 1.00 83.31 254 ILE D CA 1
ATOM 12989 C C . ILE D 2 287 ? 153.429 124.765 100.356 1.00 83.31 254 ILE D C 1
ATOM 12990 O O . ILE D 2 287 ? 152.885 125.787 100.797 1.00 83.31 254 ILE D O 1
ATOM 12995 N N . LEU D 2 288 ? 154.756 124.631 100.320 1.00 80.13 255 LEU D N 1
ATOM 12996 C CA . LEU D 2 288 ? 155.623 125.679 100.845 1.00 80.13 255 LEU D CA 1
ATOM 12997 C C . LEU D 2 288 ? 155.492 126.963 100.034 1.00 80.13 255 LEU D C 1
ATOM 12998 O O . LEU D 2 288 ? 155.498 128.062 100.599 1.00 80.13 255 LEU D O 1
ATOM 13003 N N . LYS D 2 289 ? 155.376 126.846 98.709 1.00 80.57 256 LYS D N 1
ATOM 13004 C CA . LYS D 2 289 ? 155.169 128.027 97.876 1.00 80.57 256 LYS D CA 1
ATOM 13005 C C . LYS D 2 289 ? 153.801 128.651 98.127 1.00 80.57 256 LYS D C 1
ATOM 13006 O O . LYS D 2 289 ? 153.659 129.878 98.104 1.00 80.57 256 LYS D O 1
ATOM 13012 N N . GLU D 2 290 ? 152.781 127.821 98.357 1.00 81.85 257 GLU D N 1
ATOM 13013 C CA . GLU D 2 290 ? 151.450 128.347 98.638 1.00 81.85 257 GLU D CA 1
ATOM 13014 C C . GLU D 2 290 ? 151.429 129.118 99.950 1.00 81.85 257 GLU D C 1
ATOM 13015 O O . GLU D 2 290 ? 150.764 130.154 100.058 1.00 81.85 257 GLU D O 1
ATOM 13021 N N . GLU D 2 291 ? 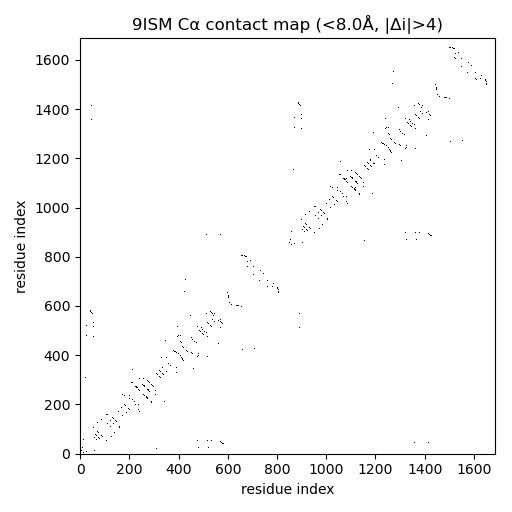152.143 128.625 100.963 1.00 80.65 258 GLU D N 1
ATOM 13022 C CA . GLU D 2 291 ? 152.157 129.306 102.253 1.00 80.65 258 GLU D CA 1
ATOM 13023 C C . GLU D 2 291 ? 152.842 130.666 102.192 1.00 80.65 258 GLU D C 1
ATOM 13024 O O . GLU D 2 291 ? 152.628 131.491 103.086 1.00 80.65 258 GLU D O 1
ATOM 13030 N N . GLY D 2 292 ? 153.653 130.920 101.169 1.00 77.99 259 GLY D N 1
ATOM 13031 C CA . GLY D 2 292 ? 154.324 132.198 101.042 1.00 77.99 259 GLY D CA 1
ATOM 13032 C C . GLY D 2 292 ? 155.655 132.309 101.748 1.00 77.99 259 GLY D C 1
ATOM 13033 O O . GLY D 2 292 ? 156.106 133.427 102.020 1.00 77.99 259 GLY D O 1
ATOM 13034 N N . VAL D 2 293 ? 156.300 131.189 102.056 1.00 75.94 260 VAL D N 1
ATOM 13035 C CA . VAL D 2 293 ? 157.582 131.192 102.756 1.00 75.94 260 VAL D CA 1
ATOM 13036 C C . VAL D 2 293 ? 158.707 131.444 101.759 1.00 75.94 260 VAL D C 1
ATOM 13037 O O . VAL D 2 293 ? 158.815 130.724 100.757 1.00 75.94 260 VAL D O 1
ATOM 13041 N N . PRO D 2 294 ? 159.555 132.448 101.979 1.00 76.24 261 PRO D N 1
ATOM 13042 C CA . PRO D 2 294 ? 160.718 132.635 101.100 1.00 76.24 261 PRO D CA 1
ATOM 13043 C C . PRO D 2 294 ? 161.682 131.467 101.232 1.00 76.24 261 PRO D C 1
ATOM 13044 O O . PRO D 2 294 ? 162.076 131.092 102.339 1.00 76.24 261 PRO D O 1
ATOM 13048 N N . VAL D 2 295 ? 162.063 130.894 100.095 1.00 78.33 262 VAL D N 1
ATOM 13049 C CA . VAL D 2 295 ? 162.914 129.712 100.052 1.00 78.33 262 VAL D CA 1
ATOM 13050 C C . VAL D 2 295 ? 164.205 130.076 99.338 1.00 78.33 262 VAL D C 1
ATOM 13051 O O . VAL D 2 295 ? 164.184 130.470 98.165 1.00 78.33 262 VAL D O 1
ATOM 13055 N N . LEU D 2 296 ? 165.324 129.942 100.039 1.00 82.20 263 LEU D N 1
ATOM 13056 C CA . LEU D 2 296 ? 166.621 130.152 99.424 1.00 82.20 263 LEU D CA 1
ATOM 13057 C C . LEU D 2 296 ? 167.059 128.892 98.681 1.00 82.20 263 LEU D C 1
ATOM 13058 O O . LEU D 2 296 ? 166.646 127.784 99.030 1.00 82.20 263 LEU D O 1
ATOM 13063 N N . PRO D 2 297 ? 167.880 129.038 97.641 1.00 89.85 264 PRO D N 1
ATOM 13064 C CA . PRO D 2 297 ? 168.331 127.858 96.894 1.00 89.85 264 PRO D CA 1
ATOM 13065 C C . PRO D 2 297 ? 169.121 126.902 97.776 1.00 89.85 264 PRO D C 1
ATOM 13066 O O . PRO D 2 297 ? 169.884 127.319 98.650 1.00 89.85 264 PRO D O 1
ATOM 13070 N N . VAL D 2 298 ? 168.928 125.606 97.536 1.00 94.86 265 VAL D N 1
ATOM 13071 C CA . VAL D 2 298 ? 169.646 124.565 98.261 1.00 94.86 265 VAL D CA 1
ATOM 13072 C C . VAL D 2 298 ? 171.021 124.381 97.633 1.00 94.86 265 VAL D C 1
ATOM 13073 O O . VAL D 2 298 ? 171.287 124.883 96.535 1.00 94.86 265 VAL D O 1
ATOM 13077 N N . SER D 2 299 ? 171.901 123.664 98.324 1.00 101.45 266 SER D N 1
ATOM 13078 C CA . SER D 2 299 ? 173.244 123.403 97.818 1.00 101.45 266 SER D CA 1
ATOM 13079 C C . SER D 2 299 ? 173.204 122.476 96.607 1.00 101.45 266 SER D C 1
ATOM 13080 O O . SER D 2 299 ? 172.241 121.734 96.411 1.00 101.45 266 SER D O 1
#

Foldseek 3Di:
DVVLQVVLVDFFWQADQLSDLQSFLEHADQPAFLVFVAQKDFQDWWFDPDWAAEAAEWTGDDQKIWDWWWPQIKIWIAGALDRVDTQDIDGDDDDPCLCVLDPQDGAAHDWHWDCDDPVDHIWIWFAGFQAKIWIAHPRRGDTDDMDGGDHVVVFWTDRAYWDDDDQKIKDWTGGPLQQAAIKIWIAGNRHGDTQDMAGQADACVRNQADPCELVVPPLQDDHDPSPPFWDDPCSSSFYWTARADWHADPVQQKIKFFTWHTDDLDLVVTGGQNPSHGKIWIAHDRNGHTQYIHHQDGSDNQQATQRADKGWDWDAAPVGDIAIWMWGDGQLQKIFIAGPNHTQGRDIDGPDPLQQQWPGADRVNGHTHGDVQQGPPPQAKRFFHPDHRCGQAHRARWHADHVVQKTKGKTWFKTKIKHKDKADDDDPDIDIDMFMAIAGHDVDDGVVLWWTIKIWMAHGRPTDTQDIDIDGHGFAAYWHYYSSQWIWGWAQLAKIWIAGNRHGDTRDIDGHQGGARHYKHWRDDPPWIKIKGKHFDRRLLCPCQVVVDDDCRPSSRSCVSNVCSVVRHHGGIIMIMMTRNNDRSCPPVVPPDDD/DEQQEEDEDAPPQDDPVQPHLVSVVQQLLCVLLPHGYDYDYDHADPVCCCVCPAVVPRGWKYFWDFPPDVPFHWADFQFKWFKKKKAADPVPDDDAALPDPCVVVWQEEEDKPPAVVVVQCVQVPNCVNYVVVHCVLDPVDDDPPGDDIHQLLSVVVCRVVPVGGMYMDIQSRCQQVQVPPPGNMDIYAYDQQHAGPVGDGDGTMTTITMGGHDPPVVVSVSSNVSCVVSSVVSVVVCVVSGRDTDDDD/DVVLQVQLVDQFWQADQLSDLQSFLEAADQPDFLVFVAQKDFQDWWFDPDWAAAAADWTGDPQKTWDWWWPQTKIWIAGALDRVDTQDIDDDDADPCLCVLPVADTAAHDWHWDCDDPVDHIWIWFAGFQAKIWIAHDRHTDTQDMDGGDHPVVFWTDHAYWDDDDQKIKDWTGGPLAQAAIKIWIAGNRYGDTQDMAGQADACVRRQADPCELVVPPLQDGHDPSPVFWDDPCSRSFYFTARADWHADPVQQKIKFFTWHTDDLDLVVTGGQNPRHGKIWIAHPNRGHTRYIHHQDGSDNQQAIQREDKGWDWDAAPVGDIAIWIWGDGQLFKIFIAGPNRTQGRDIDGNDPLAQQFDAADRVNRDTHGDCQQGDDAPDKNPFHPPHRCGQAHRARWHADRVVQKTKGKTWFKTKIKYWDKADDDDPDIDIDMFMAMAGHDVDDGVVLFWTIKMWIAHGRVTDTQDIGTDGHGFAAYWRDYPSQWIWGWAQLQKIWIAGNHYTDTDDMDGHQGGARHYKHWRDDPPWIKIKGKHFDHDLLCSCQVVVDDDCRPSSRSCVSNVCSVVRHHGGIIMIMMTRNNDRSCPPVVPPDDD/DAAEEQDEDAPPADDPVQPHLPSVVVQLLCVLLPHHYDYDYDYADPVCRPVVPAVVPHHWWYFKDFPPDPPFDWADFQFKWWKKKKAAPPPPDDDAALPPCVVVVWQEEEEKPPAVVVVSCVQVPNCVNYVVVHCVLDPVDDDPVGDDIHQLLSRVVCNVVPVGGMYMDIFSRCQQVQVVDPGNMDIYGYDQQHAGPVGDGDGTMTTITMTGHDPPVVVSVSSNVSCVVCSVVSVVSCVVSRGDTDDDD

Solvent-accessible surface area: 64651 Å² total; per-residue (Å²): 33,124,109,4,53,110,54,20,136,48,56,71,18,2,3,16,25,0,18,35,19,56,2,17,0,30,2,98,30,145,76,2,52,98,61,43,3,136,79,1,31,3,11,6,14,4,5,4,14,33,50,28,2,5,15,6,10,2,8,1,5,115,32,34,0,5,1,11,5,1,27,43,7,14,0,0,0,0,14,11,84,47,2,6,44,9,93,20,60,32,96,21,192,35,94,120,44,0,131,59,23,7,46,80,59,12,18,10,28,4,9,6,22,10,21,10,54,85,192,25,70,20,0,0,0,7,4,10,2,26,1,33,0,5,0,3,28,5,110,79,17,123,80,79,24,121,46,138,21,18,76,29,161,50,3,5,3,0,14,5,16,4,14,9,2,79,61,30,0,1,1,1,4,10,29,37,46,44,18,34,46,2,38,6,1,0,10,37,0,90,78,12,111,98,77,13,76,3,57,7,0,0,54,47,182,43,4,51,29,20,126,54,10,7,103,133,22,82,116,26,12,67,142,41,54,1,50,55,25,7,131,51,73,22,34,91,14,0,0,2,10,10,60,22,38,16,0,9,11,83,76,47,41,11,0,0,8,8,5,4,21,12,11,39,82,34,18,113,115,8,71,30,68,2,23,6,2,2,0,1,6,0,5,35,2,52,82,0,76,0,76,4,0,7,18,2,2,18,52,3,11,6,45,2,7,0,7,7,0,3,2,4,10,117,13,144,26,170,130,51,149,81,70,96,0,1,5,2,1,1,24,1,0,3,2,3,2,2,9,12,79,40,3,29,26,27,12,15,56,70,0,10,114,29,0,54,2,3,104,64,16,57,77,172,65,8,105,20,66,89,34,115,125,48,8,14,167,84,111,120,91,5,124,72,0,6,0,1,5,2,2,2,0,5,18,2,1,1,0,9,2,57,191,73,73,12,3,0,3,3,1,2,2,2,3,0,28,8,63,41,58,113,24,49,46,36,6,36,28,107,37,77,2,2,41,4,90,10,19,2,6,99,90,23,51,130,153,74,57,24,0,0,0,8,0,1,0,4,37,1,44,97,22,92,61,131,18,76,62,56,4,31,0,0,1,24,3,5,0,1,0,3,36,5,37,0,0,4,0,4,0,0,6,0,10,1,2,0,16,20,0,71,77,0,81,28,61,14,9,14,8,1,7,0,0,1,6,4,9,0,0,5,4,17,55,144,74,10,4,17,2,0,1,5,6,0,0,2,32,67,4,1,10,14,33,29,73,124,75,96,77,79,44,26,32,37,3,0,16,10,1,13,108,69,3,38,59,33,3,11,33,7,7,1,0,5,0,2,0,33,96,5,106,13,39,23,75,77,12,108,67,24,59,54,209,82,83,9,94,1,2,0,2,98,33,77,4,23,1,41,134,118,20,34,0,19,15,7,105,5,3,58,15,3,1,113,40,39,60,69,133,31,76,54,21,88,34,81,99,53,14,9,29,16,9,127,24,0,1,76,130,150,59,0,38,4,7,20,13,12,34,18,126,22,119,83,3,55,25,8,103,58,46,21,49,1,8,19,10,2,1,5,64,42,108,123,115,41,82,11,132,48,15,101,43,98,104,2,136,154,17,73,52,0,1,1,8,29,24,21,14,9,27,31,7,0,83,43,39,52,5,27,63,119,0,9,29,33,0,36,36,8,50,91,24,136,43,48,24,26,109,45,30,53,8,89,22,43,96,18,10,48,6,0,26,88,36,115,1,55,0,1,12,7,23,0,8,36,2,2,55,69,24,127,94,19,114,48,136,22,76,53,13,86,8,52,92,126,9,116,14,104,116,23,124,148,29,78,9,17,29,37,0,0,4,0,0,37,132,100,37,90,77,19,51,60,72,1,46,74,8,16,100,141,8,140,95,110,9,95,52,17,10,144,126,21,38,10,57,72,73,113,105,141,32,124,118,3,47,108,51,15,148,51,54,70,18,2,2,17,26,0,20,32,17,56,2,16,0,29,3,99,30,141,77,3,54,102,73,42,1,104,84,1,33,4,12,6,13,6,5,4,10,36,38,26,2,4,22,9,10,2,6,2,4,107,34,37,0,6,0,12,4,2,26,43,7,15,0,0,0,0,14,11,86,47,1,4,48,12,91,21,66,36,106,22,200,36,86,118,46,0,118,56,25,11,44,76,62,13,14,10,24,6,8,5,23,13,23,13,58,87,183,31,78,21,5,0,0,5,4,12,3,33,2,26,1,4,0,2,28,5,115,72,21,111,82,83,21,113,42,139,19,20,56,28,154,51,3,13,9,0,14,4,14,4,15,11,0,75,69,29,0,2,1,1,6,10,30,35,53,43,18,37,44,1,40,6,1,0,9,31,0,79,88,10,90,91,67,15,76,2,54,7,0,0,49,63,178,52,5,49,34,23,128,62,5,5,101,134,27,81,108,23,11,60,158,42,56,2,50,56,27,9,126,53,74,27,35,94,13,0,0,1,6,9,47,20,37,15,0,7,12,82,76,50,41,11,0,0,7,7,5,0,13,12,10,36,81,38,32,111,102,6,71,30,68,2,21,4,2,3,0,0,4,0,7,38,1,62,77,0,76,0,70,3,0,6,15,1,4,14,47,3,30,6,46,4,3,0,7,6,0,1,2,4,12,110,9,126,15,180,114,42,102,78,57,92,1,0,5,0,0,4,9,1,0,3,4,3,2,0,11,18,56,37,3,26,29,22,17,19,57,67,0,7,116,27,12,31,2,3,106,67,18,61,90,181,78,8,108,18,69,93,35,90,130,48,7,11,112,156,116,112,139,9,120,59,0,10,0,0,10,4,2,3,2,9,67,10,1,2,0,11,1,62,161,55,72,12,3,0,4,11,0,2,3,3,6,0,32,9,52,31,52,118,10,50,38,40,1,39,35,101,38,63,1,1,46,2,88,12,15,2,3,100,92,17,47,117,166,86,54,17,0,0,0,4,0,2,0,7,34,2,42,100,21,89,66,128,16,90,68,60,6,38,0,0,8,22,6,6,0,2,0,3,37,4,34,0,0,5,0,4,0,1,7,0,9,0,3,0,16,15,0,59,78,0,78,25,39,12,8,14,5,1,6,0,0,2,12,3,7,0,0,4,3,18,53,146,71,10,6,19,2,0,1,3,6,0,1,3,35,128,4,0,24,14,28,28,93,123,75,97,75,78,42,25,40,48,3,2,12,10,1,14,109,69,3,37,60,36,3,10,36,8,7,0,0,5,0,0,0,32,96,5,107,12,40,23,80,74,20,107,66,24,54,66,218,106,59,12,78,3,2,0,2,74,49,69,4,22,1,41,131,112,33,32,0,17,20,5,87,8,7,53,19,4,1,132,36,38,69,68,153,17,88,57,33,94,34,70,93,48,17,6,28,15,6,121,34,2,1,100,135,157,61,2,27,3,6,12,12,9,30,22,126,24,124,78,4,42,30,9,104,63,47,16,46,1,8,15,8,4,2,8,50,36,141,116,133,37,65,6,119,49,13,101,42,96,94,3,126,157,19,71,49,4,0,3,8,33,25,18,17,8,26,33,6,0,82,35,36,56,7,20,66,115,0,11,25,32,1,39,38,6,48,93,28,118,49,48,22,30,93,46,31,50,7,93,18,38,105,19,9,58,22,1,27,89,40,131,2,60,1,2,14,6,18,2,10,38,1,2,59,75,20,134,92,18,110,56,133,24,87,52,22,84,10,47,81,110,11,123,11,101,117,38,129,134,30,80,7,28,30,44,0,0,3,0,0,56,123,129,47,95,75,31,58,55,82,1,44,60,12,12,97,151,13,143,95,113,11,99,53,24,10,158,120,10,37,9,46,77,52,118,101,152

Organism: Methylorubrum extorquens (strain ATCC 14718 / DSM 1338 / JCM 2805 / NCIMB 9133 / AM1) (NCBI:txid272630)

Secondary structure (DSSP, 8-state):
--HHHHHHHSTT-B-STTSSSS---EE---SS-STT-TTEEEEEEEE-S--S---S--EEETTEEEEE-STTT-EEEEESS-TTSEEEEE-----THHHHH-SS-------EEE---SSS--EEEEE-TTSEEEEEESSS--EEEEEE---TTTT-------EEETTEEEE---S--SS---EEEEEESSS--EEEEEESSS-HHHHTB-TTTTSS-GGG--SSHHHHSSSSSGGGG-B----S--EEETTTTEEEEE---BSSS-STTS-S--TTSSEEEEEESSS--EEEEEESSTT--S--------EEEEEE-SSS-EEEEEEEE-TTSEEEEEESSS--EEEEEES-S---SEEEE-TTT-PEEE-GGG-S-SSS-EEEESS-SS-SB-S-B-EEETTTTEEEEEEE-EEEEEEEEEEE-SSS-EEEEEEEEEEE-TTSBTTTTB--EEEEEE-TTT--EEEEEEESS---SBEEEETTTEEEEE-TTSEEEEEESSS--EEEEEE-SS---S--EEEESSS-EEEEEEE---TTTTHHHHHT---TTTTTTHHHHTTTGGGT-----EEEEEEETT--GGGSTTTT---/-B--EEEE-BTTTB-TTS-SHHHHHHHHHHHHHT-B--EEEESS-GGGHIIIIITTTS--EEEEE-TT-SSSEE----EEEEEEEEEESTT------TT-GGGGT-S-EE--SSSHHHHHHHHTT-HHHHHHHHHHHS-S---SSS-----HHHHHHHHHHTS-SEEEEEHHHHHHHHHT-SS-EEEEEPPS--B-SS--B---EEEEEEEE-SS-HHHHHHHHHHHHHHHHHHHHHHHHHT--PPPP-/--HHHHHHHSTT-B-STTSSTT---EE---SS-STT-TTEEEEEEEE-S--S---S--EE-SSEEEEE-STTT-EEEEESS-TTSEEEEE-----THHHHHTTT-------EEE---SSS--EEEEE-TTSEEEEEESSS--EEEEEE---TTTT-------EEETTEEEE---S--SS---EEEEEESSS--EEEEEESSS-HHHHTB-TTTTSS-GGG--SSHHHHSSSTTGGGG-B----S--EEETTTTEEEEE---BSSS-TTSS-S--TTSSEEEEEETTT--EEEEEESSSS--S--------EEEEEE-SSS-EEEEEEEE-TTSEEEEEETTT--EEEEEESSTT--SEEEE-TTT-PEEE-GGGS--TTS-EEEESS-SS-SS-S-B-EEETTTTEEEEEEE-EEEEEEEEEEE-SSS-EEEEEEEEEEE-TTSBTTTTB--EEEEEE-TTT--EEEEEEESS---SBEEEETTTEEEEEETTTEEEEEESSS--EEEEEE-SS---S--EEEESSS-EEEEEEE---TTTTHHHHHT---TTTTTTHHHHTTTGGGT-----EEEEEEETT--GGGSTTTT---/-EEEEEEE-BTTTB-TTS-SHHHHHHHHHHHHTTSEEEEEEESS-GGGTTTTTTTTTS-SEEEEEETT-SSSEE----EEEEEEEEEESSSS----SS--GGGGT-S-EE--SSSHHHHHHHHTT-HHHHHHHHHHHS-S---SSS-----HHHHHHHHHHTS-SEEEEEHHHHHHHHHT-SS-EEEEEPPS--B-SS--B---EEEEEEEE-SS-HHHHHHHHHHTTTSHHHHHHHHHHHT---PPP-